Protein AF-0000000068833066 (afdb_homodimer)

Structure (mmCIF, N/CA/C/O backbone):
data_AF-0000000068833066-model_v1
#
loop_
_entity.id
_entity.type
_entity.pdbx_description
1 polymer 'FGENESH: predicted gene_2.357 protein'
#
loop_
_atom_site.group_PDB
_atom_site.id
_atom_site.type_symbol
_atom_site.label_atom_id
_atom_site.label_alt_id
_atom_site.label_comp_id
_atom_site.label_asym_id
_atom_site.label_entity_id
_atom_site.label_seq_id
_atom_site.pdbx_PDB_ins_code
_atom_site.Cartn_x
_atom_site.Cartn_y
_atom_site.Cartn_z
_atom_site.occupancy
_atom_site.B_iso_or_equiv
_atom_site.auth_seq_id
_atom_site.auth_comp_id
_atom_site.auth_asym_id
_atom_site.auth_atom_id
_atom_site.pdbx_PDB_model_num
ATOM 1 N N . MET A 1 1 ? 18.219 -47.156 9.195 1 21.62 1 MET A N 1
ATOM 2 C CA . MET A 1 1 ? 18.859 -47.156 7.883 1 21.62 1 MET A CA 1
ATOM 3 C C . MET A 1 1 ? 17.828 -46.906 6.777 1 21.62 1 MET A C 1
ATOM 5 O O . MET A 1 1 ? 18.141 -47.031 5.594 1 21.62 1 MET A O 1
ATOM 9 N N . GLY A 1 2 ? 16.547 -46.938 7.027 1 30.78 2 GLY A N 1
ATOM 10 C CA . GLY A 1 2 ? 15.438 -46.75 6.113 1 30.78 2 GLY A CA 1
ATOM 11 C C . GLY A 1 2 ? 15.367 -45.375 5.516 1 30.78 2 GLY A C 1
ATOM 12 O O . GLY A 1 2 ? 14.297 -44.938 5.086 1 30.78 2 GLY A O 1
ATOM 13 N N . LEU A 1 3 ? 16.266 -44.625 5.723 1 34.53 3 LEU A N 1
ATOM 14 C CA . LEU A 1 3 ? 16.391 -43.219 5.383 1 34.53 3 LEU A CA 1
ATOM 15 C C . LEU A 1 3 ? 16.375 -43 3.873 1 34.53 3 LEU A C 1
ATOM 17 O O . LEU A 1 3 ? 16.391 -41.875 3.393 1 34.53 3 LEU A O 1
ATOM 21 N N . LEU A 1 4 ? 16.922 -44 3.076 1 38.22 4 LEU A N 1
ATOM 22 C CA . LEU A 1 4 ? 17.078 -43.75 1.65 1 38.22 4 LEU A CA 1
ATOM 23 C C . LEU A 1 4 ? 15.766 -43.938 0.912 1 38.22 4 LEU A C 1
ATOM 25 O O . LEU A 1 4 ? 15.156 -45.031 0.999 1 38.22 4 LEU A O 1
ATOM 29 N N . PRO A 1 5 ? 15.086 -43.094 0.683 1 47.19 5 PRO A N 1
ATOM 30 C CA . PRO A 1 5 ? 13.82 -43.281 -0.032 1 47.19 5 PRO A CA 1
ATOM 31 C C . PRO A 1 5 ? 13.969 -44.156 -1.28 1 47.19 5 PRO A C 1
ATOM 33 O O . PRO A 1 5 ? 15.07 -44.281 -1.827 1 47.19 5 PRO A O 1
ATOM 36 N N . ARG A 1 6 ? 13.195 -45.188 -1.393 1 48.47 6 ARG A N 1
ATOM 37 C CA . ARG A 1 6 ? 13.188 -46.094 -2.531 1 48.47 6 ARG A CA 1
ATOM 38 C C . ARG A 1 6 ? 13.336 -45.344 -3.844 1 48.47 6 ARG A C 1
ATOM 40 O O . ARG A 1 6 ? 12.523 -44.469 -4.152 1 48.47 6 ARG A O 1
ATOM 47 N N . ILE A 1 7 ? 14.664 -45.156 -4.387 1 58.94 7 ILE A N 1
ATOM 48 C CA . ILE A 1 7 ? 15.047 -44.531 -5.637 1 58.94 7 ILE A CA 1
ATOM 49 C C . ILE A 1 7 ? 14.57 -45.344 -6.82 1 58.94 7 ILE A C 1
ATOM 51 O O . ILE A 1 7 ? 14.812 -46.562 -6.875 1 58.94 7 ILE A O 1
ATOM 55 N N . SER A 1 8 ? 13.742 -44.969 -7.555 1 64.31 8 SER A N 1
ATOM 56 C CA . SER A 1 8 ? 13.281 -45.625 -8.773 1 64.31 8 SER A CA 1
ATOM 57 C C . SER A 1 8 ? 14.445 -45.906 -9.727 1 64.31 8 SER A C 1
ATOM 59 O O . SER A 1 8 ? 15.508 -45.281 -9.602 1 64.31 8 SER A O 1
ATOM 61 N N . THR A 1 9 ? 14.359 -46.938 -10.5 1 68.38 9 THR A N 1
ATOM 62 C CA . THR A 1 9 ? 15.398 -47.281 -11.461 1 68.38 9 THR A CA 1
ATOM 63 C C . THR A 1 9 ? 15.758 -46.094 -12.344 1 68.38 9 THR A C 1
ATOM 65 O O . THR A 1 9 ? 16.938 -45.875 -12.656 1 68.38 9 THR A O 1
ATOM 68 N N . ARG A 1 10 ? 14.805 -45.344 -12.57 1 76.81 10 ARG A N 1
ATOM 69 C CA . ARG A 1 10 ? 15.078 -44.219 -13.43 1 76.81 10 ARG A CA 1
ATOM 70 C C . ARG A 1 10 ? 15.898 -43.156 -12.695 1 76.81 10 ARG A C 1
ATOM 72 O O . ARG A 1 10 ? 16.781 -42.531 -13.281 1 76.81 10 ARG A O 1
ATOM 79 N N . GLN A 1 11 ? 15.641 -43.094 -11.516 1 81.88 11 GLN A N 1
ATOM 80 C CA . GLN A 1 11 ? 16.406 -42.125 -10.734 1 81.88 11 GLN A CA 1
ATOM 81 C C . GLN A 1 11 ? 17.828 -42.625 -10.484 1 81.88 11 GLN A C 1
ATOM 83 O O . GLN A 1 11 ? 18.766 -41.812 -10.422 1 81.88 11 GLN A O 1
ATOM 88 N N . GLY A 1 12 ? 17.828 -43.938 -10.391 1 82.12 12 GLY A N 1
ATOM 89 C CA . GLY A 1 12 ? 19.156 -44.5 -10.242 1 82.12 12 GLY A CA 1
ATOM 90 C C . GLY A 1 12 ? 20.031 -44.344 -11.477 1 82.12 12 GLY A C 1
ATOM 91 O O . GLY A 1 12 ? 21.203 -44.031 -11.367 1 82.12 12 GLY A O 1
ATOM 92 N N . ILE A 1 13 ? 19.328 -44.438 -12.609 1 86.88 13 ILE A N 1
ATOM 93 C CA . ILE A 1 13 ? 20.078 -44.25 -13.859 1 86.88 13 ILE A CA 1
ATOM 94 C C . ILE A 1 13 ? 20.469 -42.781 -14.023 1 86.88 13 ILE A C 1
ATOM 96 O O . ILE A 1 13 ? 21.562 -42.5 -14.484 1 86.88 13 ILE A O 1
ATOM 100 N N . ALA A 1 14 ? 19.578 -42.031 -13.656 1 89.12 14 ALA A N 1
ATOM 101 C CA . ALA A 1 14 ? 19.875 -40.594 -13.766 1 89.12 14 ALA A CA 1
ATOM 102 C C . ALA A 1 14 ? 21.031 -40.219 -12.852 1 89.12 14 ALA A C 1
ATOM 104 O O . ALA A 1 14 ? 21.922 -39.438 -13.25 1 89.12 14 ALA A O 1
ATOM 105 N N . ALA A 1 15 ? 21 -40.719 -11.641 1 90.31 15 ALA A N 1
ATOM 106 C CA . ALA A 1 15 ? 22.094 -40.438 -10.711 1 90.31 15 ALA A CA 1
ATOM 107 C C . ALA A 1 15 ? 23.406 -41.031 -11.211 1 90.31 15 ALA A C 1
ATOM 109 O O . ALA A 1 15 ? 24.469 -40.375 -11.07 1 90.31 15 ALA A O 1
ATOM 110 N N . PHE A 1 16 ? 23.297 -42.156 -11.859 1 91.25 16 PHE A N 1
ATOM 111 C CA . PHE A 1 16 ? 24.484 -42.781 -12.398 1 91.25 16 PHE A CA 1
ATOM 112 C C . PHE A 1 16 ? 25.062 -41.969 -13.555 1 91.25 16 PHE A C 1
ATOM 114 O O . PHE A 1 16 ? 26.281 -41.781 -13.641 1 91.25 16 PHE A O 1
ATOM 121 N N . LYS A 1 17 ? 24.266 -41.438 -14.383 1 93.12 17 LYS A N 1
ATOM 122 C CA . LYS A 1 17 ? 24.719 -40.594 -15.484 1 93.12 17 LYS A CA 1
ATOM 123 C C . LYS A 1 17 ? 25.359 -39.312 -14.969 1 93.12 17 LYS A C 1
ATOM 125 O O . LYS A 1 17 ? 26.375 -38.875 -15.516 1 93.12 17 LYS A O 1
ATOM 130 N N . GLY A 1 18 ? 24.719 -38.812 -13.984 1 92.56 18 GLY A N 1
ATOM 131 C CA . GLY A 1 18 ? 25.297 -37.625 -13.391 1 92.56 18 GLY A CA 1
ATOM 132 C C . GLY A 1 18 ? 26.672 -37.844 -12.789 1 92.56 18 GLY A C 1
ATOM 133 O O . GLY A 1 18 ? 27.578 -37.031 -12.969 1 92.56 18 GLY A O 1
ATOM 134 N N . ALA A 1 19 ? 26.812 -38.938 -12.172 1 93.19 19 ALA A N 1
ATOM 135 C CA . ALA A 1 19 ? 28.094 -39.25 -11.555 1 93.19 19 ALA A CA 1
ATOM 136 C C . ALA A 1 19 ? 29.156 -39.562 -12.609 1 93.19 19 ALA A C 1
ATOM 138 O O . ALA A 1 19 ? 30.328 -39.219 -12.453 1 93.19 19 ALA A O 1
ATOM 139 N N . ILE A 1 20 ? 28.766 -40.156 -13.703 1 94.25 20 ILE A N 1
ATOM 140 C CA . ILE A 1 20 ? 29.703 -40.5 -14.773 1 94.25 20 ILE A CA 1
ATOM 141 C C . ILE A 1 20 ? 30.188 -39.219 -15.461 1 94.25 20 ILE A C 1
ATOM 143 O O . ILE A 1 20 ? 31.375 -39.094 -15.766 1 94.25 20 ILE A O 1
ATOM 147 N N . ALA A 1 21 ? 29.25 -38.375 -15.719 1 95.19 21 ALA A N 1
ATOM 148 C CA . ALA A 1 21 ? 29.641 -37.125 -16.344 1 95.19 21 ALA A CA 1
ATOM 149 C C . ALA A 1 21 ? 30.594 -36.344 -15.461 1 95.19 21 ALA A C 1
ATOM 151 O O . ALA A 1 21 ? 31.578 -35.75 -15.945 1 95.19 21 ALA A O 1
ATOM 152 N N . TYR A 1 22 ? 30.328 -36.312 -14.164 1 94.75 22 TYR A N 1
ATOM 153 C CA . TYR A 1 22 ? 31.172 -35.656 -13.195 1 94.75 22 TYR A CA 1
ATOM 154 C C . TYR A 1 22 ? 32.562 -36.25 -13.156 1 94.75 22 TYR A C 1
ATOM 156 O O . TYR A 1 22 ? 33.562 -35.562 -13.148 1 94.75 22 TYR A O 1
ATOM 164 N N . THR A 1 23 ? 32.656 -37.562 -13.242 1 94.44 23 THR A N 1
ATOM 165 C CA . THR A 1 23 ? 33.938 -38.281 -13.156 1 94.44 23 THR A CA 1
ATOM 166 C C . THR A 1 23 ? 34.688 -38.188 -14.484 1 94.44 23 THR A C 1
ATOM 168 O O . THR A 1 23 ? 35.906 -38.094 -14.5 1 94.44 23 THR A O 1
ATOM 171 N N . LEU A 1 24 ? 33.969 -38.219 -15.602 1 94.44 24 LEU A N 1
ATOM 172 C CA . LEU A 1 24 ? 34.594 -38.125 -16.906 1 94.44 24 LEU A CA 1
ATOM 173 C C . LEU A 1 24 ? 35.281 -36.781 -17.078 1 94.44 24 LEU A C 1
ATOM 175 O O . LEU A 1 24 ? 36.312 -36.688 -17.734 1 94.44 24 LEU A O 1
ATOM 179 N N . ALA A 1 25 ? 34.688 -35.781 -16.516 1 94.81 25 ALA A N 1
ATOM 180 C CA . ALA A 1 25 ? 35.344 -34.438 -16.562 1 94.81 25 ALA A CA 1
ATOM 181 C C . ALA A 1 25 ? 36.656 -34.469 -15.844 1 94.81 25 ALA A C 1
ATOM 183 O O . ALA A 1 25 ? 37.656 -33.906 -16.344 1 94.81 25 ALA A O 1
ATOM 184 N N . PHE A 1 26 ? 36.781 -35.156 -14.711 1 94.56 26 PHE A N 1
ATOM 185 C CA . PHE A 1 26 ? 38.031 -35.219 -13.961 1 94.56 26 PHE A CA 1
ATOM 186 C C . PHE A 1 26 ? 39.062 -36.094 -14.703 1 94.56 26 PHE A C 1
ATOM 188 O O . PHE A 1 26 ? 40.219 -35.719 -14.781 1 94.56 26 PHE A O 1
ATOM 195 N N . ILE A 1 27 ? 38.594 -37.156 -15.32 1 93.69 27 ILE A N 1
ATOM 196 C CA . ILE A 1 27 ? 39.5 -38.031 -16.047 1 93.69 27 ILE A CA 1
ATOM 197 C C . ILE A 1 27 ? 40.156 -37.281 -17.203 1 93.69 27 ILE A C 1
ATOM 199 O O . ILE A 1 27 ? 41.375 -37.375 -17.422 1 93.69 27 ILE A O 1
ATOM 203 N N . LEU A 1 28 ? 39.344 -36.531 -17.875 1 93.38 28 LEU A N 1
ATOM 204 C CA . LEU A 1 28 ? 39.875 -35.781 -19.016 1 93.38 28 LEU A CA 1
ATOM 205 C C . LEU A 1 28 ? 40.844 -34.688 -18.547 1 93.38 28 LEU A C 1
ATOM 207 O O . LEU A 1 28 ? 41.875 -34.469 -19.172 1 93.38 28 LEU A O 1
ATOM 211 N N . ILE A 1 29 ? 40.562 -34.062 -17.422 1 92.62 29 ILE A N 1
ATOM 212 C CA . ILE A 1 29 ? 41.406 -32.969 -16.922 1 92.62 29 ILE A CA 1
ATOM 213 C C . ILE A 1 29 ? 42.719 -33.531 -16.391 1 92.62 29 ILE A C 1
ATOM 215 O O . ILE A 1 29 ? 43.75 -32.875 -16.516 1 92.62 29 ILE A O 1
ATOM 219 N N . PHE A 1 30 ? 42.75 -34.812 -15.852 1 91.75 30 PHE A N 1
ATOM 220 C CA . PHE A 1 30 ? 43.938 -35.406 -15.281 1 91.75 30 PHE A CA 1
ATOM 221 C C . PHE A 1 30 ? 44.844 -35.938 -16.375 1 91.75 30 PHE A C 1
ATOM 223 O O . PHE A 1 30 ? 46.031 -36.219 -16.141 1 91.75 30 PHE A O 1
ATOM 230 N N . LEU A 1 31 ? 44.312 -35.938 -17.641 1 90.56 31 LEU A N 1
ATOM 231 C CA . LEU A 1 31 ? 45.156 -36.344 -18.766 1 90.56 31 LEU A CA 1
ATOM 232 C C . LEU A 1 31 ? 46 -35.188 -19.281 1 90.56 31 LEU A C 1
ATOM 234 O O . LEU A 1 31 ? 45.438 -34.156 -19.703 1 90.56 31 LEU A O 1
ATOM 238 N N . HIS A 1 32 ? 47.281 -35.312 -19.375 1 87.5 32 HIS A N 1
ATOM 239 C CA . HIS A 1 32 ? 48.219 -34.219 -19.703 1 87.5 32 HIS A CA 1
ATOM 240 C C . HIS A 1 32 ? 48.031 -33.719 -21.141 1 87.5 32 HIS A C 1
ATOM 242 O O . HIS A 1 32 ? 48 -32.531 -21.375 1 87.5 32 HIS A O 1
ATOM 248 N N . PRO A 1 33 ? 47.688 -34.656 -22.094 1 85.5 33 PRO A N 1
ATOM 249 C CA . PRO A 1 33 ? 47.469 -34.156 -23.438 1 85.5 33 PRO A CA 1
ATOM 250 C C . PRO A 1 33 ? 46.188 -33.312 -23.547 1 85.5 33 PRO A C 1
ATOM 252 O O . PRO A 1 33 ? 46.156 -32.375 -24.344 1 85.5 33 PRO A O 1
ATOM 255 N N . PHE A 1 34 ? 45.25 -33.562 -22.719 1 89.75 34 PHE A N 1
ATOM 256 C CA . PHE A 1 34 ? 44.031 -32.812 -22.734 1 89.75 34 PHE A CA 1
ATOM 257 C C . PHE A 1 34 ? 44.219 -31.438 -22.062 1 89.75 34 PHE A C 1
ATOM 259 O O . PHE A 1 34 ? 43.719 -30.422 -22.562 1 89.75 34 PHE A O 1
ATOM 266 N N . SER A 1 35 ? 44.906 -31.391 -21.016 1 85.25 35 SER A N 1
ATOM 267 C CA . SER A 1 35 ? 45.125 -30.141 -20.312 1 85.25 35 SER A CA 1
ATOM 268 C C . SER A 1 35 ? 46 -29.188 -21.125 1 85.25 35 SER A C 1
ATOM 270 O O . SER A 1 35 ? 45.906 -27.969 -20.984 1 85.25 35 SER A O 1
ATOM 272 N N . ARG A 1 36 ? 46.844 -29.719 -22.094 1 82.94 36 ARG A N 1
ATOM 273 C CA . ARG A 1 36 ? 47.75 -28.906 -22.891 1 82.94 36 ARG A CA 1
ATOM 274 C C . ARG A 1 36 ? 47.031 -28.25 -24.062 1 82.94 36 ARG A C 1
ATOM 276 O O . ARG A 1 36 ? 47.5 -27.281 -24.641 1 82.94 36 ARG A O 1
ATOM 283 N N . LEU A 1 37 ? 45.812 -28.781 -24.219 1 85.25 37 LEU A N 1
ATOM 284 C CA . LEU A 1 37 ? 45.031 -28.188 -25.312 1 85.25 37 LEU A CA 1
ATOM 285 C C . LEU A 1 37 ? 44.531 -26.797 -24.922 1 85.25 37 LEU A C 1
ATOM 287 O O . LEU A 1 37 ? 44.25 -25.969 -25.797 1 85.25 37 LEU A O 1
ATOM 291 N N . ASN A 1 38 ? 44.562 -26.516 -23.625 1 88.56 38 ASN A N 1
ATOM 292 C CA . ASN A 1 38 ? 44.125 -25.219 -23.109 1 88.56 38 ASN A CA 1
ATOM 293 C C . ASN A 1 38 ? 45.312 -24.391 -22.625 1 88.56 38 ASN A C 1
ATOM 295 O O . ASN A 1 38 ? 46.094 -24.859 -21.797 1 88.56 38 ASN A O 1
ATOM 299 N N . PRO A 1 39 ? 45.438 -23.203 -23.219 1 86.81 39 PRO A N 1
ATOM 300 C CA . PRO A 1 39 ? 46.562 -22.375 -22.797 1 86.81 39 PRO A CA 1
ATOM 301 C C . PRO A 1 39 ? 46.562 -22.078 -21.312 1 86.81 39 PRO A C 1
ATOM 303 O O . PRO A 1 39 ? 47.625 -21.953 -20.688 1 86.81 39 PRO A O 1
ATOM 306 N N . TYR A 1 40 ? 45.406 -21.969 -20.719 1 89.69 40 TYR A N 1
ATOM 307 C CA . TYR A 1 40 ? 45.25 -21.75 -19.281 1 89.69 40 TYR A CA 1
ATOM 308 C C . TYR A 1 40 ? 44.406 -22.828 -18.641 1 89.69 40 TYR A C 1
ATOM 310 O O . TYR A 1 40 ? 43.219 -22.672 -18.453 1 89.69 40 TYR A O 1
ATOM 318 N N . PRO A 1 41 ? 45 -23.922 -18.172 1 89.44 41 PRO A N 1
ATOM 319 C CA . PRO A 1 41 ? 44.281 -25.109 -17.719 1 89.44 41 PRO A CA 1
ATOM 320 C C . PRO A 1 41 ? 43.469 -24.859 -16.453 1 89.44 41 PRO A C 1
ATOM 322 O O . PRO A 1 41 ? 42.562 -25.656 -16.125 1 89.44 41 PRO A O 1
ATOM 325 N N . VAL A 1 42 ? 43.656 -23.781 -15.703 1 86.94 42 VAL A N 1
ATOM 326 C CA . VAL A 1 42 ? 42.875 -23.516 -14.5 1 86.94 42 VAL A CA 1
ATOM 327 C C . VAL A 1 42 ? 41.438 -23.188 -14.883 1 86.94 42 VAL A C 1
ATOM 329 O O . VAL A 1 42 ? 40.5 -23.375 -14.086 1 86.94 42 VAL A O 1
ATOM 332 N N . THR A 1 43 ? 41.188 -22.766 -16.094 1 90.06 43 THR A N 1
ATOM 333 C CA . THR A 1 43 ? 39.844 -22.391 -16.562 1 90.06 43 THR A CA 1
ATOM 334 C C . THR A 1 43 ? 38.969 -23.625 -16.781 1 90.06 43 THR A C 1
ATOM 336 O O . THR A 1 43 ? 37.75 -23.531 -16.906 1 90.06 43 THR A O 1
ATOM 339 N N . LEU A 1 44 ? 39.562 -24.844 -16.75 1 92 44 LEU A N 1
ATOM 340 C CA . LEU A 1 44 ? 38.812 -26.078 -16.953 1 92 44 LEU A CA 1
ATOM 341 C C . LEU A 1 44 ? 37.906 -26.375 -15.773 1 92 44 LEU A C 1
ATOM 343 O O . LEU A 1 44 ? 37.062 -27.281 -15.836 1 92 44 LEU A O 1
ATOM 347 N N . SER A 1 45 ? 38.062 -25.594 -14.703 1 89.69 45 SER A N 1
ATOM 348 C CA . SER A 1 45 ? 37.094 -25.688 -13.609 1 89.69 45 SER A CA 1
ATOM 349 C C . SER A 1 45 ? 35.688 -25.312 -14.062 1 89.69 45 SER A C 1
ATOM 351 O O . SER A 1 45 ? 34.688 -25.766 -13.469 1 89.69 45 SER A O 1
ATOM 353 N N . GLY A 1 46 ? 35.562 -24.547 -15.133 1 89.25 46 GLY A N 1
ATOM 354 C CA . GLY A 1 46 ? 34.25 -24.203 -15.695 1 89.25 46 GLY A CA 1
ATOM 355 C C . GLY A 1 46 ? 33.531 -25.391 -16.281 1 89.25 46 GLY A C 1
ATOM 356 O O . GLY A 1 46 ? 32.312 -25.438 -16.297 1 89.25 46 GLY A O 1
ATOM 357 N N . ALA A 1 47 ? 34.281 -26.375 -16.734 1 92.56 47 ALA A N 1
ATOM 358 C CA . ALA A 1 47 ? 33.656 -27.578 -17.281 1 92.56 47 ALA A CA 1
ATOM 359 C C . ALA A 1 47 ? 32.969 -28.391 -16.188 1 92.56 47 ALA A C 1
ATOM 361 O O . ALA A 1 47 ? 31.938 -29.016 -16.438 1 92.56 47 ALA A O 1
ATOM 362 N N . ILE A 1 48 ? 33.5 -28.297 -15.016 1 92.31 48 ILE A N 1
ATOM 363 C CA . ILE A 1 48 ? 32.906 -29.031 -13.898 1 92.31 48 ILE A CA 1
ATOM 364 C C . ILE A 1 48 ? 31.547 -28.422 -13.555 1 92.31 48 ILE A C 1
ATOM 366 O O . ILE A 1 48 ? 30.578 -29.141 -13.297 1 92.31 48 ILE A O 1
ATOM 370 N N . LEU A 1 49 ? 31.438 -27.156 -13.586 1 90.75 49 LEU A N 1
ATOM 371 C CA . LEU A 1 49 ? 30.188 -26.469 -13.289 1 90.75 49 LEU A CA 1
ATOM 372 C C . LEU A 1 49 ? 29.094 -26.859 -14.289 1 90.75 49 LEU A C 1
ATOM 374 O O . LEU A 1 49 ? 27.953 -27.109 -13.906 1 90.75 49 LEU A O 1
ATOM 378 N N . ILE A 1 50 ? 29.438 -27.016 -15.5 1 91.75 50 ILE A N 1
ATOM 379 C CA . ILE A 1 50 ? 28.469 -27.328 -16.547 1 91.75 50 ILE A CA 1
ATOM 380 C C . ILE A 1 50 ? 28.031 -28.781 -16.438 1 91.75 50 ILE A C 1
ATOM 382 O O . ILE A 1 50 ? 26.875 -29.109 -16.688 1 91.75 50 ILE A O 1
ATOM 386 N N . THR A 1 51 ? 28.938 -29.641 -16.047 1 92.19 51 THR A N 1
ATOM 387 C CA . THR A 1 51 ? 28.594 -31.047 -15.945 1 92.19 51 THR A CA 1
ATOM 388 C C . THR A 1 51 ? 27.562 -31.266 -14.852 1 92.19 51 THR A C 1
ATOM 390 O O . THR A 1 51 ? 26.781 -32.219 -14.914 1 92.19 51 THR A O 1
ATOM 393 N N . ILE A 1 52 ? 27.562 -30.406 -13.898 1 90.25 52 ILE A N 1
ATOM 394 C CA . ILE A 1 52 ? 26.594 -30.531 -12.82 1 90.25 52 ILE A CA 1
ATOM 395 C C . ILE A 1 52 ? 25.297 -29.812 -13.195 1 90.25 52 ILE A C 1
ATOM 397 O O . ILE A 1 52 ? 24.219 -30.406 -13.109 1 90.25 52 ILE A O 1
ATOM 401 N N . ALA A 1 53 ? 25.406 -28.578 -13.641 1 85.88 53 ALA A N 1
ATOM 402 C CA . ALA A 1 53 ? 24.25 -27.734 -13.93 1 85.88 53 ALA A CA 1
ATOM 403 C C . ALA A 1 53 ? 23.516 -28.234 -15.164 1 85.88 53 ALA A C 1
ATOM 405 O O . ALA A 1 53 ? 22.312 -27.984 -15.32 1 85.88 53 ALA A O 1
ATOM 406 N N . GLY A 1 54 ? 24.188 -28.938 -16.062 1 85.44 54 GLY A N 1
ATOM 407 C CA . GLY A 1 54 ? 23.547 -29.453 -17.266 1 85.44 54 GLY A CA 1
ATOM 408 C C . GLY A 1 54 ? 22.672 -30.672 -17 1 85.44 54 GLY A C 1
ATOM 409 O O . GLY A 1 54 ? 21.828 -31.031 -17.828 1 85.44 54 GLY A O 1
ATOM 410 N N . GLN A 1 55 ? 22.703 -31.266 -15.906 1 87.44 55 GLN A N 1
ATOM 411 C CA . GLN A 1 55 ? 21.891 -32.406 -15.477 1 87.44 55 GLN A CA 1
ATOM 412 C C . GLN A 1 55 ? 21.797 -33.469 -16.578 1 87.44 55 GLN A C 1
ATOM 414 O O . GLN A 1 55 ? 20.719 -33.656 -17.156 1 87.44 55 GLN A O 1
ATOM 419 N N . PRO A 1 56 ? 22.812 -34.094 -16.719 1 89.88 56 PRO A N 1
ATOM 420 C CA . PRO A 1 56 ? 22.828 -35.125 -17.766 1 89.88 56 PRO A CA 1
ATOM 421 C C . PRO A 1 56 ? 21.828 -36.25 -17.5 1 89.88 56 PRO A C 1
ATOM 423 O O . PRO A 1 56 ? 21.5 -37 -18.406 1 89.88 56 PRO A O 1
ATOM 426 N N . GLY A 1 57 ? 21.344 -36.344 -16.344 1 86.75 57 GLY A N 1
ATOM 427 C CA . GLY A 1 57 ? 20.438 -37.438 -16 1 86.75 57 GLY A CA 1
ATOM 428 C C . GLY A 1 57 ? 19 -37.156 -16.438 1 86.75 57 GLY A C 1
ATOM 429 O O . GLY A 1 57 ? 18.141 -38.031 -16.359 1 86.75 57 GLY A O 1
ATOM 430 N N . LEU A 1 58 ? 18.781 -35.969 -16.984 1 87.75 58 LEU A N 1
ATOM 431 C CA . LEU A 1 58 ? 17.438 -35.656 -17.453 1 87.75 58 LEU A CA 1
ATOM 432 C C . LEU A 1 58 ? 17.172 -36.25 -18.828 1 87.75 58 LEU A C 1
ATOM 434 O O . LEU A 1 58 ? 18.078 -36.875 -19.422 1 87.75 58 LEU A O 1
ATOM 438 N N . SER A 1 59 ? 15.93 -36.219 -19.281 1 87.69 59 SER A N 1
ATOM 439 C CA . SER A 1 59 ? 15.586 -36.75 -20.594 1 87.69 59 SER A CA 1
ATOM 440 C C . SER A 1 59 ? 16.297 -35.969 -21.703 1 87.69 59 SER A C 1
ATOM 442 O O . SER A 1 59 ? 16.812 -34.875 -21.469 1 87.69 59 SER A O 1
ATOM 444 N N . VAL A 1 60 ? 16.406 -36.531 -22.828 1 88 60 VAL A N 1
ATOM 445 C CA . VAL A 1 60 ? 17.172 -35.969 -23.922 1 88 60 VAL A CA 1
ATOM 446 C C . VAL A 1 60 ? 16.594 -34.594 -24.281 1 88 60 VAL A C 1
ATOM 448 O O . VAL A 1 60 ? 17.344 -33.625 -24.422 1 88 60 VAL A O 1
ATOM 451 N N . GLY A 1 61 ? 15.336 -34.469 -24.375 1 84.5 61 GLY A N 1
ATOM 452 C CA . GLY A 1 61 ? 14.742 -33.188 -24.703 1 84.5 61 GLY A CA 1
ATOM 453 C C . GLY A 1 61 ? 14.953 -32.125 -23.641 1 84.5 61 GLY A C 1
ATOM 454 O O . GLY A 1 61 ? 15.219 -30.969 -23.938 1 84.5 61 GLY A O 1
ATOM 455 N N . ALA A 1 62 ? 14.883 -32.562 -22.359 1 86.25 62 ALA A N 1
ATOM 456 C CA . ALA A 1 62 ? 15.062 -31.625 -21.25 1 86.25 62 ALA A CA 1
ATOM 457 C C . ALA A 1 62 ? 16.516 -31.188 -21.141 1 86.25 62 ALA A C 1
ATOM 459 O O . ALA A 1 62 ? 16.797 -30.016 -20.859 1 86.25 62 ALA A O 1
ATOM 460 N N . CYS A 1 63 ? 17.406 -32.062 -21.344 1 88.5 63 CYS A N 1
ATOM 461 C CA . CYS A 1 63 ? 18.828 -31.734 -21.281 1 88.5 63 CYS A CA 1
ATOM 462 C C . CYS A 1 63 ? 19.219 -30.797 -22.422 1 88.5 63 CYS A C 1
ATOM 464 O O . CYS A 1 63 ? 20 -29.859 -22.219 1 88.5 63 CYS A O 1
ATOM 466 N N . TRP A 1 64 ? 18.578 -31 -23.578 1 86.31 64 TRP A N 1
ATOM 467 C CA . TRP A 1 64 ? 18.891 -30.141 -24.719 1 86.31 64 TRP A CA 1
ATOM 468 C C . TRP A 1 64 ? 18.328 -28.734 -24.516 1 86.31 64 TRP A C 1
ATOM 470 O O . TRP A 1 64 ? 18.938 -27.75 -24.922 1 86.31 64 TRP A O 1
ATOM 480 N N . ASP A 1 65 ? 17.25 -28.703 -23.938 1 85.94 65 ASP A N 1
ATOM 481 C CA . ASP A 1 65 ? 16.672 -27.406 -23.641 1 85.94 65 ASP A CA 1
ATOM 482 C C . ASP A 1 65 ? 17.531 -26.625 -22.656 1 85.94 65 ASP A C 1
ATOM 484 O O . ASP A 1 65 ? 17.812 -25.438 -22.859 1 85.94 65 ASP A O 1
ATOM 488 N N . GLN A 1 66 ? 17.969 -27.297 -21.656 1 86.5 66 GLN A N 1
ATOM 489 C CA . GLN A 1 66 ? 18.812 -26.641 -20.641 1 86.5 66 GLN A CA 1
ATOM 490 C C . GLN A 1 66 ? 20.188 -26.297 -21.219 1 86.5 66 GLN A C 1
ATOM 492 O O . GLN A 1 66 ? 20.734 -25.234 -20.922 1 86.5 66 GLN A O 1
ATOM 497 N N . ALA A 1 67 ? 20.672 -27.141 -22.047 1 87.81 67 ALA A N 1
ATOM 498 C CA . ALA A 1 67 ? 21.984 -26.906 -22.656 1 87.81 67 ALA A CA 1
ATOM 499 C C . ALA A 1 67 ? 21.922 -25.75 -23.641 1 87.81 67 ALA A C 1
ATOM 501 O O . ALA A 1 67 ? 22.859 -24.969 -23.75 1 87.81 67 ALA A O 1
ATOM 502 N N . PHE A 1 68 ? 20.828 -25.672 -24.328 1 86.5 68 PHE A N 1
ATOM 503 C CA . PHE A 1 68 ? 20.688 -24.594 -25.297 1 86.5 68 PHE A CA 1
ATOM 504 C C . PHE A 1 68 ? 20.688 -23.234 -24.594 1 86.5 68 PHE A C 1
ATOM 506 O O . PHE A 1 68 ? 21.391 -22.312 -25 1 86.5 68 PHE A O 1
ATOM 513 N N . PHE A 1 69 ? 19.953 -23.125 -23.562 1 88.62 69 PHE A N 1
ATOM 514 C CA . PHE A 1 69 ? 19.891 -21.859 -22.859 1 88.62 69 PHE A CA 1
ATOM 515 C C . PHE A 1 69 ? 21.203 -21.578 -22.125 1 88.62 69 PHE A C 1
ATOM 517 O O . PHE A 1 69 ? 21.656 -20.438 -22.062 1 88.62 69 PHE A O 1
ATOM 524 N N . ALA A 1 70 ? 21.734 -22.594 -21.625 1 90.06 70 ALA A N 1
ATOM 525 C CA . ALA A 1 70 ? 23.031 -22.422 -20.984 1 90.06 70 ALA A CA 1
ATOM 526 C C . ALA A 1 70 ? 24.078 -21.969 -22.016 1 90.06 70 ALA A C 1
ATOM 528 O O . ALA A 1 70 ? 24.906 -21.109 -21.719 1 90.06 70 ALA A O 1
ATOM 529 N N . ALA A 1 71 ? 24.016 -22.547 -23.234 1 90.06 71 ALA A N 1
ATOM 530 C CA . ALA A 1 71 ? 24.953 -22.172 -24.297 1 90.06 71 ALA A CA 1
ATOM 531 C C . ALA A 1 71 ? 24.719 -20.734 -24.75 1 90.06 71 ALA A C 1
ATOM 533 O O . ALA A 1 71 ? 25.672 -20.016 -25.047 1 90.06 71 ALA A O 1
ATOM 534 N N . LEU A 1 72 ? 23.5 -20.406 -24.75 1 90.31 72 LEU A N 1
ATOM 535 C CA . LEU A 1 72 ? 23.188 -19.016 -25.078 1 90.31 72 LEU A CA 1
ATOM 536 C C . LEU A 1 72 ? 23.719 -18.078 -24 1 90.31 72 LEU A C 1
ATOM 538 O O . LEU A 1 72 ? 24.203 -16.984 -24.312 1 90.31 72 LEU A O 1
ATOM 542 N N . GLY A 1 73 ? 23.625 -18.5 -22.828 1 92.38 73 GLY A N 1
ATOM 543 C CA . GLY A 1 73 ? 24.203 -17.703 -21.75 1 92.38 73 GLY A CA 1
ATOM 544 C C . GLY A 1 73 ? 25.703 -17.562 -21.844 1 92.38 73 GLY A C 1
ATOM 545 O O . GLY A 1 73 ? 26.25 -16.469 -21.641 1 92.38 73 GLY A O 1
ATOM 546 N N . VAL A 1 74 ? 26.391 -18.625 -22.25 1 93.38 74 VAL A N 1
ATOM 547 C CA . VAL A 1 74 ? 27.844 -18.609 -22.406 1 93.38 74 VAL A CA 1
ATOM 548 C C . VAL A 1 74 ? 28.219 -17.75 -23.609 1 93.38 74 VAL A C 1
ATOM 550 O O . VAL A 1 74 ? 29.188 -16.984 -23.562 1 93.38 74 VAL A O 1
ATOM 553 N N . GLY A 1 75 ? 27.422 -17.891 -24.703 1 92.12 75 GLY A N 1
ATOM 554 C CA . GLY A 1 75 ? 27.688 -17.062 -25.875 1 92.12 75 GLY A CA 1
ATOM 555 C C . GLY A 1 75 ? 27.562 -15.578 -25.594 1 92.12 75 GLY A C 1
ATOM 556 O O . GLY A 1 75 ? 28.469 -14.805 -25.891 1 92.12 75 GLY A O 1
ATOM 557 N N . LEU A 1 76 ? 26.516 -15.219 -24.922 1 93.94 76 LEU A N 1
ATOM 558 C CA . LEU A 1 76 ? 26.312 -13.82 -24.562 1 93.94 76 LEU A CA 1
ATOM 559 C C . LEU A 1 76 ? 27.312 -13.383 -23.5 1 93.94 76 LEU A C 1
ATOM 561 O O . LEU A 1 76 ? 27.734 -12.227 -23.469 1 93.94 76 LEU A O 1
ATOM 565 N N . GLY A 1 77 ? 27.594 -14.32 -22.672 1 94.62 77 GLY A N 1
ATOM 566 C CA . GLY A 1 77 ? 28.609 -14.031 -21.656 1 94.62 77 GLY A CA 1
ATOM 567 C C . GLY A 1 77 ? 29.984 -13.797 -22.25 1 94.62 77 GLY A C 1
ATOM 568 O O . GLY A 1 77 ? 30.734 -12.945 -21.766 1 94.62 77 GLY A O 1
ATOM 569 N N . GLY A 1 78 ? 30.266 -14.562 -23.312 1 93.56 78 GLY A N 1
ATOM 570 C CA . GLY A 1 78 ? 31.516 -14.336 -24.016 1 93.56 78 GLY A CA 1
ATOM 571 C C . GLY A 1 78 ? 31.609 -12.953 -24.625 1 93.56 78 GLY A C 1
ATOM 572 O O . GLY A 1 78 ? 32.656 -12.32 -24.578 1 93.56 78 GLY A O 1
ATOM 573 N N . ALA A 1 79 ? 30.531 -12.492 -25.141 1 93.75 79 ALA A N 1
ATOM 574 C CA . ALA A 1 79 ? 30.5 -11.125 -25.672 1 93.75 79 ALA A CA 1
ATOM 575 C C . ALA A 1 79 ? 30.688 -10.102 -24.547 1 93.75 79 ALA A C 1
ATOM 577 O O . ALA A 1 79 ? 31.391 -9.109 -24.734 1 93.75 79 ALA A O 1
ATOM 578 N N . ALA A 1 80 ? 30.094 -10.352 -23.438 1 95.75 80 ALA A N 1
ATOM 579 C CA . ALA A 1 80 ? 30.234 -9.453 -22.297 1 95.75 80 ALA A CA 1
ATOM 580 C C . ALA A 1 80 ? 31.656 -9.469 -21.75 1 95.75 80 ALA A C 1
ATOM 582 O O . ALA A 1 80 ? 32.188 -8.438 -21.328 1 95.75 80 ALA A O 1
ATOM 583 N N . PHE A 1 81 ? 32.219 -10.688 -21.766 1 95.06 81 PHE A N 1
ATOM 584 C CA . PHE A 1 81 ? 33.625 -10.828 -21.391 1 95.06 81 PHE A CA 1
ATOM 585 C C . PHE A 1 81 ? 34.5 -9.93 -22.25 1 95.06 81 PHE A C 1
ATOM 587 O O . PHE A 1 81 ? 35.344 -9.195 -21.719 1 95.06 81 PHE A O 1
ATOM 594 N N . ALA A 1 82 ? 34.281 -9.875 -23.547 1 94 82 ALA A N 1
ATOM 595 C CA . ALA A 1 82 ? 35.094 -9.094 -24.469 1 94 82 ALA A CA 1
ATOM 596 C C . ALA A 1 82 ? 34.906 -7.598 -24.234 1 94 82 ALA A C 1
ATOM 598 O O . ALA A 1 82 ? 35.844 -6.824 -24.219 1 94 82 ALA A O 1
ATOM 599 N N . ILE A 1 83 ? 33.688 -7.223 -24 1 93.31 83 ILE A N 1
ATOM 600 C CA . ILE A 1 83 ? 33.406 -5.812 -23.797 1 93.31 83 ILE A CA 1
ATOM 601 C C . ILE A 1 83 ? 34.031 -5.328 -22.5 1 93.31 83 ILE A C 1
ATOM 603 O O . ILE A 1 83 ? 34.688 -4.273 -22.469 1 93.31 83 ILE A O 1
ATOM 607 N N . LEU A 1 84 ? 33.938 -6.078 -21.422 1 94.62 84 LEU A N 1
ATOM 608 C CA . LEU A 1 84 ? 34.469 -5.668 -20.125 1 94.62 84 LEU A CA 1
ATOM 609 C C . LEU A 1 84 ? 36 -5.723 -20.094 1 94.62 84 LEU A C 1
ATOM 611 O O . LEU A 1 84 ? 36.625 -4.898 -19.438 1 94.62 84 LEU A O 1
ATOM 615 N N . ALA A 1 85 ? 36.531 -6.711 -20.812 1 93.06 85 ALA A N 1
ATOM 616 C CA . ALA A 1 85 ? 38 -6.805 -20.859 1 93.06 85 ALA A CA 1
ATOM 617 C C . ALA A 1 85 ? 38.594 -5.652 -21.672 1 93.06 85 ALA A C 1
ATOM 619 O O . ALA A 1 85 ? 39.656 -5.156 -21.344 1 93.06 85 ALA A O 1
ATOM 620 N N . LYS A 1 86 ? 37.938 -5.207 -22.672 1 91.62 86 LYS A N 1
ATOM 621 C CA . LYS A 1 86 ? 38.406 -4.09 -23.469 1 91.62 86 LYS A CA 1
ATOM 622 C C . LYS A 1 86 ? 38.312 -2.773 -22.719 1 91.62 86 LYS A C 1
ATOM 624 O O . LYS A 1 86 ? 39.062 -1.838 -22.969 1 91.62 86 LYS A O 1
ATOM 629 N N . LEU A 1 87 ? 37.406 -2.727 -21.75 1 90.44 87 LEU A N 1
ATOM 630 C CA . LEU A 1 87 ? 37.281 -1.54 -20.906 1 90.44 87 LEU A CA 1
ATOM 631 C C . LEU A 1 87 ? 38.25 -1.581 -19.734 1 90.44 87 LEU A C 1
ATOM 633 O O . LEU A 1 87 ? 38.125 -0.808 -18.797 1 90.44 87 LEU A O 1
ATOM 637 N N . GLY A 1 88 ? 39.188 -2.363 -19.75 1 86.31 88 GLY A N 1
ATOM 638 C CA . GLY A 1 88 ? 40.125 -2.574 -18.656 1 86.31 88 GLY A CA 1
ATOM 639 C C . GLY A 1 88 ? 40.969 -1.343 -18.328 1 86.31 88 GLY A C 1
ATOM 640 O O . GLY A 1 88 ? 41.5 -1.229 -17.234 1 86.31 88 GLY A O 1
ATOM 641 N N . HIS A 1 89 ? 40.938 -0.326 -19.25 1 82.19 89 HIS A N 1
ATOM 642 C CA . HIS A 1 89 ? 41.719 0.882 -19 1 82.19 89 HIS A CA 1
ATOM 643 C C . HIS A 1 89 ? 41.031 1.768 -17.969 1 82.19 89 HIS A C 1
ATOM 645 O O . HIS A 1 89 ? 41.688 2.547 -17.281 1 82.19 89 HIS A O 1
ATOM 651 N N . SER A 1 90 ? 39.719 1.69 -17.938 1 84.62 90 SER A N 1
ATOM 652 C CA . SER A 1 90 ? 38.969 2.434 -16.922 1 84.62 90 SER A CA 1
ATOM 653 C C . SER A 1 90 ? 38.219 1.493 -15.984 1 84.62 90 SER A C 1
ATOM 655 O O . SER A 1 90 ? 37.156 0.962 -16.344 1 84.62 90 SER A O 1
ATOM 657 N N . GLN A 1 91 ? 38.688 1.312 -14.781 1 84.38 91 GLN A N 1
ATOM 658 C CA . GLN A 1 91 ? 38.125 0.37 -13.828 1 84.38 91 GLN A CA 1
ATOM 659 C C . GLN A 1 91 ? 36.719 0.829 -13.375 1 84.38 91 GLN A C 1
ATOM 661 O O . GLN A 1 91 ? 35.875 0.004 -13.062 1 84.38 91 GLN A O 1
ATOM 666 N N . VAL A 1 92 ? 36.469 2.09 -13.375 1 77.44 92 VAL A N 1
ATOM 667 C CA . VAL A 1 92 ? 35.156 2.582 -12.961 1 77.44 92 VAL A CA 1
ATOM 668 C C . VAL A 1 92 ? 34.125 2.266 -14.039 1 77.44 92 VAL A C 1
ATOM 670 O O . VAL A 1 92 ? 33 1.852 -13.734 1 77.44 92 VAL A O 1
ATOM 673 N N . ALA A 1 93 ? 34.469 2.426 -15.25 1 82.25 93 ALA A N 1
ATOM 674 C CA . ALA A 1 93 ? 33.562 2.086 -16.344 1 82.25 93 ALA A CA 1
ATOM 675 C C . ALA A 1 93 ? 33.312 0.585 -16.375 1 82.25 93 ALA A C 1
ATOM 677 O O . ALA A 1 93 ? 32.188 0.163 -16.672 1 82.25 93 ALA A O 1
ATOM 678 N N . GLN A 1 94 ? 34.312 -0.208 -15.992 1 89.44 94 GLN A N 1
ATOM 679 C CA . GLN A 1 94 ? 34.125 -1.655 -15.945 1 89.44 94 GLN A CA 1
ATOM 680 C C . GLN A 1 94 ? 33.094 -2.049 -14.891 1 89.44 94 GLN A C 1
ATOM 682 O O . GLN A 1 94 ? 32.25 -2.887 -15.141 1 89.44 94 GLN A O 1
ATOM 687 N N . GLY A 1 95 ? 33.25 -1.413 -13.82 1 86.44 95 GLY A N 1
ATOM 688 C CA . GLY A 1 95 ? 32.312 -1.716 -12.758 1 86.44 95 GLY A CA 1
ATOM 689 C C . GLY A 1 95 ? 30.891 -1.29 -13.078 1 86.44 95 GLY A C 1
ATOM 690 O O . GLY A 1 95 ? 29.938 -2.018 -12.789 1 86.44 95 GLY A O 1
ATOM 691 N N . PHE A 1 96 ? 30.734 -0.231 -13.742 1 82.5 96 PHE A N 1
ATOM 692 C CA . PHE A 1 96 ? 29.406 0.278 -14.078 1 82.5 96 PHE A CA 1
ATOM 693 C C . PHE A 1 96 ? 28.75 -0.592 -15.141 1 82.5 96 PHE A C 1
ATOM 695 O O . PHE A 1 96 ? 27.578 -0.967 -15.008 1 82.5 96 PHE A O 1
ATOM 702 N N . VAL A 1 97 ? 29.406 -0.931 -16.156 1 88.69 97 VAL A N 1
ATOM 703 C CA . VAL A 1 97 ? 28.844 -1.748 -17.234 1 88.69 97 VAL A CA 1
ATOM 704 C C . VAL A 1 97 ? 28.547 -3.152 -16.703 1 88.69 97 VAL A C 1
ATOM 706 O O . VAL A 1 97 ? 27.547 -3.762 -17.078 1 88.69 97 VAL A O 1
ATOM 709 N N . PHE A 1 98 ? 29.422 -3.652 -15.844 1 92.75 98 PHE A N 1
ATOM 710 C CA . PHE A 1 98 ? 29.172 -4.961 -15.242 1 92.75 98 PHE A CA 1
ATOM 711 C C . PHE A 1 98 ? 27.891 -4.953 -14.43 1 92.75 98 PHE A C 1
ATOM 713 O O . PHE A 1 98 ? 27.094 -5.902 -14.5 1 92.75 98 PHE A O 1
ATOM 720 N N . ALA A 1 99 ? 27.656 -3.871 -13.727 1 88.56 99 ALA A N 1
ATOM 721 C CA . ALA A 1 99 ? 26.438 -3.773 -12.922 1 88.56 99 ALA A CA 1
ATOM 722 C C . ALA A 1 99 ? 25.203 -3.752 -13.812 1 88.56 99 ALA A C 1
ATOM 724 O O . ALA A 1 99 ? 24.172 -4.352 -13.469 1 88.56 99 ALA A O 1
ATOM 725 N N . VAL A 1 100 ? 25.25 -3.164 -14.961 1 87.06 100 VAL A N 1
ATOM 726 C CA . VAL A 1 100 ? 24.125 -3.109 -15.883 1 87.06 100 VAL A CA 1
ATOM 727 C C . VAL A 1 100 ? 23.875 -4.492 -16.484 1 87.06 100 VAL A C 1
ATOM 729 O O . VAL A 1 100 ? 22.734 -4.918 -16.609 1 87.06 100 VAL A O 1
ATOM 732 N N . PHE A 1 101 ? 24.953 -5.195 -16.703 1 92.38 101 PHE A N 1
ATOM 733 C CA . PHE A 1 101 ? 24.812 -6.539 -17.266 1 92.38 101 PHE A CA 1
ATOM 734 C C . PHE A 1 101 ? 24.188 -7.484 -16.234 1 92.38 101 PHE A C 1
ATOM 736 O O . PHE A 1 101 ? 23.312 -8.281 -16.578 1 92.38 101 PHE A O 1
ATOM 743 N N . VAL A 1 102 ? 24.641 -7.336 -15.008 1 92.19 102 VAL A N 1
ATOM 744 C CA . VAL A 1 102 ? 24.109 -8.211 -13.969 1 92.19 102 VAL A CA 1
ATOM 745 C C . VAL A 1 102 ? 22.641 -7.875 -13.719 1 92.19 102 VAL A C 1
ATOM 747 O O . VAL A 1 102 ? 21.828 -8.773 -13.492 1 92.19 102 VAL A O 1
ATOM 750 N N . TYR A 1 103 ? 22.219 -6.621 -13.82 1 89.75 103 TYR A N 1
ATOM 751 C CA . TYR A 1 103 ? 20.828 -6.219 -13.648 1 89.75 103 TYR A CA 1
ATOM 752 C C . TYR A 1 103 ? 19.938 -6.855 -14.711 1 89.75 103 TYR A C 1
ATOM 754 O O . TYR A 1 103 ? 18.891 -7.414 -14.391 1 89.75 103 TYR A O 1
ATOM 762 N N . LEU A 1 104 ? 20.406 -6.848 -15.914 1 89.19 104 LEU A N 1
ATOM 763 C CA . LEU A 1 104 ? 19.625 -7.418 -17 1 89.19 104 LEU A CA 1
ATOM 764 C C . LEU A 1 104 ? 19.547 -8.938 -16.891 1 89.19 104 LEU A C 1
ATOM 766 O O . LEU A 1 104 ? 18.484 -9.523 -17.141 1 89.19 104 LEU A O 1
ATOM 770 N N . ALA A 1 105 ? 20.594 -9.492 -16.453 1 92.06 105 ALA A N 1
ATOM 771 C CA . ALA A 1 105 ? 20.609 -10.945 -16.297 1 92.06 105 ALA A CA 1
ATOM 772 C C . ALA A 1 105 ? 19.703 -11.375 -15.133 1 92.06 105 ALA A C 1
ATOM 774 O O . ALA A 1 105 ? 19.016 -12.391 -15.219 1 92.06 105 ALA A O 1
ATOM 775 N N . ALA A 1 106 ? 19.75 -10.578 -14.086 1 88.81 106 ALA A N 1
ATOM 776 C CA . ALA A 1 106 ? 18.906 -10.906 -12.938 1 88.81 106 ALA A CA 1
ATOM 777 C C . ALA A 1 106 ? 17.422 -10.711 -13.273 1 88.81 106 ALA A C 1
ATOM 779 O O . ALA A 1 106 ? 16.562 -11.414 -12.742 1 88.81 106 ALA A O 1
ATOM 780 N N . LEU A 1 107 ? 17.141 -9.766 -14.133 1 87.25 107 LEU A N 1
ATOM 781 C CA . LEU A 1 107 ? 15.773 -9.57 -14.578 1 87.25 107 LEU A CA 1
ATOM 782 C C . LEU A 1 107 ? 15.273 -10.781 -15.359 1 87.25 107 LEU A C 1
ATOM 784 O O . LEU A 1 107 ? 14.109 -11.172 -15.234 1 87.25 107 LEU A O 1
ATOM 788 N N . VAL A 1 108 ? 16.156 -11.359 -16.094 1 86.56 108 VAL A N 1
ATOM 789 C CA . VAL A 1 108 ? 15.789 -12.547 -16.875 1 86.56 108 VAL A CA 1
ATOM 790 C C . VAL A 1 108 ? 15.602 -13.734 -15.938 1 86.56 108 VAL A C 1
ATOM 792 O O . VAL A 1 108 ? 14.695 -14.547 -16.141 1 86.56 108 VAL A O 1
ATOM 795 N N . LYS A 1 109 ? 16.375 -13.797 -14.945 1 86.81 109 LYS A N 1
ATOM 796 C CA . LYS A 1 109 ? 16.25 -14.875 -13.969 1 86.81 109 LYS A CA 1
ATOM 797 C C . LYS A 1 109 ? 14.93 -14.773 -13.203 1 86.81 109 LYS A C 1
ATOM 799 O O . LYS A 1 109 ? 14.336 -15.789 -12.836 1 86.81 109 LYS A O 1
ATOM 804 N N . ALA A 1 110 ? 14.555 -13.547 -12.945 1 81.06 110 ALA A N 1
ATOM 805 C CA . ALA A 1 110 ? 13.344 -13.328 -12.148 1 81.06 110 ALA A CA 1
ATOM 806 C C . ALA A 1 110 ? 12.102 -13.766 -12.914 1 81.06 110 ALA A C 1
ATOM 808 O O . ALA A 1 110 ? 11.062 -14.055 -12.312 1 81.06 110 ALA A O 1
ATOM 809 N N . GLN A 1 111 ? 12.141 -13.859 -14.203 1 77.19 111 GLN A N 1
ATOM 810 C CA . GLN A 1 111 ? 10.969 -14.203 -15 1 77.19 111 GLN A CA 1
ATOM 811 C C . GLN A 1 111 ? 10.648 -15.695 -14.891 1 77.19 111 GLN A C 1
ATOM 813 O O . GLN A 1 111 ? 9.484 -16.078 -14.781 1 77.19 111 GLN A O 1
ATOM 818 N N . SER A 1 112 ? 11.68 -16.484 -15.047 1 75.62 112 SER A N 1
ATOM 819 C CA . SER A 1 112 ? 11.438 -17.922 -14.953 1 75.62 112 SER A CA 1
ATOM 820 C C . SER A 1 112 ? 12.68 -18.672 -14.453 1 75.62 112 SER A C 1
ATOM 822 O O . SER A 1 112 ? 13.805 -18.203 -14.641 1 75.62 112 SER A O 1
ATOM 824 N N . ILE A 1 113 ? 12.445 -19.766 -13.758 1 70.12 113 ILE A N 1
ATOM 825 C CA . ILE A 1 113 ? 13.539 -20.594 -13.242 1 70.12 113 ILE A CA 1
ATOM 826 C C . ILE A 1 113 ? 14.266 -21.281 -14.398 1 70.12 113 ILE A C 1
ATOM 828 O O . ILE A 1 113 ? 15.406 -21.703 -14.25 1 70.12 113 ILE A O 1
ATOM 832 N N . ARG A 1 114 ? 13.602 -21.234 -15.586 1 74.12 114 ARG A N 1
ATOM 833 C CA . ARG A 1 114 ? 14.203 -21.844 -16.766 1 74.12 114 ARG A CA 1
ATOM 834 C C . ARG A 1 114 ? 15.445 -21.078 -17.203 1 74.12 114 ARG A C 1
ATOM 836 O O . ARG A 1 114 ? 16.359 -21.656 -17.797 1 74.12 114 ARG A O 1
ATOM 843 N N . TYR A 1 115 ? 15.523 -19.859 -16.781 1 82.25 115 TYR A N 1
ATOM 844 C CA . TYR A 1 115 ? 16.609 -19.016 -17.234 1 82.25 115 TYR A CA 1
ATOM 845 C C . TYR A 1 115 ? 17.688 -18.875 -16.172 1 82.25 115 TYR A C 1
ATOM 847 O O . TYR A 1 115 ? 18.594 -18.031 -16.297 1 82.25 115 TYR A O 1
ATOM 855 N N . PHE A 1 116 ? 17.609 -19.703 -15.172 1 81.5 116 PHE A N 1
ATOM 856 C CA . PHE A 1 116 ? 18.578 -19.609 -14.094 1 81.5 116 PHE A CA 1
ATOM 857 C C . PHE A 1 116 ? 19.969 -19.953 -14.602 1 81.5 116 PHE A C 1
ATOM 859 O O . PHE A 1 116 ? 20.938 -19.234 -14.344 1 81.5 116 PHE A O 1
ATOM 866 N N . GLY A 1 117 ? 20.109 -21.062 -15.367 1 82.94 117 GLY A N 1
ATOM 867 C CA . GLY A 1 117 ? 21.406 -21.469 -15.875 1 82.94 117 GLY A CA 1
ATOM 868 C C . GLY A 1 117 ? 22.016 -20.469 -16.828 1 82.94 117 GLY A C 1
ATOM 869 O O . GLY A 1 117 ? 23.203 -20.188 -16.766 1 82.94 117 GLY A O 1
ATOM 870 N N . ALA A 1 118 ? 21.141 -19.891 -17.641 1 89.06 118 ALA A N 1
ATOM 871 C CA . ALA A 1 118 ? 21.641 -18.922 -18.594 1 89.06 118 ALA A CA 1
ATOM 872 C C . ALA A 1 118 ? 22.125 -17.656 -17.906 1 89.06 118 ALA A C 1
ATOM 874 O O . ALA A 1 118 ? 23.188 -17.125 -18.234 1 89.06 118 ALA A O 1
ATOM 875 N N . SER A 1 119 ? 21.422 -17.25 -16.922 1 91.06 119 SER A N 1
ATOM 876 C CA . SER A 1 119 ? 21.781 -16.016 -16.219 1 91.06 119 SER A CA 1
ATOM 877 C C . SER A 1 119 ? 23.031 -16.203 -15.375 1 91.06 119 SER A C 1
ATOM 879 O O . SER A 1 119 ? 23.891 -15.328 -15.32 1 91.06 119 SER A O 1
ATOM 881 N N . LEU A 1 120 ? 23.141 -17.312 -14.75 1 89 120 LEU A N 1
ATOM 882 C CA . LEU A 1 120 ? 24.297 -17.578 -13.898 1 89 120 LEU A CA 1
ATOM 883 C C . LEU A 1 120 ? 25.578 -17.641 -14.727 1 89 120 LEU A C 1
ATOM 885 O O . LEU A 1 120 ? 26.578 -17 -14.383 1 89 120 LEU A O 1
ATOM 889 N N . LEU A 1 121 ? 25.609 -18.344 -15.828 1 92.44 121 LEU A N 1
ATOM 890 C CA . LEU A 1 121 ? 26.797 -18.5 -16.656 1 92.44 121 LEU A CA 1
ATOM 891 C C . LEU A 1 121 ? 27.172 -17.172 -17.328 1 92.44 121 LEU A C 1
ATOM 893 O O . LEU A 1 121 ? 28.344 -16.875 -17.516 1 92.44 121 LEU A O 1
ATOM 897 N N . PHE A 1 122 ? 26.188 -16.422 -17.688 1 93.81 122 PHE A N 1
ATOM 898 C CA . PHE A 1 122 ? 26.438 -15.094 -18.234 1 93.81 122 PHE A CA 1
ATOM 899 C C . PHE A 1 122 ? 27.188 -14.227 -17.234 1 93.81 122 PHE A C 1
ATOM 901 O O . PHE A 1 122 ? 28.172 -13.57 -17.578 1 93.81 122 PHE A O 1
ATOM 908 N N . ILE A 1 123 ? 26.75 -14.266 -15.984 1 93.31 123 ILE A N 1
ATOM 909 C CA . ILE A 1 123 ? 27.344 -13.414 -14.953 1 93.31 123 ILE A CA 1
ATOM 910 C C . ILE A 1 123 ? 28.75 -13.883 -14.633 1 93.31 123 ILE A C 1
ATOM 912 O O . ILE A 1 123 ? 29.672 -13.078 -14.492 1 93.31 123 ILE A O 1
ATOM 916 N N . ILE A 1 124 ? 28.938 -15.164 -14.617 1 91.81 124 ILE A N 1
ATOM 917 C CA . ILE A 1 124 ? 30.25 -15.719 -14.281 1 91.81 124 ILE A CA 1
ATOM 918 C C . ILE A 1 124 ? 31.25 -15.367 -15.375 1 91.81 124 ILE A C 1
ATOM 920 O O . ILE A 1 124 ? 32.375 -14.945 -15.086 1 91.81 124 ILE A O 1
ATOM 924 N N . LEU A 1 125 ? 30.844 -15.516 -16.594 1 93.94 125 LEU A N 1
ATOM 925 C CA . LEU A 1 125 ? 31.75 -15.234 -17.703 1 93.94 125 LEU A CA 1
ATOM 926 C C . LEU A 1 125 ? 32.031 -13.734 -17.812 1 93.94 125 LEU A C 1
ATOM 928 O O . LEU A 1 125 ? 33.156 -13.328 -18.109 1 93.94 125 LEU A O 1
ATOM 932 N N . ALA A 1 126 ? 31.047 -12.969 -17.547 1 94 126 ALA A N 1
ATOM 933 C CA . ALA A 1 126 ? 31.234 -11.523 -17.547 1 94 126 ALA A CA 1
ATOM 934 C C . ALA A 1 126 ? 32.219 -11.109 -16.469 1 94 126 ALA A C 1
ATOM 936 O O . ALA A 1 126 ? 33.125 -10.273 -16.719 1 94 126 ALA A O 1
ATOM 937 N N . PHE A 1 127 ? 32.094 -11.719 -15.297 1 93.31 127 PHE A N 1
ATOM 938 C CA . PHE A 1 127 ? 33 -11.414 -14.188 1 93.31 127 PHE A CA 1
ATOM 939 C C . PHE A 1 127 ? 34.406 -11.898 -14.492 1 93.31 127 PHE A C 1
ATOM 941 O O . PHE A 1 127 ? 35.406 -11.25 -14.109 1 93.31 127 PHE A O 1
ATOM 948 N N . SER A 1 128 ? 34.531 -13.016 -15.203 1 92.69 128 SER A N 1
ATOM 949 C CA . SER A 1 128 ? 35.844 -13.539 -15.578 1 92.69 128 SER A CA 1
ATOM 950 C C . SER A 1 128 ? 36.562 -12.617 -16.562 1 92.69 128 SER A C 1
ATOM 952 O O . SER A 1 128 ? 37.781 -12.609 -16.641 1 92.69 128 SER A O 1
ATOM 954 N N . GLY A 1 129 ? 35.75 -11.875 -17.297 1 91.38 129 GLY A N 1
ATOM 955 C CA . GLY A 1 129 ? 36.344 -10.875 -18.156 1 91.38 129 GLY A CA 1
ATOM 956 C C . GLY A 1 129 ? 37.062 -9.773 -17.391 1 91.38 129 GLY A C 1
ATOM 957 O O . GLY A 1 129 ? 38.156 -9.336 -17.781 1 91.38 129 GLY A O 1
ATOM 958 N N . ILE A 1 130 ? 36.469 -9.344 -16.281 1 91.94 130 ILE A N 1
ATOM 959 C CA . ILE A 1 130 ? 37.094 -8.328 -15.438 1 91.94 130 ILE A CA 1
ATOM 960 C C . ILE A 1 130 ? 38.344 -8.906 -14.75 1 91.94 130 ILE A C 1
ATOM 962 O O . ILE A 1 130 ? 39.375 -8.25 -14.703 1 91.94 130 ILE A O 1
ATOM 966 N N . TYR A 1 131 ? 38.188 -10.141 -14.32 1 90.88 131 TYR A N 1
ATOM 967 C CA . TYR A 1 131 ? 39.312 -10.805 -13.625 1 90.88 131 TYR A CA 1
ATOM 968 C C . TYR A 1 131 ? 40.5 -10.977 -14.547 1 90.88 131 TYR A C 1
ATOM 970 O O . TYR A 1 131 ? 41.625 -10.688 -14.156 1 90.88 131 TYR A O 1
ATOM 978 N N . ALA A 1 132 ? 40.312 -11.359 -15.758 1 90.69 132 ALA A N 1
ATOM 979 C CA . ALA A 1 132 ? 41.375 -11.578 -16.734 1 90.69 132 ALA A CA 1
ATOM 980 C C . ALA A 1 132 ? 42.031 -10.266 -17.125 1 90.69 132 ALA A C 1
ATOM 982 O O . ALA A 1 132 ? 43.25 -10.211 -17.344 1 90.69 132 ALA A O 1
ATOM 983 N N . SER A 1 133 ? 41.281 -9.203 -17.188 1 91.38 133 SER A N 1
ATOM 984 C CA . SER A 1 133 ? 41.844 -7.902 -17.547 1 91.38 133 SER A CA 1
ATOM 985 C C . SER A 1 133 ? 42.75 -7.363 -16.453 1 91.38 133 SER A C 1
ATOM 987 O O . SER A 1 133 ? 43.75 -6.711 -16.734 1 91.38 133 SER A O 1
ATOM 989 N N . ILE A 1 134 ? 42.406 -7.664 -15.234 1 89.12 134 ILE A N 1
ATOM 990 C CA . ILE A 1 134 ? 43.219 -7.188 -14.117 1 89.12 134 ILE A CA 1
ATOM 991 C C . ILE A 1 134 ? 44.531 -8 -14.039 1 89.12 134 ILE A C 1
ATOM 993 O O . ILE A 1 134 ? 45.594 -7.461 -13.758 1 89.12 134 ILE A O 1
ATOM 997 N N . LEU A 1 135 ? 44.438 -9.367 -14.328 1 86.25 135 LEU A N 1
ATOM 998 C CA . LEU A 1 135 ? 45.625 -10.219 -14.328 1 86.25 135 LEU A CA 1
ATOM 999 C C . LEU A 1 135 ? 46.594 -9.812 -15.43 1 86.25 135 LEU A C 1
ATOM 1001 O O . LEU A 1 135 ? 47.812 -9.93 -15.266 1 86.25 135 LEU A O 1
ATOM 1005 N N . SER A 1 136 ? 46.031 -9.258 -16.547 1 88.06 136 SER A N 1
ATOM 1006 C CA . SER A 1 136 ? 46.844 -8.852 -17.688 1 88.06 136 SER A CA 1
ATOM 1007 C C . SER A 1 136 ? 47.188 -7.359 -17.625 1 88.06 136 SER A C 1
ATOM 1009 O O . SER A 1 136 ? 47.469 -6.738 -18.641 1 88.06 136 SER A O 1
ATOM 1011 N N . ARG A 1 137 ? 47.094 -6.719 -16.547 1 84.31 137 ARG A N 1
ATOM 1012 C CA . ARG A 1 137 ? 47.438 -5.332 -16.281 1 84.31 137 ARG A CA 1
ATOM 1013 C C . ARG A 1 137 ? 46.625 -4.379 -17.156 1 84.31 137 ARG A C 1
ATOM 1015 O O . ARG A 1 137 ? 47.188 -3.445 -17.75 1 84.31 137 ARG A O 1
ATOM 1022 N N . GLY A 1 138 ? 45.281 -4.789 -17.375 1 82.19 138 GLY A N 1
ATOM 1023 C CA . GLY A 1 138 ? 44.375 -3.865 -18.016 1 82.19 138 GLY A CA 1
ATOM 1024 C C . GLY A 1 138 ? 44.219 -4.109 -19.516 1 82.19 138 GLY A C 1
ATOM 1025 O O . GLY A 1 138 ? 43.469 -3.41 -20.188 1 82.19 138 GLY A O 1
ATOM 1026 N N . ASN A 1 139 ? 44.969 -5.191 -20.094 1 85.88 139 ASN A N 1
ATOM 1027 C CA . ASN A 1 139 ? 44.875 -5.441 -21.531 1 85.88 139 ASN A CA 1
ATOM 1028 C C . ASN A 1 139 ? 44 -6.637 -21.844 1 85.88 139 ASN A C 1
ATOM 1030 O O . ASN A 1 139 ? 43.812 -7.52 -21 1 85.88 139 ASN A O 1
ATOM 1034 N N . PHE A 1 140 ? 43.344 -6.523 -23.016 1 90.56 140 PHE A N 1
ATOM 1035 C CA . PHE A 1 140 ? 42.531 -7.629 -23.5 1 90.56 140 PHE A CA 1
ATOM 1036 C C . PHE A 1 140 ? 43.406 -8.703 -24.141 1 90.56 140 PHE A C 1
ATOM 1038 O O . PHE A 1 140 ? 44.094 -8.438 -25.125 1 90.56 140 PHE A O 1
ATOM 1045 N N . VAL A 1 141 ? 43.469 -9.852 -23.562 1 90.56 141 VAL A N 1
ATOM 1046 C CA . VAL A 1 141 ? 44.188 -11.008 -24.094 1 90.56 141 VAL A CA 1
ATOM 1047 C C . VAL A 1 141 ? 43.188 -12.031 -24.609 1 90.56 141 VAL A C 1
ATOM 1049 O O . VAL A 1 141 ? 42.5 -12.703 -23.828 1 90.56 141 VAL A O 1
ATOM 1052 N N . PRO A 1 142 ? 43 -12.203 -25.859 1 91.81 142 PRO A N 1
ATOM 1053 C CA . PRO A 1 142 ? 42 -13.117 -26.438 1 91.81 142 PRO A CA 1
ATOM 1054 C C . PRO A 1 142 ? 42.219 -14.57 -26.016 1 91.81 142 PRO A C 1
ATOM 1056 O O . PRO A 1 142 ? 41.281 -15.359 -25.984 1 91.81 142 PRO A O 1
ATOM 1059 N N . ALA A 1 143 ? 43.438 -14.953 -25.656 1 91.38 143 ALA A N 1
ATOM 1060 C CA . ALA A 1 143 ? 43.719 -16.328 -25.266 1 91.38 143 ALA A CA 1
ATOM 1061 C C . ALA A 1 143 ? 42.938 -16.734 -24.016 1 91.38 143 ALA A C 1
ATOM 1063 O O . ALA A 1 143 ? 42.562 -17.891 -23.859 1 91.38 143 ALA A O 1
ATOM 1064 N N . TYR A 1 144 ? 42.688 -15.75 -23.188 1 92.44 144 TYR A N 1
ATOM 1065 C CA . TYR A 1 144 ? 41.906 -16.047 -22 1 92.44 144 TYR A CA 1
ATOM 1066 C C . TYR A 1 144 ? 40.438 -16.312 -22.375 1 92.44 144 TYR A C 1
ATOM 1068 O O . TYR A 1 144 ? 39.812 -17.219 -21.828 1 92.44 144 TYR A O 1
ATOM 1076 N N . LEU A 1 145 ? 39.875 -15.555 -23.281 1 93.69 145 LEU A N 1
ATOM 1077 C CA . LEU A 1 145 ? 38.5 -15.766 -23.719 1 93.69 145 LEU A CA 1
ATOM 1078 C C . LEU A 1 145 ? 38.344 -17.125 -24.406 1 93.69 145 LEU A C 1
ATOM 1080 O O . LEU A 1 145 ? 37.375 -17.844 -24.156 1 93.69 145 LEU A O 1
ATOM 1084 N N . GLU A 1 146 ? 39.281 -17.469 -25.25 1 93.5 146 GLU A N 1
ATOM 1085 C CA . GLU A 1 146 ? 39.25 -18.75 -25.922 1 93.5 146 GLU A CA 1
ATOM 1086 C C . GLU A 1 146 ? 39.344 -19.906 -24.938 1 93.5 146 GLU A C 1
ATOM 1088 O O . GLU A 1 146 ? 38.688 -20.938 -25.078 1 93.5 146 GLU A O 1
ATOM 1093 N N . ALA A 1 147 ? 40.156 -19.734 -23.938 1 93.25 147 ALA A N 1
ATOM 1094 C CA . ALA A 1 147 ? 40.344 -20.781 -22.922 1 93.25 147 ALA A CA 1
ATOM 1095 C C . ALA A 1 147 ? 39.031 -21 -22.156 1 93.25 147 ALA A C 1
ATOM 1097 O O . ALA A 1 147 ? 38.656 -22.156 -21.906 1 93.25 147 ALA A O 1
ATOM 1098 N N . TYR A 1 148 ? 38.406 -19.906 -21.781 1 93.75 148 TYR A N 1
ATOM 1099 C CA . TYR A 1 148 ? 37.156 -20.031 -21.047 1 93.75 148 TYR A CA 1
ATOM 1100 C C . TYR A 1 148 ? 36.062 -20.656 -21.922 1 93.75 148 TYR A C 1
ATOM 1102 O O . TYR A 1 148 ? 35.344 -21.547 -21.484 1 93.75 148 TYR A O 1
ATOM 1110 N N . LEU A 1 149 ? 35.938 -20.25 -23.125 1 94.25 149 LEU A N 1
ATOM 1111 C CA . LEU A 1 149 ? 34.906 -20.781 -24.031 1 94.25 149 LEU A CA 1
ATOM 1112 C C . LEU A 1 149 ? 35.156 -22.25 -24.328 1 94.25 149 LEU A C 1
ATOM 1114 O O . LEU A 1 149 ? 34.219 -23.047 -24.406 1 94.25 149 LEU A O 1
ATOM 1118 N N . GLU A 1 150 ? 36.344 -22.609 -24.5 1 93.44 150 GLU A N 1
ATOM 1119 C CA . GLU A 1 150 ? 36.688 -24.016 -24.75 1 93.44 150 GLU A CA 1
ATOM 1120 C C . GLU A 1 150 ? 36.344 -24.891 -23.547 1 93.44 150 GLU A C 1
ATOM 1122 O O . GLU A 1 150 ? 35.844 -26.016 -23.703 1 93.44 150 GLU A O 1
ATOM 1127 N N . SER A 1 151 ? 36.625 -24.359 -22.391 1 93.56 151 SER A N 1
ATOM 1128 C CA . SER A 1 151 ? 36.281 -25.125 -21.188 1 93.56 151 SER A CA 1
ATOM 1129 C C . SER A 1 151 ? 34.812 -25.391 -21.078 1 93.56 151 SER A C 1
ATOM 1131 O O . SER A 1 151 ? 34.375 -26.5 -20.781 1 93.56 151 SER A O 1
ATOM 1133 N N . TYR A 1 152 ? 33.969 -24.422 -21.344 1 94.56 152 TYR A N 1
ATOM 1134 C CA . TYR A 1 152 ? 32.531 -24.594 -21.266 1 94.56 152 TYR A CA 1
ATOM 1135 C C . TYR A 1 152 ? 32 -25.484 -22.375 1 94.56 152 TYR A C 1
ATOM 1137 O O . TYR A 1 152 ? 31.094 -26.281 -22.172 1 94.56 152 TYR A O 1
ATOM 1145 N N . CYS A 1 153 ? 32.625 -25.422 -23.562 1 93.19 153 CYS A N 1
ATOM 1146 C CA . CYS A 1 153 ? 32.219 -26.281 -24.672 1 93.19 153 CYS A CA 1
ATOM 1147 C C . CYS A 1 153 ? 32.531 -27.734 -24.359 1 93.19 153 CYS A C 1
ATOM 1149 O O . CYS A 1 153 ? 31.734 -28.625 -24.703 1 93.19 153 CYS A O 1
ATOM 1151 N N . TRP A 1 154 ? 33.656 -27.969 -23.703 1 93.69 154 TRP A N 1
ATOM 1152 C CA . TRP A 1 154 ? 33.938 -29.344 -23.297 1 93.69 154 TRP A CA 1
ATOM 1153 C C . TRP A 1 154 ? 32.969 -29.828 -22.266 1 93.69 154 TRP A C 1
ATOM 1155 O O . TRP A 1 154 ? 32.562 -31 -22.281 1 93.69 154 TRP A O 1
ATOM 1165 N N . GLY A 1 155 ? 32.656 -28.969 -21.375 1 93.75 155 GLY A N 1
ATOM 1166 C CA . GLY A 1 155 ? 31.625 -29.344 -20.422 1 93.75 155 GLY A CA 1
ATOM 1167 C C . GLY A 1 155 ? 30.297 -29.719 -21.062 1 93.75 155 GLY A C 1
ATOM 1168 O O . GLY A 1 155 ? 29.703 -30.734 -20.703 1 93.75 155 GLY A O 1
ATOM 1169 N N . PHE A 1 156 ? 29.875 -28.969 -22.078 1 94.38 156 PHE A N 1
ATOM 1170 C CA . PHE A 1 156 ? 28.641 -29.25 -22.781 1 94.38 156 PHE A CA 1
ATOM 1171 C C . PHE A 1 156 ? 28.766 -30.547 -23.578 1 94.38 156 PHE A C 1
ATOM 1173 O O . PHE A 1 156 ? 27.828 -31.344 -23.641 1 94.38 156 PHE A O 1
ATOM 1180 N N . ALA A 1 157 ? 29.875 -30.75 -24.141 1 93.62 157 ALA A N 1
ATOM 1181 C CA . ALA A 1 157 ? 30.078 -31.969 -24.922 1 93.62 157 ALA A CA 1
ATOM 1182 C C . ALA A 1 157 ? 30 -33.219 -24.031 1 93.62 157 ALA A C 1
ATOM 1184 O O . ALA A 1 157 ? 29.391 -34.219 -24.422 1 93.62 157 ALA A O 1
ATOM 1185 N N . ILE A 1 158 ? 30.531 -33.094 -22.859 1 94.44 158 ILE A N 1
ATOM 1186 C CA . ILE A 1 158 ? 30.484 -34.25 -21.953 1 94.44 158 ILE A CA 1
ATOM 1187 C C . ILE A 1 158 ? 29.047 -34.531 -21.547 1 94.44 158 ILE A C 1
ATOM 1189 O O . ILE A 1 158 ? 28.609 -35.656 -21.547 1 94.44 158 ILE A O 1
ATOM 1193 N N . VAL A 1 159 ? 28.359 -33.469 -21.234 1 94.69 159 VAL A N 1
ATOM 1194 C CA . VAL A 1 159 ? 26.984 -33.625 -20.781 1 94.69 159 VAL A CA 1
ATOM 1195 C C . VAL A 1 159 ? 26.125 -34.219 -21.906 1 94.69 159 VAL A C 1
ATOM 1197 O O . VAL A 1 159 ? 25.359 -35.156 -21.688 1 94.69 159 VAL A O 1
ATOM 1200 N N . LEU A 1 160 ? 26.266 -33.75 -23.156 1 93.31 160 LEU A N 1
ATOM 1201 C CA . LEU A 1 160 ? 25.453 -34.188 -24.281 1 93.31 160 LEU A CA 1
ATOM 1202 C C . LEU A 1 160 ? 25.844 -35.625 -24.703 1 93.31 160 LEU A C 1
ATOM 1204 O O . LEU A 1 160 ? 24.969 -36.438 -25.031 1 93.31 160 LEU A O 1
ATOM 1208 N N . VAL A 1 161 ? 27.109 -35.969 -24.594 1 92.56 161 VAL A N 1
ATOM 1209 C CA . VAL A 1 161 ? 27.562 -37.312 -24.984 1 92.56 161 VAL A CA 1
ATOM 1210 C C . VAL A 1 161 ? 27.109 -38.344 -23.953 1 92.56 161 VAL A C 1
ATOM 1212 O O . VAL A 1 161 ? 26.625 -39.406 -24.312 1 92.56 161 VAL A O 1
ATOM 1215 N N . VAL A 1 162 ? 27.203 -37.938 -22.703 1 93.62 162 VAL A N 1
ATOM 1216 C CA . VAL A 1 162 ? 26.766 -38.875 -21.672 1 93.62 162 VAL A CA 1
ATOM 1217 C C . VAL A 1 162 ? 25.266 -39.062 -21.734 1 93.62 162 VAL A C 1
ATOM 1219 O O . VAL A 1 162 ? 24.766 -40.188 -21.562 1 93.62 162 VAL A O 1
ATOM 1222 N N . ASN A 1 163 ? 24.531 -38.031 -22 1 93.06 163 ASN A N 1
ATOM 1223 C CA . ASN A 1 163 ? 23.078 -38.125 -22.078 1 93.06 163 ASN A CA 1
ATOM 1224 C C . ASN A 1 163 ? 22.641 -38.969 -23.281 1 93.06 163 ASN A C 1
ATOM 1226 O O . ASN A 1 163 ? 21.688 -39.75 -23.188 1 93.06 163 ASN A O 1
ATOM 1230 N N . LEU A 1 164 ? 23.375 -38.906 -24.422 1 88.56 164 LEU A N 1
ATOM 1231 C CA . LEU A 1 164 ? 22.953 -39.562 -25.656 1 88.56 164 LEU A CA 1
ATOM 1232 C C . LEU A 1 164 ? 23.453 -41 -25.688 1 88.56 164 LEU A C 1
ATOM 1234 O O . LEU A 1 164 ? 22.812 -41.875 -26.266 1 88.56 164 LEU A O 1
ATOM 1238 N N . VAL A 1 165 ? 24.578 -41.25 -24.984 1 89 165 VAL A N 1
ATOM 1239 C CA . VAL A 1 165 ? 25.219 -42.531 -25.203 1 89 165 VAL A CA 1
ATOM 1240 C C . VAL A 1 165 ? 24.906 -43.469 -24.031 1 89 165 VAL A C 1
ATOM 1242 O O . VAL A 1 165 ? 24.703 -44.656 -24.219 1 89 165 VAL A O 1
ATOM 1245 N N . VAL A 1 166 ? 24.859 -42.844 -22.828 1 90.25 166 VAL A N 1
ATOM 1246 C CA . VAL A 1 166 ? 24.656 -43.688 -21.656 1 90.25 166 VAL A CA 1
ATOM 1247 C C . VAL A 1 166 ? 23.156 -43.875 -21.422 1 90.25 166 VAL A C 1
ATOM 1249 O O . VAL A 1 166 ? 22.5 -43.031 -20.828 1 90.25 166 VAL A O 1
ATOM 1252 N N . LEU A 1 167 ? 22.625 -44.906 -21.703 1 85.75 167 LEU A N 1
ATOM 1253 C CA . LEU A 1 167 ? 21.25 -45.344 -21.5 1 85.75 167 LEU A CA 1
ATOM 1254 C C . LEU A 1 167 ? 20.297 -44.156 -21.75 1 85.75 167 LEU A C 1
ATOM 1256 O O . LEU A 1 167 ? 19.688 -43.625 -20.812 1 85.75 167 LEU A O 1
ATOM 1260 N N . PRO A 1 168 ? 20.203 -43.719 -23.016 1 84.75 168 PRO A N 1
ATOM 1261 C CA . PRO A 1 168 ? 19.375 -42.562 -23.328 1 84.75 168 PRO A CA 1
ATOM 1262 C C . PRO A 1 168 ? 17.891 -42.781 -23.047 1 84.75 168 PRO A C 1
ATOM 1264 O O . PRO A 1 168 ? 17.406 -43.906 -23.219 1 84.75 168 PRO A O 1
ATOM 1267 N N . HIS A 1 169 ? 17.375 -41.812 -22.312 1 83.75 169 HIS A N 1
ATOM 1268 C CA . HIS A 1 169 ? 15.938 -41.781 -22.047 1 83.75 169 HIS A CA 1
ATOM 1269 C C . HIS A 1 169 ? 15.25 -40.656 -22.797 1 83.75 169 HIS A C 1
ATOM 1271 O O . HIS A 1 169 ? 15.672 -39.5 -22.688 1 83.75 169 HIS A O 1
ATOM 1277 N N . SER A 1 170 ? 14.203 -41.031 -23.594 1 84.31 170 SER A N 1
ATOM 1278 C CA . SER A 1 170 ? 13.5 -40.031 -24.375 1 84.31 170 SER A CA 1
ATOM 1279 C C . SER A 1 170 ? 12.453 -39.312 -23.531 1 84.31 170 SER A C 1
ATOM 1281 O O . SER A 1 170 ? 11.883 -39.875 -22.609 1 84.31 170 SER A O 1
ATOM 1283 N N . SER A 1 171 ? 12.383 -38.094 -23.781 1 87.56 171 SER A N 1
ATOM 1284 C CA . SER A 1 171 ? 11.352 -37.281 -23.125 1 87.56 171 SER A CA 1
ATOM 1285 C C . SER A 1 171 ? 9.961 -37.719 -23.578 1 87.56 171 SER A C 1
ATOM 1287 O O . SER A 1 171 ? 8.977 -37.469 -22.859 1 87.56 171 SER A O 1
ATOM 1289 N N . GLU A 1 172 ? 9.852 -38.219 -24.672 1 87.75 172 GLU A N 1
ATOM 1290 C CA . GLU A 1 172 ? 8.555 -38.688 -25.141 1 87.75 172 GLU A CA 1
ATOM 1291 C C . GLU A 1 172 ? 8.039 -39.844 -24.297 1 87.75 172 GLU A C 1
ATOM 1293 O O . GLU A 1 172 ? 6.852 -39.906 -23.969 1 87.75 172 GLU A O 1
ATOM 1298 N N . LYS A 1 173 ? 8.984 -40.719 -23.984 1 83.75 173 LYS A N 1
ATOM 1299 C CA . LYS A 1 173 ? 8.586 -41.812 -23.125 1 83.75 173 LYS A CA 1
ATOM 1300 C C . LYS A 1 173 ? 8.133 -41.312 -21.75 1 83.75 173 LYS A C 1
ATOM 1302 O O . LYS A 1 173 ? 7.184 -41.844 -21.172 1 83.75 173 LYS A O 1
ATOM 1307 N N . GLU A 1 174 ? 8.859 -40.312 -21.312 1 83.88 174 GLU A N 1
ATOM 1308 C CA . GLU A 1 174 ? 8.445 -39.719 -20.031 1 83.88 174 GLU A CA 1
ATOM 1309 C C . GLU A 1 174 ? 7.09 -39.031 -20.156 1 83.88 174 GLU A C 1
ATOM 1311 O O . GLU A 1 174 ? 6.281 -39.094 -19.219 1 83.88 174 GLU A O 1
ATOM 1316 N N . LEU A 1 175 ? 6.91 -38.344 -21.234 1 88.25 175 LEU A N 1
ATOM 1317 C CA . LEU A 1 175 ? 5.617 -37.719 -21.453 1 88.25 175 LEU A CA 1
ATOM 1318 C C . LEU A 1 175 ? 4.496 -38.75 -21.469 1 88.25 175 LEU A C 1
ATOM 1320 O O . LEU A 1 175 ? 3.436 -38.531 -20.875 1 88.25 175 LEU A O 1
ATOM 1324 N N . ARG A 1 176 ? 4.75 -39.844 -22.094 1 87.19 176 ARG A N 1
ATOM 1325 C CA . ARG A 1 176 ? 3.736 -40.906 -22.156 1 87.19 176 ARG A CA 1
ATOM 1326 C C . ARG A 1 176 ? 3.506 -41.531 -20.797 1 87.19 176 ARG A C 1
ATOM 1328 O O . ARG A 1 176 ? 2.375 -41.875 -20.438 1 87.19 176 ARG A O 1
ATOM 1335 N N . GLU A 1 177 ? 4.547 -41.594 -20.031 1 83.06 177 GLU A N 1
ATOM 1336 C CA . GLU A 1 177 ? 4.398 -42.125 -18.672 1 83.06 177 GLU A CA 1
ATOM 1337 C C . GLU A 1 177 ? 3.586 -41.188 -17.812 1 83.06 177 GLU A C 1
ATOM 1339 O O . GLU A 1 177 ? 2.742 -41.625 -17.016 1 83.06 177 GLU A O 1
ATOM 1344 N N . ILE A 1 178 ? 3.914 -39.969 -17.984 1 85.75 178 ILE A N 1
ATOM 1345 C CA . ILE A 1 178 ? 3.182 -38.969 -17.188 1 85.75 178 ILE A CA 1
ATOM 1346 C C . ILE A 1 178 ? 1.734 -38.906 -17.672 1 85.75 178 ILE A C 1
ATOM 1348 O O . ILE A 1 178 ? 0.817 -38.719 -16.859 1 85.75 178 ILE A O 1
ATOM 1352 N N . LEU A 1 179 ? 1.556 -39.031 -18.906 1 89.12 179 LEU A N 1
ATOM 1353 C CA . LEU A 1 179 ? 0.194 -39.062 -19.422 1 89.12 179 LEU A CA 1
ATOM 1354 C C . LEU A 1 179 ? -0.582 -40.219 -18.828 1 89.12 179 LEU A C 1
ATOM 1356 O O . LEU A 1 179 ? -1.741 -40.062 -18.438 1 89.12 179 LEU A O 1
ATOM 1360 N N . VAL A 1 180 ? 0.075 -41.344 -18.719 1 87 180 VAL A N 1
ATOM 1361 C CA . VAL A 1 180 ? -0.566 -42.531 -18.172 1 87 180 VAL A CA 1
ATOM 1362 C C . VAL A 1 180 ? -0.834 -42.312 -16.688 1 87 180 VAL A C 1
ATOM 1364 O O . VAL A 1 180 ? -1.904 -42.688 -16.188 1 87 180 VAL A O 1
ATOM 1367 N N . ILE A 1 181 ? 0.095 -41.75 -15.969 1 82.12 181 ILE A N 1
ATOM 1368 C CA . ILE A 1 181 ? -0.098 -41.469 -14.547 1 82.12 181 ILE A CA 1
ATOM 1369 C C . ILE A 1 181 ? -1.246 -40.469 -14.367 1 82.12 181 ILE A C 1
ATOM 1371 O O . ILE A 1 181 ? -2.072 -40.656 -13.461 1 82.12 181 ILE A O 1
ATOM 1375 N N . SER A 1 182 ? -1.245 -39.469 -15.203 1 88.12 182 SER A N 1
ATOM 1376 C CA . SER A 1 182 ? -2.326 -38.5 -15.117 1 88.12 182 SER A CA 1
ATOM 1377 C C . SER A 1 182 ? -3.676 -39.125 -15.422 1 88.12 182 SER A C 1
ATOM 1379 O O . SER A 1 182 ? -4.684 -38.812 -14.789 1 88.12 182 SER A O 1
ATOM 1381 N N . LEU A 1 183 ? -3.648 -40.031 -16.328 1 89.25 183 LEU A N 1
ATOM 1382 C CA . LEU A 1 183 ? -4.883 -40.75 -16.656 1 89.25 183 LEU A CA 1
ATOM 1383 C C . LEU A 1 183 ? -5.305 -41.656 -15.5 1 89.25 183 LEU A C 1
ATOM 1385 O O . LEU A 1 183 ? -6.5 -41.812 -15.227 1 89.25 183 LEU A O 1
ATOM 1389 N N . GLU A 1 184 ? -4.355 -42.188 -14.875 1 85.06 184 GLU A N 1
ATOM 1390 C CA . GLU A 1 184 ? -4.672 -43 -13.703 1 85.06 184 GLU A CA 1
ATOM 1391 C C . GLU A 1 184 ? -5.227 -42.156 -12.57 1 85.06 184 GLU A C 1
ATOM 1393 O O . GLU A 1 184 ? -6.156 -42.562 -11.867 1 85.06 184 GLU A O 1
ATOM 1398 N N . HIS A 1 185 ? -4.617 -41.094 -12.398 1 86.38 185 HIS A N 1
ATOM 1399 C CA . HIS A 1 185 ? -5.152 -40.188 -11.398 1 86.38 185 HIS A CA 1
ATOM 1400 C C . HIS A 1 185 ? -6.574 -39.75 -11.742 1 86.38 185 HIS A C 1
ATOM 1402 O O . HIS A 1 185 ? -7.441 -39.688 -10.859 1 86.38 185 HIS A O 1
ATOM 1408 N N . ILE A 1 186 ? -6.77 -39.438 -13.047 1 89.56 186 ILE A N 1
ATOM 1409 C CA . ILE A 1 186 ? -8.094 -39 -13.492 1 89.56 186 ILE A CA 1
ATOM 1410 C C . ILE A 1 186 ? -9.094 -40.156 -13.305 1 89.56 186 ILE A C 1
ATOM 1412 O O . ILE A 1 186 ? -10.211 -39.906 -12.836 1 89.56 186 ILE A O 1
ATOM 1416 N N . SER A 1 187 ? -8.648 -41.344 -13.609 1 88.81 187 SER A N 1
ATOM 1417 C CA . SER A 1 187 ? -9.539 -42.5 -13.484 1 88.81 187 SER A CA 1
ATOM 1418 C C . SER A 1 187 ? -9.883 -42.781 -12.031 1 88.81 187 SER A C 1
ATOM 1420 O O . SER A 1 187 ? -11.055 -43 -11.695 1 88.81 187 SER A O 1
ATOM 1422 N N . THR A 1 188 ? -8.898 -42.719 -11.18 1 86.19 188 THR A N 1
ATOM 1423 C CA . THR A 1 188 ? -9.148 -42.969 -9.766 1 86.19 188 THR A CA 1
ATOM 1424 C C . THR A 1 188 ? -9.992 -41.844 -9.172 1 86.19 188 THR A C 1
ATOM 1426 O O . THR A 1 188 ? -10.875 -42.094 -8.352 1 86.19 188 THR A O 1
ATOM 1429 N N . PHE A 1 189 ? -9.703 -40.656 -9.602 1 88.94 189 PHE A N 1
ATOM 1430 C CA . PHE A 1 189 ? -10.453 -39.5 -9.109 1 88.94 189 PHE A CA 1
ATOM 1431 C C . PHE A 1 189 ? -11.898 -39.562 -9.578 1 88.94 189 PHE A C 1
ATOM 1433 O O . PHE A 1 189 ? -12.82 -39.281 -8.812 1 88.94 189 PHE A O 1
ATOM 1440 N N . SER A 1 190 ? -12.055 -39.906 -10.867 1 88.5 190 SER A N 1
ATOM 1441 C CA . SER A 1 190 ? -13.406 -40.062 -11.398 1 88.5 190 SER A CA 1
ATOM 1442 C C . SER A 1 190 ? -14.18 -41.156 -10.672 1 88.5 190 SER A C 1
ATOM 1444 O O . SER A 1 190 ? -15.375 -41 -10.398 1 88.5 190 SER A O 1
ATOM 1446 N N . HIS A 1 191 ? -13.484 -42.156 -10.305 1 84.5 191 HIS A N 1
ATOM 1447 C CA . HIS A 1 191 ? -14.102 -43.25 -9.57 1 84.5 191 HIS A CA 1
ATOM 1448 C C . HIS A 1 191 ? -14.5 -42.812 -8.164 1 84.5 191 HIS A C 1
ATOM 1450 O O . HIS A 1 191 ? -15.602 -43.125 -7.707 1 84.5 191 HIS A O 1
ATOM 1456 N N . LEU A 1 192 ? -13.633 -42.156 -7.559 1 86.12 192 LEU A N 1
ATOM 1457 C CA . LEU A 1 192 ? -13.914 -41.719 -6.195 1 86.12 192 LEU A CA 1
ATOM 1458 C C . LEU A 1 192 ? -15.008 -40.656 -6.184 1 86.12 192 LEU A C 1
ATOM 1460 O O . LEU A 1 192 ? -15.805 -40.594 -5.246 1 86.12 192 LEU A O 1
ATOM 1464 N N . LEU A 1 193 ? -15.047 -39.844 -7.207 1 88.38 193 LEU A N 1
ATOM 1465 C CA . LEU A 1 193 ? -16.109 -38.844 -7.301 1 88.38 193 LEU A CA 1
ATOM 1466 C C . LEU A 1 193 ? -17.453 -39.5 -7.562 1 88.38 193 LEU A C 1
ATOM 1468 O O . LEU A 1 193 ? -18.484 -39.062 -7.059 1 88.38 193 LEU A O 1
ATOM 1472 N N . ALA A 1 194 ? -17.406 -40.531 -8.367 1 84.5 194 ALA A N 1
ATOM 1473 C CA . ALA A 1 194 ? -18.625 -41.281 -8.609 1 84.5 194 ALA A CA 1
ATOM 1474 C C . ALA A 1 194 ? -19.125 -41.969 -7.328 1 84.5 194 ALA A C 1
ATOM 1476 O O . ALA A 1 194 ? -20.328 -41.969 -7.059 1 84.5 194 ALA A O 1
ATOM 1477 N N . LYS A 1 195 ? -18.219 -42.406 -6.523 1 80.31 195 LYS A N 1
ATOM 1478 C CA . LYS A 1 195 ? -18.594 -43 -5.238 1 80.31 195 LYS A CA 1
ATOM 1479 C C . LYS A 1 195 ? -19.109 -41.906 -4.281 1 80.31 195 LYS A C 1
ATOM 1481 O O . LYS A 1 195 ? -19.984 -42.188 -3.457 1 80.31 195 LYS A O 1
ATOM 1486 N N . THR A 1 196 ? -18.531 -40.781 -4.391 1 82.31 196 THR A N 1
ATOM 1487 C CA . THR A 1 196 ? -19.016 -39.688 -3.561 1 82.31 196 THR A CA 1
ATOM 1488 C C . THR A 1 196 ? -20.422 -39.281 -3.969 1 82.31 196 THR A C 1
ATOM 1490 O O . THR A 1 196 ? -21.266 -38.969 -3.113 1 82.31 196 THR A O 1
ATOM 1493 N N . TYR A 1 197 ? -20.609 -39.25 -5.281 1 81.44 197 TYR A N 1
ATOM 1494 C CA . TYR A 1 197 ? -21.938 -38.906 -5.781 1 81.44 197 TYR A CA 1
ATOM 1495 C C . TYR A 1 197 ? -22.969 -39.938 -5.309 1 81.44 197 TYR A C 1
ATOM 1497 O O . TYR A 1 197 ? -24.094 -39.562 -4.941 1 81.44 197 TYR A O 1
ATOM 1505 N N . SER A 1 198 ? -22.562 -41.312 -5.199 1 77.38 198 SER A N 1
ATOM 1506 C CA . SER A 1 198 ? -23.469 -42.344 -4.762 1 77.38 198 SER A CA 1
ATOM 1507 C C . SER A 1 198 ? -23.453 -42.5 -3.244 1 77.38 198 SER A C 1
ATOM 1509 O O . SER A 1 198 ? -24.219 -43.312 -2.688 1 77.38 198 SER A O 1
ATOM 1511 N N . LEU A 1 199 ? -22.641 -41.688 -2.365 1 74.38 199 LEU A N 1
ATOM 1512 C CA . LEU A 1 199 ? -22.531 -41.625 -0.912 1 74.38 199 LEU A CA 1
ATOM 1513 C C . LEU A 1 199 ? -22.016 -42.969 -0.366 1 74.38 199 LEU A C 1
ATOM 1515 O O . LEU A 1 199 ? -22.438 -43.406 0.709 1 74.38 199 LEU A O 1
ATOM 1519 N N . ASP A 1 200 ? -21.234 -43.656 -1.186 1 74.25 200 ASP A N 1
ATOM 1520 C CA . ASP A 1 200 ? -20.609 -44.906 -0.744 1 74.25 200 ASP A CA 1
ATOM 1521 C C . ASP A 1 200 ? -19.141 -44.719 -0.385 1 74.25 200 ASP A C 1
ATOM 1523 O O . ASP A 1 200 ? -18.391 -45.688 -0.269 1 74.25 200 ASP A O 1
ATOM 1527 N N . ILE A 1 201 ? -18.75 -43.406 -0.205 1 78.75 201 ILE A N 1
ATOM 1528 C CA . ILE A 1 201 ? -17.328 -43.125 -0.02 1 78.75 201 ILE A CA 1
ATOM 1529 C C . ILE A 1 201 ? -16.953 -43.281 1.451 1 78.75 201 ILE A C 1
ATOM 1531 O O . ILE A 1 201 ? -17.734 -42.938 2.34 1 78.75 201 ILE A O 1
ATOM 1535 N N . THR A 1 202 ? -15.922 -44.031 1.765 1 75.81 202 THR A N 1
ATOM 1536 C CA . THR A 1 202 ? -15.406 -44.219 3.113 1 75.81 202 THR A CA 1
ATOM 1537 C C . THR A 1 202 ? -14.484 -43.062 3.516 1 75.81 202 THR A C 1
ATOM 1539 O O . THR A 1 202 ? -14.117 -42.25 2.68 1 75.81 202 THR A O 1
ATOM 1542 N N . ASP A 1 203 ? -14.18 -42.938 4.746 1 74.62 203 ASP A N 1
ATOM 1543 C CA . ASP A 1 203 ? -13.352 -41.844 5.27 1 74.62 203 ASP A CA 1
ATOM 1544 C C . ASP A 1 203 ? -11.938 -41.906 4.699 1 74.62 203 ASP A C 1
ATOM 1546 O O . ASP A 1 203 ? -11.328 -40.875 4.406 1 74.62 203 ASP A O 1
ATOM 1550 N N . ASP A 1 204 ? -11.43 -43.094 4.5 1 73 204 ASP A N 1
ATOM 1551 C CA . ASP A 1 204 ? -10.102 -43.25 3.916 1 73 204 ASP A CA 1
ATOM 1552 C C . ASP A 1 204 ? -10.102 -42.812 2.451 1 73 204 ASP A C 1
ATOM 1554 O O . ASP A 1 204 ? -9.148 -42.188 1.986 1 73 204 ASP A O 1
ATOM 1558 N N . GLU A 1 205 ? -11.195 -43.094 1.832 1 79.44 205 GLU A N 1
ATOM 1559 C CA . GLU A 1 205 ? -11.312 -42.719 0.43 1 79.44 205 GLU A CA 1
ATOM 1560 C C . GLU A 1 205 ? -11.484 -41.188 0.292 1 79.44 205 GLU A C 1
ATOM 1562 O O . GLU A 1 205 ? -11.055 -40.594 -0.7 1 79.44 205 GLU A O 1
ATOM 1567 N N . ARG A 1 206 ? -12.047 -40.688 1.325 1 81.75 206 ARG A N 1
ATOM 1568 C CA . ARG A 1 206 ? -12.211 -39.219 1.323 1 81.75 206 ARG A CA 1
ATOM 1569 C C . ARG A 1 206 ? -10.859 -38.531 1.397 1 81.75 206 ARG A C 1
ATOM 1571 O O . ARG A 1 206 ? -10.641 -37.531 0.72 1 81.75 206 ARG A O 1
ATOM 1578 N N . ALA A 1 207 ? -10.078 -39.062 2.154 1 77.19 207 ALA A N 1
ATOM 1579 C CA . ALA A 1 207 ? -8.75 -38.5 2.291 1 77.19 207 ALA A CA 1
ATOM 1580 C C . ALA A 1 207 ? -7.957 -38.625 0.992 1 77.19 207 ALA A C 1
ATOM 1582 O O . ALA A 1 207 ? -7.258 -37.688 0.592 1 77.19 207 ALA A O 1
ATOM 1583 N N . VAL A 1 208 ? -8.078 -39.719 0.275 1 79.25 208 VAL A N 1
ATOM 1584 C CA . VAL A 1 208 ? -7.395 -39.938 -0.998 1 79.25 208 VAL A CA 1
ATOM 1585 C C . VAL A 1 208 ? -7.961 -38.969 -2.051 1 79.25 208 VAL A C 1
ATOM 1587 O O . VAL A 1 208 ? -7.219 -38.438 -2.869 1 79.25 208 VAL A O 1
ATOM 1590 N N . ARG A 1 209 ? -9.18 -38.812 -1.994 1 82.88 209 ARG A N 1
ATOM 1591 C CA . ARG A 1 209 ? -9.836 -37.938 -2.938 1 82.88 209 ARG A CA 1
ATOM 1592 C C . ARG A 1 209 ? -9.305 -36.5 -2.799 1 82.88 209 ARG A C 1
ATOM 1594 O O . ARG A 1 209 ? -9.016 -35.844 -3.799 1 82.88 209 ARG A O 1
ATOM 1601 N N . ASP A 1 210 ? -9.172 -36.125 -1.56 1 75.88 210 ASP A N 1
ATOM 1602 C CA . ASP A 1 210 ? -8.711 -34.75 -1.318 1 75.88 210 ASP A CA 1
ATOM 1603 C C . ASP A 1 210 ? -7.242 -34.594 -1.716 1 75.88 210 ASP A C 1
ATOM 1605 O O . ASP A 1 210 ? -6.852 -33.562 -2.252 1 75.88 210 ASP A O 1
ATOM 1609 N N . ASP A 1 211 ? -6.52 -35.625 -1.544 1 75.38 211 ASP A N 1
ATOM 1610 C CA . ASP A 1 211 ? -5.121 -35.594 -1.961 1 75.38 211 ASP A CA 1
ATOM 1611 C C . ASP A 1 211 ? -5 -35.625 -3.482 1 75.38 211 ASP A C 1
ATOM 1613 O O . ASP A 1 211 ? -4.105 -35 -4.059 1 75.38 211 ASP A O 1
ATOM 1617 N N . LEU A 1 212 ? -5.895 -36.281 -4.102 1 81.94 212 LEU A N 1
ATOM 1618 C CA . LEU A 1 212 ? -5.871 -36.375 -5.555 1 81.94 212 LEU A CA 1
ATOM 1619 C C . LEU A 1 212 ? -6.234 -35.062 -6.211 1 81.94 212 LEU A C 1
ATOM 1621 O O . LEU A 1 212 ? -5.766 -34.75 -7.312 1 81.94 212 LEU A O 1
ATOM 1625 N N . SER A 1 213 ? -7.078 -34.406 -5.52 1 79.25 213 SER A N 1
ATOM 1626 C CA . SER A 1 213 ? -7.434 -33.094 -6.07 1 79.25 213 SER A CA 1
ATOM 1627 C C . SER A 1 213 ? -6.207 -32.188 -6.188 1 79.25 213 SER A C 1
ATOM 1629 O O . SER A 1 213 ? -6.062 -31.453 -7.16 1 79.25 213 SER A O 1
ATOM 1631 N N . GLN A 1 214 ? -5.359 -32.312 -5.285 1 70.5 214 GLN A N 1
ATOM 1632 C CA . GLN A 1 214 ? -4.133 -31.516 -5.316 1 70.5 214 GLN A CA 1
ATOM 1633 C C . GLN A 1 214 ? -3.152 -32.062 -6.348 1 70.5 214 GLN A C 1
ATOM 1635 O O . GLN A 1 214 ? -2.498 -31.312 -7.059 1 70.5 214 GLN A O 1
ATOM 1640 N N . SER A 1 215 ? -3.152 -33.344 -6.465 1 76.25 215 SER A N 1
ATOM 1641 C CA . SER A 1 215 ? -2.227 -33.969 -7.41 1 76.25 215 SER A CA 1
ATOM 1642 C C . SER A 1 215 ? -2.635 -33.656 -8.852 1 76.25 215 SER A C 1
ATOM 1644 O O . SER A 1 215 ? -1.78 -33.469 -9.719 1 76.25 215 SER A O 1
ATOM 1646 N N . ILE A 1 216 ? -3.865 -33.656 -9.102 1 82.75 216 ILE A N 1
ATOM 1647 C CA . ILE A 1 216 ? -4.363 -33.438 -10.453 1 82.75 216 ILE A CA 1
ATOM 1648 C C . ILE A 1 216 ? -4.035 -32 -10.883 1 82.75 216 ILE A C 1
ATOM 1650 O O . ILE A 1 216 ? -3.688 -31.766 -12.039 1 82.75 216 ILE A O 1
ATOM 1654 N N . ARG A 1 217 ? -4.031 -31.156 -9.953 1 71.38 217 ARG A N 1
ATOM 1655 C CA . ARG A 1 217 ? -3.674 -29.781 -10.258 1 71.38 217 ARG A CA 1
ATOM 1656 C C . ARG A 1 217 ? -2.184 -29.656 -10.555 1 71.38 217 ARG A C 1
ATOM 1658 O O . ARG A 1 217 ? -1.785 -28.891 -11.445 1 71.38 217 ARG A O 1
ATOM 1665 N N . ALA A 1 218 ? -1.451 -30.391 -9.852 1 70.56 218 ALA A N 1
ATOM 1666 C CA . ALA A 1 218 ? -0.008 -30.375 -10.07 1 70.56 218 ALA A CA 1
ATOM 1667 C C . ALA A 1 218 ? 0.345 -31.016 -11.414 1 70.56 218 ALA A C 1
ATOM 1669 O O . ALA A 1 218 ? 1.296 -30.594 -12.078 1 70.56 218 ALA A O 1
ATOM 1670 N N . ASP A 1 219 ? -0.475 -31.953 -11.812 1 78.56 219 ASP A N 1
ATOM 1671 C CA . ASP A 1 219 ? -0.223 -32.656 -13.078 1 78.56 219 ASP A CA 1
ATOM 1672 C C . ASP A 1 219 ? -0.365 -31.688 -14.266 1 78.56 219 ASP A C 1
ATOM 1674 O O . ASP A 1 219 ? 0.358 -31.812 -15.258 1 78.56 219 ASP A O 1
ATOM 1678 N N . MET A 1 220 ? -1.175 -30.75 -14.141 1 75.75 220 MET A N 1
ATOM 1679 C CA . MET A 1 220 ? -1.367 -29.812 -15.25 1 75.75 220 MET A CA 1
ATOM 1680 C C . MET A 1 220 ? -0.085 -29.031 -15.539 1 75.75 220 MET A C 1
ATOM 1682 O O . MET A 1 220 ? 0.284 -28.844 -16.703 1 75.75 220 MET A O 1
ATOM 1686 N N . GLY A 1 221 ? 0.533 -28.688 -14.547 1 72.75 221 GLY A N 1
ATOM 1687 C CA . GLY A 1 221 ? 1.774 -27.938 -14.711 1 72.75 221 GLY A CA 1
ATOM 1688 C C . GLY A 1 221 ? 2.912 -28.797 -15.234 1 72.75 221 GLY A C 1
ATOM 1689 O O . GLY A 1 221 ? 3.656 -28.375 -16.125 1 72.75 221 GLY A O 1
ATOM 1690 N N . VAL A 1 222 ? 2.977 -30.047 -14.836 1 76 222 VAL A N 1
ATOM 1691 C CA . VAL A 1 222 ? 4.062 -30.938 -15.227 1 76 222 VAL A CA 1
ATOM 1692 C C . VAL A 1 222 ? 3.885 -31.359 -16.688 1 76 222 VAL A C 1
ATOM 1694 O O . VAL A 1 222 ? 4.863 -31.469 -17.438 1 76 222 VAL A O 1
ATOM 1697 N N . LEU A 1 223 ? 2.652 -31.516 -17.078 1 85.38 223 LEU A N 1
ATOM 1698 C CA . LEU A 1 223 ? 2.383 -31.938 -18.453 1 85.38 223 LEU A CA 1
ATOM 1699 C C . LEU A 1 223 ? 2.785 -30.844 -19.438 1 85.38 223 LEU A C 1
ATOM 1701 O O . LEU A 1 223 ? 3.371 -31.141 -20.484 1 85.38 223 LEU A O 1
ATOM 1705 N N . ASN A 1 224 ? 2.627 -29.672 -19.094 1 78.31 224 ASN A N 1
ATOM 1706 C CA . ASN A 1 224 ? 3.016 -28.578 -19.984 1 78.31 224 ASN A CA 1
ATOM 1707 C C . ASN A 1 224 ? 4.531 -28.453 -20.078 1 78.31 224 ASN A C 1
ATOM 1709 O O . ASN A 1 224 ? 5.062 -28.156 -21.156 1 78.31 224 ASN A O 1
ATOM 1713 N N . GLN A 1 225 ? 5.145 -28.688 -19 1 77.25 225 GLN A N 1
ATOM 1714 C CA . GLN A 1 225 ? 6.602 -28.609 -19 1 77.25 225 GLN A CA 1
ATOM 1715 C C . GLN A 1 225 ? 7.215 -29.734 -19.828 1 77.25 225 GLN A C 1
ATOM 1717 O O . GLN A 1 225 ? 8.156 -29.516 -20.594 1 77.25 225 GLN A O 1
ATOM 1722 N N . LYS A 1 226 ? 6.637 -30.906 -19.734 1 84.31 226 LYS A N 1
ATOM 1723 C CA . LYS A 1 226 ? 7.168 -32.031 -20.469 1 84.31 226 LYS A CA 1
ATOM 1724 C C . LYS A 1 226 ? 6.844 -31.953 -21.953 1 84.31 226 LYS A C 1
ATOM 1726 O O . LYS A 1 226 ? 7.609 -32.406 -22.797 1 84.31 226 LYS A O 1
ATOM 1731 N N . LEU A 1 227 ? 5.785 -31.312 -22.234 1 85.94 227 LEU A N 1
ATOM 1732 C CA . LEU A 1 227 ? 5.449 -31.078 -23.625 1 85.94 227 LEU A CA 1
ATOM 1733 C C . LEU A 1 227 ? 6.469 -30.156 -24.297 1 85.94 227 LEU A C 1
ATOM 1735 O O . LEU A 1 227 ? 6.867 -30.391 -25.438 1 85.94 227 LEU A O 1
ATOM 1739 N N . ALA A 1 228 ? 6.906 -29.234 -23.578 1 79.19 228 ALA A N 1
ATOM 1740 C CA . ALA A 1 228 ? 7.902 -28.312 -24.125 1 79.19 228 ALA A CA 1
ATOM 1741 C C . ALA A 1 228 ? 9.242 -29 -24.328 1 79.19 228 ALA A C 1
ATOM 1743 O O . ALA A 1 228 ? 9.953 -28.734 -25.297 1 79.19 228 ALA A O 1
ATOM 1744 N N . HIS A 1 229 ? 9.539 -30.016 -23.484 1 82.56 229 HIS A N 1
ATOM 1745 C CA . HIS A 1 229 ? 10.789 -30.766 -23.609 1 82.56 229 HIS A CA 1
ATOM 1746 C C . HIS A 1 229 ? 10.727 -31.734 -24.766 1 82.56 229 HIS A C 1
ATOM 1748 O O . HIS A 1 229 ? 11.727 -31.938 -25.469 1 82.56 229 HIS A O 1
ATOM 1754 N N . THR A 1 230 ? 9.555 -32.281 -24.953 1 86.81 230 THR A N 1
ATOM 1755 C CA . THR A 1 230 ? 9.414 -33.25 -26.016 1 86.81 230 THR A CA 1
ATOM 1756 C C . THR A 1 230 ? 9.453 -32.594 -27.391 1 86.81 230 THR A C 1
ATOM 1758 O O . THR A 1 230 ? 9.867 -33.219 -28.375 1 86.81 230 THR A O 1
ATOM 1761 N N . SER A 1 231 ? 9.172 -31.359 -27.438 1 84.31 231 SER A N 1
ATOM 1762 C CA . SER A 1 231 ? 9.164 -30.656 -28.719 1 84.31 231 SER A CA 1
ATOM 1763 C C . SER A 1 231 ? 10.578 -30.469 -29.266 1 84.31 231 SER A C 1
ATOM 1765 O O . SER A 1 231 ? 10.766 -30.203 -30.453 1 84.31 231 SER A O 1
ATOM 1767 N N . LEU A 1 232 ? 11.547 -30.781 -28.438 1 80.75 232 LEU A N 1
ATOM 1768 C CA . LEU A 1 232 ? 12.922 -30.531 -28.859 1 80.75 232 LEU A CA 1
ATOM 1769 C C . LEU A 1 232 ? 13.617 -31.844 -29.234 1 80.75 232 LEU A C 1
ATOM 1771 O O . LEU A 1 232 ? 14.789 -31.844 -29.625 1 80.75 232 LEU A O 1
ATOM 1775 N N . GLU A 1 233 ? 12.812 -32.938 -29.266 1 85.31 233 GLU A N 1
ATOM 1776 C CA . GLU A 1 233 ? 13.438 -34.219 -29.516 1 85.31 233 GLU A CA 1
ATOM 1777 C C . GLU A 1 233 ? 13.047 -34.781 -30.891 1 85.31 233 GLU A C 1
ATOM 1779 O O 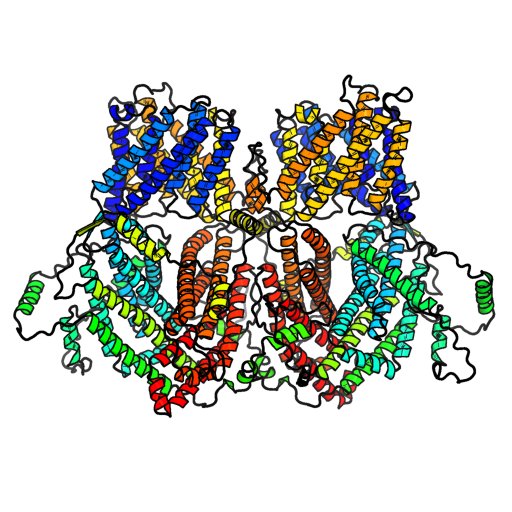. GLU A 1 233 ? 12.047 -34.375 -31.469 1 85.31 233 GLU A O 1
ATOM 1784 N N . ILE A 1 234 ? 13.961 -35.594 -31.422 1 79 234 ILE A N 1
ATOM 1785 C CA . ILE A 1 234 ? 13.703 -36.406 -32.625 1 79 234 ILE A CA 1
ATOM 1786 C C . ILE A 1 234 ? 13.469 -37.875 -32.219 1 79 234 ILE A C 1
ATOM 1788 O O . ILE A 1 234 ? 14.344 -38.5 -31.625 1 79 234 ILE A O 1
ATOM 1792 N N . ASN A 1 235 ? 12.258 -38.281 -32.344 1 81.94 235 ASN A N 1
ATOM 1793 C CA . ASN A 1 235 ? 11.945 -39.625 -31.859 1 81.94 235 ASN A CA 1
ATOM 1794 C C . ASN A 1 235 ? 11.227 -40.438 -32.938 1 81.94 235 ASN A C 1
ATOM 1796 O O . ASN A 1 235 ? 10.656 -39.875 -33.875 1 81.94 235 ASN A O 1
ATOM 1800 N N . TYR A 1 236 ? 11.43 -41.656 -32.75 1 80.19 236 TYR A N 1
ATOM 1801 C CA . TYR A 1 236 ? 10.672 -42.656 -33.531 1 80.19 236 TYR A CA 1
ATOM 1802 C C . TYR A 1 236 ? 9.367 -43 -32.812 1 80.19 236 TYR A C 1
ATOM 1804 O O . TYR A 1 236 ? 9.352 -43.812 -31.906 1 80.19 236 TYR A O 1
ATOM 1812 N N . SER A 1 237 ? 8.383 -42.25 -33.156 1 82.81 237 SER A N 1
ATOM 1813 C CA . SER A 1 237 ? 7.145 -42.406 -32.406 1 82.81 237 SER A CA 1
ATOM 1814 C C . SER A 1 237 ? 5.941 -42.531 -33.312 1 82.81 237 SER A C 1
ATOM 1816 O O . SER A 1 237 ? 6.023 -42.156 -34.5 1 82.81 237 SER A O 1
ATOM 1818 N N . LYS A 1 238 ? 4.875 -43.094 -32.719 1 83.44 238 LYS A N 1
ATOM 1819 C CA . LYS A 1 238 ? 3.596 -43.219 -33.406 1 83.44 238 LYS A CA 1
ATOM 1820 C C . LYS A 1 238 ? 2.848 -41.906 -33.438 1 83.44 238 LYS A C 1
ATOM 1822 O O . LYS A 1 238 ? 2.02 -41.688 -34.344 1 83.44 238 LYS A O 1
ATOM 1827 N N . TRP A 1 239 ? 3.215 -41.031 -32.562 1 87.56 239 TRP A N 1
ATOM 1828 C CA . TRP A 1 239 ? 2.402 -39.844 -32.375 1 87.56 239 TRP A CA 1
ATOM 1829 C C . TRP A 1 239 ? 3.211 -38.594 -32.719 1 87.56 239 TRP A C 1
ATOM 1831 O O . TRP A 1 239 ? 4.422 -38.562 -32.5 1 87.56 239 TRP A O 1
ATOM 1841 N N . SER A 1 240 ? 2.51 -37.594 -33.375 1 84.56 240 SER A N 1
ATOM 1842 C CA . SER A 1 240 ? 3.096 -36.312 -33.688 1 84.56 240 SER A CA 1
ATOM 1843 C C . SER A 1 240 ? 2.908 -35.312 -32.531 1 84.56 240 SER A C 1
ATOM 1845 O O . SER A 1 240 ? 2.211 -35.625 -31.547 1 84.56 240 SER A O 1
ATOM 1847 N N . MET A 1 241 ? 3.57 -34.156 -32.625 1 86 241 MET A N 1
ATOM 1848 C CA . MET A 1 241 ? 3.443 -33.156 -31.594 1 86 241 MET A CA 1
ATOM 1849 C C . MET A 1 241 ? 2.027 -32.594 -31.562 1 86 241 MET A C 1
ATOM 1851 O O . MET A 1 241 ? 1.538 -32.188 -30.5 1 86 241 MET A O 1
ATOM 1855 N N . THR A 1 242 ? 1.354 -32.5 -32.656 1 82.44 242 THR A N 1
ATOM 1856 C CA . THR A 1 242 ? -0.031 -32.031 -32.656 1 82.44 242 THR A CA 1
ATOM 1857 C C . THR A 1 242 ? -0.938 -33 -31.938 1 82.44 242 THR A C 1
ATOM 1859 O O . THR A 1 242 ? -1.882 -32.594 -31.25 1 82.44 242 THR A O 1
ATOM 1862 N N . ASP A 1 243 ? -0.543 -34.281 -32.031 1 86.81 243 ASP A N 1
ATOM 1863 C CA . ASP A 1 243 ? -1.312 -35.281 -31.297 1 86.81 243 ASP A CA 1
ATOM 1864 C C . ASP A 1 243 ? -1.118 -35.156 -29.781 1 86.81 243 ASP A C 1
ATOM 1866 O O . ASP A 1 243 ? -2.082 -35.219 -29.016 1 86.81 243 ASP A O 1
ATOM 1870 N N . TYR A 1 244 ? 0.087 -34.938 -29.438 1 89.12 244 TYR A N 1
ATOM 1871 C CA . TYR A 1 244 ? 0.349 -34.781 -28.016 1 89.12 244 TYR A CA 1
ATOM 1872 C C . TYR A 1 244 ? -0.314 -33.531 -27.453 1 89.12 244 TYR A C 1
ATOM 1874 O O . TYR A 1 244 ? -0.804 -33.531 -26.328 1 89.12 244 TYR A O 1
ATOM 1882 N N . HIS A 1 245 ? -0.329 -32.469 -28.281 1 86.19 245 HIS A N 1
ATOM 1883 C CA . HIS A 1 245 ? -1.027 -31.266 -27.844 1 86.19 245 HIS A CA 1
ATOM 1884 C C . HIS A 1 245 ? -2.521 -31.531 -27.672 1 86.19 245 HIS A C 1
ATOM 1886 O O . HIS A 1 245 ? -3.15 -31.016 -26.75 1 86.19 245 HIS A O 1
ATOM 1892 N N . LEU A 1 246 ? -3.014 -32.281 -28.516 1 87.19 246 LEU A N 1
ATOM 1893 C CA . LEU A 1 246 ? -4.426 -32.625 -28.422 1 87.19 246 LEU A CA 1
ATOM 1894 C C . LEU A 1 246 ? -4.688 -33.5 -27.203 1 87.19 246 LEU A C 1
ATOM 1896 O O . LEU A 1 246 ? -5.676 -33.312 -26.484 1 87.19 246 LEU A O 1
ATOM 1900 N N . MET A 1 247 ? -3.801 -34.469 -26.938 1 90.81 247 MET A N 1
ATOM 1901 C CA . MET A 1 247 ? -3.967 -35.344 -25.781 1 90.81 247 MET A CA 1
ATOM 1902 C C . MET A 1 247 ? -3.895 -34.562 -24.469 1 90.81 247 MET A C 1
ATOM 1904 O O . MET A 1 247 ? -4.742 -34.719 -23.594 1 90.81 247 MET A O 1
ATOM 1908 N N . VAL A 1 248 ? -2.92 -33.688 -24.406 1 89.25 248 VAL A N 1
ATOM 1909 C CA . VAL A 1 248 ? -2.75 -32.906 -23.203 1 89.25 248 VAL A CA 1
ATOM 1910 C C . VAL A 1 248 ? -3.92 -31.938 -23.062 1 89.25 248 VAL A C 1
ATOM 1912 O O . VAL A 1 248 ? -4.402 -31.688 -21.953 1 89.25 248 VAL A O 1
ATOM 1915 N N . GLY A 1 249 ? -4.336 -31.344 -24.172 1 84.12 249 GLY A N 1
ATOM 1916 C CA . GLY A 1 249 ? -5.496 -30.469 -24.141 1 84.12 249 GLY A CA 1
ATOM 1917 C C . GLY A 1 249 ? -6.75 -31.172 -23.641 1 84.12 249 GLY A C 1
ATOM 1918 O O . GLY A 1 249 ? -7.484 -30.609 -22.812 1 84.12 249 GLY A O 1
ATOM 1919 N N . LYS A 1 250 ? -6.984 -32.375 -24.016 1 88.75 250 LYS A N 1
ATOM 1920 C CA . LYS A 1 250 ? -8.156 -33.125 -23.594 1 88.75 250 LYS A CA 1
ATOM 1921 C C . LYS A 1 250 ? -8.023 -33.562 -22.125 1 88.75 250 LYS A C 1
ATOM 1923 O O . LYS A 1 250 ? -9.016 -33.594 -21.391 1 88.75 250 LYS A O 1
ATOM 1928 N N . LEU A 1 251 ? -6.863 -33.906 -21.703 1 90.81 251 LEU A N 1
ATOM 1929 C CA . LEU A 1 251 ? -6.641 -34.281 -20.312 1 90.81 251 LEU A CA 1
ATOM 1930 C C . LEU A 1 251 ? -6.895 -33.062 -19.406 1 90.81 251 LEU A C 1
ATOM 1932 O O . LEU A 1 251 ? -7.488 -33.219 -18.328 1 90.81 251 LEU A O 1
ATOM 1936 N N . ARG A 1 252 ? -6.426 -31.984 -19.875 1 84.88 252 ARG A N 1
ATOM 1937 C CA . ARG A 1 252 ? -6.637 -30.766 -19.094 1 84.88 252 ARG A CA 1
ATOM 1938 C C . ARG A 1 252 ? -8.125 -30.469 -18.938 1 84.88 252 ARG A C 1
ATOM 1940 O O . ARG A 1 252 ? -8.57 -30.094 -17.844 1 84.88 252 ARG A O 1
ATOM 1947 N N . GLN A 1 253 ? -8.852 -30.656 -19.953 1 81.69 253 GLN A N 1
ATOM 1948 C CA . GLN A 1 253 ? -10.289 -30.422 -19.891 1 81.69 253 GLN A CA 1
ATOM 1949 C C . GLN A 1 253 ? -10.977 -31.406 -18.969 1 81.69 253 GLN A C 1
ATOM 1951 O O . GLN A 1 253 ? -11.898 -31.062 -18.234 1 81.69 253 GLN A O 1
ATOM 1956 N N . MET A 1 254 ? -10.477 -32.656 -19.031 1 88.81 254 MET A N 1
ATOM 1957 C CA . MET A 1 254 ? -11.023 -33.656 -18.109 1 88.81 254 MET A CA 1
ATOM 1958 C C . MET A 1 254 ? -10.688 -33.312 -16.672 1 88.81 254 MET A C 1
ATOM 1960 O O . MET A 1 254 ? -11.531 -33.469 -15.781 1 88.81 254 MET A O 1
ATOM 1964 N N . GLN A 1 255 ? -9.516 -32.906 -16.422 1 87.19 255 GLN A N 1
ATOM 1965 C CA . GLN A 1 255 ? -9.102 -32.531 -15.078 1 87.19 255 GLN A CA 1
ATOM 1966 C C . GLN A 1 255 ? -9.914 -31.359 -14.562 1 87.19 255 GLN A C 1
ATOM 1968 O O . GLN A 1 255 ? -10.359 -31.359 -13.406 1 87.19 255 GLN A O 1
ATOM 1973 N N . LEU A 1 256 ? -10.117 -30.375 -15.414 1 77.25 256 LEU A N 1
ATOM 1974 C CA . LEU A 1 256 ? -10.898 -29.219 -15.016 1 77.25 256 LEU A CA 1
ATOM 1975 C C . LEU A 1 256 ? -12.336 -29.609 -14.711 1 77.25 256 LEU A C 1
ATOM 1977 O O . LEU A 1 256 ? -12.938 -29.094 -13.758 1 77.25 256 LEU A O 1
ATOM 1981 N N . GLY A 1 257 ? -12.898 -30.516 -15.516 1 78.69 257 GLY A N 1
ATOM 1982 C CA . GLY A 1 257 ? -14.242 -31 -15.25 1 78.69 257 GLY A CA 1
ATOM 1983 C C . GLY A 1 257 ? -14.359 -31.734 -13.914 1 78.69 257 GLY A C 1
ATOM 1984 O O . GLY A 1 257 ? -15.32 -31.516 -13.172 1 78.69 257 GLY A O 1
ATOM 1985 N N . LEU A 1 258 ? -13.352 -32.469 -13.586 1 87.44 258 LEU A N 1
ATOM 1986 C CA . LEU A 1 258 ? -13.367 -33.25 -12.344 1 87.44 258 LEU A CA 1
ATOM 1987 C C . LEU A 1 258 ? -13.141 -32.344 -11.141 1 87.44 258 LEU A C 1
ATOM 1989 O O . LEU A 1 258 ? -13.75 -32.531 -10.086 1 87.44 258 LEU A O 1
ATOM 1993 N N . ILE A 1 259 ? -12.289 -31.422 -11.289 1 78.44 259 ILE A N 1
ATOM 1994 C CA . ILE A 1 259 ? -12.031 -30.484 -10.195 1 78.44 259 ILE A CA 1
ATOM 1995 C C . ILE A 1 259 ? -13.289 -29.672 -9.898 1 78.44 259 ILE A C 1
ATOM 1997 O O . ILE A 1 259 ? -13.609 -29.422 -8.734 1 78.44 259 ILE A O 1
ATOM 2001 N N . ALA A 1 260 ? -13.938 -29.297 -10.93 1 72.69 260 ALA A N 1
ATOM 2002 C CA . ALA A 1 260 ? -15.18 -28.547 -10.75 1 72.69 260 ALA A CA 1
ATOM 2003 C C . ALA A 1 260 ? -16.219 -29.406 -10.023 1 72.69 260 ALA A C 1
ATOM 2005 O O . ALA A 1 260 ? -16.906 -28.922 -9.117 1 72.69 260 ALA A O 1
ATOM 2006 N N . ALA A 1 261 ? -16.344 -30.641 -10.414 1 80.44 261 ALA A N 1
ATOM 2007 C CA . ALA A 1 261 ? -17.281 -31.547 -9.75 1 80.44 261 ALA A CA 1
ATOM 2008 C C . ALA A 1 261 ? -16.891 -31.781 -8.297 1 80.44 261 ALA A C 1
ATOM 2010 O O . ALA A 1 261 ? -17.75 -31.812 -7.414 1 80.44 261 ALA A O 1
ATOM 2011 N N . TYR A 1 262 ? -15.641 -31.922 -8.07 1 83.38 262 TYR A N 1
ATOM 2012 C CA . TYR A 1 262 ? -15.133 -32.156 -6.723 1 83.38 262 TYR A CA 1
ATOM 2013 C C . TYR A 1 262 ? -15.492 -30.969 -5.809 1 83.38 262 TYR A C 1
ATOM 2015 O O . TYR A 1 262 ? -16 -31.172 -4.707 1 83.38 262 TYR A O 1
ATOM 2023 N N . SER A 1 263 ? -15.164 -29.875 -6.246 1 73.38 263 SER A N 1
ATOM 2024 C CA . SER A 1 263 ? -15.391 -28.703 -5.41 1 73.38 263 SER A CA 1
ATOM 2025 C C . SER A 1 263 ? -16.859 -28.562 -5.059 1 73.38 263 SER A C 1
ATOM 2027 O O . SER A 1 263 ? -17.203 -28.188 -3.928 1 73.38 263 SER A O 1
ATOM 2029 N N . SER A 1 264 ? -17.719 -28.922 -5.934 1 72.31 264 SER A N 1
ATOM 2030 C CA . SER A 1 264 ? -19.156 -28.797 -5.688 1 72.31 264 SER A CA 1
ATOM 2031 C C . SER A 1 264 ? -19.656 -29.906 -4.766 1 72.31 264 SER A C 1
ATOM 2033 O O . SER A 1 264 ? -20.453 -29.656 -3.855 1 72.31 264 SER A O 1
ATOM 2035 N N . LEU A 1 265 ? -19.109 -31.047 -4.98 1 77.56 265 LEU A N 1
ATOM 2036 C CA . LEU A 1 265 ? -19.562 -32.188 -4.184 1 77.56 265 LEU A CA 1
ATOM 2037 C C . LEU A 1 265 ? -19.078 -32.062 -2.744 1 77.56 265 LEU A C 1
ATOM 2039 O O . LEU A 1 265 ? -19.812 -32.375 -1.808 1 77.56 265 LEU A O 1
ATOM 2043 N N . VAL A 1 266 ? -17.875 -31.656 -2.592 1 75 266 VAL A N 1
ATOM 2044 C CA . VAL A 1 266 ? -17.312 -31.547 -1.249 1 75 266 VAL A CA 1
ATOM 2045 C C . VAL A 1 266 ? -18.016 -30.422 -0.489 1 75 266 VAL A C 1
ATOM 2047 O O . VAL A 1 266 ? -18.297 -30.547 0.706 1 75 266 VAL A O 1
ATOM 2050 N N . SER A 1 267 ? -18.312 -29.359 -1.189 1 67.81 267 SER A N 1
ATOM 2051 C CA . SER A 1 267 ? -19.016 -28.266 -0.534 1 67.81 267 SER A CA 1
ATOM 2052 C C . SER A 1 267 ? -20.422 -28.703 -0.1 1 67.81 267 SER A C 1
ATOM 2054 O O . SER A 1 267 ? -20.891 -28.312 0.975 1 67.81 267 SER A O 1
ATOM 2056 N N . MET A 1 268 ? -21 -29.516 -0.85 1 69.69 268 MET A N 1
ATOM 2057 C CA . MET A 1 268 ? -22.359 -29.953 -0.534 1 69.69 268 MET A CA 1
ATOM 2058 C C . MET A 1 268 ? -22.344 -31 0.568 1 69.69 268 MET A C 1
ATOM 2060 O O . MET A 1 268 ? -23.281 -31.078 1.37 1 69.69 268 MET A O 1
ATOM 2064 N N . GLU A 1 269 ? -21.297 -31.844 0.522 1 68.38 269 GLU A N 1
ATOM 2065 C CA . GLU A 1 269 ? -21.156 -32.844 1.572 1 68.38 269 GLU A CA 1
ATOM 2066 C C . GLU A 1 269 ? -21.031 -32.188 2.947 1 68.38 269 GLU A C 1
ATOM 2068 O O . GLU A 1 269 ? -21.562 -32.719 3.934 1 68.38 269 GLU A O 1
ATOM 2073 N N . ARG A 1 270 ? -20.5 -31.078 2.824 1 60.38 270 ARG A N 1
ATOM 2074 C CA . ARG A 1 270 ? -20.234 -30.406 4.094 1 60.38 270 ARG A CA 1
ATOM 2075 C C . ARG A 1 270 ? -21.438 -29.594 4.562 1 60.38 270 ARG A C 1
ATOM 2077 O O . ARG A 1 270 ? -21.734 -29.547 5.758 1 60.38 270 ARG A O 1
ATOM 2084 N N . PHE A 1 271 ? -22.219 -29.078 3.602 1 55.84 271 PHE A N 1
ATOM 2085 C CA . PHE A 1 271 ? -23.203 -28.078 4.031 1 55.84 271 PHE A CA 1
ATOM 2086 C C . PHE A 1 271 ? -24.609 -28.641 3.953 1 55.84 271 PHE A C 1
ATOM 2088 O O . PHE A 1 271 ? -25.516 -28.188 4.668 1 55.84 271 PHE A O 1
ATOM 2095 N N . HIS A 1 272 ? -24.797 -29.672 3.094 1 61.59 272 HIS A N 1
ATOM 2096 C CA . HIS A 1 272 ? -26.188 -30.094 2.904 1 61.59 272 HIS A CA 1
ATOM 2097 C C . HIS A 1 272 ? -26.297 -31.609 2.885 1 61.59 272 HIS A C 1
ATOM 2099 O O . HIS A 1 272 ? -26.625 -32.188 1.852 1 61.59 272 HIS A O 1
ATOM 2105 N N . PRO A 1 273 ? -26.156 -32.281 4.082 1 62.62 273 PRO A N 1
ATOM 2106 C CA . PRO A 1 273 ? -26.188 -33.719 4.074 1 62.62 273 PRO A CA 1
ATOM 2107 C C . PRO A 1 273 ? -27.547 -34.281 3.676 1 62.62 273 PRO A C 1
ATOM 2109 O O . PRO A 1 273 ? -27.641 -35.406 3.123 1 62.62 273 PRO A O 1
ATOM 2112 N N . ARG A 1 274 ? -28.672 -33.625 3.865 1 63.28 274 ARG A N 1
ATOM 2113 C CA . ARG A 1 274 ? -29.984 -34.125 3.512 1 63.28 274 ARG A CA 1
ATOM 2114 C C . ARG A 1 274 ? -30.172 -34.188 1.997 1 63.28 274 ARG A C 1
ATOM 2116 O O . ARG A 1 274 ? -30.859 -35.062 1.481 1 63.28 274 ARG A O 1
ATOM 2123 N N . ALA A 1 275 ? -29.562 -33.219 1.362 1 68.5 275 ALA A N 1
ATOM 2124 C CA . ALA A 1 275 ? -29.609 -33.219 -0.097 1 68.5 275 ALA A CA 1
ATOM 2125 C C . ALA A 1 275 ? -28.906 -34.469 -0.662 1 68.5 275 ALA A C 1
ATOM 2127 O O . ALA A 1 275 ? -29.344 -35.031 -1.673 1 68.5 275 ALA A O 1
ATOM 2128 N N . LEU A 1 276 ? -28.016 -34.969 0.143 1 71.62 276 LEU A N 1
ATOM 2129 C CA . LEU A 1 276 ? -27.266 -36.156 -0.271 1 71.62 276 LEU A CA 1
ATOM 2130 C C . LEU A 1 276 ? -28.125 -37.406 -0.203 1 71.62 276 LEU A C 1
ATOM 2132 O O . LEU A 1 276 ? -28.062 -38.25 -1.087 1 71.62 276 LEU A O 1
ATOM 2136 N N . GLU A 1 277 ? -28.922 -37.406 0.769 1 70 277 GLU A N 1
ATOM 2137 C CA . GLU A 1 277 ? -29.766 -38.562 0.948 1 70 277 GLU A CA 1
ATOM 2138 C C . GLU A 1 277 ? -30.859 -38.625 -0.114 1 70 277 GLU A C 1
ATOM 2140 O O . GLU A 1 277 ? -31.219 -39.688 -0.594 1 70 277 GLU A O 1
ATOM 2145 N N . LEU A 1 278 ? -31.25 -37.438 -0.545 1 71.94 278 LEU A N 1
ATOM 2146 C CA . LEU A 1 278 ? -32.281 -37.406 -1.582 1 71.94 278 LEU A CA 1
ATOM 2147 C C . LEU A 1 278 ? -31.719 -37.906 -2.914 1 71.94 278 LEU A C 1
ATOM 2149 O O . LEU A 1 278 ? -32.406 -38.625 -3.637 1 71.94 278 LEU A O 1
ATOM 2153 N N . VAL A 1 279 ? -30.547 -37.562 -3.172 1 71.62 279 VAL A N 1
ATOM 2154 C CA . VAL A 1 279 ? -29.938 -37.969 -4.434 1 71.62 279 VAL A CA 1
ATOM 2155 C C . VAL A 1 279 ? -29.672 -39.469 -4.418 1 71.62 279 VAL A C 1
ATOM 2157 O O . VAL A 1 279 ? -29.844 -40.156 -5.434 1 71.62 279 VAL A O 1
ATOM 2160 N N . LYS A 1 280 ? -29.266 -39.938 -3.277 1 72.56 280 LYS A N 1
ATOM 2161 C CA . LYS A 1 280 ? -29.031 -41.375 -3.16 1 72.56 280 LYS A CA 1
ATOM 2162 C C . LYS A 1 280 ? -30.312 -42.156 -3.395 1 72.56 280 LYS A C 1
ATOM 2164 O O . LYS A 1 280 ? -30.297 -43.188 -4.094 1 72.56 280 LYS A O 1
ATOM 2169 N N . GLU A 1 281 ? -31.391 -41.719 -2.799 1 70.75 281 GLU A N 1
ATOM 2170 C CA . GLU A 1 281 ? -32.688 -42.406 -2.932 1 70.75 281 GLU A CA 1
ATOM 2171 C C . GLU A 1 281 ? -33.156 -42.375 -4.375 1 70.75 281 GLU A C 1
ATOM 2173 O O . GLU A 1 281 ? -33.656 -43.406 -4.883 1 70.75 281 GLU A O 1
ATOM 2178 N N . GLU A 1 282 ? -32.906 -41.312 -4.965 1 66.56 282 GLU A N 1
ATOM 2179 C CA . GLU A 1 282 ? -33.344 -41.188 -6.344 1 66.56 282 GLU A CA 1
ATOM 2180 C C . GLU A 1 282 ? -32.469 -42 -7.293 1 66.56 282 GLU A C 1
ATOM 2182 O O . GLU A 1 282 ? -32.938 -42.531 -8.289 1 66.56 282 GLU A O 1
ATOM 2187 N N . LEU A 1 283 ? -31.234 -42.031 -6.965 1 66.12 283 LEU A N 1
ATOM 2188 C CA . LEU A 1 283 ? -30.312 -42.844 -7.773 1 66.12 283 LEU A CA 1
ATOM 2189 C C . LEU A 1 283 ? -30.703 -44.312 -7.719 1 66.12 283 LEU A C 1
ATOM 2191 O O . LEU A 1 283 ? -30.625 -45.031 -8.727 1 66.12 283 LEU A O 1
ATOM 2195 N N . THR A 1 284 ? -31.141 -44.688 -6.602 1 63.62 284 THR A N 1
ATOM 2196 C CA . THR A 1 284 ? -31.484 -46.094 -6.41 1 63.62 284 THR A CA 1
ATOM 2197 C C . THR A 1 284 ? -32.875 -46.406 -6.977 1 63.62 284 THR A C 1
ATOM 2199 O O . THR A 1 284 ? -33.094 -47.5 -7.48 1 63.62 284 THR A O 1
ATOM 2202 N N . SER A 1 285 ? -33.719 -45.438 -6.926 1 61.62 285 SER A N 1
ATOM 2203 C CA . SER A 1 285 ? -35.094 -45.719 -7.324 1 61.62 285 SER A CA 1
ATOM 2204 C C . SER A 1 285 ? -35.25 -45.656 -8.836 1 61.62 285 SER A C 1
ATOM 2206 O O . SER A 1 285 ? -36.062 -46.406 -9.414 1 61.62 285 SER A O 1
ATOM 2208 N N . SER A 1 286 ? -34.562 -44.719 -9.594 1 60.69 286 SER A N 1
ATOM 2209 C CA . SER A 1 286 ? -34.812 -44.469 -11 1 60.69 286 SER A CA 1
ATOM 2210 C C . SER A 1 286 ? -34.031 -45.406 -11.898 1 60.69 286 SER A C 1
ATOM 2212 O O . SER A 1 28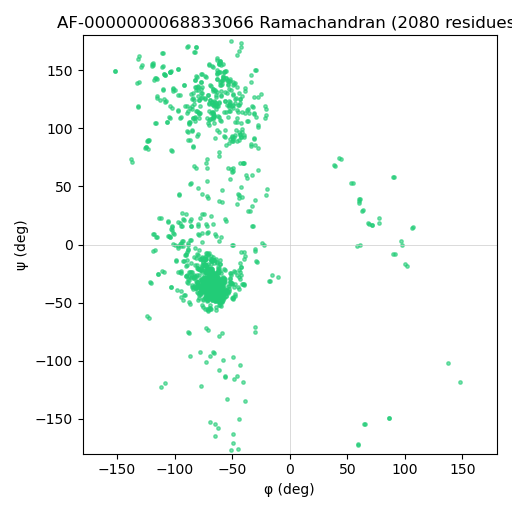6 ? -34 -45.219 -13.117 1 60.69 286 SER A O 1
ATOM 2214 N N . GLY A 1 287 ? -33.562 -46.594 -11.477 1 60.94 287 GLY A N 1
ATOM 2215 C CA . GLY A 1 287 ? -32.781 -47.469 -12.336 1 60.94 287 GLY A CA 1
ATOM 2216 C C . GLY A 1 287 ? -31.5 -46.844 -12.812 1 60.94 287 GLY A C 1
ATOM 2217 O O . GLY A 1 287 ? -30.797 -47.375 -13.664 1 60.94 287 GLY A O 1
ATOM 2218 N N . ALA A 1 288 ? -31.281 -45.625 -12.398 1 75.69 288 ALA A N 1
ATOM 2219 C CA . ALA A 1 288 ? -30.078 -44.875 -12.773 1 75.69 288 ALA A CA 1
ATOM 2220 C C . ALA A 1 288 ? -28.812 -45.594 -12.281 1 75.69 288 ALA A C 1
ATOM 2222 O O . ALA A 1 288 ? -27.734 -45.438 -12.852 1 75.69 288 ALA A O 1
ATOM 2223 N N . ASP A 1 289 ? -29 -46.469 -11.398 1 75.19 289 ASP A N 1
ATOM 2224 C CA . ASP A 1 289 ? -27.875 -47.188 -10.82 1 75.19 289 ASP A CA 1
ATOM 2225 C C . ASP A 1 289 ? -27.25 -48.156 -11.836 1 75.19 289 ASP A C 1
ATOM 2227 O O . ASP A 1 289 ? -26.031 -48.281 -11.906 1 75.19 289 ASP A O 1
ATOM 2231 N N . LYS A 1 290 ? -28.141 -48.688 -12.656 1 73.19 290 LYS A N 1
ATOM 2232 C CA . LYS A 1 290 ? -27.641 -49.625 -13.664 1 73.19 290 LYS A CA 1
ATOM 2233 C C . LYS A 1 290 ? -26.797 -48.906 -14.711 1 73.19 290 LYS A C 1
ATOM 2235 O O . LYS A 1 290 ? -25.688 -49.344 -15.031 1 73.19 290 LYS A O 1
ATOM 2240 N N . TRP A 1 291 ? -27.359 -47.812 -15.117 1 79.5 291 TRP A N 1
ATOM 2241 C CA . TRP A 1 291 ? -26.625 -47.062 -16.125 1 79.5 291 TRP A CA 1
ATOM 2242 C C . TRP A 1 291 ? -25.375 -46.438 -15.547 1 79.5 291 TRP A C 1
ATOM 2244 O O . TRP A 1 291 ? -24.359 -46.312 -16.234 1 79.5 291 TRP A O 1
ATOM 2254 N N . PHE A 1 292 ? -25.5 -46.156 -14.328 1 84.81 292 PHE A N 1
ATOM 2255 C CA . PHE A 1 292 ? -24.344 -45.562 -13.656 1 84.81 292 PHE A CA 1
ATOM 2256 C C . PHE A 1 292 ? -23.234 -46.594 -13.492 1 84.81 292 PHE A C 1
ATOM 2258 O O . PHE A 1 292 ? -22.047 -46.281 -13.695 1 84.81 292 PHE A O 1
ATOM 2265 N N . SER A 1 293 ? -23.594 -47.75 -13.156 1 77.94 293 SER A N 1
ATOM 2266 C CA . SER A 1 293 ? -22.609 -48.812 -13.023 1 77.94 293 SER A CA 1
ATOM 2267 C C . SER A 1 293 ? -22 -49.156 -14.375 1 77.94 293 SER A C 1
ATOM 2269 O O . SER A 1 293 ? -20.797 -49.406 -14.469 1 77.94 293 SER A O 1
ATOM 2271 N N . LYS A 1 294 ? -22.781 -49.094 -15.43 1 79.62 294 LYS A N 1
ATOM 2272 C CA . LYS A 1 294 ? -22.281 -49.375 -16.781 1 79.62 294 LYS A CA 1
ATOM 2273 C C . LYS A 1 294 ? -21.344 -48.25 -17.219 1 79.62 294 LYS A C 1
ATOM 2275 O O . LYS A 1 294 ? -20.328 -48.5 -17.875 1 79.62 294 LYS A O 1
ATOM 2280 N N . LEU A 1 295 ? -21.766 -47.125 -16.859 1 86.12 295 LEU A N 1
ATOM 2281 C CA . LEU A 1 295 ? -20.922 -45.969 -17.219 1 86.12 295 LEU A CA 1
ATOM 2282 C C . LEU A 1 295 ? -19.578 -46.062 -16.516 1 86.12 295 LEU A C 1
ATOM 2284 O O . LEU A 1 295 ? -18.531 -45.812 -17.125 1 86.12 295 LEU A O 1
ATOM 2288 N N . ARG A 1 296 ? -19.594 -46.375 -15.281 1 84.25 296 ARG A N 1
ATOM 2289 C CA . ARG A 1 296 ? -18.344 -46.469 -14.516 1 84.25 296 ARG A CA 1
ATOM 2290 C C . ARG A 1 296 ? -17.453 -47.562 -15.07 1 84.25 296 ARG A C 1
ATOM 2292 O O . ARG A 1 296 ? -16.234 -47.375 -15.219 1 84.25 296 ARG A O 1
ATOM 2299 N N . ARG A 1 297 ? -18.062 -48.594 -15.414 1 81.25 297 ARG A N 1
ATOM 2300 C CA . ARG A 1 297 ? -17.312 -49.719 -15.984 1 81.25 297 ARG A CA 1
ATOM 2301 C C . ARG A 1 297 ? -16.812 -49.375 -17.375 1 81.25 297 ARG A C 1
ATOM 2303 O O . ARG A 1 297 ? -15.664 -49.688 -17.734 1 81.25 297 ARG A O 1
ATOM 2310 N N . GLY A 1 298 ? -17.719 -48.781 -18.125 1 82.75 298 GLY A N 1
ATOM 2311 C CA . GLY A 1 298 ? -17.297 -48.375 -19.453 1 82.75 298 GLY A CA 1
ATOM 2312 C C . GLY A 1 298 ? -16.156 -47.375 -19.438 1 82.75 298 GLY A C 1
ATOM 2313 O O . GLY A 1 298 ? -15.258 -47.438 -20.281 1 82.75 298 GLY A O 1
ATOM 2314 N N . ALA A 1 299 ? -16.219 -46.469 -18.516 1 88.5 299 ALA A N 1
ATOM 2315 C CA . ALA A 1 299 ? -15.148 -45.469 -18.391 1 88.5 299 ALA A CA 1
ATOM 2316 C C . ALA A 1 299 ? -13.836 -46.125 -17.969 1 88.5 299 ALA A C 1
ATOM 2318 O O . ALA A 1 299 ? -12.773 -45.781 -18.5 1 88.5 299 ALA A O 1
ATOM 2319 N N . ASP A 1 300 ? -13.898 -47.062 -17.047 1 84.69 300 ASP A N 1
ATOM 2320 C CA . ASP A 1 300 ? -12.695 -47.719 -16.578 1 84.69 300 ASP A CA 1
ATOM 2321 C C . ASP A 1 300 ? -12.062 -48.562 -17.688 1 84.69 300 ASP A C 1
ATOM 2323 O O . ASP A 1 300 ? -10.836 -48.562 -17.844 1 84.69 300 ASP A O 1
ATOM 2327 N N . LEU A 1 301 ? -12.922 -49.156 -18.453 1 84.5 301 LEU A N 1
ATOM 2328 C CA . LEU A 1 301 ? -12.414 -49.969 -19.562 1 84.5 301 LEU A CA 1
ATOM 2329 C C . LEU A 1 301 ? -11.805 -49.062 -20.641 1 84.5 301 LEU A C 1
ATOM 2331 O O . LEU A 1 301 ? -10.797 -49.438 -21.25 1 84.5 301 LEU A O 1
ATOM 2335 N N . SER A 1 302 ? -12.484 -47.969 -20.828 1 88.5 302 SER A N 1
ATOM 2336 C CA . SER A 1 302 ? -11.93 -47.031 -21.797 1 88.5 302 SER A CA 1
ATOM 2337 C C . SER A 1 302 ? -10.57 -46.5 -21.344 1 88.5 302 SER A C 1
ATOM 2339 O O . SER A 1 302 ? -9.648 -46.375 -22.141 1 88.5 302 SER A O 1
ATOM 2341 N N . PHE A 1 303 ? -10.398 -46.25 -20.031 1 89.69 303 PHE A N 1
ATOM 2342 C CA . PHE A 1 303 ? -9.109 -45.812 -19.516 1 89.69 303 PHE A CA 1
ATOM 2343 C C . PHE A 1 303 ? -8.062 -46.906 -19.672 1 89.69 303 PHE A C 1
ATOM 2345 O O . PHE A 1 303 ? -6.918 -46.625 -20.031 1 89.69 303 PHE A O 1
ATOM 2352 N N . SER A 1 304 ? -8.492 -48.094 -19.438 1 84.94 304 SER A N 1
ATOM 2353 C CA . SER A 1 304 ? -7.559 -49.219 -19.531 1 84.94 304 SER A CA 1
ATOM 2354 C C . SER A 1 304 ? -7.062 -49.406 -20.969 1 84.94 304 SER A C 1
ATOM 2356 O O . SER A 1 304 ? -5.875 -49.656 -21.188 1 84.94 304 SER A O 1
ATOM 2358 N N . ASP A 1 305 ? -7.945 -49.188 -21.938 1 85.38 305 ASP A N 1
ATOM 2359 C CA . ASP A 1 305 ? -7.551 -49.312 -23.328 1 85.38 305 ASP A CA 1
ATOM 2360 C C . ASP A 1 305 ? -6.598 -48.188 -23.734 1 85.38 305 ASP A C 1
ATOM 2362 O O . ASP A 1 305 ? -5.637 -48.438 -24.484 1 85.38 305 ASP A O 1
ATOM 2366 N N . ILE A 1 306 ? -6.918 -47.062 -23.297 1 90.06 306 ILE A N 1
ATOM 2367 C CA . ILE A 1 306 ? -6.074 -45.906 -23.625 1 90.06 306 ILE A CA 1
ATOM 2368 C C . ILE A 1 306 ? -4.695 -46.094 -23 1 90.06 306 ILE A C 1
ATOM 2370 O O . ILE A 1 306 ? -3.676 -45.844 -23.641 1 90.06 306 ILE A O 1
ATOM 2374 N N . VAL A 1 307 ? -4.668 -46.562 -21.719 1 87.69 307 VAL A N 1
ATOM 2375 C CA . VAL A 1 307 ? -3.404 -46.75 -21.016 1 87.69 307 VAL A CA 1
ATOM 2376 C C . VAL A 1 307 ? -2.604 -47.875 -21.672 1 87.69 307 VAL A C 1
ATOM 2378 O O . VAL A 1 307 ? -1.379 -47.781 -21.781 1 87.69 307 VAL A O 1
ATOM 2381 N N . ALA A 1 308 ? -3.287 -48.844 -22.172 1 82.06 308 ALA A N 1
ATOM 2382 C CA . ALA A 1 308 ? -2.598 -49.938 -22.812 1 82.06 308 ALA A CA 1
ATOM 2383 C C . ALA A 1 308 ? -1.924 -49.5 -24.109 1 82.06 308 ALA A C 1
ATOM 2385 O O . ALA A 1 308 ? -0.834 -49.969 -24.438 1 82.06 308 ALA A O 1
ATOM 2386 N N . GLU A 1 309 ? -2.582 -48.562 -24.734 1 85.06 309 GLU A N 1
ATOM 2387 C CA . GLU A 1 309 ? -2.01 -48.094 -25.984 1 85.06 309 GLU A CA 1
ATOM 2388 C C . GLU A 1 309 ? -0.886 -47.094 -25.75 1 85.06 309 GLU A C 1
ATOM 2390 O O . GLU A 1 309 ? 0.055 -47 -26.531 1 85.06 309 GLU A O 1
ATOM 2395 N N . LEU A 1 310 ? -1.027 -46.375 -24.719 1 87.62 310 LEU A N 1
ATOM 2396 C CA . LEU A 1 310 ? -0.052 -45.312 -24.453 1 87.62 310 LEU A CA 1
ATOM 2397 C C . LEU A 1 310 ? 1.103 -45.844 -23.609 1 87.62 310 LEU A C 1
ATOM 2399 O O . LEU A 1 310 ? 2.182 -45.25 -23.578 1 87.62 310 LEU A O 1
ATOM 2403 N N . ALA A 1 311 ? 0.902 -46.844 -22.828 1 79.94 311 ALA A N 1
ATOM 2404 C CA . ALA A 1 311 ? 1.877 -47.344 -21.875 1 79.94 311 ALA A CA 1
ATOM 2405 C C . ALA A 1 311 ? 3.166 -47.781 -22.562 1 79.94 311 ALA A C 1
ATOM 2407 O O . ALA A 1 311 ? 3.133 -48.281 -23.688 1 79.94 311 ALA A O 1
ATOM 2408 N N . VAL A 1 312 ? 4.164 -47.125 -21.875 1 74 312 VAL A N 1
ATOM 2409 C CA . VAL A 1 312 ? 5.492 -47.531 -22.312 1 74 312 VAL A CA 1
ATOM 2410 C C . VAL A 1 312 ? 5.969 -48.719 -21.516 1 74 312 VAL A C 1
ATOM 2412 O O . VAL A 1 312 ? 6.012 -48.688 -20.281 1 74 312 VAL A O 1
ATOM 2415 N N . GLY A 1 313 ? 6.113 -49.75 -22.062 1 62.16 313 GLY A N 1
ATOM 2416 C CA . GLY A 1 313 ? 6.566 -50.938 -21.375 1 62.16 313 GLY A CA 1
ATOM 2417 C C . GLY A 1 313 ? 5.441 -51.719 -20.719 1 62.16 313 GLY A C 1
ATOM 2418 O O . GLY A 1 313 ? 4.312 -51.719 -21.219 1 62.16 313 GLY A O 1
ATOM 2419 N N . LYS A 1 314 ? 5.641 -52.406 -19.625 1 56 314 LYS A N 1
ATOM 2420 C CA . LYS A 1 314 ? 4.684 -53.344 -19 1 56 314 LYS A CA 1
ATOM 2421 C C . LYS A 1 314 ? 3.898 -52.625 -17.891 1 56 314 LYS A C 1
ATOM 2423 O O . LYS A 1 314 ? 3.996 -53.031 -16.734 1 56 314 LYS A O 1
ATOM 2428 N N . VAL A 1 315 ? 3.426 -51.312 -18.141 1 60.19 315 VAL A N 1
ATOM 2429 C CA . VAL A 1 315 ? 2.645 -50.656 -17.094 1 60.19 315 VAL A CA 1
ATOM 2430 C C . VAL A 1 315 ? 1.203 -51.156 -17.141 1 60.19 315 VAL A C 1
ATOM 2432 O O . VAL A 1 315 ? 0.585 -51.188 -18.219 1 60.19 315 VAL A O 1
ATOM 2435 N N . THR A 1 316 ? 0.829 -51.875 -16.016 1 56.88 316 THR A N 1
ATOM 2436 C CA . THR A 1 316 ? -0.533 -52.406 -15.945 1 56.88 316 THR A CA 1
ATOM 2437 C C . THR A 1 316 ? -1.462 -51.406 -15.281 1 56.88 316 THR A C 1
ATOM 2439 O O . THR A 1 316 ? -1.075 -50.719 -14.328 1 56.88 316 THR A O 1
ATOM 2442 N N . TYR A 1 317 ? -2.475 -50.969 -15.992 1 64.19 317 TYR A N 1
ATOM 2443 C CA . TYR A 1 317 ? -3.531 -50.094 -15.461 1 64.19 317 TYR A CA 1
ATOM 2444 C C . TYR A 1 317 ? -4.172 -50.719 -14.227 1 64.19 317 TYR A C 1
ATOM 2446 O O . TYR A 1 317 ? -4.594 -51.875 -14.258 1 64.19 317 TYR A O 1
ATOM 2454 N N . HIS A 1 318 ? -3.969 -50.062 -13.07 1 57.66 318 HIS A N 1
ATOM 2455 C CA . HIS A 1 318 ? -4.664 -50.531 -11.875 1 57.66 318 HIS A CA 1
ATOM 2456 C C . HIS A 1 318 ? -6.074 -49.938 -11.797 1 57.66 318 HIS A C 1
ATOM 2458 O O . HIS A 1 318 ? -6.246 -48.75 -11.562 1 57.66 318 HIS A O 1
ATOM 2464 N N . SER A 1 319 ? -7.086 -50.719 -12.227 1 59.31 319 SER A N 1
ATOM 2465 C CA . SER A 1 319 ? -8.477 -50.281 -12.203 1 59.31 319 SER A CA 1
ATOM 2466 C C . SER A 1 319 ? -8.961 -50.031 -10.781 1 59.31 319 SER A C 1
ATOM 2468 O O . SER A 1 319 ? -8.734 -50.875 -9.898 1 59.31 319 SER A O 1
ATOM 2470 N N . PR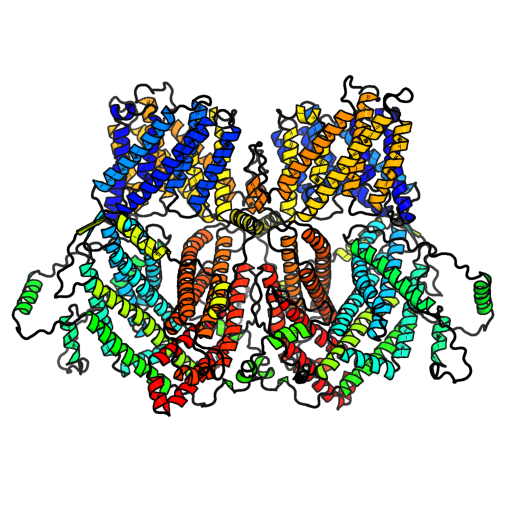O A 1 320 ? -9.383 -48.812 -10.422 1 60.62 320 PRO A N 1
ATOM 2471 C CA . PRO A 1 320 ? -9.906 -48.594 -9.07 1 60.62 320 PRO A CA 1
ATOM 2472 C C . PRO A 1 320 ? -11.148 -49.438 -8.773 1 60.62 320 PRO A C 1
ATOM 2474 O O . PRO A 1 320 ? -11.508 -49.625 -7.609 1 60.62 320 PRO A O 1
ATOM 2477 N N . ALA A 1 321 ? -12.203 -49.875 -9.641 1 53.16 321 ALA A N 1
ATOM 2478 C CA . ALA A 1 321 ? -13.422 -50.656 -9.391 1 53.16 321 ALA A CA 1
ATOM 2479 C C . ALA A 1 321 ? -13.148 -52.156 -9.391 1 53.16 321 ALA A C 1
ATOM 2481 O O . ALA A 1 321 ? -12.484 -52.656 -10.297 1 53.16 321 ALA A O 1
ATOM 2482 N N . PRO A 1 322 ? -13.461 -52.844 -8.211 1 43.72 322 PRO A N 1
ATOM 2483 C CA . PRO A 1 322 ? -13.234 -54.281 -8.078 1 43.72 322 PRO A CA 1
ATOM 2484 C C . PRO A 1 322 ? -14.086 -55.094 -9.039 1 43.72 322 PRO A C 1
ATOM 2486 O O . PRO A 1 322 ? -15.25 -54.781 -9.266 1 43.72 322 PRO A O 1
ATOM 2489 N N . GLY A 1 323 ? -13.719 -56 -10.031 1 45.56 323 GLY A N 1
ATOM 2490 C CA . GLY A 1 323 ? -14.375 -57.125 -10.695 1 45.56 323 GLY A CA 1
ATOM 2491 C C . GLY A 1 323 ? -13.93 -57.281 -12.141 1 45.56 323 GLY A C 1
ATOM 2492 O O . GLY A 1 323 ? -12.766 -57.062 -12.469 1 45.56 323 GLY A O 1
ATOM 2493 N N . GLU A 1 324 ? -15.188 -57.094 -13.211 1 48.59 324 GLU A N 1
ATOM 2494 C CA . GLU A 1 324 ? -15.273 -57.688 -14.555 1 48.59 324 GLU A CA 1
ATOM 2495 C C . GLU A 1 324 ? -14.422 -56.875 -15.547 1 48.59 324 GLU A C 1
ATOM 2497 O O . GLU A 1 324 ? -14.617 -55.688 -15.719 1 48.59 324 GLU A O 1
ATOM 2502 N N . ARG A 1 325 ? -13.32 -57.312 -16.047 1 59.22 325 ARG A N 1
ATOM 2503 C CA . ARG A 1 325 ? -12.133 -56.781 -16.703 1 59.22 325 ARG A CA 1
ATOM 2504 C C . ARG A 1 325 ? -12.328 -56.719 -18.219 1 59.22 325 ARG A C 1
ATOM 2506 O O . ARG A 1 325 ? -11.391 -56.438 -18.953 1 59.22 325 ARG A O 1
ATOM 2513 N N . SER A 1 326 ? -13.414 -57.219 -18.969 1 59.34 326 SER A N 1
ATOM 2514 C CA . SER A 1 326 ? -13.359 -57.219 -20.422 1 59.34 326 SER A CA 1
ATOM 2515 C C . SER A 1 326 ? -14.641 -56.656 -21.016 1 59.34 326 SER A C 1
ATOM 2517 O O . SER A 1 326 ? -15.695 -56.656 -20.375 1 59.34 326 SER A O 1
ATOM 2519 N N . TRP A 1 327 ? -14.617 -55.812 -22.109 1 69.69 327 TRP A N 1
ATOM 2520 C CA . TRP A 1 327 ? -15.734 -55.219 -22.844 1 69.69 327 TRP A CA 1
ATOM 2521 C C . TRP A 1 327 ? -16.781 -56.281 -23.188 1 69.69 327 TRP A C 1
ATOM 2523 O O . TRP A 1 327 ? -17.969 -55.969 -23.328 1 69.69 327 TRP A O 1
ATOM 2533 N N . ASP A 1 328 ? -16.438 -57.625 -23.25 1 57.28 328 ASP A N 1
ATOM 2534 C CA . ASP A 1 328 ? -17.359 -58.719 -23.562 1 57.28 328 ASP A CA 1
ATOM 2535 C C . ASP A 1 328 ? -18.328 -58.969 -22.406 1 57.28 328 ASP A C 1
ATOM 2537 O O . ASP A 1 328 ? -19.516 -59.219 -22.625 1 57.28 328 ASP A O 1
ATOM 2541 N N . GLU A 1 329 ? -17.828 -58.781 -21.203 1 55.34 329 GLU A N 1
ATOM 2542 C CA . GLU A 1 329 ? -18.688 -58.938 -20.031 1 55.34 329 GLU A CA 1
ATOM 2543 C C . GLU A 1 329 ? -19.594 -57.719 -19.875 1 55.34 329 GLU A C 1
ATOM 2545 O O . GLU A 1 329 ? -20.672 -57.812 -19.281 1 55.34 329 GLU A O 1
ATOM 2550 N N . PHE A 1 330 ? -19.141 -56.562 -20.453 1 61.88 330 PHE A N 1
ATOM 2551 C CA . PHE A 1 330 ? -19.906 -55.344 -20.391 1 61.88 330 PHE A CA 1
ATOM 2552 C C . PHE A 1 330 ? -21.234 -55.469 -21.125 1 61.88 330 PHE A C 1
ATOM 2554 O O . PHE A 1 330 ? -22.25 -54.938 -20.672 1 61.88 330 PHE A O 1
ATOM 2561 N N . ARG A 1 331 ? -21.297 -56.281 -22.25 1 57.06 331 ARG A N 1
ATOM 2562 C CA . ARG A 1 331 ? -22.5 -56.5 -23.062 1 57.06 331 ARG A CA 1
ATOM 2563 C C . ARG A 1 331 ? -23.516 -57.375 -22.328 1 57.06 331 ARG A C 1
ATOM 2565 O O . ARG A 1 331 ? -24.734 -57.188 -22.484 1 57.06 331 ARG A O 1
ATOM 2572 N N . ASP A 1 332 ? -23.141 -58.406 -21.562 1 47.44 332 ASP A N 1
ATOM 2573 C CA . ASP A 1 332 ? -24.031 -59.406 -20.953 1 47.44 332 ASP A CA 1
ATOM 2574 C C . ASP A 1 332 ? -24.812 -58.812 -19.781 1 47.44 332 ASP A C 1
ATOM 2576 O O . ASP A 1 332 ? -25.766 -59.406 -19.297 1 47.44 332 ASP A O 1
ATOM 2580 N N . ILE A 1 333 ? -24.438 -57.719 -19.219 1 48.66 333 ILE A N 1
ATOM 2581 C CA . ILE A 1 333 ? -25.188 -57.125 -18.109 1 48.66 333 ILE A CA 1
ATOM 2582 C C . ILE A 1 333 ? -26.547 -56.656 -18.609 1 48.66 333 ILE A C 1
ATOM 2584 O O . ILE A 1 333 ? -27.438 -56.375 -17.797 1 48.66 333 ILE A O 1
ATOM 2588 N N . ASP A 1 334 ? -26.953 -56.562 -19.797 1 42.81 334 ASP A N 1
ATOM 2589 C CA . ASP A 1 334 ? -28.281 -56.125 -20.172 1 42.81 334 ASP A CA 1
ATOM 2590 C C . ASP A 1 334 ? -29.344 -57.094 -19.672 1 42.81 334 ASP A C 1
ATOM 2592 O O . ASP A 1 334 ? -30.453 -56.688 -19.312 1 42.81 334 ASP A O 1
ATOM 2596 N N . HIS A 1 335 ? -29.391 -58.5 -19.969 1 36.84 335 HIS A N 1
ATOM 2597 C CA . HIS A 1 335 ? -30.578 -59.344 -19.766 1 36.84 335 HIS A CA 1
ATOM 2598 C C . HIS A 1 335 ? -30.844 -59.562 -18.281 1 36.84 335 HIS A C 1
ATOM 2600 O O . HIS A 1 335 ? -31.984 -59.594 -17.844 1 36.84 335 HIS A O 1
ATOM 2606 N N . ASP A 1 336 ? -30.078 -60.406 -17.469 1 33.22 336 ASP A N 1
ATOM 2607 C CA . ASP A 1 336 ? -30.438 -61.062 -16.203 1 33.22 336 ASP A CA 1
ATOM 2608 C C . ASP A 1 336 ? -30.406 -60.031 -15.055 1 33.22 336 ASP A C 1
ATOM 2610 O O . ASP A 1 336 ? -30.391 -60.438 -13.883 1 33.22 336 ASP A O 1
ATOM 2614 N N . ALA A 1 337 ? -30.172 -58.906 -15.227 1 35.12 337 ALA A N 1
ATOM 2615 C CA . ALA A 1 337 ? -30 -58.125 -13.992 1 35.12 337 ALA A CA 1
ATOM 2616 C C . ALA A 1 337 ? -31.312 -58 -13.242 1 35.12 337 ALA A C 1
ATOM 2618 O O . ALA A 1 337 ? -31.891 -56.906 -13.18 1 35.12 337 ALA A O 1
ATOM 2619 N N . GLY A 1 338 ? -32.344 -58.969 -13.422 1 30.5 338 GLY A N 1
ATOM 2620 C CA . GLY A 1 338 ? -33.25 -58.938 -12.273 1 30.5 338 GLY A CA 1
ATOM 2621 C C . GLY A 1 338 ? -32.531 -58.906 -10.945 1 30.5 338 GLY A C 1
ATOM 2622 O O . GLY A 1 338 ? -32.344 -57.812 -10.367 1 30.5 338 GLY A O 1
ATOM 2623 N N . ASP A 1 339 ? -32.75 -60.219 -10.125 1 27.58 339 ASP A N 1
ATOM 2624 C CA . ASP A 1 339 ? -32.594 -60.531 -8.711 1 27.58 339 ASP A CA 1
ATOM 2625 C C . ASP A 1 339 ? -31.109 -60.562 -8.32 1 27.58 339 ASP A C 1
ATOM 2627 O O . ASP A 1 339 ? -30.562 -61.625 -8.023 1 27.58 339 ASP A O 1
ATOM 2631 N N . VAL A 1 340 ? -30.266 -60.219 -8.953 1 28.44 340 VAL A N 1
ATOM 2632 C CA . VAL A 1 340 ? -28.953 -60.531 -8.414 1 28.44 340 VAL A CA 1
ATOM 2633 C C . VAL A 1 340 ? -28.906 -60.219 -6.926 1 28.44 340 VAL A C 1
ATOM 2635 O O . VAL A 1 340 ? -28.125 -60.781 -6.176 1 28.44 340 VAL A O 1
ATOM 2638 N N . GLU A 1 341 ? -29.688 -59.281 -6.449 1 27.88 341 GLU A N 1
ATOM 2639 C CA . GLU A 1 341 ? -29.672 -59.312 -4.988 1 27.88 341 GLU A CA 1
ATOM 2640 C C . GLU A 1 341 ? -30.641 -60.344 -4.438 1 27.88 341 GLU A C 1
ATOM 2642 O O . GLU A 1 341 ? -30.703 -60.562 -3.225 1 27.88 341 GLU A O 1
ATOM 2647 N N . ALA A 1 342 ? -31.781 -60.812 -5.047 1 29.45 342 ALA A N 1
ATOM 2648 C CA . ALA A 1 342 ? -32.531 -61.812 -4.258 1 29.45 342 ALA A CA 1
ATOM 2649 C C . ALA A 1 342 ? -31.859 -63.156 -4.293 1 29.45 342 ALA A C 1
ATOM 2651 O O . ALA A 1 342 ? -32.062 -63.938 -5.23 1 29.45 342 ALA A O 1
ATOM 2652 N N . GLY A 1 343 ? -30.641 -63.5 -4.18 1 25.17 343 GLY A N 1
ATOM 2653 C CA . GLY A 1 343 ? -30.141 -64.812 -3.816 1 25.17 343 GLY A CA 1
ATOM 2654 C C . GLY A 1 343 ? -31.062 -65.562 -2.885 1 25.17 343 GLY A C 1
ATOM 2655 O O . GLY A 1 343 ? -31.703 -65 -2.021 1 25.17 343 GLY A O 1
ATOM 2656 N N . ARG A 1 344 ? -31.719 -66.688 -3.279 1 28.09 344 ARG A N 1
ATOM 2657 C CA . ARG A 1 344 ? -32.156 -67.875 -2.549 1 28.09 344 ARG A CA 1
ATOM 2658 C C . ARG A 1 344 ? -31.281 -68.062 -1.309 1 28.09 344 ARG A C 1
ATOM 2660 O O . ARG A 1 344 ? -30.062 -67.875 -1.341 1 28.09 344 ARG A O 1
ATOM 2667 N N . SER A 1 345 ? -31.844 -68.25 -0.029 1 25.39 345 SER A N 1
ATOM 2668 C CA . SER A 1 345 ? -31.406 -68.75 1.279 1 25.39 345 SER A CA 1
ATOM 2669 C C . SER A 1 345 ? -30.594 -70 1.153 1 25.39 345 SER A C 1
ATOM 2671 O O . SER A 1 345 ? -30.406 -70.75 2.139 1 25.39 345 SER A O 1
ATOM 2673 N N . GLU A 1 346 ? -30.609 -70.812 0.145 1 24.91 346 GLU A N 1
ATOM 2674 C CA . GLU A 1 346 ? -29.953 -72.125 0.47 1 24.91 346 GLU A CA 1
ATOM 2675 C C . GLU A 1 346 ? -28.641 -71.875 1.214 1 24.91 346 GLU A C 1
ATOM 2677 O O . GLU A 1 346 ? -28.078 -70.75 1.169 1 24.91 346 GLU A O 1
ATOM 2682 N N . SER A 1 347 ? -27.828 -73.062 1.517 1 24.69 347 SER A N 1
ATOM 2683 C CA . SER A 1 347 ? -26.781 -73.25 2.518 1 24.69 347 SER A CA 1
ATOM 2684 C C . SER A 1 347 ? -25.859 -72.062 2.59 1 24.69 347 SER A C 1
ATOM 2686 O O . SER A 1 347 ? -25.844 -71.188 1.687 1 24.69 347 SER A O 1
ATOM 2688 N N . GLY A 1 348 ? -24.859 -72 3.729 1 24.91 348 GLY A N 1
ATOM 2689 C CA . GLY A 1 348 ? -23.859 -71.312 4.531 1 24.91 348 GLY A CA 1
ATOM 2690 C C . GLY A 1 348 ? -22.781 -70.688 3.697 1 24.91 348 GLY A C 1
ATOM 2691 O O . GLY A 1 348 ? -21.812 -70.125 4.238 1 24.91 348 GLY A O 1
ATOM 2692 N N . ARG A 1 349 ? -22.5 -71.125 2.529 1 25.59 349 ARG A N 1
ATOM 2693 C CA . ARG A 1 349 ? -21.156 -70.688 2.154 1 25.59 349 ARG A CA 1
ATOM 2694 C C . ARG A 1 349 ? -21.109 -69.188 1.859 1 25.59 349 ARG A C 1
ATOM 2696 O O . ARG A 1 349 ? -21.578 -68.75 0.806 1 25.59 349 ARG A O 1
ATOM 2703 N N . GLN A 1 350 ? -21.547 -68.25 2.779 1 26.91 350 GLN A N 1
ATOM 2704 C CA . GLN A 1 350 ? -21.062 -66.875 3.039 1 26.91 350 GLN A CA 1
ATOM 2705 C C . GLN A 1 350 ? -19.641 -66.688 2.514 1 26.91 350 GLN A C 1
ATOM 2707 O O . GLN A 1 350 ? -18.672 -67 3.209 1 26.91 350 GLN A O 1
ATOM 2712 N N . ARG A 1 351 ? -19.422 -67.188 1.395 1 28.73 351 ARG A N 1
ATOM 2713 C CA . ARG A 1 351 ? -18.031 -67.125 0.955 1 28.73 351 ARG A CA 1
ATOM 2714 C C . ARG A 1 351 ? -17.438 -65.75 1.304 1 28.73 351 ARG A C 1
ATOM 2716 O O . ARG A 1 351 ? -18.125 -64.75 1.268 1 28.73 351 ARG A O 1
ATOM 2723 N N . ALA A 1 352 ? -16.234 -65.75 2.01 1 25.23 352 ALA A N 1
ATOM 2724 C CA . ALA A 1 352 ? -15.148 -64.875 2.498 1 25.23 352 ALA A CA 1
ATOM 2725 C C . ALA A 1 352 ? -14.852 -63.781 1.517 1 25.23 352 ALA A C 1
ATOM 2727 O O . ALA A 1 352 ? -14.117 -63.969 0.543 1 25.23 352 ALA A O 1
ATOM 2728 N N . PHE A 1 353 ? -15.742 -63.406 0.815 1 26.89 353 PHE A N 1
ATOM 2729 C CA . PHE A 1 353 ? -15.375 -62.125 0.218 1 26.89 353 PHE A CA 1
ATOM 2730 C C . PHE A 1 353 ? -14.5 -61.312 1.169 1 26.89 353 PHE A C 1
ATOM 2732 O O . PHE A 1 353 ? -14.984 -60.781 2.182 1 26.89 353 PHE A O 1
ATOM 2739 N N . SER A 1 354 ? -13.352 -61.812 1.557 1 27.69 354 SER A N 1
ATOM 2740 C CA . SER A 1 354 ? -12.32 -61.812 2.586 1 27.69 354 SER A CA 1
ATOM 2741 C C . SER A 1 354 ? -11.977 -60.406 3.016 1 27.69 354 SER A C 1
ATOM 2743 O O . SER A 1 354 ? -12.125 -59.438 2.234 1 27.69 354 SER A O 1
ATOM 2745 N N . VAL A 1 355 ? -11.891 -59.875 4.309 1 32.97 355 VAL A N 1
ATOM 2746 C CA . VAL A 1 355 ? -11.18 -58.906 5.148 1 32.97 355 VAL A CA 1
ATOM 2747 C C . VAL A 1 355 ? -9.891 -58.469 4.453 1 32.97 355 VAL A C 1
ATOM 2749 O O . VAL A 1 355 ? -9.367 -57.375 4.727 1 32.97 355 VAL A O 1
ATOM 2752 N N . ALA A 1 356 ? -9.336 -59.281 3.596 1 32.28 356 ALA A N 1
ATOM 2753 C CA . ALA A 1 356 ? -8.062 -59.094 2.914 1 32.28 356 ALA A CA 1
ATOM 2754 C C . ALA A 1 356 ? -8.18 -58.031 1.813 1 32.28 356 ALA A C 1
ATOM 2756 O O . ALA A 1 356 ? -7.266 -57.25 1.605 1 32.28 356 ALA A O 1
ATOM 2757 N N . ARG A 1 357 ? -9.305 -57.969 1.062 1 42.12 357 ARG A N 1
ATOM 2758 C CA . ARG A 1 357 ? -9.438 -57.031 -0.06 1 42.12 357 ARG A CA 1
ATOM 2759 C C . ARG A 1 357 ? -9.758 -55.625 0.428 1 42.12 357 ARG A C 1
ATOM 2761 O O . ARG A 1 357 ? -9.305 -54.625 -0.166 1 42.12 357 ARG A O 1
ATOM 2768 N N . ARG A 1 358 ? -10.641 -55.5 1.291 1 43.81 358 ARG A N 1
ATOM 2769 C CA . ARG A 1 358 ? -10.789 -54.219 1.969 1 43.81 358 ARG A CA 1
ATOM 2770 C C . ARG A 1 358 ? -9.453 -53.719 2.488 1 43.81 358 ARG A C 1
ATOM 2772 O O . ARG A 1 358 ? -9.156 -52.531 2.412 1 43.81 358 ARG A O 1
ATOM 2779 N N . ASP A 1 359 ? -8.781 -54.625 3.102 1 42.31 359 ASP A N 1
ATOM 2780 C CA . ASP A 1 359 ? -7.449 -54.281 3.572 1 42.31 359 ASP A CA 1
ATOM 2781 C C . ASP A 1 359 ? -6.535 -53.906 2.404 1 42.31 359 ASP A C 1
ATOM 2783 O O . ASP A 1 359 ? -5.723 -53 2.508 1 42.31 359 ASP A O 1
ATOM 2787 N N . GLU A 1 360 ? -6.793 -54.594 1.312 1 44.69 360 GLU A N 1
ATOM 2788 C CA . GLU A 1 360 ? -5.965 -54.25 0.156 1 44.69 360 GLU A CA 1
ATOM 2789 C C . GLU A 1 360 ? -6.344 -52.906 -0.427 1 44.69 360 GLU A C 1
ATOM 2791 O O . GLU A 1 360 ? -5.473 -52.125 -0.827 1 44.69 360 GLU A O 1
ATOM 2796 N N . MET A 1 361 ? -7.637 -52.75 -0.549 1 50.44 361 MET A N 1
ATOM 2797 C CA . MET A 1 361 ? -8.047 -51.438 -1.026 1 50.44 361 MET A CA 1
ATOM 2798 C C . MET A 1 361 ? -7.605 -50.344 -0.058 1 50.44 361 MET A C 1
ATOM 2800 O O . MET A 1 361 ? -7.18 -49.25 -0.482 1 50.44 361 MET A O 1
ATOM 2804 N N . GLN A 1 362 ? -7.918 -50.719 1.165 1 53.09 362 GLN A N 1
ATOM 2805 C CA . GLN A 1 362 ? -7.414 -49.75 2.15 1 53.09 362 GLN A CA 1
ATOM 2806 C C . GLN A 1 362 ? -5.902 -49.594 2.041 1 53.09 362 GLN A C 1
ATOM 2808 O O . GLN A 1 362 ? -5.379 -48.469 2.168 1 53.09 362 GLN A O 1
ATOM 2813 N N . GLU A 1 363 ? -5.309 -50.75 1.762 1 52.84 363 GLU A N 1
ATOM 2814 C CA . GLU A 1 363 ? -3.863 -50.656 1.587 1 52.84 363 GLU A CA 1
ATOM 2815 C C . GLU A 1 363 ? -3.502 -49.906 0.309 1 52.84 363 GLU A C 1
ATOM 2817 O O . GLU A 1 363 ? -2.551 -49.125 0.292 1 52.84 363 GLU A O 1
ATOM 2822 N N . ARG A 1 364 ? -4.285 -50.125 -0.675 1 54.72 364 ARG A N 1
ATOM 2823 C CA . ARG A 1 364 ? -4.039 -49.438 -1.923 1 54.72 364 ARG A CA 1
ATOM 2824 C C . ARG A 1 364 ? -4.309 -47.938 -1.763 1 54.72 364 ARG A C 1
ATOM 2826 O O . ARG A 1 364 ? -3.553 -47.094 -2.266 1 54.72 364 ARG A O 1
ATOM 2833 N N . MET A 1 365 ? -5.402 -47.844 -1.11 1 56.78 365 MET A N 1
ATOM 2834 C CA . MET A 1 365 ? -5.707 -46.406 -0.875 1 56.78 365 MET A CA 1
ATOM 2835 C C . MET A 1 365 ? -4.668 -45.781 0.041 1 56.78 365 MET A C 1
ATOM 2837 O O . MET A 1 365 ? -4.293 -44.625 -0.148 1 56.78 365 MET A O 1
ATOM 2841 N N . ALA A 1 366 ? -4.332 -46.594 0.997 1 58.03 366 ALA A N 1
ATOM 2842 C CA . ALA A 1 366 ? -3.271 -46.094 1.872 1 58.03 366 ALA A CA 1
ATOM 2843 C C . ALA A 1 366 ? -1.975 -45.906 1.098 1 58.03 366 ALA A C 1
ATOM 2845 O O . ALA A 1 366 ? -1.278 -44.906 1.302 1 58.03 366 ALA A O 1
ATOM 2846 N N . ALA A 1 367 ? -1.731 -46.812 0.24 1 57.34 367 ALA A N 1
ATOM 2847 C CA . ALA A 1 367 ? -0.542 -46.688 -0.598 1 57.34 367 ALA A CA 1
ATOM 2848 C C . ALA A 1 367 ? -0.67 -45.5 -1.545 1 57.34 367 ALA A C 1
ATOM 2850 O O . ALA A 1 367 ? 0.3 -44.781 -1.771 1 57.34 367 ALA A O 1
ATOM 2851 N N . MET A 1 368 ? -1.843 -45.438 -2.02 1 59.53 368 MET A N 1
ATOM 2852 C CA . MET A 1 368 ? -2.08 -44.281 -2.896 1 59.53 368 MET A CA 1
ATOM 2853 C C . MET A 1 368 ? -1.953 -42.969 -2.127 1 59.53 368 MET A C 1
ATOM 2855 O O . MET A 1 368 ? -1.383 -42 -2.631 1 59.53 368 MET A O 1
ATOM 2859 N N . ARG A 1 369 ? -2.518 -43.062 -0.943 1 60.94 369 ARG A N 1
ATOM 2860 C CA . ARG A 1 369 ? -2.408 -41.875 -0.097 1 60.94 369 ARG A CA 1
ATOM 2861 C C . ARG A 1 369 ? -0.947 -41.531 0.177 1 60.94 369 ARG A C 1
ATOM 2863 O O . ARG A 1 369 ? -0.562 -40.344 0.146 1 60.94 369 ARG A O 1
ATOM 2870 N N . GLU A 1 370 ? -0.267 -42.469 0.461 1 56.5 370 GLU A N 1
ATOM 2871 C CA . GLU A 1 370 ? 1.148 -42.219 0.731 1 56.5 370 GLU A CA 1
ATOM 2872 C C . GLU A 1 370 ? 1.876 -41.75 -0.516 1 56.5 370 GLU A C 1
ATOM 2874 O O . GLU A 1 370 ? 2.73 -40.844 -0.434 1 56.5 370 GLU A O 1
ATOM 2879 N N . ARG A 1 371 ? 1.426 -42.281 -1.6 1 56 371 ARG A N 1
ATOM 2880 C CA . ARG A 1 371 ? 2.012 -41.844 -2.863 1 56 371 ARG A CA 1
ATOM 2881 C C . ARG A 1 371 ? 1.638 -40.375 -3.17 1 56 371 ARG A C 1
ATOM 2883 O O . ARG A 1 371 ? 2.488 -39.594 -3.58 1 56 371 ARG A O 1
ATOM 2890 N N . LEU A 1 372 ? 0.476 -40.219 -2.898 1 57.81 372 LEU A N 1
ATOM 2891 C CA . LEU A 1 372 ? -0.012 -38.875 -3.195 1 57.81 372 LEU A CA 1
ATOM 2892 C C . LEU A 1 372 ? 0.581 -37.875 -2.227 1 57.81 372 LEU A C 1
ATOM 2894 O O . LEU A 1 372 ? 0.928 -36.75 -2.627 1 57.81 372 LEU A O 1
ATOM 2898 N N . ARG A 1 373 ? 0.543 -38.188 -0.983 1 53.78 373 ARG A N 1
ATOM 2899 C CA . ARG A 1 373 ? 1.158 -37.281 -0.003 1 53.78 373 ARG A CA 1
ATOM 2900 C C . ARG A 1 373 ? 2.602 -36.969 -0.381 1 53.78 373 ARG A C 1
ATOM 2902 O O . ARG A 1 373 ? 3.059 -35.844 -0.211 1 53.78 373 ARG A O 1
ATOM 2909 N N . SER A 1 374 ? 3.213 -37.875 -0.833 1 50.91 374 SER A N 1
ATOM 2910 C CA . SER A 1 374 ? 4.59 -37.656 -1.267 1 50.91 374 SER A CA 1
ATOM 2911 C C . SER A 1 374 ? 4.645 -36.781 -2.506 1 50.91 374 SER A C 1
ATOM 2913 O O . SER A 1 374 ? 5.59 -36 -2.682 1 50.91 374 SER A O 1
ATOM 2915 N N . GLU A 1 375 ? 3.639 -36.969 -3.201 1 49.03 375 GLU A N 1
ATOM 2916 C CA . GLU A 1 375 ? 3.564 -36.156 -4.41 1 49.03 375 GLU A CA 1
ATOM 2917 C C . GLU A 1 375 ? 3.244 -34.719 -4.07 1 49.03 375 GLU A C 1
ATOM 2919 O O . GLU A 1 375 ? 3.791 -33.781 -4.684 1 49.03 375 GLU A O 1
ATOM 2924 N N . VAL A 1 376 ? 2.242 -34.594 -3.188 1 47.16 376 VAL A N 1
ATOM 2925 C CA . VAL A 1 376 ? 1.779 -33.25 -2.834 1 47.16 376 VAL A CA 1
ATOM 2926 C C . VAL A 1 376 ? 2.832 -32.562 -1.98 1 47.16 376 VAL A C 1
ATOM 2928 O O . VAL A 1 376 ? 3.049 -31.344 -2.117 1 47.16 376 VAL A O 1
ATOM 2931 N N . ALA A 1 377 ? 3.264 -33.031 -0.897 1 42.53 377 ALA A N 1
ATOM 2932 C CA . ALA A 1 377 ? 4.289 -32.375 -0.076 1 42.53 377 ALA A CA 1
ATOM 2933 C C . ALA A 1 377 ? 5.43 -31.859 -0.939 1 42.53 377 ALA A C 1
ATOM 2935 O O . ALA A 1 377 ? 6.07 -30.859 -0.588 1 42.53 377 ALA A O 1
ATOM 2936 N N . GLY A 1 378 ? 5.875 -32.5 -1.938 1 36.66 378 GLY A N 1
ATOM 2937 C CA . GLY A 1 378 ? 6.973 -32.062 -2.783 1 36.66 378 GLY A CA 1
ATOM 2938 C C . GLY A 1 378 ? 6.598 -30.938 -3.709 1 36.66 378 GLY A C 1
ATOM 2939 O O . GLY A 1 378 ? 7.262 -30.703 -4.727 1 36.66 378 GLY A O 1
ATOM 2940 N N . SER A 1 379 ? 5.625 -30.203 -3.293 1 33.59 379 SER A N 1
ATOM 2941 C CA . SER A 1 379 ? 4.941 -29.391 -4.301 1 33.59 379 SER A CA 1
ATOM 2942 C C . SER A 1 379 ? 5.855 -28.297 -4.84 1 33.59 379 SER A C 1
ATOM 2944 O O . SER A 1 379 ? 5.383 -27.328 -5.449 1 33.59 379 SER A O 1
ATOM 2946 N N . THR A 1 380 ? 6.934 -27.953 -4.363 1 29.67 380 THR A N 1
ATOM 2947 C CA . THR A 1 380 ? 7.473 -26.922 -5.234 1 29.67 380 THR A CA 1
ATOM 2948 C C . THR A 1 380 ? 7.422 -27.359 -6.695 1 29.67 380 THR A C 1
ATOM 2950 O O . THR A 1 380 ? 7.645 -28.531 -7.008 1 29.67 380 THR A O 1
ATOM 2953 N N . PRO A 1 381 ? 6.695 -26.688 -7.594 1 30.12 381 PRO A N 1
ATOM 2954 C CA . PRO A 1 381 ? 6.551 -27.109 -8.984 1 30.12 381 PRO A CA 1
ATOM 2955 C C . PRO A 1 381 ? 7.844 -27.672 -9.57 1 30.12 381 PRO A C 1
ATOM 2957 O O . PRO A 1 381 ? 7.965 -27.828 -10.789 1 30.12 381 PRO A O 1
ATOM 2960 N N . ALA A 1 382 ? 8.977 -27.609 -9.008 1 27.53 382 ALA A N 1
ATOM 2961 C CA . ALA A 1 382 ? 10.016 -28.281 -9.781 1 27.53 382 ALA A CA 1
ATOM 2962 C C . ALA A 1 382 ? 9.602 -29.688 -10.164 1 27.53 382 ALA A C 1
ATOM 2964 O O . ALA A 1 382 ? 8.672 -30.25 -9.578 1 27.53 382 ALA A O 1
ATOM 2965 N N . MET A 1 383 ? 10.469 -30.438 -11.023 1 28.89 383 MET A N 1
ATOM 2966 C CA . MET A 1 383 ? 10.375 -31.688 -11.789 1 28.89 383 MET A CA 1
ATOM 2967 C C . MET A 1 383 ? 10.055 -32.875 -10.875 1 28.89 383 MET A C 1
ATOM 2969 O O . MET A 1 383 ? 10.961 -33.438 -10.273 1 28.89 383 MET A O 1
ATOM 2973 N N . SER A 1 384 ? 9.344 -32.812 -9.961 1 28.61 384 SER A N 1
ATOM 2974 C CA . SER A 1 384 ? 9.203 -34.031 -9.164 1 28.61 384 SER A CA 1
ATOM 2975 C C . SER A 1 384 ? 8.898 -35.25 -10.047 1 28.61 384 SER A C 1
ATOM 2977 O O . SER A 1 384 ? 7.926 -35.219 -10.805 1 28.61 384 SER A O 1
ATOM 2979 N N . ARG A 1 385 ? 10.016 -35.938 -10.445 1 30.94 385 ARG A N 1
ATOM 2980 C CA . ARG A 1 385 ? 9.93 -37.25 -11.117 1 30.94 385 ARG A CA 1
ATOM 2981 C C . ARG A 1 385 ? 9.086 -38.219 -10.297 1 30.94 385 ARG A C 1
ATOM 2983 O O . ARG A 1 385 ? 9.391 -38.469 -9.133 1 30.94 385 ARG A O 1
ATOM 2990 N N . ARG A 1 386 ? 7.816 -38.25 -10.461 1 32.47 386 ARG A N 1
ATOM 2991 C CA . ARG A 1 386 ? 6.84 -39.219 -9.969 1 32.47 386 ARG A CA 1
ATOM 2992 C C . ARG A 1 386 ? 7.402 -40.625 -10 1 32.47 386 ARG A C 1
ATOM 2994 O O . ARG A 1 386 ? 8.125 -41 -10.93 1 32.47 386 ARG A O 1
ATOM 3001 N N . PRO A 1 387 ? 7.598 -41.344 -8.805 1 27.88 387 PRO A N 1
ATOM 3002 C CA . PRO A 1 387 ? 8.086 -42.719 -8.734 1 27.88 387 PRO A CA 1
ATOM 3003 C C . PRO A 1 387 ? 7.434 -43.625 -9.773 1 27.88 387 PRO A C 1
ATOM 3005 O O . PRO A 1 387 ? 6.301 -43.375 -10.195 1 27.88 387 PRO A O 1
ATOM 3008 N N . SER A 1 388 ? 8.273 -44.219 -10.508 1 25.08 388 SER A N 1
ATOM 3009 C CA . SER A 1 388 ? 7.805 -45.281 -11.398 1 25.08 388 SER A CA 1
ATOM 3010 C C . SER A 1 388 ? 6.984 -46.312 -10.641 1 25.08 388 SER A C 1
ATOM 3012 O O . SER A 1 388 ? 7.223 -46.562 -9.453 1 25.08 388 SER A O 1
ATOM 3014 N N . MET A 1 389 ? 5.773 -46.594 -10.922 1 27.89 389 MET A N 1
ATOM 3015 C CA . MET A 1 389 ? 4.879 -47.656 -10.523 1 27.89 389 MET A CA 1
ATOM 3016 C C . MET A 1 389 ? 5.586 -49 -10.609 1 27.89 389 MET A C 1
ATOM 3018 O O . MET A 1 389 ? 5.363 -49.781 -11.547 1 27.89 389 MET A O 1
ATOM 3022 N N . SER A 1 390 ? 6.93 -49.188 -10.32 1 24.38 390 SER A N 1
ATOM 3023 C CA . SER A 1 390 ? 7.477 -50.5 -10.625 1 24.38 390 SER A CA 1
ATOM 3024 C C . SER A 1 390 ? 6.691 -51.625 -9.922 1 24.38 390 SER A C 1
ATOM 3026 O O . SER A 1 390 ? 6.184 -52.531 -10.57 1 24.38 390 SER A O 1
ATOM 3028 N N . GLY A 1 391 ? 7.461 -52.375 -8.875 1 23.88 391 GLY A N 1
ATOM 3029 C CA . GLY A 1 391 ? 7.594 -53.812 -8.609 1 23.88 391 GLY A CA 1
ATOM 3030 C C . GLY A 1 391 ? 6.496 -54.375 -7.719 1 23.88 391 GLY A C 1
ATOM 3031 O O . GLY A 1 391 ? 6.734 -54.656 -6.547 1 23.88 391 GLY A O 1
ATOM 3032 N N . LEU A 1 392 ? 5.355 -53.906 -7.473 1 23.42 392 LEU A N 1
ATOM 3033 C CA . LEU A 1 392 ? 4.594 -54.938 -6.777 1 23.42 392 LEU A CA 1
ATOM 3034 C C . LEU A 1 392 ? 4.754 -56.281 -7.469 1 23.42 392 LEU A C 1
ATOM 3036 O O . LEU A 1 392 ? 4.727 -56.375 -8.703 1 23.42 392 LEU A O 1
ATOM 3040 N N . ALA A 1 393 ? 5.41 -57.375 -6.777 1 24.02 393 ALA A N 1
ATOM 3041 C CA . ALA A 1 393 ? 5.734 -58.781 -7.004 1 24.02 393 ALA A CA 1
ATOM 3042 C C . ALA A 1 393 ? 4.688 -59.438 -7.898 1 24.02 393 ALA A C 1
ATOM 3044 O O . ALA A 1 393 ? 3.543 -59 -7.965 1 24.02 393 ALA A O 1
ATOM 3045 N N . ASP A 1 394 ? 5.199 -60.5 -8.688 1 24.19 394 ASP A N 1
ATOM 3046 C CA . ASP A 1 394 ? 4.797 -61.531 -9.625 1 24.19 394 ASP A CA 1
ATOM 3047 C C . ASP A 1 394 ? 3.721 -62.438 -9.023 1 24.19 394 ASP A C 1
ATOM 3049 O O . ASP A 1 394 ? 4.031 -63.438 -8.406 1 24.19 394 ASP A O 1
ATOM 3053 N N . SER A 1 395 ? 2.943 -62.219 -8.109 1 24.42 395 SER A N 1
ATOM 3054 C CA . SER A 1 395 ? 2.084 -63.406 -8.023 1 24.42 395 SER A CA 1
ATOM 3055 C C . SER A 1 395 ? 1.642 -63.875 -9.406 1 24.42 395 SER A C 1
ATOM 3057 O O . SER A 1 395 ? 1.098 -63.094 -10.188 1 24.42 395 SER A O 1
ATOM 3059 N N . VAL A 1 396 ? 2.443 -64.875 -9.969 1 25 396 VAL A N 1
ATOM 3060 C CA . VAL A 1 396 ? 2.365 -65.75 -11.148 1 25 396 VAL A CA 1
ATOM 3061 C C . VAL A 1 396 ? 0.916 -66.188 -11.391 1 25 396 VAL A C 1
ATOM 3063 O O . VAL A 1 396 ? 0.332 -66.875 -10.594 1 25 396 VAL A O 1
ATOM 3066 N N . VAL A 1 397 ? 0.057 -65.375 -11.555 1 25.12 397 VAL A N 1
ATOM 3067 C CA . VAL A 1 397 ? -1.092 -66.062 -12.141 1 25.12 397 VAL A CA 1
ATOM 3068 C C . VAL A 1 397 ? -0.632 -67 -13.289 1 25.12 397 VAL A C 1
ATOM 3070 O O . VAL A 1 397 ? 0.191 -66.562 -14.109 1 25.12 397 VAL A O 1
ATOM 3073 N N . ASP A 1 398 ? -0.607 -68.375 -13.094 1 26.02 398 ASP A N 1
ATOM 3074 C CA . ASP A 1 398 ? -0.271 -69.438 -13.984 1 26.02 398 ASP A CA 1
ATOM 3075 C C . ASP A 1 398 ? -0.601 -69.125 -15.438 1 26.02 398 ASP A C 1
ATOM 3077 O O . ASP A 1 398 ? -1.663 -68.562 -15.719 1 26.02 398 ASP A O 1
ATOM 3081 N N . PRO A 1 399 ? 0.402 -69 -16.234 1 29.11 399 PRO A N 1
ATOM 3082 C CA . PRO A 1 399 ? 0.243 -68.75 -17.672 1 29.11 399 PRO A CA 1
ATOM 3083 C C . PRO A 1 399 ? -0.887 -69.562 -18.297 1 29.11 399 PRO A C 1
ATOM 3085 O O . PRO A 1 399 ? -1.316 -69.25 -19.422 1 29.11 399 PRO A O 1
ATOM 3088 N N . GLY A 1 400 ? -1.081 -70.812 -17.75 1 27.22 400 GLY A N 1
ATOM 3089 C CA . GLY A 1 400 ? -2.018 -71.75 -18.328 1 27.22 400 GLY A CA 1
ATOM 3090 C C . GLY A 1 400 ? -3.439 -71.25 -18.391 1 27.22 400 GLY A C 1
ATOM 3091 O O . GLY A 1 400 ? -4.191 -71.562 -19.312 1 27.22 400 GLY A O 1
ATOM 3092 N N . PHE A 1 401 ? -3.785 -70.625 -17.266 1 26.41 401 PHE A N 1
ATOM 3093 C CA . PHE A 1 401 ? -5.199 -70.25 -17.281 1 26.41 401 PHE A CA 1
ATOM 3094 C C . PHE A 1 401 ? -5.449 -69.062 -18.203 1 26.41 401 PHE A C 1
ATOM 3096 O O . PHE A 1 401 ? -6.512 -68.938 -18.828 1 26.41 401 PHE A O 1
ATOM 3103 N N . ALA A 1 402 ? -4.508 -68.188 -18.391 1 30.08 402 ALA A N 1
ATOM 3104 C CA . ALA A 1 402 ? -4.742 -67.062 -19.297 1 30.08 402 ALA A CA 1
ATOM 3105 C C . ALA A 1 402 ? -4.695 -67.5 -20.75 1 30.08 402 ALA A C 1
ATOM 3107 O O . ALA A 1 402 ? -5.469 -67 -21.578 1 30.08 402 ALA A O 1
ATOM 3108 N N . ALA A 1 403 ? -3.826 -68.312 -21.125 1 31.53 403 ALA A N 1
ATOM 3109 C CA . ALA A 1 403 ? -3.775 -68.938 -22.453 1 31.53 403 ALA A CA 1
ATOM 3110 C C . ALA A 1 403 ? -5.023 -69.812 -22.719 1 31.53 403 ALA A C 1
ATOM 3112 O O . ALA A 1 403 ? -5.547 -69.812 -23.828 1 31.53 403 ALA A O 1
ATOM 3113 N N . GLN A 1 404 ? -5.473 -70.562 -21.688 1 29.5 404 GLN A N 1
ATOM 3114 C CA . GLN A 1 404 ? -6.676 -71.375 -21.859 1 29.5 404 GLN A CA 1
ATOM 3115 C C . GLN A 1 404 ? -7.918 -70.5 -21.953 1 29.5 404 GLN A C 1
ATOM 3117 O O . GLN A 1 404 ? -8.844 -70.812 -22.703 1 29.5 404 GLN A O 1
ATOM 3122 N N . ALA A 1 405 ? -7.992 -69.438 -21.172 1 29.78 405 ALA A N 1
ATOM 3123 C CA . ALA A 1 405 ? -9.164 -68.562 -21.344 1 29.78 405 ALA A CA 1
ATOM 3124 C C . ALA A 1 405 ? -9.109 -67.812 -22.672 1 29.78 405 ALA A C 1
ATOM 3126 O O . ALA A 1 405 ? -10.141 -67.625 -23.328 1 29.78 405 ALA A O 1
ATOM 3127 N N . ALA A 1 406 ? -7.957 -67.375 -23.266 1 31.89 406 ALA A N 1
ATOM 3128 C CA . ALA A 1 406 ? -7.824 -66.938 -24.641 1 31.89 406 ALA A CA 1
ATOM 3129 C C . ALA A 1 406 ? -8.211 -68 -25.625 1 31.89 406 ALA A C 1
ATOM 3131 O O . ALA A 1 406 ? -8.875 -67.75 -26.641 1 31.89 406 ALA A O 1
ATOM 3132 N N . ALA A 1 407 ? -7.672 -69.188 -25.438 1 32.72 407 ALA A N 1
ATOM 3133 C CA . ALA A 1 407 ? -8 -70.312 -26.312 1 32.72 407 ALA A CA 1
ATOM 3134 C C . ALA A 1 407 ? -9.484 -70.688 -26.234 1 32.72 407 ALA A C 1
ATOM 3136 O O . ALA A 1 407 ? -10.086 -71.062 -27.234 1 32.72 407 ALA A O 1
ATOM 3137 N N . ALA A 1 408 ? -10.039 -70.688 -25 1 30.03 408 ALA A N 1
ATOM 3138 C CA . ALA A 1 408 ? -11.469 -71 -24.938 1 30.03 408 ALA A CA 1
ATOM 3139 C C . ALA A 1 408 ? -12.289 -69.875 -25.625 1 30.03 408 ALA A C 1
ATOM 3141 O O . ALA A 1 408 ? -13.359 -70.188 -26.172 1 30.03 408 ALA A O 1
ATOM 3142 N N . LEU A 1 409 ? -11.82 -68.625 -25.531 1 29.7 409 LEU A N 1
ATOM 3143 C CA . LEU A 1 409 ? -12.57 -67.625 -26.219 1 29.7 409 LEU A CA 1
ATOM 3144 C C . LEU A 1 409 ? -12.406 -67.75 -27.734 1 29.7 409 LEU A C 1
ATOM 3146 O O . LEU A 1 409 ? -13.266 -67.312 -28.5 1 29.7 409 LEU A O 1
ATOM 3150 N N . THR A 1 410 ? -11.312 -68.188 -28.297 1 31.7 410 THR A N 1
ATOM 3151 C CA . THR A 1 410 ? -11.227 -68.375 -29.734 1 31.7 410 THR A CA 1
ATOM 3152 C C . THR A 1 410 ? -12.289 -69.375 -30.203 1 31.7 410 THR A C 1
ATOM 3154 O O . THR A 1 410 ? -12.703 -69.375 -31.359 1 31.7 410 THR A O 1
ATOM 3157 N N . ALA A 1 411 ? -12.484 -70.5 -29.562 1 31.11 411 ALA A N 1
ATOM 3158 C CA . ALA A 1 411 ? -13.32 -71.5 -30.172 1 31.11 411 ALA A CA 1
ATOM 3159 C C . ALA A 1 411 ? -14.781 -71.062 -30.234 1 31.11 411 ALA A C 1
ATOM 3161 O O . ALA A 1 411 ? -15.617 -71.75 -30.828 1 31.11 411 ALA A O 1
ATOM 3162 N N . ALA A 1 412 ? -15.352 -70.375 -29.203 1 30.33 412 ALA A N 1
ATOM 3163 C CA . ALA A 1 412 ? -16.797 -70.438 -29.391 1 30.33 412 ALA A CA 1
ATOM 3164 C C . ALA A 1 412 ? -17.203 -69.75 -30.688 1 30.33 412 ALA A C 1
ATOM 3166 O O . ALA A 1 412 ? -16.406 -69.062 -31.297 1 30.33 412 ALA A O 1
ATOM 3167 N N . GLY A 1 413 ? -18.578 -69.25 -30.891 1 29.55 413 GLY A N 1
ATOM 3168 C CA . GLY A 1 413 ? -19.484 -69.125 -32.031 1 29.55 413 GLY A CA 1
ATOM 3169 C C . GLY A 1 413 ? -19.047 -68.125 -33.062 1 29.55 413 GLY A C 1
ATOM 3170 O O . GLY A 1 413 ? -18.453 -67.062 -32.688 1 29.55 413 GLY A O 1
ATOM 3171 N N . GLU A 1 414 ? -18.609 -68.312 -34.219 1 33.22 414 GLU A N 1
ATOM 3172 C CA . GLU A 1 414 ? -18.453 -67.688 -35.531 1 33.22 414 GLU A CA 1
ATOM 3173 C C . GLU A 1 414 ? -19.547 -66.688 -35.812 1 33.22 414 GLU A C 1
ATOM 3175 O O . GLU A 1 414 ? -19.703 -66.188 -36.938 1 33.22 414 GLU A O 1
ATOM 3180 N N . GLY A 1 415 ? -20.719 -66.625 -35.031 1 33.28 415 GLY A N 1
ATOM 3181 C CA . GLY A 1 415 ? -21.766 -65.75 -35.562 1 33.28 415 GLY A CA 1
ATOM 3182 C C . GLY A 1 415 ? -21.328 -64.312 -35.688 1 33.28 415 GLY A C 1
ATOM 3183 O O . GLY A 1 415 ? -20.328 -63.938 -35.094 1 33.28 415 GLY A O 1
ATOM 3184 N N . GLN A 1 416 ? -22.016 -63.438 -36.594 1 35.94 416 GLN A N 1
ATOM 3185 C CA . GLN A 1 416 ? -21.734 -62.062 -37.031 1 35.94 416 GLN A CA 1
ATOM 3186 C C . GLN A 1 416 ? -21.5 -61.156 -35.844 1 35.94 416 GLN A C 1
ATOM 3188 O O . GLN A 1 416 ? -22.438 -60.75 -35.156 1 35.94 416 GLN A O 1
ATOM 3193 N N . LYS A 1 417 ? -20.656 -61.25 -35.062 1 42.38 417 LYS A N 1
ATOM 3194 C CA . LYS A 1 417 ? -20.156 -60.438 -33.938 1 42.38 417 LYS A CA 1
ATOM 3195 C C . LYS A 1 417 ? -20.156 -58.969 -34.281 1 42.38 417 LYS A C 1
ATOM 3197 O O . LYS A 1 417 ? -19.312 -58.5 -35.031 1 42.38 417 LYS A O 1
ATOM 3202 N N . ARG A 1 418 ? -21.219 -58.344 -34.406 1 45.28 418 ARG A N 1
ATOM 3203 C CA . ARG A 1 418 ? -21.375 -56.938 -34.656 1 45.28 418 ARG A CA 1
ATOM 3204 C C . ARG A 1 418 ? -20.391 -56.094 -33.812 1 45.28 418 ARG A C 1
ATOM 3206 O O . ARG A 1 418 ? -20.359 -56.25 -32.594 1 45.28 418 ARG A O 1
ATOM 3213 N N . LYS A 1 419 ? -19.281 -55.531 -34.375 1 54.91 419 LYS A N 1
ATOM 3214 C CA . LYS A 1 419 ? -18.172 -54.688 -33.938 1 54.91 419 LYS A CA 1
ATOM 3215 C C . LYS A 1 419 ? -18.672 -53.5 -33.125 1 54.91 419 LYS A C 1
ATOM 3217 O O . LYS A 1 419 ? -19.469 -52.688 -33.625 1 54.91 419 LYS A O 1
ATOM 3222 N N . MET A 1 420 ? -18.75 -53.5 -31.797 1 62.94 420 MET A N 1
ATOM 3223 C CA . MET A 1 420 ? -19.25 -52.438 -30.906 1 62.94 420 MET A CA 1
ATOM 3224 C C . MET A 1 420 ? -18.344 -51.219 -30.953 1 62.94 420 MET A C 1
ATOM 3226 O O . MET A 1 420 ? -17.125 -51.344 -30.828 1 62.94 420 MET A O 1
ATOM 3230 N N . ASP A 1 421 ? -18.75 -50.125 -31.562 1 75.94 421 ASP A N 1
ATOM 3231 C CA . ASP A 1 421 ? -18.094 -48.844 -31.406 1 75.94 421 ASP A CA 1
ATOM 3232 C C . ASP A 1 421 ? -18.062 -48.438 -29.938 1 75.94 421 ASP A C 1
ATOM 3234 O O . ASP A 1 421 ? -19.047 -47.906 -29.406 1 75.94 421 ASP A O 1
ATOM 3238 N N . LYS A 1 422 ? -16.891 -48.812 -29.297 1 81.94 422 LYS A N 1
ATOM 3239 C CA . LYS A 1 422 ? -16.719 -48.656 -27.844 1 81.94 422 LYS A CA 1
ATOM 3240 C C . LYS A 1 422 ? -16.938 -47.188 -27.438 1 81.94 422 LYS A C 1
ATOM 3242 O O . LYS A 1 422 ? -17.547 -46.938 -26.406 1 81.94 422 LYS A O 1
ATOM 3247 N N . ALA A 1 423 ? -16.453 -46.281 -28.203 1 86.88 423 ALA A N 1
ATOM 3248 C CA . ALA A 1 423 ? -16.656 -44.875 -27.891 1 86.88 423 ALA A CA 1
ATOM 3249 C C . ALA A 1 423 ? -18.125 -44.5 -27.984 1 86.88 423 ALA A C 1
ATOM 3251 O O . ALA A 1 423 ? -18.641 -43.75 -27.141 1 86.88 423 ALA A O 1
ATOM 3252 N N . ALA A 1 424 ? -18.797 -45.062 -28.984 1 83.81 424 ALA A N 1
ATOM 3253 C CA . ALA A 1 424 ? -20.219 -44.781 -29.141 1 83.81 424 ALA A CA 1
ATOM 3254 C C . ALA A 1 424 ? -21.031 -45.406 -28.016 1 83.81 424 ALA A C 1
ATOM 3256 O O . ALA A 1 424 ? -22.016 -44.812 -27.562 1 83.81 424 ALA A O 1
ATOM 3257 N N . THR A 1 425 ? -20.547 -46.531 -27.547 1 83.12 425 THR A N 1
ATOM 3258 C CA . THR A 1 425 ? -21.219 -47.188 -26.422 1 83.12 425 THR A CA 1
ATOM 3259 C C . THR A 1 425 ? -21.062 -46.344 -25.141 1 83.12 425 THR A C 1
ATOM 3261 O O . THR A 1 425 ? -22 -46.25 -24.359 1 83.12 425 THR A O 1
ATOM 3264 N N . LEU A 1 426 ? -19.922 -45.875 -24.984 1 88.5 426 LEU A N 1
ATOM 3265 C CA . LEU A 1 426 ? -19.688 -45 -23.828 1 88.5 426 LEU A CA 1
ATOM 3266 C C . LEU A 1 426 ? -20.578 -43.781 -23.891 1 88.5 426 LEU A C 1
ATOM 3268 O O . LEU A 1 426 ? -21.156 -43.375 -22.875 1 88.5 426 LEU A O 1
ATOM 3272 N N . ARG A 1 427 ? -20.672 -43.188 -25.047 1 89.12 427 ARG A N 1
ATOM 3273 C CA . ARG A 1 427 ? -21.516 -42.031 -25.219 1 89.12 427 ARG A CA 1
ATOM 3274 C C . ARG A 1 427 ? -22.984 -42.375 -25 1 89.12 427 ARG A C 1
ATOM 3276 O O . ARG A 1 427 ? -23.75 -41.594 -24.438 1 89.12 427 ARG A O 1
ATOM 3283 N N . LYS A 1 428 ? -23.359 -43.562 -25.375 1 83.19 428 LYS A N 1
ATOM 3284 C CA . LYS A 1 428 ? -24.734 -44 -25.188 1 83.19 428 LYS A CA 1
ATOM 3285 C C . LYS A 1 428 ? -25.031 -44.25 -23.703 1 83.19 428 LYS A C 1
ATOM 3287 O O . LYS A 1 428 ? -26.109 -43.875 -23.219 1 83.19 428 LYS A O 1
ATOM 3292 N N . CYS A 1 429 ? -24.047 -44.844 -23.016 1 85.12 429 CYS A N 1
ATOM 3293 C CA . CYS A 1 429 ? -24.219 -45.031 -21.578 1 85.12 429 CYS A CA 1
ATOM 3294 C C . CYS A 1 429 ? -24.359 -43.688 -20.875 1 85.12 429 CYS A C 1
ATOM 3296 O O . CYS A 1 429 ? -25.188 -43.562 -19.969 1 85.12 429 CYS A O 1
ATOM 3298 N N . TRP A 1 430 ? -23.578 -42.812 -21.359 1 89.25 430 TRP A N 1
ATOM 3299 C CA . TRP A 1 430 ? -23.641 -41.5 -20.75 1 89.25 430 TRP A CA 1
ATOM 3300 C C . TRP A 1 430 ? -24.969 -40.812 -21.047 1 89.25 430 TRP A C 1
ATOM 3302 O O . TRP A 1 430 ? -25.609 -40.25 -20.156 1 89.25 430 TRP A O 1
ATOM 3312 N N . ALA A 1 431 ? -25.359 -40.875 -22.266 1 85.19 431 ALA A N 1
ATOM 3313 C CA . ALA A 1 431 ? -26.625 -40.281 -22.656 1 85.19 431 ALA A CA 1
ATOM 3314 C C . ALA A 1 431 ? -27.797 -40.875 -21.891 1 85.19 431 ALA A C 1
ATOM 3316 O O . ALA A 1 431 ? -28.719 -40.188 -21.469 1 85.19 431 ALA A O 1
ATOM 3317 N N . SER A 1 432 ? -27.703 -42.188 -21.656 1 82.56 432 SER A N 1
ATOM 3318 C CA . SER A 1 432 ? -28.781 -42.844 -20.938 1 82.56 432 SER A CA 1
ATOM 3319 C C . SER A 1 432 ? -28.766 -42.5 -19.453 1 82.56 432 SER A C 1
ATOM 3321 O O . SER A 1 432 ? -29.812 -42.312 -18.828 1 82.56 432 SER A O 1
ATOM 3323 N N . PHE A 1 433 ? -27.625 -42.438 -18.891 1 85.5 433 PHE A N 1
ATOM 3324 C CA . PHE A 1 433 ? -27.5 -42.031 -17.5 1 85.5 433 PHE A CA 1
ATOM 3325 C C . PHE A 1 433 ? -27.969 -40.594 -17.312 1 85.5 433 PHE A C 1
ATOM 3327 O O . PHE A 1 433 ? -28.703 -40.281 -16.375 1 85.5 433 PHE A O 1
ATOM 3334 N N . LYS A 1 434 ? -27.438 -39.75 -18.219 1 81.75 434 LYS A N 1
ATOM 3335 C CA . LYS A 1 434 ? -27.844 -38.344 -18.156 1 81.75 434 LYS A CA 1
ATOM 3336 C C . LYS A 1 434 ? -29.359 -38.219 -18.266 1 81.75 434 LYS A C 1
ATOM 3338 O O . LYS A 1 434 ? -29.969 -37.469 -17.5 1 81.75 434 LYS A O 1
ATOM 3343 N N . ALA A 1 435 ? -29.953 -38.969 -19.125 1 77.62 435 ALA A N 1
ATOM 3344 C CA . ALA A 1 435 ? -31.391 -38.938 -19.312 1 77.62 435 ALA A CA 1
ATOM 3345 C C . ALA A 1 435 ? -32.125 -39.406 -18.062 1 77.62 435 ALA A C 1
ATOM 3347 O O . ALA A 1 435 ? -33.156 -38.844 -17.672 1 77.62 435 ALA A O 1
ATOM 3348 N N . SER A 1 436 ? -31.547 -40.438 -17.516 1 79.31 436 SER A N 1
ATOM 3349 C CA . SER A 1 436 ? -32.156 -40.969 -16.297 1 79.31 436 SER A CA 1
ATOM 3350 C C . SER A 1 436 ? -32.062 -39.969 -15.148 1 79.31 436 SER A C 1
ATOM 3352 O O . SER A 1 436 ? -33.031 -39.812 -14.367 1 79.31 436 SER A O 1
ATOM 3354 N N . GLN A 1 437 ? -30.922 -39.375 -15.055 1 79.69 437 GLN A N 1
ATOM 3355 C CA . GLN A 1 437 ? -30.734 -38.406 -13.977 1 79.69 437 GLN A CA 1
ATOM 3356 C C . GLN A 1 437 ? -31.578 -37.188 -14.195 1 79.69 437 GLN A C 1
ATOM 3358 O O . GLN A 1 437 ? -32.125 -36.594 -13.25 1 79.69 437 GLN A O 1
ATOM 3363 N N . LEU A 1 438 ? -31.625 -36.781 -15.43 1 75.19 438 LEU A N 1
ATOM 3364 C CA . LEU A 1 438 ? -32.469 -35.625 -15.727 1 75.19 438 LEU A CA 1
ATOM 3365 C C . LEU A 1 438 ? -33.938 -35.906 -15.43 1 75.19 438 LEU A C 1
ATOM 3367 O O . LEU A 1 438 ? -34.656 -35.031 -14.93 1 75.19 438 LEU A O 1
ATOM 3371 N N . SER A 1 439 ? -34.312 -37.094 -15.68 1 73.62 439 SER A N 1
ATOM 3372 C CA . SER A 1 439 ? -35.688 -37.5 -15.359 1 73.62 439 SER A CA 1
ATOM 3373 C C . SER A 1 439 ? -35.906 -37.531 -13.852 1 73.62 439 SER A C 1
ATOM 3375 O O . SER A 1 439 ? -37 -37.188 -13.375 1 73.62 439 SER A O 1
ATOM 3377 N N . SER A 1 440 ? -34.875 -37.938 -13.164 1 74.88 440 SER A N 1
ATOM 3378 C CA . SER A 1 440 ? -34.969 -37.938 -11.711 1 74.88 440 SER A CA 1
ATOM 3379 C C . SER A 1 440 ? -35.062 -36.531 -11.141 1 74.88 440 SER A C 1
ATOM 3381 O O . SER A 1 440 ? -35.812 -36.281 -10.18 1 74.88 440 SER A O 1
ATOM 3383 N N . ILE A 1 441 ? -34.281 -35.688 -11.695 1 75.94 441 ILE A N 1
ATOM 3384 C CA . ILE A 1 441 ? -34.312 -34.312 -11.234 1 75.94 441 ILE A CA 1
ATOM 3385 C C . ILE A 1 441 ? -35.688 -33.688 -11.539 1 75.94 441 ILE A C 1
ATOM 3387 O O . ILE A 1 441 ? -36.188 -32.906 -10.742 1 75.94 441 ILE A O 1
ATOM 3391 N N . GLN A 1 442 ? -36.156 -34.031 -12.648 1 71.44 442 GLN A N 1
ATOM 3392 C CA . GLN A 1 442 ? -37.5 -33.562 -12.992 1 71.44 442 GLN A CA 1
ATOM 3393 C C . GLN A 1 442 ? -38.531 -34.031 -11.961 1 71.44 442 GLN A C 1
ATOM 3395 O O . GLN A 1 442 ? -39.406 -33.25 -11.562 1 71.44 442 GLN A O 1
ATOM 3400 N N . LYS A 1 443 ? -38.344 -35.156 -11.602 1 70.94 443 LYS A N 1
ATOM 3401 C CA . LYS A 1 443 ? -39.25 -35.719 -10.609 1 70.94 443 LYS A CA 1
ATOM 3402 C C . LYS A 1 443 ? -39.094 -35 -9.266 1 70.94 443 LYS A C 1
ATOM 3404 O O . LYS A 1 443 ? -40.094 -34.719 -8.578 1 70.94 443 LYS A O 1
ATOM 3409 N N . ILE A 1 444 ? -37.844 -34.75 -8.953 1 72.06 444 ILE A N 1
ATOM 3410 C CA . ILE A 1 444 ? -37.594 -34.062 -7.688 1 72.06 444 ILE A CA 1
ATOM 3411 C C . ILE A 1 444 ? -38.188 -32.656 -7.727 1 72.06 444 ILE A C 1
ATOM 3413 O O . ILE A 1 444 ? -38.75 -32.188 -6.734 1 72.06 444 ILE A O 1
ATOM 3417 N N . LEU A 1 445 ? -38 -32.062 -8.844 1 69.62 445 LEU A N 1
ATOM 3418 C CA . LEU A 1 445 ? -38.531 -30.719 -8.969 1 69.62 445 LEU A CA 1
ATOM 3419 C C . LEU A 1 445 ? -40.062 -30.719 -8.961 1 69.62 445 LEU A C 1
ATOM 3421 O O . LEU A 1 445 ? -40.688 -29.766 -8.477 1 69.62 445 LEU A O 1
ATOM 3425 N N . GLU A 1 446 ? -40.594 -31.719 -9.477 1 65.38 446 GLU A N 1
ATOM 3426 C CA . GLU A 1 446 ? -42.062 -31.844 -9.484 1 65.38 446 GLU A CA 1
ATOM 3427 C C . GLU A 1 446 ? -42.594 -32.125 -8.086 1 65.38 446 GLU A C 1
ATOM 3429 O O . GLU A 1 446 ? -43.625 -31.578 -7.691 1 65.38 446 GLU A O 1
ATOM 3434 N N . ASP A 1 447 ? -41.781 -32.906 -7.41 1 62.44 447 ASP A N 1
ATOM 3435 C CA . ASP A 1 447 ? -42.219 -33.312 -6.078 1 62.44 447 ASP A CA 1
ATOM 3436 C C . ASP A 1 447 ? -41.938 -32.219 -5.055 1 62.44 447 ASP A C 1
ATOM 3438 O O . ASP A 1 447 ? -42.625 -32.125 -4.023 1 62.44 447 ASP A O 1
ATOM 3442 N N . GLY A 1 448 ? -40.781 -31.531 -5.234 1 61.12 448 GLY A N 1
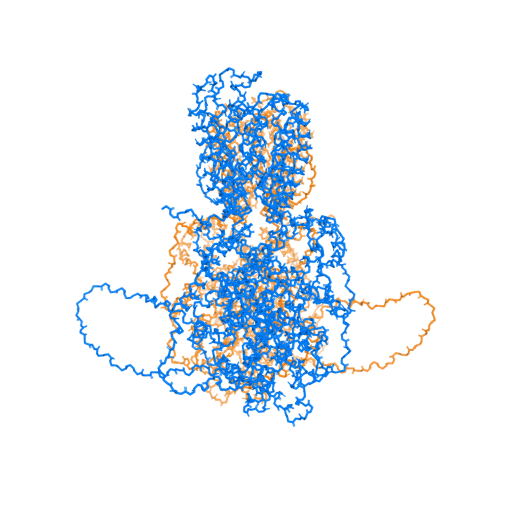ATOM 3443 C CA . GLY A 1 448 ? -40.344 -30.547 -4.266 1 61.12 448 GLY A CA 1
ATOM 3444 C C . GLY A 1 448 ? -41.188 -29.281 -4.285 1 61.12 448 GLY A C 1
ATOM 3445 O O . GLY A 1 448 ? -40.719 -28.219 -3.844 1 61.12 448 GLY A O 1
ATOM 3446 N N . ALA A 1 449 ? -42.344 -29.266 -4.863 1 56.91 449 ALA A N 1
ATOM 3447 C CA . ALA A 1 449 ? -43.188 -28.078 -5.051 1 56.91 449 ALA A CA 1
ATOM 3448 C C . ALA A 1 449 ? -43.594 -27.484 -3.709 1 56.91 449 ALA A C 1
ATOM 3450 O O . ALA A 1 449 ? -44.062 -28.203 -2.82 1 56.91 449 ALA A O 1
ATOM 3451 N N . PRO A 1 450 ? -42.969 -26.203 -3.447 1 61.84 450 PRO A N 1
ATOM 3452 C CA . PRO A 1 450 ? -43.375 -25.531 -2.215 1 61.84 450 PRO A CA 1
ATOM 3453 C C . PRO A 1 450 ? -44.906 -25.469 -2.062 1 61.84 450 PRO A C 1
ATOM 3455 O O . PRO A 1 450 ? -45.625 -25.562 -3.055 1 61.84 450 PRO A O 1
ATOM 3458 N N . GLU A 1 451 ? -45.406 -25.734 -0.874 1 57.16 451 GLU A N 1
ATOM 3459 C CA . GLU A 1 451 ? -46.844 -25.688 -0.564 1 57.16 451 GLU A CA 1
ATOM 3460 C C . GLU A 1 451 ? -47.469 -24.359 -1.003 1 57.16 451 GLU A C 1
ATOM 3462 O O . GLU A 1 451 ? -48.625 -24.328 -1.41 1 57.16 451 GLU A O 1
ATOM 3467 N N . ASP A 1 452 ? -46.594 -23.266 -1.102 1 63.12 452 ASP A N 1
ATOM 3468 C CA . ASP A 1 452 ? -47.188 -21.953 -1.366 1 63.12 452 ASP A CA 1
ATOM 3469 C C . ASP A 1 452 ? -46.969 -21.547 -2.828 1 63.12 452 ASP A C 1
ATOM 3471 O O . ASP A 1 452 ? -45.875 -21.625 -3.354 1 63.12 452 ASP A O 1
ATOM 3475 N N . ASP A 1 453 ? -48 -21.328 -3.625 1 69.56 453 ASP A N 1
ATOM 3476 C CA . ASP A 1 453 ? -47.969 -20.953 -5.035 1 69.56 453 ASP A CA 1
ATOM 3477 C C . ASP A 1 453 ? -47.688 -19.453 -5.203 1 69.56 453 ASP A C 1
ATOM 3479 O O . ASP A 1 453 ? -47.594 -18.953 -6.324 1 69.56 453 ASP A O 1
ATOM 3483 N N . GLU A 1 454 ? -47.344 -18.75 -4.141 1 79.94 454 GLU A N 1
ATOM 3484 C CA . GLU A 1 454 ? -47.094 -17.312 -4.293 1 79.94 454 GLU A CA 1
ATOM 3485 C C . GLU A 1 454 ? -45.625 -17.031 -4.48 1 79.94 454 GLU A C 1
ATOM 3487 O O . GLU A 1 454 ? -44.781 -17.641 -3.807 1 79.94 454 GLU A O 1
ATOM 3492 N N . LEU A 1 455 ? -45.375 -16.266 -5.547 1 85.69 455 LEU A N 1
ATOM 3493 C CA . LEU A 1 455 ? -44 -15.836 -5.781 1 85.69 455 LEU A CA 1
ATOM 3494 C C . LEU A 1 455 ? -43.5 -14.906 -4.672 1 85.69 455 LEU A C 1
ATOM 3496 O O . LEU A 1 455 ? -44.219 -13.945 -4.32 1 85.69 455 LEU A O 1
ATOM 3500 N N . HIS A 1 456 ? -42.5 -15.258 -4.082 1 84.75 456 HIS A N 1
ATOM 3501 C CA . HIS A 1 456 ? -41.906 -14.43 -3.031 1 84.75 456 HIS A CA 1
ATOM 3502 C C . HIS A 1 456 ? -41.469 -13.078 -3.58 1 84.75 456 HIS A C 1
ATOM 3504 O O . HIS A 1 456 ? -41.25 -12.133 -2.814 1 84.75 456 HIS A O 1
ATOM 3510 N N . LEU A 1 457 ? -41.281 -12.969 -4.852 1 86 457 LEU A N 1
ATOM 3511 C CA . LEU A 1 457 ? -40.906 -11.727 -5.508 1 86 457 LEU A CA 1
ATOM 3512 C C . LEU A 1 457 ? -41.906 -10.617 -5.199 1 86 457 LEU A C 1
ATOM 3514 O O . LEU A 1 457 ? -41.531 -9.445 -5.113 1 86 457 LEU A O 1
ATOM 3518 N N . HIS A 1 458 ? -43.125 -11.039 -5.031 1 82.06 458 HIS A N 1
ATOM 3519 C CA . HIS A 1 458 ? -44.156 -10.039 -4.844 1 82.06 458 HIS A CA 1
ATOM 3520 C C . HIS A 1 458 ? -44.531 -9.898 -3.373 1 82.06 458 HIS A C 1
ATOM 3522 O O . HIS A 1 458 ? -45.344 -9.039 -3.012 1 82.06 458 HIS A O 1
ATOM 3528 N N . ARG A 1 459 ? -43.844 -10.703 -2.619 1 80.94 459 ARG A N 1
ATOM 3529 C CA . ARG A 1 459 ? -44.094 -10.57 -1.187 1 80.94 459 ARG A CA 1
ATOM 3530 C C . ARG A 1 459 ? -43.406 -9.32 -0.625 1 80.94 459 ARG A C 1
ATOM 3532 O O . ARG A 1 459 ? -42.281 -9.008 -0.994 1 80.94 459 ARG A O 1
ATOM 3539 N N . PRO A 1 460 ? -44.188 -8.602 0.078 1 78.06 460 PRO A N 1
ATOM 3540 C CA . PRO A 1 460 ? -43.562 -7.41 0.667 1 78.06 460 PRO A CA 1
ATOM 3541 C C . PRO A 1 460 ? -42.375 -7.754 1.595 1 78.06 460 PRO A C 1
ATOM 3543 O O . PRO A 1 460 ? -42.375 -8.836 2.195 1 78.06 460 PRO A O 1
ATOM 3546 N N . GLY A 1 461 ? -41.406 -7.059 1.495 1 71.69 461 GLY A N 1
ATOM 3547 C CA . GLY A 1 461 ? -40.25 -7.246 2.361 1 71.69 461 GLY A CA 1
ATOM 3548 C C . GLY A 1 461 ? -40.562 -7.047 3.832 1 71.69 461 GLY A C 1
ATOM 3549 O O . GLY A 1 461 ? -41.656 -6.539 4.176 1 71.69 461 GLY A O 1
ATOM 3550 N N . PRO A 1 462 ? -39.719 -7.672 4.609 1 72.12 462 PRO A N 1
ATOM 3551 C CA . PRO A 1 462 ? -39.938 -7.457 6.043 1 72.12 462 PRO A CA 1
ATOM 3552 C C . PRO A 1 462 ? -39.844 -5.984 6.438 1 72.12 462 PRO A C 1
ATOM 3554 O O . PRO A 1 462 ? -39.188 -5.195 5.758 1 72.12 462 PRO A O 1
ATOM 3557 N N . SER A 1 463 ? -40.75 -5.73 7.312 1 76.12 463 SER A N 1
ATOM 3558 C CA . SER A 1 463 ? -40.719 -4.375 7.848 1 76.12 463 SER A CA 1
ATOM 3559 C C . SER A 1 463 ? -39.375 -4.121 8.57 1 76.12 463 SER A C 1
ATOM 3561 O O . SER A 1 463 ? -38.656 -5.059 8.914 1 76.12 463 SER A O 1
ATOM 3563 N N . VAL A 1 464 ? -39 -2.961 8.656 1 77.19 464 VAL A N 1
ATOM 3564 C CA . VAL A 1 464 ? -37.781 -2.588 9.359 1 77.19 464 VAL A CA 1
ATOM 3565 C C . VAL A 1 464 ? -37.844 -3.068 10.805 1 77.19 464 VAL A C 1
ATOM 3567 O O . VAL A 1 464 ? -36.844 -3.463 11.375 1 77.19 464 VAL A O 1
ATOM 3570 N N . PHE A 1 465 ? -39.062 -3.137 11.312 1 79.44 465 PHE A N 1
ATOM 3571 C CA . PHE A 1 465 ? -39.25 -3.582 12.688 1 79.44 465 PHE A CA 1
ATOM 3572 C C . PHE A 1 465 ? -38.906 -5.059 12.828 1 79.44 465 PHE A C 1
ATOM 3574 O O . PHE A 1 465 ? -38.188 -5.445 13.758 1 79.44 465 PHE A O 1
ATOM 3581 N N . ASP A 1 466 ? -39.25 -5.82 11.906 1 73.81 466 ASP A N 1
ATOM 3582 C CA . ASP A 1 466 ? -39.031 -7.258 11.984 1 73.81 466 ASP A CA 1
ATOM 3583 C C . ASP A 1 466 ? -37.562 -7.609 11.719 1 73.81 466 ASP A C 1
ATOM 3585 O O . ASP A 1 466 ? -37.031 -8.57 12.281 1 73.81 466 ASP A O 1
ATOM 3589 N N . GLN A 1 467 ? -37.031 -6.738 10.883 1 71.75 467 GLN A N 1
ATOM 3590 C CA . GLN A 1 467 ? -35.656 -7.035 10.469 1 71.75 467 GLN A CA 1
ATOM 3591 C C . GLN A 1 467 ? -34.688 -6.695 11.586 1 71.75 467 GLN A C 1
ATOM 3593 O O . GLN A 1 467 ? -33.688 -7.391 11.758 1 71.75 467 GLN A O 1
ATOM 3598 N N . TYR A 1 468 ? -34.969 -5.688 12.258 1 70.62 468 TYR A N 1
ATOM 3599 C CA . TYR A 1 468 ? -33.938 -5.199 13.156 1 70.62 468 TYR A CA 1
ATOM 3600 C C . TYR A 1 468 ? -34.375 -5.281 14.609 1 70.62 468 TYR A C 1
ATOM 3602 O O . TYR A 1 468 ? -33.656 -4.816 15.508 1 70.62 468 TYR A O 1
ATOM 3610 N N . THR A 1 469 ? -35.594 -5.668 14.914 1 62.16 469 THR A N 1
ATOM 3611 C CA . THR A 1 469 ? -35.969 -5.867 16.312 1 62.16 469 THR A CA 1
ATOM 3612 C C . THR A 1 469 ? -35.312 -7.125 16.875 1 62.16 469 THR A C 1
ATOM 3614 O O . THR A 1 469 ? -35 -7.176 18.062 1 62.16 469 THR A O 1
ATOM 3617 N N . ASP A 1 470 ? -35.406 -8.289 16.125 1 51.59 470 ASP A N 1
ATOM 3618 C CA . ASP A 1 470 ? -34.844 -9.523 16.688 1 51.59 470 ASP A CA 1
ATOM 3619 C C . ASP A 1 470 ? -33.344 -9.508 16.672 1 51.59 470 ASP A C 1
ATOM 3621 O O . ASP A 1 470 ? -32.719 -9.469 15.594 1 51.59 470 ASP A O 1
ATOM 3625 N N . THR A 1 471 ? -32.812 -8.703 17.484 1 46.19 471 THR A N 1
ATOM 3626 C CA . THR A 1 471 ? -31.359 -8.781 17.656 1 46.19 471 THR A CA 1
ATOM 3627 C C . THR A 1 471 ? -30.875 -10.211 17.438 1 46.19 471 THR A C 1
ATOM 3629 O O . THR A 1 471 ? -31.25 -11.125 18.172 1 46.19 471 THR A O 1
ATOM 3632 N N . PRO A 1 472 ? -30.609 -10.672 16.406 1 37.88 472 PRO A N 1
ATOM 3633 C CA . PRO A 1 472 ? -30.047 -12.023 16.531 1 37.88 472 PRO A CA 1
ATOM 3634 C C . PRO A 1 472 ? -29.062 -12.141 17.688 1 37.88 472 PRO A C 1
ATOM 3636 O O . PRO A 1 472 ? -28.25 -11.242 17.906 1 37.88 472 PRO A O 1
ATOM 3639 N N . SER A 1 473 ? -29.297 -12.617 18.859 1 33.59 473 SER A N 1
ATOM 3640 C CA . SER A 1 473 ? -28.297 -12.953 19.859 1 33.59 473 SER A CA 1
ATOM 3641 C C . SER A 1 473 ? -26.938 -13.188 19.219 1 33.59 473 SER A C 1
ATOM 3643 O O . SER A 1 473 ? -26.844 -13.742 18.125 1 33.59 473 SER A O 1
ATOM 3645 N N . ARG A 1 474 ? -25.875 -12.445 19.531 1 37.03 474 ARG A N 1
ATOM 3646 C CA . ARG A 1 474 ? -24.5 -12.867 19.25 1 37.03 474 ARG A CA 1
ATOM 3647 C C . ARG A 1 474 ? -24.438 -14.367 19 1 37.03 474 ARG A C 1
ATOM 3649 O O . ARG A 1 474 ? -23.422 -14.875 18.531 1 37.03 474 ARG A O 1
ATOM 3656 N N . HIS A 1 475 ? -25.266 -15.109 19.594 1 31.88 475 HIS A N 1
ATOM 3657 C CA . HIS A 1 475 ? -25.312 -16.562 19.594 1 31.88 475 HIS A CA 1
ATOM 3658 C C . HIS A 1 475 ? -25.672 -17.109 18.219 1 31.88 475 HIS A C 1
ATOM 3660 O O . HIS A 1 475 ? -25.266 -18.219 17.844 1 31.88 475 HIS A O 1
ATOM 3666 N N . ARG A 1 476 ? -26.547 -16.469 17.469 1 36.47 476 ARG A N 1
ATOM 3667 C CA . ARG A 1 476 ? -26.953 -17.016 16.172 1 36.47 476 ARG A CA 1
ATOM 3668 C C . ARG A 1 476 ? -25.922 -16.688 15.094 1 36.47 476 ARG A C 1
ATOM 3670 O O . ARG A 1 476 ? -25.719 -17.484 14.164 1 36.47 476 ARG A O 1
ATOM 3677 N N . ALA A 1 477 ? -25.359 -15.586 15.133 1 37 477 ALA A N 1
ATOM 3678 C CA . ALA A 1 477 ? -24.25 -15.312 14.219 1 37 477 ALA A CA 1
ATOM 3679 C C . ALA A 1 477 ? -23.062 -16.25 14.484 1 37 477 ALA A C 1
ATOM 3681 O O . ALA A 1 477 ? -22.406 -16.688 13.555 1 37 477 ALA A O 1
ATOM 3682 N N . ARG A 1 478 ? -22.625 -16.422 15.773 1 37.12 478 ARG A N 1
ATOM 3683 C CA . ARG A 1 478 ? -21.688 -17.484 16.125 1 37.12 478 ARG A CA 1
ATOM 3684 C C . ARG A 1 478 ? -22.234 -18.844 15.719 1 37.12 478 ARG A C 1
ATOM 3686 O O . ARG A 1 478 ? -21.484 -19.75 15.359 1 37.12 478 ARG A O 1
ATOM 3693 N N . GLN A 1 479 ? -23.516 -19.078 15.922 1 32.38 479 GLN A N 1
ATOM 3694 C CA . GLN A 1 479 ? -24.109 -20.359 15.578 1 32.38 479 GLN A CA 1
ATOM 3695 C C . GLN A 1 479 ? -24.188 -20.547 14.07 1 32.38 479 GLN A C 1
ATOM 3697 O O . GLN A 1 479 ? -24 -21.656 13.562 1 32.38 479 GLN A O 1
ATOM 3702 N N . ALA A 1 480 ? -24.578 -19.5 13.375 1 35.06 480 ALA A N 1
ATOM 3703 C CA . ALA A 1 480 ? -24.5 -19.641 11.922 1 35.06 480 ALA A CA 1
ATOM 3704 C C . ALA A 1 480 ? -23.062 -19.812 11.453 1 35.06 480 ALA A C 1
ATOM 3706 O O . ALA A 1 480 ? -22.781 -20.562 10.508 1 35.06 480 ALA A O 1
ATOM 3707 N N . ALA A 1 481 ? -22.094 -19.062 12.031 1 33.94 481 ALA A N 1
ATOM 3708 C CA . ALA A 1 481 ? -20.688 -19.391 11.805 1 33.94 481 ALA A CA 1
ATOM 3709 C C . ALA A 1 481 ? -20.375 -20.797 12.32 1 33.94 481 ALA A C 1
ATOM 3711 O O . ALA A 1 481 ? -19.562 -21.516 11.727 1 33.94 481 ALA A O 1
ATOM 3712 N N . SER A 1 482 ? -20.797 -21.125 13.594 1 31.45 482 SER A N 1
ATOM 3713 C CA . SER A 1 482 ? -20.547 -22.469 14.102 1 31.45 482 SER A CA 1
ATOM 3714 C C . SER A 1 482 ? -21.312 -23.5 13.297 1 31.45 482 SER A C 1
ATOM 3716 O O . SER A 1 482 ? -20.891 -24.656 13.203 1 31.45 482 SER A O 1
ATOM 3718 N N . SER A 1 483 ? -22.531 -23.156 12.969 1 29.31 483 SER A N 1
ATOM 3719 C CA . SER A 1 483 ? -23.203 -24.234 12.242 1 29.31 483 SER A CA 1
ATOM 3720 C C . SER A 1 483 ? -22.484 -24.547 10.938 1 29.31 483 SER A C 1
ATOM 3722 O O . SER A 1 483 ? -22.75 -25.578 10.312 1 29.31 483 SER A O 1
ATOM 3724 N N . THR A 1 484 ? -21.875 -23.484 10.406 1 30.06 484 THR A N 1
ATOM 3725 C CA . THR A 1 484 ? -21.062 -23.922 9.281 1 30.06 484 THR A CA 1
ATOM 3726 C C . THR A 1 484 ? -19.812 -24.672 9.773 1 30.06 484 THR A C 1
ATOM 3728 O O . THR A 1 484 ? -18.984 -25.094 8.969 1 30.06 484 THR A O 1
ATOM 3731 N N . ALA A 1 485 ? -19.328 -24.422 11.109 1 29.16 485 ALA A N 1
ATOM 3732 C CA . ALA A 1 485 ? -18.281 -25.328 11.586 1 29.16 485 ALA A CA 1
ATOM 3733 C C . ALA A 1 485 ? -18.797 -26.766 11.633 1 29.16 485 ALA A C 1
ATOM 3735 O O . ALA A 1 485 ? -19.688 -27.094 12.414 1 29.16 485 ALA A O 1
ATOM 3736 N N . VAL A 1 486 ? -18.922 -27.391 10.68 1 26.52 486 VAL A N 1
ATOM 3737 C CA . VAL A 1 486 ? -18.922 -28.844 10.766 1 26.52 486 VAL A CA 1
ATOM 3738 C C . VAL A 1 486 ? -17.969 -29.297 11.883 1 26.52 486 VAL A C 1
ATOM 3740 O O . VAL A 1 486 ? -16.984 -28.625 12.18 1 26.52 486 VAL A O 1
ATOM 3743 N N . GLY A 1 487 ? -18.219 -30.312 12.75 1 24.75 487 GLY A N 1
ATOM 3744 C CA . GLY A 1 487 ? -17.656 -31.172 13.781 1 24.75 487 GLY A CA 1
ATOM 3745 C C . GLY A 1 487 ? -16.188 -31.484 13.555 1 24.75 487 GLY A C 1
ATOM 3746 O O . GLY A 1 487 ? -15.836 -32.594 13.156 1 24.75 487 GLY A O 1
ATOM 3747 N N . SER A 1 488 ? -15.227 -30.812 13.047 1 22.45 488 SER A N 1
ATOM 3748 C CA . SER A 1 488 ? -14.062 -31.547 13.547 1 22.45 488 SER A CA 1
ATOM 3749 C C . SER A 1 488 ? -13.969 -31.469 15.07 1 22.45 488 SER A C 1
ATOM 3751 O O . SER A 1 488 ? -14.273 -30.422 15.656 1 22.45 488 SER A O 1
ATOM 3753 N N . ASP A 1 489 ? -14.055 -32.469 16 1 23.52 489 ASP A N 1
ATOM 3754 C CA . ASP A 1 489 ? -13.742 -32.812 17.375 1 23.52 489 ASP A CA 1
ATOM 3755 C C . ASP A 1 489 ? -12.469 -32.094 17.844 1 23.52 489 ASP A C 1
ATOM 3757 O O . ASP A 1 489 ? -11.797 -32.562 18.766 1 23.52 489 ASP A O 1
ATOM 3761 N N . THR A 1 490 ? -11.75 -31.125 17.469 1 23.7 490 THR A N 1
ATOM 3762 C CA . THR A 1 490 ? -10.875 -30.844 18.594 1 23.7 490 THR A CA 1
ATOM 3763 C C . THR A 1 490 ? -11.672 -30.25 19.766 1 23.7 490 THR A C 1
ATOM 3765 O O . THR A 1 490 ? -12.555 -29.422 19.547 1 23.7 490 THR A O 1
ATOM 3768 N N . PRO A 1 491 ? -11.633 -30.875 21.109 1 22.16 491 PRO A N 1
ATOM 3769 C CA . PRO A 1 491 ? -12.32 -30.422 22.328 1 22.16 491 PRO A CA 1
ATOM 3770 C C . PRO A 1 491 ? -12.25 -28.906 22.516 1 22.16 491 PRO A C 1
ATOM 3772 O O . PRO A 1 491 ? -11.438 -28.234 21.875 1 22.16 491 PRO A O 1
ATOM 3775 N N . ALA A 1 492 ? -13 -28.438 23.578 1 24.59 492 ALA A N 1
ATOM 3776 C CA . ALA A 1 492 ? -13.25 -27.234 24.375 1 24.59 492 ALA A CA 1
ATOM 3777 C C . ALA A 1 492 ? -11.945 -26.594 24.844 1 24.59 492 ALA A C 1
ATOM 3779 O O . ALA A 1 492 ? -11.211 -27.188 25.641 1 24.59 492 ALA A O 1
ATOM 3780 N N . LEU A 1 493 ? -11.031 -26.109 24.25 1 20.81 493 LEU A N 1
ATOM 3781 C CA . LEU A 1 493 ? -10.109 -25.422 25.141 1 20.81 493 LEU A CA 1
ATOM 3782 C C . LEU A 1 493 ? -10.859 -24.469 26.062 1 20.81 493 LEU A C 1
ATOM 3784 O O . LEU A 1 493 ? -11.5 -23.516 25.609 1 20.81 493 LEU A O 1
ATOM 3788 N N . SER A 1 494 ? -11.328 -25.109 27.359 1 20.8 494 SER A N 1
ATOM 3789 C CA . SER A 1 494 ? -11.68 -24.516 28.656 1 20.8 494 SER A CA 1
ATOM 3790 C C . SER A 1 494 ? -10.703 -23.422 29.047 1 20.8 494 SER A C 1
ATOM 3792 O O . SER A 1 494 ? -9.492 -23.656 29.109 1 20.8 494 SER A O 1
ATOM 3794 N N . LYS A 1 495 ? -10.898 -22.25 28.781 1 23.72 495 LYS A N 1
ATOM 3795 C CA . LYS A 1 495 ? -10.094 -21.328 29.578 1 23.72 495 LYS A CA 1
ATOM 3796 C C . LYS A 1 495 ? -9.984 -21.812 31.016 1 23.72 495 LYS A C 1
ATOM 3798 O O . LYS A 1 495 ? -10.688 -22.734 31.422 1 23.72 495 LYS A O 1
ATOM 3803 N N . ARG A 1 496 ? -10.172 -20.906 32.031 1 21.52 496 ARG A N 1
ATOM 3804 C CA . ARG A 1 496 ? -9.523 -20.391 33.219 1 21.52 496 ARG A CA 1
ATOM 3805 C C . ARG A 1 496 ? -9.977 -21.141 34.469 1 21.52 496 ARG A C 1
ATOM 3807 O O . ARG A 1 496 ? -10.312 -20.531 35.469 1 21.52 496 ARG A O 1
ATOM 3814 N N . THR A 1 497 ? -10.469 -22.359 34.969 1 21.33 497 THR A N 1
ATOM 3815 C CA . THR A 1 497 ? -10.453 -22.328 36.438 1 21.33 497 THR A CA 1
ATOM 3816 C C . THR A 1 497 ? -9.016 -22.234 36.969 1 21.33 497 THR A C 1
ATOM 3818 O O . THR A 1 497 ? -8.188 -23.094 36.656 1 21.33 497 THR A O 1
ATOM 3821 N N . THR A 1 498 ? -8.469 -20.969 37.219 1 20.77 498 THR A N 1
ATOM 3822 C CA . THR A 1 498 ? -7.441 -20.844 38.25 1 20.77 498 THR A CA 1
ATOM 3823 C C . THR A 1 498 ? -7.934 -21.422 39.562 1 20.77 498 THR A C 1
ATOM 3825 O O . THR A 1 498 ? -8.812 -20.844 40.219 1 20.77 498 THR A O 1
ATOM 3828 N N . THR A 1 499 ? -8.203 -22.734 39.75 1 20.7 499 THR A N 1
ATOM 3829 C CA . THR A 1 499 ? -8.164 -23.422 41.031 1 20.7 499 THR A CA 1
ATOM 3830 C C . THR A 1 499 ? -6.832 -23.188 41.75 1 20.7 499 THR A C 1
ATOM 3832 O O . THR A 1 499 ? -5.832 -23.828 41.406 1 20.7 499 THR A O 1
ATOM 3835 N N . LYS A 1 500 ? -6.359 -21.969 42.031 1 21.5 500 LYS A N 1
ATOM 3836 C CA . LYS A 1 500 ? -5.512 -22.094 43.188 1 21.5 500 LYS A CA 1
ATOM 3837 C C . LYS A 1 500 ? -6.254 -22.766 44.344 1 21.5 500 LYS A C 1
ATOM 3839 O O . LYS A 1 500 ? -7.465 -22.984 44.281 1 21.5 500 LYS A O 1
ATOM 3844 N N . GLY A 1 501 ? -6.234 -22.219 45.812 1 19.77 501 GLY A N 1
ATOM 3845 C CA . GLY A 1 501 ? -6.066 -22.75 47.156 1 19.77 501 GLY A CA 1
ATOM 3846 C C . GLY A 1 501 ? -7.309 -23.453 47.688 1 19.77 501 GLY A C 1
ATOM 3847 O O . GLY A 1 501 ? -7.453 -24.672 47.531 1 19.77 501 GLY A O 1
ATOM 3848 N N . THR A 1 502 ? -7.895 -22.969 48.906 1 19.72 502 THR A N 1
ATOM 3849 C CA . THR A 1 502 ? -8.211 -23.719 50.125 1 19.72 502 THR A CA 1
ATOM 3850 C C . THR A 1 502 ? -9.367 -24.672 49.875 1 19.72 502 THR A C 1
ATOM 3852 O O . THR A 1 502 ? -10.078 -24.562 48.875 1 19.72 502 THR A O 1
ATOM 3855 N N . ASP A 1 503 ? -10.195 -25.016 51.062 1 18.02 503 ASP A N 1
ATOM 3856 C CA . ASP A 1 503 ? -10.844 -26 51.938 1 18.02 503 ASP A CA 1
ATOM 3857 C C . ASP A 1 503 ? -12.234 -26.359 51.406 1 18.02 503 ASP A C 1
ATOM 3859 O O . ASP A 1 503 ? -12.57 -27.531 51.281 1 18.02 503 ASP A O 1
ATOM 3863 N N . ALA A 1 504 ? -13.312 -25.609 52 1 18.27 504 ALA A N 1
ATOM 3864 C CA . ALA A 1 504 ? -14.531 -26.188 52.562 1 18.27 504 ALA A CA 1
ATOM 3865 C C . ALA A 1 504 ? -15.445 -26.703 51.438 1 18.27 504 ALA A C 1
ATOM 3867 O O . ALA A 1 504 ? -15.883 -27.859 51.469 1 18.27 504 ALA A O 1
ATOM 3868 N N . ALA A 1 505 ? -16.531 -25.812 51.125 1 18.34 505 ALA A N 1
ATOM 3869 C CA . ALA A 1 505 ? -17.922 -26.203 51.281 1 18.34 505 ALA A CA 1
ATOM 3870 C C . ALA A 1 505 ? -18.375 -27.062 50.094 1 18.34 505 ALA A C 1
ATOM 3872 O O . ALA A 1 505 ? -17.953 -26.859 48.969 1 18.34 505 ALA A O 1
ATOM 3873 N N . SER A 1 506 ? -19 -28.344 50.438 1 17.69 506 SER A N 1
ATOM 3874 C CA . SER A 1 506 ? -19.5 -29.625 49.969 1 17.69 506 SER A CA 1
ATOM 3875 C C . SER A 1 506 ? -20.312 -29.484 48.688 1 17.69 506 SER A C 1
ATOM 3877 O O . SER A 1 506 ? -20.016 -30.125 47.688 1 17.69 506 SER A O 1
ATOM 3879 N N . GLY A 1 507 ? -21.703 -29.562 48.781 1 17.33 507 GLY A N 1
ATOM 3880 C CA . GLY A 1 507 ? -22.75 -30.484 48.344 1 17.33 507 GLY A CA 1
ATOM 3881 C C . GLY A 1 507 ? -23.422 -30.047 47.062 1 17.33 507 GLY A C 1
ATOM 3882 O O . GLY A 1 507 ? -24.266 -30.766 46.5 1 17.33 507 GLY A O 1
ATOM 3883 N N . ALA A 1 508 ? -23.688 -28.641 46.875 1 19.52 508 ALA A N 1
ATOM 3884 C CA . ALA A 1 508 ? -25.062 -28.547 46.375 1 19.52 508 ALA A CA 1
ATOM 3885 C C . ALA A 1 508 ? -25.156 -29.172 44.969 1 19.52 508 ALA A C 1
ATOM 3887 O O . ALA A 1 508 ? -24.219 -29.094 44.188 1 19.52 508 ALA A O 1
ATOM 3888 N N . SER A 1 509 ? -26.203 -30.031 44.812 1 18.5 509 SER A N 1
ATOM 3889 C CA . SER A 1 509 ? -26.828 -31 43.906 1 18.5 509 SER A CA 1
ATOM 3890 C C . SER A 1 509 ? -26.891 -30.469 42.469 1 18.5 509 SER A C 1
ATOM 3892 O O . SER A 1 509 ? -26.906 -29.25 42.25 1 18.5 509 SER A O 1
ATOM 3894 N N . SER A 1 510 ? -26.547 -31.344 41.531 1 21.02 510 SER A N 1
ATOM 3895 C CA . SER A 1 510 ? -26.406 -31.656 40.094 1 21.02 510 SER A CA 1
ATOM 3896 C C . SER A 1 510 ? -27.672 -31.328 39.344 1 21.02 510 SER A C 1
ATOM 3898 O O . SER A 1 510 ? -27.812 -31.703 38.188 1 21.02 510 SER A O 1
ATOM 3900 N N . ASP A 1 511 ? -28.688 -30.828 40.156 1 20.11 511 ASP A N 1
ATOM 3901 C CA . ASP A 1 511 ? -29.969 -31.281 39.625 1 20.11 511 ASP A CA 1
ATOM 3902 C C . ASP A 1 511 ? -30.141 -30.812 38.188 1 20.11 511 ASP A C 1
ATOM 3904 O O . ASP A 1 511 ? -30.438 -31.609 37.281 1 20.11 511 ASP A O 1
ATOM 3908 N N . ASP A 1 512 ? -30.922 -29.688 38.062 1 20.44 512 ASP A N 1
ATOM 3909 C CA . ASP A 1 512 ? -32 -29.625 37.094 1 20.44 512 ASP A CA 1
ATOM 3910 C C . ASP A 1 512 ? -31.469 -29.281 35.688 1 20.44 512 ASP A C 1
ATOM 3912 O O . ASP A 1 512 ? -31 -28.156 35.469 1 20.44 512 ASP A O 1
ATOM 3916 N N . GLU A 1 513 ? -30.672 -30.203 35.094 1 21.66 513 GLU A N 1
ATOM 3917 C CA . GLU A 1 513 ? -30.297 -30.25 33.688 1 21.66 513 GLU A CA 1
ATOM 3918 C C . GLU A 1 513 ? -31.484 -29.984 32.781 1 21.66 513 GLU A C 1
ATOM 3920 O O . GLU A 1 513 ? -32.188 -30.922 32.344 1 21.66 513 GLU A O 1
ATOM 3925 N N . LYS A 1 514 ? -32.344 -29.047 33.125 1 22.14 514 LYS A N 1
ATOM 3926 C CA . LYS A 1 514 ? -33.531 -28.891 32.281 1 22.14 514 LYS A CA 1
ATOM 3927 C C . LYS A 1 514 ? -33.125 -28.812 30.812 1 22.14 514 LYS A C 1
ATOM 3929 O O . LYS A 1 514 ? -32.156 -28.172 30.453 1 22.14 514 LYS A O 1
ATOM 3934 N N . ASP A 1 515 ? -33.688 -29.812 30.078 1 20.47 515 ASP A N 1
ATOM 3935 C CA . ASP A 1 515 ? -33.719 -30.312 28.703 1 20.47 515 ASP A CA 1
ATOM 3936 C C . ASP A 1 515 ? -33.875 -29.156 27.703 1 20.47 515 ASP A C 1
ATOM 3938 O O . ASP A 1 515 ? -35 -28.688 27.484 1 20.47 515 ASP A O 1
ATOM 3942 N N . ALA A 1 516 ? -33.219 -28.141 27.891 1 25.67 516 ALA A N 1
ATOM 3943 C CA . ALA A 1 516 ? -33.438 -27.078 26.922 1 25.67 516 ALA A CA 1
ATOM 3944 C C . ALA A 1 516 ? -33.5 -27.641 25.5 1 25.67 516 ALA A C 1
ATOM 3946 O O . ALA A 1 516 ? -32.594 -28.359 25.078 1 25.67 516 ALA A O 1
ATOM 3947 N N . SER A 1 517 ? -34.719 -27.875 25.109 1 22.73 517 SER A N 1
ATOM 3948 C CA . SER A 1 517 ? -35.094 -28.375 23.797 1 22.73 517 SER A CA 1
ATOM 3949 C C . SER A 1 517 ? -34.219 -27.812 22.703 1 22.73 517 SER A C 1
ATOM 3951 O O . SER A 1 517 ? -33.844 -26.641 22.719 1 22.73 517 SER A O 1
ATOM 3953 N N . PRO A 1 518 ? -33.312 -28.625 22.156 1 27.38 518 PRO A N 1
ATOM 3954 C CA . PRO A 1 518 ? -32.406 -28.297 21.078 1 27.38 518 PRO A CA 1
ATOM 3955 C C . PRO A 1 518 ? -33 -27.328 20.062 1 27.38 518 PRO A C 1
ATOM 3957 O O . PRO A 1 518 ? -34.125 -27.547 19.594 1 27.38 518 PRO A O 1
ATOM 3960 N N . ALA A 1 519 ? -32.906 -26.141 20.328 1 30.09 519 ALA A N 1
ATOM 3961 C CA . ALA A 1 519 ? -33.5 -25.172 19.422 1 30.09 519 ALA A CA 1
ATOM 3962 C C . ALA A 1 519 ? -33.469 -25.656 17.984 1 30.09 519 ALA A C 1
ATOM 3964 O O . ALA A 1 519 ? -32.5 -26.328 17.578 1 30.09 519 ALA A O 1
ATOM 3965 N N . THR A 1 520 ? -34.5 -25.828 17.359 1 27.47 520 THR A N 1
ATOM 3966 C CA . THR A 1 520 ? -34.875 -26.344 16.031 1 27.47 520 THR A CA 1
ATOM 3967 C C . THR A 1 520 ? -33.938 -25.781 14.969 1 27.47 520 THR A C 1
ATOM 3969 O O . THR A 1 520 ? -33.75 -24.562 14.859 1 27.47 520 THR A O 1
ATOM 3972 N N . PRO A 1 521 ? -32.719 -26.453 14.602 1 32.38 521 PRO A N 1
ATOM 3973 C CA . PRO A 1 521 ? -31.891 -26.062 13.469 1 32.38 521 PRO A CA 1
ATOM 3974 C C . PRO A 1 521 ? -32.625 -25.266 12.414 1 32.38 521 PRO A C 1
ATOM 3976 O O . PRO A 1 521 ? -33.844 -25.484 12.203 1 32.38 521 PRO A O 1
ATOM 3979 N N . ALA A 1 522 ? -32.406 -24.125 12.273 1 36.66 522 ALA A N 1
ATOM 3980 C CA . ALA A 1 522 ? -33.125 -23.359 11.258 1 36.66 522 ALA A CA 1
ATOM 3981 C C . ALA A 1 522 ? -33.562 -24.266 10.094 1 36.66 522 ALA A C 1
ATOM 3983 O O . ALA A 1 522 ? -32.781 -25.078 9.625 1 36.66 522 ALA A O 1
ATOM 3984 N N . ALA A 1 523 ? -34.656 -24.688 9.898 1 39.97 523 ALA A N 1
ATOM 3985 C CA . ALA A 1 523 ? -35.375 -25.594 9 1 39.97 523 ALA A CA 1
ATOM 3986 C C . ALA A 1 523 ? -34.906 -25.438 7.559 1 39.97 523 ALA A C 1
ATOM 3988 O O . ALA A 1 523 ? -35.062 -24.375 6.957 1 39.97 523 ALA A O 1
ATOM 3989 N N . VAL A 1 524 ? -33.594 -25.906 7.246 1 48.97 524 VAL A N 1
ATOM 3990 C CA . VAL A 1 524 ? -33.25 -26.031 5.832 1 48.97 524 VAL A CA 1
ATOM 3991 C C . VAL A 1 524 ? -34.5 -26.375 5.031 1 48.97 524 VAL A C 1
ATOM 3993 O O . VAL A 1 524 ? -35.156 -27.391 5.273 1 48.97 524 VAL A O 1
ATOM 3996 N N . THR A 1 525 ? -35.156 -25.359 4.559 1 54.56 525 THR A N 1
ATOM 3997 C CA . THR A 1 525 ? -36.438 -25.469 3.844 1 54.56 525 THR A CA 1
ATOM 3998 C C . THR A 1 525 ? -36.312 -26.484 2.705 1 54.56 525 THR A C 1
ATOM 4000 O O . THR A 1 525 ? -35.219 -26.797 2.254 1 54.56 525 THR A O 1
ATOM 4003 N N . SER A 1 526 ? -37.312 -27.281 2.43 1 59.06 526 SER A N 1
ATOM 4004 C CA . SER A 1 526 ? -37.438 -28.25 1.345 1 59.06 526 SER A CA 1
ATOM 4005 C C . SER A 1 526 ? -36.906 -27.672 0.032 1 59.06 526 SER A C 1
ATOM 4007 O O . SER A 1 526 ? -36.344 -28.391 -0.79 1 59.06 526 SER A O 1
ATOM 4009 N N . ASP A 1 527 ? -36.844 -26.359 0.04 1 61.84 527 ASP A N 1
ATOM 4010 C CA . ASP A 1 527 ? -36.406 -25.688 -1.185 1 61.84 527 ASP A CA 1
ATOM 4011 C C . ASP A 1 527 ? -34.906 -25.688 -1.304 1 61.84 527 ASP A C 1
ATOM 4013 O O . ASP A 1 527 ? -34.344 -25.922 -2.387 1 61.84 527 ASP A O 1
ATOM 4017 N N . GLN A 1 528 ? -34.281 -25.531 -0.156 1 63.47 528 GLN A N 1
ATOM 4018 C CA . GLN A 1 528 ? -32.844 -25.5 -0.183 1 63.47 528 GLN A CA 1
ATOM 4019 C C . GLN A 1 528 ? -32.25 -26.891 -0.445 1 63.47 528 GLN A C 1
ATOM 4021 O O . GLN A 1 528 ? -31.219 -27.016 -1.102 1 63.47 528 GLN A O 1
ATOM 4026 N N . ILE A 1 529 ? -33 -27.812 -0 1 65.81 529 ILE A N 1
ATOM 4027 C CA . ILE A 1 529 ? -32.562 -29.188 -0.204 1 65.81 529 ILE A CA 1
ATOM 4028 C C . ILE A 1 529 ? -32.719 -29.562 -1.678 1 65.81 529 ILE A C 1
ATOM 4030 O O . ILE A 1 529 ? -31.812 -30.188 -2.254 1 65.81 529 ILE A O 1
ATOM 4034 N N . CYS A 1 530 ? -33.812 -29.078 -2.266 1 65.75 530 CYS A N 1
ATOM 4035 C CA . CYS A 1 530 ? -34 -29.359 -3.682 1 65.75 530 CYS A CA 1
ATOM 4036 C C . CYS A 1 530 ? -33 -28.625 -4.535 1 65.75 530 CYS A C 1
ATOM 4038 O O . CYS A 1 530 ? -32.438 -29.188 -5.484 1 65.75 530 CYS A O 1
ATOM 4040 N N . GLY A 1 531 ? -32.75 -27.406 -4.109 1 66.62 531 GLY A N 1
ATOM 4041 C CA . GLY A 1 531 ? -31.766 -26.641 -4.852 1 66.62 531 GLY A CA 1
ATOM 4042 C C . GLY A 1 531 ? -30.375 -27.234 -4.77 1 66.62 531 GLY A C 1
ATOM 4043 O O . GLY A 1 531 ? -29.656 -27.297 -5.773 1 66.62 531 GLY A O 1
ATOM 4044 N N . SER A 1 532 ? -30.078 -27.703 -3.637 1 71.94 532 SER A N 1
ATOM 4045 C CA . SER A 1 532 ? -28.75 -28.297 -3.459 1 71.94 532 SER A CA 1
ATOM 4046 C C . SER A 1 532 ? -28.641 -29.641 -4.164 1 71.94 532 SER A C 1
ATOM 4048 O O . SER A 1 532 ? -27.578 -30.016 -4.664 1 71.94 532 SER A O 1
ATOM 4050 N N . ALA A 1 533 ? -29.766 -30.359 -4.199 1 71.88 533 ALA A N 1
ATOM 4051 C CA . ALA A 1 533 ? -29.75 -31.641 -4.891 1 71.88 533 ALA A CA 1
ATOM 4052 C C . ALA A 1 533 ? -29.609 -31.453 -6.398 1 71.88 533 ALA A C 1
ATOM 4054 O O . ALA A 1 533 ? -28.875 -32.188 -7.051 1 71.88 533 ALA A O 1
ATOM 4055 N N . VAL A 1 534 ? -30.281 -30.531 -6.832 1 71.19 534 VAL A N 1
ATOM 4056 C CA . VAL A 1 534 ? -30.172 -30.234 -8.258 1 71.19 534 VAL A CA 1
ATOM 4057 C C . VAL A 1 534 ? -28.766 -29.781 -8.594 1 71.19 534 VAL A C 1
ATOM 4059 O O . VAL A 1 534 ? -28.188 -30.203 -9.602 1 71.19 534 VAL A O 1
ATOM 4062 N N . MET A 1 535 ? -28.281 -28.969 -7.766 1 72.75 535 MET A N 1
ATOM 4063 C CA . MET A 1 535 ? -26.938 -28.469 -8.008 1 72.75 535 MET A CA 1
ATOM 4064 C C . MET A 1 535 ? -25.922 -29.609 -7.969 1 72.75 535 MET A C 1
ATOM 4066 O O . MET A 1 535 ? -25 -29.641 -8.781 1 72.75 535 MET A O 1
ATOM 4070 N N . ARG A 1 536 ? -26.062 -30.422 -7.086 1 77.56 536 ARG A N 1
ATOM 4071 C CA . ARG A 1 536 ? -25.172 -31.578 -6.977 1 77.56 536 ARG A CA 1
ATOM 4072 C C . ARG A 1 536 ? -25.219 -32.438 -8.234 1 77.56 536 ARG A C 1
ATOM 4074 O O . ARG A 1 536 ? -24.188 -32.812 -8.766 1 77.56 536 ARG A O 1
ATOM 4081 N N . THR A 1 537 ? -26.422 -32.719 -8.617 1 77.31 537 THR A N 1
ATOM 4082 C CA . THR A 1 537 ? -26.594 -33.594 -9.773 1 77.31 537 THR A CA 1
ATOM 4083 C C . THR A 1 537 ? -26.078 -32.906 -11.039 1 77.31 537 THR A C 1
ATOM 4085 O O . THR A 1 537 ? -25.359 -33.5 -11.836 1 77.31 537 THR A O 1
ATOM 4088 N N . PHE A 1 538 ? -26.312 -31.688 -11.086 1 74.06 538 PHE A N 1
ATOM 4089 C CA . PHE A 1 538 ? -25.891 -31.016 -12.305 1 74.06 538 PHE A CA 1
ATOM 4090 C C . PHE A 1 538 ? -24.391 -30.781 -12.297 1 74.06 538 PHE A C 1
ATOM 4092 O O . PHE A 1 538 ? -23.734 -30.828 -13.344 1 74.06 538 PHE A O 1
ATOM 4099 N N . ALA A 1 539 ? -23.984 -30.422 -11.156 1 76.06 539 ALA A N 1
ATOM 4100 C CA . ALA A 1 539 ? -22.531 -30.266 -11.094 1 76.06 539 ALA A CA 1
ATOM 4101 C C . ALA A 1 539 ? -21.812 -31.562 -11.469 1 76.06 539 ALA A C 1
ATOM 4103 O O . ALA A 1 539 ? -20.812 -31.531 -12.18 1 76.06 539 ALA A O 1
ATOM 4104 N N . PHE A 1 540 ? -22.375 -32.656 -11.023 1 81.69 540 PHE A N 1
ATOM 4105 C CA . PHE A 1 540 ? -21.781 -33.938 -11.359 1 81.69 540 PHE A CA 1
ATOM 4106 C C . PHE A 1 540 ? -21.969 -34.25 -12.844 1 81.69 540 PHE A C 1
ATOM 4108 O O . PHE A 1 540 ? -21.047 -34.75 -13.5 1 81.69 540 PHE A O 1
ATOM 4115 N N . LEU A 1 541 ? -23.156 -33.938 -13.328 1 79.5 541 LEU A N 1
ATOM 4116 C CA . LEU A 1 541 ? -23.406 -34.219 -14.734 1 79.5 541 LEU A CA 1
ATOM 4117 C C . LEU A 1 541 ? -22.531 -33.344 -15.641 1 79.5 541 LEU A C 1
ATOM 4119 O O . LEU A 1 541 ? -22.031 -33.844 -16.656 1 79.5 541 LEU A O 1
ATOM 4123 N N . ALA A 1 542 ? -22.406 -32.188 -15.25 1 73.31 542 ALA A N 1
ATOM 4124 C CA . ALA A 1 542 ? -21.562 -31.297 -16.062 1 73.31 542 ALA A CA 1
ATOM 4125 C C . ALA A 1 542 ? -20.109 -31.734 -16 1 73.31 542 ALA A C 1
ATOM 4127 O O . ALA A 1 542 ? -19.422 -31.781 -17.031 1 73.31 542 ALA A O 1
ATOM 4128 N N . GLY A 1 543 ? -19.641 -31.984 -14.781 1 78.12 543 GLY A N 1
ATOM 4129 C CA . GLY A 1 543 ? -18.266 -32.438 -14.625 1 78.12 543 GLY A CA 1
ATOM 4130 C C . GLY A 1 543 ? -17.984 -33.75 -15.297 1 78.12 543 GLY A C 1
ATOM 4131 O O . GLY A 1 543 ? -17.062 -33.875 -16.094 1 78.12 543 GLY A O 1
ATOM 4132 N N . MET A 1 544 ? -18.844 -34.688 -15.031 1 84.31 544 MET A N 1
ATOM 4133 C CA . MET A 1 544 ? -18.656 -36.031 -15.602 1 84.31 544 MET A CA 1
ATOM 4134 C C . MET A 1 544 ? -18.938 -36.031 -17.094 1 84.31 544 MET A C 1
ATOM 4136 O O . MET A 1 544 ? -18.344 -36.781 -17.859 1 84.31 544 MET A O 1
ATOM 4140 N N . GLY A 1 545 ? -19.891 -35.125 -17.453 1 81 545 GLY A N 1
ATOM 4141 C CA . GLY A 1 545 ? -20.156 -35 -18.891 1 81 545 GLY A CA 1
ATOM 4142 C C . GLY A 1 545 ? -18.953 -34.531 -19.672 1 81 545 GLY A C 1
ATOM 4143 O O . GLY A 1 545 ? -18.641 -35.094 -20.734 1 81 545 GLY A O 1
ATOM 4144 N N . SER A 1 546 ? -18.328 -33.594 -19.141 1 81.19 546 SER A N 1
ATOM 4145 C CA . SER A 1 546 ? -17.125 -33.125 -19.812 1 81.19 546 SER A CA 1
ATOM 4146 C C . SER A 1 546 ? -16.031 -34.188 -19.844 1 81.19 546 SER A C 1
ATOM 4148 O O . SER A 1 546 ? -15.328 -34.312 -20.844 1 81.19 546 SER A O 1
ATOM 4150 N N . VAL A 1 547 ? -15.922 -34.969 -18.781 1 89.38 547 VAL A N 1
ATOM 4151 C CA . VAL A 1 547 ? -14.906 -36.031 -18.703 1 89.38 547 VAL A CA 1
ATOM 4152 C C . VAL A 1 547 ? -15.219 -37.125 -19.719 1 89.38 547 VAL A C 1
ATOM 4154 O O . VAL A 1 547 ? -14.328 -37.562 -20.453 1 89.38 547 VAL A O 1
ATOM 4157 N N . ILE A 1 548 ? -16.5 -37.469 -19.844 1 89.56 548 ILE A N 1
ATOM 4158 C CA . ILE A 1 548 ? -16.875 -38.562 -20.719 1 89.56 548 ILE A CA 1
ATOM 4159 C C . ILE A 1 548 ? -16.75 -38.125 -22.172 1 89.56 548 ILE A C 1
ATOM 4161 O O . ILE A 1 548 ? -16.297 -38.906 -23.016 1 89.56 548 ILE A O 1
ATOM 4165 N N . ASP A 1 549 ? -17.109 -36.906 -22.453 1 85.75 549 ASP A N 1
ATOM 4166 C CA . ASP A 1 549 ? -16.984 -36.438 -23.828 1 85.75 549 ASP A CA 1
ATOM 4167 C C . ASP A 1 549 ? -15.516 -36.375 -24.234 1 85.75 549 ASP A C 1
ATOM 4169 O O . ASP A 1 549 ? -15.164 -36.812 -25.344 1 85.75 549 ASP A O 1
ATOM 4173 N N . GLU A 1 550 ? -14.789 -35.875 -23.375 1 91.31 550 GLU A N 1
ATOM 4174 C CA . GLU A 1 550 ? -13.367 -35.781 -23.688 1 91.31 550 GLU A CA 1
ATOM 4175 C C . GLU A 1 550 ? -12.711 -37.156 -23.703 1 91.31 550 GLU A C 1
ATOM 4177 O O . GLU A 1 550 ? -11.789 -37.406 -24.484 1 91.31 550 GLU A O 1
ATOM 4182 N N . LEU A 1 551 ? -13.094 -38.031 -22.797 1 93.19 551 LEU A N 1
ATOM 4183 C CA . LEU A 1 551 ? -12.57 -39.406 -22.766 1 93.19 551 LEU A CA 1
ATOM 4184 C C . LEU A 1 551 ? -12.922 -40.125 -24.047 1 93.19 551 LEU A C 1
ATOM 4186 O O . LEU A 1 551 ? -12.07 -40.844 -24.609 1 93.19 551 LEU A O 1
ATOM 4190 N N . ALA A 1 552 ? -14.156 -39.938 -24.531 1 90.62 552 ALA A N 1
ATOM 4191 C CA . ALA A 1 552 ? -14.562 -40.562 -25.766 1 90.62 552 ALA A CA 1
ATOM 4192 C C . ALA A 1 552 ? -13.773 -40.031 -26.953 1 90.62 552 ALA A C 1
ATOM 4194 O O . ALA A 1 552 ? -13.359 -40.781 -27.828 1 90.62 552 ALA A O 1
ATOM 4195 N N . SER A 1 553 ? -13.586 -38.781 -26.938 1 90 553 SER A N 1
ATOM 4196 C CA . SER A 1 553 ? -12.812 -38.156 -28.016 1 90 553 SER A CA 1
ATOM 4197 C C . SER A 1 553 ? -11.352 -38.625 -27.969 1 90 553 SER A C 1
ATOM 4199 O O . SER A 1 553 ? -10.734 -38.844 -29.016 1 90 553 SER A O 1
ATOM 4201 N N . LEU A 1 554 ? -10.836 -38.719 -26.781 1 93 554 LEU A N 1
ATOM 4202 C CA . LEU A 1 554 ? -9.469 -39.188 -26.625 1 93 554 LEU A CA 1
ATOM 4203 C C . LEU A 1 554 ? -9.344 -40.656 -27.062 1 93 554 LEU A C 1
ATOM 4205 O O . LEU A 1 554 ? -8.352 -41.062 -27.672 1 93 554 LEU A O 1
ATOM 4209 N N . TYR A 1 555 ? -10.359 -41.438 -26.734 1 91.31 555 TYR A N 1
ATOM 4210 C CA . TYR A 1 555 ? -10.391 -42.844 -27.125 1 91.31 555 TYR A CA 1
ATOM 4211 C C . TYR A 1 555 ? -10.383 -43 -28.641 1 91.31 555 TYR A C 1
ATOM 4213 O O . TYR A 1 555 ? -9.625 -43.781 -29.188 1 91.31 555 TYR A O 1
ATOM 4221 N N . ASP A 1 556 ? -11.125 -42.125 -29.328 1 87.69 556 ASP A N 1
ATOM 4222 C CA . ASP A 1 556 ? -11.203 -42.188 -30.781 1 87.69 556 ASP A CA 1
ATOM 4223 C C . ASP A 1 556 ? -9.875 -41.781 -31.422 1 87.69 556 ASP A C 1
ATOM 4225 O O . ASP A 1 556 ? -9.531 -42.281 -32.5 1 87.69 556 ASP A O 1
ATOM 4229 N N . HIS A 1 557 ? -9.227 -41 -30.703 1 88.94 557 HIS A N 1
ATOM 4230 C CA . HIS A 1 557 ? -7.977 -40.5 -31.281 1 88.94 557 HIS A CA 1
ATOM 4231 C C . HIS A 1 557 ? -6.836 -41.5 -31.031 1 88.94 557 HIS A C 1
ATOM 4233 O O . HIS A 1 557 ? -5.93 -41.594 -31.859 1 88.94 557 HIS A O 1
ATOM 4239 N N . ILE A 1 558 ? -6.77 -42.156 -29.938 1 90 558 ILE A N 1
ATOM 4240 C CA . ILE A 1 558 ? -5.617 -42.969 -29.531 1 90 558 ILE A CA 1
ATOM 4241 C C . ILE A 1 558 ? -5.816 -44.406 -29.984 1 90 558 ILE A C 1
ATOM 4243 O O . ILE A 1 558 ? -4.898 -45.031 -30.516 1 90 558 ILE A O 1
ATOM 4247 N N . VAL A 1 559 ? -7.023 -44.969 -29.719 1 85.44 559 VAL A N 1
ATOM 4248 C CA . VAL A 1 559 ? -7.266 -46.375 -30.016 1 85.44 559 VAL A CA 1
ATOM 4249 C C . VAL A 1 559 ? -7.688 -46.531 -31.469 1 85.44 559 VAL A C 1
ATOM 4251 O O . VAL A 1 559 ? -8.633 -45.906 -31.922 1 85.44 559 VAL A O 1
ATOM 4254 N N . PRO A 1 560 ? -6.879 -47.219 -32.188 1 79.19 560 PRO A N 1
ATOM 4255 C CA . PRO A 1 560 ? -7.207 -47.438 -33.594 1 79.19 560 PRO A CA 1
ATOM 4256 C C . PRO A 1 560 ? -8.539 -48.156 -33.781 1 79.19 560 PRO A C 1
ATOM 4258 O O . PRO A 1 560 ? -8.875 -49.062 -32.969 1 79.19 560 PRO A O 1
ATOM 4261 N N . LYS A 1 561 ? -9.258 -47.688 -34.719 1 74.19 561 LYS A N 1
ATOM 4262 C CA . LYS A 1 561 ? -10.5 -48.375 -35.062 1 74.19 561 LYS A CA 1
ATOM 4263 C C . LYS A 1 561 ? -10.203 -49.75 -35.656 1 74.19 561 LYS A C 1
ATOM 4265 O O . LYS A 1 561 ? -9.141 -49.969 -36.25 1 74.19 561 LYS A O 1
ATOM 4270 N N . PRO A 1 562 ? -10.891 -50.812 -35.219 1 62.84 562 PRO A N 1
ATOM 4271 C CA . PRO A 1 562 ? -10.602 -52.188 -35.656 1 62.84 562 PRO A CA 1
ATOM 4272 C C . PRO A 1 562 ? -10.273 -52.281 -37.125 1 62.84 562 PRO A C 1
ATOM 4274 O O . PRO A 1 562 ? -9.414 -53.062 -37.531 1 62.84 562 PRO A O 1
ATOM 4277 N N . ASP A 1 563 ? -10.898 -51.438 -38.094 1 62.41 563 ASP A N 1
ATOM 4278 C CA . ASP A 1 563 ? -10.664 -51.594 -39.531 1 62.41 563 ASP A CA 1
ATOM 4279 C C . ASP A 1 563 ? -9.539 -50.656 -40 1 62.41 563 ASP A C 1
ATOM 4281 O O . ASP A 1 563 ? -9.156 -50.688 -41.188 1 62.41 563 ASP A O 1
ATOM 4285 N N . SER A 1 564 ? -8.953 -49.906 -39.062 1 67.31 564 SER A N 1
ATOM 4286 C CA . SER A 1 564 ? -7.945 -48.938 -39.5 1 67.31 564 SER A CA 1
ATOM 4287 C C . SER A 1 564 ? -6.535 -49.469 -39.25 1 67.31 564 SER A C 1
ATOM 4289 O O . SER A 1 564 ? -6.309 -50.156 -38.25 1 67.31 564 SER A O 1
ATOM 4291 N N . PRO A 1 565 ? -5.723 -49.375 -40.188 1 68.62 565 PRO A N 1
ATOM 4292 C CA . PRO A 1 565 ? -4.336 -49.812 -39.938 1 68.62 565 PRO A CA 1
ATOM 4293 C C . PRO A 1 565 ? -3.705 -49.094 -38.75 1 68.62 565 PRO A C 1
ATOM 4295 O O . PRO A 1 565 ? -4.02 -47.938 -38.469 1 68.62 565 PRO A O 1
ATOM 4298 N N . PRO A 1 566 ? -3.07 -50 -37.844 1 72.25 566 PRO A N 1
ATOM 4299 C CA . PRO A 1 566 ? -2.418 -49.375 -36.688 1 72.25 566 PRO A CA 1
ATOM 4300 C C . PRO A 1 566 ? -1.434 -48.281 -37.094 1 72.25 566 PRO A C 1
ATOM 4302 O O . PRO A 1 566 ? -0.835 -48.344 -38.156 1 72.25 566 PRO A O 1
ATOM 4305 N N . ARG A 1 567 ? -1.432 -47.188 -36.406 1 79.38 567 ARG A N 1
ATOM 4306 C CA . ARG A 1 567 ? -0.538 -46.062 -36.656 1 79.38 567 ARG A CA 1
ATOM 4307 C C . ARG A 1 567 ? 0.917 -46.531 -36.688 1 79.38 567 ARG A C 1
ATOM 4309 O O . ARG A 1 567 ? 1.361 -47.281 -35.812 1 79.38 567 ARG A O 1
ATOM 4316 N N . ARG A 1 568 ? 1.573 -46.375 -37.781 1 78 568 ARG A N 1
ATOM 4317 C CA . ARG A 1 568 ? 2.967 -46.781 -37.969 1 78 568 ARG A CA 1
ATOM 4318 C C . ARG A 1 568 ? 3.91 -45.781 -37.312 1 78 568 ARG A C 1
ATOM 4320 O O . ARG A 1 568 ? 3.615 -44.594 -37.25 1 78 568 ARG A O 1
ATOM 4327 N N . LYS A 1 569 ? 4.891 -46.312 -36.562 1 82.56 569 LYS A N 1
ATOM 4328 C CA . LYS A 1 569 ? 5.934 -45.5 -36 1 82.56 569 LYS A CA 1
ATOM 4329 C C . LYS A 1 569 ? 6.781 -44.812 -37.062 1 82.56 569 LYS A C 1
ATOM 4331 O O . LYS A 1 569 ? 7.109 -45.438 -38.094 1 82.56 569 LYS A O 1
ATOM 4336 N N . LYS A 1 570 ? 6.832 -43.531 -37.094 1 78.44 570 LYS A N 1
ATOM 4337 C CA . LYS A 1 570 ? 7.688 -42.781 -38 1 78.44 570 LYS A CA 1
ATOM 4338 C C . LYS A 1 570 ? 8.688 -41.906 -37.25 1 78.44 570 LYS A C 1
ATOM 4340 O O . LYS A 1 570 ? 8.508 -41.656 -36.062 1 78.44 570 LYS A O 1
ATOM 4345 N N . LEU A 1 571 ? 9.789 -41.656 -37.938 1 80.12 571 LEU A N 1
ATOM 4346 C CA . LEU A 1 571 ? 10.758 -40.719 -37.406 1 80.12 571 LEU A CA 1
ATOM 4347 C C . LEU A 1 571 ? 10.219 -39.281 -37.438 1 80.12 571 LEU A C 1
ATOM 4349 O O . LEU A 1 571 ? 9.906 -38.781 -38.531 1 80.12 571 LEU A O 1
ATOM 4353 N N . ARG A 1 572 ? 9.906 -38.812 -36.312 1 80.94 572 ARG A N 1
ATOM 4354 C CA . ARG A 1 572 ? 9.305 -37.5 -36.25 1 80.94 572 ARG A CA 1
ATOM 4355 C C . ARG A 1 572 ? 10.227 -36.531 -35.5 1 80.94 572 ARG A C 1
ATOM 4357 O O . ARG A 1 572 ? 10.75 -36.844 -34.438 1 80.94 572 ARG A O 1
ATOM 4364 N N . ALA A 1 573 ? 10.539 -35.344 -36.219 1 78 573 ALA A N 1
ATOM 4365 C CA . ALA A 1 573 ? 11.25 -34.25 -35.594 1 78 573 ALA A CA 1
ATOM 4366 C C . ALA A 1 573 ? 10.273 -33.281 -34.906 1 78 573 ALA A C 1
ATOM 4368 O O . ALA A 1 573 ? 9.719 -32.406 -35.562 1 78 573 ALA A O 1
ATOM 4369 N N . HIS A 1 574 ? 10.117 -33.469 -33.688 1 77.56 574 HIS A N 1
ATOM 4370 C CA . HIS A 1 574 ? 9.117 -32.719 -32.938 1 77.56 574 HIS A CA 1
ATOM 4371 C C . HIS A 1 574 ? 9.461 -31.219 -32.906 1 77.56 574 HIS A C 1
ATOM 4373 O O . HIS A 1 574 ? 8.57 -30.375 -32.75 1 77.56 574 HIS A O 1
ATOM 4379 N N . ILE A 1 575 ? 10.711 -30.781 -33.031 1 67.62 575 ILE A N 1
ATOM 4380 C CA . ILE A 1 575 ? 11.164 -29.391 -32.969 1 67.62 575 ILE A CA 1
ATOM 4381 C C . ILE A 1 575 ? 10.508 -28.594 -34.125 1 67.62 575 ILE A C 1
ATOM 4383 O O . ILE A 1 575 ? 10.117 -27.453 -33.938 1 67.62 575 ILE A O 1
ATOM 4387 N N . PHE A 1 576 ? 10.367 -29.219 -35.188 1 57.03 576 PHE A N 1
ATOM 4388 C CA . PHE A 1 576 ? 9.906 -28.516 -36.375 1 57.03 576 PHE A CA 1
ATOM 4389 C C . PHE A 1 576 ? 8.383 -28.547 -36.469 1 57.03 576 PHE A C 1
ATOM 4391 O O . PHE A 1 576 ? 7.785 -27.781 -37.219 1 57.03 576 PHE A O 1
ATOM 4398 N N . GLU A 1 577 ? 7.801 -29.297 -35.625 1 60.56 577 GLU A N 1
ATOM 4399 C CA . GLU A 1 577 ? 6.344 -29.375 -35.656 1 60.56 577 GLU A CA 1
ATOM 4400 C C . GLU A 1 577 ? 5.707 -28.266 -34.844 1 60.56 577 GLU A C 1
ATOM 4402 O O . GLU A 1 577 ? 4.586 -27.844 -35.094 1 60.56 577 GLU A O 1
ATOM 4407 N N . ARG A 1 578 ? 6.438 -27.766 -33.781 1 56.72 578 ARG A N 1
ATOM 4408 C CA . ARG A 1 578 ? 5.98 -26.75 -32.844 1 56.72 578 ARG A CA 1
ATOM 4409 C C . ARG A 1 578 ? 5.793 -25.406 -33.531 1 56.72 578 ARG A C 1
ATOM 4411 O O . ARG A 1 578 ? 4.867 -24.672 -33.219 1 56.72 578 ARG A O 1
ATOM 4418 N N . ARG A 1 579 ? 6.676 -24.938 -34.406 1 52.25 579 ARG A N 1
ATOM 4419 C CA . ARG A 1 579 ? 6.633 -23.656 -35.094 1 52.25 579 ARG A CA 1
ATOM 4420 C C . ARG A 1 579 ? 5.355 -23.531 -35.906 1 52.25 579 ARG A C 1
ATOM 4422 O O . ARG A 1 579 ? 4.789 -22.438 -36.031 1 52.25 579 ARG A O 1
ATOM 4429 N N . ARG A 1 580 ? 4.902 -24.484 -36.438 1 47.88 580 ARG A N 1
ATOM 4430 C CA . ARG A 1 580 ? 3.689 -24.422 -37.25 1 47.88 580 ARG A CA 1
ATOM 4431 C C . ARG A 1 580 ? 2.455 -24.25 -36.375 1 47.88 580 ARG A C 1
ATOM 4433 O O . ARG A 1 580 ? 1.507 -23.562 -36.75 1 47.88 580 ARG A O 1
ATOM 4440 N N . SER A 1 581 ? 2.52 -24.828 -35.188 1 49.25 581 SER A N 1
ATOM 4441 C CA . SER A 1 581 ? 1.366 -24.766 -34.281 1 49.25 581 SER A CA 1
ATOM 4442 C C . SER A 1 581 ? 1.305 -23.438 -33.562 1 49.25 581 SER A C 1
ATOM 4444 O O . SER A 1 581 ? 0.219 -22.922 -33.281 1 49.25 581 SER A O 1
ATOM 4446 N N . LYS A 1 582 ? 2.471 -22.906 -33.094 1 51.09 582 LYS A N 1
ATOM 4447 C CA . LYS A 1 582 ? 2.502 -21.594 -32.469 1 51.09 582 LYS A CA 1
ATOM 4448 C C . LYS A 1 582 ? 1.99 -20.516 -33.406 1 51.09 582 LYS A C 1
ATOM 4450 O O . LYS A 1 582 ? 1.347 -19.547 -32.969 1 51.09 582 LYS A O 1
ATOM 4455 N N . ALA A 1 583 ? 2.336 -20.609 -34.688 1 45.25 583 ALA A N 1
ATOM 4456 C CA . ALA A 1 583 ? 1.775 -19.719 -35.719 1 45.25 583 ALA A CA 1
ATOM 4457 C C . ALA A 1 583 ? 0.25 -19.766 -35.719 1 45.25 583 ALA A C 1
ATOM 4459 O O . ALA A 1 583 ? -0.414 -18.766 -35.969 1 45.25 583 ALA A O 1
ATOM 4460 N N . ALA A 1 584 ? -0.257 -20.859 -35.531 1 42.94 584 ALA A N 1
ATOM 4461 C CA . ALA A 1 584 ? -1.706 -21.016 -35.438 1 42.94 584 ALA A CA 1
ATOM 4462 C C . ALA A 1 584 ? -2.24 -20.453 -34.125 1 42.94 584 ALA A C 1
ATOM 4464 O O . ALA A 1 584 ? -3.357 -19.922 -34.094 1 42.94 584 ALA A O 1
ATOM 4465 N N . GLN A 1 585 ? -1.508 -20.656 -33.094 1 45.47 585 GLN A N 1
ATOM 4466 C CA . GLN A 1 585 ? -1.942 -20.125 -31.797 1 45.47 585 GLN A CA 1
ATOM 4467 C C . GLN A 1 585 ? -1.642 -18.625 -31.688 1 45.47 585 GLN A C 1
ATOM 4469 O O . GLN A 1 585 ? -2.016 -17.984 -30.703 1 45.47 585 GLN A O 1
ATOM 4474 N N . ALA A 1 586 ? -0.668 -18.172 -32.406 1 42.12 586 ALA A N 1
ATOM 4475 C CA . ALA A 1 586 ? -0.344 -16.75 -32.438 1 42.12 586 ALA A CA 1
ATOM 4476 C C . ALA A 1 586 ? -1.611 -15.898 -32.531 1 42.12 586 ALA A C 1
ATOM 4478 O O . ALA A 1 586 ? -1.546 -14.672 -32.5 1 42.12 586 ALA A O 1
ATOM 4479 N N . GLY A 1 587 ? -2.559 -16.453 -33 1 39.91 587 GLY A N 1
ATOM 4480 C CA . GLY A 1 587 ? -3.775 -15.664 -33 1 39.91 587 GLY A CA 1
ATOM 4481 C C . GLY A 1 587 ? -4.223 -15.297 -31.578 1 39.91 587 GLY A C 1
ATOM 4482 O O . GLY A 1 587 ? -5.418 -15.164 -31.328 1 39.91 587 GLY A O 1
ATOM 4483 N N . LYS A 1 588 ? -3.438 -15.695 -30.688 1 45.09 588 LYS A N 1
ATOM 4484 C CA . LYS A 1 588 ? -3.832 -15.305 -29.344 1 45.09 588 LYS A CA 1
ATOM 4485 C C . LYS A 1 588 ? -4.168 -13.812 -29.266 1 45.09 588 LYS A C 1
ATOM 4487 O O . LYS A 1 588 ? -3.336 -12.969 -29.609 1 45.09 588 LYS A O 1
ATOM 4492 N N . THR A 1 589 ? -5.266 -13.477 -29.484 1 48.84 589 THR A N 1
ATOM 4493 C CA . THR A 1 589 ? -5.891 -12.172 -29.344 1 48.84 589 THR A CA 1
ATOM 4494 C C . THR A 1 589 ? -5.395 -11.461 -28.094 1 48.84 589 THR A C 1
ATOM 4496 O O . THR A 1 589 ? -5.34 -12.055 -27.016 1 48.84 589 THR A O 1
ATOM 4499 N N . PRO A 1 590 ? -4.707 -10.43 -28.281 1 54.47 590 PRO A N 1
ATOM 4500 C CA . PRO A 1 590 ? -4.25 -9.617 -27.156 1 54.47 590 PRO A CA 1
ATOM 4501 C C . PRO A 1 590 ? -5.301 -9.5 -26.047 1 54.47 590 PRO A C 1
ATOM 4503 O O . PRO A 1 590 ? -6.5 -9.57 -26.328 1 54.47 590 PRO A O 1
ATOM 4506 N N . ARG A 1 591 ? -4.93 -9.695 -24.875 1 69.69 591 ARG A N 1
ATOM 4507 C CA . ARG A 1 591 ? -5.812 -9.531 -23.719 1 69.69 591 ARG A CA 1
ATOM 4508 C C . ARG A 1 591 ? -6.641 -8.258 -23.844 1 69.69 591 ARG A C 1
ATOM 4510 O O . ARG A 1 591 ? -6.133 -7.219 -24.281 1 69.69 591 ARG A O 1
ATOM 4517 N N . MET A 1 592 ? -7.871 -8.531 -23.844 1 76.81 592 MET A N 1
ATOM 4518 C CA . MET A 1 592 ? -8.781 -7.391 -23.906 1 76.81 592 MET A CA 1
ATOM 4519 C C . MET A 1 592 ? -8.984 -6.777 -22.531 1 76.81 592 MET A C 1
ATOM 4521 O O . MET A 1 592 ? -9.008 -7.492 -21.516 1 76.81 592 MET A O 1
ATOM 4525 N N . SER A 1 593 ? -8.938 -5.477 -22.531 1 76.38 593 SER A N 1
ATOM 4526 C CA . SER A 1 593 ? -9.273 -4.781 -21.297 1 76.38 593 SER A CA 1
ATOM 4527 C C . SER A 1 593 ? -10.766 -4.898 -20.984 1 76.38 593 SER A C 1
ATOM 4529 O O . SER A 1 593 ? -11.562 -5.207 -21.875 1 76.38 593 SER A O 1
ATOM 4531 N N . LEU A 1 594 ? -11.164 -4.793 -19.75 1 76.44 594 LEU A N 1
ATOM 4532 C CA . LEU A 1 594 ? -12.555 -4.848 -19.328 1 76.44 594 LEU A CA 1
ATOM 4533 C C . LEU A 1 594 ? -13.398 -3.84 -20.109 1 76.44 594 LEU A C 1
ATOM 4535 O O . LEU A 1 594 ? -14.516 -4.156 -20.531 1 76.44 594 LEU A O 1
ATOM 4539 N N . ARG A 1 595 ? -12.859 -2.703 -20.422 1 77.19 595 ARG A N 1
ATOM 4540 C CA . ARG A 1 595 ? -13.602 -1.671 -21.125 1 77.19 595 ARG A CA 1
ATOM 4541 C C . ARG A 1 595 ? -13.797 -2.051 -22.594 1 77.19 595 ARG A C 1
ATOM 4543 O O . ARG A 1 595 ? -14.852 -1.784 -23.172 1 77.19 595 ARG A O 1
ATOM 4550 N N . GLU A 1 596 ? -12.844 -2.609 -23.125 1 80.5 596 GLU A N 1
ATOM 4551 C CA . GLU A 1 596 ? -12.945 -3.064 -24.5 1 80.5 596 GLU A CA 1
ATOM 4552 C C . GLU A 1 596 ? -13.961 -4.199 -24.641 1 80.5 596 GLU A C 1
ATOM 4554 O O . GLU A 1 596 ? -14.758 -4.215 -25.578 1 80.5 596 GLU A O 1
ATOM 4559 N N . ALA A 1 597 ? -13.891 -5.07 -23.672 1 80.38 597 ALA A N 1
ATOM 4560 C CA . ALA A 1 597 ? -14.844 -6.18 -23.703 1 80.38 597 ALA A CA 1
ATOM 4561 C C . ALA A 1 597 ? -16.281 -5.684 -23.547 1 80.38 597 ALA A C 1
ATOM 4563 O O . ALA A 1 597 ? -17.188 -6.172 -24.219 1 80.38 597 ALA A O 1
ATOM 4564 N N . LEU A 1 598 ? -16.438 -4.691 -22.703 1 78.81 598 LEU A N 1
ATOM 4565 C CA . LEU A 1 598 ? -17.766 -4.137 -22.484 1 78.81 598 LEU A CA 1
ATOM 4566 C C . LEU A 1 598 ? -18.25 -3.379 -23.719 1 78.81 598 LEU A C 1
ATOM 4568 O O . LEU A 1 598 ? -19.438 -3.443 -24.078 1 78.81 598 LEU A O 1
ATOM 4572 N N . ALA A 1 599 ? -17.344 -2.73 -24.406 1 80.62 599 ALA A N 1
ATOM 4573 C CA . ALA A 1 599 ? -17.719 -2.002 -25.609 1 80.62 599 ALA A CA 1
ATOM 4574 C C . ALA A 1 599 ? -18.094 -2.961 -26.734 1 80.62 599 ALA A C 1
ATOM 4576 O O . ALA A 1 599 ? -19.047 -2.707 -27.484 1 80.62 599 ALA A O 1
ATOM 4577 N N . ARG A 1 600 ? -17.484 -4.016 -26.781 1 80.62 600 ARG A N 1
ATOM 4578 C CA . ARG A 1 600 ? -17.781 -5 -27.812 1 80.62 600 ARG A CA 1
ATOM 4579 C C . ARG A 1 600 ? -19.141 -5.645 -27.578 1 80.62 600 ARG A C 1
ATOM 4581 O O . ARG A 1 600 ? -19.891 -5.906 -28.531 1 80.62 600 ARG A O 1
ATOM 4588 N N . LEU A 1 601 ? -19.422 -5.883 -26.344 1 81.56 601 LEU A N 1
ATOM 4589 C CA . LEU A 1 601 ? -20.688 -6.5 -26 1 81.56 601 LEU A CA 1
ATOM 4590 C C . LEU A 1 601 ? -21.844 -5.535 -26.25 1 81.56 601 LEU A C 1
ATOM 4592 O O . LEU A 1 601 ? -22.938 -5.953 -26.625 1 81.56 601 LEU A O 1
ATOM 4596 N N . SER A 1 602 ? -21.5 -4.203 -25.938 1 74.62 602 SER A N 1
ATOM 4597 C CA . SER A 1 602 ? -22.562 -3.207 -26.125 1 74.62 602 SER A CA 1
ATOM 4598 C C . SER A 1 602 ? -22.609 -2.703 -27.562 1 74.62 602 SER A C 1
ATOM 4600 O O . SER A 1 602 ? -23.469 -1.896 -27.906 1 74.62 602 SER A O 1
ATOM 4602 N N . GLY A 1 603 ? -21.781 -3.26 -28.438 1 70.94 603 GLY A N 1
ATOM 4603 C CA . GLY A 1 603 ? -21.734 -2.859 -29.844 1 70.94 603 GLY A CA 1
ATOM 4604 C C . GLY A 1 603 ? -21.109 -1.493 -30.047 1 70.94 603 GLY A C 1
ATOM 4605 O O . GLY A 1 603 ? -21.375 -0.831 -31.062 1 70.94 603 GLY A O 1
ATOM 4606 N N . ARG A 1 604 ? -20.359 -0.991 -28.984 1 68.06 604 ARG A N 1
ATOM 4607 C CA . ARG A 1 604 ? -19.75 0.332 -29.109 1 68.06 604 ARG A CA 1
ATOM 4608 C C . ARG A 1 604 ? -18.297 0.229 -29.547 1 68.06 604 ARG A C 1
ATOM 4610 O O . ARG A 1 604 ? -17.656 -0.794 -29.328 1 68.06 604 ARG A O 1
ATOM 4617 N N . ASP A 1 605 ? -17.844 1.232 -30.234 1 70.06 605 ASP A N 1
ATOM 4618 C CA . ASP A 1 605 ? -16.453 1.251 -30.688 1 70.06 605 ASP A CA 1
ATOM 4619 C C . ASP A 1 605 ? -15.508 1.656 -29.547 1 70.06 605 ASP A C 1
ATOM 4621 O O . ASP A 1 605 ? -15.805 2.586 -28.797 1 70.06 605 ASP A O 1
ATOM 4625 N N . PHE A 1 606 ? -14.68 0.729 -29.125 1 71.56 606 PHE A N 1
ATOM 4626 C CA . PHE A 1 606 ? -13.688 1.04 -28.109 1 71.56 606 PHE A CA 1
ATOM 4627 C C . PHE A 1 606 ? -12.461 1.698 -28.734 1 71.56 606 PHE A C 1
ATOM 4629 O O . PHE A 1 606 ? -11.852 1.145 -29.641 1 71.56 606 PHE A O 1
ATOM 4636 N N . VAL A 1 607 ? -12.273 3.092 -28.438 1 67.38 607 VAL A N 1
ATOM 4637 C CA . VAL A 1 607 ? -11.055 3.764 -28.859 1 67.38 607 VAL A CA 1
ATOM 4638 C C . VAL A 1 607 ? -9.969 3.596 -27.797 1 67.38 607 VAL A C 1
ATOM 4640 O O . VAL A 1 607 ? -10.141 4.027 -26.656 1 67.38 607 VAL A O 1
ATOM 4643 N N . PRO A 1 608 ? -9.062 2.736 -28.172 1 67.69 608 PRO A N 1
ATOM 4644 C CA . PRO A 1 608 ? -7.992 2.602 -27.172 1 67.69 608 PRO A CA 1
ATOM 4645 C C . PRO A 1 608 ? -7.32 3.932 -26.844 1 67.69 608 PRO A C 1
ATOM 4647 O O . PRO A 1 608 ? -7.176 4.789 -27.719 1 67.69 608 PRO A O 1
ATOM 4650 N N . VAL A 1 609 ? -7.301 4.309 -25.688 1 61.81 609 VAL A N 1
ATOM 4651 C CA . VAL A 1 609 ? -6.637 5.547 -25.297 1 61.81 609 VAL A CA 1
ATOM 4652 C C . VAL A 1 609 ? -5.152 5.469 -25.656 1 61.81 609 VAL A C 1
ATOM 4654 O O . VAL A 1 609 ? -4.469 4.512 -25.281 1 61.81 609 VAL A O 1
ATOM 4657 N N . LYS A 1 610 ? -4.727 6.203 -26.719 1 62.31 610 LYS A N 1
ATOM 4658 C CA . LYS A 1 610 ? -3.326 6.242 -27.125 1 62.31 610 LYS A CA 1
ATOM 4659 C C . LYS A 1 610 ? -2.418 6.602 -25.953 1 62.31 610 LYS A C 1
ATOM 4661 O O . LYS A 1 610 ? -2.711 7.531 -25.203 1 62.31 610 LYS A O 1
ATOM 4666 N N . LYS A 1 611 ? -1.518 5.715 -25.641 1 68.12 611 LYS A N 1
ATOM 4667 C CA . LYS A 1 611 ? -0.588 5.922 -24.531 1 68.12 611 LYS A CA 1
ATOM 4668 C C . LYS A 1 611 ? 0.432 7.008 -24.875 1 68.12 611 LYS A C 1
ATOM 4670 O O . LYS A 1 611 ? 1.078 6.957 -25.922 1 68.12 611 LYS A O 1
ATOM 4675 N N . ASN A 1 612 ? 0.323 8.188 -24.344 1 66.38 612 ASN A N 1
ATOM 4676 C CA . ASN A 1 612 ? 1.309 9.258 -24.484 1 66.38 612 ASN A CA 1
ATOM 4677 C C . ASN A 1 612 ? 2.668 8.836 -23.938 1 66.38 612 ASN A C 1
ATOM 4679 O O . ASN A 1 612 ? 2.775 7.82 -23.25 1 66.38 612 ASN A O 1
ATOM 4683 N N . ILE A 1 613 ? 3.766 9.414 -24.406 1 65 613 ILE A N 1
ATOM 4684 C CA . ILE A 1 613 ? 5.133 9.125 -23.984 1 65 613 ILE A CA 1
ATOM 4685 C C . ILE A 1 613 ? 5.223 9.18 -22.453 1 65 613 ILE A C 1
ATOM 4687 O O . ILE A 1 613 ? 5.934 8.375 -21.844 1 65 613 ILE A O 1
ATOM 4691 N N . TRP A 1 614 ? 4.438 10.031 -22 1 63.91 614 TRP A N 1
ATOM 4692 C CA . TRP A 1 614 ? 4.504 10.172 -20.562 1 63.91 614 TRP A CA 1
ATOM 4693 C C . TRP A 1 614 ? 3.865 8.977 -19.859 1 63.91 614 TRP A C 1
ATOM 4695 O O . TRP A 1 614 ? 4.285 8.586 -18.766 1 63.91 614 TRP A O 1
ATOM 4705 N N . THR A 1 615 ? 2.951 8.516 -20.578 1 70.62 615 THR A N 1
ATOM 4706 C CA . THR A 1 615 ? 2.33 7.312 -20.031 1 70.62 615 THR A CA 1
ATOM 4707 C C . THR A 1 615 ? 3.283 6.125 -20.109 1 70.62 615 THR A C 1
ATOM 4709 O O . THR A 1 615 ? 3.297 5.27 -19.219 1 70.62 615 THR A O 1
ATOM 4712 N N . ARG A 1 616 ? 4.09 6.188 -21.047 1 72.19 616 ARG A N 1
ATOM 4713 C CA . ARG A 1 616 ? 5.055 5.105 -21.203 1 72.19 616 ARG A CA 1
ATOM 4714 C C . ARG A 1 616 ? 6.164 5.211 -20.156 1 72.19 616 ARG A C 1
ATOM 4716 O O . ARG A 1 616 ? 6.637 4.191 -19.641 1 72.19 616 ARG A O 1
ATOM 4723 N N . VAL A 1 617 ? 6.484 6.383 -19.891 1 68 617 VAL A N 1
ATOM 4724 C CA . VAL A 1 617 ? 7.504 6.586 -18.875 1 68 617 VAL A CA 1
ATOM 4725 C C . VAL A 1 617 ? 6.953 6.184 -17.516 1 68 617 VAL A C 1
ATOM 4727 O O . VAL A 1 617 ? 7.668 5.602 -16.688 1 68 617 VAL A O 1
ATOM 4730 N N . ALA A 1 618 ? 5.742 6.508 -17.422 1 68.38 618 ALA A N 1
ATOM 4731 C CA . ALA A 1 618 ? 5.105 6.121 -16.172 1 68.38 618 ALA A CA 1
ATOM 4732 C C . ALA A 1 618 ? 5.031 4.602 -16.031 1 68.38 618 ALA A C 1
ATOM 4734 O O . ALA A 1 618 ? 5.207 4.055 -14.945 1 68.38 618 ALA A O 1
ATOM 4735 N N . GLU A 1 619 ? 4.887 4.008 -17.156 1 72.31 619 GLU A N 1
ATOM 4736 C CA . GLU A 1 619 ? 4.848 2.547 -17.141 1 72.31 619 GLU A CA 1
ATOM 4737 C C . GLU A 1 619 ? 6.23 1.962 -16.859 1 72.31 619 GLU A C 1
ATOM 4739 O O . GLU A 1 619 ? 6.355 0.959 -16.156 1 72.31 619 GLU A O 1
ATOM 4744 N N . LEU A 1 620 ? 7.156 2.578 -17.359 1 70 620 LEU A N 1
ATOM 4745 C CA . LEU A 1 620 ? 8.523 2.139 -17.109 1 70 620 LEU A CA 1
ATOM 4746 C C . LEU A 1 620 ? 8.898 2.322 -15.641 1 70 620 LEU A C 1
ATOM 4748 O O . LEU A 1 620 ? 9.562 1.47 -15.055 1 70 620 LEU A O 1
ATOM 4752 N N . GLU A 1 621 ? 8.375 3.402 -15.156 1 65.75 621 GLU A N 1
ATOM 4753 C CA . GLU A 1 621 ? 8.625 3.645 -13.734 1 65.75 621 GLU A CA 1
ATOM 4754 C C . GLU A 1 621 ? 7.941 2.59 -12.867 1 65.75 621 GLU A C 1
ATOM 4756 O O . GLU A 1 621 ? 8.516 2.125 -11.883 1 65.75 621 GLU A O 1
ATOM 4761 N N . ARG A 1 622 ? 6.82 2.23 -13.32 1 69.25 622 ARG A N 1
ATOM 4762 C CA . ARG A 1 622 ? 6.098 1.204 -12.578 1 69.25 622 ARG A CA 1
ATOM 4763 C C . ARG A 1 622 ? 6.801 -0.146 -12.68 1 69.25 622 ARG A C 1
ATOM 4765 O O . ARG A 1 622 ? 6.82 -0.919 -11.727 1 69.25 622 ARG A O 1
ATOM 4772 N N . LEU A 1 623 ? 7.398 -0.333 -13.781 1 71.62 623 LEU A N 1
ATOM 4773 C CA . LEU A 1 623 ? 8.125 -1.578 -13.992 1 71.62 623 LEU A CA 1
ATOM 4774 C C . LEU A 1 623 ? 9.398 -1.611 -13.141 1 71.62 623 LEU A C 1
ATOM 4776 O O . LEU A 1 623 ? 9.766 -2.66 -12.602 1 71.62 623 LEU A O 1
ATOM 4780 N N . LEU A 1 624 ? 9.945 -0.511 -12.977 1 66.75 624 LEU A N 1
ATOM 4781 C CA . LEU A 1 624 ? 11.172 -0.424 -12.188 1 66.75 624 LEU A CA 1
ATOM 4782 C C . LEU A 1 624 ? 10.875 -0.586 -10.703 1 66.75 624 LEU A C 1
ATOM 4784 O O . LEU A 1 624 ? 11.734 -1.026 -9.938 1 66.75 624 LEU A O 1
ATOM 4788 N N . ARG A 1 625 ? 9.586 -0.394 -10.438 1 66.5 625 ARG A N 1
ATOM 4789 C CA . ARG A 1 625 ? 9.195 -0.516 -9.031 1 66.5 625 ARG A CA 1
ATOM 4790 C C . ARG A 1 625 ? 8.547 -1.87 -8.758 1 66.5 625 ARG A C 1
ATOM 4792 O O . ARG A 1 625 ? 8.156 -2.158 -7.625 1 66.5 625 ARG A O 1
ATOM 4799 N N . SER A 1 626 ? 8.664 -2.598 -9.688 1 71.19 626 SER A N 1
ATOM 4800 C CA . SER A 1 626 ? 8.086 -3.93 -9.516 1 71.19 626 SER A CA 1
ATOM 4801 C C . SER A 1 626 ? 8.984 -4.805 -8.648 1 71.19 626 SER A C 1
ATOM 4803 O O . SER A 1 626 ? 10.195 -4.562 -8.547 1 71.19 626 SER A O 1
ATOM 4805 N N . PRO A 1 627 ? 8.414 -5.676 -7.875 1 70.62 627 PRO A N 1
ATOM 4806 C CA . PRO A 1 627 ? 9.211 -6.559 -7.027 1 70.62 627 PRO A CA 1
ATOM 4807 C C . PRO A 1 627 ? 10.305 -7.293 -7.801 1 70.62 627 PRO A C 1
ATOM 4809 O O . PRO A 1 627 ? 11.383 -7.543 -7.266 1 70.62 627 PRO A O 1
ATOM 4812 N N . ASP A 1 628 ? 10.109 -7.57 -9.07 1 76.75 628 ASP A N 1
ATOM 4813 C CA . ASP A 1 628 ? 11.125 -8.25 -9.867 1 76.75 628 ASP A CA 1
ATOM 4814 C C . ASP A 1 628 ? 12.305 -7.328 -10.164 1 76.75 628 ASP A C 1
ATOM 4816 O O . ASP A 1 628 ? 13.461 -7.762 -10.148 1 76.75 628 ASP A O 1
ATOM 4820 N N . SER A 1 629 ? 11.969 -6.133 -10.391 1 78 629 SER A N 1
ATOM 4821 C CA . SER A 1 629 ? 13.039 -5.184 -10.672 1 78 629 SER A CA 1
ATOM 4822 C C . SER A 1 629 ? 13.828 -4.848 -9.406 1 78 629 SER A C 1
ATOM 4824 O O . SER A 1 629 ? 15.039 -4.648 -9.461 1 78 629 SER A O 1
ATOM 4826 N N . ILE A 1 630 ? 13.148 -4.863 -8.258 1 73.25 630 ILE A N 1
ATOM 4827 C CA . ILE A 1 630 ? 13.844 -4.613 -6.996 1 73.25 630 ILE A CA 1
ATOM 4828 C C . ILE A 1 630 ? 14.766 -5.785 -6.676 1 73.25 630 ILE A C 1
ATOM 4830 O O . ILE A 1 630 ? 15.891 -5.59 -6.195 1 73.25 630 ILE A O 1
ATOM 4834 N N . TYR A 1 631 ? 14.367 -6.957 -7.016 1 82.81 631 TYR A N 1
ATOM 4835 C CA . TYR A 1 631 ? 15.211 -8.133 -6.875 1 82.81 631 TYR A CA 1
ATOM 4836 C C . TYR A 1 631 ? 16.438 -8.039 -7.777 1 82.81 631 TYR A C 1
ATOM 4838 O O . TYR A 1 631 ? 17.562 -8.32 -7.344 1 82.81 631 TYR A O 1
ATOM 4846 N N . ALA A 1 632 ? 16.156 -7.703 -8.969 1 83.5 632 ALA A N 1
ATOM 4847 C CA . ALA A 1 632 ? 17.266 -7.609 -9.914 1 83.5 632 ALA A CA 1
ATOM 4848 C C . ALA A 1 632 ? 18.266 -6.543 -9.477 1 83.5 632 ALA A C 1
ATOM 4850 O O . ALA A 1 632 ? 19.469 -6.727 -9.617 1 83.5 632 ALA A O 1
ATOM 4851 N N . PHE A 1 633 ? 17.812 -5.547 -8.844 1 78.88 633 PHE A N 1
ATOM 4852 C CA . PHE A 1 633 ? 18.688 -4.473 -8.391 1 78.88 633 PHE A CA 1
ATOM 4853 C C . PHE A 1 633 ? 19.5 -4.914 -7.184 1 78.88 633 PHE A C 1
ATOM 4855 O O . PHE A 1 633 ? 20.688 -4.586 -7.07 1 78.88 633 PHE A O 1
ATOM 4862 N N . LYS A 1 634 ? 18.859 -5.609 -6.359 1 79.56 634 LYS A N 1
ATOM 4863 C CA . LYS A 1 634 ? 19.578 -6.102 -5.188 1 79.56 634 LYS A CA 1
ATOM 4864 C C . LYS A 1 634 ? 20.703 -7.062 -5.59 1 79.56 634 LYS A C 1
ATOM 4866 O O . LYS A 1 634 ? 21.781 -7.039 -5.012 1 79.56 634 LYS A O 1
ATOM 4871 N N . THR A 1 635 ? 20.391 -7.848 -6.527 1 85.81 635 THR A N 1
ATOM 4872 C CA . THR A 1 635 ? 21.391 -8.789 -7.004 1 85.81 635 THR A CA 1
ATOM 4873 C C . THR A 1 635 ? 22.562 -8.047 -7.668 1 85.81 635 THR A C 1
ATOM 4875 O O . THR A 1 635 ? 23.719 -8.359 -7.422 1 85.81 635 THR A O 1
ATOM 4878 N N . ALA A 1 636 ? 22.203 -7.078 -8.461 1 85.75 636 ALA A N 1
ATOM 4879 C CA . ALA A 1 636 ? 23.234 -6.305 -9.148 1 85.75 636 ALA A CA 1
ATOM 4880 C C . ALA A 1 636 ? 24.078 -5.512 -8.156 1 85.75 636 ALA A C 1
ATOM 4882 O O . ALA A 1 636 ? 25.297 -5.406 -8.312 1 85.75 636 ALA A O 1
ATOM 4883 N N . ALA A 1 637 ? 23.453 -5.016 -7.129 1 77.69 637 ALA A N 1
ATOM 4884 C CA . ALA A 1 637 ? 24.172 -4.262 -6.109 1 77.69 637 ALA A CA 1
ATOM 4885 C C . ALA A 1 637 ? 25.094 -5.176 -5.301 1 77.69 637 ALA A C 1
ATOM 4887 O O . ALA A 1 637 ? 26.219 -4.812 -4.992 1 77.69 637 ALA A O 1
ATOM 4888 N N . ALA A 1 638 ? 24.562 -6.328 -4.973 1 84.5 638 ALA A N 1
ATOM 4889 C CA . ALA A 1 638 ? 25.375 -7.281 -4.215 1 84.5 638 ALA A CA 1
ATOM 4890 C C . ALA A 1 638 ? 26.578 -7.738 -5.023 1 84.5 638 ALA A C 1
ATOM 4892 O O . ALA A 1 638 ? 27.703 -7.77 -4.508 1 84.5 638 ALA A O 1
ATOM 4893 N N . VAL A 1 639 ? 26.391 -8.031 -6.262 1 88.5 639 VAL A N 1
ATOM 4894 C CA . VAL A 1 639 ? 27.469 -8.508 -7.117 1 88.5 639 VAL A CA 1
ATOM 4895 C C . VAL A 1 639 ? 28.453 -7.367 -7.395 1 88.5 639 VAL A C 1
ATOM 4897 O O . VAL A 1 639 ? 29.656 -7.582 -7.477 1 88.5 639 VAL A O 1
ATOM 4900 N N . ALA A 1 640 ? 27.922 -6.156 -7.461 1 82.5 640 ALA A N 1
ATOM 4901 C CA . ALA A 1 640 ? 28.781 -5 -7.703 1 82.5 640 ALA A CA 1
ATOM 4902 C C . ALA A 1 640 ? 29.688 -4.727 -6.504 1 82.5 640 ALA A C 1
ATOM 4904 O O . ALA A 1 640 ? 30.859 -4.402 -6.672 1 82.5 640 ALA A O 1
ATOM 4905 N N . VAL A 1 641 ? 29.141 -4.852 -5.297 1 79.69 641 VAL A N 1
ATOM 4906 C CA . VAL A 1 641 ? 29.953 -4.672 -4.094 1 79.69 641 VAL A CA 1
ATOM 4907 C C . VAL A 1 641 ? 31.047 -5.738 -4.047 1 79.69 641 VAL A C 1
ATOM 4909 O O . VAL A 1 641 ? 32.188 -5.457 -3.652 1 79.69 641 VAL A O 1
ATOM 4912 N N . PHE A 1 642 ? 30.656 -6.914 -4.465 1 87.38 642 PHE A N 1
ATOM 4913 C CA . PHE A 1 642 ? 31.641 -7.984 -4.52 1 87.38 642 PHE A CA 1
ATOM 4914 C C . PHE A 1 642 ? 32.719 -7.684 -5.562 1 87.38 642 PHE A C 1
ATOM 4916 O O . PHE A 1 642 ? 33.906 -7.941 -5.336 1 87.38 642 PHE A O 1
ATOM 4923 N N . ALA A 1 643 ? 32.344 -7.07 -6.641 1 86.94 643 ALA A N 1
ATOM 4924 C CA . ALA A 1 643 ? 33.281 -6.754 -7.723 1 86.94 643 ALA A CA 1
ATOM 4925 C C . ALA A 1 643 ? 34.219 -5.609 -7.328 1 86.94 643 ALA A C 1
ATOM 4927 O O . ALA A 1 643 ? 35.312 -5.492 -7.859 1 86.94 643 ALA A O 1
ATOM 4928 N N . VAL A 1 644 ? 33.781 -4.805 -6.395 1 81.12 644 VAL A N 1
ATOM 4929 C CA . VAL A 1 644 ? 34.625 -3.689 -5.945 1 81.12 644 VAL A CA 1
ATOM 4930 C C . VAL A 1 644 ? 35.844 -4.219 -5.23 1 81.12 644 VAL A C 1
ATOM 4932 O O . VAL A 1 644 ? 36.906 -3.604 -5.285 1 81.12 644 VAL A O 1
ATOM 4935 N N . PHE A 1 645 ? 35.688 -5.398 -4.629 1 82.56 645 PHE A N 1
ATOM 4936 C CA . PHE A 1 645 ? 36.844 -6.012 -3.986 1 82.56 645 PHE A CA 1
ATOM 4937 C C . PHE A 1 645 ? 37.938 -6.332 -5.008 1 82.56 645 PHE A C 1
ATOM 4939 O O . PHE A 1 645 ? 39.125 -6.336 -4.684 1 82.56 645 PHE A O 1
ATOM 4946 N N . LEU A 1 646 ? 37.531 -6.57 -6.227 1 86.44 646 LEU A N 1
ATOM 4947 C CA . LEU A 1 646 ? 38.469 -6.867 -7.305 1 86.44 646 LEU A CA 1
ATOM 4948 C C . LEU A 1 646 ? 38.938 -5.586 -7.992 1 86.44 646 LEU A C 1
ATOM 4950 O O . LEU A 1 646 ? 40.094 -5.484 -8.414 1 86.44 646 LEU A O 1
ATOM 4954 N N . LEU A 1 647 ? 38.062 -4.574 -8.07 1 84 647 LEU A N 1
ATOM 4955 C CA . LEU A 1 647 ? 38.344 -3.383 -8.867 1 84 647 LEU A CA 1
ATOM 4956 C C . LEU A 1 647 ? 39.125 -2.355 -8.062 1 84 647 LEU A C 1
ATOM 4958 O O . LEU A 1 647 ? 39.875 -1.558 -8.625 1 84 647 LEU A O 1
ATOM 4962 N N . ALA A 1 648 ? 39 -2.428 -6.75 1 77.88 648 ALA A N 1
ATOM 4963 C CA . ALA A 1 648 ? 39.75 -1.491 -5.918 1 77.88 648 ALA A CA 1
ATOM 4964 C C . ALA A 1 648 ? 41.219 -1.892 -5.828 1 77.88 648 ALA A C 1
ATOM 4966 O O . ALA A 1 648 ? 41.562 -3.041 -5.516 1 77.88 648 ALA A O 1
ATOM 4967 N N . PRO A 1 649 ? 42.156 -1.049 -6.109 1 76.31 649 PRO A N 1
ATOM 4968 C CA . PRO A 1 649 ? 43.594 -1.364 -6.141 1 76.31 649 PRO A CA 1
ATOM 4969 C C . PRO A 1 649 ? 44.125 -1.812 -4.781 1 76.31 649 PRO A C 1
ATOM 4971 O O . PRO A 1 649 ? 45 -2.678 -4.711 1 76.31 649 PRO A O 1
ATOM 4974 N N . SER A 1 650 ? 43.5 -1.322 -3.709 1 75.12 650 SER A N 1
ATOM 4975 C CA . SER A 1 650 ? 44 -1.694 -2.385 1 75.12 650 SER A CA 1
ATOM 4976 C C . SER A 1 650 ? 43.594 -3.123 -2.031 1 75.12 650 SER A C 1
ATOM 4978 O O . SER A 1 650 ? 44.219 -3.764 -1.194 1 75.12 650 SER A O 1
ATOM 4980 N N . LEU A 1 651 ? 42.594 -3.719 -2.711 1 80.62 651 LEU A N 1
ATOM 4981 C CA . LEU A 1 651 ? 42.062 -5.016 -2.32 1 80.62 651 LEU A CA 1
ATOM 4982 C C . LEU A 1 651 ? 42.312 -6.062 -3.396 1 80.62 651 LEU A C 1
ATOM 4984 O O . LEU A 1 651 ? 42 -7.242 -3.215 1 80.62 651 LEU A O 1
ATOM 4988 N N . HIS A 1 652 ? 43.094 -5.633 -4.434 1 82.25 652 HIS A N 1
ATOM 4989 C CA . HIS A 1 652 ? 43.344 -6.523 -5.559 1 82.25 652 HIS A CA 1
ATOM 4990 C C . HIS A 1 652 ? 44.188 -7.723 -5.117 1 82.25 652 HIS A C 1
ATOM 4992 O O . HIS A 1 652 ? 43.906 -8.852 -5.52 1 82.25 652 HIS A O 1
ATOM 4998 N N . THR A 1 653 ? 45.156 -7.414 -4.316 1 81.38 653 THR A N 1
ATOM 4999 C CA . THR A 1 653 ? 46.062 -8.477 -3.916 1 81.38 653 THR A CA 1
ATOM 5000 C C . THR A 1 653 ? 45.375 -9.461 -2.975 1 81.38 653 THR A C 1
ATOM 5002 O O . THR A 1 653 ? 45.625 -10.672 -3.045 1 81.38 653 THR A O 1
ATOM 5005 N N . PHE A 1 654 ? 44.5 -9.031 -2.205 1 83.44 654 PHE A N 1
ATOM 5006 C CA . PHE A 1 654 ? 43.719 -9.891 -1.311 1 83.44 654 PHE A CA 1
ATOM 5007 C C . PHE A 1 654 ? 42.781 -10.789 -2.1 1 83.44 654 PHE A C 1
ATOM 5009 O O . PHE A 1 654 ? 42.688 -11.984 -1.826 1 83.44 654 PHE A O 1
ATOM 5016 N N . PHE A 1 655 ? 42.188 -10.25 -3.158 1 87.88 655 PHE A N 1
ATOM 5017 C CA . PHE A 1 655 ? 41.219 -10.969 -3.965 1 87.88 655 PHE A CA 1
ATOM 5018 C C . PHE A 1 655 ? 41.875 -12.086 -4.754 1 87.88 655 PHE A C 1
ATOM 5020 O O . PHE A 1 655 ? 41.375 -13.211 -4.801 1 87.88 655 PHE A O 1
ATOM 5027 N N . ILE A 1 656 ? 43.062 -11.82 -5.285 1 82.75 656 ILE A N 1
ATOM 5028 C CA . ILE A 1 656 ? 43.75 -12.781 -6.137 1 82.75 656 ILE A CA 1
ATOM 5029 C C . ILE A 1 656 ? 44.438 -13.844 -5.273 1 82.75 656 ILE A C 1
ATOM 5031 O O . ILE A 1 656 ? 44.375 -15.031 -5.602 1 82.75 656 ILE A O 1
ATOM 5035 N N . ASN A 1 657 ? 44.906 -13.352 -4.074 1 79.81 657 ASN A N 1
ATOM 5036 C CA . ASN A 1 657 ? 45.625 -14.297 -3.217 1 79.81 657 ASN A CA 1
ATOM 5037 C C . ASN A 1 657 ? 44.656 -15.281 -2.562 1 79.81 657 ASN A C 1
ATOM 5039 O O . ASN A 1 657 ? 44.969 -16.453 -2.369 1 79.81 657 ASN A O 1
ATOM 5043 N N . TYR A 1 658 ? 43.438 -14.859 -2.322 1 80.12 658 TYR A N 1
ATOM 5044 C CA . TYR A 1 658 ? 42.438 -15.719 -1.662 1 80.12 658 TYR A CA 1
ATOM 5045 C C . TYR A 1 658 ? 41.531 -16.406 -2.684 1 80.12 658 TYR A C 1
ATOM 5047 O O . TYR A 1 658 ? 40.781 -17.312 -2.34 1 80.12 658 TYR A O 1
ATOM 5055 N N . GLY A 1 659 ? 41.719 -16.141 -3.986 1 78.38 659 GLY A N 1
ATOM 5056 C CA . GLY A 1 659 ? 40.906 -16.781 -5.008 1 78.38 659 GLY A CA 1
ATOM 5057 C C . GLY A 1 659 ? 39.406 -16.625 -4.773 1 78.38 659 GLY A C 1
ATOM 5058 O O . GLY A 1 659 ? 38.656 -17.609 -4.75 1 78.38 659 GLY A O 1
ATOM 5059 N N . LEU A 1 660 ? 38.938 -15.445 -4.602 1 82.38 660 LEU A N 1
ATOM 5060 C CA . LEU A 1 660 ? 37.531 -15.172 -4.23 1 82.38 660 LEU A CA 1
ATOM 5061 C C . LEU A 1 660 ? 36.625 -15.266 -5.445 1 82.38 660 LEU A C 1
ATOM 5063 O O . LEU A 1 660 ? 35.438 -14.922 -5.367 1 82.38 660 LEU A O 1
ATOM 5067 N N . THR A 1 661 ? 37.031 -15.852 -6.559 1 80.81 661 THR A N 1
ATOM 5068 C CA . THR A 1 661 ? 36.219 -15.883 -7.777 1 80.81 661 THR A CA 1
ATOM 5069 C C . THR A 1 661 ? 35 -16.766 -7.586 1 80.81 661 THR A C 1
ATOM 5071 O O . THR A 1 661 ? 33.938 -16.516 -8.195 1 80.81 661 THR A O 1
ATOM 5074 N N . GLY A 1 662 ? 35.031 -17.703 -6.73 1 80.88 662 GLY A N 1
ATOM 5075 C CA . GLY A 1 662 ? 33.906 -18.594 -6.484 1 80.88 662 GLY A CA 1
ATOM 5076 C C . GLY A 1 662 ? 32.781 -17.938 -5.715 1 80.88 662 GLY A C 1
ATOM 5077 O O . GLY A 1 662 ? 31.672 -18.438 -5.703 1 80.88 662 GLY A O 1
ATOM 5078 N N . GLY A 1 663 ? 33.031 -16.766 -5.137 1 84.81 663 GLY A N 1
ATOM 5079 C CA . GLY A 1 663 ? 32.031 -16.078 -4.352 1 84.81 663 GLY A CA 1
ATOM 5080 C C . GLY A 1 663 ? 30.906 -15.492 -5.195 1 84.81 663 GLY A C 1
ATOM 5081 O O . GLY A 1 663 ? 29.797 -15.305 -4.707 1 84.81 663 GLY A O 1
ATOM 5082 N N . ILE A 1 664 ? 31.156 -15.312 -6.473 1 87.94 664 ILE A N 1
ATOM 5083 C CA . ILE A 1 664 ? 30.141 -14.711 -7.336 1 87.94 664 ILE A CA 1
ATOM 5084 C C . ILE A 1 664 ? 28.969 -15.672 -7.5 1 87.94 664 ILE A C 1
ATOM 5086 O O . ILE A 1 664 ? 27.812 -15.25 -7.504 1 87.94 664 ILE A O 1
ATOM 5090 N N . ILE A 1 665 ? 29.219 -17 -7.652 1 86.44 665 ILE A N 1
ATOM 5091 C CA . ILE A 1 665 ? 28.172 -18 -7.781 1 86.44 665 ILE A CA 1
ATOM 5092 C C . ILE A 1 665 ? 27.328 -18.047 -6.504 1 86.44 665 ILE A C 1
ATOM 5094 O O . ILE A 1 665 ? 26.109 -18.141 -6.559 1 86.44 665 ILE A O 1
ATOM 5098 N N . THR A 1 666 ? 28 -17.844 -5.422 1 86.69 666 THR A N 1
ATOM 5099 C CA . THR A 1 666 ? 27.328 -17.891 -4.129 1 86.69 666 THR A CA 1
ATOM 5100 C C . THR A 1 666 ? 26.359 -16.734 -3.98 1 86.69 666 THR A C 1
ATOM 5102 O O . THR A 1 666 ? 25.234 -16.906 -3.492 1 86.69 666 THR A O 1
ATOM 5105 N N . ILE A 1 667 ? 26.719 -15.602 -4.438 1 88.19 667 ILE A N 1
ATOM 5106 C CA . ILE A 1 667 ? 25.859 -14.422 -4.281 1 88.19 667 ILE A CA 1
ATOM 5107 C C . ILE A 1 667 ? 24.641 -14.547 -5.188 1 88.19 667 ILE A C 1
ATOM 5109 O O . ILE A 1 667 ? 23.516 -14.273 -4.762 1 88.19 667 ILE A O 1
ATOM 5113 N N . VAL A 1 668 ? 24.891 -14.984 -6.418 1 87.12 668 VAL A N 1
ATOM 5114 C CA . VAL A 1 668 ? 23.797 -15.031 -7.391 1 87.12 668 VAL A CA 1
ATOM 5115 C C . VAL A 1 668 ? 22.781 -16.078 -6.973 1 87.12 668 VAL A C 1
ATOM 5117 O O . VAL A 1 668 ? 21.578 -15.891 -7.164 1 87.12 668 VAL A O 1
ATOM 5120 N N . VAL A 1 669 ? 23.203 -17.109 -6.34 1 84 669 VAL A N 1
ATOM 5121 C CA . VAL A 1 669 ? 22.297 -18.172 -5.906 1 84 669 VAL A CA 1
ATOM 5122 C C . VAL A 1 669 ? 21.641 -17.781 -4.586 1 84 669 VAL A C 1
ATOM 5124 O O . VAL A 1 669 ? 20.5 -18.125 -4.328 1 84 669 VAL A O 1
ATOM 5127 N N . ALA A 1 670 ? 22.266 -17 -3.818 1 84.44 670 ALA A N 1
ATOM 5128 C CA . ALA A 1 670 ? 21.797 -16.672 -2.479 1 84.44 670 ALA A CA 1
ATOM 5129 C C . ALA A 1 670 ? 20.688 -15.617 -2.533 1 84.44 670 ALA A C 1
ATOM 5131 O O . ALA A 1 670 ? 19.75 -15.648 -1.736 1 84.44 670 ALA A O 1
ATOM 5132 N N . VAL A 1 671 ? 20.797 -14.742 -3.408 1 82.25 671 VAL A N 1
ATOM 5133 C CA . VAL A 1 671 ? 19.812 -13.656 -3.447 1 82.25 671 VAL A CA 1
ATOM 5134 C C . VAL A 1 671 ? 18.578 -14.109 -4.211 1 82.25 671 VAL A C 1
ATOM 5136 O O . VAL A 1 671 ? 18.656 -14.445 -5.398 1 82.25 671 VAL A O 1
ATOM 5139 N N . SER A 1 672 ? 17.453 -14.32 -3.484 1 78.94 672 SER A N 1
ATOM 5140 C CA . SER A 1 672 ? 16.156 -14.703 -4.062 1 78.94 672 SER A CA 1
ATOM 5141 C C . SER A 1 672 ? 15.148 -13.562 -3.955 1 78.94 672 SER A C 1
ATOM 5143 O O . SER A 1 672 ? 15.391 -12.578 -3.258 1 78.94 672 SER A O 1
ATOM 5145 N N . PRO A 1 673 ? 14.094 -13.648 -4.68 1 74.31 673 PRO A N 1
ATOM 5146 C CA . PRO A 1 673 ? 13.125 -12.555 -4.711 1 74.31 673 PRO A CA 1
ATOM 5147 C C . PRO A 1 673 ? 12.461 -12.312 -3.354 1 74.31 673 PRO A C 1
ATOM 5149 O O . PRO A 1 673 ? 12.086 -11.188 -3.039 1 74.31 673 PRO A O 1
ATOM 5152 N N . THR A 1 674 ? 12.336 -13.328 -2.545 1 75.69 674 THR A N 1
ATOM 5153 C CA . THR A 1 674 ? 11.711 -13.133 -1.241 1 75.69 674 THR A CA 1
ATOM 5154 C C . THR A 1 674 ? 12.688 -13.469 -0.118 1 75.69 674 THR A C 1
ATOM 5156 O O . THR A 1 674 ? 13.648 -14.219 -0.323 1 75.69 674 THR A O 1
ATOM 5159 N N . LEU A 1 675 ? 12.469 -12.906 1.033 1 74.81 675 LEU A N 1
ATOM 5160 C CA . LEU A 1 675 ? 13.359 -13.117 2.172 1 74.81 675 LEU A CA 1
ATOM 5161 C C . LEU A 1 675 ? 13.289 -14.562 2.662 1 74.81 675 LEU A C 1
ATOM 5163 O O . LEU A 1 675 ? 14.312 -15.148 3.012 1 74.81 675 LEU A O 1
ATOM 5167 N N . GLY A 1 676 ? 12.148 -15.125 2.734 1 73.94 676 GLY A N 1
ATOM 5168 C CA . GLY A 1 676 ? 12.023 -16.5 3.166 1 73.94 676 GLY A CA 1
ATOM 5169 C C . GLY A 1 676 ? 12.75 -17.484 2.258 1 73.94 676 GLY A C 1
ATOM 5170 O O . GLY A 1 676 ? 13.406 -18.422 2.734 1 73.94 676 GLY A O 1
ATOM 5171 N N . GLN A 1 677 ? 12.734 -17.25 1.019 1 76.81 677 GLN A N 1
ATOM 5172 C CA . GLN A 1 677 ? 13.43 -18.078 0.053 1 76.81 677 GLN A CA 1
ATOM 5173 C C . GLN A 1 677 ? 14.945 -17.922 0.176 1 76.81 677 GLN A C 1
ATOM 5175 O O . GLN A 1 677 ? 15.695 -18.891 0.042 1 76.81 677 GLN A O 1
ATOM 5180 N N . SER A 1 678 ? 15.328 -16.719 0.456 1 78.88 678 SER A N 1
ATOM 5181 C CA . SER A 1 678 ? 16.766 -16.453 0.603 1 78.88 678 SER A CA 1
ATOM 5182 C C . SER A 1 678 ? 17.312 -17.125 1.854 1 78.88 678 SER A C 1
ATOM 5184 O O . SER A 1 678 ? 18.438 -17.625 1.849 1 78.88 678 SER A O 1
ATOM 5186 N N . LEU A 1 679 ? 16.562 -17.219 2.842 1 79.56 679 LEU A N 1
ATOM 5187 C CA . LEU A 1 679 ? 17.031 -17.844 4.07 1 79.56 679 LEU A CA 1
ATOM 5188 C C . LEU A 1 679 ? 17.203 -19.344 3.877 1 79.56 679 LEU A C 1
ATOM 5190 O O . LEU A 1 679 ? 18.172 -19.938 4.367 1 79.56 679 LEU A O 1
ATOM 5194 N N . VAL A 1 680 ? 16.375 -19.922 3.205 1 79.44 680 VAL A N 1
ATOM 5195 C CA . VAL A 1 680 ? 16.484 -21.359 2.928 1 79.44 680 VAL A CA 1
ATOM 5196 C C . VAL A 1 680 ? 17.703 -21.609 2.031 1 79.44 680 VAL A C 1
ATOM 5198 O O . VAL A 1 680 ? 18.469 -22.547 2.264 1 79.44 680 VAL A O 1
ATOM 5201 N N . THR A 1 681 ? 17.875 -20.734 1.12 1 82.12 681 THR A N 1
ATOM 5202 C CA . THR A 1 681 ? 18.984 -20.922 0.207 1 82.12 681 THR A CA 1
ATOM 5203 C C . THR A 1 681 ? 20.312 -20.672 0.927 1 82.12 681 THR A C 1
ATOM 5205 O O . THR A 1 681 ? 21.328 -21.312 0.622 1 82.12 681 THR A O 1
ATOM 5208 N N . PHE A 1 682 ? 20.297 -19.781 1.958 1 83.38 682 PHE A N 1
ATOM 5209 C CA . PHE A 1 682 ? 21.484 -19.516 2.75 1 83.38 682 PHE A CA 1
ATOM 5210 C C . PHE A 1 682 ? 21.906 -20.766 3.52 1 83.38 682 PHE A C 1
ATOM 5212 O O . PHE A 1 682 ? 23.094 -21.125 3.525 1 83.38 682 PHE A O 1
ATOM 5219 N N . PHE A 1 683 ? 21.016 -21.391 3.986 1 83.19 683 PHE A N 1
ATOM 5220 C CA . PHE A 1 683 ? 21.312 -22.578 4.77 1 83.19 683 PHE A CA 1
ATOM 5221 C C . PHE A 1 683 ? 21.797 -23.703 3.873 1 83.19 683 PHE A C 1
ATOM 5223 O O . PHE A 1 683 ? 22.734 -24.422 4.223 1 83.19 683 PHE A O 1
ATOM 5230 N N . LEU A 1 684 ? 21.219 -23.781 2.752 1 84.56 684 LEU A N 1
ATOM 5231 C CA . LEU A 1 684 ? 21.609 -24.828 1.814 1 84.56 684 LEU A CA 1
ATOM 5232 C C . LEU A 1 684 ? 23 -24.562 1.24 1 84.56 684 LEU A C 1
ATOM 5234 O O . LEU A 1 684 ? 23.766 -25.484 0.987 1 84.56 684 LEU A O 1
ATOM 5238 N N . GLN A 1 685 ? 23.281 -23.328 1.145 1 87.44 685 GLN A N 1
ATOM 5239 C CA . GLN A 1 685 ? 24.578 -22.969 0.589 1 87.44 685 GLN A CA 1
ATOM 5240 C C . GLN A 1 685 ? 25.688 -23.203 1.603 1 87.44 685 GLN A C 1
ATOM 5242 O O . GLN A 1 685 ? 26.781 -23.672 1.242 1 87.44 685 GLN A O 1
ATOM 5247 N N . ILE A 1 686 ? 25.438 -22.891 2.848 1 85.62 686 ILE A N 1
ATOM 5248 C CA . ILE A 1 686 ? 26.438 -23.109 3.889 1 85.62 686 ILE A CA 1
ATOM 5249 C C . ILE A 1 686 ? 26.719 -24.609 4.016 1 85.62 686 ILE A C 1
ATOM 5251 O O . ILE A 1 686 ? 27.875 -25.031 4.066 1 85.62 686 ILE A O 1
ATOM 5255 N N . LEU A 1 687 ? 25.734 -25.344 3.84 1 86.44 687 LEU A N 1
ATOM 5256 C CA . LEU A 1 687 ? 25.875 -26.797 3.943 1 86.44 687 LEU A CA 1
ATOM 5257 C C . LEU A 1 687 ? 26.531 -27.359 2.686 1 86.44 687 LEU A C 1
ATOM 5259 O O . LEU A 1 687 ? 27.391 -28.25 2.77 1 86.44 687 LEU A O 1
ATOM 5263 N N . GLY A 1 688 ? 26.109 -26.875 1.572 1 88.5 688 GLY A N 1
ATOM 5264 C CA . GLY A 1 688 ? 26.625 -27.391 0.312 1 88.5 688 GLY A CA 1
ATOM 5265 C C . GLY A 1 688 ? 28.078 -27.031 0.07 1 88.5 688 GLY A C 1
ATOM 5266 O O . GLY A 1 688 ? 28.922 -27.922 -0.054 1 88.5 688 GLY A O 1
ATOM 5267 N N . THR A 1 689 ? 28.406 -25.75 0.119 1 88.88 689 THR A N 1
ATOM 5268 C CA . THR A 1 689 ? 29.766 -25.312 -0.127 1 88.88 689 THR A CA 1
ATOM 5269 C C . THR A 1 689 ? 30.703 -25.781 0.993 1 88.88 689 THR A C 1
ATOM 5271 O O . THR A 1 689 ? 31.844 -26.156 0.742 1 88.88 689 THR A O 1
ATOM 5274 N N . GLY A 1 690 ? 30.188 -25.734 2.244 1 87.12 690 GLY A N 1
ATOM 5275 C CA . GLY A 1 690 ? 30.984 -26.203 3.363 1 87.12 690 GLY A CA 1
ATOM 5276 C C . GLY A 1 690 ? 31.312 -27.688 3.273 1 87.12 690 GLY A C 1
ATOM 5277 O O . GLY A 1 690 ? 32.469 -28.078 3.422 1 87.12 690 GLY A O 1
ATOM 5278 N N . MET A 1 691 ? 30.375 -28.453 2.893 1 90.44 691 MET A N 1
ATOM 5279 C CA . MET A 1 691 ? 30.578 -29.891 2.746 1 90.44 691 MET A CA 1
ATOM 5280 C C . MET A 1 691 ? 31.469 -30.188 1.542 1 90.44 691 MET A C 1
ATOM 5282 O O . MET A 1 691 ? 32.344 -31.062 1.608 1 90.44 691 MET A O 1
ATOM 5286 N N . GLY A 1 692 ? 31.281 -29.469 0.457 1 91.69 692 GLY A N 1
ATOM 5287 C CA . GLY A 1 692 ? 32.094 -29.672 -0.735 1 91.69 692 GLY A CA 1
ATOM 5288 C C . GLY A 1 692 ? 33.562 -29.375 -0.516 1 91.69 692 GLY A C 1
ATOM 5289 O O . GLY A 1 692 ? 34.406 -30.141 -0.949 1 91.69 692 GLY A O 1
ATOM 5290 N N . SER A 1 693 ? 33.844 -28.328 0.216 1 91.06 693 SER A N 1
ATOM 5291 C CA . SER A 1 693 ? 35.219 -27.969 0.493 1 91.06 693 SER A CA 1
ATOM 5292 C C . SER A 1 693 ? 35.906 -28.969 1.432 1 91.06 693 SER A C 1
ATOM 5294 O O . SER A 1 693 ? 37.062 -29.297 1.261 1 91.06 693 SER A O 1
ATOM 5296 N N . LEU A 1 694 ? 35.125 -29.453 2.375 1 91.5 694 LEU A N 1
ATOM 5297 C CA . LEU A 1 694 ? 35.688 -30.422 3.316 1 91.5 694 LEU A CA 1
ATOM 5298 C C . LEU A 1 694 ? 35.938 -31.75 2.625 1 91.5 694 LEU A C 1
ATOM 5300 O O . LEU A 1 694 ? 36.969 -32.406 2.875 1 91.5 694 LEU A O 1
ATOM 5304 N N . ILE A 1 695 ? 35.094 -32.125 1.716 1 92.38 695 ILE A N 1
ATOM 5305 C CA . ILE A 1 695 ? 35.25 -33.375 0.996 1 92.38 695 ILE A CA 1
ATOM 5306 C C . ILE A 1 695 ? 36.406 -33.25 0.009 1 92.38 695 ILE A C 1
ATOM 5308 O O . ILE A 1 695 ? 37.188 -34.188 -0.167 1 92.38 695 ILE A O 1
ATOM 5312 N N . GLY A 1 696 ? 36.469 -32.125 -0.696 1 92.06 696 GLY A N 1
ATOM 5313 C CA . GLY A 1 696 ? 37.594 -31.891 -1.57 1 92.06 696 GLY A CA 1
ATOM 5314 C C . GLY A 1 696 ? 38.938 -31.953 -0.845 1 92.06 696 GLY A C 1
ATOM 5315 O O . GLY A 1 696 ? 39.875 -32.562 -1.336 1 92.06 696 GLY A O 1
ATOM 5316 N N . LEU A 1 697 ? 39 -31.375 0.406 1 92.75 697 LEU A N 1
ATOM 5317 C CA . LEU A 1 697 ? 40.219 -31.422 1.225 1 92.75 697 LEU A CA 1
ATOM 5318 C C . LEU A 1 697 ? 40.531 -32.844 1.64 1 92.75 697 LEU A C 1
ATOM 5320 O O . LEU A 1 697 ? 41.688 -33.25 1.584 1 92.75 697 LEU A O 1
ATOM 5324 N N . LEU A 1 698 ? 39.5 -33.562 2.016 1 92.44 698 LEU A N 1
ATOM 5325 C CA . LEU A 1 698 ? 39.688 -34.938 2.438 1 92.44 698 LEU A CA 1
ATOM 5326 C C . LEU A 1 698 ? 40.219 -35.812 1.289 1 92.44 698 LEU A C 1
ATOM 5328 O O . LEU A 1 698 ? 41.125 -36.625 1.485 1 92.44 698 LEU A O 1
ATOM 5332 N N . MET A 1 699 ? 39.812 -35.594 0.07 1 93.25 699 MET A N 1
ATOM 5333 C CA . MET A 1 699 ? 40.25 -36.344 -1.093 1 93.25 699 MET A CA 1
ATOM 5334 C C . MET A 1 699 ? 41.719 -36.031 -1.432 1 93.25 699 MET A C 1
ATOM 5336 O O . MET A 1 699 ? 42.5 -36.938 -1.746 1 93.25 699 MET A O 1
ATOM 5340 N N . LEU A 1 700 ? 42.031 -34.812 -1.347 1 92.88 700 LEU A N 1
ATOM 5341 C CA . LEU A 1 700 ? 43.406 -34.406 -1.665 1 92.88 700 LEU A CA 1
ATOM 5342 C C . LEU A 1 700 ? 44.375 -34.875 -0.591 1 92.88 700 LEU A C 1
ATOM 5344 O O . LEU A 1 700 ? 45.5 -35.25 -0.899 1 92.88 700 LEU A O 1
ATOM 5348 N N . ARG A 1 701 ? 43.938 -34.906 0.688 1 91.62 701 ARG A N 1
ATOM 5349 C CA . ARG A 1 701 ? 44.812 -35.344 1.778 1 91.62 701 ARG A CA 1
ATOM 5350 C C . ARG A 1 701 ? 45.031 -36.844 1.734 1 91.62 701 ARG A C 1
ATOM 5352 O O . ARG A 1 701 ? 46.125 -37.312 2.062 1 91.62 701 ARG A O 1
ATOM 5359 N N . ILE A 1 702 ? 44.031 -37.562 1.327 1 90.69 702 ILE A N 1
ATOM 5360 C CA . ILE A 1 702 ? 44.125 -39.031 1.255 1 90.69 702 ILE A CA 1
ATOM 5361 C C . ILE A 1 702 ? 45.156 -39.438 0.185 1 90.69 702 ILE A C 1
ATOM 5363 O O . ILE A 1 702 ? 45.938 -40.375 0.376 1 90.69 702 ILE A O 1
ATOM 5367 N N . PHE A 1 703 ? 45.281 -38.688 -0.928 1 91 703 PHE A N 1
ATOM 5368 C CA . PHE A 1 703 ? 46.125 -39.125 -2.049 1 91 703 PHE A CA 1
ATOM 5369 C C . PHE A 1 703 ? 47.312 -38.188 -2.193 1 91 703 PHE A C 1
ATOM 5371 O O . PHE A 1 703 ? 47.906 -38.062 -3.281 1 91 703 PHE A O 1
ATOM 5378 N N . LEU A 1 704 ? 47.625 -37.531 -1.097 1 88.88 704 LEU A N 1
ATOM 5379 C CA . LEU A 1 704 ? 48.812 -36.688 -1.09 1 88.88 704 LEU A CA 1
ATOM 5380 C C . LEU A 1 704 ? 50.062 -37.562 -1.137 1 88.88 704 LEU A C 1
ATOM 5382 O O . LEU A 1 704 ? 50.25 -38.469 -0.313 1 88.88 704 LEU A O 1
ATOM 5386 N N . ASP A 1 705 ? 50.938 -37.438 -2.133 1 86.5 705 ASP A N 1
ATOM 5387 C CA . ASP A 1 705 ? 52.219 -38.062 -2.295 1 86.5 705 ASP A CA 1
ATOM 5388 C C . ASP A 1 705 ? 52.094 -39.594 -2.352 1 86.5 705 ASP A C 1
ATOM 5390 O O . ASP A 1 705 ? 52.844 -40.312 -1.688 1 86.5 705 ASP A O 1
ATOM 5394 N N . VAL A 1 706 ? 51.031 -39.969 -3.039 1 85.56 706 VAL A N 1
ATOM 5395 C CA . VAL A 1 706 ? 50.781 -41.406 -3.184 1 85.56 706 VAL A CA 1
ATOM 5396 C C . VAL A 1 706 ? 51.031 -41.844 -4.633 1 85.56 706 VAL A C 1
ATOM 5398 O O . VAL A 1 706 ? 50.594 -41.125 -5.562 1 85.56 706 VAL A O 1
ATOM 5401 N N . GLY A 1 707 ? 51.75 -42.969 -4.941 1 79.5 707 GLY A N 1
ATOM 5402 C CA . GLY A 1 707 ? 51.875 -43.594 -6.238 1 79.5 707 GLY A CA 1
ATOM 5403 C C . GLY A 1 707 ? 52.844 -42.875 -7.156 1 79.5 707 GLY A C 1
ATOM 5404 O O . GLY A 1 707 ? 52.719 -42.969 -8.383 1 79.5 707 GLY A O 1
ATOM 5405 N N . GLY A 1 708 ? 53.75 -42.031 -6.691 1 76 708 GLY A N 1
ATOM 5406 C CA . GLY A 1 708 ? 54.75 -41.344 -7.496 1 76 708 GLY A CA 1
ATOM 5407 C C . GLY A 1 708 ? 54.281 -40 -7.996 1 76 708 GLY A C 1
ATOM 5408 O O . GLY A 1 708 ? 55.031 -39.312 -8.68 1 76 708 GLY A O 1
ATOM 5409 N N . TYR A 1 709 ? 53 -39.625 -7.832 1 81.75 709 TYR A N 1
ATOM 5410 C CA . TYR A 1 709 ? 52.469 -38.312 -8.172 1 81.75 709 TYR A CA 1
ATOM 5411 C C . TYR A 1 709 ? 52.25 -37.469 -6.922 1 81.75 709 TYR A C 1
ATOM 5413 O O . TYR A 1 709 ? 52.281 -38 -5.805 1 81.75 709 TYR A O 1
ATOM 5421 N N . LYS A 1 710 ? 52.375 -36.25 -6.973 1 85.81 710 LYS A N 1
ATOM 5422 C CA . LYS A 1 710 ? 52 -35.438 -5.824 1 85.81 710 LYS A CA 1
ATOM 5423 C C . LYS A 1 710 ? 50.594 -35.719 -5.383 1 85.81 710 LYS A C 1
ATOM 5425 O O . LYS A 1 710 ? 50.312 -35.844 -4.188 1 85.81 710 LYS A O 1
ATOM 5430 N N . PHE A 1 711 ? 49.656 -35.875 -6.473 1 90.06 711 PHE A N 1
ATOM 5431 C CA . PHE A 1 711 ? 48.312 -36.312 -6.258 1 90.06 711 PHE A CA 1
ATOM 5432 C C . PHE A 1 711 ? 47.938 -37.438 -7.227 1 90.06 711 PHE A C 1
ATOM 5434 O O . PHE A 1 711 ? 47.969 -37.25 -8.445 1 90.06 711 PHE A O 1
ATOM 5441 N N . ASN A 1 712 ? 47.594 -38.656 -6.73 1 90.81 712 ASN A N 1
ATOM 5442 C CA . ASN A 1 712 ? 47.281 -39.781 -7.57 1 90.81 712 ASN A CA 1
ATOM 5443 C C . ASN A 1 712 ? 46 -39.562 -8.367 1 90.81 712 ASN A C 1
ATOM 5445 O O . ASN A 1 712 ? 44.906 -39.406 -7.797 1 90.81 712 ASN A O 1
ATOM 5449 N N . PRO A 1 713 ? 46.125 -39.375 -9.734 1 90.69 713 PRO A N 1
ATOM 5450 C CA . PRO A 1 713 ? 44.938 -39.094 -10.539 1 90.69 713 PRO A CA 1
ATOM 5451 C C . PRO A 1 713 ? 43.938 -40.25 -10.562 1 90.69 713 PRO A C 1
ATOM 5453 O O . PRO A 1 713 ? 42.719 -40 -10.68 1 90.69 713 PRO A O 1
ATOM 5456 N N . TYR A 1 714 ? 44.312 -41.5 -10.438 1 90.81 714 TYR A N 1
ATOM 5457 C CA . TYR A 1 714 ? 43.438 -42.656 -10.477 1 90.81 714 TYR A CA 1
ATOM 5458 C C . TYR A 1 714 ? 42.594 -42.719 -9.211 1 90.81 714 TYR A C 1
ATOM 5460 O O . TYR A 1 714 ? 41.375 -42.969 -9.281 1 90.81 714 TYR A O 1
ATOM 5468 N N . GLY A 1 715 ? 43.25 -42.5 -8.078 1 90.19 715 GLY A N 1
ATOM 5469 C CA . GLY A 1 715 ? 42.5 -42.5 -6.836 1 90.19 715 GLY A CA 1
ATOM 5470 C C . GLY A 1 715 ? 41.531 -41.344 -6.75 1 90.19 715 GLY A C 1
ATOM 5471 O O . GLY A 1 715 ? 40.406 -41.5 -6.262 1 90.19 715 GLY A O 1
ATOM 5472 N N . LEU A 1 716 ? 41.906 -40.219 -7.234 1 92.75 716 LEU A N 1
ATOM 5473 C CA . LEU A 1 716 ? 41.031 -39.031 -7.203 1 92.75 716 LEU A CA 1
ATOM 5474 C C . LEU A 1 716 ? 39.812 -39.219 -8.086 1 92.75 716 LEU A C 1
ATOM 5476 O O . LEU A 1 716 ? 38.719 -38.844 -7.711 1 92.75 716 LEU A O 1
ATOM 5480 N N . ALA A 1 717 ? 39.969 -39.781 -9.281 1 92.38 717 ALA A N 1
ATOM 5481 C CA . ALA A 1 717 ? 38.844 -40.031 -10.188 1 92.38 717 ALA A CA 1
ATOM 5482 C C . ALA A 1 717 ? 37.875 -41.062 -9.594 1 92.38 717 ALA A C 1
ATOM 5484 O O . ALA A 1 717 ? 36.656 -40.906 -9.695 1 92.38 717 ALA A O 1
ATOM 5485 N N . ALA A 1 718 ? 38.406 -42.062 -8.914 1 91.69 718 ALA A N 1
ATOM 5486 C CA . ALA A 1 718 ? 37.594 -43.094 -8.305 1 91.69 718 ALA A CA 1
ATOM 5487 C C . ALA A 1 718 ? 36.781 -42.531 -7.137 1 91.69 718 ALA A C 1
ATOM 5489 O O . ALA A 1 718 ? 35.594 -42.812 -7.004 1 91.69 718 ALA A O 1
ATOM 5490 N N . LEU A 1 719 ? 37.406 -41.781 -6.355 1 91.81 719 LEU A N 1
ATOM 5491 C CA . LEU A 1 719 ? 36.719 -41.219 -5.211 1 91.81 719 LEU A CA 1
ATOM 5492 C C . LEU A 1 719 ? 35.719 -40.156 -5.656 1 91.81 719 LEU A C 1
ATOM 5494 O O . LEU A 1 719 ? 34.719 -39.906 -4.98 1 91.81 719 LEU A O 1
ATOM 5498 N N . SER A 1 720 ? 36.062 -39.406 -6.754 1 92.31 720 SER A N 1
ATOM 5499 C CA . SER A 1 720 ? 35.094 -38.438 -7.281 1 92.31 720 SER A CA 1
ATOM 5500 C C . SER A 1 720 ? 33.812 -39.125 -7.719 1 92.31 720 SER A C 1
ATOM 5502 O O . SER A 1 720 ? 32.719 -38.562 -7.582 1 92.31 720 SER A O 1
ATOM 5504 N N . PHE A 1 721 ? 33.906 -40.312 -8.203 1 93.31 721 PHE A N 1
ATOM 5505 C CA . PHE A 1 721 ? 32.719 -41.062 -8.586 1 93.31 721 PHE A CA 1
ATOM 5506 C C . PHE A 1 721 ? 31.906 -41.469 -7.352 1 93.31 721 PHE A C 1
ATOM 5508 O O . PHE A 1 721 ? 30.672 -41.375 -7.344 1 93.31 721 PHE A O 1
ATOM 5515 N N . VAL A 1 722 ? 32.531 -41.844 -6.297 1 90.31 722 VAL A N 1
ATOM 5516 C CA . VAL A 1 722 ? 31.875 -42.281 -5.074 1 90.31 722 VAL A CA 1
ATOM 5517 C C . VAL A 1 722 ? 31.188 -41.094 -4.406 1 90.31 722 VAL A C 1
ATOM 5519 O O . VAL A 1 722 ? 30.078 -41.25 -3.889 1 90.31 722 VAL A O 1
ATOM 5522 N N . PHE A 1 723 ? 31.828 -40 -4.473 1 90.81 723 PHE A N 1
ATOM 5523 C CA . PHE A 1 723 ? 31.266 -38.781 -3.902 1 90.81 723 PHE A CA 1
ATOM 5524 C C . PHE A 1 723 ? 30.188 -38.219 -4.812 1 90.81 723 PHE A C 1
ATOM 5526 O O . PHE A 1 723 ? 29.188 -37.656 -4.336 1 90.81 723 PHE A O 1
ATOM 5533 N N . GLY A 1 724 ? 30.312 -38.281 -6.062 1 90.94 724 GLY A N 1
ATOM 5534 C CA . GLY A 1 724 ? 29.375 -37.719 -7.023 1 90.94 724 GLY A CA 1
ATOM 5535 C C . GLY A 1 724 ? 28.078 -38.5 -7.102 1 90.94 724 GLY A C 1
ATOM 5536 O O . GLY A 1 724 ? 27.031 -37.906 -7.414 1 90.94 724 GLY A O 1
ATOM 5537 N N . LEU A 1 725 ? 28.062 -39.656 -6.66 1 91.38 725 LEU A N 1
ATOM 5538 C CA . LEU A 1 725 ? 26.891 -40.531 -6.816 1 91.38 725 LEU A CA 1
ATOM 5539 C C . LEU A 1 725 ? 25.781 -40.125 -5.84 1 91.38 725 LEU A C 1
ATOM 5541 O O . LEU A 1 725 ? 24.641 -39.875 -6.246 1 91.38 725 LEU A O 1
ATOM 5545 N N . PRO A 1 726 ? 26.062 -40.031 -4.535 1 87.81 726 PRO A N 1
ATOM 5546 C CA . PRO A 1 726 ? 24.984 -39.625 -3.633 1 87.81 726 PRO A CA 1
ATOM 5547 C C . PRO A 1 726 ? 24.5 -38.188 -3.898 1 87.81 726 PRO A C 1
ATOM 5549 O O . PRO A 1 726 ? 23.312 -37.906 -3.771 1 87.81 726 PRO A O 1
ATOM 5552 N N . LEU A 1 727 ? 25.344 -37.312 -4.262 1 90.25 727 LEU A N 1
ATOM 5553 C CA . LEU A 1 727 ? 24.938 -35.938 -4.496 1 90.25 727 LEU A CA 1
ATOM 5554 C C . LEU A 1 727 ? 24.156 -35.812 -5.801 1 90.25 727 LEU A C 1
ATOM 5556 O O . LEU A 1 727 ? 23.234 -35 -5.895 1 90.25 727 LEU A O 1
ATOM 5560 N N . SER A 1 728 ? 24.562 -36.562 -6.742 1 90.38 728 SER A N 1
ATOM 5561 C CA . SER A 1 728 ? 23.766 -36.594 -7.965 1 90.38 728 SER A CA 1
ATOM 5562 C C . SER A 1 728 ? 22.375 -37.219 -7.711 1 90.38 728 SER A C 1
ATOM 5564 O O . SER A 1 728 ? 21.391 -36.781 -8.312 1 90.38 728 SER A O 1
ATOM 5566 N N . ALA A 1 729 ? 22.359 -38.156 -6.824 1 87.12 729 ALA A N 1
ATOM 5567 C CA . ALA A 1 729 ? 21.062 -38.75 -6.469 1 87.12 729 ALA A CA 1
ATOM 5568 C C . ALA A 1 729 ? 20.156 -37.719 -5.809 1 87.12 729 ALA A C 1
ATOM 5570 O O . ALA A 1 729 ? 18.953 -37.688 -6.07 1 87.12 729 ALA A O 1
ATOM 5571 N N . ILE A 1 730 ? 20.75 -36.812 -5.062 1 85.25 730 ILE A N 1
ATOM 5572 C CA . ILE A 1 730 ? 19.969 -35.781 -4.395 1 85.25 730 ILE A CA 1
ATOM 5573 C C . ILE A 1 730 ? 19.438 -34.781 -5.426 1 85.25 730 ILE A C 1
ATOM 5575 O O . ILE A 1 730 ? 18.312 -34.312 -5.32 1 85.25 730 ILE A O 1
ATOM 5579 N N . ILE A 1 731 ? 20.141 -34.438 -6.395 1 85.69 731 ILE A N 1
ATOM 5580 C CA . ILE A 1 731 ? 19.75 -33.5 -7.418 1 85.69 731 ILE A CA 1
ATOM 5581 C C . ILE A 1 731 ? 18.547 -34 -8.18 1 85.69 731 ILE A C 1
ATOM 5583 O O . ILE A 1 731 ? 17.609 -33.25 -8.477 1 85.69 731 ILE A O 1
ATOM 5587 N N . TYR A 1 732 ? 18.516 -35.344 -8.453 1 84.38 732 TYR A N 1
ATOM 5588 C CA . TYR A 1 732 ? 17.469 -35.875 -9.328 1 84.38 732 TYR A CA 1
ATOM 5589 C C . TYR A 1 732 ? 16.281 -36.375 -8.516 1 84.38 732 TYR A C 1
ATOM 5591 O O . TYR A 1 732 ? 15.156 -36.438 -9.008 1 84.38 732 TYR A O 1
ATOM 5599 N N . VAL A 1 733 ? 16.562 -36.75 -7.172 1 76.12 733 VAL A N 1
ATOM 5600 C CA . VAL A 1 733 ? 15.477 -37.281 -6.344 1 76.12 733 VAL A CA 1
ATOM 5601 C C . VAL A 1 733 ? 14.797 -36.125 -5.59 1 76.12 733 VAL A C 1
ATOM 5603 O O . VAL A 1 733 ? 13.57 -36.094 -5.48 1 76.12 733 VAL A O 1
ATOM 5606 N N . LYS A 1 734 ? 15.617 -35.219 -5.059 1 76.62 734 LYS A N 1
ATOM 5607 C CA . LYS A 1 734 ? 15.102 -34.094 -4.289 1 76.62 734 LYS A CA 1
ATOM 5608 C C . LYS A 1 734 ? 15.555 -32.75 -4.883 1 76.62 734 LYS A C 1
ATOM 5610 O O . LYS A 1 734 ? 16.5 -32.156 -4.391 1 76.62 734 LYS A O 1
ATOM 5615 N N . PRO A 1 735 ? 14.727 -32.25 -5.828 1 70.56 735 PRO A N 1
ATOM 5616 C CA . PRO A 1 735 ? 15.156 -31.031 -6.527 1 70.56 735 PRO A CA 1
ATOM 5617 C C . PRO A 1 735 ? 15.18 -29.797 -5.625 1 70.56 735 PRO A C 1
ATOM 5619 O O . PRO A 1 735 ? 15.812 -28.797 -5.957 1 70.56 735 PRO A O 1
ATOM 5622 N N . MET A 1 736 ? 14.633 -29.875 -4.363 1 71.94 736 MET A N 1
ATOM 5623 C CA . MET A 1 736 ? 14.648 -28.734 -3.449 1 71.94 736 MET A CA 1
ATOM 5624 C C . MET A 1 736 ? 16.062 -28.453 -2.959 1 71.94 736 MET A C 1
ATOM 5626 O O . MET A 1 736 ? 16.375 -27.312 -2.607 1 71.94 736 MET A O 1
ATOM 5630 N N . PHE A 1 737 ? 16.844 -29.5 -3.08 1 77.25 737 PHE A N 1
ATOM 5631 C CA . PHE A 1 737 ? 18.203 -29.344 -2.578 1 77.25 737 PHE A CA 1
ATOM 5632 C C . PHE A 1 737 ? 19.203 -29.203 -3.73 1 77.25 737 PHE A C 1
ATOM 5634 O O . PHE A 1 737 ? 20.391 -29.484 -3.568 1 77.25 737 PHE A O 1
ATOM 5641 N N . PHE A 1 738 ? 18.75 -28.844 -4.891 1 82 738 PHE A N 1
ATOM 5642 C CA . PHE A 1 738 ? 19.594 -28.719 -6.07 1 82 738 PHE A CA 1
ATOM 5643 C C . PHE A 1 738 ? 20.719 -27.719 -5.824 1 82 738 PHE A C 1
ATOM 5645 O O . PHE A 1 738 ? 21.875 -28 -6.125 1 82 738 PHE A O 1
ATOM 5652 N N . ALA A 1 739 ? 20.359 -26.578 -5.234 1 80.19 739 ALA A N 1
ATOM 5653 C CA . ALA A 1 739 ? 21.359 -25.531 -5.051 1 80.19 739 ALA A CA 1
ATOM 5654 C C . ALA A 1 739 ? 22.453 -25.969 -4.094 1 80.19 739 ALA A C 1
ATOM 5656 O O . ALA A 1 739 ? 23.641 -25.703 -4.324 1 80.19 739 ALA A O 1
ATOM 5657 N N . GLY A 1 740 ? 22.062 -26.734 -3.078 1 84.69 740 GLY A N 1
ATOM 5658 C CA . GLY A 1 740 ? 23.047 -27.234 -2.139 1 84.69 740 GLY A CA 1
ATOM 5659 C C . GLY A 1 740 ? 23.969 -28.281 -2.736 1 84.69 740 GLY A C 1
ATOM 5660 O O . GLY A 1 740 ? 25.188 -28.234 -2.539 1 84.69 740 GLY A O 1
ATOM 5661 N N . ALA A 1 741 ? 23.438 -29.141 -3.518 1 88.19 741 ALA A N 1
ATOM 5662 C CA . ALA A 1 741 ? 24.234 -30.203 -4.133 1 88.19 741 ALA A CA 1
ATOM 5663 C C . ALA A 1 741 ? 25.125 -29.656 -5.234 1 88.19 741 ALA A C 1
ATOM 5665 O O . ALA A 1 741 ? 26.266 -30.109 -5.398 1 88.19 741 ALA A O 1
ATOM 5666 N N . LEU A 1 742 ? 24.609 -28.719 -5.973 1 88.25 742 LEU A N 1
ATOM 5667 C CA . LEU A 1 742 ? 25.391 -28.094 -7.027 1 88.25 742 LEU A CA 1
ATOM 5668 C C . LEU A 1 742 ? 26.625 -27.406 -6.445 1 88.25 742 LEU A C 1
ATOM 5670 O O . LEU A 1 742 ? 27.734 -27.547 -6.969 1 88.25 742 LEU A O 1
ATOM 5674 N N . LEU A 1 743 ? 26.406 -26.766 -5.34 1 89.06 743 LEU A N 1
ATOM 5675 C CA . LEU A 1 743 ? 27.516 -26.016 -4.75 1 89.06 743 LEU A CA 1
ATOM 5676 C C . LEU A 1 743 ? 28.5 -26.953 -4.062 1 89.06 743 LEU A C 1
ATOM 5678 O O . LEU A 1 743 ? 29.703 -26.703 -4.047 1 89.06 743 LEU A O 1
ATOM 5682 N N . ALA A 1 744 ? 27.969 -28.031 -3.564 1 91.38 744 ALA A N 1
ATOM 5683 C CA . ALA A 1 744 ? 28.859 -29 -2.939 1 91.38 744 ALA A CA 1
ATOM 5684 C C . ALA A 1 744 ? 29.781 -29.641 -3.973 1 91.38 744 ALA A C 1
ATOM 5686 O O . ALA A 1 744 ? 31 -29.688 -3.777 1 91.38 744 ALA A O 1
ATOM 5687 N N . MET A 1 745 ? 29.281 -30.047 -5.07 1 92.62 745 MET A N 1
ATOM 5688 C CA . MET A 1 745 ? 30.078 -30.703 -6.113 1 92.62 745 MET A CA 1
ATOM 5689 C C . MET A 1 745 ? 31 -29.703 -6.801 1 92.62 745 MET A C 1
ATOM 5691 O O . MET A 1 745 ? 32.156 -30.047 -7.133 1 92.62 745 MET A O 1
ATOM 5695 N N . ASN A 1 746 ? 30.547 -28.547 -6.957 1 91.44 746 ASN A N 1
ATOM 5696 C CA . ASN A 1 746 ? 31.359 -27.531 -7.609 1 91.44 746 ASN A CA 1
ATOM 5697 C C . ASN A 1 746 ? 32.531 -27.109 -6.727 1 91.44 746 ASN A C 1
ATOM 5699 O O . ASN A 1 746 ? 33.625 -26.875 -7.219 1 91.44 746 ASN A O 1
ATOM 5703 N N . SER A 1 747 ? 32.25 -26.938 -5.449 1 91.25 747 SER A N 1
ATOM 5704 C CA . SER A 1 747 ? 33.312 -26.516 -4.547 1 91.25 747 SER A CA 1
ATOM 5705 C C . SER A 1 747 ? 34.406 -27.578 -4.434 1 91.25 747 SER A C 1
ATOM 5707 O O . SER A 1 747 ? 35.594 -27.266 -4.434 1 91.25 747 SER A O 1
ATOM 5709 N N . ALA A 1 748 ? 34 -28.797 -4.395 1 92.56 748 ALA A N 1
ATOM 5710 C CA . ALA A 1 748 ? 34.969 -29.875 -4.371 1 92.56 748 ALA A CA 1
ATOM 5711 C C . ALA A 1 748 ? 35.75 -29.953 -5.684 1 92.56 748 ALA A C 1
ATOM 5713 O O . ALA A 1 748 ? 36.969 -30.109 -5.684 1 92.56 748 ALA A O 1
ATOM 5714 N N . GLY A 1 749 ? 35.062 -29.781 -6.801 1 91.69 749 GLY A N 1
ATOM 5715 C CA . GLY A 1 749 ? 35.688 -29.859 -8.109 1 91.69 749 GLY A CA 1
ATOM 5716 C C . GLY A 1 749 ? 36.656 -28.734 -8.367 1 91.69 749 GLY A C 1
ATOM 5717 O O . GLY A 1 749 ? 37.75 -28.953 -8.883 1 91.69 749 GLY A O 1
ATOM 5718 N N . THR A 1 750 ? 36.281 -27.547 -8.016 1 90.19 750 THR A N 1
ATOM 5719 C CA . THR A 1 750 ? 37.156 -26.406 -8.242 1 90.19 750 THR A CA 1
ATOM 5720 C C . THR A 1 750 ? 38.406 -26.5 -7.395 1 90.19 750 THR A C 1
ATOM 5722 O O . THR A 1 750 ? 39.5 -26.141 -7.848 1 90.19 750 THR A O 1
ATOM 5725 N N . LEU A 1 751 ? 38.312 -26.984 -6.168 1 91 751 LEU A N 1
ATOM 5726 C CA . LEU A 1 751 ? 39.469 -27.172 -5.293 1 91 751 LEU A CA 1
ATOM 5727 C C . LEU A 1 751 ? 40.438 -28.219 -5.859 1 91 751 LEU A C 1
ATOM 5729 O O . LEU A 1 751 ? 41.656 -28 -5.902 1 91 751 LEU A O 1
ATOM 5733 N N . ILE A 1 752 ? 39.938 -29.297 -6.359 1 91.94 752 ILE A N 1
ATOM 5734 C CA . ILE A 1 752 ? 40.75 -30.406 -6.871 1 91.94 752 ILE A CA 1
ATOM 5735 C C . ILE A 1 752 ? 41.438 -29.969 -8.164 1 91.94 752 ILE A C 1
ATOM 5737 O O . ILE A 1 752 ? 42.625 -30.219 -8.336 1 91.94 752 ILE A O 1
ATOM 5741 N N . VAL A 1 753 ? 40.688 -29.297 -9.039 1 90.56 753 VAL A N 1
ATOM 5742 C CA . VAL A 1 753 ? 41.25 -28.891 -10.32 1 90.56 753 VAL A CA 1
ATOM 5743 C C . VAL A 1 753 ? 42.344 -27.828 -10.109 1 90.56 753 VAL A C 1
ATOM 5745 O O . VAL A 1 753 ? 43.375 -27.859 -10.766 1 90.56 753 VAL A O 1
ATOM 5748 N N . THR A 1 754 ? 42.125 -26.922 -9.219 1 88.31 754 THR A N 1
ATOM 5749 C CA . THR A 1 754 ? 43.125 -25.875 -8.961 1 88.31 754 THR A CA 1
ATOM 5750 C C . THR A 1 754 ? 44.406 -26.469 -8.383 1 88.31 754 THR A C 1
ATOM 5752 O O . THR A 1 754 ? 45.5 -26.109 -8.797 1 88.31 754 THR A O 1
ATOM 5755 N N . GLU A 1 755 ? 44.281 -27.391 -7.457 1 89.44 755 GLU A N 1
ATOM 5756 C CA . GLU A 1 755 ? 45.469 -28.016 -6.859 1 89.44 755 GLU A CA 1
ATOM 5757 C C . GLU A 1 755 ? 46.188 -28.906 -7.871 1 89.44 755 GLU A C 1
ATOM 5759 O O . GLU A 1 755 ? 47.406 -28.953 -7.895 1 89.44 755 GLU A O 1
ATOM 5764 N N . TRP A 1 756 ? 45.438 -29.562 -8.688 1 89.06 756 TRP A N 1
ATOM 5765 C CA . TRP A 1 756 ? 46.062 -30.406 -9.719 1 89.06 756 TRP A CA 1
ATOM 5766 C C . TRP A 1 756 ? 46.812 -29.562 -10.742 1 89.06 756 TRP A C 1
ATOM 5768 O O . TRP A 1 756 ? 47.938 -29.906 -11.133 1 89.06 756 TRP A O 1
ATOM 5778 N N . THR A 1 757 ? 46.312 -28.453 -11.188 1 88.06 757 THR A N 1
ATOM 5779 C CA . THR A 1 757 ? 46.875 -27.609 -12.234 1 88.06 757 THR A CA 1
ATOM 5780 C C . THR A 1 757 ? 48.188 -26.984 -11.766 1 88.06 757 THR A C 1
ATOM 5782 O O . THR A 1 757 ? 49.188 -26.969 -12.492 1 88.06 757 THR A O 1
ATOM 5785 N N . TYR A 1 758 ? 48.281 -26.531 -10.523 1 87.69 758 TYR A N 1
ATOM 5786 C CA . TYR A 1 758 ? 49.438 -25.766 -10.078 1 87.69 758 TYR A CA 1
ATOM 5787 C C . TYR A 1 758 ? 50.531 -26.672 -9.492 1 87.69 758 TYR A C 1
ATOM 5789 O O . TYR A 1 758 ? 51.688 -26.266 -9.344 1 87.69 758 TYR A O 1
ATOM 5797 N N . ASN A 1 759 ? 50.188 -28 -9.297 1 86.75 759 ASN A N 1
ATOM 5798 C CA . ASN A 1 759 ? 51.188 -28.891 -8.727 1 86.75 759 ASN A CA 1
ATOM 5799 C C . ASN A 1 759 ? 51.625 -29.969 -9.711 1 86.75 759 ASN A C 1
ATOM 5801 O O . ASN A 1 759 ? 52.719 -30.516 -9.602 1 86.75 759 ASN A O 1
ATOM 5805 N N . GLU A 1 760 ? 50.812 -30.344 -10.695 1 86 760 GLU A N 1
ATOM 5806 C CA . GLU A 1 760 ? 51.125 -31.531 -11.492 1 86 760 GLU A CA 1
ATOM 5807 C C . GLU A 1 760 ? 51.25 -31.172 -12.977 1 86 760 GLU A C 1
ATOM 5809 O O . GLU A 1 760 ? 51.938 -31.875 -13.727 1 86 760 GLU A O 1
ATOM 5814 N N . VAL A 1 761 ? 50.531 -30.203 -13.492 1 84.81 761 VAL A N 1
ATOM 5815 C CA . VAL A 1 761 ? 50.562 -29.891 -14.914 1 84.81 761 VAL A CA 1
ATOM 5816 C C . VAL A 1 761 ? 51.875 -29.188 -15.258 1 84.81 761 VAL A C 1
ATOM 5818 O O . VAL A 1 761 ? 52.188 -28.156 -14.672 1 84.81 761 VAL A O 1
ATOM 5821 N N . PRO A 1 762 ? 52.562 -29.766 -16.234 1 78.62 762 PRO A N 1
ATOM 5822 C CA . PRO A 1 762 ? 53.875 -29.203 -16.594 1 78.62 762 PRO A CA 1
ATOM 5823 C C . PRO A 1 762 ? 53.75 -27.781 -17.172 1 78.62 762 PRO A C 1
ATOM 5825 O O . PRO A 1 762 ? 52.906 -27.531 -18.016 1 78.62 762 PRO A O 1
ATOM 5828 N N . GLY A 1 763 ? 54.469 -26.828 -16.812 1 74 763 GLY A N 1
ATOM 5829 C CA . GLY A 1 763 ? 54.5 -25.469 -17.312 1 74 763 GLY A CA 1
ATOM 5830 C C . GLY A 1 763 ? 53.75 -24.484 -16.438 1 74 763 GLY A C 1
ATOM 5831 O O . GLY A 1 763 ? 53.938 -23.266 -16.547 1 74 763 GLY A O 1
ATOM 5832 N N . GLN A 1 764 ? 52.906 -25.062 -15.586 1 78.19 764 GLN A N 1
ATOM 5833 C CA . GLN A 1 764 ? 52.156 -24.156 -14.727 1 78.19 764 GLN A CA 1
ATOM 5834 C C . GLN A 1 764 ? 52.469 -24.406 -13.258 1 78.19 764 GLN A C 1
ATOM 5836 O O . GLN A 1 764 ? 51.75 -23.938 -12.367 1 78.19 764 GLN A O 1
ATOM 5841 N N . ILE A 1 765 ? 53.438 -25.219 -13.023 1 75.44 765 ILE A N 1
ATOM 5842 C CA . ILE A 1 765 ? 53.812 -25.594 -11.664 1 75.44 765 ILE A CA 1
ATOM 5843 C C . ILE A 1 765 ? 54.344 -24.359 -10.922 1 75.44 765 ILE A C 1
ATOM 5845 O O . ILE A 1 765 ? 55.219 -23.656 -11.406 1 75.44 765 ILE A O 1
ATOM 5849 N N . ARG A 1 766 ? 53.625 -23.922 -10 1 79.5 766 ARG A N 1
ATOM 5850 C CA . ARG A 1 766 ? 54.031 -22.812 -9.133 1 79.5 766 ARG A CA 1
ATOM 5851 C C . ARG A 1 766 ? 54.656 -23.344 -7.844 1 79.5 766 ARG A C 1
ATOM 5853 O O . ARG A 1 766 ? 53.969 -23.875 -6.98 1 79.5 766 ARG A O 1
ATOM 5860 N N . PRO A 1 767 ? 56.031 -23.094 -7.867 1 74.31 767 PRO A N 1
ATOM 5861 C CA . PRO A 1 767 ? 56.719 -23.562 -6.652 1 74.31 767 PRO A CA 1
ATOM 5862 C C . PRO A 1 767 ? 56.312 -22.781 -5.406 1 74.31 767 PRO A C 1
ATOM 5864 O O . PRO A 1 767 ? 56.125 -21.562 -5.473 1 74.31 767 PRO A O 1
ATOM 5867 N N . GLY A 1 768 ? 55.625 -23.281 -4.32 1 66.69 768 GLY A N 1
ATOM 5868 C CA . GLY A 1 768 ? 55.188 -22.641 -3.094 1 66.69 768 GLY A CA 1
ATOM 5869 C C . GLY A 1 768 ? 53.688 -22.391 -3.043 1 66.69 768 GLY A C 1
ATOM 5870 O O . GLY A 1 768 ? 53.219 -21.484 -2.35 1 66.69 768 GLY A O 1
ATOM 5871 N N . PHE A 1 769 ? 53 -23.047 -3.953 1 78.06 769 PHE A N 1
ATOM 5872 C CA . PHE A 1 769 ? 51.531 -22.922 -3.924 1 78.06 769 PHE A CA 1
ATOM 5873 C C . PHE A 1 769 ? 50.969 -23.375 -2.582 1 78.06 769 PHE A C 1
ATOM 5875 O O . PHE A 1 769 ? 51.594 -24.219 -1.906 1 78.06 769 PHE A O 1
ATOM 5882 N N . ASP A 1 770 ? 49.906 -22.75 -2.092 1 80.94 770 ASP A N 1
ATOM 5883 C CA . ASP A 1 770 ? 49.312 -22.984 -0.793 1 80.94 770 ASP A CA 1
ATOM 5884 C C . ASP A 1 770 ? 48.969 -24.469 -0.616 1 80.94 770 ASP A C 1
ATOM 5886 O O . ASP A 1 770 ? 48.688 -25.156 -1.591 1 80.94 770 ASP A O 1
ATOM 5890 N N . SER A 1 771 ? 49.188 -24.969 0.586 1 85.19 771 SER A N 1
ATOM 5891 C CA . SER A 1 771 ? 48.75 -26.312 0.93 1 85.19 771 SER A CA 1
ATOM 5892 C C . SER A 1 771 ? 47.25 -26.484 0.738 1 85.19 771 SER A C 1
ATOM 5894 O O . SER A 1 771 ? 46.5 -25.516 0.713 1 85.19 771 SER A O 1
ATOM 5896 N N . PRO A 1 772 ? 46.812 -27.75 0.369 1 87.88 772 PRO A N 1
ATOM 5897 C CA . PRO A 1 772 ? 45.375 -27.984 0.187 1 87.88 772 PRO A CA 1
ATOM 5898 C C . PRO A 1 772 ? 44.531 -27.5 1.367 1 87.88 772 PRO A C 1
ATOM 5900 O O . PRO A 1 772 ? 43.438 -26.984 1.176 1 87.88 772 PRO A O 1
ATOM 5903 N N . ALA A 1 773 ? 44.969 -27.547 2.629 1 89.56 773 ALA A N 1
ATOM 5904 C CA . ALA A 1 773 ? 44.219 -27.094 3.793 1 89.56 773 ALA A CA 1
ATOM 5905 C C . ALA A 1 773 ? 44.062 -25.562 3.773 1 89.56 773 ALA A C 1
ATOM 5907 O O . ALA A 1 773 ? 43 -25.047 4.102 1 89.56 773 ALA A O 1
ATOM 5908 N N . TYR A 1 774 ? 45.062 -24.922 3.363 1 89.12 774 TYR A N 1
ATOM 5909 C CA . TYR A 1 774 ? 45 -23.469 3.303 1 89.12 774 TYR A CA 1
ATOM 5910 C C . TYR A 1 774 ? 44.094 -23 2.172 1 89.12 774 TYR A C 1
ATOM 5912 O O . TYR A 1 774 ? 43.375 -22 2.314 1 89.12 774 TYR A O 1
ATOM 5920 N N . ARG A 1 775 ? 44.094 -23.75 1.105 1 88.38 775 ARG A N 1
ATOM 5921 C CA . ARG A 1 775 ? 43.219 -23.375 -0.018 1 88.38 775 ARG A CA 1
ATOM 5922 C C . ARG A 1 775 ? 41.75 -23.609 0.313 1 88.38 775 ARG A C 1
ATOM 5924 O O . ARG A 1 775 ? 40.906 -22.828 -0.091 1 88.38 775 ARG A O 1
ATOM 5931 N N . ALA A 1 776 ? 41.562 -24.672 1.005 1 90.19 776 ALA A N 1
ATOM 5932 C CA . ALA A 1 776 ? 40.188 -24.938 1.429 1 90.19 776 ALA A CA 1
ATOM 5933 C C . ALA A 1 776 ? 39.688 -23.875 2.389 1 90.19 776 ALA A C 1
ATOM 5935 O O . ALA A 1 776 ? 38.5 -23.469 2.338 1 90.19 776 ALA A O 1
ATOM 5936 N N . SER A 1 777 ? 40.469 -23.406 3.312 1 89.06 777 SER A N 1
ATOM 5937 C CA . SER A 1 777 ? 40.094 -22.344 4.234 1 89.06 777 SER A CA 1
ATOM 5938 C C . SER A 1 777 ? 39.844 -21.047 3.498 1 89.06 777 SER A C 1
ATOM 5940 O O . SER A 1 777 ? 38.938 -20.281 3.859 1 89.06 777 SER A O 1
ATOM 5942 N N . LYS A 1 778 ? 40.594 -20.828 2.441 1 88.19 778 LYS A N 1
ATOM 5943 C CA . LYS A 1 778 ? 40.406 -19.609 1.653 1 88.19 778 LYS A CA 1
ATOM 5944 C C . LYS A 1 778 ? 39.062 -19.672 0.9 1 88.19 778 LYS A C 1
ATOM 5946 O O . LYS A 1 778 ? 38.375 -18.656 0.754 1 88.19 778 LYS A O 1
ATOM 5951 N N . GLN A 1 779 ? 38.75 -20.828 0.492 1 88.69 779 GLN A N 1
ATOM 5952 C CA . GLN A 1 779 ? 37.469 -21 -0.178 1 88.69 779 GLN A CA 1
ATOM 5953 C C . GLN A 1 779 ? 36.312 -20.781 0.792 1 88.69 779 GLN A C 1
ATOM 5955 O O . GLN A 1 779 ? 35.281 -20.203 0.421 1 88.69 779 GLN A O 1
ATOM 5960 N N . LEU A 1 780 ? 36.5 -21.203 2.01 1 89.25 780 LEU A N 1
ATOM 5961 C CA . LEU A 1 780 ? 35.469 -21 3.025 1 89.25 780 LEU A CA 1
ATOM 5962 C C . LEU A 1 780 ? 35.344 -19.531 3.398 1 89.25 780 LEU A C 1
ATOM 5964 O O . LEU A 1 780 ? 34.25 -19.031 3.66 1 89.25 780 LEU A O 1
ATOM 5968 N N . VAL A 1 781 ? 36.375 -18.859 3.391 1 86.19 781 VAL A N 1
ATOM 5969 C CA . VAL A 1 781 ? 36.375 -17.438 3.676 1 86.19 781 VAL A CA 1
ATOM 5970 C C . VAL A 1 781 ? 35.688 -16.688 2.533 1 86.19 781 VAL A C 1
ATOM 5972 O O . VAL A 1 781 ? 34.906 -15.742 2.768 1 86.19 781 VAL A O 1
ATOM 5975 N N . ALA A 1 782 ? 35.938 -17.172 1.332 1 87.19 782 ALA A N 1
ATOM 5976 C CA . ALA A 1 782 ? 35.25 -16.562 0.183 1 87.19 782 ALA A CA 1
ATOM 5977 C C . ALA A 1 782 ? 33.75 -16.75 0.267 1 87.19 782 ALA A C 1
ATOM 5979 O O . ALA A 1 782 ? 33 -15.828 -0.063 1 87.19 782 ALA A O 1
ATOM 5980 N N . MET A 1 783 ? 33.406 -17.875 0.727 1 89.19 783 MET A N 1
ATOM 5981 C CA . MET A 1 783 ? 31.984 -18.141 0.896 1 89.19 783 MET A CA 1
ATOM 5982 C C . MET A 1 783 ? 31.391 -17.25 1.979 1 89.19 783 MET A C 1
ATOM 5984 O O . MET A 1 783 ? 30.297 -16.703 1.808 1 89.19 783 MET A O 1
ATOM 5988 N N . CYS A 1 784 ? 32.062 -17.047 3.041 1 87.44 784 CYS A N 1
ATOM 5989 C CA . CYS A 1 784 ? 31.578 -16.234 4.148 1 87.44 784 CYS A CA 1
ATOM 5990 C C . CYS A 1 784 ? 31.453 -14.773 3.748 1 87.44 784 CYS A C 1
ATOM 5992 O O . CYS A 1 784 ? 30.469 -14.109 4.109 1 87.44 784 CYS A O 1
ATOM 5994 N N . ILE A 1 785 ? 32.344 -14.305 2.965 1 86.19 785 ILE A N 1
ATOM 5995 C CA . ILE A 1 785 ? 32.281 -12.914 2.518 1 86.19 785 ILE A CA 1
ATOM 5996 C C . ILE A 1 785 ? 31.109 -12.734 1.55 1 86.19 785 ILE A C 1
ATOM 5998 O O . ILE A 1 785 ? 30.344 -11.766 1.655 1 86.19 785 ILE A O 1
ATOM 6002 N N . ALA A 1 786 ? 31 -13.695 0.675 1 88.75 786 ALA A N 1
ATOM 6003 C CA . ALA A 1 786 ? 29.922 -13.625 -0.313 1 88.75 786 ALA A CA 1
ATOM 6004 C C . ALA A 1 786 ? 28.562 -13.695 0.357 1 88.75 786 ALA A C 1
ATOM 6006 O O . ALA A 1 786 ? 27.656 -12.938 0.021 1 88.75 786 ALA A O 1
ATOM 6007 N N . LEU A 1 787 ? 28.469 -14.578 1.318 1 87.69 787 LEU A N 1
ATOM 6008 C CA . LEU A 1 787 ? 27.188 -14.727 2.021 1 87.69 787 LEU A CA 1
ATOM 6009 C C . LEU A 1 787 ? 26.906 -13.516 2.896 1 87.69 787 LEU A C 1
ATOM 6011 O O . LEU A 1 787 ? 25.75 -13.125 3.064 1 87.69 787 LEU A O 1
ATOM 6015 N N . ALA A 1 788 ? 27.891 -12.961 3.404 1 82.88 788 ALA A N 1
ATOM 6016 C CA . ALA A 1 788 ? 27.719 -11.758 4.219 1 82.88 788 ALA A CA 1
ATOM 6017 C C . ALA A 1 788 ? 27.219 -10.586 3.377 1 82.88 788 ALA A C 1
ATOM 6019 O O . ALA A 1 788 ? 26.328 -9.844 3.799 1 82.88 788 ALA A O 1
ATOM 6020 N N . ILE A 1 789 ? 27.75 -10.5 2.172 1 81.88 789 ILE A N 1
ATOM 6021 C CA . ILE A 1 789 ? 27.297 -9.438 1.273 1 81.88 789 ILE A CA 1
ATOM 6022 C C . ILE A 1 789 ? 25.859 -9.688 0.851 1 81.88 789 ILE A C 1
ATOM 6024 O O . ILE A 1 789 ? 25.047 -8.758 0.839 1 81.88 789 ILE A O 1
ATOM 6028 N N . ALA A 1 790 ? 25.594 -10.945 0.493 1 85.62 790 ALA A N 1
ATOM 6029 C CA . ALA A 1 790 ? 24.234 -11.281 0.09 1 85.62 790 ALA A CA 1
ATOM 6030 C C . ALA A 1 790 ? 23.25 -11.055 1.234 1 85.62 790 ALA A C 1
ATOM 6032 O O . ALA A 1 790 ? 22.125 -10.586 1.017 1 85.62 790 ALA A O 1
ATOM 6033 N N . ALA A 1 791 ? 23.672 -11.391 2.436 1 78.25 791 ALA A N 1
ATOM 6034 C CA . ALA A 1 791 ? 22.812 -11.242 3.607 1 78.25 791 ALA A CA 1
ATOM 6035 C C . ALA A 1 791 ? 22.547 -9.766 3.908 1 78.25 791 ALA A C 1
ATOM 6037 O O . ALA A 1 791 ? 21.453 -9.398 4.312 1 78.25 791 ALA A O 1
ATOM 6038 N N . ILE A 1 792 ? 23.5 -8.938 3.623 1 70.38 792 ILE A N 1
ATOM 6039 C CA . ILE A 1 792 ? 23.344 -7.512 3.875 1 70.38 792 ILE A CA 1
ATOM 6040 C C . ILE A 1 792 ? 22.297 -6.93 2.936 1 70.38 792 ILE A C 1
ATOM 6042 O O . ILE A 1 792 ? 21.453 -6.121 3.352 1 70.38 792 ILE A O 1
ATOM 6046 N N . PHE A 1 793 ? 22.312 -7.48 1.763 1 72.5 793 PHE A N 1
ATOM 6047 C CA . PHE A 1 793 ? 21.375 -6.918 0.795 1 72.5 793 PHE A CA 1
ATOM 6048 C C . PHE A 1 793 ? 20 -7.57 0.926 1 72.5 793 PHE A C 1
ATOM 6050 O O . PHE A 1 793 ? 19 -6.996 0.511 1 72.5 793 PHE A O 1
ATOM 6057 N N . GLN A 1 794 ? 19.922 -8.922 1.528 1 70.94 794 GLN A N 1
ATOM 6058 C CA . GLN A 1 794 ? 18.641 -9.594 1.702 1 70.94 794 GLN A CA 1
ATOM 6059 C C . GLN A 1 794 ? 18 -9.219 3.033 1 70.94 794 GLN A C 1
ATOM 6061 O O . GLN A 1 794 ? 16.781 -9.031 3.111 1 70.94 794 GLN A O 1
ATOM 6066 N N . VAL A 1 795 ? 18.688 -9.992 4.402 1 50.69 795 VAL A N 1
ATOM 6067 C CA . VAL A 1 795 ? 18.188 -9.82 5.762 1 50.69 795 VAL A CA 1
ATOM 6068 C C . VAL A 1 795 ? 18.234 -8.344 6.145 1 50.69 795 VAL A C 1
ATOM 6070 O O . VAL A 1 795 ? 17.312 -7.82 6.777 1 50.69 795 VAL A O 1
ATOM 6073 N N . ARG A 1 796 ? 19.766 -8.211 6.414 1 40.91 796 ARG A N 1
ATOM 6074 C CA . ARG A 1 796 ? 20.094 -7.02 7.184 1 40.91 796 ARG A CA 1
ATOM 6075 C C . ARG A 1 796 ? 19.109 -5.895 6.906 1 40.91 796 ARG A C 1
ATOM 6077 O O . ARG A 1 796 ? 19.234 -4.793 7.438 1 40.91 796 ARG A O 1
ATOM 6084 N N . LEU A 1 797 ? 18.281 -5.922 6.18 1 33.84 797 LEU A N 1
ATOM 6085 C CA . LEU A 1 797 ? 17.469 -4.754 6.52 1 33.84 797 LEU A CA 1
ATOM 6086 C C . LEU A 1 797 ? 16.609 -5.027 7.746 1 33.84 797 LEU A C 1
ATOM 6088 O O . LEU A 1 797 ? 15.781 -4.191 8.133 1 33.84 797 LEU A O 1
ATOM 6092 N N . TYR A 1 798 ? 16.406 -6.191 8.273 1 29.75 798 TYR A N 1
ATOM 6093 C CA . TYR A 1 798 ? 15.82 -6.422 9.586 1 29.75 798 TYR A CA 1
ATOM 6094 C C . TYR A 1 798 ? 16.734 -5.906 10.695 1 29.75 798 TYR A C 1
ATOM 6096 O O . TYR A 1 798 ? 16.297 -5.176 11.586 1 29.75 798 TYR A O 1
ATOM 6104 N N . GLY A 1 799 ? 17.641 -6.961 11.211 1 26.41 799 GLY A N 1
ATOM 6105 C CA . GLY A 1 799 ? 18.391 -6.969 12.461 1 26.41 799 GLY A CA 1
ATOM 6106 C C . GLY A 1 799 ? 19.391 -5.832 12.57 1 26.41 799 GLY A C 1
ATOM 6107 O O . GLY A 1 799 ? 19.906 -5.355 11.562 1 26.41 799 GLY A O 1
ATOM 6108 N N . GLY A 1 800 ? 19.281 -5.035 13.578 1 27.41 800 GLY A N 1
ATOM 6109 C CA . GLY A 1 800 ? 20.297 -4.383 14.383 1 27.41 800 GLY A CA 1
ATOM 6110 C C . GLY A 1 800 ? 21.641 -5.109 14.367 1 27.41 800 GLY A C 1
ATOM 6111 O O . GLY A 1 800 ? 22.172 -5.465 15.422 1 27.41 800 GLY A O 1
ATOM 6112 N N . LEU A 1 801 ? 21.938 -6.129 13.75 1 24.41 801 LEU A N 1
ATOM 6113 C CA . LEU A 1 801 ? 23.297 -6.527 14.117 1 24.41 801 LEU A CA 1
ATOM 6114 C C . LEU A 1 801 ? 24.266 -5.355 14 1 24.41 801 LEU A C 1
ATOM 6116 O O . LEU A 1 801 ? 24.234 -4.621 13.008 1 24.41 801 LEU A O 1
ATOM 6120 N N . GLN A 1 802 ? 24.859 -5.008 15.07 1 24.38 802 GLN A N 1
ATOM 6121 C CA . GLN A 1 802 ? 26 -4.32 15.656 1 24.38 802 GLN A CA 1
ATOM 6122 C C . GLN A 1 802 ? 27.281 -4.59 14.859 1 24.38 802 GLN A C 1
ATOM 6124 O O . GLN A 1 802 ? 28.391 -4.48 15.383 1 24.38 802 GLN A O 1
ATOM 6129 N N . PHE A 1 803 ? 27.406 -5.383 13.906 1 25.42 803 PHE A N 1
ATOM 6130 C CA . PHE A 1 803 ? 28.844 -5.383 13.664 1 25.42 803 PHE A CA 1
ATOM 6131 C C . PHE A 1 803 ? 29.375 -3.963 13.492 1 25.42 803 PHE A C 1
ATOM 6133 O O . PHE A 1 803 ? 28.75 -3.148 12.797 1 25.42 803 PHE A O 1
ATOM 6140 N N . ALA A 1 804 ? 30.25 -3.4 14.359 1 25 804 ALA A N 1
ATOM 6141 C CA . ALA A 1 804 ? 31.141 -2.273 14.656 1 25 804 ALA A CA 1
ATOM 6142 C C . ALA A 1 804 ? 31.703 -1.672 13.375 1 25 804 ALA A C 1
ATOM 6144 O O . ALA A 1 804 ? 31.844 -0.452 13.258 1 25 804 ALA A O 1
ATOM 6145 N N . ALA A 1 805 ? 32.75 -2.441 12.719 1 24.23 805 ALA A N 1
ATOM 6146 C CA . ALA A 1 805 ? 33.875 -1.841 12 1 24.23 805 ALA A CA 1
ATOM 6147 C C . ALA A 1 805 ? 33.406 -1.174 10.711 1 24.23 805 ALA A C 1
ATOM 6149 O O . ALA A 1 805 ? 34.156 -0.385 10.109 1 24.23 805 ALA A O 1
ATOM 6150 N N . CYS A 1 806 ? 32.719 -1.926 9.82 1 25.36 806 CYS A N 1
ATOM 6151 C CA . CYS A 1 806 ? 32.938 -1.323 8.508 1 25.36 806 CYS A CA 1
ATOM 6152 C C . CYS A 1 806 ? 32.062 -0.1 8.32 1 25.36 806 CYS A C 1
ATOM 6154 O O . CYS A 1 806 ? 30.875 -0.124 8.68 1 25.36 806 CYS A O 1
ATOM 6156 N N . PRO A 1 807 ? 32.531 1.204 7.988 1 26.33 807 PRO A N 1
ATOM 6157 C CA . PRO A 1 807 ? 32.156 2.607 7.809 1 26.33 807 PRO A CA 1
ATOM 6158 C C . PRO A 1 807 ? 30.906 2.779 6.945 1 26.33 807 PRO A C 1
ATOM 6160 O O . PRO A 1 807 ? 30.469 3.906 6.691 1 26.33 807 PRO A O 1
ATOM 6163 N N . LEU A 1 808 ? 30.641 1.958 5.949 1 27.34 808 LEU A N 1
ATOM 6164 C CA . LEU A 1 808 ? 29.703 2.117 4.855 1 27.34 808 LEU A CA 1
ATOM 6165 C C . LEU A 1 808 ? 28.266 1.98 5.352 1 27.34 808 LEU A C 1
ATOM 6167 O O . LEU A 1 808 ? 27.672 0.908 5.242 1 27.34 808 LEU A O 1
ATOM 6171 N N . THR A 1 809 ? 27.688 2.412 6.379 1 29.33 809 THR A N 1
ATOM 6172 C CA . THR A 1 809 ? 26.422 2.385 7.102 1 29.33 809 THR A CA 1
ATOM 6173 C C . THR A 1 809 ? 25.297 2.924 6.23 1 29.33 809 THR A C 1
ATOM 6175 O O . THR A 1 809 ? 24.141 2.941 6.648 1 29.33 809 THR A O 1
ATOM 6178 N N . LEU A 1 810 ? 25.547 3.854 5.363 1 31.14 810 LEU A N 1
ATOM 6179 C CA . LEU A 1 810 ? 24.578 4.555 4.535 1 31.14 810 LEU A CA 1
ATOM 6180 C C . LEU A 1 810 ? 23.656 3.57 3.822 1 31.14 810 LEU A C 1
ATOM 6182 O O . LEU A 1 810 ? 22.594 3.951 3.338 1 31.14 810 LEU A O 1
ATOM 6186 N N . PRO A 1 811 ? 24.203 2.508 3.223 1 32.03 811 PRO A N 1
ATOM 6187 C CA . PRO A 1 811 ? 23.453 1.504 2.461 1 32.03 811 PRO A CA 1
ATOM 6188 C C . PRO A 1 811 ? 22.328 0.859 3.273 1 32.03 811 PRO A C 1
ATOM 6190 O O . PRO A 1 811 ? 21.562 0.061 2.738 1 32.03 811 PRO A O 1
ATOM 6193 N N . LEU A 1 812 ? 22.344 0.858 4.516 1 31.64 812 LEU A N 1
ATOM 6194 C CA . LEU A 1 812 ? 21.578 0.03 5.438 1 31.64 812 LEU A CA 1
ATOM 6195 C C . LEU A 1 812 ? 20.109 0.45 5.441 1 31.64 812 LEU A C 1
ATOM 6197 O O . LEU A 1 812 ? 19.219 -0.399 5.504 1 31.64 812 LEU A O 1
ATOM 6201 N N . THR A 1 813 ? 19.844 1.704 5.707 1 32.75 813 THR A N 1
ATOM 6202 C CA . THR A 1 813 ? 18.453 2.121 5.887 1 32.75 813 THR A CA 1
ATOM 6203 C C . THR A 1 813 ? 17.641 1.902 4.609 1 32.75 813 THR A C 1
ATOM 6205 O O . THR A 1 813 ? 16.422 1.773 4.652 1 32.75 813 THR A O 1
ATOM 6208 N N . GLN A 1 814 ? 18.234 2.283 3.512 1 33.72 814 GLN A N 1
ATOM 6209 C CA . GLN A 1 814 ? 17.641 2.094 2.188 1 33.72 814 GLN A CA 1
ATOM 6210 C C . GLN A 1 814 ? 17.125 0.671 2.014 1 33.72 814 GLN A C 1
ATOM 6212 O O . GLN A 1 814 ? 16.109 0.452 1.334 1 33.72 814 GLN A O 1
ATOM 6217 N N . ILE A 1 815 ? 17.969 -0.276 2.467 1 39.38 815 ILE A N 1
ATOM 6218 C CA . ILE A 1 815 ? 17.906 -1.732 2.408 1 39.38 815 ILE A CA 1
ATOM 6219 C C . ILE A 1 815 ? 16.688 -2.219 3.189 1 39.38 815 ILE A C 1
ATOM 6221 O O . ILE A 1 815 ? 16.062 -3.227 2.828 1 39.38 815 ILE A O 1
ATOM 6225 N N . PHE A 1 816 ? 16.453 -1.625 4.305 1 40.84 816 PHE A N 1
ATOM 6226 C CA . PHE A 1 816 ? 15.312 -1.991 5.129 1 40.84 816 PHE A CA 1
ATOM 6227 C C . PHE A 1 816 ? 14.008 -1.747 4.383 1 40.84 816 PHE A C 1
ATOM 6229 O O . PHE A 1 816 ? 13.039 -2.488 4.555 1 40.84 816 PHE A O 1
ATOM 6236 N N . ILE A 1 817 ? 14.031 -0.745 3.691 1 42.59 817 ILE A N 1
ATOM 6237 C CA . ILE A 1 817 ? 12.781 -0.275 3.102 1 42.59 817 ILE A CA 1
ATOM 6238 C C . ILE A 1 817 ? 12.375 -1.188 1.945 1 42.59 817 ILE A C 1
ATOM 6240 O O . ILE A 1 817 ? 11.188 -1.413 1.706 1 42.59 817 ILE A O 1
ATOM 6244 N N . LEU A 1 818 ? 13.547 -1.862 1.234 1 51.25 818 LEU A N 1
ATOM 6245 C CA . LEU A 1 818 ? 13.133 -2.611 0.051 1 51.25 818 LEU A CA 1
ATOM 6246 C C . LEU A 1 818 ? 12.859 -4.07 0.401 1 51.25 818 LEU A C 1
ATOM 6248 O O . LEU A 1 818 ? 12.938 -4.945 -0.464 1 51.25 818 LEU A O 1
ATOM 6252 N N . ARG A 1 819 ? 12.602 -4.219 1.673 1 59.38 819 ARG A N 1
ATOM 6253 C CA . ARG A 1 819 ? 12.328 -5.598 2.076 1 59.38 819 ARG A CA 1
ATOM 6254 C C . ARG A 1 819 ? 11.031 -6.102 1.457 1 59.38 819 ARG A C 1
ATOM 6256 O O . ARG A 1 819 ? 10.055 -5.359 1.353 1 59.38 819 ARG A O 1
ATOM 6263 N N . GLN A 1 820 ? 11.297 -7.172 0.696 1 64.81 820 GLN A N 1
ATOM 6264 C CA . GLN A 1 820 ? 10.102 -7.844 0.201 1 64.81 820 GLN A CA 1
ATOM 6265 C C . GLN A 1 820 ? 9.828 -9.125 0.984 1 64.81 820 GLN A C 1
ATOM 6267 O O . GLN A 1 820 ? 10.195 -10.219 0.547 1 64.81 820 GLN A O 1
ATOM 6272 N N . PRO A 1 821 ? 9.156 -8.922 2.252 1 73.31 821 PRO A N 1
ATOM 6273 C CA . PRO A 1 821 ? 8.812 -10.141 2.975 1 73.31 821 PRO A CA 1
ATOM 6274 C C . PRO A 1 821 ? 7.82 -11.023 2.211 1 73.31 821 PRO A C 1
ATOM 6276 O O . PRO A 1 821 ? 6.973 -10.508 1.477 1 73.31 821 PRO A O 1
ATOM 6279 N N . ALA A 1 822 ? 8.039 -12.297 2.322 1 77.88 822 ALA A N 1
ATOM 6280 C CA . ALA A 1 822 ? 7.168 -13.258 1.642 1 77.88 822 ALA A CA 1
ATOM 6281 C C . ALA A 1 822 ? 5.727 -13.133 2.135 1 77.88 822 ALA A C 1
ATOM 6283 O O . ALA A 1 822 ? 4.785 -13.352 1.37 1 77.88 822 ALA A O 1
ATOM 6284 N N . ARG A 1 823 ? 5.543 -12.758 3.367 1 81.62 823 ARG A N 1
ATOM 6285 C CA . ARG A 1 823 ? 4.203 -12.641 3.932 1 81.62 823 ARG A CA 1
ATOM 6286 C C . ARG A 1 823 ? 3.443 -11.477 3.301 1 81.62 823 ARG A C 1
ATOM 6288 O O . ARG A 1 823 ? 2.252 -11.602 3.004 1 81.62 823 ARG A O 1
ATOM 6295 N N . GLN A 1 824 ? 4.145 -10.422 3.117 1 78.81 824 GLN A N 1
ATOM 6296 C CA . GLN A 1 824 ? 3.5 -9.273 2.484 1 78.81 824 GLN A CA 1
ATOM 6297 C C . GLN A 1 824 ? 3.215 -9.547 1.011 1 78.81 824 GLN A C 1
ATOM 6299 O O . GLN A 1 824 ? 2.164 -9.164 0.494 1 78.81 824 GLN A O 1
ATOM 6304 N N . ASN A 1 825 ? 4.141 -10.25 0.405 1 82.25 825 ASN A N 1
ATOM 6305 C CA . ASN A 1 825 ? 3.92 -10.609 -0.993 1 82.25 825 ASN A CA 1
ATOM 6306 C C . ASN A 1 825 ? 2.754 -11.578 -1.147 1 82.25 825 ASN A C 1
ATOM 6308 O O . ASN A 1 825 ? 1.996 -11.492 -2.115 1 82.25 825 ASN A O 1
ATOM 6312 N N . LEU A 1 826 ? 2.648 -12.461 -0.19 1 87.88 826 LEU A N 1
ATOM 6313 C CA . LEU A 1 826 ? 1.533 -13.406 -0.214 1 87.88 826 LEU A CA 1
ATOM 6314 C C . LEU A 1 826 ? 0.202 -12.672 -0.083 1 87.88 826 LEU A C 1
ATOM 6316 O O . LEU A 1 826 ? -0.74 -12.953 -0.829 1 87.88 826 LEU A O 1
ATOM 6320 N N . ARG A 1 827 ? 0.117 -11.734 0.757 1 87.12 827 ARG A N 1
ATOM 6321 C CA . ARG A 1 827 ? -1.115 -10.977 0.949 1 87.12 827 ARG A CA 1
ATOM 6322 C C . ARG A 1 827 ? -1.448 -10.148 -0.288 1 87.12 827 ARG A C 1
ATOM 6324 O O . ARG A 1 827 ? -2.6 -10.109 -0.725 1 87.12 827 ARG A O 1
ATOM 6331 N N . GLN A 1 828 ? -0.471 -9.555 -0.817 1 85.88 828 GLN A N 1
ATOM 6332 C CA . GLN A 1 828 ? -0.7 -8.711 -1.986 1 85.88 828 GLN A CA 1
ATOM 6333 C C . GLN A 1 828 ? -1.106 -9.547 -3.195 1 85.88 828 GLN A C 1
ATOM 6335 O O . GLN A 1 828 ? -1.955 -9.133 -3.988 1 85.88 828 GLN A O 1
ATOM 6340 N N . LYS A 1 829 ? -0.495 -10.688 -3.371 1 88.19 829 LYS A N 1
ATOM 6341 C CA . LYS A 1 829 ? -0.879 -11.555 -4.48 1 88.19 829 LYS A CA 1
ATOM 6342 C C . LYS A 1 829 ? -2.279 -12.125 -4.277 1 88.19 829 LYS A C 1
ATOM 6344 O O . LYS A 1 829 ? -3.027 -12.312 -5.238 1 88.19 829 LYS A O 1
ATOM 6349 N N . LEU A 1 830 ? -2.605 -12.398 -3.035 1 91.56 830 LEU A N 1
ATOM 6350 C CA . LEU A 1 830 ? -3.963 -12.844 -2.732 1 91.56 830 LEU A CA 1
ATOM 6351 C C . LEU A 1 830 ? -4.973 -11.734 -3.029 1 91.56 830 LEU A C 1
ATOM 6353 O O . LEU A 1 830 ? -6.051 -12 -3.561 1 91.56 830 LEU A O 1
ATOM 6357 N N . ALA A 1 831 ? -4.605 -10.547 -2.68 1 90.38 831 ALA A N 1
ATOM 6358 C CA . ALA A 1 831 ? -5.469 -9.406 -3 1 90.38 831 ALA A CA 1
ATOM 6359 C C . ALA A 1 831 ? -5.621 -9.242 -4.508 1 90.38 831 ALA A C 1
ATOM 6361 O O . ALA A 1 831 ? -6.715 -8.953 -5 1 90.38 831 ALA A O 1
ATOM 6362 N N . HIS A 1 832 ? -4.582 -9.516 -5.211 1 89.44 832 HIS A N 1
ATOM 6363 C CA . HIS A 1 832 ? -4.645 -9.398 -6.664 1 89.44 832 HIS A CA 1
ATOM 6364 C C . HIS A 1 832 ? -5.562 -10.461 -7.258 1 89.44 832 HIS A C 1
ATOM 6366 O O . HIS A 1 832 ? -6.27 -10.203 -8.234 1 89.44 832 HIS A O 1
ATOM 6372 N N . VAL A 1 833 ? -5.559 -11.602 -6.66 1 92.81 833 VAL A N 1
ATOM 6373 C CA . VAL A 1 833 ? -6.457 -12.656 -7.109 1 92.81 833 VAL A CA 1
ATOM 6374 C C . VAL A 1 833 ? -7.906 -12.25 -6.852 1 92.81 833 VAL A C 1
ATOM 6376 O O . VAL A 1 833 ? -8.781 -12.469 -7.695 1 92.81 833 VAL A O 1
ATOM 6379 N N . SER A 1 834 ? -8.117 -11.648 -5.73 1 92.62 834 SER A N 1
ATOM 6380 C CA . SER A 1 834 ? -9.477 -11.203 -5.41 1 92.62 834 SER A CA 1
ATOM 6381 C C . SER A 1 834 ? -9.938 -10.109 -6.367 1 92.62 834 SER A C 1
ATOM 6383 O O . SER A 1 834 ? -11.094 -10.086 -6.785 1 92.62 834 SER A O 1
ATOM 6385 N N . TRP A 1 835 ? -9.039 -9.297 -6.746 1 90.81 835 TRP A N 1
ATOM 6386 C CA . TRP A 1 835 ? -9.383 -8.266 -7.723 1 90.81 835 TRP A CA 1
ATOM 6387 C C . TRP A 1 835 ? -9.625 -8.883 -9.094 1 90.81 835 TRP A C 1
ATOM 6389 O O . TRP A 1 835 ? -10.5 -8.43 -9.844 1 90.81 835 TRP A O 1
ATOM 6399 N N . SER A 1 836 ? -8.852 -9.867 -9.43 1 90.69 836 SER A N 1
ATOM 6400 C CA . SER A 1 836 ? -9.07 -10.57 -10.695 1 90.69 836 SER A CA 1
ATOM 6401 C C . SER A 1 836 ? -10.43 -11.266 -10.711 1 90.69 836 SER A C 1
ATOM 6403 O O . SER A 1 836 ? -11.109 -11.281 -11.734 1 90.69 836 SER A O 1
ATOM 6405 N N . HIS A 1 837 ? -10.828 -11.781 -9.555 1 93.06 837 HIS A N 1
ATOM 6406 C CA . HIS A 1 837 ? -12.164 -12.359 -9.445 1 93.06 837 HIS A CA 1
ATOM 6407 C C . HIS A 1 837 ? -13.242 -11.305 -9.633 1 93.06 837 HIS A C 1
ATOM 6409 O O . HIS A 1 837 ? -14.266 -11.562 -10.273 1 93.06 837 HIS A O 1
ATOM 6415 N N . ASN A 1 838 ? -12.984 -10.195 -9.062 1 89.38 838 ASN A N 1
ATOM 6416 C CA . ASN A 1 838 ? -13.945 -9.102 -9.211 1 89.38 838 ASN A CA 1
ATOM 6417 C C . ASN A 1 838 ? -14.086 -8.688 -10.672 1 89.38 838 ASN A C 1
ATOM 6419 O O . ASN A 1 838 ? -15.203 -8.492 -11.164 1 89.38 838 ASN A O 1
ATOM 6423 N N . ALA A 1 839 ? -13.031 -8.602 -11.367 1 87.69 839 ALA A N 1
ATOM 6424 C CA . ALA A 1 839 ? -13.07 -8.242 -12.781 1 87.69 839 ALA A CA 1
ATOM 6425 C C . ALA A 1 839 ? -13.719 -9.344 -13.617 1 87.69 839 ALA A C 1
ATOM 6427 O O . ALA A 1 839 ? -14.484 -9.07 -14.539 1 87.69 839 ALA A O 1
ATOM 6428 N N . HIS A 1 840 ? -13.391 -10.578 -13.273 1 91.12 840 HIS A N 1
ATOM 6429 C CA . HIS A 1 840 ? -13.992 -11.711 -13.961 1 91.12 840 HIS A CA 1
ATOM 6430 C C . HIS A 1 840 ? -15.5 -11.758 -13.734 1 91.12 840 HIS A C 1
ATOM 6432 O O . HIS A 1 840 ? -16.266 -11.953 -14.68 1 91.12 840 HIS A O 1
ATOM 6438 N N . SER A 1 841 ? -15.922 -11.547 -12.523 1 90.5 841 SER A N 1
ATOM 6439 C CA . SER A 1 841 ? -17.344 -11.57 -12.203 1 90.5 841 SER A CA 1
ATOM 6440 C C . SER A 1 841 ? -18.094 -10.422 -12.875 1 90.5 841 SER A C 1
ATOM 6442 O O . SER A 1 841 ? -19.234 -10.586 -13.305 1 90.5 841 SER A O 1
ATOM 6444 N N . ALA A 1 842 ? -17.469 -9.297 -12.984 1 86.75 842 ALA A N 1
ATOM 6445 C CA . ALA A 1 842 ? -18.094 -8.172 -13.672 1 86.75 842 ALA A CA 1
ATOM 6446 C C . ALA A 1 842 ? -18.25 -8.453 -15.164 1 86.75 842 ALA A C 1
ATOM 6448 O O . ALA A 1 842 ? -19.312 -8.234 -15.734 1 86.75 842 ALA A O 1
ATOM 6449 N N . LEU A 1 843 ? -17.266 -8.953 -15.781 1 88.88 843 LEU A N 1
ATOM 6450 C CA . LEU A 1 843 ? -17.328 -9.289 -17.203 1 88.88 843 LEU A CA 1
ATOM 6451 C C . LEU A 1 843 ? -18.344 -10.398 -17.453 1 88.88 843 LEU A C 1
ATOM 6453 O O . LEU A 1 843 ? -19.094 -10.359 -18.438 1 88.88 843 LEU A O 1
ATOM 6457 N N . PHE A 1 844 ? -18.391 -11.359 -16.578 1 90.69 844 PHE A N 1
ATOM 6458 C CA . PHE A 1 844 ? -19.344 -12.453 -16.688 1 90.69 844 PHE A CA 1
ATOM 6459 C C . PHE A 1 844 ? -20.781 -11.953 -16.547 1 90.69 844 PHE A C 1
ATOM 6461 O O . PHE A 1 844 ? -21.688 -12.422 -17.234 1 90.69 844 PHE A O 1
ATOM 6468 N N . SER A 1 845 ? -20.938 -11.023 -15.633 1 87.56 845 SER A N 1
ATOM 6469 C CA . SER A 1 845 ? -22.266 -10.438 -15.453 1 87.56 845 SER A CA 1
ATOM 6470 C C . SER A 1 845 ? -22.719 -9.711 -16.719 1 87.56 845 SER A C 1
ATOM 6472 O O . SER A 1 845 ? -23.891 -9.797 -17.094 1 87.56 845 SER A O 1
ATOM 6474 N N . TYR A 1 846 ? -21.844 -9.086 -17.422 1 86.25 846 TYR A N 1
ATOM 6475 C CA . TYR A 1 846 ? -22.219 -8.383 -18.656 1 86.25 846 TYR A CA 1
ATOM 6476 C C . TYR A 1 846 ? -22.453 -9.375 -19.781 1 86.25 846 TYR A C 1
ATOM 6478 O O . TYR A 1 846 ? -23.312 -9.141 -20.641 1 86.25 846 TYR A O 1
ATOM 6486 N N . LEU A 1 847 ? -21.688 -10.406 -19.828 1 88.88 847 LEU A N 1
ATOM 6487 C CA . LEU A 1 847 ? -21.938 -11.453 -20.812 1 88.88 847 LEU A CA 1
ATOM 6488 C C . LEU A 1 847 ? -23.312 -12.078 -20.609 1 88.88 847 LEU A C 1
ATOM 6490 O O . LEU A 1 847 ? -24.047 -12.32 -21.578 1 88.88 847 LEU A O 1
ATOM 6494 N N . THR A 1 848 ? -23.672 -12.344 -19.344 1 88.62 848 THR A N 1
ATOM 6495 C CA . THR A 1 848 ? -24.984 -12.914 -19.031 1 88.62 848 THR A CA 1
ATOM 6496 C C . THR A 1 848 ? -26.094 -11.953 -19.422 1 88.62 848 THR A C 1
ATOM 6498 O O . THR A 1 848 ? -27.156 -12.383 -19.875 1 88.62 848 THR A O 1
ATOM 6501 N N . GLU A 1 849 ? -25.828 -10.68 -19.281 1 85.12 849 GLU A N 1
ATOM 6502 C CA . GLU A 1 849 ? -26.828 -9.695 -19.672 1 85.12 849 GLU A CA 1
ATOM 6503 C C . GLU A 1 849 ? -26.984 -9.625 -21.188 1 85.12 849 GLU A C 1
ATOM 6505 O O . GLU A 1 849 ? -28.078 -9.344 -21.688 1 85.12 849 GLU A O 1
ATOM 6510 N N . ALA A 1 850 ? -25.984 -9.867 -21.875 1 84.38 850 ALA A N 1
ATOM 6511 C CA . ALA A 1 850 ? -26.062 -9.867 -23.344 1 84.38 850 ALA A CA 1
ATOM 6512 C C . ALA A 1 850 ? -26.844 -11.078 -23.844 1 84.38 850 ALA A C 1
ATOM 6514 O O . ALA A 1 850 ? -27.625 -10.969 -24.797 1 84.38 850 ALA A O 1
ATOM 6515 N N . VAL A 1 851 ? -26.703 -12.219 -23.266 1 85.44 851 VAL A N 1
ATOM 6516 C CA . VAL A 1 851 ? -27.359 -13.453 -23.703 1 85.44 851 VAL A CA 1
ATOM 6517 C C . VAL A 1 851 ? -28.766 -13.516 -23.109 1 85.44 851 VAL A C 1
ATOM 6519 O O . VAL A 1 851 ? -29.688 -14 -23.766 1 85.44 851 VAL A O 1
ATOM 6522 N N . MET A 1 852 ? -28.859 -13.023 -21.859 1 86.88 852 MET A N 1
ATOM 6523 C CA . MET A 1 852 ? -30.141 -12.961 -21.156 1 86.88 852 MET A CA 1
ATOM 6524 C C . MET A 1 852 ? -30.422 -11.547 -20.672 1 86.88 852 MET A C 1
ATOM 6526 O O . MET A 1 852 ? -30.172 -11.227 -19.5 1 86.88 852 MET A O 1
ATOM 6530 N N . PRO A 1 853 ? -30.922 -10.773 -21.516 1 82.75 853 PRO A N 1
ATOM 6531 C CA . PRO A 1 853 ? -31.156 -9.383 -21.125 1 82.75 853 PRO A CA 1
ATOM 6532 C C . PRO A 1 853 ? -32.062 -9.25 -19.906 1 82.75 853 PRO A C 1
ATOM 6534 O O . PRO A 1 853 ? -32.969 -10.07 -19.719 1 82.75 853 PRO A O 1
ATOM 6537 N N . MET A 1 854 ? -31.812 -8.328 -19.078 1 81.44 854 MET A N 1
ATOM 6538 C CA . MET A 1 854 ? -32.594 -8.078 -17.859 1 81.44 854 MET A CA 1
ATOM 6539 C C . MET A 1 854 ? -33.781 -7.164 -18.141 1 81.44 854 MET A C 1
ATOM 6541 O O . MET A 1 854 ? -33.844 -6.059 -17.594 1 81.44 854 MET A O 1
ATOM 6545 N N . GLN A 1 855 ? -34.531 -7.535 -19.125 1 76.69 855 GLN A N 1
ATOM 6546 C CA . GLN A 1 855 ? -35.75 -6.828 -19.453 1 76.69 855 GLN A CA 1
ATOM 6547 C C . GLN A 1 855 ? -37 -7.719 -19.25 1 76.69 855 GLN A C 1
ATOM 6549 O O . GLN A 1 855 ? -36.875 -8.945 -19.203 1 76.69 855 GLN A O 1
ATOM 6554 N N . GLU A 1 856 ? -38.156 -7.188 -18.75 1 67.25 856 GLU A N 1
ATOM 6555 C CA . GLU A 1 856 ? -39.375 -7.938 -18.469 1 67.25 856 GLU A CA 1
ATOM 6556 C C . GLU A 1 856 ? -39.844 -8.734 -19.703 1 67.25 856 GLU A C 1
ATOM 6558 O O . GLU A 1 856 ? -40.281 -9.875 -19.562 1 67.25 856 GLU A O 1
ATOM 6563 N N . ASP A 1 857 ? -39.781 -8.195 -20.875 1 66.75 857 ASP A N 1
ATOM 6564 C CA . ASP A 1 857 ? -40.156 -8.961 -22.062 1 66.75 857 ASP A CA 1
ATOM 6565 C C . ASP A 1 857 ? -39 -9.023 -23.078 1 66.75 857 ASP A C 1
ATOM 6567 O O . ASP A 1 857 ? -38.844 -8.117 -23.891 1 66.75 857 ASP A O 1
ATOM 6571 N N . SER A 1 858 ? -38.062 -10 -22.781 1 67 858 SER A N 1
ATOM 6572 C CA . SER A 1 858 ? -36.844 -10.094 -23.547 1 67 858 SER A CA 1
ATOM 6573 C C . SER A 1 858 ? -37.062 -10.727 -24.922 1 67 858 SER A C 1
ATOM 6575 O O . SER A 1 858 ? -36.188 -10.742 -25.766 1 67 858 SER A O 1
ATOM 6577 N N . THR A 1 859 ? -38.25 -11.336 -25.172 1 65.19 859 THR A N 1
ATOM 6578 C CA . THR A 1 859 ? -38.438 -12.016 -26.438 1 65.19 859 THR A CA 1
ATOM 6579 C C . THR A 1 859 ? -38.344 -11.039 -27.609 1 65.19 859 THR A C 1
ATOM 6581 O O . THR A 1 859 ? -38 -11.422 -28.719 1 65.19 859 THR A O 1
ATOM 6584 N N . ASP A 1 860 ? -38.562 -9.797 -27.219 1 63.91 860 ASP A N 1
ATOM 6585 C CA . ASP A 1 860 ? -38.531 -8.805 -28.281 1 63.91 860 ASP A CA 1
ATOM 6586 C C . ASP A 1 860 ? -37.156 -8.172 -28.406 1 63.91 860 ASP A C 1
ATOM 6588 O O . ASP A 1 860 ? -36.906 -7.336 -29.281 1 63.91 860 ASP A O 1
ATOM 6592 N N . SER A 1 861 ? -36.219 -8.586 -27.547 1 71.06 861 SER A N 1
ATOM 6593 C CA . SER A 1 861 ? -34.906 -7.969 -27.609 1 71.06 861 SER A CA 1
ATOM 6594 C C . SER A 1 861 ? -34.062 -8.586 -28.719 1 71.06 861 SER A C 1
ATOM 6596 O O . SER A 1 861 ? -34.219 -9.766 -29.047 1 71.06 861 SER A O 1
ATOM 6598 N N . PRO A 1 862 ? -33.438 -7.707 -29.516 1 70.81 862 PRO A N 1
ATOM 6599 C CA . PRO A 1 862 ? -32.594 -8.227 -30.594 1 70.81 862 PRO A CA 1
ATOM 6600 C C . PRO A 1 862 ? -31.562 -9.242 -30.078 1 70.81 862 PRO A C 1
ATOM 6602 O O . PRO A 1 862 ? -31.094 -9.141 -28.938 1 70.81 862 PRO A O 1
ATOM 6605 N N . PRO A 1 863 ? -31.516 -10.32 -30.828 1 74.81 863 PRO A N 1
ATOM 6606 C CA . PRO A 1 863 ? -30.5 -11.297 -30.453 1 74.81 863 PRO A CA 1
ATOM 6607 C C . PRO A 1 863 ? -29.109 -10.68 -30.328 1 74.81 863 PRO A C 1
ATOM 6609 O O . PRO A 1 863 ? -28.797 -9.695 -31 1 74.81 863 PRO A O 1
ATOM 6612 N N . PRO A 1 864 ? -28.375 -11.117 -29.344 1 78.88 864 PRO A N 1
ATOM 6613 C CA . PRO A 1 864 ? -27.016 -10.594 -29.172 1 78.88 864 PRO A CA 1
ATOM 6614 C C . PRO A 1 864 ? -26.109 -10.93 -30.344 1 78.88 864 PRO A C 1
ATOM 6616 O O . PRO A 1 864 ? -26.406 -11.828 -31.141 1 78.88 864 PRO A O 1
ATOM 6619 N N . ASP A 1 865 ? -25.109 -10.039 -30.625 1 80.94 865 ASP A N 1
ATOM 6620 C CA . ASP A 1 865 ? -24.078 -10.344 -31.609 1 80.94 865 ASP A CA 1
ATOM 6621 C C . ASP A 1 865 ? -23.25 -11.555 -31.172 1 80.94 865 ASP A C 1
ATOM 6623 O O . ASP A 1 865 ? -22.344 -11.422 -30.344 1 80.94 865 ASP A O 1
ATOM 6627 N N . TRP A 1 866 ? -23.547 -12.734 -31.688 1 83.31 866 TRP A N 1
ATOM 6628 C CA . TRP A 1 866 ? -22.953 -13.992 -31.25 1 83.31 866 TRP A CA 1
ATOM 6629 C C . TRP A 1 866 ? -21.453 -13.992 -31.516 1 83.31 866 TRP A C 1
ATOM 6631 O O . TRP A 1 866 ? -20.703 -14.664 -30.797 1 83.31 866 TRP A O 1
ATOM 6641 N N . ASP A 1 867 ? -20.969 -13.234 -32.438 1 80.62 867 ASP A N 1
ATOM 6642 C CA . ASP A 1 867 ? -19.516 -13.141 -32.656 1 80.62 867 ASP A CA 1
ATOM 6643 C C . ASP A 1 867 ? -18.844 -12.43 -31.484 1 80.62 867 ASP A C 1
ATOM 6645 O O . ASP A 1 867 ? -17.781 -12.852 -31.031 1 80.62 867 ASP A O 1
ATOM 6649 N N . ALA A 1 868 ? -19.531 -11.383 -31.078 1 84.25 868 ALA A N 1
ATOM 6650 C CA . ALA A 1 868 ? -19 -10.656 -29.938 1 84.25 868 ALA A CA 1
ATOM 6651 C C . ALA A 1 868 ? -19.031 -11.516 -28.672 1 84.25 868 ALA A C 1
ATOM 6653 O O . ALA A 1 868 ? -18.094 -11.477 -27.859 1 84.25 868 ALA A O 1
ATOM 6654 N N . VAL A 1 869 ? -20.078 -12.297 -28.578 1 87.44 869 VAL A N 1
ATOM 6655 C CA . VAL A 1 869 ? -20.234 -13.148 -27.391 1 87.44 869 VAL A CA 1
ATOM 6656 C C . VAL A 1 869 ? -19.141 -14.211 -27.391 1 87.44 869 VAL A C 1
ATOM 6658 O O . VAL A 1 869 ? -18.594 -14.531 -26.328 1 87.44 869 VAL A O 1
ATOM 6661 N N . GLU A 1 870 ? -18.812 -14.695 -28.531 1 83.5 870 GLU A N 1
ATOM 6662 C CA . GLU A 1 870 ? -17.781 -15.734 -28.609 1 83.5 870 GLU A CA 1
ATOM 6663 C C . GLU A 1 870 ? -16.406 -15.18 -28.281 1 83.5 870 GLU A C 1
ATOM 6665 O O . GLU A 1 870 ? -15.609 -15.844 -27.625 1 83.5 870 GLU A O 1
ATOM 6670 N N . VAL A 1 871 ? -16.156 -14.008 -28.703 1 83.56 871 VAL A N 1
ATOM 6671 C CA . VAL A 1 871 ? -14.867 -13.391 -28.438 1 83.56 871 VAL A CA 1
ATOM 6672 C C . VAL A 1 871 ? -14.719 -13.133 -26.938 1 83.56 871 VAL A C 1
ATOM 6674 O O . VAL A 1 871 ? -13.664 -13.375 -26.359 1 83.56 871 VAL A O 1
ATOM 6677 N N . VAL A 1 872 ? -15.758 -12.641 -26.328 1 87 872 VAL A N 1
ATOM 6678 C CA . VAL A 1 872 ? -15.711 -12.344 -24.891 1 87 872 VAL A CA 1
ATOM 6679 C C . VAL A 1 872 ? -15.656 -13.641 -24.094 1 87 872 VAL A C 1
ATOM 6681 O O . VAL A 1 872 ? -15.008 -13.711 -23.047 1 87 872 VAL A O 1
ATOM 6684 N N . ARG A 1 873 ? -16.344 -14.641 -24.562 1 86.06 873 ARG A N 1
ATOM 6685 C CA . ARG A 1 873 ? -16.281 -15.945 -23.906 1 86.06 873 ARG A CA 1
ATOM 6686 C C . ARG A 1 873 ? -14.867 -16.5 -23.906 1 86.06 873 ARG A C 1
ATOM 6688 O O . ARG A 1 873 ? -14.398 -17.031 -22.906 1 86.06 873 ARG A O 1
ATOM 6695 N N . ASN A 1 874 ? -14.148 -16.344 -24.938 1 80.94 874 ASN A N 1
ATOM 6696 C CA . ASN A 1 874 ? -12.766 -16.797 -25.016 1 80.94 874 ASN A CA 1
ATOM 6697 C C . ASN A 1 874 ? -11.859 -15.992 -24.094 1 80.94 874 ASN A C 1
ATOM 6699 O O . ASN A 1 874 ? -10.914 -16.531 -23.516 1 80.94 874 ASN A O 1
ATOM 6703 N N . GLU A 1 875 ? -12.18 -14.742 -24.016 1 86.38 875 GLU A N 1
ATOM 6704 C CA . GLU A 1 875 ? -11.43 -13.914 -23.078 1 86.38 875 GLU A CA 1
ATOM 6705 C C . GLU A 1 875 ? -11.648 -14.383 -21.641 1 86.38 875 GLU A C 1
ATOM 6707 O O . GLU A 1 875 ? -10.711 -14.391 -20.828 1 86.38 875 GLU A O 1
ATOM 6712 N N . LEU A 1 876 ? -12.844 -14.773 -21.328 1 88.81 876 LEU A N 1
ATOM 6713 C CA . LEU A 1 876 ? -13.141 -15.266 -19.984 1 88.81 876 LEU A CA 1
ATOM 6714 C C . LEU A 1 876 ? -12.383 -16.562 -19.703 1 88.81 876 LEU A C 1
ATOM 6716 O O . LEU A 1 876 ? -11.883 -16.766 -18.594 1 88.81 876 LEU A O 1
ATOM 6720 N N . VAL A 1 877 ? -12.273 -17.391 -20.719 1 80.56 877 VAL A N 1
ATOM 6721 C CA . VAL A 1 877 ? -11.562 -18.656 -20.547 1 80.56 877 VAL A CA 1
ATOM 6722 C C . VAL A 1 877 ? -10.078 -18.375 -20.281 1 80.56 877 VAL A C 1
ATOM 6724 O O . VAL A 1 877 ? -9.469 -19 -19.422 1 80.56 877 VAL A O 1
ATOM 6727 N N . GLN A 1 878 ? -9.531 -17.438 -20.969 1 80.62 878 GLN A N 1
ATOM 6728 C CA . GLN A 1 878 ? -8.133 -17.094 -20.766 1 80.62 878 GLN A CA 1
ATOM 6729 C C . GLN A 1 878 ? -7.906 -16.5 -19.391 1 80.62 878 GLN A C 1
ATOM 6731 O O . GLN A 1 878 ? -6.895 -16.781 -18.734 1 80.62 878 GLN A O 1
ATOM 6736 N N . ARG A 1 879 ? -8.812 -15.68 -18.922 1 87.5 879 ARG A N 1
ATOM 6737 C CA . ARG A 1 879 ? -8.688 -15.109 -17.578 1 87.5 879 ARG A CA 1
ATOM 6738 C C . ARG A 1 879 ? -8.781 -16.188 -16.516 1 87.5 879 ARG A C 1
ATOM 6740 O O . ARG A 1 879 ? -8.141 -16.094 -15.461 1 87.5 879 ARG A O 1
ATOM 6747 N N . GLU A 1 880 ? -9.602 -17.188 -16.797 1 85.88 880 GLU A N 1
ATOM 6748 C CA . GLU A 1 880 ? -9.719 -18.297 -15.852 1 85.88 880 GLU A CA 1
ATOM 6749 C C . GLU A 1 880 ? -8.406 -19.062 -15.734 1 85.88 880 GLU A C 1
ATOM 6751 O O . GLU A 1 880 ? -7.992 -19.438 -14.641 1 85.88 880 GLU A O 1
ATOM 6756 N N . ILE A 1 881 ? -7.742 -19.188 -16.828 1 74.19 881 ILE A N 1
ATOM 6757 C CA . ILE A 1 881 ? -6.477 -19.922 -16.844 1 74.19 881 ILE A CA 1
ATOM 6758 C C . ILE A 1 881 ? -5.406 -19.109 -16.125 1 74.19 881 ILE A C 1
ATOM 6760 O O . ILE A 1 881 ? -4.617 -19.656 -15.344 1 74.19 881 ILE A O 1
ATOM 6764 N N . ASP A 1 882 ? -5.484 -17.875 -16.344 1 81.25 882 ASP A N 1
ATOM 6765 C CA . ASP A 1 882 ? -4.516 -17 -15.68 1 81.25 882 ASP A CA 1
ATOM 6766 C C . ASP A 1 882 ? -4.734 -16.984 -14.172 1 81.25 882 ASP A C 1
ATOM 6768 O O . ASP A 1 882 ? -3.775 -17.031 -13.398 1 81.25 882 ASP A O 1
ATOM 6772 N N . THR A 1 883 ? -5.98 -16.859 -13.75 1 87.31 883 THR A N 1
ATOM 6773 C CA . THR A 1 883 ? -6.281 -16.844 -12.32 1 87.31 883 THR A CA 1
ATOM 6774 C C . THR A 1 883 ? -5.902 -18.172 -11.664 1 87.31 883 THR A C 1
ATOM 6776 O O . THR A 1 883 ? -5.426 -18.188 -10.531 1 87.31 883 THR A O 1
ATOM 6779 N N . GLN A 1 884 ? -6.047 -19.25 -12.414 1 78.5 884 GLN A N 1
ATOM 6780 C CA . GLN A 1 884 ? -5.648 -20.562 -11.891 1 78.5 884 GLN A CA 1
ATOM 6781 C C . GLN A 1 884 ? -4.133 -20.641 -11.734 1 78.5 884 GLN A C 1
ATOM 6783 O O . GLN A 1 884 ? -3.639 -21.203 -10.75 1 78.5 884 GLN A O 1
ATOM 6788 N N . GLY A 1 885 ? -3.455 -20.062 -12.711 1 75.56 885 GLY A N 1
ATOM 6789 C CA . GLY A 1 885 ? -2.008 -20.016 -12.594 1 75.56 885 GLY A CA 1
ATOM 6790 C C . GLY A 1 885 ? -1.53 -19.219 -11.398 1 75.56 885 GLY A C 1
ATOM 6791 O O . GLY A 1 885 ? -0.576 -19.609 -10.727 1 75.56 885 GLY A O 1
ATOM 6792 N N . GLN A 1 886 ? -2.223 -18.156 -11.078 1 85.56 886 GLN A N 1
ATOM 6793 C CA . GLN A 1 886 ? -1.866 -17.328 -9.93 1 85.56 886 GLN A CA 1
ATOM 6794 C C . GLN A 1 886 ? -2.156 -18.062 -8.617 1 85.56 886 GLN A C 1
ATOM 6796 O O . GLN A 1 886 ? -1.405 -17.922 -7.652 1 85.56 886 GLN A O 1
ATOM 6801 N N . LEU A 1 887 ? -3.244 -18.797 -8.602 1 84.88 887 LEU A N 1
ATOM 6802 C CA . LEU A 1 887 ? -3.605 -19.531 -7.391 1 84.88 887 LEU A CA 1
ATOM 6803 C C . LEU A 1 887 ? -2.598 -20.625 -7.105 1 84.88 887 LEU A C 1
ATOM 6805 O O . LEU A 1 887 ? -2.234 -20.859 -5.949 1 84.88 887 LEU A O 1
ATOM 6809 N N . LEU A 1 888 ? -2.088 -21.172 -8.125 1 72.5 888 LEU A N 1
ATOM 6810 C CA . LEU A 1 888 ? -1.106 -22.234 -7.961 1 72.5 888 LEU A CA 1
ATOM 6811 C C . LEU A 1 888 ? 0.231 -21.672 -7.484 1 72.5 888 LEU A C 1
ATOM 6813 O O . LEU A 1 888 ? 0.952 -22.328 -6.734 1 72.5 888 LEU A O 1
ATOM 6817 N N . ALA A 1 889 ? 0.489 -20.5 -7.895 1 76.94 889 ALA A N 1
ATOM 6818 C CA . ALA A 1 889 ? 1.754 -19.859 -7.535 1 76.94 889 ALA A CA 1
ATOM 6819 C C . ALA A 1 889 ? 1.749 -19.422 -6.078 1 76.94 889 ALA A C 1
ATOM 6821 O O . ALA A 1 889 ? 2.801 -19.109 -5.516 1 76.94 889 ALA A O 1
ATOM 6822 N N . LEU A 1 890 ? 0.589 -19.422 -5.402 1 84.94 890 LEU A N 1
ATOM 6823 C CA . LEU A 1 890 ? 0.49 -18.969 -4.02 1 84.94 890 LEU A CA 1
ATOM 6824 C C . LEU A 1 890 ? 0.954 -20.062 -3.057 1 84.94 890 LEU A C 1
ATOM 6826 O O . LEU A 1 890 ? 1.376 -19.766 -1.936 1 84.94 890 LEU A O 1
ATOM 6830 N N . MET A 1 891 ? 0.983 -21.297 -3.445 1 77.12 891 MET A N 1
ATOM 6831 C CA . MET A 1 891 ? 1.288 -22.391 -2.529 1 77.12 891 MET A CA 1
ATOM 6832 C C . MET A 1 891 ? 2.766 -22.391 -2.15 1 77.12 891 MET A C 1
ATOM 6834 O O . MET A 1 891 ? 3.107 -22.453 -0.967 1 77.12 891 MET A O 1
ATOM 6838 N N . PRO A 1 892 ? 3.639 -22.234 -3.154 1 74.62 892 PRO A N 1
ATOM 6839 C CA . PRO A 1 892 ? 5.043 -22.156 -2.746 1 74.62 892 PRO A CA 1
ATOM 6840 C C . PRO A 1 892 ? 5.336 -20.906 -1.914 1 74.62 892 PRO A C 1
ATOM 6842 O O . PRO A 1 892 ? 6.164 -20.953 -1.001 1 74.62 892 PRO A O 1
ATOM 6845 N N . LEU A 1 893 ? 4.637 -19.859 -2.18 1 80.56 893 LEU A N 1
ATOM 6846 C CA . LEU A 1 893 ? 4.836 -18.641 -1.416 1 80.56 893 LEU A CA 1
ATOM 6847 C C . LEU A 1 893 ? 4.379 -18.812 0.028 1 80.56 893 LEU A C 1
ATOM 6849 O O . LEU A 1 893 ? 4.949 -18.203 0.942 1 80.56 893 LEU A O 1
ATOM 6853 N N . MET A 1 894 ? 3.381 -19.609 0.21 1 84.62 894 MET A N 1
ATOM 6854 C CA . MET A 1 894 ? 2.895 -19.891 1.559 1 84.62 894 MET A CA 1
ATOM 6855 C C . MET A 1 894 ? 3.928 -20.672 2.361 1 84.62 894 MET A C 1
ATOM 6857 O O . MET A 1 894 ? 4.117 -20.422 3.553 1 84.62 894 MET A O 1
ATOM 6861 N N . LYS A 1 895 ? 4.648 -21.5 1.734 1 77 895 LYS A N 1
ATOM 6862 C CA . LYS A 1 895 ? 5.684 -22.266 2.414 1 77 895 LYS A CA 1
ATOM 6863 C C . LYS A 1 895 ? 6.863 -21.391 2.807 1 77 895 LYS A C 1
ATOM 6865 O O . LYS A 1 895 ? 7.422 -21.531 3.896 1 77 895 LYS A O 1
ATOM 6870 N N . PHE A 1 896 ? 7.18 -20.453 1.905 1 78.69 896 PHE A N 1
ATOM 6871 C CA . PHE A 1 896 ? 8.266 -19.531 2.217 1 78.69 896 PHE A CA 1
ATOM 6872 C C . PHE A 1 896 ? 7.863 -18.578 3.334 1 78.69 896 PHE A C 1
ATOM 6874 O O . PHE A 1 896 ? 8.695 -18.188 4.156 1 78.69 896 PHE A O 1
ATOM 6881 N N . ALA A 1 897 ? 6.582 -18.203 3.34 1 82.12 897 ALA A N 1
ATOM 6882 C CA . ALA A 1 897 ? 6.086 -17.297 4.371 1 82.12 897 ALA A CA 1
ATOM 6883 C C . ALA A 1 897 ? 6.113 -17.969 5.746 1 82.12 897 ALA A C 1
ATOM 6885 O O . ALA A 1 897 ? 6.305 -17.297 6.762 1 82.12 897 ALA A O 1
ATOM 6886 N N . SER A 1 898 ? 6.008 -19.281 5.797 1 80.38 898 SER A N 1
ATOM 6887 C CA . SER A 1 898 ? 5.973 -19.984 7.07 1 80.38 898 SER A CA 1
ATOM 6888 C C . SER A 1 898 ? 7.363 -20.078 7.688 1 80.38 898 SER A C 1
ATOM 6890 O O . SER A 1 898 ? 7.5 -20.172 8.906 1 80.38 898 SER A O 1
ATOM 6892 N N . VAL A 1 899 ? 8.352 -19.953 6.871 1 76 899 VAL A N 1
ATOM 6893 C CA . VAL A 1 899 ? 9.719 -20.094 7.359 1 76 899 VAL A CA 1
ATOM 6894 C C . VAL A 1 899 ? 10.281 -18.734 7.754 1 76 899 VAL A C 1
ATOM 6896 O O . VAL A 1 899 ? 11.242 -18.656 8.523 1 76 899 VAL A O 1
ATOM 6899 N N . GLU A 1 900 ? 9.633 -17.641 7.363 1 75.06 900 GLU A N 1
ATOM 6900 C CA . GLU A 1 900 ? 10.117 -16.297 7.66 1 75.06 900 GLU A CA 1
ATOM 6901 C C . GLU A 1 900 ? 9.969 -15.977 9.148 1 75.06 900 GLU A C 1
ATOM 6903 O O . GLU A 1 900 ? 8.938 -16.266 9.75 1 75.06 900 GLU A O 1
ATOM 6908 N N . PRO A 1 901 ? 11.039 -15.531 9.75 1 64.44 901 PRO A N 1
ATOM 6909 C CA . PRO A 1 901 ? 10.953 -15.203 11.172 1 64.44 901 PRO A CA 1
ATOM 6910 C C . PRO A 1 901 ? 10.055 -14 11.453 1 64.44 901 PRO A C 1
ATOM 6912 O O . PRO A 1 901 ? 10.008 -13.062 10.656 1 64.44 901 PRO A O 1
ATOM 6915 N N . THR A 1 902 ? 8.977 -14.148 12.32 1 60.81 902 THR A N 1
ATOM 6916 C CA . THR A 1 902 ? 8.016 -13.07 12.562 1 60.81 902 THR A CA 1
ATOM 6917 C C . THR A 1 902 ? 8.375 -12.305 13.836 1 60.81 902 THR A C 1
ATOM 6919 O O . THR A 1 902 ? 8.688 -12.906 14.867 1 60.81 902 THR A O 1
ATOM 6922 N N . PHE A 1 903 ? 8.719 -11.055 13.656 1 58.06 903 PHE A N 1
ATOM 6923 C CA . PHE A 1 903 ? 8.906 -10.25 14.859 1 58.06 903 PHE A CA 1
ATOM 6924 C C . PHE A 1 903 ? 7.562 -9.898 15.492 1 58.06 903 PHE A C 1
ATOM 6926 O O . PHE A 1 903 ? 7.48 -9.672 16.703 1 58.06 903 PHE A O 1
ATOM 6933 N N . GLY A 1 904 ? 6.477 -10.016 14.805 1 58.59 904 GLY A N 1
ATOM 6934 C CA . GLY A 1 904 ? 5.191 -9.617 15.359 1 58.59 904 GLY A CA 1
ATOM 6935 C C . GLY A 1 904 ? 4.27 -10.797 15.617 1 58.59 904 GLY A C 1
ATOM 6936 O O . GLY A 1 904 ? 4.637 -11.742 16.312 1 58.59 904 GLY A O 1
ATOM 6937 N N . ALA A 1 905 ? 3.092 -10.914 15.102 1 64.06 905 ALA A N 1
ATOM 6938 C CA . ALA A 1 905 ? 2.076 -11.953 15.258 1 64.06 905 ALA A CA 1
ATOM 6939 C C . ALA A 1 905 ? 2.434 -13.195 14.445 1 64.06 905 ALA A C 1
ATOM 6941 O O . ALA A 1 905 ? 3.01 -13.086 13.359 1 64.06 905 ALA A O 1
ATOM 6942 N N . PRO A 1 906 ? 2.254 -14.32 15.141 1 72.75 906 PRO A N 1
ATOM 6943 C CA . PRO A 1 906 ? 2.559 -15.555 14.422 1 72.75 906 PRO A CA 1
ATOM 6944 C C . PRO A 1 906 ? 1.785 -15.688 13.109 1 72.75 906 PRO A C 1
ATOM 6946 O O . PRO A 1 906 ? 0.662 -15.188 13.008 1 72.75 906 PRO A O 1
ATOM 6949 N N . PHE A 1 907 ? 2.445 -16.25 12.094 1 79.44 907 PHE A N 1
ATOM 6950 C CA . PHE A 1 907 ? 1.844 -16.5 10.789 1 79.44 907 PHE A CA 1
ATOM 6951 C C . PHE A 1 907 ? 0.748 -17.547 10.883 1 79.44 907 PHE A C 1
ATOM 6953 O O . PHE A 1 907 ? 0.991 -18.672 11.336 1 79.44 907 PHE A O 1
ATOM 6960 N N . ARG A 1 908 ? -0.553 -17.203 10.664 1 79.31 908 ARG A N 1
ATOM 6961 C CA . ARG A 1 908 ? -1.687 -18.109 10.695 1 79.31 908 ARG A CA 1
ATOM 6962 C C . ARG A 1 908 ? -1.855 -18.828 9.352 1 79.31 908 ARG A C 1
ATOM 6964 O O . ARG A 1 908 ? -2.672 -18.406 8.523 1 79.31 908 ARG A O 1
ATOM 6971 N N . ALA A 1 909 ? -1.189 -19.859 9.117 1 81.5 909 ALA A N 1
ATOM 6972 C CA . ALA A 1 909 ? -1.159 -20.594 7.848 1 81.5 909 ALA A CA 1
ATOM 6973 C C . ALA A 1 909 ? -2.516 -21.219 7.543 1 81.5 909 ALA A C 1
ATOM 6975 O O . ALA A 1 909 ? -2.988 -21.172 6.406 1 81.5 909 ALA A O 1
ATOM 6976 N N . PRO A 1 910 ? -3.309 -21.672 8.57 1 80 910 PRO A N 1
ATOM 6977 C CA . PRO A 1 910 ? -4.578 -22.312 8.234 1 80 910 PRO A CA 1
ATOM 6978 C C . PRO A 1 910 ? -5.637 -21.328 7.75 1 80 910 PRO A C 1
ATOM 6980 O O . PRO A 1 910 ? -6.434 -21.656 6.863 1 80 910 PRO A O 1
ATOM 6983 N N . GLU A 1 911 ? -5.645 -20.172 8.305 1 85.19 911 GLU A N 1
ATOM 6984 C CA . GLU A 1 911 ? -6.617 -19.188 7.855 1 85.19 911 GLU A CA 1
ATOM 6985 C C . GLU A 1 911 ? -6.34 -18.75 6.418 1 85.19 911 GLU A C 1
ATOM 6987 O O . GLU A 1 911 ? -7.266 -18.594 5.621 1 85.19 911 GLU A O 1
ATOM 6992 N N . ILE A 1 912 ? -5.07 -18.672 6.125 1 87.5 912 ILE A N 1
ATOM 6993 C CA . ILE A 1 912 ? -4.715 -18.234 4.773 1 87.5 912 ILE A CA 1
ATOM 6994 C C . ILE A 1 912 ? -4.977 -19.375 3.789 1 87.5 912 ILE A C 1
ATOM 6996 O O . ILE A 1 912 ? -5.387 -19.141 2.65 1 87.5 912 ILE A O 1
ATOM 7000 N N . SER A 1 913 ? -4.77 -20.609 4.258 1 83.5 913 SER A N 1
ATOM 7001 C CA . SER A 1 913 ? -5.066 -21.75 3.395 1 83.5 913 SER A CA 1
ATOM 7002 C C . SER A 1 913 ? -6.562 -21.875 3.125 1 83.5 913 SER A C 1
ATOM 7004 O O . SER A 1 913 ? -6.973 -22.234 2.021 1 83.5 913 SER A O 1
ATOM 7006 N N . ARG A 1 914 ? -7.355 -21.469 4.098 1 83.75 914 ARG A N 1
ATOM 7007 C CA . ARG A 1 914 ? -8.797 -21.469 3.898 1 83.75 914 ARG A CA 1
ATOM 7008 C C . ARG A 1 914 ? -9.211 -20.391 2.91 1 83.75 914 ARG A C 1
ATOM 7010 O O . ARG A 1 914 ? -10.109 -20.594 2.088 1 83.75 914 ARG A O 1
ATOM 7017 N N . LEU A 1 915 ? -8.57 -19.328 2.971 1 90 915 LEU A N 1
ATOM 7018 C CA . LEU A 1 915 ? -8.875 -18.234 2.045 1 90 915 LEU A CA 1
ATOM 7019 C C . LEU A 1 915 ? -8.492 -18.625 0.619 1 90 915 LEU A C 1
ATOM 7021 O O . LEU A 1 915 ? -9.219 -18.312 -0.328 1 90 915 LEU A O 1
ATOM 7025 N N . ILE A 1 916 ? -7.387 -19.312 0.451 1 87.94 916 ILE A N 1
ATOM 7026 C CA . ILE A 1 916 ? -6.953 -19.75 -0.873 1 87.94 916 ILE A CA 1
ATOM 7027 C C . ILE A 1 916 ? -7.934 -20.781 -1.424 1 87.94 916 ILE A C 1
ATOM 7029 O O . ILE A 1 916 ? -8.297 -20.734 -2.604 1 87.94 916 ILE A O 1
ATOM 7033 N N . ARG A 1 917 ? -8.43 -21.562 -0.521 1 80.38 917 ARG A N 1
ATOM 7034 C CA . ARG A 1 917 ? -9.414 -22.562 -0.93 1 80.38 917 ARG A CA 1
ATOM 7035 C C . ARG A 1 917 ? -10.734 -21.922 -1.327 1 80.38 917 ARG A C 1
ATOM 7037 O O . ARG A 1 917 ? -11.375 -22.344 -2.287 1 80.38 917 ARG A O 1
ATOM 7044 N N . SER A 1 918 ? -11.086 -20.922 -0.629 1 88 918 SER A N 1
ATOM 7045 C CA . SER A 1 918 ? -12.312 -20.219 -0.967 1 88 918 SER A CA 1
ATOM 7046 C C . SER A 1 918 ? -12.195 -19.516 -2.314 1 88 918 SER A C 1
ATOM 7048 O O . SER A 1 918 ? -13.148 -19.484 -3.094 1 88 918 SER A O 1
ATOM 7050 N N . HIS A 1 919 ? -11.07 -19.016 -2.607 1 91.38 919 HIS A N 1
ATOM 7051 C CA . HIS A 1 919 ? -10.883 -18.375 -3.904 1 91.38 919 HIS A CA 1
ATOM 7052 C C . HIS A 1 919 ? -10.883 -19.406 -5.031 1 91.38 919 HIS A C 1
ATOM 7054 O O . HIS A 1 919 ? -11.328 -19.109 -6.141 1 91.38 919 HIS A O 1
ATOM 7060 N N . GLN A 1 920 ? -10.391 -20.594 -4.719 1 83.75 920 GLN A N 1
ATOM 7061 C CA . GLN A 1 920 ? -10.461 -21.656 -5.703 1 83.75 920 GLN A CA 1
ATOM 7062 C C . GLN A 1 920 ? -11.906 -22.078 -5.949 1 83.75 920 GLN A C 1
ATOM 7064 O O . GLN A 1 920 ? -12.305 -22.344 -7.09 1 83.75 920 GLN A O 1
ATOM 7069 N N . LEU A 1 921 ? -12.695 -22.078 -4.902 1 83.44 921 LEU A N 1
ATOM 7070 C CA . LEU A 1 921 ? -14.102 -22.438 -5.031 1 83.44 921 LEU A CA 1
ATOM 7071 C C . LEU A 1 921 ? -14.859 -21.391 -5.844 1 83.44 921 LEU A C 1
ATOM 7073 O O . LEU A 1 921 ? -15.734 -21.719 -6.645 1 83.44 921 LEU A O 1
ATOM 7077 N N . VAL A 1 922 ? -14.523 -20.156 -5.676 1 89.25 922 VAL A N 1
ATOM 7078 C CA . VAL A 1 922 ? -15.172 -19.094 -6.438 1 89.25 922 VAL A CA 1
ATOM 7079 C C . VAL A 1 922 ? -14.828 -19.234 -7.922 1 89.25 922 VAL A C 1
ATOM 7081 O O . VAL A 1 922 ? -15.703 -19.094 -8.781 1 89.25 922 VAL A O 1
ATOM 7084 N N . LEU A 1 923 ? -13.57 -19.562 -8.203 1 88.44 923 LEU A N 1
ATOM 7085 C CA . LEU A 1 923 ? -13.164 -19.734 -9.594 1 88.44 923 LEU A CA 1
ATOM 7086 C C . LEU A 1 923 ? -13.883 -20.922 -10.227 1 88.44 923 LEU A C 1
ATOM 7088 O O . LEU A 1 923 ? -14.336 -20.828 -11.375 1 88.44 923 LEU A O 1
ATOM 7092 N N . ASP A 1 924 ? -14.062 -21.953 -9.492 1 79.19 924 ASP A N 1
ATOM 7093 C CA . ASP A 1 924 ? -14.734 -23.141 -10.008 1 79.19 924 ASP A CA 1
ATOM 7094 C C . ASP A 1 924 ? -16.219 -22.859 -10.273 1 79.19 924 ASP A C 1
ATOM 7096 O O . ASP A 1 924 ? -16.766 -23.297 -11.281 1 79.19 924 ASP A O 1
ATOM 7100 N N . ARG A 1 925 ? -16.828 -22.141 -9.383 1 84.06 925 ARG A N 1
ATOM 7101 C CA . ARG A 1 925 ? -18.234 -21.797 -9.57 1 84.06 925 ARG A CA 1
ATOM 7102 C C . ARG A 1 925 ? -18.422 -20.875 -10.766 1 84.06 925 ARG A C 1
ATOM 7104 O O . ARG A 1 925 ? -19.422 -20.984 -11.492 1 84.06 925 ARG A O 1
ATOM 7111 N N . LEU A 1 926 ? -17.531 -20 -10.953 1 88.5 926 LEU A N 1
ATOM 7112 C CA . LEU A 1 926 ? -17.625 -19.109 -12.117 1 88.5 926 LEU A CA 1
ATOM 7113 C C . LEU A 1 926 ? -17.422 -19.891 -13.406 1 88.5 926 LEU A C 1
ATOM 7115 O O . LEU A 1 926 ? -18.078 -19.625 -14.406 1 88.5 926 LEU A O 1
ATOM 7119 N N . ARG A 1 927 ? -16.562 -20.891 -13.406 1 81.88 927 ARG A N 1
ATOM 7120 C CA . ARG A 1 927 ? -16.359 -21.75 -14.57 1 81.88 927 ARG A CA 1
ATOM 7121 C C . ARG A 1 927 ? -17.609 -22.578 -14.875 1 81.88 927 ARG A C 1
ATOM 7123 O O . ARG A 1 927 ? -17.984 -22.719 -16.047 1 81.88 927 ARG A O 1
ATOM 7130 N N . GLU A 1 928 ? -18.25 -23.031 -13.805 1 78.5 928 GLU A N 1
ATOM 7131 C CA . GLU A 1 928 ? -19.484 -23.797 -13.969 1 78.5 928 GLU A CA 1
ATOM 7132 C C . GLU A 1 928 ? -20.609 -22.938 -14.523 1 78.5 928 GLU A C 1
ATOM 7134 O O . GLU A 1 928 ? -21.359 -23.375 -15.398 1 78.5 928 GLU A O 1
ATOM 7139 N N . ALA A 1 929 ? -20.625 -21.719 -14.016 1 85.31 929 ALA A N 1
ATOM 7140 C CA . ALA A 1 929 ? -21.672 -20.812 -14.5 1 85.31 929 ALA A CA 1
ATOM 7141 C C . ALA A 1 929 ? -21.453 -20.469 -15.969 1 85.31 929 ALA A C 1
ATOM 7143 O O . ALA A 1 929 ? -22.406 -20.391 -16.75 1 85.31 929 ALA A O 1
ATOM 7144 N N . ARG A 1 930 ? -20.266 -20.328 -16.375 1 85.38 930 ARG A N 1
ATOM 7145 C CA . ARG A 1 930 ? -19.969 -20.016 -17.781 1 85.38 930 ARG A CA 1
ATOM 7146 C C . ARG A 1 930 ? -20.266 -21.203 -18.688 1 85.38 930 ARG A C 1
ATOM 7148 O O . ARG A 1 930 ? -20.844 -21.047 -19.766 1 85.38 930 ARG A O 1
ATOM 7155 N N . SER A 1 931 ? -19.906 -22.359 -18.25 1 75.75 931 SER A N 1
ATOM 7156 C CA . SER A 1 931 ? -20.109 -23.562 -19.062 1 75.75 931 SER A CA 1
ATOM 7157 C C . SER A 1 931 ? -21.594 -23.875 -19.203 1 75.75 931 SER A C 1
ATOM 7159 O O . SER A 1 931 ? -22.031 -24.453 -20.203 1 75.75 931 SER A O 1
ATOM 7161 N N . ALA A 1 932 ? -22.406 -23.438 -18.219 1 79.44 932 ALA A N 1
ATOM 7162 C CA . ALA A 1 932 ? -23.844 -23.672 -18.25 1 79.44 932 ALA A CA 1
ATOM 7163 C C . ALA A 1 932 ? -24.516 -22.812 -19.312 1 79.44 932 ALA A C 1
ATOM 7165 O O . ALA A 1 932 ? -25.531 -23.219 -19.891 1 79.44 932 ALA A O 1
ATOM 7166 N N . ILE A 1 933 ? -24.062 -21.609 -19.609 1 83.31 933 ILE A N 1
ATOM 7167 C CA . ILE A 1 933 ? -24.641 -20.734 -20.625 1 83.31 933 ILE A CA 1
ATOM 7168 C C . ILE A 1 933 ? -24.422 -21.359 -22.016 1 83.31 933 ILE A C 1
ATOM 7170 O O . ILE A 1 933 ? -25.297 -21.281 -22.875 1 83.31 933 ILE A O 1
ATOM 7174 N N . GLY A 1 934 ? -23.469 -22.156 -22.188 1 71.88 934 GLY A N 1
ATOM 7175 C CA . GLY A 1 934 ? -23.203 -22.844 -23.453 1 71.88 934 GLY A CA 1
ATOM 7176 C C . GLY A 1 934 ? -22.969 -21.875 -24.609 1 71.88 934 GLY A C 1
ATOM 7177 O O . GLY A 1 934 ? -22.969 -20.656 -24.422 1 71.88 934 GLY A O 1
ATOM 7178 N N . ALA A 1 935 ? -22.875 -22.328 -25.875 1 71.19 935 ALA A N 1
ATOM 7179 C CA . ALA A 1 935 ? -22.609 -21.547 -27.078 1 71.19 935 ALA A CA 1
ATOM 7180 C C . ALA A 1 935 ? -23.891 -20.922 -27.641 1 71.19 935 ALA A C 1
ATOM 7182 O O . ALA A 1 935 ? -23.859 -19.828 -28.203 1 71.19 935 ALA A O 1
ATOM 7183 N N . ASP A 1 936 ? -25.062 -21.609 -27.391 1 74.56 936 ASP A N 1
ATOM 7184 C CA . ASP A 1 936 ? -26.297 -21.156 -28.016 1 74.56 936 ASP A CA 1
ATOM 7185 C C . ASP A 1 936 ? -27.188 -20.422 -27 1 74.56 936 ASP A C 1
ATOM 7187 O O . ASP A 1 936 ? -28.25 -19.922 -27.359 1 74.56 936 ASP A O 1
ATOM 7191 N N . GLY A 1 937 ? -26.719 -20.188 -25.844 1 78 937 GLY A N 1
ATOM 7192 C CA . GLY A 1 937 ? -27.531 -19.516 -24.844 1 78 937 GLY A CA 1
ATOM 7193 C C . GLY A 1 937 ? -28.75 -20.312 -24.422 1 78 937 GLY A C 1
ATOM 7194 O O . GLY A 1 937 ? -28.703 -21.547 -24.422 1 78 937 GLY A O 1
ATOM 7195 N N . PHE A 1 938 ? -29.844 -19.609 -23.922 1 84.25 938 PHE A N 1
ATOM 7196 C CA . PHE A 1 938 ? -31.062 -20.266 -23.438 1 84.25 938 PHE A CA 1
ATOM 7197 C C . PHE A 1 938 ? -32.219 -20.047 -24.406 1 84.25 938 PHE A C 1
ATOM 7199 O O . PHE A 1 938 ? -32.25 -19.031 -25.094 1 84.25 938 PHE A O 1
ATOM 7206 N N . SER A 1 939 ? -33.125 -20.969 -24.594 1 80.81 939 SER A N 1
ATOM 7207 C CA . SER A 1 939 ? -34.281 -20.922 -25.5 1 80.81 939 SER A CA 1
ATOM 7208 C C . SER A 1 939 ? -35.25 -19.812 -25.109 1 80.81 939 SER A C 1
ATOM 7210 O O . SER A 1 939 ? -35.281 -19.391 -23.938 1 80.81 939 SER A O 1
ATOM 7212 N N . PRO A 1 940 ? -35.906 -19.188 -25.984 1 82.69 940 PRO A N 1
ATOM 7213 C CA . PRO A 1 940 ? -36.844 -18.109 -25.703 1 82.69 940 PRO A CA 1
ATOM 7214 C C . PRO A 1 940 ? -37.938 -18.531 -24.719 1 82.69 940 PRO A C 1
ATOM 7216 O O . PRO A 1 940 ? -38.438 -17.703 -23.953 1 82.69 940 PRO A O 1
ATOM 7219 N N . GLU A 1 941 ? -38.312 -19.797 -24.703 1 81.69 941 GLU A N 1
ATOM 7220 C CA . GLU A 1 941 ? -39.344 -20.266 -23.781 1 81.69 941 GLU A CA 1
ATOM 7221 C C . GLU A 1 941 ? -38.844 -20.188 -22.328 1 81.69 941 GLU A C 1
ATOM 7223 O O . GLU A 1 941 ? -39.625 -19.812 -21.438 1 81.69 941 GLU A O 1
ATOM 7228 N N . ILE A 1 942 ? -37.625 -20.5 -22.156 1 85.62 942 ILE A N 1
ATOM 7229 C CA . ILE A 1 942 ? -37.031 -20.438 -20.812 1 85.62 942 ILE A CA 1
ATOM 7230 C C . ILE A 1 942 ? -36.875 -18.984 -20.391 1 85.62 942 ILE A C 1
ATOM 7232 O O . ILE A 1 942 ? -37.094 -18.625 -19.234 1 85.62 942 ILE A O 1
ATOM 7236 N N . ARG A 1 943 ? -36.562 -18.188 -21.344 1 86.94 943 ARG A N 1
ATOM 7237 C CA . ARG A 1 943 ? -36.375 -16.766 -21.031 1 86.94 943 ARG A CA 1
ATOM 7238 C C . ARG A 1 943 ? -37.719 -16.141 -20.625 1 86.94 943 ARG A C 1
ATOM 7240 O O . ARG A 1 943 ? -37.781 -15.438 -19.609 1 86.94 943 ARG A O 1
ATOM 7247 N N . ARG A 1 944 ? -38.75 -16.453 -21.328 1 84.62 944 ARG A N 1
ATOM 7248 C CA . ARG A 1 944 ? -40.062 -15.844 -21.078 1 84.62 944 ARG A CA 1
ATOM 7249 C C . ARG A 1 944 ? -40.656 -16.328 -19.766 1 84.62 944 ARG A C 1
ATOM 7251 O O . ARG A 1 944 ? -41.219 -15.547 -19.016 1 84.62 944 ARG A O 1
ATOM 7258 N N . ASN A 1 945 ? -40.375 -17.562 -19.422 1 84.25 945 ASN A N 1
ATOM 7259 C CA . ASN A 1 945 ? -41.062 -18.156 -18.281 1 84.25 945 ASN A CA 1
ATOM 7260 C C . ASN A 1 945 ? -40.219 -18.062 -17 1 84.25 945 ASN A C 1
ATOM 7262 O O . ASN A 1 945 ? -40.75 -18.156 -15.898 1 84.25 945 ASN A O 1
ATOM 7266 N N . PHE A 1 946 ? -39 -17.953 -17.156 1 86.5 946 PHE A N 1
ATOM 7267 C CA . PHE A 1 946 ? -38.156 -18 -15.969 1 86.5 946 PHE A CA 1
ATOM 7268 C C . PHE A 1 946 ? -37.281 -16.75 -15.867 1 86.5 946 PHE A C 1
ATOM 7270 O O . PHE A 1 946 ? -37.5 -15.922 -14.969 1 86.5 946 PHE A O 1
ATOM 7277 N N . SER A 1 947 ? -36.406 -16.516 -16.844 1 87 947 SER A N 1
ATOM 7278 C CA . SER A 1 947 ? -35.406 -15.461 -16.75 1 87 947 SER A CA 1
ATOM 7279 C C . SER A 1 947 ? -36.031 -14.086 -16.656 1 87 947 SER A C 1
ATOM 7281 O O . SER A 1 947 ? -35.594 -13.227 -15.906 1 87 947 SER A O 1
ATOM 7283 N N . ASP A 1 948 ? -37.094 -13.883 -17.406 1 86.31 948 ASP A N 1
ATOM 7284 C CA . ASP A 1 948 ? -37.719 -12.57 -17.422 1 86.31 948 ASP A CA 1
ATOM 7285 C C . ASP A 1 948 ? -38.5 -12.312 -16.141 1 86.31 948 ASP A C 1
ATOM 7287 O O . ASP A 1 948 ? -38.562 -11.18 -15.648 1 86.31 948 ASP A O 1
ATOM 7291 N N . VAL A 1 949 ? -39 -13.359 -15.594 1 86.69 949 VAL A N 1
ATOM 7292 C CA . VAL A 1 949 ? -39.75 -13.203 -14.359 1 86.69 949 VAL A CA 1
ATOM 7293 C C . VAL A 1 949 ? -38.781 -12.984 -13.188 1 86.69 949 VAL A C 1
ATOM 7295 O O . VAL A 1 949 ? -39.094 -12.25 -12.25 1 86.69 949 VAL A O 1
ATOM 7298 N N . LEU A 1 950 ? -37.625 -13.547 -13.273 1 89 950 LEU A N 1
ATOM 7299 C CA . LEU A 1 950 ? -36.688 -13.516 -12.156 1 89 950 LEU A CA 1
ATOM 7300 C C . LEU A 1 950 ? -35.719 -12.359 -12.312 1 89 950 LEU A C 1
ATOM 7302 O O . LEU A 1 950 ? -34.688 -12.305 -11.617 1 89 950 LEU A O 1
ATOM 7306 N N . VAL A 1 951 ? -35.969 -11.398 -13.133 1 86.88 951 VAL A N 1
ATOM 7307 C CA . VAL A 1 951 ? -35.062 -10.281 -13.43 1 86.88 951 VAL A CA 1
ATOM 7308 C C . VAL A 1 951 ? -34.812 -9.469 -12.164 1 86.88 951 VAL A C 1
ATOM 7310 O O . VAL A 1 951 ? -33.688 -9.078 -11.891 1 86.88 951 VAL A O 1
ATOM 7313 N N . PRO A 1 952 ? -35.781 -9.211 -11.289 1 85.88 952 PRO A N 1
ATOM 7314 C CA . PRO A 1 952 ? -35.469 -8.422 -10.094 1 85.88 952 PRO A CA 1
ATOM 7315 C C . PRO A 1 952 ? -34.469 -9.094 -9.172 1 85.88 952 PRO A C 1
ATOM 7317 O O . PRO A 1 952 ? -33.625 -8.414 -8.562 1 85.88 952 PRO A O 1
ATOM 7320 N N . TYR A 1 953 ? -34.531 -10.406 -9.125 1 84.44 953 TYR A N 1
ATOM 7321 C CA . TYR A 1 953 ? -33.562 -11.117 -8.305 1 84.44 953 TYR A CA 1
ATOM 7322 C C . TYR A 1 953 ? -32.156 -11.023 -8.914 1 84.44 953 TYR A C 1
ATOM 7324 O O . TYR A 1 953 ? -31.172 -10.938 -8.195 1 84.44 953 TYR A O 1
ATOM 7332 N N . ARG A 1 954 ? -32.125 -11.039 -10.203 1 84.19 954 ARG A N 1
ATOM 7333 C CA . ARG A 1 954 ? -30.828 -10.961 -10.883 1 84.19 954 ARG A CA 1
ATOM 7334 C C . ARG A 1 954 ? -30.188 -9.594 -10.688 1 84.19 954 ARG A C 1
ATOM 7336 O O . ARG A 1 954 ? -28.969 -9.492 -10.516 1 84.19 954 ARG A O 1
ATOM 7343 N N . ARG A 1 955 ? -30.969 -8.594 -10.703 1 84.06 955 ARG A N 1
ATOM 7344 C CA . ARG A 1 955 ? -30.453 -7.25 -10.477 1 84.06 955 ARG A CA 1
ATOM 7345 C C . ARG A 1 955 ? -29.953 -7.09 -9.047 1 84.06 955 ARG A C 1
ATOM 7347 O O . ARG A 1 955 ? -28.891 -6.508 -8.812 1 84.06 955 ARG A O 1
ATOM 7354 N N . GLN A 1 956 ? -30.703 -7.566 -8.141 1 82.31 956 GLN A N 1
ATOM 7355 C CA . GLN A 1 956 ? -30.281 -7.52 -6.742 1 82.31 956 GLN A CA 1
ATOM 7356 C C . GLN A 1 956 ? -29 -8.328 -6.527 1 82.31 956 GLN A C 1
ATOM 7358 O O . GLN A 1 956 ? -28.078 -7.871 -5.852 1 82.31 956 GLN A O 1
ATOM 7363 N N . GLY A 1 957 ? -29.047 -9.508 -7.129 1 79.88 957 GLY A N 1
ATOM 7364 C CA . GLY A 1 957 ? -27.891 -10.375 -6.984 1 79.88 957 GLY A CA 1
ATOM 7365 C C . GLY A 1 957 ? -26.625 -9.781 -7.578 1 79.88 957 GLY A C 1
ATOM 7366 O O . GLY A 1 957 ? -25.547 -9.93 -7.02 1 79.88 957 GLY A O 1
ATOM 7367 N N . LYS A 1 958 ? -26.75 -9.148 -8.688 1 82.56 958 LYS A N 1
ATOM 7368 C CA . LYS A 1 958 ? -25.625 -8.492 -9.328 1 82.56 958 LYS A CA 1
ATOM 7369 C C . LYS A 1 958 ? -25.047 -7.398 -8.438 1 82.56 958 LYS A C 1
ATOM 7371 O O . LYS A 1 958 ? -23.828 -7.293 -8.289 1 82.56 958 LYS A O 1
ATOM 7376 N N . ARG A 1 959 ? -25.812 -6.656 -7.797 1 81.06 959 ARG A N 1
ATOM 7377 C CA . ARG A 1 959 ? -25.375 -5.559 -6.938 1 81.06 959 ARG A CA 1
ATOM 7378 C C . ARG A 1 959 ? -24.688 -6.082 -5.684 1 81.06 959 ARG A C 1
ATOM 7380 O O . ARG A 1 959 ? -23.625 -5.586 -5.301 1 81.06 959 ARG A O 1
ATOM 7387 N N . ILE A 1 960 ? -25.266 -7.043 -5.098 1 81 960 ILE A N 1
ATOM 7388 C CA . ILE A 1 960 ? -24.719 -7.578 -3.855 1 81 960 ILE A CA 1
ATOM 7389 C C . ILE A 1 960 ? -23.406 -8.312 -4.137 1 81 960 ILE A C 1
ATOM 7391 O O . ILE A 1 960 ? -22.453 -8.203 -3.363 1 81 960 ILE A O 1
ATOM 7395 N N . SER A 1 961 ? -23.406 -9.062 -5.207 1 83.56 961 SER A N 1
ATOM 7396 C CA . SER A 1 961 ? -22.188 -9.797 -5.539 1 83.56 961 SER A CA 1
ATOM 7397 C C . SER A 1 961 ? -21.031 -8.844 -5.82 1 83.56 961 SER A C 1
ATOM 7399 O O . SER A 1 961 ? -19.906 -9.086 -5.387 1 83.56 961 SER A O 1
ATOM 7401 N N . ARG A 1 962 ? -21.281 -7.832 -6.5 1 83.94 962 ARG A N 1
ATOM 7402 C CA . ARG A 1 962 ? -20.25 -6.84 -6.781 1 83.94 962 ARG A CA 1
ATOM 7403 C C . ARG A 1 962 ? -19.734 -6.207 -5.492 1 83.94 962 ARG A C 1
ATOM 7405 O O . ARG A 1 962 ? -18.531 -5.98 -5.344 1 83.94 962 ARG A O 1
ATOM 7412 N N . ALA A 1 963 ? -20.609 -5.926 -4.605 1 83.5 963 ALA A N 1
ATOM 7413 C CA . ALA A 1 963 ? -20.219 -5.336 -3.326 1 83.5 963 ALA A CA 1
ATOM 7414 C C . ALA A 1 963 ? -19.391 -6.316 -2.498 1 83.5 963 ALA A C 1
ATOM 7416 O O . ALA A 1 963 ? -18.391 -5.934 -1.886 1 83.5 963 ALA A O 1
ATOM 7417 N N . LEU A 1 964 ? -19.812 -7.512 -2.494 1 86.44 964 LEU A N 1
ATOM 7418 C CA . LEU A 1 964 ? -19.109 -8.508 -1.699 1 86.44 964 LEU A CA 1
ATOM 7419 C C . LEU A 1 964 ? -17.703 -8.734 -2.238 1 86.44 964 LEU A C 1
ATOM 7421 O O . LEU A 1 964 ? -16.75 -8.852 -1.465 1 86.44 964 LEU A O 1
ATOM 7425 N N . PHE A 1 965 ? -17.547 -8.797 -3.576 1 89.44 965 PHE A N 1
ATOM 7426 C CA . PHE A 1 965 ? -16.219 -8.938 -4.164 1 89.44 965 PHE A CA 1
ATOM 7427 C C . PHE A 1 965 ? -15.344 -7.75 -3.803 1 89.44 965 PHE A C 1
ATOM 7429 O O . PHE A 1 965 ? -14.156 -7.914 -3.52 1 89.44 965 PHE A O 1
ATOM 7436 N N . TYR A 1 966 ? -15.945 -6.629 -3.781 1 88.25 966 TYR A N 1
ATOM 7437 C CA . TYR A 1 966 ? -15.211 -5.414 -3.453 1 88.25 966 TYR A CA 1
ATOM 7438 C C . TYR A 1 966 ? -14.773 -5.422 -1.994 1 88.25 966 TYR A C 1
ATOM 7440 O O . TYR A 1 966 ? -13.648 -5.027 -1.676 1 88.25 966 TYR A O 1
ATOM 7448 N N . PHE A 1 967 ? -15.617 -5.914 -1.104 1 88.44 967 PHE A N 1
ATOM 7449 C CA . PHE A 1 967 ? -15.273 -5.977 0.313 1 88.44 967 PHE A CA 1
ATOM 7450 C C . PHE A 1 967 ? -14.109 -6.93 0.547 1 88.44 967 PHE A C 1
ATOM 7452 O O . PHE A 1 967 ? -13.164 -6.598 1.271 1 88.44 967 PHE A O 1
ATOM 7459 N N . VAL A 1 968 ? -14.148 -8.016 -0.111 1 89.75 968 VAL A N 1
ATOM 7460 C CA . VAL A 1 968 ? -13.109 -9.016 0.1 1 89.75 968 VAL A CA 1
ATOM 7461 C C . VAL A 1 968 ? -11.781 -8.508 -0.463 1 89.75 968 VAL A C 1
ATOM 7463 O O . VAL A 1 968 ? -10.742 -8.609 0.192 1 89.75 968 VAL A O 1
ATOM 7466 N N . ALA A 1 969 ? -11.852 -7.93 -1.624 1 91.31 969 ALA A N 1
ATOM 7467 C CA . ALA A 1 969 ? -10.633 -7.445 -2.266 1 91.31 969 ALA A CA 1
ATOM 7468 C C . ALA A 1 969 ? -10.016 -6.293 -1.478 1 91.31 969 ALA A C 1
ATOM 7470 O O . ALA A 1 969 ? -8.797 -6.227 -1.31 1 91.31 969 ALA A O 1
ATOM 7471 N N . THR A 1 970 ? -10.781 -5.434 -0.933 1 88.94 970 THR A N 1
ATOM 7472 C CA . THR A 1 970 ? -10.273 -4.266 -0.221 1 88.94 970 THR A CA 1
ATOM 7473 C C . THR A 1 970 ? -9.773 -4.656 1.168 1 88.94 970 THR A C 1
ATOM 7475 O O . THR A 1 970 ? -8.797 -4.09 1.664 1 88.94 970 THR A O 1
ATOM 7478 N N . SER A 1 971 ? -10.445 -5.59 1.779 1 90.06 971 SER A N 1
ATOM 7479 C CA . SER A 1 971 ? -9.969 -6.039 3.086 1 90.06 971 SER A CA 1
ATOM 7480 C C . SER A 1 971 ? -8.586 -6.672 2.986 1 90.06 971 SER A C 1
ATOM 7482 O O . SER A 1 971 ? -7.727 -6.434 3.836 1 90.06 971 SER A O 1
ATOM 7484 N N . LEU A 1 972 ? -8.383 -7.391 1.912 1 89.38 972 LEU A N 1
ATOM 7485 C CA . LEU A 1 972 ? -7.094 -8.047 1.72 1 89.38 972 LEU A CA 1
ATOM 7486 C C . LEU A 1 972 ? -6.023 -7.035 1.323 1 89.38 972 LEU A C 1
ATOM 7488 O O . LEU A 1 972 ? -4.855 -7.18 1.701 1 89.38 972 LEU A O 1
ATOM 7492 N N . SER A 1 973 ? -6.434 -6.012 0.621 1 87.56 973 SER A N 1
ATOM 7493 C CA . SER A 1 973 ? -5.473 -5.008 0.177 1 87.56 973 SER A CA 1
ATOM 7494 C C . SER A 1 973 ? -5.074 -4.082 1.32 1 87.56 973 SER A C 1
ATOM 7496 O O . SER A 1 973 ? -3.908 -3.695 1.434 1 87.56 973 SER A O 1
ATOM 7498 N N . THR A 1 974 ? -5.984 -3.672 2.209 1 84.62 974 THR A N 1
ATOM 7499 C CA . THR A 1 974 ? -5.715 -2.686 3.25 1 84.62 974 THR A CA 1
ATOM 7500 C C . THR A 1 974 ? -5.434 -3.371 4.586 1 84.62 974 THR A C 1
ATOM 7502 O O . THR A 1 974 ? -4.941 -2.74 5.52 1 84.62 974 THR A O 1
ATOM 7505 N N . LYS A 1 975 ? -5.656 -4.535 4.832 1 78.69 975 LYS A N 1
ATOM 7506 C CA . LYS A 1 975 ? -5.508 -5.297 6.066 1 78.69 975 LYS A CA 1
ATOM 7507 C C . LYS A 1 975 ? -6.508 -4.832 7.121 1 78.69 975 LYS A C 1
ATOM 7509 O O . LYS A 1 975 ? -6.332 -5.102 8.312 1 78.69 975 LYS A O 1
ATOM 7514 N N . ALA A 1 976 ? -7.527 -4.148 6.668 1 82.19 976 ALA A N 1
ATOM 7515 C CA . ALA A 1 976 ? -8.555 -3.701 7.605 1 82.19 976 ALA A CA 1
ATOM 7516 C C . ALA A 1 976 ? -9.688 -4.719 7.707 1 82.19 976 ALA A C 1
ATOM 7518 O O . ALA A 1 976 ? -10.078 -5.32 6.703 1 82.19 976 ALA A O 1
ATOM 7519 N N . PRO A 1 977 ? -10.055 -4.879 8.961 1 81.06 977 PRO A N 1
ATOM 7520 C CA . PRO A 1 977 ? -11.156 -5.836 9.125 1 81.06 977 PRO A CA 1
ATOM 7521 C C . PRO A 1 977 ? -12.461 -5.336 8.516 1 81.06 977 PRO A C 1
ATOM 7523 O O . PRO A 1 977 ? -12.688 -4.125 8.438 1 81.06 977 PRO A O 1
ATOM 7526 N N . LEU A 1 978 ? -13.281 -6.266 8.133 1 85.19 978 LEU A N 1
ATOM 7527 C CA . LEU A 1 978 ? -14.578 -5.957 7.539 1 85.19 978 LEU A CA 1
ATOM 7528 C C . LEU A 1 978 ? -15.578 -5.531 8.602 1 85.19 978 LEU A C 1
ATOM 7530 O O . LEU A 1 978 ? -15.5 -5.977 9.75 1 85.19 978 LEU A O 1
ATOM 7534 N N . PRO A 1 979 ? -16.344 -4.535 8.219 1 74.69 979 PRO A N 1
ATOM 7535 C CA . PRO A 1 979 ? -17.406 -4.16 9.164 1 74.69 979 PRO A CA 1
ATOM 7536 C C . PRO A 1 979 ? -18.391 -5.297 9.43 1 74.69 979 PRO A C 1
ATOM 7538 O O . PRO A 1 979 ? -18.594 -6.16 8.57 1 74.69 979 PRO A O 1
ATOM 7541 N N . PRO A 1 980 ? -18.812 -5.156 10.664 1 69 980 PRO A N 1
ATOM 7542 C CA . PRO A 1 980 ? -19.828 -6.184 10.961 1 69 980 PRO A CA 1
ATOM 7543 C C . PRO A 1 980 ? -21.125 -5.973 10.195 1 69 980 PRO A C 1
ATOM 7545 O O . PRO A 1 980 ? -21.453 -4.844 9.82 1 69 980 PRO A O 1
ATOM 7548 N N . ASP A 1 981 ? -21.734 -6.945 9.633 1 62.47 981 ASP A N 1
ATOM 7549 C CA . ASP A 1 981 ? -23.078 -6.961 9.039 1 62.47 981 ASP A CA 1
ATOM 7550 C C . ASP A 1 981 ? -23.016 -6.59 7.555 1 62.47 981 ASP A C 1
ATOM 7552 O O . ASP A 1 981 ? -23.578 -5.57 7.145 1 62.47 981 ASP A O 1
ATOM 7556 N N . LEU A 1 982 ? -22.391 -7.215 6.895 1 69.5 982 LEU A N 1
ATOM 7557 C CA . LEU A 1 982 ? -22.359 -7.043 5.445 1 69.5 982 LEU A CA 1
ATOM 7558 C C . LEU A 1 982 ? -23.641 -7.566 4.809 1 69.5 982 LEU A C 1
ATOM 7560 O O . LEU A 1 982 ? -24.344 -8.383 5.402 1 69.5 982 LEU A O 1
ATOM 7564 N N . PRO A 1 983 ? -24.016 -6.82 3.73 1 65.62 983 PRO A N 1
ATOM 7565 C CA . PRO A 1 983 ? -25.188 -7.367 3.039 1 65.62 983 PRO A CA 1
ATOM 7566 C C . PRO A 1 983 ? -25.062 -8.859 2.73 1 65.62 983 PRO A C 1
ATOM 7568 O O . PRO A 1 983 ? -23.953 -9.328 2.408 1 65.62 983 PRO A O 1
ATOM 7571 N N . ARG A 1 984 ? -26.094 -9.531 3.115 1 69.62 984 ARG A N 1
ATOM 7572 C CA . ARG A 1 984 ? -26.078 -10.977 2.934 1 69.62 984 ARG A CA 1
ATOM 7573 C C . ARG A 1 984 ? -26.891 -11.391 1.712 1 69.62 984 ARG A C 1
ATOM 7575 O O . ARG A 1 984 ? -27.891 -10.758 1.391 1 69.62 984 ARG A O 1
ATOM 7582 N N . MET A 1 985 ? -26.391 -12.234 0.898 1 69.19 985 MET A N 1
ATOM 7583 C CA . MET A 1 985 ? -27.047 -12.781 -0.284 1 69.19 985 MET A CA 1
ATOM 7584 C C . MET A 1 985 ? -27.75 -14.094 0.043 1 69.19 985 MET A C 1
ATOM 7586 O O . MET A 1 985 ? -28.484 -14.641 -0.79 1 69.19 985 MET A O 1
ATOM 7590 N N . THR A 1 986 ? -27.734 -14.523 1.285 1 67.69 986 THR A N 1
ATOM 7591 C CA . THR A 1 986 ? -28.266 -15.844 1.607 1 67.69 986 THR A CA 1
ATOM 7592 C C . THR A 1 986 ? -29.781 -15.867 1.464 1 67.69 986 THR A C 1
ATOM 7594 O O . THR A 1 986 ? -30.344 -16.797 0.896 1 67.69 986 THR A O 1
ATOM 7597 N N . LEU A 1 987 ? -30.375 -14.75 1.869 1 67.19 987 LEU A N 1
ATOM 7598 C CA . LEU A 1 987 ? -31.828 -14.703 1.767 1 67.19 987 LEU A CA 1
ATOM 7599 C C . LEU A 1 987 ? -32.281 -14.555 0.312 1 67.19 987 LEU A C 1
ATOM 7601 O O . LEU A 1 987 ? -33.25 -15.188 -0.116 1 67.19 987 LEU A O 1
ATOM 7605 N N . THR A 1 988 ? -31.516 -13.883 -0.48 1 74.25 988 THR A N 1
ATOM 7606 C CA . THR A 1 988 ? -31.859 -13.695 -1.885 1 74.25 988 THR A CA 1
ATOM 7607 C C . THR A 1 988 ? -31.672 -14.984 -2.67 1 74.25 988 THR A C 1
ATOM 7609 O O . THR A 1 988 ? -32.469 -15.312 -3.541 1 74.25 988 THR A O 1
ATOM 7612 N N . SER A 1 989 ? -30.703 -15.711 -2.336 1 74.56 989 SER A N 1
ATOM 7613 C CA . SER A 1 989 ? -30.453 -16.969 -3.037 1 74.56 989 SER A CA 1
ATOM 7614 C C . SER A 1 989 ? -31.531 -18 -2.732 1 74.56 989 SER A C 1
ATOM 7616 O O . SER A 1 989 ? -31.969 -18.719 -3.625 1 74.56 989 SER A O 1
ATOM 7618 N N . SER A 1 990 ? -31.984 -17.969 -1.466 1 72.31 990 SER A N 1
ATOM 7619 C CA . SER A 1 990 ? -33.062 -18.891 -1.102 1 72.31 990 SER A CA 1
ATOM 7620 C C . SER A 1 990 ? -34.375 -18.5 -1.754 1 72.31 990 SER A C 1
ATOM 7622 O O . SER A 1 990 ? -35.156 -19.359 -2.162 1 72.31 990 SER A O 1
ATOM 7624 N N . ASN A 1 991 ? -34.562 -17.219 -1.943 1 79.25 991 ASN A N 1
ATOM 7625 C CA . ASN A 1 991 ? -35.781 -16.734 -2.574 1 79.25 991 ASN A CA 1
ATOM 7626 C C . ASN A 1 991 ? -35.781 -17.016 -4.074 1 79.25 991 ASN A C 1
ATOM 7628 O O . ASN A 1 991 ? -36.844 -17.328 -4.648 1 79.25 991 ASN A O 1
ATOM 7632 N N . ILE A 1 992 ? -34.656 -16.953 -4.703 1 82.06 992 ILE A N 1
ATOM 7633 C CA . ILE A 1 992 ? -34.594 -17.234 -6.133 1 82.06 992 ILE A CA 1
ATOM 7634 C C . ILE A 1 992 ? -34.875 -18.703 -6.387 1 82.06 992 ILE A C 1
ATOM 7636 O O . ILE A 1 992 ? -35.625 -19.047 -7.324 1 82.06 992 ILE A O 1
ATOM 7640 N N . GLN A 1 993 ? -34.406 -19.516 -5.547 1 76.44 993 GLN A N 1
ATOM 7641 C CA . GLN A 1 993 ? -34.625 -20.953 -5.727 1 76.44 993 GLN A CA 1
ATOM 7642 C C . GLN A 1 993 ? -36.094 -21.312 -5.449 1 76.44 993 GLN A C 1
ATOM 7644 O O . GLN A 1 993 ? -36.688 -22.141 -6.156 1 76.44 993 GLN A O 1
ATOM 7649 N N . HIS A 1 994 ? -36.625 -20.656 -4.422 1 78.19 994 HIS A N 1
ATOM 7650 C CA . HIS A 1 994 ? -38.062 -20.891 -4.141 1 78.19 994 HIS A CA 1
ATOM 7651 C C . HIS A 1 994 ? -38.938 -20.484 -5.32 1 78.19 994 HIS A C 1
ATOM 7653 O O . HIS A 1 994 ? -39.781 -21.234 -5.75 1 78.19 994 HIS A O 1
ATOM 7659 N N . ASP A 1 995 ? -38.656 -19.297 -5.816 1 85 995 ASP A N 1
ATOM 7660 C CA . ASP A 1 995 ? -39.5 -18.797 -6.906 1 85 995 ASP A CA 1
ATOM 7661 C C . ASP A 1 995 ? -39.25 -19.594 -8.188 1 85 995 ASP A C 1
ATOM 7663 O O . ASP A 1 995 ? -40.188 -19.781 -8.984 1 85 995 ASP A O 1
ATOM 7667 N N . ALA A 1 996 ? -38.062 -20.031 -8.422 1 81.81 996 ALA A N 1
ATOM 7668 C CA . ALA A 1 996 ? -37.781 -20.875 -9.586 1 81.81 996 ALA A CA 1
ATOM 7669 C C . ALA A 1 996 ? -38.531 -22.203 -9.5 1 81.81 996 ALA A C 1
ATOM 7671 O O . ALA A 1 996 ? -39 -22.719 -10.508 1 81.81 996 ALA A O 1
ATOM 7672 N N . LEU A 1 997 ? -38.719 -22.688 -8.289 1 78.31 997 LEU A N 1
ATOM 7673 C CA . LEU A 1 997 ? -39.438 -23.938 -8.094 1 78.31 997 LEU A CA 1
ATOM 7674 C C . LEU A 1 997 ? -40.938 -23.734 -8.289 1 78.31 997 LEU A C 1
ATOM 7676 O O . LEU A 1 997 ? -41.625 -24.609 -8.828 1 78.31 997 LEU A O 1
ATOM 7680 N N . VAL A 1 998 ? -41.406 -22.594 -7.824 1 81.19 998 VAL A N 1
ATOM 7681 C CA . VAL A 1 998 ? -42.812 -22.281 -8 1 81.19 998 VAL A CA 1
ATOM 7682 C C . VAL A 1 998 ? -43.125 -22.141 -9.492 1 81.19 998 VAL A C 1
ATOM 7684 O O . VAL A 1 998 ? -44.156 -22.625 -9.961 1 81.19 998 VAL A O 1
ATOM 7687 N N . LEU A 1 999 ? -42.219 -21.5 -10.211 1 83.38 999 LEU A N 1
ATOM 7688 C CA . LEU A 1 999 ? -42.438 -21.328 -11.648 1 83.38 999 LEU A CA 1
ATOM 7689 C C . LEU A 1 999 ? -42.375 -22.672 -12.367 1 83.38 999 LEU A C 1
ATOM 7691 O O . LEU A 1 999 ? -43.125 -22.906 -13.32 1 83.38 999 LEU A O 1
ATOM 7695 N N . SER A 1 1000 ? -41.562 -23.531 -11.93 1 78.94 1000 SER A N 1
ATOM 7696 C CA . SER A 1 1000 ? -41.5 -24.875 -12.516 1 78.94 1000 SER A CA 1
ATOM 7697 C C . SER A 1 1000 ? -42.75 -25.672 -12.258 1 78.94 1000 SER A C 1
ATOM 7699 O O . SER A 1 1000 ? -43.219 -26.422 -13.125 1 78.94 1000 SER A O 1
ATOM 7701 N N . ARG A 1 1001 ? -43.344 -25.438 -11.156 1 76.44 1001 ARG A N 1
ATOM 7702 C CA . ARG A 1 1001 ? -44.562 -26.125 -10.828 1 76.44 1001 ARG A CA 1
ATOM 7703 C C . ARG A 1 1001 ? -45.719 -25.625 -11.688 1 76.44 1001 ARG A C 1
ATOM 7705 O O . ARG A 1 1001 ? -46.562 -26.422 -12.125 1 76.44 1001 ARG A O 1
ATOM 7712 N N . ARG A 1 1002 ? -45.625 -24.391 -11.891 1 78.88 1002 ARG A N 1
ATOM 7713 C CA . ARG A 1 1002 ? -46.688 -23.828 -12.727 1 78.88 1002 ARG A CA 1
ATOM 7714 C C . ARG A 1 1002 ? -46.594 -24.344 -14.156 1 78.88 1002 ARG A C 1
ATOM 7716 O O . ARG A 1 1002 ? -47.594 -24.5 -14.828 1 78.88 1002 ARG A O 1
ATOM 7723 N N . LEU A 1 1003 ? -45.5 -24.609 -14.602 1 81 1003 LEU A N 1
ATOM 7724 C CA . LEU A 1 1003 ? -45.312 -25.078 -15.969 1 81 1003 LEU A CA 1
ATOM 7725 C C . LEU A 1 1003 ? -45.656 -26.562 -16.094 1 81 1003 LEU A C 1
ATOM 7727 O O . LEU A 1 1003 ? -45.938 -27.047 -17.188 1 81 1003 LEU A O 1
ATOM 7731 N N . THR A 1 1004 ? -45.656 -27.344 -14.953 1 75.12 1004 THR A N 1
ATOM 7732 C CA . THR A 1 1004 ? -45.969 -28.766 -14.992 1 75.12 1004 THR A CA 1
ATOM 7733 C C . THR A 1 1004 ? -47.469 -28.953 -15.344 1 75.12 1004 THR A C 1
ATOM 7735 O O . THR A 1 1004 ? -47.844 -30.016 -15.82 1 75.12 1004 THR A O 1
ATOM 7738 N N . LYS A 1 1005 ? -48.188 -27.891 -15.188 1 73.5 1005 LYS A N 1
ATOM 7739 C CA . LYS A 1 1005 ? -49.625 -28.016 -15.406 1 73.5 1005 LYS A CA 1
ATOM 7740 C C . LYS A 1 1005 ? -49.938 -27.969 -16.891 1 73.5 1005 LYS A C 1
ATOM 7742 O O . LYS A 1 1005 ? -51.031 -28.406 -17.312 1 73.5 1005 LYS A O 1
ATOM 7747 N N . THR A 1 1006 ? -48.969 -27.469 -17.672 1 77.38 1006 THR A N 1
ATOM 7748 C CA . THR A 1 1006 ? -49.188 -27.375 -19.109 1 77.38 1006 THR A CA 1
ATOM 7749 C C . THR A 1 1006 ? -48.344 -28.391 -19.875 1 77.38 1006 THR A C 1
ATOM 7751 O O . THR A 1 1006 ? -47.281 -28.781 -19.391 1 77.38 1006 THR A O 1
ATOM 7754 N N . GLU A 1 1007 ? -48.844 -28.906 -20.969 1 75.88 1007 GLU A N 1
ATOM 7755 C CA . GLU A 1 1007 ? -48.094 -29.875 -21.781 1 75.88 1007 GLU A CA 1
ATOM 7756 C C . GLU A 1 1007 ? -46.812 -29.266 -22.312 1 75.88 1007 GLU A C 1
ATOM 7758 O O . GLU A 1 1007 ? -45.75 -29.906 -22.297 1 75.88 1007 GLU A O 1
ATOM 7763 N N . VAL A 1 1008 ? -46.906 -28.047 -22.766 1 77 1008 VAL A N 1
ATOM 7764 C CA . VAL A 1 1008 ? -45.719 -27.344 -23.266 1 77 1008 VAL A CA 1
ATOM 7765 C C . VAL A 1 1008 ? -44.719 -27.141 -22.125 1 77 1008 VAL A C 1
ATOM 7767 O O . VAL A 1 1008 ? -43.5 -27.281 -22.328 1 77 1008 VAL A O 1
ATOM 7770 N N . GLY A 1 1009 ? -45.281 -26.938 -21.047 1 77.62 1009 GLY A N 1
ATOM 7771 C CA . GLY A 1 1009 ? -44.438 -26.734 -19.891 1 77.62 1009 GLY A CA 1
ATOM 7772 C C . GLY A 1 1009 ? -43.688 -27.984 -19.469 1 77.62 1009 GLY A C 1
ATOM 7773 O O . GLY A 1 1009 ? -42.5 -27.922 -19.078 1 77.62 1009 GLY A O 1
ATOM 7774 N N . GLN A 1 1010 ? -44.375 -29.047 -19.641 1 75.12 1010 GLN A N 1
ATOM 7775 C CA . GLN A 1 1010 ? -43.75 -30.312 -19.281 1 75.12 1010 GLN A CA 1
ATOM 7776 C C . GLN A 1 1010 ? -42.594 -30.641 -20.25 1 75.12 1010 GLN A C 1
ATOM 7778 O O . GLN A 1 1010 ? -41.562 -31.188 -19.828 1 75.12 1010 GLN A O 1
ATOM 7783 N N . GLN A 1 1011 ? -42.688 -30.281 -21.453 1 76.62 1011 GLN A N 1
ATOM 7784 C CA . GLN A 1 1011 ? -41.625 -30.484 -22.422 1 76.62 1011 GLN A CA 1
ATOM 7785 C C . GLN A 1 1011 ? -40.438 -29.594 -22.125 1 76.62 1011 GLN A C 1
ATOM 7787 O O . GLN A 1 1011 ? -39.281 -30.016 -22.281 1 76.62 1011 GLN A O 1
ATOM 7792 N N . ILE A 1 1012 ? -40.719 -28.438 -21.656 1 78.69 1012 ILE A N 1
ATOM 7793 C CA . ILE A 1 1012 ? -39.656 -27.5 -21.312 1 78.69 1012 ILE A CA 1
ATOM 7794 C C . ILE A 1 1012 ? -38.875 -28.031 -20.125 1 78.69 1012 ILE A C 1
ATOM 7796 O O . ILE A 1 1012 ? -37.656 -27.969 -20.094 1 78.69 1012 ILE A O 1
ATOM 7800 N N . LEU A 1 1013 ? -39.656 -28.562 -19.203 1 73.62 1013 LEU A N 1
ATOM 7801 C CA . LEU A 1 1013 ? -39.031 -29.047 -17.984 1 73.62 1013 LEU A CA 1
ATOM 7802 C C . LEU A 1 1013 ? -38.156 -30.266 -18.266 1 73.62 1013 LEU A C 1
ATOM 7804 O O . LEU A 1 1013 ? -37.156 -30.516 -17.562 1 73.62 1013 LEU A O 1
ATOM 7808 N N . ARG A 1 1014 ? -38.531 -30.953 -19.344 1 69.81 1014 ARG A N 1
ATOM 7809 C CA . ARG A 1 1014 ? -37.781 -32.156 -19.703 1 69.81 1014 ARG A CA 1
ATOM 7810 C C . ARG A 1 1014 ? -36.594 -31.812 -20.609 1 69.81 1014 ARG A C 1
ATOM 7812 O O . ARG A 1 1014 ? -35.719 -32.625 -20.812 1 69.81 1014 ARG A O 1
ATOM 7819 N N . SER A 1 1015 ? -36.531 -30.562 -20.953 1 74.69 1015 SER A N 1
ATOM 7820 C CA . SER A 1 1015 ? -35.5 -30.141 -21.891 1 74.69 1015 SER A CA 1
ATOM 7821 C C . SER A 1 1015 ? -34.156 -29.953 -21.188 1 74.69 1015 SER A C 1
ATOM 7823 O O . SER A 1 1015 ? -34.125 -29.609 -20.016 1 74.69 1015 SER A O 1
ATOM 7825 N N . GLU A 1 1016 ? -33.062 -30.281 -21.859 1 71.25 1016 GLU A N 1
ATOM 7826 C CA . GLU A 1 1016 ? -31.688 -30.094 -21.375 1 71.25 1016 GLU A CA 1
ATOM 7827 C C . GLU A 1 1016 ? -31.391 -28.625 -21.125 1 71.25 1016 GLU A C 1
ATOM 7829 O O . GLU A 1 1016 ? -30.625 -28.281 -20.219 1 71.25 1016 GLU A O 1
ATOM 7834 N N . VAL A 1 1017 ? -31.969 -27.812 -21.828 1 77.25 1017 VAL A N 1
ATOM 7835 C CA . VAL A 1 1017 ? -31.719 -26.391 -21.719 1 77.25 1017 VAL A CA 1
ATOM 7836 C C . VAL A 1 1017 ? -32.25 -25.859 -20.391 1 77.25 1017 VAL A C 1
ATOM 7838 O O . VAL A 1 1017 ? -31.625 -24.984 -19.781 1 77.25 1017 VAL A O 1
ATOM 7841 N N . PHE A 1 1018 ? -33.344 -26.422 -19.906 1 79.94 1018 PHE A N 1
ATOM 7842 C CA . PHE A 1 1018 ? -33.875 -26.016 -18.625 1 79.94 1018 PHE A CA 1
ATOM 7843 C C . PHE A 1 1018 ? -32.938 -26.438 -17.484 1 79.94 1018 PHE A C 1
ATOM 7845 O O . PHE A 1 1018 ? -32.75 -25.672 -16.531 1 79.94 1018 PHE A O 1
ATOM 7852 N N . LEU A 1 1019 ? -32.438 -27.531 -17.609 1 72.25 1019 LEU A N 1
ATOM 7853 C CA . LEU A 1 1019 ? -31.516 -28 -16.578 1 72.25 1019 LEU A CA 1
ATOM 7854 C C . LEU A 1 1019 ? -30.25 -27.156 -16.547 1 72.25 1019 LEU A C 1
ATOM 7856 O O . LEU A 1 1019 ? -29.703 -26.891 -15.469 1 72.25 1019 LEU A O 1
ATOM 7860 N N . ARG A 1 1020 ? -29.766 -26.812 -17.672 1 78.12 1020 ARG A N 1
ATOM 7861 C CA . ARG A 1 1020 ? -28.625 -25.922 -17.734 1 78.12 1020 ARG A CA 1
ATOM 7862 C C . ARG A 1 1020 ? -28.938 -24.578 -17.062 1 78.12 1020 ARG A C 1
ATOM 7864 O O . ARG A 1 1020 ? -28.062 -23.984 -16.422 1 78.12 1020 ARG A O 1
ATOM 7871 N N . TYR A 1 1021 ? -30.094 -24.156 -17.266 1 83.25 1021 TYR A N 1
ATOM 7872 C CA . TYR A 1 1021 ? -30.5 -22.891 -16.656 1 83.25 1021 TYR A CA 1
ATOM 7873 C C . TYR A 1 1021 ? -30.516 -23.016 -15.133 1 83.25 1021 TYR A C 1
ATOM 7875 O O . TYR A 1 1021 ? -30.078 -22.094 -14.43 1 83.25 1021 TYR A O 1
ATOM 7883 N N . TRP A 1 1022 ? -31.109 -24.062 -14.695 1 77.81 1022 TRP A N 1
ATOM 7884 C CA . TRP A 1 1022 ? -31.141 -24.266 -13.258 1 77.81 1022 TRP A CA 1
ATOM 7885 C C . TRP A 1 1022 ? -29.719 -24.359 -12.688 1 77.81 1022 TRP A C 1
ATOM 7887 O O . TRP A 1 1022 ? -29.453 -23.859 -11.602 1 77.81 1022 TRP A O 1
ATOM 7897 N N . HIS A 1 1023 ? -28.859 -25.031 -13.391 1 77.62 1023 HIS A N 1
ATOM 7898 C CA . HIS A 1 1023 ? -27.469 -25.141 -12.961 1 77.62 1023 HIS A CA 1
ATOM 7899 C C . HIS A 1 1023 ? -26.797 -23.766 -12.922 1 77.62 1023 HIS A C 1
ATOM 7901 O O . HIS A 1 1023 ? -26 -23.484 -12.023 1 77.62 1023 HIS A O 1
ATOM 7907 N N . PHE A 1 1024 ? -27.047 -22.984 -13.836 1 83.19 1024 PHE A N 1
ATOM 7908 C CA . PHE A 1 1024 ? -26.516 -21.625 -13.867 1 83.19 1024 PHE A CA 1
ATOM 7909 C C . PHE A 1 1024 ? -26.969 -20.844 -12.641 1 83.19 1024 PHE A C 1
ATOM 7911 O O . PHE A 1 1024 ? -26.141 -20.203 -11.969 1 83.19 1024 PHE A O 1
ATOM 7918 N N . MET A 1 1025 ? -28.172 -20.906 -12.422 1 81.44 1025 MET A N 1
ATOM 7919 C CA . MET A 1 1025 ? -28.734 -20.156 -11.305 1 81.44 1025 MET A CA 1
ATOM 7920 C C . MET A 1 1025 ? -28.156 -20.641 -9.977 1 81.44 1025 MET A C 1
ATOM 7922 O O . MET A 1 1025 ? -27.828 -19.828 -9.109 1 81.44 1025 MET A O 1
ATOM 7926 N N . ALA A 1 1026 ? -28.016 -21.875 -9.859 1 76.44 1026 ALA A N 1
ATOM 7927 C CA . ALA A 1 1026 ? -27.484 -22.438 -8.609 1 76.44 1026 ALA A CA 1
ATOM 7928 C C . ALA A 1 1026 ? -26.016 -22.078 -8.422 1 76.44 1026 ALA A C 1
ATOM 7930 O O . ALA A 1 1026 ? -25.594 -21.734 -7.312 1 76.44 1026 ALA A O 1
ATOM 7931 N N . SER A 1 1027 ? -25.219 -22.203 -9.484 1 80.25 1027 SER A N 1
ATOM 7932 C CA . SER A 1 1027 ? -23.797 -21.891 -9.398 1 80.25 1027 SER A CA 1
ATOM 7933 C C . SER A 1 1027 ? -23.578 -20.406 -9.109 1 80.25 1027 SER A C 1
ATOM 7935 O O . SER A 1 1027 ? -22.75 -20.047 -8.266 1 80.25 1027 SER A O 1
ATOM 7937 N N . TYR A 1 1028 ? -24.281 -19.625 -9.742 1 80.81 1028 TYR A N 1
ATOM 7938 C CA . TYR A 1 1028 ? -24.094 -18.188 -9.586 1 80.81 1028 TYR A CA 1
ATOM 7939 C C . TYR A 1 1028 ? -24.531 -17.719 -8.195 1 80.81 1028 TYR A C 1
ATOM 7941 O O . TYR A 1 1028 ? -23.906 -16.844 -7.605 1 80.81 1028 TYR A O 1
ATOM 7949 N N . SER A 1 1029 ? -25.531 -18.328 -7.621 1 77.75 1029 SER A N 1
ATOM 7950 C CA . SER A 1 1029 ? -26 -17.984 -6.285 1 77.75 1029 SER A CA 1
ATOM 7951 C C . SER A 1 1029 ? -25.047 -18.5 -5.211 1 77.75 1029 SER A C 1
ATOM 7953 O O . SER A 1 1029 ? -24.938 -17.922 -4.137 1 77.75 1029 SER A O 1
ATOM 7955 N N . SER A 1 1030 ? -24.375 -19.578 -5.449 1 77.81 1030 SER A N 1
ATOM 7956 C CA . SER A 1 1030 ? -23.469 -20.172 -4.465 1 77.81 1030 SER A CA 1
ATOM 7957 C C . SER A 1 1030 ? -22.234 -19.312 -4.277 1 77.81 1030 SER A C 1
ATOM 7959 O O . SER A 1 1030 ? -21.547 -19.422 -3.258 1 77.81 1030 SER A O 1
ATOM 7961 N N . ILE A 1 1031 ? -21.922 -18.516 -5.262 1 83.94 1031 ILE A N 1
ATOM 7962 C CA . ILE A 1 1031 ? -20.766 -17.625 -5.152 1 83.94 1031 ILE A CA 1
ATOM 7963 C C . ILE A 1 1031 ? -20.938 -16.688 -3.969 1 83.94 1031 ILE A C 1
ATOM 7965 O O . ILE A 1 1031 ? -20 -16.422 -3.221 1 83.94 1031 ILE A O 1
ATOM 7969 N N . ALA A 1 1032 ? -22.047 -16.203 -3.797 1 79.25 1032 ALA A N 1
ATOM 7970 C CA . ALA A 1 1032 ? -22.312 -15.281 -2.703 1 79.25 1032 ALA A CA 1
ATOM 7971 C C . ALA A 1 1032 ? -22.141 -15.961 -1.35 1 79.25 1032 ALA A C 1
ATOM 7973 O O . ALA A 1 1032 ? -21.656 -15.344 -0.397 1 79.25 1032 ALA A O 1
ATOM 7974 N N . TYR A 1 1033 ? -22.422 -17.266 -1.278 1 74.44 1033 TYR A N 1
ATOM 7975 C CA . TYR A 1 1033 ? -22.25 -18 -0.033 1 74.44 1033 TYR A CA 1
ATOM 7976 C C . TYR A 1 1033 ? -20.781 -18.141 0.33 1 74.44 1033 TYR A C 1
ATOM 7978 O O . TYR A 1 1033 ? -20.406 -18.031 1.501 1 74.44 1033 TYR A O 1
ATOM 7986 N N . ILE A 1 1034 ? -20.125 -18.375 -0.653 1 81 1034 ILE A N 1
ATOM 7987 C CA . ILE A 1 1034 ? -18.703 -18.562 -0.419 1 81 1034 ILE A CA 1
ATOM 7988 C C . ILE A 1 1034 ? -18.078 -17.25 0.016 1 81 1034 ILE A C 1
ATOM 7990 O O . ILE A 1 1034 ? -17.25 -17.219 0.933 1 81 1034 ILE A O 1
ATOM 7994 N N . LEU A 1 1035 ? -18.469 -16.172 -0.61 1 85.31 1035 LEU A N 1
ATOM 7995 C CA . LEU A 1 1035 ? -17.922 -14.859 -0.278 1 85.31 1035 LEU A CA 1
ATOM 7996 C C . LEU A 1 1035 ? -18.328 -14.445 1.132 1 85.31 1035 LEU A C 1
ATOM 7998 O O . LEU A 1 1035 ? -17.531 -13.852 1.861 1 85.31 1035 LEU A O 1
ATOM 8002 N N . GLU A 1 1036 ? -19.516 -14.766 1.562 1 81.75 1036 GLU A N 1
ATOM 8003 C CA . GLU A 1 1036 ? -19.969 -14.461 2.916 1 81.75 1036 GLU A CA 1
ATOM 8004 C C . GLU A 1 1036 ? -19.234 -15.328 3.945 1 81.75 1036 GLU A C 1
ATOM 8006 O O . GLU A 1 1036 ? -18.984 -14.883 5.07 1 81.75 1036 GLU A O 1
ATOM 8011 N N . GLY A 1 1037 ? -18.906 -16.516 3.562 1 76 1037 GLY A N 1
ATOM 8012 C CA . GLY A 1 1037 ? -18.156 -17.375 4.453 1 76 1037 GLY A CA 1
ATOM 8013 C C . GLY A 1 1037 ? -16.734 -16.875 4.699 1 76 1037 GLY A C 1
ATOM 8014 O O . GLY A 1 1037 ? -16.156 -17.156 5.75 1 76 1037 GLY A O 1
ATOM 8015 N N . MET A 1 1038 ? -16.219 -16.078 3.736 1 84.69 1038 MET A N 1
ATOM 8016 C CA . MET A 1 1038 ? -14.875 -15.539 3.873 1 84.69 1038 MET A CA 1
ATOM 8017 C C . MET A 1 1038 ? -14.852 -14.398 4.891 1 84.69 1038 MET A C 1
ATOM 8019 O O . MET A 1 1038 ? -13.781 -14.016 5.367 1 84.69 1038 MET A O 1
ATOM 8023 N N . GLU A 1 1039 ? -15.969 -13.828 5.285 1 79.75 1039 GLU A N 1
ATOM 8024 C CA . GLU A 1 1039 ? -16.047 -12.711 6.215 1 79.75 1039 GLU A CA 1
ATOM 8025 C C . GLU A 1 1039 ? -15.484 -13.078 7.582 1 79.75 1039 GLU A C 1
ATOM 8027 O O . GLU A 1 1039 ? -14.844 -12.258 8.242 1 79.75 1039 GLU A O 1
ATOM 8032 N N . ALA A 1 1040 ? -15.664 -14.32 7.926 1 75.31 1040 ALA A N 1
ATOM 8033 C CA . ALA A 1 1040 ? -15.211 -14.758 9.242 1 75.31 1040 ALA A CA 1
ATOM 8034 C C . ALA A 1 1040 ? -13.688 -14.789 9.32 1 75.31 1040 ALA A C 1
ATOM 8036 O O . ALA A 1 1040 ? -13.102 -14.562 10.383 1 75.31 1040 ALA A O 1
ATOM 8037 N N . ASP A 1 1041 ? -13.094 -15.047 8.211 1 79.31 1041 ASP A N 1
ATOM 8038 C CA . ASP A 1 1041 ? -11.641 -15.156 8.195 1 79.31 1041 ASP A CA 1
ATOM 8039 C C . ASP A 1 1041 ? -10.984 -13.797 7.938 1 79.31 1041 ASP A C 1
ATOM 8041 O O . ASP A 1 1041 ? -9.797 -13.617 8.211 1 79.31 1041 ASP A O 1
ATOM 8045 N N . LEU A 1 1042 ? -11.727 -12.836 7.426 1 85.25 1042 LEU A N 1
ATOM 8046 C CA . LEU A 1 1042 ? -11.172 -11.531 7.09 1 85.25 1042 LEU A CA 1
ATOM 8047 C C . LEU A 1 1042 ? -11.359 -10.547 8.242 1 85.25 1042 LEU A C 1
ATOM 8049 O O . LEU A 1 1042 ? -10.695 -9.516 8.297 1 85.25 1042 LEU A O 1
ATOM 8053 N N . MET B 1 1 ? 4.047 49.969 -10.797 1 21.92 1 MET B N 1
ATOM 8054 C CA . MET B 1 1 ? 4.852 50.188 -9.602 1 21.92 1 MET B CA 1
ATOM 8055 C C . MET B 1 1 ? 4.129 49.656 -8.359 1 21.92 1 MET B C 1
ATOM 8057 O O . MET B 1 1 ? 4.566 49.906 -7.234 1 21.92 1 MET B O 1
ATOM 8061 N N . GLY B 1 2 ? 2.867 49.344 -8.414 1 30.98 2 GLY B N 1
ATOM 8062 C CA . GLY B 1 2 ? 2.008 48.906 -7.316 1 30.98 2 GLY B CA 1
ATOM 8063 C C . GLY B 1 2 ? 2.42 47.562 -6.719 1 30.98 2 GLY B C 1
ATOM 8064 O O . GLY B 1 2 ? 1.597 46.875 -6.125 1 30.98 2 GLY B O 1
ATOM 8065 N N . LEU B 1 3 ? 3.455 47.094 -7.074 1 34.66 3 LEU B N 1
ATOM 8066 C CA . LEU B 1 3 ? 4.027 45.812 -6.754 1 34.66 3 LEU B CA 1
ATOM 8067 C C . LEU B 1 3 ? 4.281 45.656 -5.258 1 34.66 3 LEU B C 1
ATOM 8069 O O . LEU B 1 3 ? 4.688 44.594 -4.781 1 34.66 3 LEU B O 1
ATOM 8073 N N . LEU B 1 4 ? 4.641 46.812 -4.543 1 38.31 4 LEU B N 1
ATOM 8074 C CA . LEU B 1 4 ? 5.059 46.688 -3.152 1 38.31 4 LEU B CA 1
ATOM 8075 C C . LEU B 1 4 ? 3.854 46.562 -2.229 1 38.31 4 LEU B C 1
ATOM 8077 O O . LEU B 1 4 ? 2.982 47.438 -2.219 1 38.31 4 LEU B O 1
ATOM 8081 N N . PRO B 1 5 ? 3.455 45.562 -1.917 1 47.28 5 PRO B N 1
ATOM 8082 C CA . PRO B 1 5 ? 2.299 45.438 -1.029 1 47.28 5 PRO B CA 1
ATOM 8083 C C . PRO B 1 5 ? 2.395 46.344 0.203 1 47.28 5 PRO B C 1
ATOM 8085 O O . PRO B 1 5 ? 3.494 46.719 0.598 1 47.28 5 PRO B O 1
ATOM 8088 N N . ARG B 1 6 ? 1.398 47.156 0.405 1 48.72 6 ARG B N 1
ATOM 8089 C CA . ARG B 1 6 ? 1.311 48.062 1.547 1 48.72 6 ARG B CA 1
ATOM 8090 C C . ARG B 1 6 ? 1.814 47.375 2.818 1 48.72 6 ARG B C 1
ATOM 8092 O O . ARG B 1 6 ? 1.303 46.344 3.217 1 48.72 6 ARG B O 1
ATOM 8099 N N . ILE B 1 7 ? 3.191 47.562 3.199 1 59.28 7 ILE B N 1
ATOM 8100 C CA . ILE B 1 7 ? 3.877 47.031 4.379 1 59.28 7 ILE B CA 1
ATOM 8101 C C . ILE B 1 7 ? 3.354 47.75 5.629 1 59.28 7 ILE B C 1
ATOM 8103 O O . ILE B 1 7 ? 3.287 48.969 5.676 1 59.28 7 ILE B O 1
ATOM 8107 N N . SER B 1 8 ? 2.746 47.156 6.457 1 64.5 8 SER B N 1
ATOM 8108 C CA . SER B 1 8 ? 2.285 47.688 7.734 1 64.5 8 SER B CA 1
ATOM 8109 C C . SER B 1 8 ? 3.445 48.25 8.547 1 64.5 8 SER B C 1
ATOM 8111 O O . SER B 1 8 ? 4.605 47.906 8.289 1 64.5 8 SER B O 1
ATOM 8113 N N . THR B 1 9 ? 3.205 49.25 9.359 1 68.56 9 THR B N 1
ATOM 8114 C CA . THR B 1 9 ? 4.227 49.875 10.195 1 68.56 9 THR B CA 1
ATOM 8115 C C . THR B 1 9 ? 4.977 48.812 11.008 1 68.56 9 THR B C 1
ATOM 8117 O O . THR B 1 9 ? 6.195 48.906 11.164 1 68.56 9 THR B O 1
ATOM 8120 N N . ARG B 1 10 ? 4.277 47.844 11.312 1 76.81 10 ARG B N 1
ATOM 8121 C CA . ARG B 1 10 ? 4.934 46.812 12.117 1 76.81 10 ARG B CA 1
ATOM 8122 C C . ARG B 1 10 ? 5.891 46 11.266 1 76.81 10 ARG B C 1
ATOM 8124 O O . ARG B 1 10 ? 6.977 45.625 11.727 1 76.81 10 ARG B O 1
ATOM 8131 N N . GLN B 1 11 ? 5.52 45.844 10.133 1 82 11 GLN B N 1
ATOM 8132 C CA . GLN B 1 11 ? 6.395 45.094 9.242 1 82 11 GLN B CA 1
ATOM 8133 C C . GLN B 1 11 ? 7.609 45.938 8.828 1 82 11 GLN B C 1
ATOM 8135 O O . GLN B 1 11 ? 8.703 45.406 8.641 1 82 11 GLN B O 1
ATOM 8140 N N . GLY B 1 12 ? 7.258 47.188 8.773 1 81.94 12 GLY B N 1
ATOM 8141 C CA . GLY B 1 12 ? 8.375 48.094 8.469 1 81.94 12 GLY B CA 1
ATOM 8142 C C . GLY B 1 12 ? 9.398 48.156 9.586 1 81.94 12 GLY B C 1
ATOM 8143 O O . GLY B 1 12 ? 10.609 48.125 9.336 1 81.94 12 GLY B O 1
ATOM 8144 N N . ILE B 1 13 ? 8.859 48.094 10.812 1 87.06 13 ILE B N 1
ATOM 8145 C CA . ILE B 1 13 ? 9.773 48.125 11.953 1 87.06 13 ILE B CA 1
ATOM 8146 C C . ILE B 1 13 ? 10.539 46.812 12.039 1 87.06 13 ILE B C 1
ATOM 8148 O O . ILE B 1 13 ? 11.727 46.781 12.359 1 87.06 13 ILE B O 1
ATOM 8152 N N . ALA B 1 14 ? 9.836 45.812 11.758 1 89.25 14 ALA B N 1
ATOM 8153 C CA . ALA B 1 14 ? 10.5 44.531 11.805 1 89.25 14 ALA B CA 1
ATOM 8154 C C . ALA B 1 14 ? 11.594 44.438 10.742 1 89.25 14 ALA B C 1
ATOM 8156 O O . ALA B 1 14 ? 12.68 43.906 11.016 1 89.25 14 ALA B O 1
ATOM 8157 N N . ALA B 1 15 ? 11.281 44.906 9.562 1 90.44 15 ALA B N 1
ATOM 8158 C CA . ALA B 1 15 ? 12.281 44.906 8.492 1 90.44 15 ALA B CA 1
ATOM 8159 C C . ALA B 1 15 ? 13.461 45.781 8.836 1 90.44 15 ALA B C 1
ATOM 8161 O O . ALA B 1 15 ? 14.609 45.469 8.547 1 90.44 15 ALA B O 1
ATOM 8162 N N . PHE B 1 16 ? 13.156 46.875 9.531 1 91.56 16 PHE B N 1
ATOM 8163 C CA . PHE B 1 16 ? 14.203 47.812 9.93 1 91.56 16 PHE B CA 1
ATOM 8164 C C . PHE B 1 16 ? 15.109 47.188 10.992 1 91.56 16 PHE B C 1
ATOM 8166 O O . PHE B 1 16 ? 16.328 47.312 10.914 1 91.56 16 PHE B O 1
ATOM 8173 N N . LYS B 1 17 ? 14.578 46.5 11.898 1 93.25 17 LYS B N 1
ATOM 8174 C CA . LYS B 1 17 ? 15.367 45.812 12.922 1 93.25 17 LYS B CA 1
ATOM 8175 C C . LYS B 1 17 ? 16.25 44.719 12.305 1 93.25 17 LYS B C 1
ATOM 8177 O O . LYS B 1 17 ? 17.391 44.531 12.719 1 93.25 17 LYS B O 1
ATOM 8182 N N . GLY B 1 18 ? 15.633 44.031 11.391 1 92.62 18 GLY B N 1
ATOM 8183 C CA . GLY B 1 18 ? 16.422 43.031 10.719 1 92.62 18 GLY B CA 1
ATOM 8184 C C . GLY B 1 18 ? 17.594 43.594 9.953 1 92.62 18 GLY B C 1
ATOM 8185 O O . GLY B 1 18 ? 18.703 43.031 10 1 92.62 18 GLY B O 1
ATOM 8186 N N . ALA B 1 19 ? 17.375 44.656 9.352 1 93.38 19 ALA B N 1
ATOM 8187 C CA . ALA B 1 19 ? 18.453 45.312 8.578 1 93.38 19 ALA B CA 1
ATOM 8188 C C . ALA B 1 19 ? 19.516 45.875 9.5 1 93.38 19 ALA B C 1
ATOM 8190 O O . ALA B 1 19 ? 20.719 45.812 9.195 1 93.38 19 ALA B O 1
ATOM 8191 N N . ILE B 1 20 ? 19.125 46.375 10.641 1 94.31 20 ILE B N 1
ATOM 8192 C CA . ILE B 1 20 ? 20.078 46.938 11.594 1 94.31 20 ILE B CA 1
ATOM 8193 C C . ILE B 1 20 ? 20.938 45.844 12.195 1 94.31 20 ILE B C 1
ATOM 8195 O O . ILE B 1 20 ? 22.156 46 12.352 1 94.31 20 ILE B O 1
ATOM 8199 N N . ALA B 1 21 ? 20.297 44.781 12.547 1 95.31 21 ALA B N 1
ATOM 8200 C CA . ALA B 1 21 ? 21.078 43.688 13.102 1 95.31 21 ALA B CA 1
ATOM 8201 C C . ALA B 1 21 ? 22.078 43.156 12.094 1 95.31 21 ALA B C 1
ATOM 8203 O O . ALA B 1 21 ? 23.219 42.844 12.445 1 95.31 21 ALA B O 1
ATOM 8204 N N . TYR B 1 22 ? 21.656 43.062 10.844 1 94.75 22 TYR B N 1
ATOM 8205 C CA . TYR B 1 22 ? 22.531 42.594 9.766 1 94.75 22 TYR B CA 1
ATOM 8206 C C . TYR B 1 22 ? 23.703 43.562 9.562 1 94.75 22 TYR B C 1
ATOM 8208 O O . TYR B 1 22 ? 24.844 43.125 9.414 1 94.75 22 TYR B O 1
ATOM 8216 N N . THR B 1 23 ? 23.469 44.844 9.664 1 94.56 23 THR B N 1
ATOM 8217 C CA . THR B 1 23 ? 24.484 45.844 9.438 1 94.56 23 THR B CA 1
ATOM 8218 C C . THR B 1 23 ? 25.406 45.969 10.656 1 94.56 23 THR B C 1
ATOM 8220 O O . THR B 1 23 ? 26.609 46.188 10.516 1 94.56 23 THR B O 1
ATOM 8223 N N . LEU B 1 24 ? 24.844 45.844 11.844 1 94.5 24 LEU B N 1
ATOM 8224 C CA . LEU B 1 24 ? 25.641 45.906 13.062 1 94.5 24 LEU B CA 1
ATOM 8225 C C . LEU B 1 24 ? 26.672 44.812 13.109 1 94.5 24 LEU B C 1
ATOM 8227 O O . LEU B 1 24 ? 27.781 45 13.633 1 94.5 24 LEU B O 1
ATOM 8231 N N . ALA B 1 25 ? 26.297 43.688 12.609 1 94.81 25 ALA B N 1
ATOM 8232 C CA . ALA B 1 25 ? 27.25 42.562 12.562 1 94.81 25 ALA B CA 1
ATOM 8233 C C . ALA B 1 25 ? 28.438 42.906 11.672 1 94.81 25 ALA B C 1
ATOM 8235 O O . ALA B 1 25 ? 29.594 42.625 12.023 1 94.81 25 ALA B O 1
ATOM 8236 N N . PHE B 1 26 ? 28.219 43.594 10.555 1 94.5 26 PHE B N 1
ATOM 8237 C CA . PHE B 1 26 ? 29.312 43.969 9.656 1 94.5 26 PHE B CA 1
ATOM 8238 C C . PHE B 1 26 ? 30.156 45.094 10.281 1 94.5 26 PHE B C 1
ATOM 8240 O O . PHE B 1 26 ? 31.391 45.062 10.195 1 94.5 26 PHE B O 1
ATOM 8247 N N . ILE B 1 27 ? 29.531 46 10.977 1 93.69 27 ILE B N 1
ATOM 8248 C CA . ILE B 1 27 ? 30.266 47.094 11.594 1 93.69 27 ILE B CA 1
ATOM 8249 C C . ILE B 1 27 ? 31.219 46.562 12.656 1 93.69 27 ILE B C 1
ATOM 8251 O O . ILE B 1 27 ? 32.375 46.969 12.719 1 93.69 27 ILE B O 1
ATOM 8255 N N . LEU B 1 28 ? 30.734 45.656 13.406 1 93.25 28 LEU B N 1
ATOM 8256 C CA . LEU B 1 28 ? 31.578 45.062 14.453 1 93.25 28 LEU B CA 1
ATOM 8257 C C . LEU B 1 28 ? 32.719 44.25 13.844 1 93.25 28 LEU B C 1
ATOM 8259 O O . LEU B 1 28 ? 33.844 44.281 14.336 1 93.25 28 LEU B O 1
ATOM 8263 N N . ILE B 1 29 ? 32.469 43.531 12.742 1 92.69 29 ILE B N 1
ATOM 8264 C CA . ILE B 1 29 ? 33.469 42.688 12.117 1 92.69 29 ILE B CA 1
ATOM 8265 C C . ILE B 1 29 ? 34.531 43.562 11.438 1 92.69 29 ILE B C 1
ATOM 8267 O O . ILE B 1 29 ? 35.719 43.219 11.422 1 92.69 29 ILE B O 1
ATOM 8271 N N . PHE B 1 30 ? 34.156 44.812 10.938 1 91.81 30 PHE B N 1
ATOM 8272 C CA . PHE B 1 30 ? 35.094 45.688 10.234 1 91.81 30 PHE B CA 1
ATOM 8273 C C . PHE B 1 30 ? 35.969 46.438 11.219 1 91.81 30 PHE B C 1
ATOM 8275 O O . PHE B 1 30 ? 37 47 10.836 1 91.81 30 PHE B O 1
ATOM 8282 N N . LEU B 1 31 ? 35.625 46.312 12.539 1 90.69 31 LEU B N 1
ATOM 8283 C CA . LEU B 1 31 ? 36.469 46.938 13.555 1 90.69 31 LEU B CA 1
ATOM 8284 C C . LEU B 1 31 ? 37.625 46.031 13.93 1 90.69 31 LEU B C 1
ATOM 8286 O O . LEU B 1 31 ? 37.438 44.906 14.391 1 90.69 31 LEU B O 1
ATOM 8290 N N . HIS B 1 32 ? 38.875 46.469 13.859 1 87.62 32 HIS B N 1
ATOM 8291 C CA . HIS B 1 32 ? 40.094 45.688 14.039 1 87.62 32 HIS B CA 1
ATOM 8292 C C . HIS B 1 32 ? 40.188 45.156 15.477 1 87.62 32 HIS B C 1
ATOM 8294 O O . HIS B 1 32 ? 40.531 44 15.695 1 87.62 32 HIS B O 1
ATOM 8300 N N . PRO B 1 33 ? 39.781 46 16.469 1 85.44 33 PRO B N 1
ATOM 8301 C CA . PRO B 1 33 ? 39.844 45.469 17.844 1 85.44 33 PRO B CA 1
ATOM 8302 C C . PRO B 1 33 ? 38.875 44.312 18.078 1 85.44 33 PRO B C 1
ATOM 8304 O O . PRO B 1 33 ? 39.156 43.406 18.859 1 85.44 33 PRO B O 1
ATOM 8307 N N . PHE B 1 34 ? 37.812 44.312 17.391 1 89.75 34 PHE B N 1
ATOM 8308 C CA . PHE B 1 34 ? 36.812 43.281 17.547 1 89.75 34 PHE B CA 1
ATOM 8309 C C . PHE B 1 34 ? 37.219 42 16.844 1 89.75 34 PHE B C 1
ATOM 8311 O O . PHE B 1 34 ? 37.062 40.906 17.375 1 89.75 34 PHE B O 1
ATOM 8318 N N . SER B 1 35 ? 37.781 42.125 15.719 1 85.31 35 SER B N 1
ATOM 8319 C CA . SER B 1 35 ? 38.219 40.938 14.961 1 85.31 35 SER B CA 1
ATOM 8320 C C . SER B 1 35 ? 39.406 40.25 15.625 1 85.31 35 SER B C 1
ATOM 8322 O O . SER B 1 35 ? 39.594 39.062 15.477 1 85.31 35 SER B O 1
ATOM 8324 N N . ARG B 1 36 ? 40.188 41 16.484 1 82.75 36 ARG B N 1
ATOM 8325 C CA . ARG B 1 36 ? 41.375 40.438 17.125 1 82.75 36 ARG B CA 1
ATOM 8326 C C . ARG B 1 36 ? 41 39.656 18.375 1 82.75 36 ARG B C 1
ATOM 8328 O O . ARG B 1 36 ? 41.812 38.844 18.875 1 82.75 36 ARG B O 1
ATOM 8335 N N . LEU B 1 37 ? 39.719 39.875 18.703 1 84.94 37 LEU B N 1
ATOM 8336 C CA . LEU B 1 37 ? 39.281 39.094 19.875 1 84.94 37 LEU B CA 1
ATOM 8337 C C . LEU B 1 37 ? 39.125 37.625 19.531 1 84.94 37 LEU B C 1
ATOM 8339 O O . LEU B 1 37 ? 39.156 36.781 20.422 1 84.94 37 LEU B O 1
ATOM 8343 N N . ASN B 1 38 ? 39.031 37.344 18.234 1 88.56 38 ASN B N 1
ATOM 8344 C CA . ASN B 1 38 ? 38.906 35.969 17.766 1 88.56 38 ASN B CA 1
ATOM 8345 C C . ASN B 1 38 ? 40.188 35.469 17.109 1 88.56 38 ASN B C 1
ATOM 8347 O O . ASN B 1 38 ? 40.719 36.094 16.188 1 88.56 38 ASN B O 1
ATOM 8351 N N . PRO B 1 39 ? 40.688 34.375 17.656 1 86.75 39 PRO B N 1
ATOM 8352 C CA . PRO B 1 39 ? 41.938 33.844 17.078 1 86.75 39 PRO B CA 1
ATOM 8353 C C . PRO B 1 39 ? 41.812 33.531 15.586 1 86.75 39 PRO B C 1
ATOM 8355 O O . PRO B 1 39 ? 42.781 33.688 14.836 1 86.75 39 PRO B O 1
ATOM 8358 N N . TYR B 1 40 ? 40.625 33.125 15.172 1 89.62 40 TYR B N 1
ATOM 8359 C CA . TYR B 1 40 ? 40.375 32.844 13.766 1 89.62 40 TYR B CA 1
ATOM 8360 C C . TYR B 1 40 ? 39.188 33.688 13.242 1 89.62 40 TYR B C 1
ATOM 8362 O O . TYR B 1 40 ? 38.062 33.188 13.203 1 89.62 40 TYR B O 1
ATOM 8370 N N . PRO B 1 41 ? 39.406 34.875 12.742 1 89.44 41 PRO B N 1
ATOM 8371 C CA . PRO B 1 41 ? 38.344 35.812 12.406 1 89.44 41 PRO B CA 1
ATOM 8372 C C . PRO B 1 41 ? 37.469 35.375 11.25 1 89.44 41 PRO B C 1
ATOM 8374 O O . PRO B 1 41 ? 36.375 35.906 11.055 1 89.44 41 PRO B O 1
ATOM 8377 N N . VAL B 1 42 ? 37.844 34.375 10.469 1 86.81 42 VAL B N 1
ATOM 8378 C CA . VAL B 1 42 ? 37 33.875 9.367 1 86.81 42 VAL B CA 1
ATOM 8379 C C . VAL B 1 42 ? 35.75 33.219 9.93 1 86.81 42 VAL B C 1
ATOM 8381 O O . VAL B 1 42 ? 34.719 33.156 9.25 1 86.81 42 VAL B O 1
ATOM 8384 N N . THR B 1 43 ? 35.781 32.75 11.156 1 90.31 43 THR B N 1
ATOM 8385 C CA . THR B 1 43 ? 34.656 32.062 11.773 1 90.31 43 THR B CA 1
ATOM 8386 C C . THR B 1 43 ? 33.531 33.031 12.125 1 90.31 43 THR B C 1
ATOM 8388 O O . THR B 1 43 ? 32.406 32.625 12.398 1 90.31 43 THR B O 1
ATOM 8391 N N . LEU B 1 44 ? 33.75 34.375 12.031 1 92.06 44 LEU B N 1
ATOM 8392 C CA . LEU B 1 44 ? 32.75 35.375 12.352 1 92.06 44 LEU B CA 1
ATOM 8393 C C . LEU B 1 44 ? 31.656 35.406 11.297 1 92.06 44 LEU B C 1
ATOM 8395 O O . LEU B 1 44 ? 30.641 36.094 11.477 1 92.06 44 LEU B O 1
ATOM 8399 N N . SER B 1 45 ? 31.875 34.656 10.211 1 89.81 45 SER B N 1
ATOM 8400 C CA . SER B 1 45 ? 30.812 34.5 9.234 1 89.81 45 SER B CA 1
ATOM 8401 C C . SER B 1 45 ? 29.609 33.812 9.852 1 89.81 45 SER B C 1
ATOM 8403 O O . SER B 1 45 ? 28.469 33.969 9.391 1 89.81 45 SER B O 1
ATOM 8405 N N . GLY B 1 46 ? 29.797 33.031 10.922 1 89.31 46 GLY B N 1
ATOM 8406 C CA . GLY B 1 46 ? 28.719 32.406 11.633 1 89.31 46 GLY B CA 1
ATOM 8407 C C . GLY B 1 46 ? 27.781 33.375 12.336 1 89.31 46 GLY B C 1
ATOM 8408 O O . GLY B 1 46 ? 26.594 33.094 12.492 1 89.31 46 GLY B O 1
ATOM 8409 N N . ALA B 1 47 ? 28.297 34.5 12.703 1 92.75 47 ALA B N 1
ATOM 8410 C CA . ALA B 1 47 ? 27.469 35.531 13.344 1 92.75 47 ALA B CA 1
ATOM 8411 C C . ALA B 1 47 ? 26.453 36.125 12.352 1 92.75 47 ALA B C 1
ATOM 8413 O O . ALA B 1 47 ? 25.344 36.469 12.734 1 92.75 47 ALA B O 1
ATOM 8414 N N . ILE B 1 48 ? 26.844 36.156 11.125 1 92.56 48 ILE B N 1
ATOM 8415 C CA . ILE B 1 48 ? 25.953 36.688 10.109 1 92.56 48 ILE B CA 1
ATOM 8416 C C . ILE B 1 48 ? 24.766 35.75 9.922 1 92.56 48 ILE B C 1
ATOM 8418 O O . ILE B 1 48 ? 23.625 36.188 9.781 1 92.56 48 ILE B O 1
ATOM 8422 N N . LEU B 1 49 ? 24.984 34.469 9.953 1 90.81 49 LEU B N 1
ATOM 8423 C CA . LEU B 1 49 ? 23.906 33.5 9.797 1 90.81 49 LEU B CA 1
ATOM 8424 C C . LEU B 1 49 ? 22.906 33.594 10.938 1 90.81 49 LEU B C 1
ATOM 8426 O O . LEU B 1 49 ? 21.688 33.531 10.703 1 90.81 49 LEU B O 1
ATOM 8430 N N . ILE B 1 50 ? 23.328 33.875 12.094 1 91.94 50 ILE B N 1
ATOM 8431 C CA . ILE B 1 50 ? 22.453 33.938 13.258 1 91.94 50 ILE B CA 1
ATOM 8432 C C . ILE B 1 50 ? 21.656 35.25 13.219 1 91.94 50 ILE B C 1
ATOM 8434 O O . ILE B 1 50 ? 20.484 35.25 13.625 1 91.94 50 ILE B O 1
ATOM 8438 N N . THR B 1 51 ? 22.25 36.281 12.734 1 92.25 51 THR B N 1
ATOM 8439 C CA . THR B 1 51 ? 21.547 37.562 12.703 1 92.25 51 THR B CA 1
ATOM 8440 C C . THR B 1 51 ? 20.359 37.5 11.742 1 92.25 51 THR B C 1
ATOM 8442 O O . THR B 1 51 ? 19.375 38.219 11.906 1 92.25 51 THR B O 1
ATOM 8445 N N . ILE B 1 52 ? 20.484 36.656 10.797 1 90.12 52 ILE B N 1
ATOM 8446 C CA . ILE B 1 52 ? 19.391 36.5 9.844 1 90.12 52 ILE B CA 1
ATOM 8447 C C . ILE B 1 52 ? 18.375 35.5 10.367 1 90.12 52 ILE B C 1
ATOM 8449 O O . ILE B 1 52 ? 17.172 35.781 10.43 1 90.12 52 ILE B O 1
ATOM 8453 N N . ALA B 1 53 ? 18.844 34.312 10.773 1 85.69 53 ALA B N 1
ATOM 8454 C CA . ALA B 1 53 ? 17.984 33.219 11.195 1 85.69 53 ALA B CA 1
ATOM 8455 C C . ALA B 1 53 ? 17.297 33.531 12.523 1 85.69 53 ALA B C 1
ATOM 8457 O O . ALA B 1 53 ? 16.234 33 12.82 1 85.69 53 ALA B O 1
ATOM 8458 N N . GLY B 1 54 ? 17.891 34.375 13.352 1 85.12 54 GLY B N 1
ATOM 8459 C CA . GLY B 1 54 ? 17.297 34.75 14.625 1 85.12 54 GLY B CA 1
ATOM 8460 C C . GLY B 1 54 ? 16.109 35.688 14.492 1 85.12 54 GLY B C 1
ATOM 8461 O O . GLY B 1 54 ? 15.32 35.844 15.43 1 85.12 54 GLY B O 1
ATOM 8462 N N . GLN B 1 55 ? 15.844 36.25 13.422 1 87.31 55 GLN B N 1
ATOM 8463 C CA . GLN B 1 55 ? 14.727 37.156 13.117 1 87.31 55 GLN B CA 1
ATOM 8464 C C . GLN B 1 55 ? 14.5 38.156 14.242 1 87.31 55 GLN B C 1
ATOM 8466 O O . GLN B 1 55 ? 13.484 38.094 14.938 1 87.31 55 GLN B O 1
ATOM 8471 N N . PRO B 1 56 ? 15.336 39 14.258 1 89.88 56 PRO B N 1
ATOM 8472 C CA . PRO B 1 56 ? 15.219 40.031 15.305 1 89.88 56 PRO B CA 1
ATOM 8473 C C . PRO B 1 56 ? 13.945 40.875 15.18 1 89.88 56 PRO B C 1
ATOM 8475 O O . PRO B 1 56 ? 13.547 41.531 16.141 1 89.88 56 PRO B O 1
ATOM 8478 N N . GLY B 1 57 ? 13.328 40.844 14.109 1 87.06 57 GLY B N 1
ATOM 8479 C CA . GLY B 1 57 ? 12.133 41.625 13.891 1 87.06 57 GLY B CA 1
ATOM 8480 C C . GLY B 1 57 ? 10.883 41.031 14.5 1 87.06 57 GLY B C 1
ATOM 8481 O O . GLY B 1 57 ? 9.828 41.656 14.539 1 87.06 57 GLY B O 1
ATOM 8482 N N . LEU B 1 58 ? 11.023 39.844 15.055 1 88 58 LEU B N 1
ATOM 8483 C CA . LEU B 1 58 ? 9.867 39.188 15.68 1 88 58 LEU B CA 1
ATOM 8484 C C . LEU B 1 58 ? 9.641 39.719 17.094 1 88 58 LEU B C 1
ATOM 8486 O O . LEU B 1 58 ? 10.43 40.531 17.578 1 88 58 LEU B O 1
ATOM 8490 N N . SER B 1 59 ? 8.523 39.375 17.688 1 87.81 59 SER B N 1
ATOM 8491 C CA . SER B 1 59 ? 8.227 39.812 19.047 1 87.81 59 SER B CA 1
ATOM 8492 C C . SER B 1 59 ? 9.234 39.25 20.047 1 87.81 59 SER B C 1
ATOM 8494 O O . SER B 1 59 ? 9.969 38.312 19.734 1 87.81 59 SER B O 1
ATOM 8496 N N . VAL B 1 60 ? 9.359 39.844 21.141 1 88.19 60 VAL B N 1
ATOM 8497 C CA . VAL B 1 60 ? 10.375 39.5 22.141 1 88.19 60 VAL B CA 1
ATOM 8498 C C . VAL B 1 60 ? 10.211 38.031 22.531 1 88.19 60 VAL B C 1
ATOM 8500 O O . VAL B 1 60 ? 11.188 37.281 22.562 1 88.19 60 VAL B O 1
ATOM 8503 N N . GLY B 1 61 ? 9.039 37.594 22.781 1 85 61 GLY B N 1
ATOM 8504 C CA . GLY B 1 61 ? 8.828 36.219 23.156 1 85 61 GLY B CA 1
ATOM 8505 C C . GLY B 1 61 ? 9.164 35.25 22.031 1 85 61 GLY B C 1
ATOM 8506 O O . GLY B 1 61 ? 9.75 34.188 22.281 1 85 61 GLY B O 1
ATOM 8507 N N . ALA B 1 62 ? 8.828 35.594 20.797 1 86.62 62 ALA B N 1
ATOM 8508 C CA . ALA B 1 62 ? 9.102 34.75 19.656 1 86.62 62 ALA B CA 1
ATOM 8509 C C . ALA B 1 62 ? 10.594 34.688 19.359 1 86.62 62 ALA B C 1
ATOM 8511 O O . ALA B 1 62 ? 11.117 33.625 19.016 1 86.62 62 ALA B O 1
ATOM 8512 N N . CYS B 1 63 ? 11.258 35.781 19.469 1 88.75 63 CYS B N 1
ATOM 8513 C CA . CYS B 1 63 ? 12.695 35.812 19.219 1 88.75 63 CYS B CA 1
ATOM 8514 C C . CYS B 1 63 ? 13.453 35.031 20.281 1 88.75 63 CYS B C 1
ATOM 8516 O O . CYS B 1 63 ? 14.414 34.312 19.969 1 88.75 63 CYS B O 1
ATOM 8518 N N . TRP B 1 64 ? 12.938 35.062 21.516 1 86.56 64 TRP B N 1
ATOM 8519 C CA . TRP B 1 64 ? 13.594 34.344 22.594 1 86.56 64 TRP B CA 1
ATOM 8520 C C . TRP B 1 64 ? 13.383 32.844 22.422 1 86.56 64 TRP B C 1
ATOM 8522 O O . TRP B 1 64 ? 14.273 32.031 22.734 1 86.56 64 TRP B O 1
ATOM 8532 N N . ASP B 1 65 ? 12.281 32.531 21.969 1 86.12 65 ASP B N 1
ATOM 8533 C CA . ASP B 1 65 ? 12.023 31.109 21.719 1 86.12 65 ASP B CA 1
ATOM 8534 C C . ASP B 1 65 ? 12.93 30.562 20.609 1 86.12 65 ASP B C 1
ATOM 8536 O O . ASP B 1 65 ? 13.531 29.5 20.766 1 86.12 65 ASP B O 1
ATOM 8540 N N . GLN B 1 66 ? 13.055 31.312 19.562 1 86.88 66 GLN B N 1
ATOM 8541 C CA . GLN B 1 66 ? 13.906 30.891 18.453 1 86.88 66 GLN B CA 1
ATOM 8542 C C . GLN B 1 66 ? 15.375 30.891 18.859 1 86.88 66 GLN B C 1
ATOM 8544 O O . GLN B 1 66 ? 16.141 30 18.469 1 86.88 66 GLN B O 1
ATOM 8549 N N . ALA B 1 67 ? 15.734 31.859 19.625 1 88.19 67 ALA B N 1
ATOM 8550 C CA . ALA B 1 67 ? 17.125 31.969 20.062 1 88.19 67 ALA B CA 1
ATOM 8551 C C . ALA B 1 67 ? 17.484 30.859 21.031 1 88.19 67 ALA B C 1
ATOM 8553 O O . ALA B 1 67 ? 18.609 30.344 21.016 1 88.19 67 ALA B O 1
ATOM 8554 N N . PHE B 1 68 ? 16.547 30.516 21.844 1 86.81 68 PHE B N 1
ATOM 8555 C CA . PHE B 1 68 ? 16.812 29.453 22.797 1 86.81 68 PHE B CA 1
ATOM 8556 C C . PHE B 1 68 ? 17.062 28.125 22.062 1 86.81 68 PHE B C 1
ATOM 8558 O O . PHE B 1 68 ? 18.031 27.422 22.359 1 86.81 68 PHE B O 1
ATOM 8565 N N . PHE B 1 69 ? 16.234 27.812 21.141 1 88.88 69 PHE B N 1
ATOM 8566 C CA . PHE B 1 69 ? 16.422 26.562 20.422 1 88.88 69 PHE B CA 1
ATOM 8567 C C . PHE B 1 69 ? 17.656 26.625 19.531 1 88.88 69 PHE B C 1
ATOM 8569 O O . PHE B 1 69 ? 18.359 25.625 19.391 1 88.88 69 PHE B O 1
ATOM 8576 N N . ALA B 1 70 ? 17.844 27.734 18.984 1 90.25 70 ALA B N 1
ATOM 8577 C CA . ALA B 1 70 ? 19.062 27.875 18.203 1 90.25 70 ALA B CA 1
ATOM 8578 C C . ALA B 1 70 ? 20.312 27.734 19.078 1 90.25 70 ALA B C 1
ATOM 8580 O O . ALA B 1 70 ? 21.281 27.094 18.672 1 90.25 70 ALA B O 1
ATOM 8581 N N . ALA B 1 71 ? 20.25 28.281 20.328 1 90.38 71 ALA B N 1
ATOM 8582 C CA . ALA B 1 71 ? 21.391 28.172 21.25 1 90.38 71 ALA B CA 1
ATOM 8583 C C . ALA B 1 71 ? 21.578 26.719 21.703 1 90.38 71 ALA B C 1
ATOM 8585 O O . ALA B 1 71 ? 22.703 26.266 21.875 1 90.38 71 ALA B O 1
ATOM 8586 N N . LEU B 1 72 ? 20.469 26.109 21.859 1 90.75 72 LEU B N 1
ATOM 8587 C CA . LEU B 1 72 ? 20.562 24.688 22.188 1 90.75 72 LEU B CA 1
ATOM 8588 C C . LEU B 1 72 ? 21.188 23.891 21.047 1 90.75 72 LEU B C 1
ATOM 8590 O O . LEU B 1 72 ? 21.969 22.969 21.266 1 90.75 72 LEU B O 1
ATOM 8594 N N . GLY B 1 73 ? 20.859 24.25 19.891 1 92.62 73 GLY B N 1
ATOM 8595 C CA . GLY B 1 73 ? 21.469 23.609 18.734 1 92.62 73 GLY B CA 1
ATOM 8596 C C . GLY B 1 73 ? 22.969 23.859 18.656 1 92.62 73 GLY B C 1
ATOM 8597 O O . GLY B 1 73 ? 23.734 22.938 18.375 1 92.62 73 GLY B O 1
ATOM 8598 N N . VAL B 1 74 ? 23.406 25.078 18.984 1 93.69 74 VAL B N 1
ATOM 8599 C CA . VAL B 1 74 ? 24.812 25.438 18.953 1 93.69 74 VAL B CA 1
ATOM 8600 C C . VAL B 1 74 ? 25.547 24.719 20.094 1 93.69 74 VAL B C 1
ATOM 8602 O O . VAL B 1 74 ? 26.656 24.219 19.922 1 93.69 74 VAL B O 1
ATOM 8605 N N . GLY B 1 75 ? 24.875 24.656 21.281 1 92.31 75 GLY B N 1
ATOM 8606 C CA . GLY B 1 75 ? 25.484 23.953 22.391 1 92.31 75 GLY B CA 1
ATOM 8607 C C . GLY B 1 75 ? 25.688 22.469 22.109 1 92.31 75 GLY B C 1
ATOM 8608 O O . GLY B 1 75 ? 26.797 21.953 22.281 1 92.31 75 GLY B O 1
ATOM 8609 N N . LEU B 1 76 ? 24.703 21.859 21.547 1 94.19 76 LEU B N 1
ATOM 8610 C CA . LEU B 1 76 ? 24.828 20.438 21.203 1 94.19 76 LEU B CA 1
ATOM 8611 C C . LEU B 1 76 ? 25.75 20.25 20 1 94.19 76 LEU B C 1
ATOM 8613 O O . LEU B 1 76 ? 26.438 19.234 19.906 1 94.19 76 LEU B O 1
ATOM 8617 N N . GLY B 1 77 ? 25.703 21.219 19.172 1 94.69 77 GLY B N 1
ATOM 8618 C CA . GLY B 1 77 ? 26.625 21.172 18.047 1 94.69 77 GLY B CA 1
ATOM 8619 C C . GLY B 1 77 ? 28.078 21.297 18.453 1 94.69 77 GLY B C 1
ATOM 8620 O O . GLY B 1 77 ? 28.953 20.672 17.875 1 94.69 77 GLY B O 1
ATOM 8621 N N . GLY B 1 78 ? 28.281 22.156 19.5 1 93.81 78 GLY B N 1
ATOM 8622 C CA . GLY B 1 78 ? 29.625 22.25 20.047 1 93.81 78 GLY B CA 1
ATOM 8623 C C . GLY B 1 78 ? 30.141 20.953 20.609 1 93.81 78 GLY B C 1
ATOM 8624 O O . GLY B 1 78 ? 31.312 20.594 20.406 1 93.81 78 GLY B O 1
ATOM 8625 N N . ALA B 1 79 ? 29.297 20.234 21.234 1 93.88 79 ALA B N 1
ATOM 8626 C CA . ALA B 1 79 ? 29.672 18.922 21.734 1 93.88 79 ALA B CA 1
ATOM 8627 C C . ALA B 1 79 ? 29.969 17.953 20.578 1 93.88 79 ALA B C 1
ATOM 8629 O O . ALA B 1 79 ? 30.922 17.172 20.641 1 93.88 79 ALA B O 1
ATOM 8630 N N . ALA B 1 80 ? 29.172 18.031 19.547 1 96 80 ALA B N 1
ATOM 8631 C CA . ALA B 1 80 ? 29.391 17.172 18.375 1 96 80 ALA B CA 1
ATOM 8632 C C . ALA B 1 80 ? 30.703 17.547 17.672 1 96 80 ALA B C 1
ATOM 8634 O O . ALA B 1 80 ? 31.406 16.672 17.156 1 96 80 ALA B O 1
ATOM 8635 N N . PHE B 1 81 ? 30.938 18.875 17.641 1 95.25 81 PHE B N 1
ATOM 8636 C CA . PHE B 1 81 ? 32.188 19.359 17.094 1 95.25 81 PHE B CA 1
ATOM 8637 C C . PHE B 1 81 ? 33.375 18.719 17.812 1 95.25 81 PHE B C 1
ATOM 8639 O O . PHE B 1 81 ? 34.312 18.219 17.172 1 95.25 81 PHE B O 1
ATOM 8646 N N . ALA B 1 82 ? 33.344 18.641 19.125 1 94.06 82 ALA B N 1
ATOM 8647 C CA . ALA B 1 82 ? 34.438 18.094 19.922 1 94.06 82 ALA B CA 1
ATOM 8648 C C . ALA B 1 82 ? 34.594 16.594 19.703 1 94.06 82 ALA B C 1
ATOM 8650 O O . ALA B 1 82 ? 35.719 16.094 19.547 1 94.06 82 ALA B O 1
ATOM 8651 N N . ILE B 1 83 ? 33.5 15.93 19.594 1 93.5 83 ILE B N 1
ATOM 8652 C CA . ILE B 1 83 ? 33.531 14.484 19.406 1 93.5 83 ILE B CA 1
ATOM 8653 C C . ILE B 1 83 ? 34.125 14.164 18.031 1 93.5 83 ILE B C 1
ATOM 8655 O O . ILE B 1 83 ? 35 13.312 17.906 1 93.5 83 ILE B O 1
ATOM 8659 N N . LEU B 1 84 ? 33.688 14.852 16.984 1 94.81 84 LEU B N 1
ATOM 8660 C CA . LEU B 1 84 ? 34.125 14.562 15.625 1 94.81 84 LEU B CA 1
ATOM 8661 C C . LEU B 1 84 ? 35.594 15.008 15.406 1 94.81 84 LEU B C 1
ATOM 8663 O O . LEU B 1 84 ? 36.312 14.359 14.672 1 94.81 84 LEU B O 1
ATOM 8667 N N . ALA B 1 85 ? 35.938 16.125 16.062 1 93.25 85 ALA B N 1
ATOM 8668 C CA . ALA B 1 85 ? 37.344 16.578 15.945 1 93.25 85 ALA B CA 1
ATOM 8669 C C . ALA B 1 85 ? 38.281 15.617 16.641 1 93.25 85 ALA B C 1
ATOM 8671 O O . ALA B 1 85 ? 39.406 15.406 16.172 1 93.25 85 ALA B O 1
ATOM 8672 N N . LYS B 1 86 ? 37.906 15.031 17.703 1 91.81 86 LYS B N 1
ATOM 8673 C CA . LYS B 1 86 ? 38.75 14.086 18.438 1 91.81 86 LYS B CA 1
ATOM 8674 C C . LYS B 1 86 ? 38.906 12.773 17.672 1 91.81 86 LYS B C 1
ATOM 8676 O O . LYS B 1 86 ? 39.875 12.062 17.812 1 91.81 86 LYS B O 1
ATOM 8681 N N . LEU B 1 87 ? 37.938 12.492 16.828 1 90.69 87 LEU B N 1
ATOM 8682 C CA . LEU B 1 87 ? 37.969 11.289 15.992 1 90.69 87 LEU B CA 1
ATOM 8683 C C . LEU B 1 87 ? 38.75 11.562 14.711 1 90.69 87 LEU B C 1
ATOM 8685 O O . LEU B 1 87 ? 38.688 10.766 13.766 1 90.69 87 LEU B O 1
ATOM 8689 N N . GLY B 1 88 ? 39.5 12.555 14.617 1 86.5 88 GLY B N 1
ATOM 8690 C CA . GLY B 1 88 ? 40.188 12.977 13.422 1 86.5 88 GLY B CA 1
ATOM 8691 C C . GLY B 1 88 ? 41.25 11.984 12.969 1 86.5 88 GLY B C 1
ATOM 8692 O O . GLY B 1 88 ? 41.656 12 11.805 1 86.5 88 GLY B O 1
ATOM 8693 N N . HIS B 1 89 ? 41.594 11.008 13.867 1 82.81 89 HIS B N 1
ATOM 8694 C CA . HIS B 1 89 ? 42.625 10.023 13.5 1 82.81 89 HIS B CA 1
ATOM 8695 C C . HIS B 1 89 ? 42.062 8.984 12.539 1 82.81 89 HIS B C 1
ATOM 8697 O O . HIS B 1 89 ? 42.812 8.375 11.766 1 82.81 89 HIS B O 1
ATOM 8703 N N . SER B 1 90 ? 40.781 8.742 12.68 1 84.81 90 SER B N 1
ATOM 8704 C CA . SER B 1 90 ? 40.125 7.816 11.766 1 84.81 90 SER B CA 1
ATOM 8705 C C . SER B 1 90 ? 39.031 8.523 10.938 1 84.81 90 SER B C 1
ATOM 8707 O O . SER B 1 90 ? 37.938 8.773 11.438 1 84.81 90 SER B O 1
ATOM 8709 N N . GLN B 1 91 ? 39.281 8.789 9.695 1 84.62 91 GLN B N 1
ATOM 8710 C CA . GLN B 1 91 ? 38.375 9.539 8.844 1 84.62 91 GLN B CA 1
ATOM 8711 C C . GLN B 1 91 ? 37.094 8.734 8.562 1 84.62 91 GLN B C 1
ATOM 8713 O O . GLN B 1 91 ? 36.031 9.312 8.367 1 84.62 91 GLN B O 1
ATOM 8718 N N . VAL B 1 92 ? 37.188 7.445 8.562 1 77.31 92 VAL B N 1
ATOM 8719 C CA . VAL B 1 92 ? 36 6.633 8.312 1 77.31 92 VAL B CA 1
ATOM 8720 C C . VAL B 1 92 ? 35.062 6.695 9.516 1 77.31 92 VAL B C 1
ATOM 8722 O O . VAL B 1 92 ? 33.844 6.805 9.359 1 77.31 92 VAL B O 1
ATOM 8725 N N . ALA B 1 93 ? 35.594 6.648 10.664 1 82.56 93 ALA B N 1
ATOM 8726 C CA . ALA B 1 93 ? 34.781 6.766 11.867 1 82.56 93 ALA B CA 1
ATOM 8727 C C . ALA B 1 93 ? 34.125 8.148 11.969 1 82.56 93 ALA B C 1
ATOM 8729 O O . ALA B 1 93 ? 33 8.281 12.398 1 82.56 93 ALA B O 1
ATOM 8730 N N . GLN B 1 94 ? 34.875 9.18 11.477 1 89.56 94 GLN B N 1
ATOM 8731 C CA . GLN B 1 94 ? 34.312 10.539 11.469 1 89.56 94 GLN B CA 1
ATOM 8732 C C . GLN B 1 94 ? 33.094 10.641 10.555 1 89.56 94 GLN B C 1
ATOM 8734 O O . GLN B 1 94 ? 32.094 11.242 10.93 1 89.56 94 GLN B O 1
ATOM 8739 N N . GLY B 1 95 ? 33.281 10.047 9.469 1 86.5 95 GLY B N 1
ATOM 8740 C CA . GLY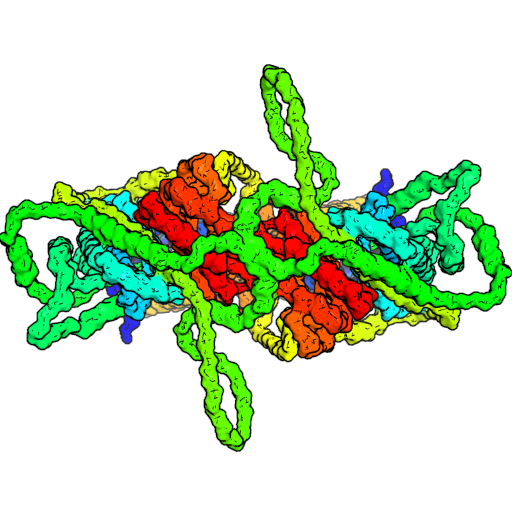 B 1 95 ? 32.156 10.086 8.539 1 86.5 95 GLY B CA 1
ATOM 8741 C C . GLY B 1 95 ? 30.938 9.32 9.023 1 86.5 95 GLY B C 1
ATOM 8742 O O . GLY B 1 95 ? 29.812 9.781 8.867 1 86.5 95 GLY B O 1
ATOM 8743 N N . PHE B 1 96 ? 31.141 8.273 9.68 1 82.56 96 PHE B N 1
ATOM 8744 C CA . PHE B 1 96 ? 30.047 7.457 10.172 1 82.56 96 PHE B CA 1
ATOM 8745 C C . PHE B 1 96 ? 29.328 8.148 11.32 1 82.56 96 PHE B C 1
ATOM 8747 O O . PHE B 1 96 ? 28.094 8.211 11.344 1 82.56 96 PHE B O 1
ATOM 8754 N N . VAL B 1 97 ? 29.984 8.641 12.258 1 89 97 VAL B N 1
ATOM 8755 C CA . VAL B 1 97 ? 29.375 9.312 13.398 1 89 97 VAL B CA 1
ATOM 8756 C C . VAL B 1 97 ? 28.672 10.586 12.945 1 89 97 VAL B C 1
ATOM 8758 O O . VAL B 1 97 ? 27.594 10.93 13.445 1 89 97 VAL B O 1
ATOM 8761 N N . PHE B 1 98 ? 29.281 11.281 11.977 1 92.94 98 PHE B N 1
ATOM 8762 C CA . PHE B 1 98 ? 28.641 12.477 11.43 1 92.94 98 PHE B CA 1
ATOM 8763 C C . PHE B 1 98 ? 27.312 12.133 10.789 1 92.94 98 PHE B C 1
ATOM 8765 O O . PHE B 1 98 ? 26.328 12.852 10.969 1 92.94 98 PHE B O 1
ATOM 8772 N N . ALA B 1 99 ? 27.266 11.016 10.094 1 88.75 99 ALA B N 1
ATOM 8773 C CA . ALA B 1 99 ? 26.031 10.602 9.445 1 88.75 99 ALA B CA 1
ATOM 8774 C C . ALA B 1 99 ? 24.953 10.281 10.477 1 88.75 99 ALA B C 1
ATOM 8776 O O . ALA B 1 99 ? 23.781 10.594 10.273 1 88.75 99 ALA B O 1
ATOM 8777 N N . VAL B 1 100 ? 25.297 9.734 11.602 1 87.25 100 VAL B N 1
ATOM 8778 C CA . VAL B 1 100 ? 24.344 9.414 12.656 1 87.25 100 VAL B CA 1
ATOM 8779 C C . VAL B 1 100 ? 23.828 10.695 13.305 1 87.25 100 VAL B C 1
ATOM 8781 O O . VAL B 1 100 ? 22.641 10.82 13.594 1 87.25 100 VAL B O 1
ATOM 8784 N N . PHE B 1 101 ? 24.719 11.656 13.406 1 92.62 101 PHE B N 1
ATOM 8785 C CA . PHE B 1 101 ? 24.312 12.922 14 1 92.62 101 PHE B CA 1
ATOM 8786 C C . PHE B 1 101 ? 23.359 13.664 13.078 1 92.62 101 PHE B C 1
ATOM 8788 O O . PHE B 1 101 ? 22.359 14.227 13.539 1 92.62 101 PHE B O 1
ATOM 8795 N N . VAL B 1 102 ? 23.672 13.625 11.812 1 92.44 102 VAL B N 1
ATOM 8796 C CA . VAL B 1 102 ? 22.812 14.32 10.859 1 92.44 102 VAL B CA 1
ATOM 8797 C C . VAL B 1 102 ? 21.453 13.625 10.797 1 92.44 102 VAL B C 1
ATOM 8799 O O . VAL B 1 102 ? 20.406 14.281 10.688 1 92.44 102 VAL B O 1
ATOM 8802 N N . TYR B 1 103 ? 21.375 12.305 10.914 1 89.88 103 TYR B N 1
ATOM 8803 C CA . TYR B 1 103 ? 20.125 11.562 10.906 1 89.88 103 TYR B CA 1
ATOM 8804 C C . TYR B 1 103 ? 19.25 11.969 12.086 1 89.88 103 TYR B C 1
ATOM 8806 O O . TYR B 1 103 ? 18.047 12.242 11.914 1 89.88 103 TYR B O 1
ATOM 8814 N N . LEU B 1 104 ? 19.844 12.102 13.227 1 89.56 104 LEU B N 1
ATOM 8815 C CA . LEU B 1 104 ? 19.094 12.461 14.422 1 89.56 104 LEU B CA 1
ATOM 8816 C C . LEU B 1 104 ? 18.609 13.906 14.336 1 89.56 104 LEU B C 1
ATOM 8818 O O . LEU B 1 104 ? 17.484 14.219 14.734 1 89.56 104 LEU B O 1
ATOM 8822 N N . ALA B 1 105 ? 19.438 14.711 13.797 1 92.38 105 ALA B N 1
ATOM 8823 C CA . ALA B 1 105 ? 19.062 16.109 13.656 1 92.38 105 ALA B CA 1
ATOM 8824 C C . ALA B 1 105 ? 17.938 16.281 12.633 1 92.38 105 ALA B C 1
ATOM 8826 O O . ALA B 1 105 ? 17.031 17.094 12.82 1 92.38 105 ALA B O 1
ATOM 8827 N N . ALA B 1 106 ? 18.062 15.508 11.578 1 89.25 106 ALA B N 1
ATOM 8828 C CA . ALA B 1 106 ? 17.016 15.594 10.547 1 89.25 106 ALA B CA 1
ATOM 8829 C C . ALA B 1 106 ? 15.695 15.039 11.055 1 89.25 106 ALA B C 1
ATOM 8831 O O . ALA B 1 106 ? 14.625 15.492 10.648 1 89.25 106 ALA B O 1
ATOM 8832 N N . LEU B 1 107 ? 15.766 14.062 11.93 1 87.69 107 LEU B N 1
ATOM 8833 C CA . LEU B 1 107 ? 14.555 13.531 12.539 1 87.69 107 LEU B CA 1
ATOM 8834 C C . LEU B 1 107 ? 13.867 14.586 13.398 1 87.69 107 LEU B C 1
ATOM 8836 O O . LEU B 1 107 ? 12.641 14.664 13.438 1 87.69 107 LEU B O 1
ATOM 8840 N N . VAL B 1 108 ? 14.672 15.375 14.031 1 87.06 108 VAL B N 1
ATOM 8841 C CA . VAL B 1 108 ? 14.125 16.438 14.867 1 87.06 108 VAL B CA 1
ATOM 8842 C C . VAL B 1 108 ? 13.523 17.531 13.984 1 87.06 108 VAL B C 1
ATOM 8844 O O . VAL B 1 108 ? 12.469 18.094 14.312 1 87.06 108 VAL B O 1
ATOM 8847 N N . LYS B 1 109 ? 14.117 17.781 12.906 1 87.12 109 LYS B N 1
ATOM 8848 C CA . LYS B 1 109 ? 13.594 18.781 11.977 1 87.12 109 LYS B CA 1
ATOM 8849 C C . LYS B 1 109 ? 12.258 18.328 11.383 1 87.12 109 LYS B C 1
ATOM 8851 O O . LYS B 1 109 ? 11.391 19.156 11.117 1 87.12 109 LYS B O 1
ATOM 8856 N N . ALA B 1 110 ? 12.18 17.047 11.156 1 81.75 110 ALA B N 1
ATOM 8857 C CA . ALA B 1 110 ? 10.977 16.516 10.516 1 81.75 110 ALA B CA 1
ATOM 8858 C C . ALA B 1 110 ? 9.773 16.625 11.445 1 81.75 110 ALA B C 1
ATOM 8860 O O . ALA B 1 110 ? 8.625 16.625 10.992 1 81.75 110 ALA B O 1
ATOM 8861 N N . GLN B 1 111 ? 9.953 16.75 12.719 1 77.62 111 GLN B N 1
ATOM 8862 C CA . GLN B 1 111 ? 8.852 16.797 13.672 1 77.62 111 GLN B CA 1
ATOM 8863 C C . GLN B 1 111 ? 8.141 18.156 13.633 1 77.62 111 GLN B C 1
ATOM 8865 O O . GLN B 1 111 ? 6.914 18.219 13.688 1 77.62 111 GLN B O 1
ATOM 8870 N N . SER B 1 112 ? 8.93 19.172 13.656 1 75.94 112 SER B N 1
ATOM 8871 C CA . SER B 1 112 ? 8.32 20.5 13.625 1 75.94 112 SER B CA 1
ATOM 8872 C C . SER B 1 112 ? 9.25 21.531 12.984 1 75.94 112 SER B C 1
ATOM 8874 O O . SER B 1 112 ? 10.477 21.359 13.008 1 75.94 112 SER B O 1
ATOM 8876 N N . ILE B 1 113 ? 8.672 22.531 12.344 1 70.31 113 ILE B N 1
ATOM 8877 C CA . ILE B 1 113 ? 9.438 23.594 11.703 1 70.31 113 ILE B CA 1
ATOM 8878 C C . ILE B 1 113 ? 10.109 24.453 12.773 1 70.31 113 ILE B C 1
ATOM 8880 O O . ILE B 1 113 ? 11.086 25.156 12.492 1 70.31 113 ILE B O 1
ATOM 8884 N N . ARG B 1 114 ? 9.664 24.25 14.039 1 74.5 114 ARG B N 1
ATOM 8885 C CA . ARG B 1 114 ? 10.234 25 15.148 1 74.5 114 ARG B CA 1
ATOM 8886 C C . ARG B 1 114 ? 11.68 24.594 15.406 1 74.5 114 ARG B C 1
ATOM 8888 O O . ARG B 1 114 ? 12.492 25.391 15.883 1 74.5 114 ARG B O 1
ATOM 8895 N N . TYR B 1 115 ? 11.992 23.422 14.93 1 83.06 115 TYR B N 1
ATOM 8896 C CA . TYR B 1 115 ? 13.312 22.891 15.234 1 83.06 115 TYR B CA 1
ATOM 8897 C C . TYR B 1 115 ? 14.242 23.016 14.031 1 83.06 115 TYR B C 1
ATOM 8899 O O . TYR B 1 115 ? 15.328 22.438 14.016 1 83.06 115 TYR B O 1
ATOM 8907 N N . PHE B 1 116 ? 13.82 23.797 13.078 1 82.44 116 PHE B N 1
ATOM 8908 C CA . PHE B 1 116 ? 14.641 23.953 11.883 1 82.44 116 PHE B CA 1
ATOM 8909 C C . PHE B 1 116 ? 15.961 24.641 12.219 1 82.44 116 PHE B C 1
ATOM 8911 O O . PHE B 1 116 ? 17.031 24.172 11.828 1 82.44 116 PHE B O 1
ATOM 8918 N N . GLY B 1 117 ? 15.898 25.766 12.984 1 83.56 117 GLY B N 1
ATOM 8919 C CA . GLY B 1 117 ? 17.109 26.484 13.336 1 83.56 117 GLY B CA 1
ATOM 8920 C C . GLY B 1 117 ? 18.062 25.688 14.188 1 83.56 117 GLY B C 1
ATOM 8921 O O . GLY B 1 117 ? 19.281 25.703 13.953 1 83.56 117 GLY B O 1
ATOM 8922 N N . ALA B 1 118 ? 17.484 24.922 15.07 1 89.25 118 ALA B N 1
ATOM 8923 C CA . ALA B 1 118 ? 18.328 24.094 15.945 1 89.25 118 ALA B CA 1
ATOM 8924 C C . ALA B 1 118 ? 19.016 23 15.164 1 89.25 118 ALA B C 1
ATOM 8926 O O . ALA B 1 118 ? 20.219 22.75 15.352 1 89.25 118 ALA B O 1
ATOM 8927 N N . SER B 1 119 ? 18.312 22.406 14.281 1 91.25 119 SER B N 1
ATOM 8928 C CA . SER B 1 119 ? 18.891 21.297 13.523 1 91.25 119 SER B CA 1
ATOM 8929 C C . SER B 1 119 ? 19.938 21.797 12.523 1 91.25 119 SER B C 1
ATOM 8931 O O . SER B 1 119 ? 20.969 21.156 12.344 1 91.25 119 SER B O 1
ATOM 8933 N N . LEU B 1 120 ? 19.672 22.891 11.906 1 89.38 120 LEU B N 1
ATOM 8934 C CA . LEU B 1 120 ? 20.609 23.422 10.93 1 89.38 120 LEU B CA 1
ATOM 8935 C C . LEU B 1 120 ? 21.938 23.812 11.594 1 89.38 120 LEU B C 1
ATOM 8937 O O . LEU B 1 120 ? 23 23.453 11.109 1 89.38 120 LEU B O 1
ATOM 8941 N N . LEU B 1 121 ? 21.906 24.531 12.688 1 92.62 121 LEU B N 1
ATOM 8942 C CA . LEU B 1 121 ? 23.125 24.984 13.367 1 92.62 121 LEU B CA 1
ATOM 8943 C C . LEU B 1 121 ? 23.891 23.812 13.961 1 92.62 121 LEU B C 1
ATOM 8945 O O . LEU B 1 121 ? 25.125 23.828 13.992 1 92.62 121 LEU B O 1
ATOM 8949 N N . PHE B 1 122 ? 23.188 22.844 14.422 1 93.94 122 PHE B N 1
ATOM 8950 C CA . PHE B 1 122 ? 23.828 21.625 14.914 1 93.94 122 PHE B CA 1
ATOM 8951 C C . PHE B 1 122 ? 24.641 20.969 13.805 1 93.94 122 PHE B C 1
ATOM 8953 O O . PHE B 1 122 ? 25.797 20.578 14.023 1 93.94 122 PHE B O 1
ATOM 8960 N N . ILE B 1 123 ? 24.062 20.859 12.625 1 93.38 123 ILE B N 1
ATOM 8961 C CA . ILE B 1 123 ? 24.719 20.172 11.523 1 93.38 123 ILE B CA 1
ATOM 8962 C C . ILE B 1 123 ? 25.922 20.984 11.031 1 93.38 123 ILE B C 1
ATOM 8964 O O . ILE B 1 123 ? 26.984 20.422 10.758 1 93.38 123 ILE B O 1
ATOM 8968 N N . ILE B 1 124 ? 25.766 22.281 11.016 1 92.06 124 ILE B N 1
ATOM 8969 C CA . ILE B 1 124 ? 26.844 23.141 10.531 1 92.06 124 ILE B CA 1
ATOM 8970 C C . ILE B 1 124 ? 28.031 23.078 11.484 1 92.06 124 ILE B C 1
ATOM 8972 O O . ILE B 1 124 ? 29.172 22.938 11.047 1 92.06 124 ILE B O 1
ATOM 8976 N N . LEU B 1 125 ? 27.75 23.125 12.75 1 94.12 125 LEU B N 1
ATOM 8977 C CA . LEU B 1 125 ? 28.828 23.094 13.727 1 94.12 125 LEU B CA 1
ATOM 8978 C C . LEU B 1 125 ? 29.484 21.719 13.773 1 94.12 125 LEU B C 1
ATOM 8980 O O . LEU B 1 125 ? 30.703 21.625 13.938 1 94.12 125 LEU B O 1
ATOM 8984 N N . ALA B 1 126 ? 28.703 20.734 13.625 1 94.12 126 ALA B N 1
ATOM 8985 C CA . ALA B 1 126 ? 29.266 19.375 13.578 1 94.12 126 ALA B CA 1
ATOM 8986 C C . ALA B 1 126 ? 30.172 19.203 12.375 1 94.12 126 ALA B C 1
ATOM 8988 O O . ALA B 1 126 ? 31.266 18.625 12.484 1 94.12 126 ALA B O 1
ATOM 8989 N N . PHE B 1 127 ? 29.766 19.75 11.242 1 93.44 127 PHE B N 1
ATOM 8990 C CA . PHE B 1 127 ? 30.562 19.672 10.023 1 93.44 127 PHE B CA 1
ATOM 8991 C C . PHE B 1 127 ? 31.828 20.5 10.156 1 93.44 127 PHE B C 1
ATOM 8993 O O . PHE B 1 127 ? 32.875 20.109 9.641 1 93.44 127 PHE B O 1
ATOM 9000 N N . SER B 1 128 ? 31.75 21.625 10.852 1 93 128 SER B N 1
ATOM 9001 C CA . SER B 1 128 ? 32.938 22.469 11.07 1 93 128 SER B CA 1
ATOM 9002 C C . SER B 1 128 ? 33.969 21.766 11.945 1 93 128 SER B C 1
ATOM 9004 O O . SER B 1 128 ? 35.156 22.062 11.867 1 93 128 SER B O 1
ATOM 9006 N N . GLY B 1 129 ? 33.469 20.859 12.766 1 91.5 129 GLY B N 1
ATOM 9007 C CA . GLY B 1 129 ? 34.406 20.062 13.531 1 91.5 129 GLY B CA 1
ATOM 9008 C C . GLY B 1 129 ? 35.25 19.156 12.672 1 91.5 129 GLY B C 1
ATOM 9009 O O . GLY B 1 129 ? 36.469 19.016 12.914 1 91.5 129 GLY B O 1
ATOM 9010 N N . ILE B 1 130 ? 34.656 18.578 11.633 1 92.12 130 ILE B N 1
ATOM 9011 C CA . ILE B 1 130 ? 35.406 17.734 10.703 1 92.12 130 ILE B CA 1
ATOM 9012 C C . ILE B 1 130 ? 36.375 18.594 9.883 1 92.12 130 ILE B C 1
ATOM 9014 O O . ILE B 1 130 ? 37.531 18.234 9.68 1 92.12 130 ILE B O 1
ATOM 9018 N N . TYR B 1 131 ? 35.875 19.75 9.5 1 91.12 131 TYR B N 1
ATOM 9019 C CA . TYR B 1 131 ? 36.688 20.656 8.688 1 91.12 131 TYR B CA 1
ATOM 9020 C C . TYR B 1 131 ? 37.906 21.141 9.453 1 91.12 131 TYR B C 1
ATOM 9022 O O . TYR B 1 131 ? 39.031 21.156 8.922 1 91.12 131 TYR B O 1
ATOM 9030 N N . ALA B 1 132 ? 37.781 21.484 10.68 1 91.12 132 ALA B N 1
ATOM 9031 C CA . ALA B 1 132 ? 38.875 21.984 11.508 1 91.12 132 ALA B CA 1
ATOM 9032 C C . ALA B 1 132 ? 39.875 20.891 11.797 1 91.12 132 ALA B C 1
ATOM 9034 O O . ALA B 1 132 ? 41.094 21.141 11.859 1 91.12 132 ALA B O 1
ATOM 9035 N N . SER B 1 133 ? 39.438 19.656 11.922 1 91.38 133 SER B N 1
ATOM 9036 C CA . SER B 1 133 ? 40.375 18.547 12.188 1 91.38 133 SER B CA 1
ATOM 9037 C C . SER B 1 133 ? 41.219 18.25 10.977 1 91.38 133 SER B C 1
ATOM 9039 O O . SER B 1 133 ? 42.406 17.875 11.125 1 91.38 133 SER B O 1
ATOM 9041 N N . ILE B 1 134 ? 40.656 18.422 9.82 1 89.25 134 ILE B N 1
ATOM 9042 C CA . ILE B 1 134 ? 41.438 18.156 8.609 1 89.25 134 ILE B CA 1
ATOM 9043 C C . ILE B 1 134 ? 42.469 19.281 8.391 1 89.25 134 ILE B C 1
ATOM 9045 O O . ILE B 1 134 ? 43.594 19.016 7.957 1 89.25 134 ILE B O 1
ATOM 9049 N N . LEU B 1 135 ? 42.062 20.594 8.711 1 86.62 135 LEU B N 1
ATOM 9050 C CA . LEU B 1 135 ? 43 21.719 8.578 1 86.62 135 LEU B CA 1
ATOM 9051 C C . LEU B 1 135 ? 44.156 21.594 9.555 1 86.62 135 LEU B C 1
ATOM 9053 O O . LEU B 1 135 ? 45.281 22 9.242 1 86.62 135 LEU B O 1
ATOM 9057 N N . SER B 1 136 ? 43.906 20.906 10.719 1 88.19 136 SER B N 1
ATOM 9058 C CA . SER B 1 136 ? 44.938 20.734 11.734 1 88.19 136 SER B CA 1
ATOM 9059 C C . SER B 1 136 ? 45.625 19.375 11.602 1 88.19 136 SER B C 1
ATOM 9061 O O . SER B 1 136 ? 46.156 18.859 12.57 1 88.19 136 SER B O 1
ATOM 9063 N N . ARG B 1 137 ? 45.562 18.719 10.508 1 84.94 137 ARG B N 1
ATOM 9064 C CA . ARG B 1 137 ? 46.219 17.469 10.188 1 84.94 137 ARG B CA 1
ATOM 9065 C C . ARG B 1 137 ? 45.812 16.359 11.125 1 84.94 137 ARG B C 1
ATOM 9067 O O . ARG B 1 137 ? 46.656 15.594 11.625 1 84.94 137 ARG B O 1
ATOM 9074 N N . GLY B 1 138 ? 44.438 16.422 11.531 1 82.44 138 GLY B N 1
ATOM 9075 C CA . GLY B 1 138 ? 43.844 15.297 12.266 1 82.44 138 GLY B CA 1
ATOM 9076 C C . GLY B 1 138 ? 43.844 15.516 13.766 1 82.44 138 GLY B C 1
ATOM 9077 O O . GLY B 1 138 ? 43.375 14.664 14.523 1 82.44 138 GLY B O 1
ATOM 9078 N N . ASN B 1 139 ? 44.344 16.766 14.289 1 86.25 139 ASN B N 1
ATOM 9079 C CA . ASN B 1 139 ? 44.406 17 15.727 1 86.25 139 ASN B CA 1
ATOM 9080 C C . ASN B 1 139 ? 43.281 17.938 16.172 1 86.25 139 ASN B C 1
ATOM 9082 O O . ASN B 1 139 ? 42.781 18.734 15.367 1 86.25 139 ASN B O 1
ATOM 9086 N N . PHE B 1 140 ? 42.875 17.672 17.406 1 90.75 140 PHE B N 1
ATOM 9087 C CA . PHE B 1 140 ? 41.844 18.547 18 1 90.75 140 PHE B CA 1
ATOM 9088 C C . PHE B 1 140 ? 42.5 19.812 18.547 1 90.75 140 PHE B C 1
ATOM 9090 O O . PHE B 1 140 ? 43.375 19.75 19.438 1 90.75 140 PHE B O 1
ATOM 9097 N N . VAL B 1 141 ? 42.188 20.938 17.984 1 90.81 141 VAL B N 1
ATOM 9098 C CA . VAL B 1 141 ? 42.656 22.25 18.453 1 90.81 141 VAL B CA 1
ATOM 9099 C C . VAL B 1 141 ? 41.5 22.984 19.125 1 90.81 141 VAL B C 1
ATOM 9101 O O . VAL B 1 141 ? 40.562 23.438 18.438 1 90.81 141 VAL B O 1
ATOM 9104 N N . PRO B 1 142 ? 41.406 23.125 20.406 1 92.06 142 PRO B N 1
ATOM 9105 C CA . PRO B 1 142 ? 40.281 23.766 21.109 1 92.06 142 PRO B CA 1
ATOM 9106 C C . PRO B 1 142 ? 40.094 25.234 20.688 1 92.06 142 PRO B C 1
ATOM 9108 O O . PRO B 1 142 ? 38.969 25.75 20.797 1 92.06 142 PRO B O 1
ATOM 9111 N N . ALA B 1 143 ? 41.125 25.906 20.172 1 91.5 143 ALA B N 1
ATOM 9112 C CA . ALA B 1 143 ? 41 27.312 19.781 1 91.5 143 ALA B CA 1
ATOM 9113 C C . ALA B 1 143 ? 39.969 27.469 18.656 1 91.5 143 ALA B C 1
ATOM 9115 O O . ALA B 1 143 ? 39.312 28.5 18.562 1 91.5 143 ALA B O 1
ATOM 9116 N N . TYR B 1 144 ? 39.875 26.438 17.828 1 92.62 144 TYR B N 1
ATOM 9117 C CA . TYR B 1 144 ? 38.906 26.5 16.766 1 92.62 144 TYR B CA 1
ATOM 9118 C C . TYR B 1 144 ? 37.469 26.406 17.312 1 92.62 144 TYR B C 1
ATOM 9120 O O . TYR B 1 144 ? 36.594 27.109 16.859 1 92.62 144 TYR B O 1
ATOM 9128 N N . LEU B 1 145 ? 37.25 25.547 18.281 1 93.88 145 LEU B N 1
ATOM 9129 C CA . LEU B 1 145 ? 35.906 25.406 18.891 1 93.88 145 LEU B CA 1
ATOM 9130 C C . LEU B 1 145 ? 35.531 26.688 19.625 1 93.88 145 LEU B C 1
ATOM 9132 O O . LEU B 1 145 ? 34.375 27.125 19.516 1 93.88 145 LEU B O 1
ATOM 9136 N N . GLU B 1 146 ? 36.438 27.266 20.344 1 93.62 146 GLU B N 1
ATOM 9137 C CA . GLU B 1 146 ? 36.188 28.516 21.047 1 93.62 146 GLU B CA 1
ATOM 9138 C C . GLU B 1 146 ? 35.844 29.641 20.062 1 93.62 146 GLU B C 1
ATOM 9140 O O . GLU B 1 146 ? 34.969 30.469 20.328 1 93.62 146 GLU B O 1
ATOM 9145 N N . ALA B 1 147 ? 36.531 29.672 18.969 1 93.5 147 ALA B N 1
ATOM 9146 C CA . ALA B 1 147 ? 36.312 30.719 17.969 1 93.5 147 ALA B CA 1
ATOM 9147 C C . ALA B 1 147 ? 34.906 30.594 17.359 1 93.5 147 ALA B C 1
ATOM 9149 O O . ALA B 1 147 ? 34.219 31.594 17.188 1 93.5 147 ALA B O 1
ATOM 9150 N N . TYR B 1 148 ? 34.531 29.359 17.062 1 93.75 148 TYR B N 1
ATOM 9151 C CA . TYR B 1 148 ? 33.219 29.156 16.484 1 93.75 148 TYR B CA 1
ATOM 9152 C C . TYR B 1 148 ? 32.125 29.484 17.5 1 93.75 148 TYR B C 1
ATOM 9154 O O . TYR B 1 148 ? 31.156 30.172 17.172 1 93.75 148 TYR B O 1
ATOM 9162 N N . LEU B 1 149 ? 32.25 29.078 18.719 1 94.31 149 LEU B N 1
ATOM 9163 C CA . LEU B 1 149 ? 31.25 29.344 19.75 1 94.31 149 LEU B CA 1
ATOM 9164 C C . LEU B 1 149 ? 31.141 30.828 20.047 1 94.31 149 LEU B C 1
ATOM 9166 O O . LEU B 1 149 ? 30.047 31.359 20.25 1 94.31 149 LEU B O 1
ATOM 9170 N N . GLU B 1 150 ? 32.25 31.5 20.062 1 93.5 150 GLU B N 1
ATOM 9171 C CA . GLU B 1 150 ? 32.25 32.938 20.297 1 93.5 150 GLU B CA 1
ATOM 9172 C C . GLU B 1 150 ? 31.531 33.688 19.172 1 93.5 150 GLU B C 1
ATOM 9174 O O . GLU B 1 150 ? 30.797 34.656 19.422 1 93.5 150 GLU B O 1
ATOM 9179 N N . SER B 1 151 ? 31.781 33.219 17.984 1 93.69 151 SER B N 1
ATOM 9180 C CA . SER B 1 151 ? 31.125 33.875 16.859 1 93.69 151 SER B CA 1
ATOM 9181 C C . SER B 1 151 ? 29.609 33.75 16.938 1 93.69 151 SER B C 1
ATOM 9183 O O . SER B 1 151 ? 28.875 34.719 16.719 1 93.69 151 SER B O 1
ATOM 9185 N N . TYR B 1 152 ? 29.094 32.594 17.281 1 94.62 152 TYR B N 1
ATOM 9186 C CA . TYR B 1 152 ? 27.656 32.406 17.375 1 94.62 152 TYR B CA 1
ATOM 9187 C C . TYR B 1 152 ? 27.078 33.125 18.578 1 94.62 152 TYR B C 1
ATOM 9189 O O . TYR B 1 152 ? 25.969 33.656 18.5 1 94.62 152 TYR B O 1
ATOM 9197 N N . CYS B 1 153 ? 27.828 33.25 19.656 1 93.44 153 CYS B N 1
ATOM 9198 C CA . CYS B 1 153 ? 27.359 33.969 20.828 1 93.44 153 CYS B CA 1
ATOM 9199 C C . CYS B 1 153 ? 27.25 35.469 20.516 1 93.44 153 CYS B C 1
ATOM 9201 O O . CYS B 1 153 ? 26.312 36.125 20.969 1 93.44 153 CYS B O 1
ATOM 9203 N N . TRP B 1 154 ? 28.172 35.969 19.734 1 93.69 154 TRP B N 1
ATOM 9204 C CA . TRP B 1 154 ? 28.062 37.344 19.328 1 93.69 154 TRP B CA 1
ATOM 9205 C C . TRP B 1 154 ? 26.859 37.562 18.422 1 93.69 154 TRP B C 1
ATOM 9207 O O . TRP B 1 154 ? 26.188 38.625 18.516 1 93.69 154 TRP B O 1
ATOM 9217 N N . GLY B 1 155 ? 26.656 36.625 17.562 1 94 155 GLY B N 1
ATOM 9218 C CA . GLY B 1 155 ? 25.469 36.719 16.734 1 94 155 GLY B CA 1
ATOM 9219 C C . GLY B 1 155 ? 24.188 36.75 17.547 1 94 155 GLY B C 1
ATOM 9220 O O . GLY B 1 155 ? 23.297 37.594 17.297 1 94 155 GLY B O 1
ATOM 9221 N N . PHE B 1 156 ? 24.094 35.938 18.594 1 94.44 156 PHE B N 1
ATOM 9222 C CA . PHE B 1 156 ? 22.922 35.906 19.469 1 94.44 156 PHE B CA 1
ATOM 9223 C C . PHE B 1 156 ? 22.812 37.219 20.266 1 94.44 156 PHE B C 1
ATOM 9225 O O . PHE B 1 156 ? 21.719 37.75 20.453 1 94.44 156 PHE B O 1
ATOM 9232 N N . ALA B 1 157 ? 23.891 37.719 20.688 1 93.75 157 ALA B N 1
ATOM 9233 C CA . ALA B 1 157 ? 23.891 38.938 21.453 1 93.75 157 ALA B CA 1
ATOM 9234 C C . ALA B 1 157 ? 23.375 40.125 20.609 1 93.75 157 ALA B C 1
ATOM 9236 O O . ALA B 1 157 ? 22.594 40.938 21.094 1 93.75 157 ALA B O 1
ATOM 9237 N N . ILE B 1 158 ? 23.781 40.125 19.375 1 94.62 158 ILE B N 1
ATOM 9238 C CA . ILE B 1 158 ? 23.328 41.188 18.5 1 94.62 158 ILE B CA 1
ATOM 9239 C C . ILE B 1 158 ? 21.812 41.094 18.281 1 94.62 158 ILE B C 1
ATOM 9241 O O . ILE B 1 158 ? 21.109 42.094 18.359 1 94.62 158 ILE B O 1
ATOM 9245 N N . VAL B 1 159 ? 21.391 39.906 18.047 1 94.88 159 VAL B N 1
ATOM 9246 C CA . VAL B 1 159 ? 19.969 39.688 17.781 1 94.88 159 VAL B CA 1
ATOM 9247 C C . VAL B 1 159 ? 19.141 40.062 19.016 1 94.88 159 VAL B C 1
ATOM 9249 O O . VAL B 1 159 ? 18.141 40.75 18.906 1 94.88 159 VAL B O 1
ATOM 9252 N N . LEU B 1 160 ? 19.562 39.656 20.219 1 93.44 160 LEU B N 1
ATOM 9253 C CA . LEU B 1 160 ? 18.812 39.906 21.438 1 93.44 160 LEU B CA 1
ATOM 9254 C C . LEU B 1 160 ? 18.859 41.375 21.828 1 93.44 160 LEU B C 1
ATOM 9256 O O . LEU B 1 160 ? 17.859 41.938 22.281 1 93.44 160 LEU B O 1
ATOM 9260 N N . VAL B 1 161 ? 19.969 42.031 21.562 1 92.75 161 VAL B N 1
ATOM 9261 C CA . VAL B 1 161 ? 20.125 43.438 21.922 1 92.75 161 VAL B CA 1
ATOM 9262 C C . VAL B 1 161 ? 19.281 44.312 20.984 1 92.75 161 VAL B C 1
ATOM 9264 O O . VAL B 1 161 ? 18.594 45.25 21.422 1 92.75 161 VAL B O 1
ATOM 9267 N N . VAL B 1 162 ? 19.328 43.938 19.734 1 93.75 162 VAL B N 1
ATOM 9268 C CA . VAL B 1 162 ? 18.547 44.719 18.766 1 93.75 162 VAL B CA 1
ATOM 9269 C C . VAL B 1 162 ? 17.062 44.531 19.031 1 93.75 162 VAL B C 1
ATOM 9271 O O . VAL B 1 162 ? 16.266 45.469 18.938 1 93.75 162 VAL B O 1
ATOM 9274 N N . ASN B 1 163 ? 16.641 43.344 19.359 1 93.12 163 ASN B N 1
ATOM 9275 C CA . ASN B 1 163 ? 15.234 43.062 19.625 1 93.12 163 ASN B CA 1
ATOM 9276 C C . ASN B 1 163 ? 14.75 43.781 20.875 1 93.12 163 ASN B C 1
ATOM 9278 O O . ASN B 1 163 ? 13.625 44.281 20.922 1 93.12 163 ASN B O 1
ATOM 9282 N N . LEU B 1 164 ? 15.609 43.938 21.922 1 88.62 164 LEU B N 1
ATOM 9283 C CA . LEU B 1 164 ? 15.195 44.469 23.203 1 88.62 164 LEU B CA 1
ATOM 9284 C C . LEU B 1 164 ? 15.328 46 23.219 1 88.62 164 LEU B C 1
ATOM 9286 O O . LEU B 1 164 ? 14.547 46.688 23.891 1 88.62 164 LEU B O 1
ATOM 9290 N N . VAL B 1 165 ? 16.25 46.5 22.391 1 89.19 165 VAL B N 1
ATOM 9291 C CA . VAL B 1 165 ? 16.562 47.906 22.547 1 89.19 165 VAL B CA 1
ATOM 9292 C C . VAL B 1 165 ? 15.891 48.719 21.438 1 89.19 165 VAL B C 1
ATOM 9294 O O . VAL B 1 165 ? 15.414 49.844 21.672 1 89.19 165 VAL B O 1
ATOM 9297 N N . VAL B 1 166 ? 15.859 48.094 20.25 1 90.38 166 VAL B N 1
ATOM 9298 C CA . VAL B 1 166 ? 15.305 48.844 19.125 1 90.38 166 VAL B CA 1
ATOM 9299 C C . VAL B 1 166 ? 13.789 48.656 19.062 1 90.38 166 VAL B C 1
ATOM 9301 O O . VAL B 1 166 ? 13.305 47.656 18.531 1 90.38 166 VAL B O 1
ATOM 9304 N N . LEU B 1 167 ? 13.055 49.531 19.438 1 86 167 LEU B N 1
ATOM 9305 C CA . LEU B 1 167 ? 11.594 49.562 19.406 1 86 167 LEU B CA 1
ATOM 9306 C C . LEU B 1 167 ? 11.008 48.188 19.75 1 86 167 LEU B C 1
ATOM 9308 O O . LEU B 1 167 ? 10.438 47.531 18.891 1 86 167 LEU B O 1
ATOM 9312 N N . PRO B 1 168 ? 11.195 47.781 21.016 1 85.06 168 PRO B N 1
ATOM 9313 C CA . PRO B 1 168 ? 10.734 46.438 21.406 1 85.06 168 PRO B CA 1
ATOM 9314 C C . PRO B 1 168 ? 9.219 46.281 21.297 1 85.06 168 PRO B C 1
ATOM 9316 O O . PRO B 1 168 ? 8.484 47.25 21.562 1 85.06 168 PRO B O 1
ATOM 9319 N N . HIS B 1 169 ? 8.852 45.188 20.641 1 84.12 169 HIS B N 1
ATOM 9320 C CA . HIS B 1 169 ? 7.449 44.812 20.547 1 84.12 169 HIS B CA 1
ATOM 9321 C C . HIS B 1 169 ? 7.168 43.531 21.328 1 84.12 169 HIS B C 1
ATOM 9323 O O . HIS B 1 169 ? 7.852 42.531 21.141 1 84.12 169 HIS B O 1
ATOM 9329 N N . SER B 1 170 ? 6.176 43.656 22.266 1 84.62 170 SER B N 1
ATOM 9330 C CA . SER B 1 170 ? 5.863 42.5 23.109 1 84.62 170 SER B CA 1
ATOM 9331 C C . SER B 1 170 ? 4.934 41.531 22.391 1 84.62 170 SER B C 1
ATOM 9333 O O . SER B 1 170 ? 4.121 41.938 21.562 1 84.62 170 SER B O 1
ATOM 9335 N N . SER B 1 171 ? 5.195 40.344 22.609 1 87.88 171 SER B N 1
ATOM 9336 C CA . SER B 1 171 ? 4.316 39.281 22.062 1 87.88 171 SER B CA 1
ATOM 9337 C C . SER B 1 171 ? 2.936 39.344 22.703 1 87.88 171 SER B C 1
ATOM 9339 O O . SER B 1 171 ? 1.956 38.875 22.125 1 87.88 171 SER B O 1
ATOM 9341 N N . GLU B 1 172 ? 2.84 39.812 23.828 1 87.88 172 GLU B N 1
ATOM 9342 C CA . GLU B 1 172 ? 1.536 39.969 24.469 1 87.88 172 GLU B CA 1
ATOM 9343 C C . GLU B 1 172 ? 0.649 40.938 23.703 1 87.88 172 GLU B C 1
ATOM 9345 O O . GLU B 1 172 ? -0.551 40.719 23.547 1 87.88 172 GLU B O 1
ATOM 9350 N N . LYS B 1 173 ? 1.298 42.031 23.297 1 84.19 173 LYS B N 1
ATOM 9351 C CA . LYS B 1 173 ? 0.533 43 22.516 1 84.19 173 LYS B CA 1
ATOM 9352 C C . LYS B 1 173 ? 0.052 42.375 21.203 1 84.19 173 LYS B C 1
ATOM 9354 O O . LYS B 1 173 ? -1.064 42.625 20.75 1 84.19 173 LYS B O 1
ATOM 9359 N N . GLU B 1 174 ? 0.942 41.594 20.641 1 84.5 174 GLU B N 1
ATOM 9360 C CA . GLU B 1 174 ? 0.529 40.906 19.422 1 84.5 174 GLU B CA 1
ATOM 9361 C C . GLU B 1 174 ? -0.591 39.906 19.688 1 84.5 174 GLU B C 1
ATOM 9363 O O . GLU B 1 174 ? -1.492 39.719 18.859 1 84.5 174 GLU B O 1
ATOM 9368 N N . LEU B 1 175 ? -0.455 39.188 20.781 1 88.25 175 LEU B N 1
ATOM 9369 C CA . LEU B 1 175 ? -1.505 38.25 21.141 1 88.25 175 LEU B CA 1
ATOM 9370 C C . LEU B 1 175 ? -2.838 38.969 21.328 1 88.25 175 LEU B C 1
ATOM 9372 O O . LEU B 1 175 ? -3.877 38.469 20.875 1 88.25 175 LEU B O 1
ATOM 9376 N N . ARG B 1 176 ? -2.793 40.125 21.953 1 87.38 176 ARG B N 1
ATOM 9377 C CA . ARG B 1 176 ? -4.02 40.875 22.156 1 87.38 176 ARG B CA 1
ATOM 9378 C C . ARG B 1 176 ? -4.57 41.406 20.844 1 87.38 176 ARG B C 1
ATOM 9380 O O . ARG B 1 176 ? -5.789 41.469 20.641 1 87.38 176 ARG B O 1
ATOM 9387 N N . GLU B 1 177 ? -3.688 41.75 19.953 1 83.19 177 GLU B N 1
ATOM 9388 C CA . GLU B 1 177 ? -4.137 42.188 18.641 1 83.19 177 GLU B CA 1
ATOM 9389 C C . GLU B 1 177 ? -4.789 41.062 17.859 1 83.19 177 GLU B C 1
ATOM 9391 O O . GLU B 1 177 ? -5.805 41.25 17.203 1 83.19 177 GLU B O 1
ATOM 9396 N N . ILE B 1 178 ? -4.141 39.969 17.969 1 85.94 178 ILE B N 1
ATOM 9397 C CA . ILE B 1 178 ? -4.699 38.812 17.25 1 85.94 178 ILE B CA 1
ATOM 9398 C C . ILE B 1 178 ? -6.008 38.375 17.906 1 85.94 178 ILE B C 1
ATOM 9400 O O . ILE B 1 178 ? -6.941 37.938 17.234 1 85.94 178 ILE B O 1
ATOM 9404 N N . LEU B 1 179 ? -6.043 38.469 19.188 1 89.25 179 LEU B N 1
ATOM 9405 C CA . LEU B 1 179 ? -7.293 38.156 19.875 1 89.25 179 LEU B CA 1
ATOM 9406 C C . LEU B 1 179 ? -8.406 39.094 19.391 1 89.25 179 LEU B C 1
ATOM 9408 O O . LEU B 1 179 ? -9.531 38.656 19.156 1 89.25 179 LEU B O 1
ATOM 9412 N N . VAL B 1 180 ? -8.078 40.344 19.234 1 87 180 VAL B N 1
ATOM 9413 C CA . VAL B 1 180 ? -9.062 41.312 18.797 1 87 180 VAL B CA 1
ATOM 9414 C C . VAL B 1 180 ? -9.461 41.031 17.344 1 87 180 VAL B C 1
ATOM 9416 O O . VAL B 1 180 ? -10.641 41.094 17 1 87 180 VAL B O 1
ATOM 9419 N N . ILE B 1 181 ? -8.508 40.688 16.5 1 82.12 181 ILE B N 1
ATOM 9420 C CA . ILE B 1 181 ? -8.805 40.375 15.109 1 82.12 181 ILE B CA 1
ATOM 9421 C C . ILE B 1 181 ? -9.68 39.125 15.055 1 82.12 181 ILE B C 1
ATOM 9423 O O . ILE B 1 181 ? -10.625 39.031 14.258 1 82.12 181 ILE B O 1
ATOM 9427 N N . SER B 1 182 ? -9.312 38.156 15.867 1 88.19 182 SER B N 1
ATOM 9428 C CA . SER B 1 182 ? -10.109 36.938 15.906 1 88.19 182 SER B CA 1
ATOM 9429 C C . SER B 1 182 ? -11.531 37.219 16.391 1 88.19 182 SER B C 1
ATOM 9431 O O . SER B 1 182 ? -12.492 36.625 15.891 1 88.19 182 SER B O 1
ATOM 9433 N N . LEU B 1 183 ? -11.617 38.094 17.312 1 89.25 183 LEU B N 1
ATOM 9434 C CA . LEU B 1 183 ? -12.938 38.469 17.797 1 89.25 183 LEU B CA 1
ATOM 9435 C C . LEU B 1 183 ? -13.719 39.219 16.734 1 89.25 183 LEU B C 1
ATOM 9437 O O . LEU B 1 183 ? -14.938 39.062 16.625 1 89.25 183 LEU B O 1
ATOM 9441 N N . GLU B 1 184 ? -13.023 40 15.992 1 85 184 GLU B N 1
ATOM 9442 C CA . GLU B 1 184 ? -13.688 40.688 14.891 1 85 184 GLU B CA 1
ATOM 9443 C C . GLU B 1 184 ? -14.148 39.719 13.82 1 85 184 GLU B C 1
ATOM 9445 O O . GLU B 1 184 ? -15.234 39.875 13.25 1 85 184 GLU B O 1
ATOM 9450 N N . HIS B 1 185 ? -13.32 38.812 13.555 1 86.31 185 HIS B N 1
ATOM 9451 C CA . HIS B 1 185 ? -13.727 37.781 12.609 1 86.31 185 HIS B CA 1
ATOM 9452 C C . HIS B 1 185 ? -14.938 37.031 13.125 1 86.31 185 HIS B C 1
ATOM 9454 O O . HIS B 1 185 ? -15.867 36.75 12.367 1 86.31 185 HIS B O 1
ATOM 9460 N N . ILE B 1 186 ? -14.875 36.688 14.438 1 89.38 186 ILE B N 1
ATOM 9461 C CA . ILE B 1 186 ? -15.977 35.938 15.047 1 89.38 186 ILE B CA 1
ATOM 9462 C C . ILE B 1 186 ? -17.25 36.781 15.008 1 89.38 186 ILE B C 1
ATOM 9464 O O . ILE B 1 186 ? -18.328 36.281 14.68 1 89.38 186 ILE B O 1
ATOM 9468 N N . SER B 1 187 ? -17.094 38.062 15.281 1 88.62 187 SER B N 1
ATOM 9469 C CA . SER B 1 187 ? -18.25 38.938 15.297 1 88.62 187 SER B CA 1
ATOM 9470 C C . SER B 1 187 ? -18.844 39.094 13.906 1 88.62 187 SER B C 1
ATOM 9472 O O . SER B 1 187 ? -20.062 39.031 13.727 1 88.62 187 SER B O 1
ATOM 9474 N N . THR B 1 188 ? -17.984 39.312 12.938 1 86.19 188 THR B N 1
ATOM 9475 C CA . THR B 1 188 ? -18.469 39.438 11.57 1 86.19 188 THR B CA 1
ATOM 9476 C C . THR B 1 188 ? -19.078 38.125 11.07 1 86.19 188 THR B C 1
ATOM 9478 O O . THR B 1 188 ? -20.078 38.156 10.359 1 86.19 188 THR B O 1
ATOM 9481 N N . PHE B 1 189 ? -18.453 37.062 11.438 1 89.12 189 PHE B N 1
ATOM 9482 C CA . PHE B 1 189 ? -18.953 35.781 11.031 1 89.12 189 PHE B CA 1
ATOM 9483 C C . PHE B 1 189 ? -20.297 35.469 11.68 1 89.12 189 PHE B C 1
ATOM 9485 O O . PHE B 1 189 ? -21.203 34.938 11.039 1 89.12 189 PHE B O 1
ATOM 9492 N N . SER B 1 190 ? -20.344 35.781 12.977 1 88.44 190 SER B N 1
ATOM 9493 C CA . SER B 1 190 ? -21.609 35.562 13.68 1 88.44 190 SER B CA 1
ATOM 9494 C C . SER B 1 190 ? -22.719 36.406 13.078 1 88.44 190 SER B C 1
ATOM 9496 O O . SER B 1 190 ? -23.859 35.969 12.961 1 88.44 190 SER B O 1
ATOM 9498 N N . HIS B 1 191 ? -22.359 37.594 12.648 1 84.56 191 HIS B N 1
ATOM 9499 C CA . HIS B 1 191 ? -23.328 38.469 12.023 1 84.56 191 HIS B CA 1
ATOM 9500 C C . HIS B 1 191 ? -23.766 37.938 10.664 1 84.56 191 HIS B C 1
ATOM 9502 O O . HIS B 1 191 ? -24.969 37.938 10.359 1 84.56 191 HIS B O 1
ATOM 9508 N N . LEU B 1 192 ? -22.859 37.5 9.938 1 86.25 192 LEU B N 1
ATOM 9509 C CA . LEU B 1 192 ? -23.188 36.969 8.609 1 86.25 192 LEU B CA 1
ATOM 9510 C C . LEU B 1 192 ? -23.953 35.688 8.719 1 86.25 192 LEU B C 1
ATOM 9512 O O . LEU B 1 192 ? -24.828 35.406 7.883 1 86.25 192 LEU B O 1
ATOM 9516 N N . LEU B 1 193 ? -23.672 34.906 9.719 1 88.38 193 LEU B N 1
ATOM 9517 C CA . LEU B 1 193 ? -24.422 33.656 9.922 1 88.38 193 LEU B CA 1
ATOM 9518 C C . LEU B 1 193 ? -25.844 33.969 10.367 1 88.38 193 LEU B C 1
ATOM 9520 O O . LEU B 1 193 ? -26.781 33.25 9.992 1 88.38 193 LEU B O 1
ATOM 9524 N N . ALA B 1 194 ? -25.953 34.969 11.188 1 84.69 194 ALA B N 1
ATOM 9525 C CA . ALA B 1 194 ? -27.297 35.406 11.602 1 84.69 194 ALA B CA 1
ATOM 9526 C C . ALA B 1 194 ? -28.109 35.906 10.406 1 84.69 194 ALA B C 1
ATOM 9528 O O . ALA B 1 194 ? -29.297 35.625 10.297 1 84.69 194 ALA B O 1
ATOM 9529 N N . LYS B 1 195 ? -27.438 36.562 9.508 1 80.5 195 LYS B N 1
ATOM 9530 C CA . LYS B 1 195 ? -28.125 37 8.297 1 80.5 195 LYS B CA 1
ATOM 9531 C C . LYS B 1 195 ? -28.469 35.844 7.387 1 80.5 195 LYS B C 1
ATOM 9533 O O . LYS B 1 195 ? -29.484 35.875 6.684 1 80.5 195 LYS B O 1
ATOM 9538 N N . THR B 1 196 ? -27.609 34.906 7.391 1 82.5 196 THR B N 1
ATOM 9539 C CA . THR B 1 196 ? -27.906 33.688 6.609 1 82.5 196 THR B CA 1
ATOM 9540 C C . THR B 1 196 ? -29.109 32.969 7.188 1 82.5 196 THR B C 1
ATOM 9542 O O . THR B 1 196 ? -29.938 32.438 6.438 1 82.5 196 THR B O 1
ATOM 9545 N N . TYR B 1 197 ? -29.125 32.906 8.523 1 81.75 197 TYR B N 1
ATOM 9546 C CA . TYR B 1 197 ? -30.25 32.25 9.18 1 81.75 197 TYR B CA 1
ATOM 9547 C C . TYR B 1 197 ? -31.547 32.969 8.859 1 81.75 197 TYR B C 1
ATOM 9549 O O . TYR B 1 197 ? -32.594 32.312 8.633 1 81.75 197 TYR B O 1
ATOM 9557 N N . SER B 1 198 ? -31.531 34.375 8.719 1 77.44 198 SER B N 1
ATOM 9558 C CA . SER B 1 198 ? -32.719 35.156 8.422 1 77.44 198 SER B CA 1
ATOM 9559 C C . SER B 1 198 ? -32.938 35.281 6.918 1 77.44 198 SER B C 1
ATOM 9561 O O . SER B 1 198 ? -33.938 35.844 6.473 1 77.44 198 SER B O 1
ATOM 9563 N N . LEU B 1 199 ? -32.031 34.688 5.934 1 74.5 199 LEU B N 1
ATOM 9564 C CA . LEU B 1 199 ? -32.094 34.625 4.477 1 74.5 199 LEU B CA 1
ATOM 9565 C C . LEU B 1 199 ? -32.031 36.062 3.896 1 74.5 199 LEU B C 1
ATOM 9567 O O . LEU B 1 199 ? -32.656 36.344 2.893 1 74.5 199 LEU B O 1
ATOM 9571 N N . ASP B 1 200 ? -31.344 36.938 4.629 1 74.19 200 ASP B N 1
ATOM 9572 C CA . ASP B 1 200 ? -31.141 38.281 4.141 1 74.19 200 ASP B CA 1
ATOM 9573 C C . ASP B 1 200 ? -29.719 38.469 3.582 1 74.19 200 ASP B C 1
ATOM 9575 O O . ASP B 1 200 ? -29.266 39.594 3.363 1 74.19 200 ASP B O 1
ATOM 9579 N N . ILE B 1 201 ? -29.031 37.281 3.346 1 78.94 201 ILE B N 1
ATOM 9580 C CA . ILE B 1 201 ? -27.625 37.375 2.971 1 78.94 201 ILE B CA 1
ATOM 9581 C C . ILE B 1 201 ? -27.5 37.625 1.467 1 78.94 201 ILE B C 1
ATOM 9583 O O . ILE B 1 201 ? -28.266 37.062 0.681 1 78.94 201 ILE B O 1
ATOM 9587 N N . THR B 1 202 ? -26.734 38.594 1.027 1 75.88 202 THR B N 1
ATOM 9588 C CA . THR B 1 202 ? -26.469 38.906 -0.373 1 75.88 202 THR B CA 1
ATOM 9589 C C . THR B 1 202 ? -25.344 38 -0.911 1 75.88 202 THR B C 1
ATOM 9591 O O . THR B 1 202 ? -24.656 37.344 -0.145 1 75.88 202 THR B O 1
ATOM 9594 N N . ASP B 1 203 ? -25.172 37.938 -2.172 1 74.62 203 ASP B N 1
ATOM 9595 C CA . ASP B 1 203 ? -24.172 37.094 -2.818 1 74.62 203 ASP B CA 1
ATOM 9596 C C . ASP B 1 203 ? -22.75 37.531 -2.439 1 74.62 203 ASP B C 1
ATOM 9598 O O . ASP B 1 203 ? -21.875 36.688 -2.25 1 74.62 203 ASP B O 1
ATOM 9602 N N . ASP B 1 204 ? -22.562 38.812 -2.287 1 73.06 204 ASP B N 1
ATOM 9603 C CA . ASP B 1 204 ? -21.234 39.281 -1.882 1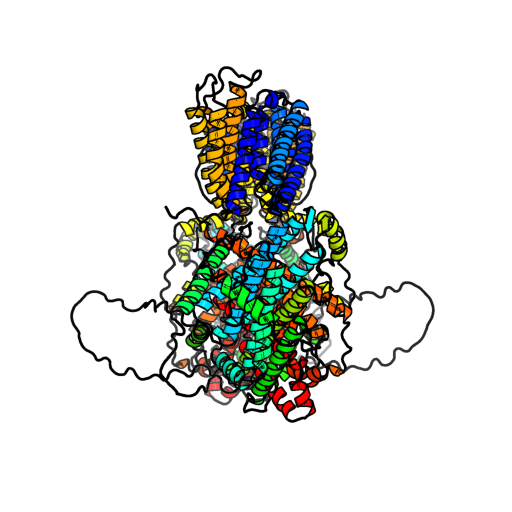 73.06 204 ASP B CA 1
ATOM 9604 C C . ASP B 1 204 ? -20.938 38.906 -0.438 1 73.06 204 ASP B C 1
ATOM 9606 O O . ASP B 1 204 ? -19.797 38.531 -0.112 1 73.06 204 ASP B O 1
ATOM 9610 N N . GLU B 1 205 ? -21.969 38.906 0.331 1 79.69 205 GLU B N 1
ATOM 9611 C CA . GLU B 1 205 ? -21.797 38.531 1.728 1 79.69 205 GLU B CA 1
ATOM 9612 C C . GLU B 1 205 ? -21.547 37.031 1.859 1 79.69 205 GLU B C 1
ATOM 9614 O O . GLU B 1 205 ? -20.859 36.562 2.777 1 79.69 205 GLU B O 1
ATOM 9619 N N . ARG B 1 206 ? -22.094 36.344 0.896 1 81.62 206 ARG B N 1
ATOM 9620 C CA . ARG B 1 206 ? -21.875 34.906 0.893 1 81.62 206 ARG B CA 1
ATOM 9621 C C . ARG B 1 206 ? -20.406 34.562 0.634 1 81.62 206 ARG B C 1
ATOM 9623 O O . ARG B 1 206 ? -19.859 33.656 1.248 1 81.62 206 ARG B O 1
ATOM 9630 N N . ALA B 1 207 ? -19.906 35.281 -0.214 1 77.19 207 ALA B N 1
ATOM 9631 C CA . ALA B 1 207 ? -18.5 35.062 -0.531 1 77.19 207 ALA B CA 1
ATOM 9632 C C . ALA B 1 207 ? -17.609 35.406 0.658 1 77.19 207 ALA B C 1
ATOM 9634 O O . ALA B 1 207 ? -16.641 34.688 0.945 1 77.19 207 ALA B O 1
ATOM 9635 N N . VAL B 1 208 ? -17.906 36.469 1.415 1 79.25 208 VAL B N 1
ATOM 9636 C CA . VAL B 1 208 ? -17.141 36.875 2.594 1 79.25 208 VAL B CA 1
ATOM 9637 C C . VAL B 1 208 ? -17.312 35.812 3.689 1 79.25 208 VAL B C 1
ATOM 9639 O O . VAL B 1 208 ? -16.344 35.5 4.398 1 79.25 208 VAL B O 1
ATOM 9642 N N . ARG B 1 209 ? -18.438 35.344 3.783 1 82.75 209 ARG B N 1
ATOM 9643 C CA . ARG B 1 209 ? -18.719 34.312 4.785 1 82.75 209 ARG B CA 1
ATOM 9644 C C . ARG B 1 209 ? -17.859 33.062 4.547 1 82.75 209 ARG B C 1
ATOM 9646 O O . ARG B 1 209 ? -17.297 32.531 5.484 1 82.75 209 ARG B O 1
ATOM 9653 N N . ASP B 1 210 ? -17.812 32.719 3.295 1 76.12 210 ASP B N 1
ATOM 9654 C CA . ASP B 1 210 ? -17.047 31.531 2.965 1 76.12 210 ASP B CA 1
ATOM 9655 C C . ASP B 1 210 ? -15.547 31.75 3.174 1 76.12 210 ASP B C 1
ATOM 9657 O O . ASP B 1 210 ? -14.836 30.859 3.631 1 76.12 210 ASP B O 1
ATOM 9661 N N . ASP B 1 211 ? -15.125 32.906 2.928 1 75.56 211 ASP B N 1
ATOM 9662 C CA . ASP B 1 211 ? -13.727 33.25 3.168 1 75.56 211 ASP B CA 1
ATOM 9663 C C . ASP B 1 211 ? -13.43 33.344 4.664 1 75.56 211 ASP B C 1
ATOM 9665 O O . ASP B 1 211 ? -12.336 32.969 5.109 1 75.56 211 ASP B O 1
ATOM 9669 N N . LEU B 1 212 ? -14.375 33.75 5.398 1 81.94 212 LEU B N 1
ATOM 9670 C CA . LEU B 1 212 ? -14.203 33.875 6.844 1 81.94 212 LEU B CA 1
ATOM 9671 C C . LEU B 1 212 ? -14.133 32.5 7.508 1 81.94 212 LEU B C 1
ATOM 9673 O O . LEU B 1 212 ? -13.469 32.344 8.531 1 81.94 212 LEU B O 1
ATOM 9677 N N . SER B 1 213 ? -14.852 31.625 6.91 1 79.25 213 SER B N 1
ATOM 9678 C CA . SER B 1 213 ? -14.789 30.281 7.473 1 79.25 213 SER B CA 1
ATOM 9679 C C . SER B 1 213 ? -13.367 29.719 7.41 1 79.25 213 SER B C 1
ATOM 9681 O O . SER B 1 213 ? -12.922 29.047 8.344 1 79.25 213 SER B O 1
ATOM 9683 N N . GLN B 1 214 ? -12.703 30.047 6.418 1 70.88 214 GLN B N 1
ATOM 9684 C CA . GLN B 1 214 ? -11.32 29.594 6.277 1 70.88 214 GLN B CA 1
ATOM 9685 C C . GLN B 1 214 ? -10.391 30.391 7.184 1 70.88 214 GLN B C 1
ATOM 9687 O O . GLN B 1 214 ? -9.477 29.828 7.793 1 70.88 214 GLN B O 1
ATOM 9692 N N . SER B 1 215 ? -10.688 31.609 7.328 1 76.44 215 SER B N 1
ATOM 9693 C CA . SER B 1 215 ? -9.836 32.438 8.156 1 76.44 215 SER B CA 1
ATOM 9694 C C . SER B 1 215 ? -9.969 32.094 9.633 1 76.44 215 SER B C 1
ATOM 9696 O O . SER B 1 215 ? -8.992 32.156 10.383 1 76.44 215 SER B O 1
ATOM 9698 N N . ILE B 1 216 ? -11.109 31.781 10.039 1 82.81 216 ILE B N 1
ATOM 9699 C CA . ILE B 1 216 ? -11.352 31.438 11.438 1 82.81 216 ILE B CA 1
ATOM 9700 C C . ILE B 1 216 ? -10.617 30.141 11.789 1 82.81 216 ILE B C 1
ATOM 9702 O O . ILE B 1 216 ? -10.086 30.016 12.898 1 82.81 216 ILE B O 1
ATOM 9706 N N . ARG B 1 217 ? -10.531 29.312 10.859 1 71.5 217 ARG B N 1
ATOM 9707 C CA . ARG B 1 217 ? -9.797 28.078 11.086 1 71.5 217 ARG B CA 1
ATOM 9708 C C . ARG B 1 217 ? -8.297 28.344 11.188 1 71.5 217 ARG B C 1
ATOM 9710 O O . ARG B 1 217 ? -7.605 27.719 12 1 71.5 217 ARG B O 1
ATOM 9717 N N . ALA B 1 218 ? -7.875 29.219 10.422 1 70.38 218 ALA B N 1
ATOM 9718 C CA . ALA B 1 218 ? -6.461 29.578 10.461 1 70.38 218 ALA B CA 1
ATOM 9719 C C . ALA B 1 218 ? -6.113 30.297 11.766 1 70.38 218 ALA B C 1
ATOM 9721 O O . ALA B 1 218 ? -5.012 30.141 12.297 1 70.38 218 ALA B O 1
ATOM 9722 N N . ASP B 1 219 ? -7.086 31 12.266 1 78.5 219 ASP B N 1
ATOM 9723 C CA . ASP B 1 219 ? -6.859 31.75 13.5 1 78.5 219 ASP B CA 1
ATOM 9724 C C . ASP B 1 219 ? -6.605 30.812 14.68 1 78.5 219 ASP B C 1
ATOM 9726 O O . ASP B 1 219 ? -5.82 31.141 15.57 1 78.5 219 ASP B O 1
ATOM 9730 N N . MET B 1 220 ? -7.168 29.703 14.633 1 75.81 220 MET B N 1
ATOM 9731 C CA . MET B 1 220 ? -6.98 28.766 15.734 1 75.81 220 MET B CA 1
ATOM 9732 C C . MET B 1 220 ? -5.52 28.344 15.844 1 75.81 220 MET B C 1
ATOM 9734 O O . MET B 1 220 ? -4.969 28.266 16.938 1 75.81 220 MET B O 1
ATOM 9738 N N . GLY B 1 221 ? -4.957 28.141 14.773 1 72.62 221 GLY B N 1
ATOM 9739 C CA . GLY B 1 221 ? -3.559 27.734 14.766 1 72.62 221 GLY B CA 1
ATOM 9740 C C . GLY B 1 221 ? -2.611 28.859 15.156 1 72.62 221 GLY B C 1
ATOM 9741 O O . GLY B 1 221 ? -1.682 28.641 15.938 1 72.62 221 GLY B O 1
ATOM 9742 N N . VAL B 1 222 ? -2.906 30.078 14.789 1 75.88 222 VAL B N 1
ATOM 9743 C CA . VAL B 1 222 ? -2.039 31.219 15.055 1 75.88 222 VAL B CA 1
ATOM 9744 C C . VAL B 1 222 ? -2.133 31.594 16.531 1 75.88 222 VAL B C 1
ATOM 9746 O O . VAL B 1 222 ? -1.132 31.984 17.141 1 75.88 222 VAL B O 1
ATOM 9749 N N . LEU B 1 223 ? -3.314 31.453 17.062 1 85.44 223 LEU B N 1
ATOM 9750 C CA . LEU B 1 223 ? -3.508 31.797 18.469 1 85.44 223 LEU B CA 1
ATOM 9751 C C . LEU B 1 223 ? -2.723 30.875 19.375 1 85.44 223 LEU B C 1
ATOM 9753 O O . LEU B 1 223 ? -2.109 31.312 20.359 1 85.44 223 LEU B O 1
ATOM 9757 N N . ASN B 1 224 ? -2.617 29.688 19.031 1 78.62 224 ASN B N 1
ATOM 9758 C CA . ASN B 1 224 ? -1.86 28.734 19.844 1 78.62 224 ASN B CA 1
ATOM 9759 C C . ASN B 1 224 ? -0.359 29 19.766 1 78.62 224 ASN B C 1
ATOM 9761 O O . ASN B 1 224 ? 0.359 28.859 20.75 1 78.62 224 ASN B O 1
ATOM 9765 N N . GLN B 1 225 ? 0.028 29.375 18.625 1 77.69 225 GLN B N 1
ATOM 9766 C CA . GLN B 1 225 ? 1.447 29.656 18.438 1 77.69 225 GLN B CA 1
ATOM 9767 C C . GLN B 1 225 ? 1.851 30.922 19.203 1 77.69 225 GLN B C 1
ATOM 9769 O O . GLN B 1 225 ? 2.902 30.953 19.844 1 77.69 225 GLN B O 1
ATOM 9774 N N . LYS B 1 226 ? 0.989 31.891 19.188 1 84.5 226 LYS B N 1
ATOM 9775 C CA . LYS B 1 226 ? 1.302 33.156 19.875 1 84.5 226 LYS B CA 1
ATOM 9776 C C . LYS B 1 226 ? 1.195 33 21.391 1 84.5 226 LYS B C 1
ATOM 9778 O O . LYS B 1 226 ? 1.915 33.656 22.141 1 84.5 226 LYS B O 1
ATOM 9783 N N . LEU B 1 227 ? 0.379 32.125 21.781 1 86.12 227 LEU B N 1
ATOM 9784 C CA . LEU B 1 227 ? 0.285 31.828 23.203 1 86.12 227 LEU B CA 1
ATOM 9785 C C . LEU B 1 227 ? 1.576 31.203 23.719 1 86.12 227 LEU B C 1
ATOM 9787 O O . LEU B 1 227 ? 2.041 31.531 24.812 1 86.12 227 LEU B O 1
ATOM 9791 N N . ALA B 1 228 ? 2.143 30.406 22.953 1 79.88 228 ALA B N 1
ATOM 9792 C CA . ALA B 1 228 ? 3.396 29.781 23.344 1 79.88 228 ALA B CA 1
ATOM 9793 C C . ALA B 1 228 ? 4.535 30.781 23.391 1 79.88 228 ALA B C 1
ATOM 9795 O O . ALA B 1 228 ? 5.41 30.719 24.25 1 79.88 228 ALA B O 1
ATOM 9796 N N . HIS B 1 229 ? 4.465 31.844 22.531 1 83.31 229 HIS B N 1
ATOM 9797 C CA . HIS B 1 229 ? 5.492 32.875 22.516 1 83.31 229 HIS B CA 1
ATOM 9798 C C . HIS B 1 229 ? 5.336 33.812 23.703 1 83.31 229 HIS B C 1
ATOM 9800 O O . HIS B 1 229 ? 6.332 34.281 24.266 1 83.31 229 HIS B O 1
ATOM 9806 N N . THR B 1 230 ? 4.105 34.031 24.047 1 87.12 230 THR B N 1
ATOM 9807 C CA . THR B 1 230 ? 3.848 34.969 25.125 1 87.12 230 THR B CA 1
ATOM 9808 C C . THR B 1 230 ? 4.223 34.375 26.469 1 87.12 230 THR B C 1
ATOM 9810 O O . THR B 1 230 ? 4.59 35.062 27.406 1 87.12 230 THR B O 1
ATOM 9813 N N . SER B 1 231 ? 4.273 33.094 26.531 1 84.62 231 SER B N 1
ATOM 9814 C CA . SER B 1 231 ? 4.598 32.438 27.797 1 84.62 231 SER B CA 1
ATOM 9815 C C . SER B 1 231 ? 6.074 32.594 28.141 1 84.62 231 SER B C 1
ATOM 9817 O O . SER B 1 231 ? 6.473 32.406 29.297 1 84.62 231 SER B O 1
ATOM 9819 N N . LEU B 1 232 ? 6.812 33.125 27.219 1 81.25 232 LEU B N 1
ATOM 9820 C CA . LEU B 1 232 ? 8.25 33.25 27.453 1 81.25 232 LEU B CA 1
ATOM 9821 C C . LEU B 1 232 ? 8.633 34.688 27.766 1 81.25 232 LEU B C 1
ATOM 9823 O O . LEU B 1 232 ? 9.812 35 27.969 1 81.25 232 LEU B O 1
ATOM 9827 N N . GLU B 1 233 ? 7.602 35.562 27.922 1 85.75 233 GLU B N 1
ATOM 9828 C CA . GLU B 1 233 ? 7.906 36.969 28.109 1 85.75 233 GLU B CA 1
ATOM 9829 C C . GLU B 1 233 ? 7.574 37.406 29.531 1 85.75 233 GLU B C 1
ATOM 9831 O O . GLU B 1 233 ? 6.789 36.781 30.219 1 85.75 233 GLU B O 1
ATOM 9836 N N . ILE B 1 234 ? 8.312 38.469 29.969 1 79.5 234 ILE B N 1
ATOM 9837 C CA . ILE B 1 234 ? 8.016 39.188 31.188 1 79.5 234 ILE B CA 1
ATOM 9838 C C . ILE B 1 234 ? 7.371 40.531 30.844 1 79.5 234 ILE B C 1
ATOM 9840 O O . ILE B 1 234 ? 7.969 41.344 30.156 1 79.5 234 ILE B O 1
ATOM 9844 N N . ASN B 1 235 ? 6.121 40.625 31.141 1 82.44 235 ASN B N 1
ATOM 9845 C CA . ASN B 1 235 ? 5.41 41.844 30.719 1 82.44 235 ASN B CA 1
ATOM 9846 C C . ASN B 1 235 ? 4.648 42.469 31.891 1 82.44 235 ASN B C 1
ATOM 9848 O O . ASN B 1 235 ? 4.359 41.781 32.875 1 82.44 235 ASN B O 1
ATOM 9852 N N . TYR B 1 236 ? 4.523 43.688 31.734 1 80.69 236 TYR B N 1
ATOM 9853 C CA . TYR B 1 236 ? 3.639 44.438 32.594 1 80.69 236 TYR B CA 1
ATOM 9854 C C . TYR B 1 236 ? 2.209 44.438 32.062 1 80.69 236 TYR B C 1
ATOM 9856 O O . TYR B 1 236 ? 1.87 45.219 31.188 1 80.69 236 TYR B O 1
ATOM 9864 N N . SER B 1 237 ? 1.511 43.469 32.5 1 83.06 237 SER B N 1
ATOM 9865 C CA . SER B 1 237 ? 0.187 43.312 31.922 1 83.06 237 SER B CA 1
ATOM 9866 C C . SER B 1 237 ? -0.883 43.156 33 1 83.06 237 SER B C 1
ATOM 9868 O O . SER B 1 237 ? -0.572 42.844 34.156 1 83.06 237 SER B O 1
ATOM 9870 N N . LYS B 1 238 ? -2.121 43.406 32.5 1 83.94 238 LYS B N 1
ATOM 9871 C CA . LYS B 1 238 ? -3.299 43.219 33.344 1 83.94 238 LYS B CA 1
ATOM 9872 C C . LYS B 1 238 ? -3.68 41.75 33.469 1 83.94 238 LYS B C 1
ATOM 9874 O O . LYS B 1 238 ? -4.309 41.344 34.469 1 83.94 238 LYS B O 1
ATOM 9879 N N . TRP B 1 239 ? -3.227 41.031 32.531 1 87.75 239 TRP B N 1
ATOM 9880 C CA . TRP B 1 239 ? -3.725 39.656 32.438 1 87.75 239 TRP B CA 1
ATOM 9881 C C . TRP B 1 239 ? -2.596 38.656 32.656 1 87.75 239 TRP B C 1
ATOM 9883 O O . TRP B 1 239 ? -1.452 38.906 32.25 1 87.75 239 TRP B O 1
ATOM 9893 N N . SER B 1 240 ? -2.93 37.531 33.344 1 84.75 240 SER B N 1
ATOM 9894 C CA . SER B 1 240 ? -2 36.406 33.562 1 84.75 240 SER B CA 1
ATOM 9895 C C . SER B 1 240 ? -2.078 35.406 32.438 1 84.75 240 SER B C 1
ATOM 9897 O O . SER B 1 240 ? -2.943 35.5 31.562 1 84.75 240 SER B O 1
ATOM 9899 N N . MET B 1 241 ? -1.141 34.469 32.438 1 86.25 241 MET B N 1
ATOM 9900 C CA . MET B 1 241 ? -1.137 33.406 31.422 1 86.25 241 MET B CA 1
ATOM 9901 C C . MET B 1 241 ? -2.355 32.5 31.547 1 86.25 241 MET B C 1
ATOM 9903 O O . MET B 1 241 ? -2.855 31.984 30.562 1 86.25 241 MET B O 1
ATOM 9907 N N . THR B 1 242 ? -2.83 32.281 32.719 1 82.5 242 THR B N 1
ATOM 9908 C CA . THR B 1 242 ? -4.039 31.484 32.906 1 82.5 242 THR B CA 1
ATOM 9909 C C . THR B 1 242 ? -5.25 32.188 32.312 1 82.5 242 THR B C 1
ATOM 9911 O O . THR B 1 242 ? -6.141 31.547 31.75 1 82.5 242 THR B O 1
ATOM 9914 N N . ASP B 1 243 ? -5.184 33.531 32.375 1 86.94 243 ASP B N 1
ATOM 9915 C CA . ASP B 1 243 ? -6.266 34.312 31.766 1 86.94 243 ASP B CA 1
ATOM 9916 C C . ASP B 1 243 ? -6.23 34.188 30.25 1 86.94 243 ASP B C 1
ATOM 9918 O O . ASP B 1 243 ? -7.273 34 29.609 1 86.94 243 ASP B O 1
ATOM 9922 N N . TYR B 1 244 ? -5.062 34.281 29.734 1 89.12 244 TYR B N 1
ATOM 9923 C CA . TYR B 1 244 ? -4.957 34.188 28.281 1 89.12 244 TYR B CA 1
ATOM 9924 C C . TYR B 1 244 ? -5.352 32.781 27.797 1 89.12 244 TYR B C 1
ATOM 9926 O O . TYR B 1 244 ? -5.965 32.656 26.734 1 89.12 244 TYR B O 1
ATOM 9934 N N . HIS B 1 245 ? -4.988 31.766 28.578 1 86.5 245 HIS B N 1
ATOM 9935 C CA . HIS B 1 245 ? -5.41 30.422 28.219 1 86.5 245 HIS B CA 1
ATOM 9936 C C . HIS B 1 245 ? -6.93 30.297 28.25 1 86.5 245 HIS B C 1
ATOM 9938 O O . HIS B 1 245 ? -7.516 29.609 27.406 1 86.5 245 HIS B O 1
ATOM 9944 N N . LEU B 1 246 ? -7.492 30.906 29.156 1 87.19 246 LEU B N 1
ATOM 9945 C CA . LEU B 1 246 ? -8.945 30.891 29.25 1 87.19 246 LEU B CA 1
ATOM 9946 C C . LEU B 1 246 ? -9.57 31.656 28.078 1 87.19 246 LEU B C 1
ATOM 9948 O O . LEU B 1 246 ? -10.555 31.203 27.5 1 87.19 246 LEU B O 1
ATOM 9952 N N . MET B 1 247 ? -8.992 32.812 27.734 1 90.75 247 MET B N 1
ATOM 9953 C CA . MET B 1 247 ? -9.516 33.594 26.625 1 90.75 247 MET B CA 1
ATOM 9954 C C . MET B 1 247 ? -9.414 32.844 25.312 1 90.75 247 MET B C 1
ATOM 9956 O O . MET B 1 247 ? -10.383 32.75 24.547 1 90.75 247 MET B O 1
ATOM 9960 N N . VAL B 1 248 ? -8.273 32.25 25.094 1 89.31 248 VAL B N 1
ATOM 9961 C CA . VAL B 1 248 ? -8.062 31.5 23.859 1 89.31 248 VAL B CA 1
ATOM 9962 C C . VAL B 1 248 ? -8.961 30.266 23.859 1 89.31 248 VAL B C 1
ATOM 9964 O O . VAL B 1 248 ? -9.5 29.891 22.812 1 89.31 248 VAL B O 1
ATOM 9967 N N . GLY B 1 249 ? -9.07 29.625 25 1 83.88 249 GLY B N 1
ATOM 9968 C CA . GLY B 1 249 ? -9.961 28.484 25.094 1 83.88 249 GLY B CA 1
ATOM 9969 C C . GLY B 1 249 ? -11.406 28.828 24.766 1 83.88 249 GLY B C 1
ATOM 9970 O O . GLY B 1 249 ? -12.07 28.094 24.031 1 83.88 249 GLY B O 1
ATOM 9971 N N . LYS B 1 250 ? -11.883 29.938 25.203 1 88.69 250 LYS B N 1
ATOM 9972 C CA . LYS B 1 250 ? -13.25 30.359 24.953 1 88.69 250 LYS B CA 1
ATOM 9973 C C . LYS B 1 250 ? -13.422 30.797 23.5 1 88.69 250 LYS B C 1
ATOM 9975 O O . LYS B 1 250 ? -14.469 30.547 22.891 1 88.69 250 LYS B O 1
ATOM 9980 N N . LEU B 1 251 ? -12.461 31.438 22.938 1 90.81 251 LEU B N 1
ATOM 9981 C CA . LEU B 1 251 ? -12.508 31.812 21.531 1 90.81 251 LEU B CA 1
ATOM 9982 C C . LEU B 1 251 ? -12.562 30.578 20.625 1 90.81 251 LEU B C 1
ATOM 9984 O O . LEU B 1 251 ? -13.305 30.562 19.641 1 90.81 251 LEU B O 1
ATOM 9988 N N . ARG B 1 252 ? -11.773 29.656 21.016 1 84.94 252 ARG B N 1
ATOM 9989 C CA . ARG B 1 252 ? -11.758 28.406 20.25 1 84.94 252 ARG B CA 1
ATOM 9990 C C . ARG B 1 252 ? -13.133 27.75 20.266 1 84.94 252 ARG B C 1
ATOM 9992 O O . ARG B 1 252 ? -13.602 27.234 19.25 1 84.94 252 ARG B O 1
ATOM 9999 N N . GLN B 1 253 ? -13.742 27.75 21.375 1 81.56 253 GLN B N 1
ATOM 10000 C CA . GLN B 1 253 ? -15.062 27.156 21.484 1 81.56 253 GLN B CA 1
ATOM 10001 C C . GLN B 1 253 ? -16.094 27.938 20.672 1 81.56 253 GLN B C 1
ATOM 10003 O O . GLN B 1 253 ? -16.984 27.344 20.062 1 81.56 253 GLN B O 1
ATOM 10008 N N . MET B 1 254 ? -15.93 29.266 20.703 1 88.81 254 MET B N 1
ATOM 10009 C CA . MET B 1 254 ? -16.828 30.078 19.891 1 88.81 254 MET B CA 1
ATOM 10010 C C . MET B 1 254 ? -16.609 29.812 18.406 1 88.81 254 MET B C 1
ATOM 10012 O O . MET B 1 254 ? -17.562 29.719 17.625 1 88.81 254 MET B O 1
ATOM 10016 N N . GLN B 1 255 ? -15.398 29.734 18 1 87.19 255 GLN B N 1
ATOM 10017 C CA . GLN B 1 255 ? -15.078 29.453 16.609 1 87.19 255 GLN B CA 1
ATOM 10018 C C . GLN B 1 255 ? -15.625 28.109 16.172 1 87.19 255 GLN B C 1
ATOM 10020 O O . GLN B 1 255 ? -16.203 27.984 15.086 1 87.19 255 GLN B O 1
ATOM 10025 N N . LEU B 1 256 ? -15.461 27.109 17.031 1 76.88 256 LEU B N 1
ATOM 10026 C CA . LEU B 1 256 ? -15.969 25.781 16.703 1 76.88 256 LEU B CA 1
ATOM 10027 C C . LEU B 1 256 ? -17.484 25.797 16.594 1 76.88 256 LEU B C 1
ATOM 10029 O O . LEU B 1 256 ? -18.062 25.141 15.727 1 76.88 256 LEU B O 1
ATOM 10033 N N . GLY B 1 257 ? -18.141 26.531 17.484 1 78.38 257 GLY B N 1
ATOM 10034 C CA . GLY B 1 257 ? -19.594 26.656 17.406 1 78.38 257 GLY B CA 1
ATOM 10035 C C . GLY B 1 257 ? -20.062 27.312 16.125 1 78.38 257 GLY B C 1
ATOM 10036 O O . GLY B 1 257 ? -21.031 26.844 15.508 1 78.38 257 GLY B O 1
ATOM 10037 N N . LEU B 1 258 ? -19.344 28.297 15.68 1 87.44 258 LEU B N 1
ATOM 10038 C CA . LEU B 1 258 ? -19.719 29.016 14.461 1 87.44 258 LEU B CA 1
ATOM 10039 C C . LEU B 1 258 ? -19.422 28.172 13.227 1 87.44 258 LEU B C 1
ATOM 10041 O O . LEU B 1 258 ? -20.188 28.188 12.258 1 87.44 258 LEU B O 1
ATOM 10045 N N . ILE B 1 259 ? -18.344 27.516 13.242 1 78.25 259 ILE B N 1
ATOM 10046 C CA . ILE B 1 259 ? -18 26.672 12.102 1 78.25 259 ILE B CA 1
ATOM 10047 C C . ILE B 1 259 ? -19.031 25.547 11.961 1 78.25 259 ILE B C 1
ATOM 10049 O O . ILE B 1 259 ? -19.422 25.203 10.844 1 78.25 259 ILE B O 1
ATOM 10053 N N . ALA B 1 260 ? -19.422 25.031 13.062 1 72.5 260 ALA B N 1
ATOM 10054 C CA . ALA B 1 260 ? -20.453 24 13.023 1 72.5 260 ALA B CA 1
ATOM 10055 C C . ALA B 1 260 ? -21.75 24.547 12.453 1 72.5 260 ALA B C 1
ATOM 10057 O O . ALA B 1 260 ? -22.406 23.891 11.633 1 72.5 260 ALA B O 1
ATOM 10058 N N . ALA B 1 261 ? -22.141 25.703 12.891 1 80.19 261 ALA B N 1
ATOM 10059 C CA . ALA B 1 261 ? -23.359 26.328 12.375 1 80.19 261 ALA B CA 1
ATOM 10060 C C . ALA B 1 261 ? -23.234 26.641 10.891 1 80.19 261 ALA B C 1
ATOM 10062 O O . ALA B 1 261 ? -24.188 26.453 10.125 1 80.19 261 ALA B O 1
ATOM 10063 N N . TYR B 1 262 ? -22.109 27.109 10.508 1 83.12 262 TYR B N 1
ATOM 10064 C CA . TYR B 1 262 ? -21.859 27.422 9.109 1 83.12 262 TYR B CA 1
ATOM 10065 C C . TYR B 1 262 ? -22.016 26.203 8.227 1 83.12 262 TYR B C 1
ATOM 10067 O O . TYR B 1 262 ? -22.688 26.25 7.199 1 83.12 262 TYR B O 1
ATOM 10075 N N . SER B 1 263 ? -21.344 25.219 8.594 1 73.44 263 SER B N 1
ATOM 10076 C CA . SER B 1 263 ? -21.375 24.016 7.773 1 73.44 263 SER B CA 1
ATOM 10077 C C . SER B 1 263 ? -22.797 23.484 7.613 1 73.44 263 SER B C 1
ATOM 10079 O O . SER B 1 263 ? -23.172 23.031 6.535 1 73.44 263 SER B O 1
ATOM 10081 N N . SER B 1 264 ? -23.609 23.625 8.594 1 72.44 264 SER B N 1
ATOM 10082 C CA . SER B 1 264 ? -24.984 23.141 8.531 1 72.44 264 SER B CA 1
ATOM 10083 C C . SER B 1 264 ? -25.859 24.078 7.703 1 72.44 264 SER B C 1
ATOM 10085 O O . SER B 1 264 ? -26.672 23.609 6.902 1 72.44 264 SER B O 1
ATOM 10087 N N . LEU B 1 265 ? -25.594 25.312 7.867 1 77.5 265 LEU B N 1
ATOM 10088 C CA . LEU B 1 265 ? -26.438 26.281 7.156 1 77.5 265 LEU B CA 1
ATOM 10089 C C . LEU B 1 265 ? -26.125 26.266 5.664 1 77.5 265 LEU B C 1
ATOM 10091 O O . LEU B 1 265 ? -27.031 26.359 4.836 1 77.5 265 LEU B O 1
ATOM 10095 N N . VAL B 1 266 ? -24.891 26.172 5.348 1 74.5 266 VAL B N 1
ATOM 10096 C CA . VAL B 1 266 ? -24.5 26.188 3.941 1 74.5 266 VAL B CA 1
ATOM 10097 C C . VAL B 1 266 ? -24.984 24.922 3.256 1 74.5 266 VAL B C 1
ATOM 10099 O O . VAL B 1 266 ? -25.438 24.953 2.107 1 74.5 266 VAL B O 1
ATOM 10102 N N . SER B 1 267 ? -24.906 23.812 3.961 1 67.62 267 SER B N 1
ATOM 10103 C CA . SER B 1 267 ? -25.391 22.562 3.381 1 67.62 267 SER B CA 1
ATOM 10104 C C . SER B 1 267 ? -26.891 22.609 3.141 1 67.62 267 SER B C 1
ATOM 10106 O O . SER B 1 267 ? -27.375 22.109 2.127 1 67.62 267 SER B O 1
ATOM 10108 N N . MET B 1 268 ? -27.562 23.281 3.984 1 69.31 268 MET B N 1
ATOM 10109 C CA . MET B 1 268 ? -29.016 23.359 3.855 1 69.31 268 MET B CA 1
ATOM 10110 C C . MET B 1 268 ? -29.422 24.359 2.787 1 69.31 268 MET B C 1
ATOM 10112 O O . MET B 1 268 ? -30.438 24.188 2.113 1 69.31 268 MET B O 1
ATOM 10116 N N . GLU B 1 269 ? -28.625 25.438 2.736 1 67.38 269 GLU B N 1
ATOM 10117 C CA . GLU B 1 269 ? -28.875 26.438 1.705 1 67.38 269 GLU B CA 1
ATOM 10118 C C . GLU B 1 269 ? -28.781 25.828 0.309 1 67.38 269 GLU B C 1
ATOM 10120 O O . GLU B 1 269 ? -29.547 26.188 -0.587 1 67.38 269 GLU B O 1
ATOM 10125 N N . ARG B 1 270 ? -27.984 24.859 0.314 1 59.94 270 ARG B N 1
ATOM 10126 C CA . ARG B 1 270 ? -27.734 24.281 -0.999 1 59.94 270 ARG B CA 1
ATOM 10127 C C . ARG B 1 270 ? -28.75 23.203 -1.327 1 59.94 270 ARG B C 1
ATOM 10129 O O . ARG B 1 270 ? -29.188 23.062 -2.477 1 59.94 270 ARG B O 1
ATOM 10136 N N . PHE B 1 271 ? -29.281 22.516 -0.295 1 55.22 271 PHE B N 1
ATOM 10137 C CA . PHE B 1 271 ? -30.031 21.312 -0.622 1 55.22 271 PHE B CA 1
ATOM 10138 C C . PHE B 1 271 ? -31.516 21.5 -0.339 1 55.22 271 PHE B C 1
ATOM 10140 O O . PHE B 1 271 ? -32.344 20.812 -0.927 1 55.22 271 PHE B O 1
ATOM 10147 N N . HIS B 1 272 ? -31.859 22.469 0.565 1 61.78 272 HIS B N 1
ATOM 10148 C CA . HIS B 1 272 ? -33.25 22.516 0.955 1 61.78 272 HIS B CA 1
ATOM 10149 C C . HIS B 1 272 ? -33.781 23.953 1.015 1 61.78 272 HIS B C 1
ATOM 10151 O O . HIS B 1 272 ? -34.062 24.453 2.096 1 61.78 272 HIS B O 1
ATOM 10157 N N . PRO B 1 273 ? -33.938 24.578 -0.194 1 62.62 273 PRO B N 1
ATOM 10158 C CA . PRO B 1 273 ? -34.344 25.984 -0.156 1 62.62 273 PRO B CA 1
ATOM 10159 C C . PRO B 1 273 ? -35.75 26.172 0.441 1 62.62 273 PRO B C 1
ATOM 10161 O O . PRO B 1 273 ? -36.031 27.219 1.029 1 62.62 273 PRO B O 1
ATOM 10164 N N . ARG B 1 274 ? -36.656 25.234 0.341 1 63.62 274 ARG B N 1
ATOM 10165 C CA . ARG B 1 274 ? -38 25.391 0.885 1 63.62 274 ARG B CA 1
ATOM 10166 C C . ARG B 1 274 ? -37.969 25.422 2.41 1 63.62 274 ARG B C 1
ATOM 10168 O O . ARG B 1 274 ? -38.812 26.078 3.035 1 63.62 274 ARG B O 1
ATOM 10175 N N . ALA B 1 275 ? -37.062 24.672 2.947 1 68.56 275 ALA B N 1
ATOM 10176 C CA . ALA B 1 275 ? -36.906 24.688 4.398 1 68.56 275 ALA B CA 1
ATOM 10177 C C . ALA B 1 275 ? -36.469 26.062 4.887 1 68.56 275 ALA B C 1
ATOM 10179 O O . ALA B 1 275 ? -36.906 26.516 5.961 1 68.56 275 ALA B O 1
ATOM 10180 N N . LEU B 1 276 ? -35.844 26.781 3.994 1 72.31 276 LEU B N 1
ATOM 10181 C CA . LEU B 1 276 ? -35.375 28.109 4.332 1 72.31 276 LEU B CA 1
ATOM 10182 C C . LEU B 1 276 ? -36.531 29.109 4.41 1 72.31 276 LEU B C 1
ATOM 10184 O O . LEU B 1 276 ? -36.562 29.953 5.297 1 72.31 276 LEU B O 1
ATOM 10188 N N . GLU B 1 277 ? -37.406 28.906 3.553 1 70.62 277 GLU B N 1
ATOM 10189 C CA . GLU B 1 277 ? -38.562 29.812 3.523 1 70.62 277 GLU B CA 1
ATOM 10190 C C . GLU B 1 277 ? -39.469 29.609 4.727 1 70.62 277 GLU B C 1
ATOM 10192 O O . GLU B 1 277 ? -40.031 30.562 5.277 1 70.62 277 GLU B O 1
ATOM 10197 N N . LEU B 1 278 ? -39.469 28.359 5.18 1 72.31 278 LEU B N 1
ATOM 10198 C CA . LEU B 1 278 ? -40.312 28.078 6.348 1 72.31 278 LEU B CA 1
ATOM 10199 C C . LEU B 1 278 ? -39.719 28.719 7.598 1 72.31 278 LEU B C 1
ATOM 10201 O O . LEU B 1 278 ? -40.438 29.266 8.422 1 72.31 278 LEU B O 1
ATOM 10205 N N . VAL B 1 279 ? -38.469 28.688 7.688 1 71.94 279 VAL B N 1
ATOM 10206 C CA . VAL B 1 279 ? -37.812 29.25 8.859 1 71.94 279 VAL B CA 1
ATOM 10207 C C . VAL B 1 279 ? -37.938 30.781 8.836 1 71.94 279 VAL B C 1
ATOM 10209 O O . VAL B 1 279 ? -38.125 31.406 9.883 1 71.94 279 VAL B O 1
ATOM 10212 N N . LYS B 1 280 ? -37.844 31.312 7.66 1 73.12 280 LYS B N 1
ATOM 10213 C CA . LYS B 1 280 ? -38 32.75 7.539 1 73.12 280 LYS B CA 1
ATOM 10214 C C . LYS B 1 280 ? -39.406 33.188 7.965 1 73.12 280 LYS B C 1
ATOM 10216 O O . LYS B 1 280 ? -39.562 34.188 8.68 1 73.12 280 LYS B O 1
ATOM 10221 N N . GLU B 1 281 ? -40.406 32.469 7.516 1 71.31 281 GLU B N 1
ATOM 10222 C CA . GLU B 1 281 ? -41.781 32.812 7.84 1 71.31 281 GLU B CA 1
ATOM 10223 C C . GLU B 1 281 ? -42.062 32.688 9.336 1 71.31 281 GLU B C 1
ATOM 10225 O O . GLU B 1 281 ? -42.719 33.562 9.93 1 71.31 281 GLU B O 1
ATOM 10230 N N . GLU B 1 282 ? -41.438 31.75 9.875 1 68.5 282 GLU B N 1
ATOM 10231 C CA . GLU B 1 282 ? -41.656 31.531 11.305 1 68.5 282 GLU B CA 1
ATOM 10232 C C . GLU B 1 282 ? -40.906 32.562 12.141 1 68.5 282 GLU B C 1
ATOM 10234 O O . GLU B 1 282 ? -41.344 32.969 13.203 1 68.5 282 GLU B O 1
ATOM 10239 N N . LEU B 1 283 ? -39.781 32.938 11.633 1 67.06 283 LEU B N 1
ATOM 10240 C CA . LEU B 1 283 ? -39 33.938 12.328 1 67.06 283 LEU B CA 1
ATOM 10241 C C . LEU B 1 283 ? -39.781 35.281 12.352 1 67.06 283 LEU B C 1
ATOM 10243 O O . LEU B 1 283 ? -39.75 36 13.352 1 67.06 283 LEU B O 1
ATOM 10247 N N . THR B 1 284 ? -40.438 35.5 11.312 1 64 284 THR B N 1
ATOM 10248 C CA . THR B 1 284 ? -41.156 36.75 11.203 1 64 284 THR B CA 1
ATOM 10249 C C . THR B 1 284 ? -42.469 36.719 11.953 1 64 284 THR B C 1
ATOM 10251 O O . THR B 1 284 ? -42.906 37.719 12.5 1 64 284 THR B O 1
ATOM 10254 N N . SER B 1 285 ? -43.062 35.531 12 1 61.81 285 SER B N 1
ATOM 10255 C CA . SER B 1 285 ? -44.406 35.469 12.578 1 61.81 285 SER B CA 1
ATOM 10256 C C . SER B 1 285 ? -44.344 35.406 14.102 1 61.81 285 SER B C 1
ATOM 10258 O O . SER B 1 285 ? -45.219 35.906 14.789 1 61.81 285 SER B O 1
ATOM 10260 N N . SER B 1 286 ? -43.312 34.719 14.742 1 60.47 286 SER B N 1
ATOM 10261 C CA . SER B 1 286 ? -43.312 34.406 16.172 1 60.47 286 SER B CA 1
ATOM 10262 C C . SER B 1 286 ? -42.656 35.531 16.969 1 60.47 286 SER B C 1
ATOM 10264 O O . SER B 1 286 ? -42.438 35.406 18.172 1 60.47 286 SER B O 1
ATOM 10266 N N . GLY B 1 287 ? -42.625 36.812 16.516 1 60.94 287 GLY B N 1
ATOM 10267 C CA . GLY B 1 287 ? -41.969 37.875 17.297 1 60.94 287 GLY B CA 1
ATOM 10268 C C . GLY B 1 287 ? -40.5 37.594 17.562 1 60.94 287 GLY B C 1
ATOM 10269 O O . GLY B 1 287 ? -39.844 38.312 18.328 1 60.94 287 GLY B O 1
ATOM 10270 N N . ALA B 1 288 ? -40.031 36.469 17.109 1 75.88 288 ALA B N 1
ATOM 10271 C CA . ALA B 1 288 ? -38.656 36.062 17.297 1 75.88 288 ALA B CA 1
ATOM 10272 C C . ALA B 1 288 ? -37.688 37.062 16.641 1 75.88 288 ALA B C 1
ATOM 10274 O O . ALA B 1 288 ? -36.531 37.188 17.062 1 75.88 288 ALA B O 1
ATOM 10275 N N . ASP B 1 289 ? -38.188 37.844 15.812 1 75.25 289 ASP B N 1
ATOM 10276 C CA . ASP B 1 289 ? -37.375 38.812 15.109 1 75.25 289 ASP B CA 1
ATOM 10277 C C . ASP B 1 289 ? -36.875 39.906 16.047 1 75.25 289 ASP B C 1
ATOM 10279 O O . ASP B 1 289 ? -35.75 40.344 15.961 1 75.25 289 ASP B O 1
ATOM 10283 N N . LYS B 1 290 ? -37.781 40.219 17 1 73.56 290 LYS B N 1
ATOM 10284 C CA . LYS B 1 290 ? -37.406 41.281 17.953 1 73.56 290 LYS B CA 1
ATOM 10285 C C . LYS B 1 290 ? -36.25 40.812 18.859 1 73.56 290 LYS B C 1
ATOM 10287 O O . LYS B 1 290 ? -35.281 41.5 19.047 1 73.56 290 LYS B O 1
ATOM 10292 N N . TRP B 1 291 ? -36.469 39.625 19.312 1 79.94 291 TRP B N 1
ATOM 10293 C CA . TRP B 1 291 ? -35.469 39.094 20.203 1 79.94 291 TRP B CA 1
ATOM 10294 C C . TRP B 1 291 ? -34.156 38.781 19.438 1 79.94 291 TRP B C 1
ATOM 10296 O O . TRP B 1 291 ? -33.062 38.906 19.984 1 79.94 291 TRP B O 1
ATOM 10306 N N . PHE B 1 292 ? -34.375 38.469 18.25 1 84.94 292 PHE B N 1
ATOM 10307 C CA . PHE B 1 292 ? -33.219 38.156 17.422 1 84.94 292 PHE B CA 1
ATOM 10308 C C . PHE B 1 292 ? -32.438 39.438 17.125 1 84.94 292 PHE B C 1
ATOM 10310 O O . PHE B 1 292 ? -31.203 39.438 17.156 1 84.94 292 PHE B O 1
ATOM 10317 N N . SER B 1 293 ? -33.094 40.438 16.859 1 78.06 293 SER B N 1
ATOM 10318 C CA . SER B 1 293 ? -32.438 41.719 16.609 1 78.06 293 SER B CA 1
ATOM 10319 C C . SER B 1 293 ? -31.781 42.25 17.875 1 78.06 293 SER B C 1
ATOM 10321 O O . SER B 1 293 ? -30.672 42.781 17.828 1 78.06 293 SER B O 1
ATOM 10323 N N . LYS B 1 294 ? -32.375 42 19.047 1 79.94 294 LYS B N 1
ATOM 10324 C CA . LYS B 1 294 ? -31.781 42.406 20.312 1 79.94 294 LYS B CA 1
ATOM 10325 C C . LYS B 1 294 ? -30.547 41.562 20.625 1 79.94 294 LYS B C 1
ATOM 10327 O O . LYS B 1 294 ? -29.562 42.062 21.156 1 79.94 294 LYS B O 1
ATOM 10332 N N . LEU B 1 295 ? -30.703 40.344 20.281 1 86.12 295 LEU B N 1
ATOM 10333 C CA . LEU B 1 295 ? -29.562 39.469 20.5 1 86.12 295 LEU B CA 1
ATOM 10334 C C . LEU B 1 295 ? -28.375 39.875 19.625 1 86.12 295 LEU B C 1
ATOM 10336 O O . LEU B 1 295 ? -27.25 39.906 20.109 1 86.12 295 LEU B O 1
ATOM 10340 N N . ARG B 1 296 ? -28.625 40.156 18.422 1 83.88 296 ARG B N 1
ATOM 10341 C CA . ARG B 1 296 ? -27.562 40.531 17.5 1 83.88 296 ARG B CA 1
ATOM 10342 C C . ARG B 1 296 ? -26.906 41.844 17.953 1 83.88 296 ARG B C 1
ATOM 10344 O O . ARG B 1 296 ? -25.672 41.969 17.938 1 83.88 296 ARG B O 1
ATOM 10351 N N . ARG B 1 297 ? -27.719 42.688 18.406 1 81.5 297 ARG B N 1
ATOM 10352 C CA . ARG B 1 297 ? -27.188 43.969 18.891 1 81.5 297 ARG B CA 1
ATOM 10353 C C . ARG B 1 297 ? -26.453 43.781 20.203 1 81.5 297 ARG B C 1
ATOM 10355 O O . ARG B 1 297 ? -25.406 44.406 20.422 1 81.5 297 ARG B O 1
ATOM 10362 N N . GLY B 1 298 ? -27.094 43 21.062 1 82.81 298 GLY B N 1
ATOM 10363 C CA . GLY B 1 298 ? -26.422 42.75 22.312 1 82.81 298 GLY B CA 1
ATOM 10364 C C . GLY B 1 298 ? -25.078 42.062 22.141 1 82.81 298 GLY B C 1
ATOM 10365 O O . GLY B 1 298 ? -24.125 42.344 22.859 1 82.81 298 GLY B O 1
ATOM 10366 N N . ALA B 1 299 ? -25.016 41.125 21.219 1 88.44 299 ALA B N 1
ATOM 10367 C CA . ALA B 1 299 ? -23.766 40.438 20.938 1 88.44 299 ALA B CA 1
ATOM 10368 C C . ALA B 1 299 ? -22.719 41.406 20.359 1 88.44 299 ALA B C 1
ATOM 10370 O O . ALA B 1 299 ? -21.547 41.375 20.75 1 88.44 299 ALA B O 1
ATOM 10371 N N . ASP B 1 300 ? -23.125 42.281 19.469 1 84.62 300 ASP B N 1
ATOM 10372 C CA . ASP B 1 300 ? -22.203 43.25 18.859 1 84.62 300 ASP B CA 1
ATOM 10373 C C . ASP B 1 300 ? -21.656 44.219 19.906 1 84.62 300 ASP B C 1
ATOM 10375 O O . ASP B 1 300 ? -20.469 44.531 19.891 1 84.62 300 ASP B O 1
ATOM 10379 N N . LEU B 1 301 ? -22.562 44.594 20.781 1 84.81 301 LEU B N 1
ATOM 10380 C CA . LEU B 1 301 ? -22.125 45.5 21.828 1 84.81 301 LEU B CA 1
ATOM 10381 C C . LEU B 1 301 ? -21.172 44.812 22.797 1 84.81 301 LEU B C 1
ATOM 10383 O O . LEU B 1 301 ? -20.234 45.438 23.297 1 84.81 301 LEU B O 1
ATOM 10387 N N . SER B 1 302 ? -21.516 43.562 23.047 1 88.56 302 SER B N 1
ATOM 10388 C CA . SER B 1 302 ? -20.625 42.812 23.922 1 88.56 302 SER B CA 1
ATOM 10389 C C . SER B 1 302 ? -19.25 42.656 23.281 1 88.56 302 SER B C 1
ATOM 10391 O O . SER B 1 302 ? -18.219 42.75 23.969 1 88.56 302 SER B O 1
ATOM 10393 N N . PHE B 1 303 ? -19.188 42.406 21.969 1 89.81 303 PHE B N 1
ATOM 10394 C CA . PHE B 1 303 ? -17.906 42.312 21.281 1 89.81 303 PHE B CA 1
ATOM 10395 C C . PHE B 1 303 ? -17.156 43.656 21.344 1 89.81 303 PHE B C 1
ATOM 10397 O O . PHE B 1 303 ? -15.938 43.656 21.547 1 89.81 303 PHE B O 1
ATOM 10404 N N . SER B 1 304 ? -17.906 44.719 21.188 1 84.81 304 SER B N 1
ATOM 10405 C CA . SER B 1 304 ? -17.281 46.031 21.188 1 84.81 304 SER B CA 1
ATOM 10406 C C . SER B 1 304 ? -16.672 46.344 22.547 1 84.81 304 SER B C 1
ATOM 10408 O O . SER B 1 304 ? -15.562 46.875 22.625 1 84.81 304 SER B O 1
ATOM 10410 N N . ASP B 1 305 ? -17.344 45.938 23.609 1 85.69 305 ASP B N 1
ATOM 10411 C CA . ASP B 1 305 ? -16.812 46.188 24.953 1 85.69 305 ASP B CA 1
ATOM 10412 C C . ASP B 1 305 ? -15.562 45.344 25.219 1 85.69 305 ASP B C 1
ATOM 10414 O O . ASP B 1 305 ? -14.609 45.812 25.828 1 85.69 305 ASP B O 1
ATOM 10418 N N . ILE B 1 306 ? -15.641 44.125 24.781 1 90.12 306 ILE B N 1
ATOM 10419 C CA . ILE B 1 306 ? -14.492 43.25 24.969 1 90.12 306 ILE B CA 1
ATOM 10420 C C . ILE B 1 306 ? -13.297 43.75 24.188 1 90.12 306 ILE B C 1
ATOM 10422 O O . ILE B 1 306 ? -12.172 43.812 24.688 1 90.12 306 ILE B O 1
ATOM 10426 N N . VAL B 1 307 ? -13.547 44.188 22.922 1 87.62 307 VAL B N 1
ATOM 10427 C CA . VAL B 1 307 ? -12.477 44.688 22.062 1 87.62 307 VAL B CA 1
ATOM 10428 C C . VAL B 1 307 ? -11.906 46 22.641 1 87.62 307 VAL B C 1
ATOM 10430 O O . VAL B 1 307 ? -10.695 46.219 22.594 1 87.62 307 VAL B O 1
ATOM 10433 N N . ALA B 1 308 ? -12.75 46.781 23.234 1 82.19 308 ALA B N 1
ATOM 10434 C CA . ALA B 1 308 ? -12.289 48.031 23.812 1 82.19 308 ALA B CA 1
ATOM 10435 C C . ALA B 1 308 ? -11.359 47.781 25 1 82.19 308 ALA B C 1
ATOM 10437 O O . ALA B 1 308 ? -10.398 48.531 25.219 1 82.19 308 ALA B O 1
ATOM 10438 N N . GLU B 1 309 ? -11.664 46.719 25.703 1 85.25 309 GLU B N 1
ATOM 10439 C CA . GLU B 1 309 ? -10.836 46.406 26.859 1 85.25 309 GLU B CA 1
ATOM 10440 C C . GLU B 1 309 ? -9.539 45.719 26.453 1 85.25 309 GLU B C 1
ATOM 10442 O O . GLU B 1 309 ? -8.508 45.875 27.125 1 85.25 309 GLU B O 1
ATOM 10447 N N . LEU B 1 310 ? -9.617 44.969 25.422 1 87.56 310 LEU B N 1
ATOM 10448 C CA . LEU B 1 310 ? -8.453 44.188 25.016 1 87.56 310 LEU B CA 1
ATOM 10449 C C . LEU B 1 310 ? -7.586 44.969 24.047 1 87.56 310 LEU B C 1
ATOM 10451 O O . LEU B 1 310 ? -6.402 44.688 23.875 1 87.56 310 LEU B O 1
ATOM 10455 N N . ALA B 1 311 ? -8.133 45.875 23.312 1 79.88 311 ALA B N 1
ATOM 10456 C CA . ALA B 1 311 ? -7.445 46.594 22.25 1 79.88 311 ALA B CA 1
ATOM 10457 C C . ALA B 1 311 ? -6.238 47.375 22.781 1 79.88 311 ALA B C 1
ATOM 10459 O O . ALA B 1 311 ? -6.266 47.875 23.906 1 79.88 311 ALA B O 1
ATOM 10460 N N . VAL B 1 312 ? -5.199 46.969 21.953 1 74 312 VAL B N 1
ATOM 10461 C CA . VAL B 1 312 ? -3.977 47.719 22.234 1 74 312 VAL B CA 1
ATOM 10462 C C . VAL B 1 312 ? -3.943 49 21.391 1 74 312 VAL B C 1
ATOM 10464 O O . VAL B 1 312 ? -4.062 48.938 20.172 1 74 312 VAL B O 1
ATOM 10467 N N . GLY B 1 313 ? -3.994 50.031 21.953 1 62.03 313 GLY B N 1
ATOM 10468 C CA . GLY B 1 313 ? -3.969 51.281 21.25 1 62.03 313 GLY B CA 1
ATOM 10469 C C . GLY B 1 313 ? -5.336 51.75 20.781 1 62.03 313 GLY B C 1
ATOM 10470 O O . GLY B 1 313 ? -6.352 51.438 21.406 1 62.03 313 GLY B O 1
ATOM 10471 N N . LYS B 1 314 ? -5.484 52.469 19.703 1 55.59 314 LYS B N 1
ATOM 10472 C CA . LYS B 1 314 ? -6.723 53.094 19.25 1 55.59 314 LYS B CA 1
ATOM 10473 C C . LYS B 1 314 ? -7.441 52.219 18.219 1 55.59 314 LYS B C 1
ATOM 10475 O O . LYS B 1 314 ? -7.508 52.562 17.047 1 55.59 314 LYS B O 1
ATOM 10480 N N . VAL B 1 315 ? -7.512 50.812 18.5 1 59.97 315 VAL B N 1
ATOM 10481 C CA . VAL B 1 315 ? -8.227 49.969 17.547 1 59.97 315 VAL B CA 1
ATOM 10482 C C . VAL B 1 315 ? -9.734 50.094 17.766 1 59.97 315 VAL B C 1
ATOM 10484 O O . VAL B 1 315 ? -10.203 50 18.906 1 59.97 315 VAL B O 1
ATOM 10487 N N . THR B 1 316 ? -10.422 50.719 16.719 1 56.41 316 THR B N 1
ATOM 10488 C CA . THR B 1 316 ? -11.875 50.875 16.828 1 56.41 316 THR B CA 1
ATOM 10489 C C . THR B 1 316 ? -12.586 49.656 16.25 1 56.41 316 THR B C 1
ATOM 10491 O O . THR B 1 316 ? -12.18 49.094 15.234 1 56.41 316 THR B O 1
ATOM 10494 N N . TYR B 1 317 ? -13.344 48.969 17.078 1 63.28 317 TYR B N 1
ATOM 10495 C CA . TYR B 1 317 ? -14.203 47.844 16.656 1 63.28 317 TYR B CA 1
ATOM 10496 C C . TYR B 1 317 ? -15.172 48.312 15.57 1 63.28 317 TYR B C 1
ATOM 10498 O O . TYR B 1 317 ? -15.883 49.312 15.734 1 63.28 317 TYR B O 1
ATOM 10506 N N . HIS B 1 318 ? -14.977 47.75 14.367 1 57.44 318 HIS B N 1
ATOM 10507 C CA . HIS B 1 318 ? -15.945 48.031 13.312 1 57.44 318 HIS B CA 1
ATOM 10508 C C . HIS B 1 318 ? -17.141 47.094 13.398 1 57.44 318 HIS B C 1
ATOM 10510 O O . HIS B 1 318 ? -17.016 45.875 13.125 1 57.44 318 HIS B O 1
ATOM 10516 N N . SER B 1 319 ? -18.25 47.531 14 1 58.78 319 SER B N 1
ATOM 10517 C CA . SER B 1 319 ? -19.453 46.719 14.148 1 58.78 319 SER B CA 1
ATOM 10518 C C . SER B 1 319 ? -20.062 46.375 12.789 1 58.78 319 SER B C 1
ATOM 10520 O O . SER B 1 319 ? -20.203 47.25 11.93 1 58.78 319 SER B O 1
ATOM 10522 N N . PRO B 1 320 ? -20.188 45.094 12.445 1 60.62 320 PRO B N 1
ATOM 10523 C CA . PRO B 1 320 ? -20.812 44.719 11.18 1 60.62 320 PRO B CA 1
ATOM 10524 C C . PRO B 1 320 ? -22.281 45.156 11.109 1 60.62 320 PRO B C 1
ATOM 10526 O O . PRO B 1 320 ? -22.859 45.25 10.023 1 60.62 320 PRO B O 1
ATOM 10529 N N . ALA B 1 321 ? -23.219 45.312 12.18 1 52.97 321 ALA B N 1
ATOM 10530 C CA . ALA B 1 321 ? -24.641 45.688 12.148 1 52.97 321 ALA B CA 1
ATOM 10531 C C . ALA B 1 321 ? -24.797 47.188 12.078 1 52.97 321 ALA B C 1
ATOM 10533 O O . ALA B 1 321 ? -24.125 47.938 12.805 1 52.97 321 ALA B O 1
ATOM 10534 N N . PRO B 1 322 ? -25.547 47.719 11.016 1 45.22 322 PRO B N 1
ATOM 10535 C CA . PRO B 1 322 ? -25.75 49.156 10.828 1 45.22 322 PRO B CA 1
ATOM 10536 C C . PRO B 1 322 ? -26.547 49.781 11.969 1 45.22 322 PRO B C 1
ATOM 10538 O O . PRO B 1 322 ? -27.5 49.188 12.477 1 45.22 322 PRO B O 1
ATOM 10541 N N . GLY B 1 323 ? -26.266 50.812 12.734 1 45.84 323 GLY B N 1
ATOM 10542 C CA . GLY B 1 323 ? -27.047 51.781 13.484 1 45.84 323 GLY B CA 1
ATOM 10543 C C . GLY B 1 323 ? -26.484 52.062 14.859 1 45.84 323 GLY B C 1
ATOM 10544 O O . GLY B 1 323 ? -25.547 52.844 15.008 1 45.84 323 GLY B O 1
ATOM 10545 N N . GLU B 1 324 ? -27.266 51.312 16.078 1 49 324 GLU B N 1
ATOM 10546 C CA . GLU B 1 324 ? -27.359 51.781 17.453 1 49 324 GLU B CA 1
ATOM 10547 C C . GLU B 1 324 ? -26.109 51.406 18.25 1 49 324 GLU B C 1
ATOM 10549 O O . GLU B 1 324 ? -25.75 50.219 18.328 1 49 324 GLU B O 1
ATOM 10554 N N . ARG B 1 325 ? -25.219 52.25 18.578 1 58.94 325 ARG B N 1
ATOM 10555 C CA . ARG B 1 325 ? -23.844 52.188 19.078 1 58.94 325 ARG B CA 1
ATOM 10556 C C . ARG B 1 325 ? -23.828 52.062 20.594 1 58.94 325 ARG B C 1
ATOM 10558 O O . ARG B 1 325 ? -22.766 51.938 21.203 1 58.94 325 ARG B O 1
ATOM 10565 N N . SER B 1 326 ? -24.875 52.312 21.5 1 59.53 326 SER B N 1
ATOM 10566 C CA . SER B 1 326 ? -24.656 52.312 22.938 1 59.53 326 SER B CA 1
ATOM 10567 C C . SER B 1 326 ? -25.672 51.469 23.672 1 59.53 326 SER B C 1
ATOM 10569 O O . SER B 1 326 ? -26.766 51.188 23.156 1 59.53 326 SER B O 1
ATOM 10571 N N . TRP B 1 327 ? -25.328 50.656 24.75 1 69.31 327 TRP B N 1
ATOM 10572 C CA . TRP B 1 327 ? -26.156 49.812 25.609 1 69.31 327 TRP B CA 1
ATOM 10573 C C . TRP B 1 327 ? -27.391 50.594 26.094 1 69.31 327 TRP B C 1
ATOM 10575 O O . TRP B 1 327 ? -28.422 49.969 26.375 1 69.31 327 TRP B O 1
ATOM 10585 N N . ASP B 1 328 ? -27.391 51.969 26.141 1 57.03 328 ASP B N 1
ATOM 10586 C CA . ASP B 1 328 ? -28.516 52.781 26.594 1 57.03 328 ASP B CA 1
ATOM 10587 C C . ASP B 1 328 ? -29.656 52.75 25.578 1 57.03 328 ASP B C 1
ATOM 10589 O O . ASP B 1 328 ? -30.828 52.688 25.953 1 57.03 328 ASP B O 1
ATOM 10593 N N . GLU B 1 329 ? -29.297 52.719 24.312 1 55.22 329 GLU B N 1
ATOM 10594 C CA . GLU B 1 329 ? -30.297 52.594 23.266 1 55.22 329 GLU B CA 1
ATOM 10595 C C . GLU B 1 329 ? -30.891 51.188 23.203 1 55.22 329 GLU B C 1
ATOM 10597 O O . GLU B 1 329 ? -32 51 22.75 1 55.22 329 GLU B O 1
ATOM 10602 N N . PHE B 1 330 ? -30.078 50.219 23.719 1 62.19 330 PHE B N 1
ATOM 10603 C CA . PHE B 1 330 ? -30.484 48.812 23.734 1 62.19 330 PHE B CA 1
ATOM 10604 C C . PHE B 1 330 ? -31.703 48.625 24.641 1 62.19 330 PHE B C 1
ATOM 10606 O O . PHE B 1 330 ? -32.594 47.844 24.328 1 62.19 330 PHE B O 1
ATOM 10613 N N . ARG B 1 331 ? -31.828 49.406 25.766 1 57.41 331 ARG B N 1
ATOM 10614 C CA . ARG B 1 331 ? -32.906 49.281 26.734 1 57.41 331 ARG B CA 1
ATOM 10615 C C . ARG B 1 331 ? -34.219 49.844 26.141 1 57.41 331 ARG B C 1
ATOM 10617 O O . ARG B 1 331 ? -35.312 49.375 26.453 1 57.41 331 ARG B O 1
ATOM 10624 N N . ASP B 1 332 ? -34.219 50.969 25.359 1 47.56 332 ASP B N 1
ATOM 10625 C CA . ASP B 1 332 ? -35.406 51.688 24.875 1 47.56 332 ASP B CA 1
ATOM 10626 C C . ASP B 1 332 ? -36.125 50.875 23.812 1 47.56 332 ASP B C 1
ATOM 10628 O O . ASP B 1 332 ? -37.281 51.188 23.453 1 47.56 332 ASP B O 1
ATOM 10632 N N . ILE B 1 333 ? -35.531 49.906 23.219 1 49.41 333 ILE B N 1
ATOM 10633 C CA . ILE B 1 333 ? -36.25 49.125 22.219 1 49.41 333 ILE B CA 1
ATOM 10634 C C . ILE B 1 333 ? -37.406 48.344 22.875 1 49.41 333 ILE B C 1
ATOM 10636 O O . ILE B 1 333 ? -38.312 47.875 22.188 1 49.41 333 ILE B O 1
ATOM 10640 N N . ASP B 1 334 ? -37.594 48.156 24.094 1 43.5 334 ASP B N 1
ATOM 10641 C CA . ASP B 1 334 ? -38.719 47.406 24.656 1 43.5 334 ASP B CA 1
ATOM 10642 C C . ASP B 1 334 ? -40.062 48.094 24.359 1 43.5 334 ASP B C 1
ATOM 10644 O O . ASP B 1 334 ? -41.062 47.406 24.156 1 43.5 334 ASP B O 1
ATOM 10648 N N . HIS B 1 335 ? -40.375 49.438 24.656 1 37.03 335 HIS B N 1
ATOM 10649 C CA . HIS B 1 335 ? -41.719 50 24.672 1 37.03 335 HIS B CA 1
ATOM 10650 C C . HIS B 1 335 ? -42.281 50.156 23.266 1 37.03 335 HIS B C 1
ATOM 10652 O O . HIS B 1 335 ? -43.469 49.938 23.031 1 37.03 335 HIS B O 1
ATOM 10658 N N . ASP B 1 336 ? -41.844 51.094 22.359 1 33.38 336 ASP B N 1
ATOM 10659 C CA . ASP B 1 336 ? -42.5 51.594 21.172 1 33.38 336 ASP B CA 1
ATOM 10660 C C . ASP B 1 336 ? -42.438 50.594 20.031 1 33.38 336 ASP B C 1
ATOM 10662 O O . ASP B 1 336 ? -42.625 50.938 18.859 1 33.38 336 ASP B O 1
ATOM 10666 N N . ALA B 1 337 ? -42.062 49.5 20.203 1 35.69 337 ALA B N 1
ATOM 10667 C CA . ALA B 1 337 ? -41.938 48.75 18.953 1 35.69 337 ALA B CA 1
ATOM 10668 C C . ALA B 1 337 ? -43.312 48.5 18.312 1 35.69 337 ALA B C 1
ATOM 10670 O O . ALA B 1 337 ? -43.562 47.438 17.734 1 35.69 337 ALA B O 1
ATOM 10671 N N . GLY B 1 338 ? -44.406 49.312 18.75 1 30.62 338 GLY B N 1
ATOM 10672 C CA . GLY B 1 338 ? -45.469 49.125 17.766 1 30.62 338 GLY B CA 1
ATOM 10673 C C . GLY B 1 338 ? -44.969 49.281 16.328 1 30.62 338 GLY B C 1
ATOM 10674 O O . GLY B 1 338 ? -44.688 48.281 15.656 1 30.62 338 GLY B O 1
ATOM 10675 N N . ASP B 1 339 ? -45.625 50.5 15.625 1 27.45 339 ASP B N 1
ATOM 10676 C CA . ASP B 1 339 ? -45.812 50.875 14.227 1 27.45 339 ASP B CA 1
ATOM 10677 C C . ASP B 1 339 ? -44.469 51.281 13.609 1 27.45 339 ASP B C 1
ATOM 10679 O O . ASP B 1 339 ? -44.25 52.469 13.32 1 27.45 339 ASP B O 1
ATOM 10683 N N . VAL B 1 340 ? -43.438 51.156 14.062 1 28.67 340 VAL B N 1
ATOM 10684 C CA . VAL B 1 340 ? -42.375 51.812 13.352 1 28.67 340 VAL B CA 1
ATOM 10685 C C . VAL B 1 340 ? -42.531 51.594 11.844 1 28.67 340 VAL B C 1
ATOM 10687 O O . VAL B 1 340 ? -42.062 52.406 11.039 1 28.67 340 VAL B O 1
ATOM 10690 N N . GLU B 1 341 ? -43.094 50.531 11.414 1 27.98 341 GLU B N 1
ATOM 10691 C CA . GLU B 1 341 ? -43.406 50.656 9.992 1 27.98 341 GLU B CA 1
ATOM 10692 C C . GLU B 1 341 ? -44.688 51.438 9.766 1 27.98 341 GLU B C 1
ATOM 10694 O O . GLU B 1 341 ? -45.062 51.719 8.625 1 27.98 341 GLU B O 1
ATOM 10699 N N . ALA B 1 342 ? -45.75 51.531 10.633 1 29.44 342 ALA B N 1
ATOM 10700 C CA . ALA B 1 342 ? -46.875 52.281 10.125 1 29.44 342 ALA B CA 1
ATOM 10701 C C . ALA B 1 342 ? -46.625 53.781 10.219 1 29.44 342 ALA B C 1
ATOM 10703 O O . ALA B 1 342 ? -47 54.438 11.211 1 29.44 342 ALA B O 1
ATOM 10704 N N . GLY B 1 343 ? -45.531 54.438 10.289 1 25.09 343 GLY B N 1
ATOM 10705 C CA . GLY B 1 343 ? -45.438 55.875 10.133 1 25.09 343 GLY B CA 1
ATOM 10706 C C . GLY B 1 343 ? -46.5 56.438 9.18 1 25.09 343 GLY B C 1
ATOM 10707 O O . GLY B 1 343 ? -47 55.719 8.312 1 25.09 343 GLY B O 1
ATOM 10708 N N . ARG B 1 344 ? -47.281 57.438 9.586 1 27.94 344 ARG B N 1
ATOM 10709 C CA . ARG B 1 344 ? -48.062 58.469 8.906 1 27.94 344 ARG B CA 1
ATOM 10710 C C . ARG B 1 344 ? -47.469 58.812 7.551 1 27.94 344 ARG B C 1
ATOM 10712 O O . ARG B 1 344 ? -46.25 58.875 7.402 1 27.94 344 ARG B O 1
ATOM 10719 N N . SER B 1 345 ? -48.219 58.781 6.41 1 25.16 345 SER B N 1
ATOM 10720 C CA . SER B 1 345 ? -48.219 59.281 5.043 1 25.16 345 SER B CA 1
ATOM 10721 C C . SER B 1 345 ? -47.781 60.75 5.008 1 25.16 345 SER B C 1
ATOM 10723 O O . SER B 1 345 ? -48 61.469 4.02 1 25.16 345 SER B O 1
ATOM 10725 N N . GLU B 1 346 ? -47.75 61.531 6.055 1 24.91 346 GLU B N 1
ATOM 10726 C CA . GLU B 1 346 ? -47.5 62.906 5.645 1 24.91 346 GLU B CA 1
ATOM 10727 C C . GLU B 1 346 ? -46.312 63 4.688 1 24.91 346 GLU B C 1
ATOM 10729 O O . GLU B 1 346 ? -45.5 62.062 4.605 1 24.91 346 GLU B O 1
ATOM 10734 N N . SER B 1 347 ? -45.812 64.312 4.363 1 24.52 347 SER B N 1
ATOM 10735 C CA . SER B 1 347 ? -45.031 64.812 3.223 1 24.52 347 SER B CA 1
ATOM 10736 C C . SER B 1 347 ? -43.875 63.844 2.943 1 24.52 347 SER B C 1
ATOM 10738 O O . SER B 1 347 ? -43.5 63.031 3.805 1 24.52 347 SER B O 1
ATOM 10740 N N . GLY B 1 348 ? -43.156 63.906 1.617 1 25.03 348 GLY B N 1
ATOM 10741 C CA . GLY B 1 348 ? -42.219 63.469 0.608 1 25.03 348 GLY B CA 1
ATOM 10742 C C . GLY B 1 348 ? -40.875 63.125 1.176 1 25.03 348 GLY B C 1
ATOM 10743 O O . GLY B 1 348 ? -39.938 62.812 0.427 1 25.03 348 GLY B O 1
ATOM 10744 N N . ARG B 1 349 ? -40.469 63.656 2.262 1 26.03 349 ARG B N 1
ATOM 10745 C CA . ARG B 1 349 ? -39 63.625 2.312 1 26.03 349 ARG B CA 1
ATOM 10746 C C . ARG B 1 349 ? -38.531 62.188 2.553 1 26.03 349 ARG B C 1
ATOM 10748 O O . ARG B 1 349 ? -38.688 61.656 3.648 1 26.03 349 ARG B O 1
ATOM 10755 N N . GLN B 1 350 ? -38.719 61.156 1.631 1 26.34 350 GLN B N 1
ATOM 10756 C CA . GLN B 1 350 ? -37.969 59.969 1.279 1 26.34 350 GLN B CA 1
ATOM 10757 C C . GLN B 1 350 ? -36.531 60.094 1.725 1 26.34 350 GLN B C 1
ATOM 10759 O O . GLN B 1 350 ? -35.688 60.656 1.007 1 26.34 350 GLN B O 1
ATOM 10764 N N . ARG B 1 351 ? -36.344 60.469 2.869 1 29.17 351 ARG B N 1
ATOM 10765 C CA . ARG B 1 351 ? -34.938 60.625 3.191 1 29.17 351 ARG B CA 1
ATOM 10766 C C . ARG B 1 351 ? -34.125 59.438 2.693 1 29.17 351 ARG B C 1
ATOM 10768 O O . ARG B 1 351 ? -34.531 58.312 2.85 1 29.17 351 ARG B O 1
ATOM 10775 N N . ALA B 1 352 ? -33.219 59.688 1.69 1 25.31 352 ALA B N 1
ATOM 10776 C CA . ALA B 1 352 ? -32.094 59.094 0.962 1 25.31 352 ALA B CA 1
ATOM 10777 C C . ALA B 1 352 ? -31.312 58.125 1.85 1 25.31 352 ALA B C 1
ATOM 10779 O O . ALA B 1 352 ? -30.516 58.562 2.682 1 25.31 352 ALA B O 1
ATOM 10780 N N . PHE B 1 353 ? -31.906 57.438 2.605 1 25.95 353 PHE B N 1
ATOM 10781 C CA . PHE B 1 353 ? -31.156 56.281 3.109 1 25.95 353 PHE B CA 1
ATOM 10782 C C . PHE B 1 353 ? -30.109 55.844 2.098 1 25.95 353 PHE B C 1
ATOM 10784 O O . PHE B 1 353 ? -30.453 55.312 1.037 1 25.95 353 PHE B O 1
ATOM 10791 N N . SER B 1 354 ? -29.109 56.656 1.793 1 27.55 354 SER B N 1
ATOM 10792 C CA . SER B 1 354 ? -28.109 56.969 0.765 1 27.55 354 SER B CA 1
ATOM 10793 C C . SER B 1 354 ? -27.484 55.688 0.239 1 27.55 354 SER B C 1
ATOM 10795 O O . SER B 1 354 ? -27.328 54.688 0.979 1 27.55 354 SER B O 1
ATOM 10797 N N . VAL B 1 355 ? -27.422 55.156 -1.062 1 32.72 355 VAL B N 1
ATOM 10798 C CA . VAL B 1 355 ? -26.594 54.438 -2.025 1 32.72 355 VAL B CA 1
ATOM 10799 C C . VAL B 1 355 ? -25.156 54.344 -1.515 1 32.72 355 VAL B C 1
ATOM 10801 O O . VAL B 1 355 ? -24.422 53.438 -1.887 1 32.72 355 VAL B O 1
ATOM 10804 N N . ALA B 1 356 ? -24.719 55.281 -0.718 1 32.16 356 ALA B N 1
ATOM 10805 C CA . ALA B 1 356 ? -23.344 55.406 -0.22 1 32.16 356 ALA B CA 1
ATOM 10806 C C . ALA B 1 356 ? -23.047 54.344 0.83 1 32.16 356 ALA B C 1
ATOM 10808 O O . ALA B 1 356 ? -21.938 53.812 0.881 1 32.16 356 ALA B O 1
ATOM 10809 N N . ARG B 1 357 ? -24 53.938 1.69 1 41.06 357 ARG B N 1
ATOM 10810 C CA . ARG B 1 357 ? -23.75 53 2.771 1 41.06 357 ARG B CA 1
ATOM 10811 C C . ARG B 1 357 ? -23.734 51.562 2.254 1 41.06 357 ARG B C 1
ATOM 10813 O O . ARG B 1 357 ? -22.969 50.719 2.738 1 41.06 357 ARG B O 1
ATOM 10820 N N . ARG B 1 358 ? -24.688 51.219 1.486 1 43.47 358 ARG B N 1
ATOM 10821 C CA . ARG B 1 358 ? -24.594 49.938 0.776 1 43.47 358 ARG B CA 1
ATOM 10822 C C . ARG B 1 358 ? -23.234 49.812 0.077 1 43.47 358 ARG B C 1
ATOM 10824 O O . ARG B 1 358 ? -22.641 48.75 0.063 1 43.47 358 ARG B O 1
ATOM 10831 N N . ASP B 1 359 ? -22.906 50.875 -0.571 1 42.19 359 ASP B N 1
ATOM 10832 C CA . ASP B 1 359 ? -21.609 50.906 -1.23 1 42.19 359 ASP B CA 1
ATOM 10833 C C . ASP B 1 359 ? -20.484 50.75 -0.214 1 42.19 359 ASP B C 1
ATOM 10835 O O . ASP B 1 359 ? -19.484 50.094 -0.472 1 42.19 359 ASP B O 1
ATOM 10839 N N . GLU B 1 360 ? -20.75 51.312 0.934 1 44.53 360 GLU B N 1
ATOM 10840 C CA . GLU B 1 360 ? -19.703 51.219 1.95 1 44.53 360 GLU B CA 1
ATOM 10841 C C . GLU B 1 360 ? -19.641 49.781 2.51 1 44.53 360 GLU B C 1
ATOM 10843 O O . GLU B 1 360 ? -18.547 49.25 2.752 1 44.53 360 GLU B O 1
ATOM 10848 N N . MET B 1 361 ? -20.812 49.281 2.785 1 50.03 361 MET B N 1
ATOM 10849 C CA . MET B 1 361 ? -20.797 47.906 3.25 1 50.03 361 MET B CA 1
ATOM 10850 C C . MET B 1 361 ? -20.219 46.969 2.188 1 50.03 361 MET B C 1
ATOM 10852 O O . MET B 1 361 ? -19.469 46.031 2.508 1 50.03 361 MET B O 1
ATOM 10856 N N . GLN B 1 362 ? -20.766 47.25 1.018 1 52.97 362 GLN B N 1
ATOM 10857 C CA . GLN B 1 362 ? -20.172 46.469 -0.062 1 52.97 362 GLN B CA 1
ATOM 10858 C C . GLN B 1 362 ? -18.672 46.688 -0.152 1 52.97 362 GLN B C 1
ATOM 10860 O O . GLN B 1 362 ? -17.906 45.781 -0.399 1 52.97 362 GLN B O 1
ATOM 10865 N N . GLU B 1 363 ? -18.359 47.969 0.111 1 52.66 363 GLU B N 1
ATOM 10866 C CA . GLU B 1 363 ? -16.938 48.25 0.092 1 52.66 363 GLU B CA 1
ATOM 10867 C C . GLU B 1 363 ? -16.219 47.625 1.274 1 52.66 363 GLU B C 1
ATOM 10869 O O . GLU B 1 363 ? -15.109 47.094 1.129 1 52.66 363 GLU B O 1
ATOM 10874 N N . ARG B 1 364 ? -16.859 47.625 2.357 1 55.62 364 ARG B N 1
ATOM 10875 C CA . ARG B 1 364 ? -16.266 46.969 3.523 1 55.62 364 ARG B CA 1
ATOM 10876 C C . ARG B 1 364 ? -16.172 45.469 3.328 1 55.62 364 ARG B C 1
ATOM 10878 O O . ARG B 1 364 ? -15.164 44.844 3.684 1 55.62 364 ARG B O 1
ATOM 10885 N N . MET B 1 365 ? -17.281 45.062 2.832 1 56.38 365 MET B N 1
ATOM 10886 C CA . MET B 1 365 ? -17.25 43.625 2.572 1 56.38 365 MET B CA 1
ATOM 10887 C C . MET B 1 365 ? -16.219 43.281 1.504 1 56.38 365 MET B C 1
ATOM 10889 O O . MET B 1 365 ? -15.539 42.281 1.593 1 56.38 365 MET B O 1
ATOM 10893 N N . ALA B 1 366 ? -16.203 44.188 0.547 1 57.69 366 ALA B N 1
ATOM 10894 C CA . ALA B 1 366 ? -15.188 44 -0.478 1 57.69 366 ALA B CA 1
ATOM 10895 C C . ALA B 1 366 ? -13.781 44.125 0.116 1 57.69 366 ALA B C 1
ATOM 10897 O O . ALA B 1 366 ? -12.891 43.344 -0.224 1 57.69 366 ALA B O 1
ATOM 10898 N N . ALA B 1 367 ? -13.68 45.062 0.979 1 57.56 367 ALA B N 1
ATOM 10899 C CA . ALA B 1 367 ? -12.391 45.219 1.648 1 57.56 367 ALA B CA 1
ATOM 10900 C C . ALA B 1 367 ? -12.078 44.031 2.545 1 57.56 367 ALA B C 1
ATOM 10902 O O . ALA B 1 367 ? -10.93 43.562 2.604 1 57.56 367 ALA B O 1
ATOM 10903 N N . MET B 1 368 ? -13.102 43.656 3.172 1 59.5 368 MET B N 1
ATOM 10904 C CA . MET B 1 368 ? -12.914 42.469 4.016 1 59.5 368 MET B CA 1
ATOM 10905 C C . MET B 1 368 ? -12.57 41.25 3.17 1 59.5 368 MET B C 1
ATOM 10907 O O . MET B 1 368 ? -11.703 40.469 3.547 1 59.5 368 MET B O 1
ATOM 10911 N N . ARG B 1 369 ? -13.297 41.219 2.064 1 60.25 369 ARG B N 1
ATOM 10912 C CA . ARG B 1 369 ? -13 40.094 1.155 1 60.25 369 ARG B CA 1
ATOM 10913 C C . ARG B 1 369 ? -11.555 40.156 0.679 1 60.25 369 ARG B C 1
ATOM 10915 O O . ARG B 1 369 ? -10.883 39.125 0.601 1 60.25 369 ARG B O 1
ATOM 10922 N N . GLU B 1 370 ? -11.188 41.25 0.39 1 56.44 370 GLU B N 1
ATOM 10923 C CA . GLU B 1 370 ? -9.812 41.406 -0.071 1 56.44 370 GLU B CA 1
ATOM 10924 C C . GLU B 1 370 ? -8.82 41.094 1.047 1 56.44 370 GLU B C 1
ATOM 10926 O O . GLU B 1 370 ? -7.789 40.469 0.81 1 56.44 370 GLU B O 1
ATOM 10931 N N . ARG B 1 371 ? -9.242 41.469 2.199 1 56.44 371 ARG B N 1
ATOM 10932 C CA . ARG B 1 371 ? -8.391 41.188 3.348 1 56.44 371 ARG B CA 1
ATOM 10933 C C . ARG B 1 371 ? -8.344 39.688 3.631 1 56.44 371 ARG B C 1
ATOM 10935 O O . ARG B 1 371 ? -7.27 39.125 3.885 1 56.44 371 ARG B O 1
ATOM 10942 N N . LEU B 1 372 ? -9.461 39.219 3.521 1 58.06 372 LEU B N 1
ATOM 10943 C CA . LEU B 1 372 ? -9.547 37.781 3.809 1 58.06 372 LEU B CA 1
ATOM 10944 C C . LEU B 1 372 ? -8.859 36.969 2.721 1 58.06 372 LEU B C 1
ATOM 10946 O O . LEU B 1 372 ? -8.188 36 3.016 1 58.06 372 LEU B O 1
ATOM 10950 N N . ARG B 1 373 ? -9.133 37.312 1.518 1 53.34 373 ARG B N 1
ATOM 10951 C CA . ARG B 1 373 ? -8.453 36.625 0.423 1 53.34 373 ARG B CA 1
ATOM 10952 C C . ARG B 1 373 ? -6.938 36.656 0.599 1 53.34 373 ARG B C 1
ATOM 10954 O O . ARG B 1 373 ? -6.242 35.688 0.313 1 53.34 373 ARG B O 1
ATOM 10961 N N . SER B 1 374 ? -6.531 37.688 1.011 1 51.06 374 SER B N 1
ATOM 10962 C CA . SER B 1 374 ? -5.098 37.812 1.252 1 51.06 374 SER B CA 1
ATOM 10963 C C . SER B 1 374 ? -4.656 36.969 2.426 1 51.06 374 SER B C 1
ATOM 10965 O O . SER B 1 374 ? -3.539 36.438 2.436 1 51.06 374 SER B O 1
ATOM 10967 N N . GLU B 1 375 ? -5.574 36.875 3.266 1 49.38 375 GLU B N 1
ATOM 10968 C CA . GLU B 1 375 ? -5.273 36.062 4.426 1 49.38 375 GLU B CA 1
ATOM 10969 C C . GLU B 1 375 ? -5.277 34.562 4.059 1 49.38 375 GLU B C 1
ATOM 10971 O O . GLU B 1 375 ? -4.441 33.812 4.543 1 49.38 375 GLU B O 1
ATOM 10976 N N . VAL B 1 376 ? -6.34 34.219 3.305 1 47.25 376 VAL B N 1
ATOM 10977 C CA . VAL B 1 376 ? -6.5 32.812 2.938 1 47.25 376 VAL B CA 1
ATOM 10978 C C . VAL B 1 376 ? -5.426 32.438 1.929 1 47.25 376 VAL B C 1
ATOM 10980 O O . VAL B 1 376 ? -4.898 31.312 1.979 1 47.25 376 VAL B O 1
ATOM 10983 N N . ALA B 1 377 ? -5.262 33.031 0.869 1 42.88 377 ALA B N 1
ATOM 10984 C CA . ALA B 1 377 ? -4.215 32.688 -0.091 1 42.88 377 ALA B CA 1
ATOM 10985 C C . ALA B 1 377 ? -2.879 32.469 0.611 1 42.88 377 ALA B C 1
ATOM 10987 O O . ALA B 1 377 ? -2.049 31.688 0.142 1 42.88 377 ALA B O 1
ATOM 10988 N N . GLY B 1 378 ? -2.529 33.156 1.597 1 36.97 378 GLY B N 1
ATOM 10989 C CA . GLY B 1 378 ? -1.281 33.031 2.328 1 36.97 378 GLY B CA 1
ATOM 10990 C C . GLY B 1 378 ? -1.271 31.812 3.252 1 36.97 378 GLY B C 1
ATOM 10991 O O . GLY B 1 378 ? -0.511 31.781 4.223 1 36.97 378 GLY B O 1
ATOM 10992 N N . SER B 1 379 ? -2.047 30.844 2.895 1 34.09 379 SER B N 1
ATOM 10993 C CA . SER B 1 379 ? -2.408 29.828 3.879 1 34.09 379 SER B CA 1
ATOM 10994 C C . SER B 1 379 ? -1.189 29.016 4.309 1 34.09 379 SER B C 1
ATOM 10996 O O . SER B 1 379 ? -1.327 27.969 4.945 1 34.09 379 SER B O 1
ATOM 10998 N N . THR B 1 380 ? -0.133 29 3.697 1 29.94 380 THR B N 1
ATOM 10999 C CA . THR B 1 380 ? 0.793 28.125 4.414 1 29.94 380 THR B CA 1
ATOM 11000 C C . THR B 1 380 ? 0.877 28.516 5.883 1 29.94 380 THR B C 1
ATOM 11002 O O . THR B 1 380 ? 0.882 29.703 6.215 1 29.94 380 THR B O 1
ATOM 11005 N N . PRO B 1 381 ? 0.456 27.688 6.801 1 30.14 381 PRO B N 1
ATOM 11006 C CA . PRO B 1 381 ? 0.404 28.031 8.227 1 30.14 381 PRO B CA 1
ATOM 11007 C C . PRO B 1 381 ? 1.616 28.844 8.68 1 30.14 381 PRO B C 1
ATOM 11009 O O . PRO B 1 381 ? 1.844 29 9.883 1 30.14 381 PRO B O 1
ATOM 11012 N N . ALA B 1 382 ? 2.676 29 7.98 1 28.17 382 ALA B N 1
ATOM 11013 C CA . ALA B 1 382 ? 3.633 29.859 8.68 1 28.17 382 ALA B CA 1
ATOM 11014 C C . ALA B 1 382 ? 2.971 31.156 9.141 1 28.17 382 ALA B C 1
ATOM 11016 O O . ALA B 1 382 ? 1.874 31.5 8.695 1 28.17 382 ALA B O 1
ATOM 11017 N N . MET B 1 383 ? 3.803 32.156 9.789 1 28.88 383 MET B N 1
ATOM 11018 C CA . MET B 1 383 ? 3.543 33.375 10.562 1 28.88 383 MET B CA 1
ATOM 11019 C C . MET B 1 383 ? 2.793 34.406 9.719 1 28.88 383 MET B C 1
ATOM 11021 O O . MET B 1 383 ? 3.406 35.188 8.992 1 28.88 383 MET B O 1
ATOM 11025 N N . SER B 1 384 ? 1.96 34.125 8.953 1 28.66 384 SER B N 1
ATOM 11026 C CA . SER B 1 384 ? 1.389 35.25 8.203 1 28.66 384 SER B CA 1
ATOM 11027 C C . SER B 1 384 ? 0.928 36.375 9.133 1 28.66 384 SER B C 1
ATOM 11029 O O . SER B 1 384 ? 0.103 36.125 10.023 1 28.66 384 SER B O 1
ATOM 11031 N N . ARG B 1 385 ? 1.884 37.312 9.391 1 31.38 385 ARG B N 1
ATOM 11032 C CA . ARG B 1 385 ? 1.577 38.531 10.117 1 31.38 385 ARG B CA 1
ATOM 11033 C C . ARG B 1 385 ? 0.434 39.312 9.453 1 31.38 385 ARG B C 1
ATOM 11035 O O . ARG B 1 385 ? 0.52 39.656 8.273 1 31.38 385 ARG B O 1
ATOM 11042 N N . ARG B 1 386 ? -0.774 39 9.758 1 32.75 386 ARG B N 1
ATOM 11043 C CA . ARG B 1 386 ? -2.016 39.688 9.414 1 32.75 386 ARG B CA 1
ATOM 11044 C C . ARG B 1 386 ? -1.823 41.188 9.398 1 32.75 386 ARG B C 1
ATOM 11046 O O . ARG B 1 386 ? -1.121 41.75 10.258 1 32.75 386 ARG B O 1
ATOM 11053 N N . PRO B 1 387 ? -1.922 41.906 8.211 1 27.91 387 PRO B N 1
ATOM 11054 C CA . PRO B 1 387 ? -1.789 43.344 8.117 1 27.91 387 PRO B CA 1
ATOM 11055 C C . PRO B 1 387 ? -2.533 44.094 9.234 1 27.91 387 PRO B C 1
ATOM 11057 O O . PRO B 1 387 ? -3.525 43.562 9.758 1 27.91 387 PRO B O 1
ATOM 11060 N N . SER B 1 388 ? -1.807 44.875 9.875 1 25.03 388 SER B N 1
ATOM 11061 C CA . SER B 1 388 ? -2.416 45.781 10.836 1 25.03 388 SER B CA 1
ATOM 11062 C C . SER B 1 388 ? -3.545 46.594 10.195 1 25.03 388 SER B C 1
ATOM 11064 O O . SER B 1 388 ? -3.527 46.844 8.984 1 25.03 388 SER B O 1
ATOM 11066 N N . MET B 1 389 ? -4.734 46.594 10.641 1 27.69 389 MET B N 1
ATOM 11067 C CA . MET B 1 389 ? -5.891 47.438 10.383 1 27.69 389 MET B CA 1
ATOM 11068 C C . MET B 1 389 ? -5.488 48.906 10.328 1 27.69 389 MET B C 1
ATOM 11070 O O . MET B 1 389 ? -5.402 49.562 11.359 1 27.69 389 MET B O 1
ATOM 11074 N N . SER B 1 390 ? -4.469 49.375 9.602 1 2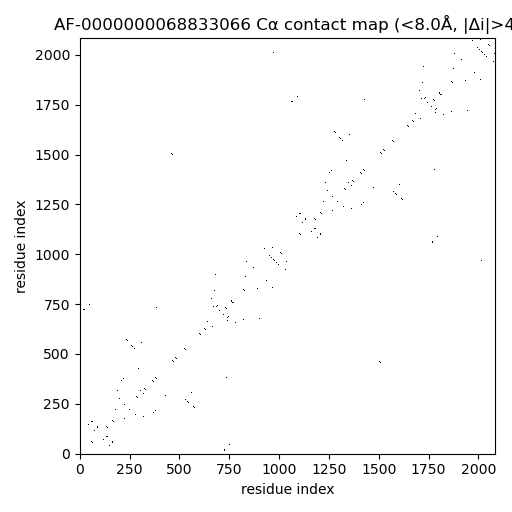3.73 390 SER B N 1
ATOM 11075 C CA . SER B 1 390 ? -4.18 50.812 9.672 1 23.73 390 SER B CA 1
ATOM 11076 C C . SER B 1 390 ? -5.441 51.656 9.469 1 23.73 390 SER B C 1
ATOM 11078 O O . SER B 1 390 ? -6.461 51.125 9.008 1 23.73 390 SER B O 1
ATOM 11080 N N . GLY B 1 391 ? -5.137 53.125 9.125 1 22.91 391 GLY B N 1
ATOM 11081 C CA . GLY B 1 391 ? -5.695 54.469 9.297 1 22.91 391 GLY B CA 1
ATOM 11082 C C . GLY B 1 391 ? -6.805 54.781 8.312 1 22.91 391 GLY B C 1
ATOM 11083 O O . GLY B 1 391 ? -6.539 55 7.125 1 22.91 391 GLY B O 1
ATOM 11084 N N . LEU B 1 392 ? -7.789 54.094 8.031 1 23.05 392 LEU B N 1
ATOM 11085 C CA . LEU B 1 392 ? -8.82 54.906 7.406 1 23.05 392 LEU B CA 1
ATOM 11086 C C . LEU B 1 392 ? -8.859 56.312 8.023 1 23.05 392 LEU B C 1
ATOM 11088 O O . LEU B 1 392 ? -8.719 56.469 9.234 1 23.05 392 LEU B O 1
ATOM 11092 N N . ALA B 1 393 ? -8.562 57.469 7.211 1 23.53 393 ALA B N 1
ATOM 11093 C CA . ALA B 1 393 ? -8.562 58.906 7.379 1 23.53 393 ALA B CA 1
ATOM 11094 C C . ALA B 1 393 ? -9.594 59.344 8.414 1 23.53 393 ALA B C 1
ATOM 11096 O O . ALA B 1 393 ? -10.578 58.656 8.656 1 23.53 393 ALA B O 1
ATOM 11097 N N . ASP B 1 394 ? -9.266 60.531 9.125 1 23.94 394 ASP B N 1
ATOM 11098 C CA . ASP B 1 394 ? -9.781 61.469 10.133 1 23.94 394 ASP B CA 1
ATOM 11099 C C . ASP B 1 394 ? -11.141 62.031 9.711 1 23.94 394 ASP B C 1
ATOM 11101 O O . ASP B 1 394 ? -11.219 63.125 9.141 1 23.94 394 ASP B O 1
ATOM 11105 N N . SER B 1 395 ? -11.945 61.625 8.938 1 24.28 395 SER B N 1
ATOM 11106 C CA . SER B 1 395 ? -13.094 62.5 8.992 1 24.28 395 SER B CA 1
ATOM 11107 C C . SER B 1 395 ? -13.445 62.875 10.438 1 24.28 395 SER B C 1
ATOM 11109 O O . SER B 1 395 ? -13.656 61.969 11.266 1 24.28 395 SER B O 1
ATOM 11111 N N . VAL B 1 396 ? -12.852 64.062 10.906 1 24.94 396 VAL B N 1
ATOM 11112 C CA . VAL B 1 396 ? -12.984 64.875 12.109 1 24.94 396 VAL B CA 1
ATOM 11113 C C . VAL B 1 396 ? -14.438 64.938 12.562 1 24.94 396 VAL B C 1
ATOM 11115 O O . VAL B 1 396 ? -15.297 65.5 11.867 1 24.94 396 VAL B O 1
ATOM 11118 N N . VAL B 1 397 ? -15.008 63.969 12.836 1 24.47 397 VAL B N 1
ATOM 11119 C CA . VAL B 1 397 ? -16.219 64.312 13.562 1 24.47 397 VAL B CA 1
ATOM 11120 C C . VAL B 1 397 ? -15.891 65.312 14.648 1 24.47 397 VAL B C 1
ATOM 11122 O O . VAL B 1 397 ? -14.883 65.188 15.352 1 24.47 397 VAL B O 1
ATOM 11125 N N . ASP B 1 398 ? -16.266 66.625 14.461 1 25.83 398 ASP B N 1
ATOM 11126 C CA . ASP B 1 398 ? -16.156 67.812 15.312 1 25.83 398 ASP B CA 1
ATOM 11127 C C . ASP B 1 398 ? -16.203 67.438 16.781 1 25.83 398 ASP B C 1
ATOM 11129 O O . ASP B 1 398 ? -17.047 66.625 17.203 1 25.83 398 ASP B O 1
ATOM 11133 N N . PRO B 1 399 ? -15.125 67.562 17.469 1 29.08 399 PRO B N 1
ATOM 11134 C CA . PRO B 1 399 ? -15.031 67.312 18.906 1 29.08 399 PRO B CA 1
ATOM 11135 C C . PRO B 1 399 ? -16.25 67.812 19.672 1 29.08 399 PRO B C 1
ATOM 11137 O O . PRO B 1 399 ? -16.438 67.5 20.844 1 29.08 399 PRO B O 1
ATOM 11140 N N . GLY B 1 400 ? -16.828 68.938 19.172 1 26.98 400 GLY B N 1
ATOM 11141 C CA . GLY B 1 400 ? -17.906 69.625 19.875 1 26.98 400 GLY B CA 1
ATOM 11142 C C . GLY B 1 400 ? -19.125 68.75 20.109 1 26.98 400 GLY B C 1
ATOM 11143 O O . GLY B 1 400 ? -19.844 68.938 21.109 1 26.98 400 GLY B O 1
ATOM 11144 N N . PHE B 1 401 ? -19.422 68.062 19.031 1 26.06 401 PHE B N 1
ATOM 11145 C CA . PHE B 1 401 ? -20.688 67.375 19.234 1 26.06 401 PHE B CA 1
ATOM 11146 C C . PHE B 1 401 ? -20.516 66.188 20.172 1 26.06 401 PHE B C 1
ATOM 11148 O O . PHE B 1 401 ? -21.453 65.812 20.891 1 26.06 401 PHE B O 1
ATOM 11155 N N . ALA B 1 402 ? -19.359 65.562 20.234 1 30.06 402 ALA B N 1
ATOM 11156 C CA . ALA B 1 402 ? -19.188 64.438 21.156 1 30.06 402 ALA B CA 1
ATOM 11157 C C . ALA B 1 402 ? -19.125 64.938 22.609 1 30.06 402 ALA B C 1
ATOM 11159 O O . ALA B 1 402 ? -19.641 64.25 23.516 1 30.06 402 ALA B O 1
ATOM 11160 N N . ALA B 1 403 ? -18.5 66 22.859 1 31.2 403 ALA B N 1
ATOM 11161 C CA . ALA B 1 403 ? -18.453 66.625 24.172 1 31.2 403 ALA B CA 1
ATOM 11162 C C . ALA B 1 403 ? -19.828 67.062 24.609 1 31.2 403 ALA B C 1
ATOM 11164 O O . ALA B 1 403 ? -20.188 67 25.781 1 31.2 403 ALA B O 1
ATOM 11165 N N . GLN B 1 404 ? -20.594 67.688 23.672 1 29.23 404 GLN B N 1
ATOM 11166 C CA . GLN B 1 404 ? -21.938 68.188 24 1 29.23 404 GLN B CA 1
ATOM 11167 C C . GLN B 1 404 ? -22.891 67 24.234 1 29.23 404 GLN B C 1
ATOM 11169 O O . GLN B 1 404 ? -23.75 67.062 25.109 1 29.23 404 GLN B O 1
ATOM 11174 N N . ALA B 1 405 ? -22.766 65.938 23.453 1 29.27 405 ALA B N 1
ATOM 11175 C CA . ALA B 1 405 ? -23.656 64.812 23.75 1 29.27 405 ALA B CA 1
ATOM 11176 C C . ALA B 1 405 ? -23.234 64.062 25.047 1 29.27 405 ALA B C 1
ATOM 11178 O O . ALA B 1 405 ? -24.094 63.625 25.812 1 29.27 405 ALA B O 1
ATOM 11179 N N . ALA B 1 406 ? -21.953 64 25.5 1 31.52 406 ALA B N 1
ATOM 11180 C CA . ALA B 1 406 ? -21.531 63.625 26.828 1 31.52 406 ALA B CA 1
ATOM 11181 C C . ALA B 1 406 ? -22.094 64.562 27.891 1 31.52 406 ALA B C 1
ATOM 11183 O O . ALA B 1 406 ? -22.516 64.125 28.969 1 31.52 406 ALA B O 1
ATOM 11184 N N . ALA B 1 407 ? -21.953 65.812 27.656 1 32.25 407 ALA B N 1
ATOM 11185 C CA . ALA B 1 407 ? -22.453 66.812 28.594 1 32.25 407 ALA B CA 1
ATOM 11186 C C . ALA B 1 407 ? -23.969 66.75 28.75 1 32.25 407 ALA B C 1
ATOM 11188 O O . ALA B 1 407 ? -24.5 66.938 29.844 1 32.25 407 ALA B O 1
ATOM 11189 N N . ALA B 1 408 ? -24.656 66.562 27.594 1 29.98 408 ALA B N 1
ATOM 11190 C CA . ALA B 1 408 ? -26.109 66.5 27.75 1 29.98 408 ALA B CA 1
ATOM 11191 C C . ALA B 1 408 ? -26.5 65.25 28.5 1 29.98 408 ALA B C 1
ATOM 11193 O O . ALA B 1 408 ? -27.531 65.25 29.188 1 29.98 408 ALA B O 1
ATOM 11194 N N . LEU B 1 409 ? -25.75 64.125 28.281 1 29.66 409 LEU B N 1
ATOM 11195 C CA . LEU B 1 409 ? -26.094 62.938 29.016 1 29.66 409 LEU B CA 1
ATOM 11196 C C . LEU B 1 409 ? -25.781 63.094 30.5 1 29.66 409 LEU B C 1
ATOM 11198 O O . LEU B 1 409 ? -26.344 62.406 31.344 1 29.66 409 LEU B O 1
ATOM 11202 N N . THR B 1 410 ? -24.797 63.844 30.938 1 31.86 410 THR B N 1
ATOM 11203 C CA . THR B 1 410 ? -24.562 64.062 32.375 1 31.86 410 THR B CA 1
ATOM 11204 C C . THR B 1 410 ? -25.781 64.688 33.031 1 31.86 410 THR B C 1
ATOM 11206 O O . THR B 1 410 ? -25.984 64.5 34.25 1 31.86 410 THR B O 1
ATOM 11209 N N . ALA B 1 411 ? -26.391 65.688 32.5 1 31.38 411 ALA B N 1
ATOM 11210 C CA . ALA B 1 411 ? -27.359 66.438 33.281 1 31.38 411 ALA B CA 1
ATOM 11211 C C . ALA B 1 411 ? -28.625 65.625 33.5 1 31.38 411 ALA B C 1
ATOM 11213 O O . ALA B 1 411 ? -29.531 66 34.25 1 31.38 411 ALA B O 1
ATOM 11214 N N . ALA B 1 412 ? -29.109 64.812 32.531 1 30.5 412 ALA B N 1
ATOM 11215 C CA . ALA B 1 412 ? -30.484 64.5 32.875 1 30.5 412 ALA B CA 1
ATOM 11216 C C . ALA B 1 412 ? -30.547 63.688 34.188 1 30.5 412 ALA B C 1
ATOM 11218 O O . ALA B 1 412 ? -29.531 63.188 34.656 1 30.5 412 ALA B O 1
ATOM 11219 N N . GLY B 1 413 ? -31.703 62.781 34.469 1 29.12 413 GLY B N 1
ATOM 11220 C CA . GLY B 1 413 ? -32.375 62.406 35.688 1 29.12 413 GLY B CA 1
ATOM 11221 C C . GLY B 1 413 ? -31.547 61.531 36.625 1 29.12 413 GLY B C 1
ATOM 11222 O O . GLY B 1 413 ? -30.75 60.719 36.156 1 29.12 413 GLY B O 1
ATOM 11223 N N . GLU B 1 414 ? -31.016 61.844 37.719 1 32.75 414 GLU B N 1
ATOM 11224 C CA . GLU B 1 414 ? -30.516 61.281 38.969 1 32.75 414 GLU B CA 1
ATOM 11225 C C . GLU B 1 414 ? -31.234 60 39.344 1 32.75 414 GLU B C 1
ATOM 11227 O O . GLU B 1 414 ? -31.078 59.5 40.438 1 32.75 414 GLU B O 1
ATOM 11232 N N . GLY B 1 415 ? -32.438 59.656 38.719 1 32.91 415 GLY B N 1
ATOM 11233 C CA . GLY B 1 415 ? -33.094 58.531 39.344 1 32.91 415 GLY B CA 1
ATOM 11234 C C . GLY B 1 415 ? -32.281 57.25 39.344 1 32.91 415 GLY B C 1
ATOM 11235 O O . GLY B 1 415 ? -31.297 57.125 38.594 1 32.91 415 GLY B O 1
ATOM 11236 N N . GLN B 1 416 ? -32.562 56.188 40.312 1 36 416 GLN B N 1
ATOM 11237 C CA . GLN B 1 416 ? -31.859 54.969 40.656 1 36 416 GLN B CA 1
ATOM 11238 C C . GLN B 1 416 ? -31.547 54.156 39.406 1 36 416 GLN B C 1
ATOM 11240 O O . GLN B 1 416 ? -32.438 53.5 38.844 1 36 416 GLN B O 1
ATOM 11245 N N . LYS B 1 417 ? -30.844 54.469 38.531 1 43.47 417 LYS B N 1
ATOM 11246 C CA . LYS B 1 417 ? -30.312 53.844 37.312 1 43.47 417 LYS B CA 1
ATOM 11247 C C . LYS B 1 417 ? -29.859 52.406 37.594 1 43.47 417 LYS B C 1
ATOM 11249 O O . LYS B 1 417 ? -28.812 52.188 38.219 1 43.47 417 LYS B O 1
ATOM 11254 N N . ARG B 1 418 ? -30.703 51.562 37.812 1 45.47 418 ARG B N 1
ATOM 11255 C CA . ARG B 1 418 ? -30.453 50.156 38.094 1 45.47 418 ARG B CA 1
ATOM 11256 C C . ARG B 1 418 ? -29.422 49.594 37.094 1 45.47 418 ARG B C 1
ATOM 11258 O O . ARG B 1 418 ? -29.594 49.719 35.875 1 45.47 418 ARG B O 1
ATOM 11265 N N . LYS B 1 419 ? -28.203 49.312 37.531 1 55.34 419 LYS B N 1
ATOM 11266 C CA . LYS B 1 419 ? -26.969 48.781 36.938 1 55.34 419 LYS B CA 1
ATOM 11267 C C . LYS B 1 419 ? -27.25 47.5 36.156 1 55.34 419 LYS B C 1
ATOM 11269 O O . LYS B 1 419 ? -27.75 46.5 36.719 1 55.34 419 LYS B O 1
ATOM 11274 N N . MET B 1 420 ? -27.5 47.438 34.875 1 63.22 420 MET B N 1
ATOM 11275 C CA . MET B 1 420 ? -27.828 46.312 34.031 1 63.22 420 MET B CA 1
ATOM 11276 C C . MET B 1 420 ? -26.641 45.344 33.938 1 63.22 420 MET B C 1
ATOM 11278 O O . MET B 1 420 ? -25.516 45.781 33.656 1 63.22 420 MET B O 1
ATOM 11282 N N . ASP B 1 421 ? -26.672 44.219 34.594 1 76.12 421 ASP B N 1
ATOM 11283 C CA . ASP B 1 421 ? -25.734 43.125 34.312 1 76.12 421 ASP B CA 1
ATOM 11284 C C . ASP B 1 421 ? -25.797 42.719 32.844 1 76.12 421 ASP B C 1
ATOM 11286 O O . ASP B 1 421 ? -26.688 42 32.406 1 76.12 421 ASP B O 1
ATOM 11290 N N . LYS B 1 422 ? -24.844 43.406 32.031 1 82.19 422 LYS B N 1
ATOM 11291 C CA . LYS B 1 422 ? -24.828 43.25 30.594 1 82.19 422 LYS B CA 1
ATOM 11292 C C . LYS B 1 422 ? -24.719 41.781 30.172 1 82.19 422 LYS B C 1
ATOM 11294 O O . LYS B 1 422 ? -25.359 41.375 29.219 1 82.19 422 LYS B O 1
ATOM 11299 N N . ALA B 1 423 ? -23.938 41.031 30.859 1 87 423 ALA B N 1
ATOM 11300 C CA . ALA B 1 423 ? -23.812 39.625 30.531 1 87 423 ALA B CA 1
ATOM 11301 C C . ALA B 1 423 ? -25.125 38.875 30.812 1 87 423 ALA B C 1
ATOM 11303 O O . ALA B 1 423 ? -25.531 38.031 30.031 1 87 423 ALA B O 1
ATOM 11304 N N . ALA B 1 424 ? -25.75 39.281 31.891 1 84.06 424 ALA B N 1
ATOM 11305 C CA . ALA B 1 424 ? -27.031 38.625 32.219 1 84.06 424 ALA B CA 1
ATOM 11306 C C . ALA B 1 424 ? -28.109 39.031 31.234 1 84.06 424 ALA B C 1
ATOM 11308 O O . ALA B 1 424 ? -28.969 38.188 30.906 1 84.06 424 ALA B O 1
ATOM 11309 N N . THR B 1 425 ? -28 40.219 30.734 1 83.31 425 THR B N 1
ATOM 11310 C CA . THR B 1 425 ? -28.969 40.656 29.734 1 83.31 425 THR B CA 1
ATOM 11311 C C . THR B 1 425 ? -28.766 39.906 28.438 1 83.31 425 THR B C 1
ATOM 11313 O O . THR B 1 425 ? -29.75 39.562 27.75 1 83.31 425 THR B O 1
ATOM 11316 N N . LEU B 1 426 ? -27.562 39.719 28.109 1 88.56 426 LEU B N 1
ATOM 11317 C CA . LEU B 1 426 ? -27.281 38.938 26.906 1 88.56 426 LEU B CA 1
ATOM 11318 C C . LEU B 1 426 ? -27.797 37.5 27.062 1 88.56 426 LEU B C 1
ATOM 11320 O O . LEU B 1 426 ? -28.391 36.938 26.125 1 88.56 426 LEU B O 1
ATOM 11324 N N . ARG B 1 427 ? -27.609 36.938 28.203 1 89.06 427 ARG B N 1
ATOM 11325 C CA . ARG B 1 427 ? -28.109 35.594 28.453 1 89.06 427 ARG B CA 1
ATOM 11326 C C . ARG B 1 427 ? -29.625 35.562 28.438 1 89.06 427 ARG B C 1
ATOM 11328 O O . ARG B 1 427 ? -30.219 34.594 27.969 1 89.06 427 ARG B O 1
ATOM 11335 N N . LYS B 1 428 ? -30.219 36.625 28.891 1 83.44 428 LYS B N 1
ATOM 11336 C CA . LYS B 1 428 ? -31.688 36.688 28.891 1 83.44 428 LYS B CA 1
ATOM 11337 C C . LYS B 1 428 ? -32.219 36.844 27.469 1 83.44 428 LYS B C 1
ATOM 11339 O O . LYS B 1 428 ? -33.219 36.219 27.125 1 83.44 428 LYS B O 1
ATOM 11344 N N . CYS B 1 429 ? -31.516 37.656 26.688 1 85.12 429 CYS B N 1
ATOM 11345 C CA . CYS B 1 429 ? -31.922 37.781 25.297 1 85.12 429 CYS B CA 1
ATOM 11346 C C . CYS B 1 429 ? -31.797 36.438 24.562 1 85.12 429 CYS B C 1
ATOM 11348 O O . CYS B 1 429 ? -32.688 36.094 23.781 1 85.12 429 CYS B O 1
ATOM 11350 N N . TRP B 1 430 ? -30.766 35.812 24.922 1 89.19 430 TRP B N 1
ATOM 11351 C CA . TRP B 1 430 ? -30.578 34.5 24.312 1 89.19 430 TRP B CA 1
ATOM 11352 C C . TRP B 1 430 ? -31.641 33.5 24.766 1 89.19 430 TRP B C 1
ATOM 11354 O O . TRP B 1 430 ? -32.219 32.781 23.953 1 89.19 430 TRP B O 1
ATOM 11364 N N . ALA B 1 431 ? -31.875 33.5 26.016 1 85.38 431 ALA B N 1
ATOM 11365 C CA . ALA B 1 431 ? -32.875 32.594 26.562 1 85.38 431 ALA B CA 1
ATOM 11366 C C . ALA B 1 431 ? -34.25 32.875 25.969 1 85.38 431 ALA B C 1
ATOM 11368 O O . ALA B 1 431 ? -35.031 31.953 25.656 1 85.38 431 ALA B O 1
ATOM 11369 N N . SER B 1 432 ? -34.531 34.156 25.766 1 82.38 432 SER B N 1
ATOM 11370 C CA . SER B 1 432 ? -35.812 34.5 25.203 1 82.38 432 SER B CA 1
ATOM 11371 C C . SER B 1 432 ? -35.906 34.156 23.719 1 82.38 432 SER B C 1
ATOM 11373 O O . SER B 1 432 ? -36.938 33.719 23.234 1 82.38 432 SER B O 1
ATOM 11375 N N . PHE B 1 433 ? -34.875 34.375 23.016 1 85.62 433 PHE B N 1
ATOM 11376 C CA . PHE B 1 433 ? -34.844 34 21.609 1 85.62 433 PHE B CA 1
ATOM 11377 C C . PHE B 1 433 ? -34.938 32.5 21.453 1 85.62 433 PHE B C 1
ATOM 11379 O O . PHE B 1 433 ? -35.719 32 20.609 1 85.62 433 PHE B O 1
ATOM 11386 N N . LYS B 1 434 ? -34.094 31.812 22.25 1 81.69 434 LYS B N 1
ATOM 11387 C CA . LYS B 1 434 ? -34.156 30.359 22.219 1 81.69 434 LYS B CA 1
ATOM 11388 C C . LYS B 1 434 ? -35.562 29.844 22.516 1 81.69 434 LYS B C 1
ATOM 11390 O O . LYS B 1 434 ? -36.062 28.953 21.828 1 81.69 434 LYS B O 1
ATOM 11395 N N . ALA B 1 435 ? -36.188 30.453 23.469 1 77.75 435 ALA B N 1
ATOM 11396 C CA . ALA B 1 435 ? -37.531 30.031 23.844 1 77.75 435 ALA B CA 1
ATOM 11397 C C . ALA B 1 435 ? -38.531 30.312 22.703 1 77.75 435 ALA B C 1
ATOM 11399 O O . ALA B 1 435 ? -39.406 29.5 22.438 1 77.75 435 ALA B O 1
ATOM 11400 N N . SER B 1 436 ? -38.312 31.438 22.109 1 79.81 436 SER B N 1
ATOM 11401 C CA . SER B 1 436 ? -39.188 31.781 21 1 79.81 436 SER B CA 1
ATOM 11402 C C . SER B 1 436 ? -39 30.828 19.828 1 79.81 436 SER B C 1
ATOM 11404 O O . SER B 1 436 ? -39.969 30.438 19.172 1 79.81 436 SER B O 1
ATOM 11406 N N . GLN B 1 437 ? -37.75 30.547 19.562 1 80 437 GLN B N 1
ATOM 11407 C CA . GLN B 1 437 ? -37.469 29.641 18.453 1 80 437 GLN B CA 1
ATOM 11408 C C . GLN B 1 437 ? -37.938 28.234 18.75 1 80 437 GLN B C 1
ATOM 11410 O O . GLN B 1 437 ? -38.438 27.531 17.875 1 80 437 GLN B O 1
ATOM 11415 N N . LEU B 1 438 ? -37.719 27.844 19.984 1 75.5 438 LEU B N 1
ATOM 11416 C CA . LEU B 1 438 ? -38.188 26.516 20.375 1 75.5 438 LEU B CA 1
ATOM 11417 C C . LEU B 1 438 ? -39.719 26.422 20.266 1 75.5 438 LEU B C 1
ATOM 11419 O O . LEU B 1 438 ? -40.25 25.391 19.844 1 75.5 438 LEU B O 1
ATOM 11423 N N . SER B 1 439 ? -40.344 27.469 20.578 1 74.25 439 SER B N 1
ATOM 11424 C CA . SER B 1 439 ? -41.812 27.484 20.453 1 74.25 439 SER B CA 1
ATOM 11425 C C . SER B 1 439 ? -42.219 27.438 18.984 1 74.25 439 SER B C 1
ATOM 11427 O O . SER B 1 439 ? -43.219 26.828 18.641 1 74.25 439 SER B O 1
ATOM 11429 N N . SER B 1 440 ? -41.406 28.109 18.172 1 75.44 440 SER B N 1
ATOM 11430 C CA . SER B 1 440 ? -41.719 28.062 16.75 1 75.44 440 SER B CA 1
ATOM 11431 C C . SER B 1 440 ? -41.5 26.672 16.172 1 75.44 440 SER B C 1
ATOM 11433 O O . SER B 1 440 ? -42.281 26.234 15.305 1 75.44 440 SER B O 1
ATOM 11435 N N . ILE B 1 441 ? -40.469 26.047 16.609 1 76.19 441 ILE B N 1
ATOM 11436 C CA . ILE B 1 441 ? -40.188 24.688 16.141 1 76.19 441 ILE B CA 1
ATOM 11437 C C . ILE B 1 441 ? -41.312 23.766 16.594 1 76.19 441 ILE B C 1
ATOM 11439 O O . ILE B 1 441 ? -41.719 22.859 15.867 1 76.19 441 ILE B O 1
ATOM 11443 N N . GLN B 1 442 ? -41.719 24 17.766 1 71.69 442 GLN B N 1
ATOM 11444 C CA . GLN B 1 442 ? -42.812 23.203 18.281 1 71.69 442 GLN B CA 1
ATOM 11445 C C . GLN B 1 442 ? -44.062 23.375 17.391 1 71.69 442 GLN B C 1
ATOM 11447 O O . GLN B 1 442 ? -44.75 22.391 17.109 1 71.69 442 GLN B O 1
ATOM 11452 N N . LYS B 1 443 ? -44.219 24.516 17.031 1 71 443 LYS B N 1
ATOM 11453 C CA . LYS B 1 443 ? -45.375 24.797 16.172 1 71 443 LYS B CA 1
ATOM 11454 C C . LYS B 1 443 ? -45.219 24.125 14.812 1 71 443 LYS B C 1
ATOM 11456 O O . LYS B 1 443 ? -46.188 23.609 14.25 1 71 443 LYS B O 1
ATOM 11461 N N . ILE B 1 444 ? -44 24.219 14.336 1 71.81 444 ILE B N 1
ATOM 11462 C CA . ILE B 1 444 ? -43.75 23.594 13.047 1 71.81 444 ILE B CA 1
ATOM 11463 C C . ILE B 1 444 ? -43.938 22.094 13.133 1 71.81 444 ILE B C 1
ATOM 11465 O O . ILE B 1 444 ? -44.5 21.484 12.211 1 71.81 444 ILE B O 1
ATOM 11469 N N . LEU B 1 445 ? -43.5 21.578 14.211 1 69.56 445 LEU B N 1
ATOM 11470 C CA . LEU B 1 445 ? -43.625 20.125 14.375 1 69.56 445 LEU B CA 1
ATOM 11471 C C . LEU B 1 445 ? -45.094 19.734 14.562 1 69.56 445 LEU B C 1
ATOM 11473 O O . LEU B 1 445 ? -45.5 18.656 14.148 1 69.56 445 LEU B O 1
ATOM 11477 N N . GLU B 1 446 ? -45.812 20.578 15.164 1 65.5 446 GLU B N 1
ATOM 11478 C CA . GLU B 1 446 ? -47.219 20.328 15.367 1 65.5 446 GLU B CA 1
ATOM 11479 C C . GLU B 1 446 ? -48 20.438 14.055 1 65.5 446 GLU B C 1
ATOM 11481 O O . GLU B 1 446 ? -48.906 19.641 13.789 1 65.5 446 GLU B O 1
ATOM 11486 N N . ASP B 1 447 ? -47.5 21.422 13.305 1 62.28 447 ASP B N 1
ATOM 11487 C CA . ASP B 1 447 ? -48.188 21.672 12.047 1 62.28 447 ASP B CA 1
ATOM 11488 C C . ASP B 1 447 ? -47.75 20.688 10.969 1 62.28 447 ASP B C 1
ATOM 11490 O O . ASP B 1 447 ? -48.5 20.422 10.031 1 62.28 447 ASP B O 1
ATOM 11494 N N . GLY B 1 448 ? -46.469 20.312 10.984 1 60.91 448 GLY B N 1
ATOM 11495 C CA . GLY B 1 448 ? -45.906 19.469 9.938 1 60.91 448 GLY B CA 1
ATOM 11496 C C . GLY B 1 448 ? -46.375 18.031 10.031 1 60.91 448 GLY B C 1
ATOM 11497 O O . GLY B 1 448 ? -45.719 17.125 9.516 1 60.91 448 GLY B O 1
ATOM 11498 N N . ALA B 1 449 ? -47.438 17.734 10.742 1 56.44 449 ALA B N 1
ATOM 11499 C CA . ALA B 1 449 ? -47.938 16.375 11 1 56.44 449 ALA B CA 1
ATOM 11500 C C . ALA B 1 449 ? -48.312 15.68 9.695 1 56.44 449 ALA B C 1
ATOM 11502 O O . ALA B 1 449 ? -49.031 16.25 8.867 1 56.44 449 ALA B O 1
ATOM 11503 N N . PRO B 1 450 ? -47.406 14.617 9.344 1 61.31 450 PRO B N 1
ATOM 11504 C CA . PRO B 1 450 ? -47.781 13.844 8.156 1 61.31 450 PRO B CA 1
ATOM 11505 C C . PRO B 1 450 ? -49.219 13.398 8.188 1 61.31 450 PRO B C 1
ATOM 11507 O O . PRO B 1 450 ? -49.844 13.32 9.258 1 61.31 450 PRO B O 1
ATOM 11510 N N . GLU B 1 451 ? -49.938 13.484 7.07 1 56.97 451 GLU B N 1
ATOM 11511 C CA . GLU B 1 451 ? -51.312 13.07 6.934 1 56.97 451 GLU B CA 1
ATOM 11512 C C . GLU B 1 451 ? -51.531 11.648 7.449 1 56.97 451 GLU B C 1
ATOM 11514 O O . GLU B 1 451 ? -52.594 11.328 7.996 1 56.97 451 GLU B O 1
ATOM 11519 N N . ASP B 1 452 ? -50.438 10.789 7.434 1 62.66 452 ASP B N 1
ATOM 11520 C CA . ASP B 1 452 ? -50.594 9.383 7.762 1 62.66 452 ASP B CA 1
ATOM 11521 C C . ASP B 1 452 ? -50.125 9.078 9.18 1 62.66 452 ASP B C 1
ATOM 11523 O O . ASP B 1 452 ? -49 9.43 9.539 1 62.66 452 ASP B O 1
ATOM 11527 N N . ASP B 1 453 ? -50.938 8.625 10.117 1 69.19 453 ASP B N 1
ATOM 11528 C CA . ASP B 1 453 ? -50.625 8.297 11.508 1 69.19 453 ASP B CA 1
ATOM 11529 C C . ASP B 1 453 ? -49.938 6.934 11.609 1 69.19 453 ASP B C 1
ATOM 11531 O O . ASP B 1 453 ? -49.594 6.492 12.703 1 69.19 453 ASP B O 1
ATOM 11535 N N . GLU B 1 454 ? -49.562 6.324 10.5 1 79.44 454 GLU B N 1
ATOM 11536 C CA . GLU B 1 454 ? -48.969 5 10.594 1 79.44 454 GLU B CA 1
ATOM 11537 C C . GLU B 1 454 ? -47.438 5.102 10.578 1 79.44 454 GLU B C 1
ATOM 11539 O O . GLU B 1 454 ? -46.875 5.891 9.828 1 79.44 454 GLU B O 1
ATOM 11544 N N . LEU B 1 455 ? -46.875 4.422 11.602 1 85.31 455 LEU B N 1
ATOM 11545 C CA . LEU B 1 455 ? -45.406 4.352 11.648 1 85.31 455 LEU B CA 1
ATOM 11546 C C . LEU B 1 455 ? -44.875 3.553 10.469 1 85.31 455 LEU B C 1
ATOM 11548 O O . LEU B 1 455 ? -45.344 2.447 10.195 1 85.31 455 LEU B O 1
ATOM 11552 N N . HIS B 1 456 ? -44.062 4.152 9.75 1 84 456 HIS B N 1
ATOM 11553 C CA . HIS B 1 456 ? -43.438 3.484 8.625 1 84 456 HIS B CA 1
ATOM 11554 C C . HIS B 1 456 ? -42.594 2.297 9.078 1 84 456 HIS B C 1
ATOM 11556 O O . HIS B 1 456 ? -42.25 1.423 8.281 1 84 456 HIS B O 1
ATOM 11562 N N . LEU B 1 457 ? -42.219 2.254 10.328 1 85.75 457 LEU B N 1
ATOM 11563 C CA . LEU B 1 457 ? -41.438 1.161 10.898 1 85.75 457 LEU B CA 1
ATOM 11564 C C . LEU B 1 457 ? -42.156 -0.174 10.703 1 85.75 457 LEU B C 1
ATOM 11566 O O . LEU B 1 457 ? -41.5 -1.21 10.547 1 85.75 457 LEU B O 1
ATOM 11570 N N . HIS B 1 458 ? -43.469 -0.078 10.711 1 81.56 458 HIS B N 1
ATOM 11571 C CA . HIS B 1 458 ? -44.25 -1.317 10.641 1 81.56 458 HIS B CA 1
ATOM 11572 C C . HIS B 1 458 ? -44.75 -1.57 9.227 1 81.56 458 HIS B C 1
ATOM 11574 O O . HIS B 1 458 ? -45.344 -2.613 8.953 1 81.56 458 HIS B O 1
ATOM 11580 N N . ARG B 1 459 ? -44.375 -0.632 8.398 1 80.5 459 ARG B N 1
ATOM 11581 C CA . ARG B 1 459 ? -44.781 -0.839 7.012 1 80.5 459 ARG B CA 1
ATOM 11582 C C . ARG B 1 459 ? -43.875 -1.876 6.336 1 80.5 459 ARG B C 1
ATOM 11584 O O . ARG B 1 459 ? -42.656 -1.883 6.539 1 80.5 459 ARG B O 1
ATOM 11591 N N . PRO B 1 460 ? -44.531 -2.785 5.73 1 77.31 460 PRO B N 1
ATOM 11592 C CA . PRO B 1 460 ? -43.688 -3.779 5.035 1 77.31 460 PRO B CA 1
ATOM 11593 C C . PRO B 1 460 ? -42.812 -3.162 3.963 1 77.31 460 PRO B C 1
ATOM 11595 O O . PRO B 1 460 ? -43.156 -2.129 3.387 1 77.31 460 PRO B O 1
ATOM 11598 N N . GLY B 1 461 ? -41.656 -3.58 3.92 1 71.19 461 GLY B N 1
ATOM 11599 C CA . GLY B 1 461 ? -40.719 -3.113 2.906 1 71.19 461 GLY B CA 1
ATOM 11600 C C . GLY B 1 461 ? -41.188 -3.42 1.492 1 71.19 461 GLY B C 1
ATOM 11601 O O . GLY B 1 461 ? -42.125 -4.191 1.29 1 71.19 461 GLY B O 1
ATOM 11602 N N . PRO B 1 462 ? -40.656 -2.623 0.606 1 71.81 462 PRO B N 1
ATOM 11603 C CA . PRO B 1 462 ? -41 -2.918 -0.788 1 71.81 462 PRO B CA 1
ATOM 11604 C C . PRO B 1 462 ? -40.594 -4.332 -1.207 1 71.81 462 PRO B C 1
ATOM 11606 O O . PRO B 1 462 ? -39.656 -4.91 -0.633 1 71.81 462 PRO B O 1
ATOM 11609 N N . SER B 1 463 ? -41.5 -4.82 -1.959 1 76.19 463 SER B N 1
ATOM 11610 C CA . SER B 1 463 ? -41.188 -6.129 -2.514 1 76.19 463 SER B CA 1
ATOM 11611 C C . SER B 1 463 ? -39.938 -6.062 -3.406 1 76.19 463 SER B C 1
ATOM 11613 O O . SER B 1 463 ? -39.531 -4.977 -3.826 1 76.19 463 SER B O 1
ATOM 11615 N N . VAL B 1 464 ? -39.312 -7.09 -3.541 1 77.38 464 VAL B N 1
ATOM 11616 C CA . VAL B 1 464 ? -38.156 -7.156 -4.398 1 77.38 464 VAL B CA 1
ATOM 11617 C C . VAL B 1 464 ? -38.5 -6.734 -5.82 1 77.38 464 VAL B C 1
ATOM 11619 O O . VAL B 1 464 ? -37.719 -6.117 -6.523 1 77.38 464 VAL B O 1
ATOM 11622 N N . PHE B 1 465 ? -39.75 -6.969 -6.172 1 79.56 465 PHE B N 1
ATOM 11623 C CA . PHE B 1 465 ? -40.25 -6.617 -7.504 1 79.56 465 PHE B CA 1
ATOM 11624 C C . PHE B 1 465 ? -40.281 -5.102 -7.672 1 79.56 465 PHE B C 1
ATOM 11626 O O . PHE B 1 465 ? -39.844 -4.57 -8.688 1 79.56 465 PHE B O 1
ATOM 11633 N N . ASP B 1 466 ? -40.688 -4.441 -6.699 1 73.69 466 ASP B N 1
ATOM 11634 C CA . ASP B 1 466 ? -40.844 -2.994 -6.785 1 73.69 466 ASP B CA 1
ATOM 11635 C C . ASP B 1 466 ? -39.5 -2.283 -6.703 1 73.69 466 ASP B C 1
ATOM 11637 O O . ASP B 1 466 ? -39.312 -1.236 -7.324 1 73.69 466 ASP B O 1
ATOM 11641 N N . GLN B 1 467 ? -38.625 -2.961 -5.949 1 71.88 467 GLN B N 1
ATOM 11642 C CA . GLN B 1 467 ? -37.344 -2.324 -5.719 1 71.88 467 GLN B CA 1
ATOM 11643 C C . GLN B 1 467 ? -36.438 -2.43 -6.957 1 71.88 467 GLN B C 1
ATOM 11645 O O . GLN B 1 467 ? -35.688 -1.515 -7.25 1 71.88 467 GLN B O 1
ATOM 11650 N N . TYR B 1 468 ? -36.594 -3.488 -7.598 1 70.81 468 TYR B N 1
ATOM 11651 C CA . TYR B 1 468 ? -35.594 -3.723 -8.625 1 70.81 468 TYR B CA 1
ATOM 11652 C C . TYR B 1 468 ? -36.219 -3.795 -10.008 1 70.81 468 TYR B C 1
ATOM 11654 O O . TYR B 1 468 ? -35.562 -4.117 -10.992 1 70.81 468 TYR B O 1
ATOM 11662 N N . THR B 1 469 ? -37.531 -3.752 -10.156 1 62.03 469 THR B N 1
ATOM 11663 C CA . THR B 1 469 ? -38.156 -3.703 -11.484 1 62.03 469 THR B CA 1
ATOM 11664 C C . THR B 1 469 ? -37.875 -2.35 -12.141 1 62.03 469 THR B C 1
ATOM 11666 O O . THR B 1 469 ? -37.719 -2.266 -13.359 1 62.03 469 THR B O 1
ATOM 11669 N N . ASP B 1 470 ? -38.188 -1.226 -11.398 1 51.75 470 ASP B N 1
ATOM 11670 C CA . ASP B 1 470 ? -38.031 0.076 -12.039 1 51.75 470 ASP B CA 1
ATOM 11671 C C . ASP B 1 470 ? -36.562 0.438 -12.203 1 51.75 470 ASP B C 1
ATOM 11673 O O . ASP B 1 470 ? -35.844 0.549 -11.211 1 51.75 470 ASP B O 1
ATOM 11677 N N . THR B 1 471 ? -35.969 -0.211 -13.117 1 45.84 471 THR B N 1
ATOM 11678 C CA . THR B 1 471 ? -34.625 0.217 -13.5 1 45.84 471 THR B CA 1
ATOM 11679 C C . THR B 1 471 ? -34.438 1.713 -13.25 1 45.84 471 THR B C 1
ATOM 11681 O O . THR B 1 471 ? -35.125 2.533 -13.867 1 45.84 471 THR B O 1
ATOM 11684 N N . PRO B 1 472 ? -34.156 2.199 -12.25 1 37.25 472 PRO B N 1
ATOM 11685 C CA . PRO B 1 472 ? -33.969 3.645 -12.367 1 37.25 472 PRO B CA 1
ATOM 11686 C C . PRO B 1 472 ? -33.219 4.031 -13.648 1 37.25 472 PRO B C 1
ATOM 11688 O O . PRO B 1 472 ? -32.25 3.369 -14.031 1 37.25 472 PRO B O 1
ATOM 11691 N N . SER B 1 473 ? -33.781 4.422 -14.742 1 33.31 473 SER B N 1
ATOM 11692 C CA . SER B 1 473 ? -33.094 5.02 -15.867 1 33.31 473 SER B CA 1
ATOM 11693 C C . SER B 1 473 ? -31.75 5.602 -15.438 1 33.31 473 SER B C 1
ATOM 11695 O O . SER B 1 473 ? -31.625 6.156 -14.344 1 33.31 473 SER B O 1
ATOM 11697 N N . ARG B 1 474 ? -30.578 5.125 -15.93 1 37.62 474 ARG B N 1
ATOM 11698 C CA . ARG B 1 474 ? -29.344 5.879 -15.828 1 37.62 474 ARG B CA 1
ATOM 11699 C C . ARG B 1 474 ? -29.609 7.348 -15.516 1 37.62 474 ARG B C 1
ATOM 11701 O O . ARG B 1 474 ? -28.688 8.102 -15.203 1 37.62 474 ARG B O 1
ATOM 11708 N N .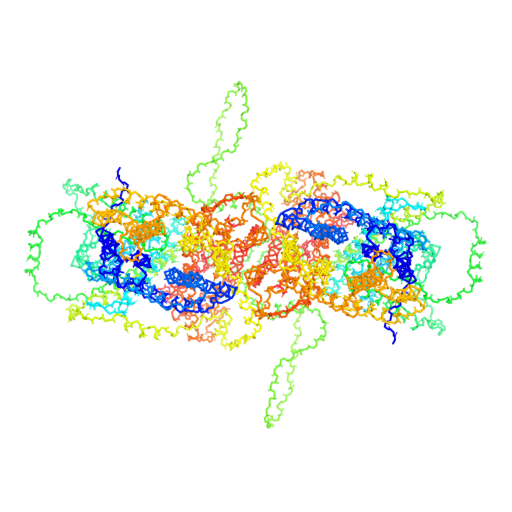 HIS B 1 475 ? -30.672 7.852 -15.961 1 30.8 475 HIS B N 1
ATOM 11709 C CA . HIS B 1 475 ? -31.094 9.242 -15.922 1 30.8 475 HIS B CA 1
ATOM 11710 C C . HIS B 1 475 ? -31.406 9.688 -14.5 1 30.8 475 HIS B C 1
ATOM 11712 O O . HIS B 1 475 ? -31.078 10.812 -14.109 1 30.8 475 HIS B O 1
ATOM 11718 N N . ARG B 1 476 ? -31.984 8.875 -13.664 1 36.75 476 ARG B N 1
ATOM 11719 C CA . ARG B 1 476 ? -32.344 9.336 -12.32 1 36.75 476 ARG B CA 1
ATOM 11720 C C . ARG B 1 476 ? -31.109 9.312 -11.406 1 36.75 476 ARG B C 1
ATOM 11722 O O . ARG B 1 476 ? -30.984 10.148 -10.508 1 36.75 476 ARG B O 1
ATOM 11729 N N . ALA B 1 477 ? -30.297 8.383 -11.453 1 37.09 477 ALA B N 1
ATOM 11730 C CA . ALA B 1 477 ? -29.031 8.43 -10.719 1 37.09 477 ALA B CA 1
ATOM 11731 C C . ALA B 1 477 ? -28.188 9.609 -11.172 1 37.09 477 ALA B C 1
ATOM 11733 O O . ALA B 1 477 ? -27.531 10.266 -10.359 1 37.09 477 ALA B O 1
ATOM 11734 N N . ARG B 1 478 ? -28 9.852 -12.477 1 36.56 478 ARG B N 1
ATOM 11735 C CA . ARG B 1 478 ? -27.438 11.109 -12.953 1 36.56 478 ARG B CA 1
ATOM 11736 C C . ARG B 1 478 ? -28.266 12.289 -12.477 1 36.56 478 ARG B C 1
ATOM 11738 O O . ARG B 1 478 ? -27.734 13.375 -12.219 1 36.56 478 ARG B O 1
ATOM 11745 N N . GLN B 1 479 ? -29.578 12.156 -12.477 1 31.84 479 GLN B N 1
ATOM 11746 C CA . GLN B 1 479 ? -30.438 13.25 -12.023 1 31.84 479 GLN B CA 1
ATOM 11747 C C . GLN B 1 479 ? -30.344 13.438 -10.516 1 31.84 479 GLN B C 1
ATOM 11749 O O . GLN B 1 479 ? -30.375 14.57 -10.023 1 31.84 479 GLN B O 1
ATOM 11754 N N . ALA B 1 480 ? -30.375 12.352 -9.773 1 34.81 480 ALA B N 1
ATOM 11755 C CA . ALA B 1 480 ? -30.125 12.547 -8.352 1 34.81 480 ALA B CA 1
ATOM 11756 C C . ALA B 1 480 ? -28.703 13.062 -8.117 1 34.81 480 ALA B C 1
ATOM 11758 O O . ALA B 1 480 ? -28.469 13.867 -7.207 1 34.81 480 ALA B O 1
ATOM 11759 N N . ALA B 1 481 ? -27.688 12.539 -8.836 1 34 481 ALA B N 1
ATOM 11760 C CA . ALA B 1 481 ? -26.391 13.211 -8.82 1 34 481 ALA B CA 1
ATOM 11761 C C . ALA B 1 481 ? -26.5 14.633 -9.375 1 34 481 ALA B C 1
ATOM 11763 O O . ALA B 1 481 ? -25.828 15.547 -8.891 1 34 481 ALA B O 1
ATOM 11764 N N . SER B 1 482 ? -27.156 14.805 -10.57 1 31.06 482 SER B N 1
ATOM 11765 C CA . SER B 1 482 ? -27.328 16.156 -11.102 1 31.06 482 SER B CA 1
ATOM 11766 C C . SER B 1 482 ? -28.234 16.984 -10.211 1 31.06 482 SER B C 1
ATOM 11768 O O . SER B 1 482 ? -28.141 18.219 -10.188 1 31.06 482 SER B O 1
ATOM 11770 N N . SER B 1 483 ? -29.297 16.344 -9.75 1 29.2 483 SER B N 1
ATOM 11771 C CA . SER B 1 483 ? -30.125 17.234 -8.93 1 29.2 483 SER B CA 1
ATOM 11772 C C . SER B 1 483 ? -29.359 17.781 -7.738 1 29.2 483 SER B C 1
ATOM 11774 O O . SER B 1 483 ? -29.797 18.703 -7.074 1 29.2 483 SER B O 1
ATOM 11776 N N . THR B 1 484 ? -28.406 16.906 -7.301 1 30 484 THR B N 1
ATOM 11777 C CA . THR B 1 484 ? -27.609 17.578 -6.281 1 30 484 THR B CA 1
ATOM 11778 C C . THR B 1 484 ? -26.688 18.625 -6.914 1 30 484 THR B C 1
ATOM 11780 O O . THR B 1 484 ? -25.906 19.266 -6.215 1 30 484 THR B O 1
ATOM 11783 N N . ALA B 1 485 ? -26.312 18.438 -8.305 1 29.05 485 ALA B N 1
ATOM 11784 C CA . ALA B 1 485 ? -25.609 19.578 -8.891 1 29.05 485 ALA B CA 1
ATOM 11785 C C . ALA B 1 485 ? -26.484 20.828 -8.875 1 29.05 485 ALA B C 1
ATOM 11787 O O . ALA B 1 485 ? -27.531 20.859 -9.531 1 29.05 485 ALA B O 1
ATOM 11788 N N . VAL B 1 486 ? -26.625 21.469 -7.945 1 26.61 486 VAL B N 1
ATOM 11789 C CA . VAL B 1 486 ? -27.031 22.859 -8.039 1 26.61 486 VAL B CA 1
ATOM 11790 C C . VAL B 1 486 ? -26.438 23.484 -9.305 1 26.61 486 VAL B C 1
ATOM 11792 O O . VAL B 1 486 ? -25.391 23.047 -9.797 1 26.61 486 VAL B O 1
ATOM 11795 N N . GLY B 1 487 ? -27.031 24.422 -10.062 1 24.88 487 GLY B N 1
ATOM 11796 C CA . GLY B 1 487 ? -26.906 25.375 -11.156 1 24.88 487 GLY B CA 1
ATOM 11797 C C . GLY B 1 487 ? -25.516 26 -11.227 1 24.88 487 GLY B C 1
ATOM 11798 O O . GLY B 1 487 ? -25.375 27.203 -11.039 1 24.88 487 GLY B O 1
ATOM 11799 N N . SER B 1 488 ? -24.359 25.594 -10.898 1 22.86 488 SER B N 1
ATOM 11800 C CA . SER B 1 488 ? -23.484 26.516 -11.602 1 22.86 488 SER B CA 1
ATOM 11801 C C . SER B 1 488 ? -23.609 26.359 -13.117 1 22.86 488 SER B C 1
ATOM 11803 O O . SER B 1 488 ? -23.781 25.234 -13.609 1 22.86 488 SER B O 1
ATOM 11805 N N . ASP B 1 489 ? -23.984 27.281 -14.078 1 23.83 489 ASP B N 1
ATOM 11806 C CA . ASP B 1 489 ? -23.953 27.656 -15.484 1 23.83 489 ASP B CA 1
ATOM 11807 C C . ASP B 1 489 ? -22.641 27.188 -16.141 1 23.83 489 ASP B C 1
ATOM 11809 O O . ASP B 1 489 ? -22.188 27.781 -17.109 1 23.83 489 ASP B O 1
ATOM 11813 N N . THR B 1 490 ? -21.719 26.391 -15.867 1 23.78 490 THR B N 1
ATOM 11814 C CA . THR B 1 490 ? -20.969 26.172 -17.094 1 23.78 490 THR B CA 1
ATOM 11815 C C . THR B 1 490 ? -21.781 25.375 -18.094 1 23.78 490 THR B C 1
ATOM 11817 O O . THR B 1 490 ? -22.453 24.406 -17.734 1 23.78 490 THR B O 1
ATOM 11820 N N . PRO B 1 491 ? -22.047 25.891 -19.516 1 22.28 491 PRO B N 1
ATOM 11821 C CA . PRO B 1 491 ? -22.781 25.297 -20.625 1 22.28 491 PRO B CA 1
ATOM 11822 C C . PRO B 1 491 ? -22.469 23.812 -20.812 1 22.28 491 PRO B C 1
ATOM 11824 O O . PRO B 1 491 ? -21.453 23.312 -20.328 1 22.28 491 PRO B O 1
ATOM 11827 N N . ALA B 1 492 ? -23.375 23.125 -21.672 1 24.98 492 ALA B N 1
ATOM 11828 C CA . ALA B 1 492 ? -23.547 21.859 -22.375 1 24.98 492 ALA B CA 1
ATOM 11829 C C . ALA B 1 492 ? -22.297 21.484 -23.172 1 24.98 492 ALA B C 1
ATOM 11831 O O . ALA B 1 492 ? -21.922 22.203 -24.125 1 24.98 492 ALA B O 1
ATOM 11832 N N . LEU B 1 493 ? -21.172 21.188 -22.906 1 21.94 493 LEU B N 1
ATOM 11833 C CA . LEU B 1 493 ? -20.375 20.672 -24.016 1 21.94 493 LEU B CA 1
ATOM 11834 C C . LEU B 1 493 ? -21.141 19.594 -24.766 1 21.94 493 LEU B C 1
ATOM 11836 O O . LEU B 1 493 ? -21.469 18.547 -24.219 1 21.94 493 LEU B O 1
ATOM 11840 N N . SER B 1 494 ? -21.984 20.062 -25.969 1 21.02 494 SER B N 1
ATOM 11841 C CA . SER B 1 494 ? -22.656 19.406 -27.078 1 21.02 494 SER B CA 1
ATOM 11842 C C . SER B 1 494 ? -21.75 18.375 -27.75 1 21.02 494 SER B C 1
ATOM 11844 O O . SER B 1 494 ? -20.656 18.719 -28.219 1 21.02 494 SER B O 1
ATOM 11846 N N . LYS B 1 495 ? -21.75 17.266 -27.578 1 25.31 495 LYS B N 1
ATOM 11847 C CA . LYS B 1 495 ? -21.141 16.344 -28.531 1 25.31 495 LYS B CA 1
ATOM 11848 C C . LYS B 1 495 ? -21.812 16.453 -29.906 1 25.31 495 LYS B C 1
ATOM 11850 O O . LYS B 1 495 ? -21.422 15.75 -30.844 1 25.31 495 LYS B O 1
ATOM 11855 N N . ARG B 1 496 ? -23.047 17.109 -30.25 1 22.7 496 ARG B N 1
ATOM 11856 C CA . ARG B 1 496 ? -23.641 16.5 -31.422 1 22.7 496 ARG B CA 1
ATOM 11857 C C . ARG B 1 496 ? -22.719 16.625 -32.625 1 22.7 496 ARG B C 1
ATOM 11859 O O . ARG B 1 496 ? -22.469 15.641 -33.312 1 22.7 496 ARG B O 1
ATOM 11866 N N . THR B 1 497 ? -22.969 17.562 -33.812 1 21.36 497 THR B N 1
ATOM 11867 C CA . THR B 1 497 ? -23.156 17.312 -35.25 1 21.36 497 THR B CA 1
ATOM 11868 C C . THR B 1 497 ? -21.797 17.219 -35.938 1 21.36 497 THR B C 1
ATOM 11870 O O . THR B 1 497 ? -20.922 18.078 -35.75 1 21.36 497 THR B O 1
ATOM 11873 N N . THR B 1 498 ? -21.594 16 -36.531 1 22.05 498 THR B N 1
ATOM 11874 C CA . THR B 1 498 ? -20.703 15.742 -37.656 1 22.05 498 THR B CA 1
ATOM 11875 C C . THR B 1 498 ? -21.109 16.594 -38.844 1 22.05 498 THR B C 1
ATOM 11877 O O . THR B 1 498 ? -22.016 16.234 -39.594 1 22.05 498 THR B O 1
ATOM 11880 N N . THR B 1 499 ? -21.422 17.922 -38.938 1 20.75 499 THR B N 1
ATOM 11881 C CA . THR B 1 499 ? -21.547 18.516 -40.281 1 20.75 499 THR B CA 1
ATOM 11882 C C . THR B 1 499 ? -20.266 18.312 -41.094 1 20.75 499 THR B C 1
ATOM 11884 O O . THR B 1 499 ? -19.203 18.766 -40.688 1 20.75 499 THR B O 1
ATOM 11887 N N . LYS B 1 500 ? -20.359 17.234 -41.969 1 21.41 500 LYS B N 1
ATOM 11888 C CA . LYS B 1 500 ? -19.484 17.312 -43.125 1 21.41 500 LYS B CA 1
ATOM 11889 C C . LYS B 1 500 ? -19.5 18.703 -43.75 1 21.41 500 LYS B C 1
ATOM 11891 O O . LYS B 1 500 ? -20.328 19.531 -43.406 1 21.41 500 LYS B O 1
ATOM 11896 N N . GLY B 1 501 ? -19.25 18.906 -45.375 1 19.67 501 GLY B N 1
ATOM 11897 C CA . GLY B 1 501 ? -19.344 19.625 -46.656 1 19.67 501 GLY B CA 1
ATOM 11898 C C . GLY B 1 501 ? -20.688 20.281 -46.844 1 19.67 501 GLY B C 1
ATOM 11899 O O . GLY B 1 501 ? -21.469 20.422 -45.906 1 19.67 501 GLY B O 1
ATOM 11900 N N . THR B 1 502 ? -21.516 19.797 -48.062 1 19.81 502 THR B N 1
ATOM 11901 C CA . THR B 1 502 ? -22.219 20.5 -49.125 1 19.81 502 THR B CA 1
ATOM 11902 C C . THR B 1 502 ? -23.391 21.312 -48.562 1 19.81 502 THR B C 1
ATOM 11904 O O . THR B 1 502 ? -23.828 21.078 -47.438 1 19.81 502 THR B O 1
ATOM 11907 N N . ASP B 1 503 ? -24.5 21.828 -49.688 1 18.38 503 ASP B N 1
ATOM 11908 C CA . ASP B 1 503 ? -25.422 22.828 -50.219 1 18.38 503 ASP B CA 1
ATOM 11909 C C . ASP B 1 503 ? -26.719 22.859 -49.438 1 18.38 503 ASP B C 1
ATOM 11911 O O . ASP B 1 503 ? -27.188 23.922 -49.031 1 18.38 503 ASP B O 1
ATOM 11915 N N . ALA B 1 504 ? -27.812 21.984 -49.969 1 18.61 504 ALA B N 1
ATOM 11916 C CA . ALA B 1 504 ? -29.188 22.391 -50.156 1 18.61 504 ALA B CA 1
ATOM 11917 C C . ALA B 1 504 ? -29.906 22.609 -48.844 1 18.61 504 ALA B C 1
ATOM 11919 O O . ALA B 1 504 ? -30.547 23.641 -48.625 1 18.61 504 ALA B O 1
ATOM 11920 N N . ALA B 1 505 ? -30.672 21.438 -48.406 1 18.38 505 ALA B N 1
ATOM 11921 C CA . ALA B 1 505 ? -32.125 21.391 -48.156 1 18.38 505 ALA B CA 1
ATOM 11922 C C . ALA B 1 505 ? -32.469 22.016 -46.812 1 18.38 505 ALA B C 1
ATOM 11924 O O . ALA B 1 505 ? -31.828 21.766 -45.812 1 18.38 505 ALA B O 1
ATOM 11925 N N . SER B 1 506 ? -33.375 23.188 -46.906 1 17.92 506 SER B N 1
ATOM 11926 C CA . SER B 1 506 ? -33.969 24.312 -46.188 1 17.92 506 SER B CA 1
ATOM 11927 C C . SER B 1 506 ? -34.562 23.859 -44.875 1 17.92 506 SER B C 1
ATOM 11929 O O . SER B 1 506 ? -34.25 24.422 -43.812 1 17.92 506 SER B O 1
ATOM 11931 N N . GLY B 1 507 ? -35.938 23.594 -44.844 1 17.23 507 GLY B N 1
ATOM 11932 C CA . GLY B 1 507 ? -37.094 24.172 -44.188 1 17.23 507 GLY B CA 1
ATOM 11933 C C . GLY B 1 507 ? -37.469 23.484 -42.875 1 17.23 507 GLY B C 1
ATOM 11934 O O . GLY B 1 507 ? -38.438 23.859 -42.219 1 17.23 507 GLY B O 1
ATOM 11935 N N . ALA B 1 508 ? -37.344 22.062 -42.906 1 19.31 508 ALA B N 1
ATOM 11936 C CA . ALA B 1 508 ? -38.5 21.562 -42.188 1 19.31 508 ALA B CA 1
ATOM 11937 C C . ALA B 1 508 ? -38.531 22.078 -40.75 1 19.31 508 ALA B C 1
ATOM 11939 O O . ALA B 1 508 ? -37.469 22.219 -40.125 1 19.31 508 ALA B O 1
ATOM 11940 N N . SER B 1 509 ? -39.719 22.578 -40.375 1 18.38 509 SER B N 1
ATOM 11941 C CA . SER B 1 509 ? -40.438 23.312 -39.344 1 18.38 509 SER B CA 1
ATOM 11942 C C . SER B 1 509 ? -40.125 22.766 -37.938 1 18.38 509 SER B C 1
ATOM 11944 O O . SER B 1 509 ? -39.75 21.609 -37.812 1 18.38 509 SER B O 1
ATOM 11946 N N . SER B 1 510 ? -39.969 23.672 -37 1 21 510 SER B N 1
ATOM 11947 C CA . SER B 1 510 ? -39.75 24.047 -35.594 1 21 510 SER B CA 1
ATOM 11948 C C . SER B 1 510 ? -40.719 23.312 -34.688 1 21 510 SER B C 1
ATOM 11950 O O . SER B 1 510 ? -40.844 23.656 -33.5 1 21 510 SER B O 1
ATOM 11952 N N . ASP B 1 511 ? -41.594 22.453 -35.375 1 20.28 511 ASP B N 1
ATOM 11953 C CA . ASP B 1 511 ? -42.844 22.438 -34.656 1 20.28 511 ASP B CA 1
ATOM 11954 C C . ASP B 1 511 ? -42.656 22.016 -33.188 1 20.28 511 ASP B C 1
ATOM 11956 O O . ASP B 1 511 ? -43 22.75 -32.281 1 20.28 511 ASP B O 1
ATOM 11960 N N . ASP B 1 512 ? -43.25 20.781 -32.906 1 20.28 512 ASP B N 1
ATOM 11961 C CA . ASP B 1 512 ? -44.094 20.547 -31.75 1 20.28 512 ASP B CA 1
ATOM 11962 C C . ASP B 1 512 ? -43.281 20.25 -30.5 1 20.28 512 ASP B C 1
ATOM 11964 O O . ASP B 1 512 ? -42.562 19.234 -30.438 1 20.28 512 ASP B O 1
ATOM 11968 N N . GLU B 1 513 ? -42.562 21.25 -30.016 1 21.75 513 GLU B N 1
ATOM 11969 C CA . GLU B 1 513 ? -41.938 21.344 -28.703 1 21.75 513 GLU B CA 1
ATOM 11970 C C . GLU B 1 513 ? -42.844 20.812 -27.609 1 21.75 513 GLU B C 1
ATOM 11972 O O . GLU B 1 513 ? -43.625 21.578 -27.016 1 21.75 513 GLU B O 1
ATOM 11977 N N . LYS B 1 514 ? -43.531 19.703 -27.859 1 22.28 514 LYS B N 1
ATOM 11978 C CA . LYS B 1 514 ? -44.469 19.266 -26.844 1 22.28 514 LYS B CA 1
ATOM 11979 C C . LYS B 1 514 ? -43.844 19.266 -25.453 1 22.28 514 LYS B C 1
ATOM 11981 O O . LYS B 1 514 ? -42.688 18.891 -25.297 1 22.28 514 LYS B O 1
ATOM 11986 N N . ASP B 1 515 ? -44.531 20.062 -24.578 1 20.47 515 ASP B N 1
ATOM 11987 C CA . ASP B 1 515 ? -44.469 20.516 -23.203 1 20.47 515 ASP B CA 1
ATOM 11988 C C . ASP B 1 515 ? -44.156 19.359 -22.25 1 20.47 515 ASP B C 1
ATOM 11990 O O . ASP B 1 515 ? -45.062 18.609 -21.875 1 20.47 515 ASP B O 1
ATOM 11994 N N . ALA B 1 516 ? -43.281 18.578 -22.594 1 25.92 516 ALA B N 1
ATOM 11995 C CA . ALA B 1 516 ? -43.062 17.484 -21.641 1 25.92 516 ALA B CA 1
ATOM 11996 C C . ALA B 1 516 ? -43.031 18 -20.203 1 25.92 516 ALA B C 1
ATOM 11998 O O . ALA B 1 516 ? -42.281 18.953 -19.891 1 25.92 516 ALA B O 1
ATOM 11999 N N . SER B 1 517 ? -44.188 17.844 -19.656 1 22.62 517 SER B N 1
ATOM 12000 C CA . SER B 1 517 ? -44.469 18.234 -18.281 1 22.62 517 SER B CA 1
ATOM 12001 C C . SER B 1 517 ? -43.281 17.953 -17.359 1 22.62 517 SER B C 1
ATOM 12003 O O . SER B 1 517 ? -42.656 16.906 -17.469 1 22.62 517 SER B O 1
ATOM 12005 N N . PRO B 1 518 ? -42.562 18.969 -16.938 1 27.19 518 PRO B N 1
ATOM 12006 C CA . PRO B 1 518 ? -41.438 18.922 -16.031 1 27.19 518 PRO B CA 1
ATOM 12007 C C . PRO B 1 518 ? -41.594 17.828 -14.961 1 27.19 518 PRO B C 1
ATOM 12009 O O . PRO B 1 518 ? -42.625 17.75 -14.297 1 27.19 518 PRO B O 1
ATOM 12012 N N . ALA B 1 519 ? -41.188 16.719 -15.305 1 30.03 519 ALA B N 1
ATOM 12013 C CA . ALA B 1 519 ? -41.344 15.625 -14.352 1 30.03 519 ALA B CA 1
ATOM 12014 C C . ALA B 1 519 ? -41.219 16.125 -12.914 1 30.03 519 ALA B C 1
ATOM 12016 O O . ALA B 1 519 ? -40.438 17.031 -12.641 1 30.03 519 ALA B O 1
ATOM 12017 N N . THR B 1 520 ? -42.156 15.992 -12.141 1 27.09 520 THR B N 1
ATOM 12018 C CA . THR B 1 520 ? -42.406 16.406 -10.773 1 27.09 520 THR B CA 1
ATOM 12019 C C . THR B 1 520 ? -41.219 16.125 -9.875 1 27.09 520 THR B C 1
ATOM 12021 O O . THR B 1 520 ? -40.75 14.992 -9.812 1 27.09 520 THR B O 1
ATOM 12024 N N . PRO B 1 521 ? -40.156 17.078 -9.688 1 32.06 521 PRO B N 1
ATOM 12025 C CA . PRO B 1 521 ? -39.094 16.938 -8.719 1 32.06 521 PRO B CA 1
ATOM 12026 C C . PRO B 1 521 ? -39.438 15.977 -7.578 1 32.06 521 PRO B C 1
ATOM 12028 O O . PRO B 1 521 ? -40.594 15.867 -7.191 1 32.06 521 PRO B O 1
ATOM 12031 N N . ALA B 1 522 ? -38.875 14.93 -7.484 1 36.34 522 ALA B N 1
ATOM 12032 C CA . ALA B 1 522 ? -39.219 14.047 -6.375 1 36.34 522 ALA B CA 1
ATOM 12033 C C . ALA B 1 522 ? -39.719 14.844 -5.172 1 36.34 522 ALA B C 1
ATOM 12035 O O . ALA B 1 522 ? -39.125 15.852 -4.793 1 36.34 522 ALA B O 1
ATOM 12036 N N . ALA B 1 523 ? -40.844 14.969 -4.879 1 39.75 523 ALA B N 1
ATOM 12037 C CA . ALA B 1 523 ? -41.656 15.688 -3.898 1 39.75 523 ALA B CA 1
ATOM 12038 C C . ALA B 1 523 ? -41 15.68 -2.523 1 39.75 523 ALA B C 1
ATOM 12040 O O . ALA B 1 523 ? -40.812 14.617 -1.914 1 39.75 523 ALA B O 1
ATOM 12041 N N . VAL B 1 524 ? -39.812 16.469 -2.402 1 48.81 524 VAL B N 1
ATOM 12042 C CA . VAL B 1 524 ? -39.344 16.703 -1.04 1 48.81 524 VAL B CA 1
ATOM 12043 C C . VAL B 1 524 ? -40.562 16.734 -0.086 1 48.81 524 VAL B C 1
ATOM 12045 O O . VAL B 1 524 ? -41.438 17.562 -0.232 1 48.81 524 VAL B O 1
ATOM 12048 N N . THR B 1 525 ? -40.875 15.586 0.416 1 54.41 525 THR B N 1
ATOM 12049 C CA . THR B 1 525 ? -42 15.391 1.287 1 54.41 525 THR B CA 1
ATOM 12050 C C . THR B 1 525 ? -42.031 16.422 2.416 1 54.41 525 THR B C 1
ATOM 12052 O O . THR B 1 525 ? -40.969 17.016 2.727 1 54.41 525 THR B O 1
ATOM 12055 N N . SER B 1 526 ? -43.125 16.953 2.805 1 58.53 526 SER B N 1
ATOM 12056 C CA . SER B 1 526 ? -43.344 17.891 3.906 1 58.53 526 SER B CA 1
ATOM 12057 C C . SER B 1 526 ? -42.531 17.484 5.133 1 58.53 526 SER B C 1
ATOM 12059 O O . SER B 1 526 ? -42.062 18.359 5.883 1 58.53 526 SER B O 1
ATOM 12061 N N . ASP B 1 527 ? -42.156 16.234 5.098 1 61.25 527 ASP B N 1
ATOM 12062 C CA . ASP B 1 527 ? -41.406 15.727 6.25 1 61.25 527 ASP B CA 1
ATOM 12063 C C . ASP B 1 527 ? -39.938 16.109 6.164 1 61.25 527 ASP B C 1
ATOM 12065 O O . ASP B 1 527 ? -39.344 16.484 7.168 1 61.25 527 ASP B O 1
ATOM 12069 N N . GLN B 1 528 ? -39.469 16.078 4.941 1 63.09 528 GLN B N 1
ATOM 12070 C CA . GLN B 1 528 ? -38.062 16.406 4.773 1 63.09 528 GLN B CA 1
ATOM 12071 C C . GLN B 1 528 ? -37.812 17.906 4.977 1 63.09 528 GLN B C 1
ATOM 12073 O O . GLN B 1 528 ? -36.781 18.312 5.492 1 63.09 528 GLN B O 1
ATOM 12078 N N . ILE B 1 529 ? -38.844 18.609 4.637 1 65.25 529 ILE B N 1
ATOM 12079 C CA . ILE B 1 529 ? -38.75 20.047 4.801 1 65.25 529 ILE B CA 1
ATOM 12080 C C . ILE B 1 529 ? -38.781 20.406 6.285 1 65.25 529 ILE B C 1
ATOM 12082 O O . ILE B 1 529 ? -38 21.25 6.746 1 65.25 529 ILE B O 1
ATOM 12086 N N . CYS B 1 530 ? -39.625 19.672 7.004 1 65.19 530 CYS B N 1
ATOM 12087 C CA . CYS B 1 530 ? -39.719 19.938 8.438 1 65.19 530 CYS B CA 1
ATOM 12088 C C . CYS B 1 530 ? -38.438 19.484 9.141 1 65.19 530 CYS B C 1
ATOM 12090 O O . CYS B 1 530 ? -37.938 20.188 10.016 1 65.19 530 CYS B O 1
ATOM 12092 N N . GLY B 1 531 ? -37.969 18.359 8.672 1 66 531 GLY B N 1
ATOM 12093 C CA . GLY B 1 531 ? -36.75 17.875 9.273 1 66 531 GLY B CA 1
ATOM 12094 C C . GLY B 1 531 ? -35.562 18.781 9.023 1 66 531 GLY B C 1
ATOM 12095 O O . GLY B 1 531 ? -34.75 19.047 9.93 1 66 531 GLY B O 1
ATOM 12096 N N . SER B 1 532 ? -35.531 19.297 7.859 1 71.62 532 SER B N 1
ATOM 12097 C CA . SER B 1 532 ? -34.406 20.188 7.527 1 71.62 532 SER B CA 1
ATOM 12098 C C . SER B 1 532 ? -34.562 21.531 8.234 1 71.62 532 SER B C 1
ATOM 12100 O O . SER B 1 532 ? -33.562 22.156 8.602 1 71.62 532 SER B O 1
ATOM 12102 N N . ALA B 1 533 ? -35.812 21.938 8.414 1 71.56 533 ALA B N 1
ATOM 12103 C CA . ALA B 1 533 ? -36.031 23.203 9.117 1 71.56 533 ALA B CA 1
ATOM 12104 C C . ALA B 1 533 ? -35.656 23.078 10.594 1 71.56 533 ALA B C 1
ATOM 12106 O O . ALA B 1 533 ? -35.062 23.984 11.164 1 71.56 533 ALA B O 1
ATOM 12107 N N . VAL B 1 534 ? -36.031 22.031 11.094 1 70.69 534 VAL B N 1
ATOM 12108 C CA . VAL B 1 534 ? -35.688 21.797 12.5 1 70.69 534 VAL B CA 1
ATOM 12109 C C . VAL B 1 534 ? -34.156 21.703 12.648 1 70.69 534 VAL B C 1
ATOM 12111 O O . VAL B 1 534 ? -33.594 22.281 13.586 1 70.69 534 VAL B O 1
ATOM 12114 N N . MET B 1 535 ? -33.625 21.031 11.758 1 71.94 535 MET B N 1
ATOM 12115 C CA . MET B 1 535 ? -32.188 20.875 11.828 1 71.94 535 MET B CA 1
ATOM 12116 C C . MET B 1 535 ? -31.484 22.234 11.68 1 71.94 535 MET B C 1
ATOM 12118 O O . MET B 1 535 ? -30.5 22.5 12.367 1 71.94 535 MET B O 1
ATOM 12122 N N . ARG B 1 536 ? -31.922 22.969 10.812 1 77.44 536 ARG B N 1
ATOM 12123 C CA . ARG B 1 536 ? -31.359 24.312 10.609 1 77.44 536 ARG B CA 1
ATOM 12124 C C . ARG B 1 536 ? -31.469 25.141 11.883 1 77.44 536 ARG B C 1
ATOM 12126 O O . ARG B 1 536 ? -30.5 25.797 12.281 1 77.44 536 ARG B O 1
ATOM 12133 N N . THR B 1 537 ? -32.656 25.109 12.438 1 77.19 537 THR B N 1
ATOM 12134 C CA . THR B 1 537 ? -32.875 25.938 13.617 1 77.19 537 THR B CA 1
ATOM 12135 C C . THR B 1 537 ? -32.031 25.422 14.797 1 77.19 537 THR B C 1
ATOM 12137 O O . THR B 1 537 ? -31.406 26.203 15.516 1 77.19 537 THR B O 1
ATOM 12140 N N . PHE B 1 538 ? -31.953 24.203 14.844 1 73.62 538 PHE B N 1
ATOM 12141 C CA . PHE B 1 538 ? -31.219 23.656 15.984 1 73.62 538 PHE B CA 1
ATOM 12142 C C . PHE B 1 538 ? -29.719 23.812 15.773 1 73.62 538 PHE B C 1
ATOM 12144 O O . PHE B 1 538 ? -28.969 24.031 16.734 1 73.62 538 PHE B O 1
ATOM 12151 N N . ALA B 1 539 ? -29.391 23.562 14.578 1 75.62 539 ALA B N 1
ATOM 12152 C CA . ALA B 1 539 ? -27.969 23.766 14.312 1 75.62 539 ALA B CA 1
ATOM 12153 C C . ALA B 1 539 ? -27.547 25.203 14.625 1 75.62 539 ALA B C 1
ATOM 12155 O O . ALA B 1 539 ? -26.484 25.453 15.203 1 75.62 539 ALA B O 1
ATOM 12156 N N . PHE B 1 540 ? -28.406 26.109 14.281 1 81.31 540 PHE B N 1
ATOM 12157 C CA . PHE B 1 540 ? -28.109 27.516 14.562 1 81.31 540 PHE B CA 1
ATOM 12158 C C . PHE B 1 540 ? -28.172 27.781 16.062 1 81.31 540 PHE B C 1
ATOM 12160 O O . PHE B 1 540 ? -27.328 28.516 16.594 1 81.31 540 PHE B O 1
ATOM 12167 N N . LEU B 1 541 ? -29.172 27.172 16.703 1 79.19 541 LEU B N 1
ATOM 12168 C CA . LEU B 1 541 ? -29.312 27.422 18.141 1 79.19 541 LEU B CA 1
ATOM 12169 C C . LEU B 1 541 ? -28.141 26.812 18.906 1 79.19 541 LEU B C 1
ATOM 12171 O O . LEU B 1 541 ? -27.641 27.406 19.859 1 79.19 541 LEU B O 1
ATOM 12175 N N . ALA B 1 542 ? -27.766 25.703 18.484 1 73.19 542 ALA B N 1
ATOM 12176 C CA . ALA B 1 542 ? -26.625 25.078 19.156 1 73.19 542 ALA B CA 1
ATOM 12177 C C . ALA B 1 542 ? -25.344 25.875 18.906 1 73.19 542 ALA B C 1
ATOM 12179 O O . ALA B 1 542 ? -24.562 26.109 19.844 1 73.19 542 ALA B O 1
ATOM 12180 N N . GLY B 1 543 ? -25.125 26.203 17.641 1 77.88 543 GLY B N 1
ATOM 12181 C CA . GLY B 1 543 ? -23.938 26.984 17.312 1 77.88 543 GLY B CA 1
ATOM 12182 C C . GLY B 1 543 ? -23.922 28.344 17.969 1 77.88 543 GLY B C 1
ATOM 12183 O O . GLY B 1 543 ? -22.953 28.703 18.656 1 77.88 543 GLY B O 1
ATOM 12184 N N . MET B 1 544 ? -25 29.047 17.844 1 84.19 544 MET B N 1
ATOM 12185 C CA . MET B 1 544 ? -25.094 30.375 18.406 1 84.19 544 MET B CA 1
ATOM 12186 C C . MET B 1 544 ? -25.172 30.328 19.922 1 84.19 544 MET B C 1
ATOM 12188 O O . MET B 1 544 ? -24.703 31.234 20.609 1 84.19 544 MET B O 1
ATOM 12192 N N . GLY B 1 545 ? -25.812 29.234 20.406 1 80.69 545 GLY B N 1
ATOM 12193 C CA . GLY B 1 545 ? -25.844 29.078 21.844 1 80.69 545 GLY B CA 1
ATOM 12194 C C . GLY B 1 545 ? -24.469 28.922 22.469 1 80.69 545 GLY B C 1
ATOM 12195 O O . GLY B 1 545 ? -24.172 29.547 23.484 1 80.69 545 GLY B O 1
ATOM 12196 N N . SER B 1 546 ? -23.703 28.188 21.844 1 80.31 546 SER B N 1
ATOM 12197 C CA . SER B 1 546 ? -22.344 28.031 22.344 1 80.31 546 SER B CA 1
ATOM 12198 C C . SER B 1 546 ? -21.562 29.328 22.25 1 80.31 546 SER B C 1
ATOM 12200 O O . SER B 1 546 ? -20.797 29.656 23.156 1 80.31 546 SER B O 1
ATOM 12202 N N . VAL B 1 547 ? -21.797 30.109 21.188 1 89.25 547 VAL B N 1
ATOM 12203 C CA . VAL B 1 547 ? -21.094 31.375 21.016 1 89.25 547 VAL B CA 1
ATOM 12204 C C . VAL B 1 547 ? -21.531 32.375 22.078 1 89.25 547 VAL B C 1
ATOM 12206 O O . VAL B 1 547 ? -20.703 33.031 22.703 1 89.25 547 VAL B O 1
ATOM 12209 N N . ILE B 1 548 ? -22.844 32.375 22.375 1 89.5 548 ILE B N 1
ATOM 12210 C CA . ILE B 1 548 ? -23.359 33.375 23.312 1 89.5 548 ILE B CA 1
ATOM 12211 C C . ILE B 1 548 ? -22.953 33 24.734 1 89.5 548 ILE B C 1
ATOM 12213 O O . ILE B 1 548 ? -22.609 33.875 25.531 1 89.5 548 ILE B O 1
ATOM 12217 N N . ASP B 1 549 ? -22.953 31.734 25.016 1 85.5 549 ASP B N 1
ATOM 12218 C CA . ASP B 1 549 ? -22.531 31.328 26.344 1 85.5 549 ASP B CA 1
ATOM 12219 C C . ASP B 1 549 ? -21.047 31.641 26.578 1 85.5 549 ASP B C 1
ATOM 12221 O O . ASP B 1 549 ? -20.672 32.156 27.641 1 85.5 549 ASP B O 1
ATOM 12225 N N . GLU B 1 550 ? -20.344 31.312 25.609 1 91.19 550 GLU B N 1
ATOM 12226 C CA . GLU B 1 550 ? -18.906 31.594 25.75 1 91.19 550 GLU B CA 1
ATOM 12227 C C . GLU B 1 550 ? -18.625 33.094 25.703 1 91.19 550 GLU B C 1
ATOM 12229 O O . GLU B 1 550 ? -17.703 33.562 26.359 1 91.19 550 GLU B O 1
ATOM 12234 N N . LEU B 1 551 ? -19.328 33.844 24.875 1 93.12 551 LEU B N 1
ATOM 12235 C CA . LEU B 1 551 ? -19.172 35.281 24.812 1 93.12 551 LEU B CA 1
ATOM 12236 C C . LEU B 1 551 ? -19.531 35.938 26.141 1 93.12 551 LEU B C 1
ATOM 12238 O O . LEU B 1 551 ? -18.828 36.812 26.609 1 93.12 551 LEU B O 1
ATOM 12242 N N . ALA B 1 552 ? -20.609 35.438 26.766 1 90.62 552 ALA B N 1
ATOM 12243 C CA . ALA B 1 552 ? -21.016 35.969 28.062 1 90.62 552 ALA B CA 1
ATOM 12244 C C . ALA B 1 552 ? -19.969 35.656 29.141 1 90.62 552 ALA B C 1
ATOM 12246 O O . ALA B 1 552 ? -19.656 36.5 29.969 1 90.62 552 ALA B O 1
ATOM 12247 N N . SER B 1 553 ? -19.469 34.469 29.062 1 89.88 553 SER B N 1
ATOM 12248 C CA . SER B 1 553 ? -18.422 34.094 30.016 1 89.88 553 SER B CA 1
ATOM 12249 C C . SER B 1 553 ? -17.156 34.906 29.797 1 89.88 553 SER B C 1
ATOM 12251 O O . SER B 1 553 ? -16.484 35.281 30.75 1 89.88 553 SER B O 1
ATOM 12253 N N . LEU B 1 554 ? -16.828 35.125 28.547 1 93 554 LEU B N 1
ATOM 12254 C CA . LEU B 1 554 ? -15.656 35.938 28.234 1 93 554 LEU B CA 1
ATOM 12255 C C . LEU B 1 554 ? -15.859 37.375 28.672 1 93 554 LEU B C 1
ATOM 12257 O O . LEU B 1 554 ? -14.922 38 29.156 1 93 554 LEU B O 1
ATOM 12261 N N . TYR B 1 555 ? -17.062 37.875 28.5 1 91.31 555 TYR B N 1
ATOM 12262 C CA . TYR B 1 555 ? -17.406 39.219 28.922 1 91.31 555 TYR B CA 1
ATOM 12263 C C . TYR B 1 555 ? -17.234 39.375 30.422 1 91.31 555 TYR B C 1
ATOM 12265 O O . TYR B 1 555 ? -16.656 40.375 30.891 1 91.31 555 TYR B O 1
ATOM 12273 N N . ASP B 1 556 ? -17.641 38.375 31.188 1 87.69 556 ASP B N 1
ATOM 12274 C CA . ASP B 1 556 ? -17.547 38.438 32.656 1 87.69 556 ASP B CA 1
ATOM 12275 C C . ASP B 1 556 ? -16.094 38.406 33.094 1 87.69 556 ASP B C 1
ATOM 12277 O O . ASP B 1 556 ? -15.742 38.969 34.125 1 87.69 556 ASP B O 1
ATOM 12281 N N . HIS B 1 557 ? -15.367 37.781 32.281 1 88.94 557 HIS B N 1
ATOM 12282 C CA . HIS B 1 557 ? -13.977 37.625 32.688 1 88.94 557 HIS B CA 1
ATOM 12283 C C . HIS B 1 557 ? -13.156 38.844 32.312 1 88.94 557 HIS B C 1
ATOM 12285 O O . HIS B 1 557 ? -12.211 39.219 33 1 88.94 557 HIS B O 1
ATOM 12291 N N . ILE B 1 558 ? -13.414 39.5 31.219 1 90.19 558 ILE B N 1
ATOM 12292 C CA . ILE B 1 558 ? -12.562 40.562 30.703 1 90.19 558 ILE B CA 1
ATOM 12293 C C . ILE B 1 558 ? -13.062 41.938 31.188 1 90.19 558 ILE B C 1
ATOM 12295 O O . ILE B 1 558 ? -12.273 42.781 31.625 1 90.19 558 ILE B O 1
ATOM 12299 N N . VAL B 1 559 ? -14.383 42.156 31.109 1 85.62 559 VAL B N 1
ATOM 12300 C CA . VAL B 1 559 ? -14.938 43.469 31.453 1 85.62 559 VAL B CA 1
ATOM 12301 C C . VAL B 1 559 ? -15.195 43.531 32.969 1 85.62 559 VAL B C 1
ATOM 12303 O O . VAL B 1 559 ? -15.883 42.688 33.5 1 85.62 559 VAL B O 1
ATOM 12306 N N . PRO B 1 560 ? -14.508 44.406 33.562 1 79.25 560 PRO B N 1
ATOM 12307 C CA . PRO B 1 560 ? -14.703 44.531 35 1 79.25 560 PRO B CA 1
ATOM 12308 C C . PRO B 1 560 ? -16.141 44.906 35.375 1 79.25 560 PRO B C 1
ATOM 12310 O O . PRO B 1 560 ? -16.781 45.656 34.656 1 79.25 560 PRO B O 1
ATOM 12313 N N . LYS B 1 561 ? -16.578 44.281 36.406 1 73.94 561 LYS B N 1
ATOM 12314 C CA . LYS B 1 561 ? -17.891 44.656 36.938 1 73.94 561 LYS B CA 1
ATOM 12315 C C . LYS B 1 561 ? -17.875 46.062 37.5 1 73.94 561 LYS B C 1
ATOM 12317 O O . LYS B 1 561 ? -16.828 46.562 37.938 1 73.94 561 LYS B O 1
ATOM 12322 N N . PRO B 1 562 ? -18.859 46.906 37.188 1 62.66 562 PRO B N 1
ATOM 12323 C CA . PRO B 1 562 ? -18.875 48.312 37.594 1 62.66 562 PRO B CA 1
ATOM 12324 C C . PRO B 1 562 ? -18.391 48.5 39.031 1 62.66 562 PRO B C 1
ATOM 12326 O O . PRO B 1 562 ? -17.703 49.5 39.312 1 62.66 562 PRO B O 1
ATOM 12329 N N . ASP B 1 563 ? -18.641 47.531 40.062 1 62.84 563 ASP B N 1
ATOM 12330 C CA . ASP B 1 563 ? -18.266 47.75 41.438 1 62.84 563 ASP B CA 1
ATOM 12331 C C . ASP B 1 563 ? -16.891 47.188 41.75 1 62.84 563 ASP B C 1
ATOM 12333 O O . ASP B 1 563 ? -16.375 47.344 42.844 1 62.84 563 ASP B O 1
ATOM 12337 N N . SER B 1 564 ? -16.281 46.562 40.719 1 67.88 564 SER B N 1
ATOM 12338 C CA . SER B 1 564 ? -15.008 45.906 41.031 1 67.88 564 SER B CA 1
ATOM 12339 C C . SER B 1 564 ? -13.828 46.781 40.562 1 67.88 564 SER B C 1
ATOM 12341 O O . SER B 1 564 ? -13.93 47.5 39.594 1 67.88 564 SER B O 1
ATOM 12343 N N . PRO B 1 565 ? -12.914 46.906 41.375 1 69.38 565 PRO B N 1
ATOM 12344 C CA . PRO B 1 565 ? -11.727 47.656 40.969 1 69.38 565 PRO B CA 1
ATOM 12345 C C . PRO B 1 565 ? -11.102 47.125 39.688 1 69.38 565 PRO B C 1
ATOM 12347 O O . PRO B 1 565 ? -11.141 45.906 39.438 1 69.38 565 PRO B O 1
ATOM 12350 N N . PRO B 1 566 ? -10.844 48.156 38.719 1 73.25 566 PRO B N 1
ATOM 12351 C CA . PRO B 1 566 ? -10.211 47.688 37.469 1 73.25 566 PRO B CA 1
ATOM 12352 C C . PRO B 1 566 ? -8.938 46.906 37.719 1 73.25 566 PRO B C 1
ATOM 12354 O O . PRO B 1 566 ? -8.242 47.125 38.719 1 73.25 566 PRO B O 1
ATOM 12357 N N . ARG B 1 567 ? -8.758 45.875 37.031 1 79.88 567 ARG B N 1
ATOM 12358 C CA . ARG B 1 567 ? -7.586 45 37.156 1 79.88 567 ARG B CA 1
ATOM 12359 C C . ARG B 1 567 ? -6.301 45.812 37 1 79.88 567 ARG B C 1
ATOM 12361 O O . ARG B 1 567 ? -6.176 46.656 36.094 1 79.88 567 ARG B O 1
ATOM 12368 N N . ARG B 1 568 ? -5.508 45.812 37.969 1 77.31 568 ARG B N 1
ATOM 12369 C CA . ARG B 1 568 ? -4.254 46.562 37.969 1 77.31 568 ARG B CA 1
ATOM 12370 C C . ARG B 1 568 ? -3.176 45.812 37.188 1 77.31 568 ARG B C 1
ATOM 12372 O O . ARG B 1 568 ? -3.168 44.594 37.125 1 77.31 568 ARG B O 1
ATOM 12379 N N . LYS B 1 569 ? -2.447 46.625 36.375 1 82.62 569 LYS B N 1
ATOM 12380 C CA . LYS B 1 569 ? -1.31 46.062 35.656 1 82.62 569 LYS B CA 1
ATOM 12381 C C . LYS B 1 569 ? -0.193 45.656 36.625 1 82.62 569 LYS B C 1
ATOM 12383 O O . LYS B 1 569 ? 0.096 46.375 37.594 1 82.62 569 LYS B O 1
ATOM 12388 N N . LYS B 1 570 ? 0.164 44.438 36.625 1 79.31 570 LYS B N 1
ATOM 12389 C CA . LYS B 1 570 ? 1.287 43.938 37.406 1 79.31 570 LYS B CA 1
ATOM 12390 C C . LYS B 1 570 ? 2.367 43.344 36.5 1 79.31 570 LYS B C 1
ATOM 12392 O O . LYS B 1 570 ? 2.111 43.031 35.344 1 79.31 570 LYS B O 1
ATOM 12397 N N . LEU B 1 571 ? 3.584 43.375 37.062 1 80.75 571 LEU B N 1
ATOM 12398 C CA . LEU B 1 571 ? 4.684 42.719 36.375 1 80.75 571 LEU B CA 1
ATOM 12399 C C . LEU B 1 571 ? 4.535 41.188 36.469 1 80.75 571 LEU B C 1
ATOM 12401 O O . LEU B 1 571 ? 4.52 40.656 37.562 1 80.75 571 LEU B O 1
ATOM 12405 N N . ARG B 1 572 ? 4.223 40.656 35.375 1 81.44 572 ARG B N 1
ATOM 12406 C CA . ARG B 1 572 ? 3.977 39.219 35.375 1 81.44 572 ARG B CA 1
ATOM 12407 C C . ARG B 1 572 ? 5.016 38.5 34.531 1 81.44 572 ARG B C 1
ATOM 12409 O O . ARG B 1 572 ? 5.312 38.906 33.406 1 81.44 572 ARG B O 1
ATOM 12416 N N . ALA B 1 573 ? 5.684 37.438 35.156 1 78.69 573 ALA B N 1
ATOM 12417 C CA . ALA B 1 573 ? 6.57 36.531 34.406 1 78.69 573 ALA B CA 1
ATOM 12418 C C . ALA B 1 573 ? 5.797 35.344 33.844 1 78.69 573 ALA B C 1
ATOM 12420 O O . ALA B 1 573 ? 5.578 34.344 34.531 1 78.69 573 ALA B O 1
ATOM 12421 N N . HIS B 1 574 ? 5.461 35.469 32.656 1 78.5 574 HIS B N 1
ATOM 12422 C CA . HIS B 1 574 ? 4.605 34.469 32.031 1 78.5 574 HIS B CA 1
ATOM 12423 C C . HIS B 1 574 ? 5.309 33.125 31.922 1 78.5 574 HIS B C 1
ATOM 12425 O O . HIS B 1 574 ? 4.656 32.062 31.859 1 78.5 574 HIS B O 1
ATOM 12431 N N . ILE B 1 575 ? 6.633 33 31.859 1 68.62 575 ILE B N 1
ATOM 12432 C CA . ILE B 1 575 ? 7.418 31.781 31.734 1 68.62 575 ILE B CA 1
ATOM 12433 C C . ILE B 1 575 ? 7.133 30.875 32.938 1 68.62 575 ILE B C 1
ATOM 12435 O O . ILE B 1 575 ? 7.02 29.656 32.781 1 68.62 575 ILE B O 1
ATOM 12439 N N . PHE B 1 576 ? 6.973 31.438 34 1 57.81 576 PHE B N 1
ATOM 12440 C CA . PHE B 1 576 ? 6.848 30.656 35.25 1 57.81 576 PHE B CA 1
ATOM 12441 C C . PHE B 1 576 ? 5.391 30.297 35.5 1 57.81 576 PHE B C 1
ATOM 12443 O O . PHE B 1 576 ? 5.102 29.375 36.25 1 57.81 576 PHE B O 1
ATOM 12450 N N . GLU B 1 577 ? 4.535 30.922 34.781 1 62.12 577 GLU B N 1
ATOM 12451 C CA . GLU B 1 577 ? 3.121 30.609 35 1 62.12 577 GLU B CA 1
ATOM 12452 C C . GLU B 1 577 ? 2.703 29.391 34.188 1 62.12 577 GLU B C 1
ATOM 12454 O O . GLU B 1 577 ? 1.785 28.672 34.594 1 62.12 577 GLU B O 1
ATOM 12459 N N . ARG B 1 578 ? 3.393 29.109 33.031 1 57.22 578 ARG B N 1
ATOM 12460 C CA . ARG B 1 578 ? 3.113 28 32.125 1 57.22 578 ARG B CA 1
ATOM 12461 C C . ARG B 1 578 ? 3.387 26.656 32.812 1 57.22 578 ARG B C 1
ATOM 12463 O O . ARG B 1 578 ? 2.654 25.688 32.594 1 57.22 578 ARG B O 1
ATOM 12470 N N . ARG B 1 579 ? 4.469 26.469 33.531 1 53.12 579 ARG B N 1
ATOM 12471 C CA . ARG B 1 579 ? 4.859 25.219 34.188 1 53.12 579 ARG B CA 1
ATOM 12472 C C . ARG B 1 579 ? 3.783 24.766 35.156 1 53.12 579 ARG B C 1
ATOM 12474 O O . ARG B 1 579 ? 3.539 23.562 35.312 1 53.12 579 ARG B O 1
ATOM 12481 N N . ARG B 1 580 ? 3.18 25.594 35.75 1 48.5 580 ARG B N 1
ATOM 12482 C CA . ARG B 1 580 ? 2.139 25.234 36.719 1 48.5 580 ARG B CA 1
ATOM 12483 C C . ARG B 1 580 ? 0.887 24.734 36 1 48.5 580 ARG B C 1
ATOM 12485 O O . ARG B 1 580 ? 0.21 23.828 36.5 1 48.5 580 ARG B O 1
ATOM 12492 N N . SER B 1 581 ? 0.662 25.297 34.844 1 50.88 581 SER B N 1
ATOM 12493 C CA . SER B 1 581 ? -0.542 24.922 34.094 1 50.88 581 SER B CA 1
ATOM 12494 C C . SER B 1 581 ? -0.359 23.609 33.375 1 50.88 581 SER B C 1
ATOM 12496 O O . SER B 1 581 ? -1.297 22.812 33.25 1 50.88 581 SER B O 1
ATOM 12498 N N . LYS B 1 582 ? 0.849 23.406 32.719 1 52.47 582 LYS B N 1
ATOM 12499 C CA . LYS B 1 582 ? 1.127 22.125 32.062 1 52.47 582 LYS B CA 1
ATOM 12500 C C . LYS B 1 582 ? 1.074 20.969 33.062 1 52.47 582 LYS B C 1
ATOM 12502 O O . LYS B 1 582 ? 0.64 19.875 32.719 1 52.47 582 LYS B O 1
ATOM 12507 N N . ALA B 1 583 ? 1.592 21.188 34.281 1 46.53 583 ALA B N 1
ATOM 12508 C CA . ALA B 1 583 ? 1.465 20.203 35.344 1 46.53 583 ALA B CA 1
ATOM 12509 C C . ALA B 1 583 ? 0.001 19.844 35.594 1 46.53 583 ALA B C 1
ATOM 12511 O O . ALA B 1 583 ? -0.322 18.703 35.906 1 46.53 583 ALA B O 1
ATOM 12512 N N . ALA B 1 584 ? -0.767 20.734 35.531 1 44.31 584 ALA B N 1
ATOM 12513 C CA . ALA B 1 584 ? -2.199 20.5 35.688 1 44.31 584 ALA B CA 1
ATOM 12514 C C . ALA B 1 584 ? -2.783 19.781 34.5 1 44.31 584 ALA B C 1
ATOM 12516 O O . ALA B 1 584 ? -3.711 18.984 34.625 1 44.31 584 ALA B O 1
ATOM 12517 N N . GLN B 1 585 ? -2.32 20.141 33.344 1 46.09 585 GLN B N 1
ATOM 12518 C CA . GLN B 1 585 ? -2.816 19.516 32.125 1 46.09 585 GLN B CA 1
ATOM 12519 C C . GLN B 1 585 ? -2.148 18.156 31.891 1 46.09 585 GLN B C 1
ATOM 12521 O O . GLN B 1 585 ? -2.521 17.422 30.969 1 46.09 585 GLN B O 1
ATOM 12526 N N . ALA B 1 586 ? -0.975 18.016 32.406 1 42.41 586 ALA B N 1
ATOM 12527 C CA . ALA B 1 586 ? -0.259 16.734 32.312 1 42.41 586 ALA B CA 1
ATOM 12528 C C . ALA B 1 586 ? -1.194 15.562 32.562 1 42.41 586 ALA B C 1
ATOM 12530 O O . ALA B 1 586 ? -0.793 14.406 32.438 1 42.41 586 ALA B O 1
ATOM 12531 N N . GLY B 1 587 ? -2.146 15.805 33.25 1 39.88 587 GLY B N 1
ATOM 12532 C CA . GLY B 1 587 ? -3.053 14.672 33.406 1 39.88 587 GLY B CA 1
ATOM 12533 C C . GLY B 1 587 ? -3.604 14.188 32.062 1 39.88 587 GLY B C 1
ATOM 12534 O O . GLY B 1 587 ? -4.742 13.719 32 1 39.88 587 GLY B O 1
ATOM 12535 N N . LYS B 1 588 ? -3.102 14.742 31.062 1 45.06 588 LYS B N 1
ATOM 12536 C CA . LYS B 1 588 ? -3.578 14.273 29.766 1 45.06 588 LYS B CA 1
ATOM 12537 C C . LYS B 1 588 ? -3.537 12.75 29.688 1 45.06 588 LYS B C 1
ATOM 12539 O O . LYS B 1 588 ? -2.479 12.141 29.859 1 45.06 588 LYS B O 1
ATOM 12544 N N . THR B 1 589 ? -4.492 12.188 30.016 1 49.06 589 THR B N 1
ATOM 12545 C CA . THR B 1 589 ? -4.777 10.758 29.922 1 49.06 589 THR B CA 1
ATOM 12546 C C . THR B 1 589 ? -4.301 10.195 28.578 1 49.06 589 THR B C 1
ATOM 12548 O O . THR B 1 589 ? -4.551 10.789 27.531 1 49.06 589 THR B O 1
ATOM 12551 N N . PRO B 1 590 ? -3.369 9.367 28.656 1 55 590 PRO B N 1
ATOM 12552 C CA . PRO B 1 590 ? -2.896 8.688 27.453 1 55 590 PRO B CA 1
ATOM 12553 C C . PRO B 1 590 ? -4.031 8.305 26.5 1 55 590 PRO B C 1
ATOM 12555 O O . PRO B 1 590 ? -5.16 8.078 26.953 1 55 590 PRO B O 1
ATOM 12558 N N . ARG B 1 591 ? -3.879 8.547 25.297 1 70.06 591 ARG B N 1
ATOM 12559 C CA . ARG B 1 591 ? -4.848 8.156 24.281 1 70.06 591 ARG B CA 1
ATOM 12560 C C . ARG B 1 591 ? -5.316 6.719 24.5 1 70.06 591 ARG B C 1
ATOM 12562 O O . ARG B 1 591 ? -4.512 5.84 24.828 1 70.06 591 ARG B O 1
ATOM 12569 N N . MET B 1 592 ? -6.574 6.684 24.688 1 76.94 592 MET B N 1
ATOM 12570 C CA . MET B 1 592 ? -7.164 5.359 24.859 1 76.94 592 MET B CA 1
ATOM 12571 C C . MET B 1 592 ? -7.387 4.688 23.5 1 76.94 592 MET B C 1
ATOM 12573 O O . MET B 1 592 ? -7.719 5.355 22.531 1 76.94 592 MET B O 1
ATOM 12577 N N . SER B 1 593 ? -7.023 3.457 23.484 1 76.69 593 SER B N 1
ATOM 12578 C CA . SER B 1 593 ? -7.328 2.676 22.297 1 76.69 593 SER B CA 1
ATOM 12579 C C . SER B 1 593 ? -8.828 2.404 22.172 1 76.69 593 SER B C 1
ATOM 12581 O O . SER B 1 593 ? -9.562 2.518 23.156 1 76.69 593 SER B O 1
ATOM 12583 N N . LEU B 1 594 ? -9.336 2.176 21.016 1 76.31 594 LEU B N 1
ATOM 12584 C CA . LEU B 1 594 ? -10.742 1.87 20.766 1 76.31 594 LEU B CA 1
ATOM 12585 C C . LEU B 1 594 ? -11.195 0.693 21.625 1 76.31 594 LEU B C 1
ATOM 12587 O O . LEU B 1 594 ? -12.281 0.723 22.203 1 76.31 594 LEU B O 1
ATOM 12591 N N . ARG B 1 595 ? -10.352 -0.263 21.859 1 77.12 595 ARG B N 1
ATOM 12592 C CA . ARG B 1 595 ? -10.711 -1.439 22.641 1 77.12 595 ARG B CA 1
ATOM 12593 C C . ARG B 1 595 ? -10.805 -1.098 24.125 1 77.12 595 ARG B C 1
ATOM 12595 O O . ARG B 1 595 ? -11.672 -1.617 24.828 1 77.12 595 ARG B O 1
ATOM 12602 N N . GLU B 1 596 ? -9.953 -0.312 24.516 1 81.06 596 GLU B N 1
ATOM 12603 C CA . GLU B 1 596 ? -9.992 0.124 25.906 1 81.06 596 GLU B CA 1
ATOM 12604 C C . GLU B 1 596 ? -11.234 0.963 26.188 1 81.06 596 GLU B C 1
ATOM 12606 O O . GLU B 1 596 ? -11.883 0.791 27.219 1 81.06 596 GLU B O 1
ATOM 12611 N N . ALA B 1 597 ? -11.516 1.816 25.234 1 80.81 597 ALA B N 1
ATOM 12612 C CA . ALA B 1 597 ? -12.703 2.652 25.406 1 80.81 597 ALA B CA 1
ATOM 12613 C C . ALA B 1 597 ? -13.969 1.804 25.422 1 80.81 597 ALA B C 1
ATOM 12615 O O . ALA B 1 597 ? -14.875 2.053 26.219 1 80.81 597 ALA B O 1
ATOM 12616 N N . LEU B 1 598 ? -13.992 0.783 24.625 1 79.12 598 LEU B N 1
ATOM 12617 C CA . LEU B 1 598 ? -15.156 -0.095 24.562 1 79.12 598 LEU B CA 1
ATOM 12618 C C . LEU B 1 598 ? -15.266 -0.931 25.844 1 79.12 598 LEU B C 1
ATOM 12620 O O . LEU B 1 598 ? -16.375 -1.166 26.344 1 79.12 598 LEU B O 1
ATOM 12624 N N . ALA B 1 599 ? -14.141 -1.316 26.375 1 81.06 599 ALA B N 1
ATOM 12625 C CA . ALA B 1 599 ? -14.148 -2.094 27.609 1 81.06 599 ALA B CA 1
ATOM 12626 C C . ALA B 1 599 ? -14.609 -1.243 28.797 1 81.06 599 ALA B C 1
ATOM 12628 O O . ALA B 1 599 ? -15.352 -1.717 29.656 1 81.06 599 ALA B O 1
ATOM 12629 N N . ARG B 1 600 ? -14.273 -0.074 28.766 1 81 600 ARG B N 1
ATOM 12630 C CA . ARG B 1 600 ? -14.672 0.822 29.844 1 81 600 ARG B CA 1
ATOM 12631 C C . ARG B 1 600 ? -16.172 1.103 29.797 1 81 600 ARG B C 1
ATOM 12633 O O . ARG B 1 600 ? -16.812 1.184 30.844 1 81 600 ARG B O 1
ATOM 12640 N N . LEU B 1 601 ? -16.656 1.255 28.609 1 81.75 601 LEU B N 1
ATOM 12641 C CA . LEU B 1 601 ? -18.078 1.528 28.453 1 81.75 601 LEU B CA 1
ATOM 12642 C C . LEU B 1 601 ? -18.906 0.305 28.828 1 81.75 601 LEU B C 1
ATOM 12644 O O . LEU B 1 601 ? -20.016 0.439 29.344 1 81.75 601 LEU B O 1
ATOM 12648 N N . SER B 1 602 ? -18.281 -0.916 28.469 1 74.56 602 SER B N 1
ATOM 12649 C CA . SER B 1 602 ? -19.016 -2.139 28.766 1 74.56 602 SER B CA 1
ATOM 12650 C C . SER B 1 602 ? -18.75 -2.617 30.188 1 74.56 602 SER B C 1
ATOM 12652 O O . SER B 1 602 ? -19.312 -3.617 30.641 1 74.56 602 SER B O 1
ATOM 12654 N N . GLY B 1 603 ? -17.984 -1.856 30.953 1 70.81 603 GLY B N 1
ATOM 12655 C CA . GLY B 1 603 ? -17.656 -2.217 32.344 1 70.81 603 GLY B CA 1
ATOM 12656 C C . GLY B 1 603 ? -16.688 -3.383 32.438 1 70.81 603 GLY B C 1
ATOM 12657 O O . GLY B 1 603 ? -16.656 -4.094 33.438 1 70.81 603 GLY B O 1
ATOM 12658 N N . ARG B 1 604 ? -15.977 -3.689 31.25 1 68.44 604 ARG B N 1
ATOM 12659 C CA . ARG B 1 604 ? -15.055 -4.82 31.266 1 68.44 604 ARG B CA 1
ATOM 12660 C C . ARG B 1 604 ? -13.625 -4.355 31.516 1 68.44 604 ARG B C 1
ATOM 12662 O O . ARG B 1 604 ? -13.281 -3.207 31.234 1 68.44 604 ARG B O 1
ATOM 12669 N N . ASP B 1 605 ? -12.836 -5.211 32.125 1 69.94 605 ASP B N 1
ATOM 12670 C CA . ASP B 1 605 ? -11.438 -4.879 32.375 1 69.94 605 ASP B CA 1
ATOM 12671 C C . ASP B 1 605 ? -10.586 -5.043 31.125 1 69.94 605 ASP B C 1
ATOM 12673 O O . ASP B 1 605 ? -10.742 -6.02 30.391 1 69.94 605 ASP B O 1
ATOM 12677 N N . PHE B 1 606 ? -10.086 -3.943 30.625 1 71.56 606 PHE B N 1
ATOM 12678 C CA . PHE B 1 606 ? -9.18 -3.996 29.484 1 71.56 606 PHE B CA 1
ATOM 12679 C C . PHE B 1 606 ? -7.758 -4.312 29.938 1 71.56 606 PHE B C 1
ATOM 12681 O O . PHE B 1 606 ? -7.199 -3.609 30.781 1 71.56 606 PHE B O 1
ATOM 12688 N N . VAL B 1 607 ? -7.262 -5.633 29.594 1 67.44 607 VAL B N 1
ATOM 12689 C CA . VAL B 1 607 ? -5.863 -5.961 29.859 1 67.44 607 VAL B CA 1
ATOM 12690 C C . VAL B 1 607 ? -5.008 -5.535 28.672 1 67.44 607 VAL B C 1
ATOM 12692 O O . VAL B 1 607 ? -5.203 -6.02 27.547 1 67.44 607 VAL B O 1
ATOM 12695 N N . PRO B 1 608 ? -4.32 -4.465 28.922 1 68.19 608 PRO B N 1
ATOM 12696 C CA . PRO B 1 608 ? -3.463 -4.074 27.797 1 68.19 608 PRO B CA 1
ATOM 12697 C C . PRO B 1 608 ? -2.518 -5.191 27.359 1 68.19 608 PRO B C 1
ATOM 12699 O O . PRO B 1 608 ? -2.045 -5.969 28.188 1 68.19 608 PRO B O 1
ATOM 12702 N N . VAL B 1 609 ? -2.541 -5.57 26.219 1 61.75 609 VAL B N 1
ATOM 12703 C CA . VAL B 1 609 ? -1.633 -6.598 25.719 1 61.75 609 VAL B CA 1
ATOM 12704 C C . VAL B 1 609 ? -0.188 -6.125 25.875 1 61.75 609 VAL B C 1
ATOM 12706 O O . VAL B 1 609 ? 0.163 -5.027 25.438 1 61.75 609 VAL B O 1
ATOM 12709 N N . LYS B 1 610 ? 0.548 -6.715 26.859 1 62.53 610 LYS B N 1
ATOM 12710 C CA . LYS B 1 610 ? 1.952 -6.383 27.078 1 62.53 610 LYS B CA 1
ATOM 12711 C C . LYS B 1 610 ? 2.758 -6.512 25.797 1 62.53 610 LYS B C 1
ATOM 12713 O O . LYS B 1 610 ? 2.615 -7.496 25.062 1 62.53 610 LYS B O 1
ATOM 12718 N N . LYS B 1 611 ? 3.348 -5.43 25.391 1 68.81 611 LYS B N 1
ATOM 12719 C CA . LYS B 1 611 ? 4.148 -5.41 24.172 1 68.81 611 LYS B CA 1
ATOM 12720 C C . LYS B 1 611 ? 5.441 -6.203 24.344 1 68.81 611 LYS B C 1
ATOM 12722 O O . LYS B 1 611 ? 6.188 -5.973 25.297 1 68.81 611 LYS B O 1
ATOM 12727 N N . ASN B 1 612 ? 5.562 -7.375 23.844 1 66.38 612 ASN B N 1
ATOM 12728 C CA . ASN B 1 612 ? 6.793 -8.156 23.828 1 66.38 612 ASN B CA 1
ATOM 12729 C C . ASN B 1 612 ? 7.918 -7.43 23.109 1 66.38 612 ASN B C 1
ATOM 12731 O O . ASN B 1 612 ? 7.68 -6.426 22.438 1 66.38 612 ASN B O 1
ATOM 12735 N N . ILE B 1 613 ? 9.188 -7.715 23.391 1 64.94 613 ILE B N 1
ATOM 12736 C CA . ILE B 1 613 ? 10.367 -7.105 22.797 1 64.94 613 ILE B CA 1
ATOM 12737 C C . ILE B 1 613 ? 10.258 -7.156 21.281 1 64.94 613 ILE B C 1
ATOM 12739 O O . ILE B 1 613 ? 10.656 -6.215 20.578 1 64.94 613 ILE B O 1
ATOM 12743 N N . TRP B 1 614 ? 9.648 -8.195 20.922 1 63.88 614 TRP B N 1
ATOM 12744 C CA . TRP B 1 614 ? 9.539 -8.344 19.484 1 63.88 614 TRP B CA 1
ATOM 12745 C C . TRP B 1 614 ? 8.531 -7.355 18.906 1 63.88 614 TRP B C 1
ATOM 12747 O O . TRP B 1 614 ? 8.688 -6.887 17.781 1 63.88 614 TRP B O 1
ATOM 12757 N N . THR B 1 615 ? 7.637 -7.125 19.75 1 70.31 615 THR B N 1
ATOM 12758 C CA . THR B 1 615 ? 6.664 -6.125 19.312 1 70.31 615 THR B CA 1
ATOM 12759 C C . THR B 1 615 ? 7.293 -4.738 19.281 1 70.31 615 THR B C 1
ATOM 12761 O O . THR B 1 615 ? 6.973 -3.922 18.406 1 70.31 615 THR B O 1
ATOM 12764 N N . ARG B 1 616 ? 8.211 -4.582 20.094 1 72.88 616 ARG B N 1
ATOM 12765 C CA . ARG B 1 616 ? 8.891 -3.291 20.141 1 72.88 616 ARG B CA 1
ATOM 12766 C C . ARG B 1 616 ? 9.836 -3.129 18.969 1 72.88 616 ARG B C 1
ATOM 12768 O O . ARG B 1 616 ? 9.969 -2.035 18.406 1 72.88 616 ARG B O 1
ATOM 12775 N N . VAL B 1 617 ? 10.398 -4.184 18.625 1 67.88 617 VAL B N 1
ATOM 12776 C CA . VAL B 1 617 ? 11.289 -4.145 17.469 1 67.88 617 VAL B CA 1
ATOM 12777 C C . VAL B 1 617 ? 10.477 -3.908 16.203 1 67.88 617 VAL B C 1
ATOM 12779 O O . VAL B 1 617 ? 10.906 -3.18 15.305 1 67.88 617 VAL B O 1
ATOM 12782 N N . ALA B 1 618 ? 9.367 -4.523 16.281 1 68.62 618 ALA B N 1
ATOM 12783 C CA . ALA B 1 618 ? 8.5 -4.32 15.125 1 68.62 618 ALA B CA 1
ATOM 12784 C C . ALA B 1 618 ? 8.031 -2.867 15.039 1 68.62 618 ALA B C 1
ATOM 12786 O O . ALA B 1 618 ? 7.918 -2.309 13.945 1 68.62 618 ALA B O 1
ATOM 12787 N N . GLU B 1 619 ? 7.898 -2.305 16.188 1 72.62 619 GLU B N 1
ATOM 12788 C CA . GLU B 1 619 ? 7.5 -0.9 16.203 1 72.62 619 GLU B CA 1
ATOM 12789 C C . GLU B 1 619 ? 8.648 0.004 15.758 1 72.62 619 GLU B C 1
ATOM 12791 O O . GLU B 1 619 ? 8.422 0.997 15.055 1 72.62 619 GLU B O 1
ATOM 12796 N N . LEU B 1 620 ? 9.75 -0.349 16.109 1 70.44 620 LEU B N 1
ATOM 12797 C CA . LEU B 1 620 ? 10.922 0.414 15.695 1 70.44 620 LEU B CA 1
ATOM 12798 C C . LEU B 1 620 ? 11.133 0.31 14.188 1 70.44 620 LEU B C 1
ATOM 12800 O O . LEU B 1 620 ? 11.484 1.295 13.539 1 70.44 620 LEU B O 1
ATOM 12804 N N . GLU B 1 621 ? 10.836 -0.874 13.766 1 66.31 621 GLU B N 1
ATOM 12805 C CA . GLU B 1 621 ? 10.938 -1.062 12.32 1 66.31 621 GLU B CA 1
ATOM 12806 C C . GLU B 1 621 ? 9.906 -0.224 11.578 1 66.31 621 GLU B C 1
ATOM 12808 O O . GLU B 1 621 ? 10.203 0.36 10.531 1 66.31 621 GLU B O 1
ATOM 12813 N N . ARG B 1 622 ? 8.805 -0.15 12.18 1 69.69 622 ARG B N 1
ATOM 12814 C CA . ARG B 1 622 ? 7.762 0.657 11.562 1 69.69 622 ARG B CA 1
ATOM 12815 C C . ARG B 1 622 ? 8.117 2.139 11.602 1 69.69 622 ARG B C 1
ATOM 12817 O O . ARG B 1 622 ? 7.816 2.883 10.664 1 69.69 622 ARG B O 1
ATOM 12824 N N . LEU B 1 623 ? 8.789 2.49 12.617 1 72.5 623 LEU B N 1
ATOM 12825 C CA . LEU B 1 623 ? 9.203 3.881 12.75 1 72.5 623 LEU B CA 1
ATOM 12826 C C . LEU B 1 623 ? 10.297 4.219 11.742 1 72.5 623 LEU B C 1
ATOM 12828 O O . LEU B 1 623 ? 10.32 5.316 11.188 1 72.5 623 LEU B O 1
ATOM 12832 N N . LEU B 1 624 ? 11.078 3.295 11.469 1 66.88 624 LEU B N 1
ATOM 12833 C CA . LEU B 1 624 ? 12.172 3.51 10.523 1 66.88 624 LEU B CA 1
ATOM 12834 C C . LEU B 1 624 ? 11.641 3.572 9.094 1 66.88 624 LEU B C 1
ATOM 12836 O O . LEU B 1 624 ? 12.258 4.203 8.227 1 66.88 624 LEU B O 1
ATOM 12840 N N . ARG B 1 625 ? 10.43 3.047 9.016 1 66.62 625 ARG B N 1
ATOM 12841 C CA . ARG B 1 625 ? 9.844 3.049 7.684 1 66.62 625 ARG B CA 1
ATOM 12842 C C . ARG B 1 625 ? 8.844 4.191 7.527 1 66.62 625 ARG B C 1
ATOM 12844 O O . ARG B 1 625 ? 8.242 4.355 6.465 1 66.62 625 ARG B O 1
ATOM 12851 N N . SER B 1 626 ? 8.883 4.934 8.453 1 71.12 626 SER B N 1
ATOM 12852 C CA . SER B 1 626 ? 7.973 6.078 8.383 1 71.12 626 SER B CA 1
ATOM 12853 C C . SER B 1 626 ? 8.5 7.141 7.422 1 71.12 626 SER B C 1
ATOM 12855 O O . SER B 1 626 ? 9.703 7.203 7.156 1 71.12 626 SER B O 1
ATOM 12857 N N . PRO B 1 627 ? 7.629 7.836 6.75 1 71 627 PRO B N 1
ATOM 12858 C CA . PRO B 1 627 ? 8.062 8.883 5.82 1 71 627 PRO B CA 1
ATOM 12859 C C . PRO B 1 627 ? 9.023 9.875 6.465 1 71 627 PRO B C 1
ATOM 12861 O O . PRO B 1 627 ? 9.93 10.383 5.801 1 71 627 PRO B O 1
ATOM 12864 N N . ASP B 1 628 ? 8.938 10.109 7.758 1 77.06 628 ASP B N 1
ATOM 12865 C CA . ASP B 1 628 ? 9.836 11.039 8.43 1 77.06 628 ASP B CA 1
ATOM 12866 C C . ASP B 1 628 ? 11.242 10.445 8.555 1 77.06 628 ASP B C 1
ATOM 12868 O O . ASP B 1 628 ? 12.234 11.156 8.398 1 77.06 628 ASP B O 1
ATOM 12872 N N . SER B 1 629 ? 11.25 9.211 8.789 1 78.62 629 SER B N 1
ATOM 12873 C CA . SER B 1 629 ? 12.555 8.562 8.914 1 78.62 629 SER B CA 1
ATOM 12874 C C . SER B 1 629 ? 13.227 8.422 7.555 1 78.62 629 SER B C 1
ATOM 12876 O O . SER B 1 629 ? 14.453 8.539 7.445 1 78.62 629 SER B O 1
ATOM 12878 N N . ILE B 1 630 ? 12.414 8.242 6.504 1 73.44 630 ILE B N 1
ATOM 12879 C CA . ILE B 1 630 ? 12.984 8.156 5.164 1 73.44 630 ILE B CA 1
ATOM 12880 C C . ILE B 1 630 ? 13.531 9.523 4.75 1 73.44 630 ILE B C 1
ATOM 12882 O O . ILE B 1 630 ? 14.594 9.609 4.129 1 73.44 630 ILE B O 1
ATOM 12886 N N . TYR B 1 631 ? 12.891 10.555 5.172 1 83.31 631 TYR B N 1
ATOM 12887 C CA . TYR B 1 631 ? 13.391 11.906 4.949 1 83.31 631 TYR B CA 1
ATOM 12888 C C . TYR B 1 631 ? 14.711 12.125 5.688 1 83.31 631 TYR B C 1
ATOM 12890 O O . TYR B 1 631 ? 15.656 12.672 5.121 1 83.31 631 TYR B O 1
ATOM 12898 N N . ALA B 1 632 ? 14.68 11.758 6.891 1 84.25 632 ALA B N 1
ATOM 12899 C CA . ALA B 1 632 ? 15.891 11.961 7.688 1 84.25 632 ALA B CA 1
ATOM 12900 C C . ALA B 1 632 ? 17.062 11.172 7.109 1 84.25 632 ALA B C 1
ATOM 12902 O O . ALA B 1 632 ? 18.203 11.656 7.098 1 84.25 632 ALA B O 1
ATOM 12903 N N . PHE B 1 633 ? 16.812 10.086 6.531 1 79 633 PHE B N 1
ATOM 12904 C CA . PHE B 1 633 ? 17.859 9.266 5.949 1 79 633 PHE B CA 1
ATOM 12905 C C . PHE B 1 633 ? 18.375 9.883 4.656 1 79 633 PHE B C 1
ATOM 12907 O O . PHE B 1 633 ? 19.578 9.859 4.387 1 79 633 PHE B O 1
ATOM 12914 N N . LYS B 1 634 ? 17.469 10.391 3.922 1 79.81 634 LYS B N 1
ATOM 12915 C CA . LYS B 1 634 ? 17.891 11.031 2.682 1 79.81 634 LYS B CA 1
ATOM 12916 C C . LYS B 1 634 ? 18.766 12.25 2.961 1 79.81 634 LYS B C 1
ATOM 12918 O O . LYS B 1 634 ? 19.75 12.492 2.254 1 79.81 634 LYS B O 1
ATOM 12923 N N . THR B 1 635 ? 18.375 12.938 3.951 1 86 635 THR B N 1
ATOM 12924 C CA . THR B 1 635 ? 19.172 14.109 4.316 1 86 635 THR B CA 1
ATOM 12925 C C . THR B 1 635 ? 20.562 13.688 4.82 1 86 635 THR B C 1
ATOM 12927 O O . THR B 1 635 ? 21.562 14.281 4.441 1 86 635 THR B O 1
ATOM 12930 N N . ALA B 1 636 ? 20.578 12.672 5.613 1 86.19 636 ALA B N 1
ATOM 12931 C CA . ALA B 1 636 ? 21.844 12.188 6.148 1 86.19 636 ALA B CA 1
ATOM 12932 C C . ALA B 1 636 ? 22.719 11.625 5.043 1 86.19 636 ALA B C 1
ATOM 12934 O O . ALA B 1 636 ? 23.938 11.828 5.043 1 86.19 636 ALA B O 1
ATOM 12935 N N . ALA B 1 637 ? 22.109 10.969 4.102 1 77.69 637 ALA B N 1
ATOM 12936 C CA . ALA B 1 637 ? 22.859 10.414 2.984 1 77.69 637 ALA B CA 1
ATOM 12937 C C . ALA B 1 637 ? 23.406 11.516 2.086 1 77.69 637 ALA B C 1
ATOM 12939 O O . ALA B 1 637 ? 24.547 11.445 1.626 1 77.69 637 ALA B O 1
ATOM 12940 N N . ALA B 1 638 ? 22.578 12.492 1.845 1 84.19 638 ALA B N 1
ATOM 12941 C CA . ALA B 1 638 ? 23.016 13.609 1.015 1 84.19 638 ALA B CA 1
ATOM 12942 C C . ALA B 1 638 ? 24.156 14.367 1.675 1 84.19 638 ALA B C 1
ATOM 12944 O O . ALA B 1 638 ? 25.172 14.672 1.024 1 84.19 638 ALA B O 1
ATOM 12945 N N . VAL B 1 639 ? 24.078 14.617 2.936 1 88.62 639 VAL B N 1
ATOM 12946 C CA . VAL B 1 639 ? 25.094 15.359 3.66 1 88.62 639 VAL B CA 1
ATOM 12947 C C . VAL B 1 639 ? 26.359 14.5 3.791 1 88.62 639 VAL B C 1
ATOM 12949 O O . VAL B 1 639 ? 27.469 15.023 3.732 1 88.62 639 VAL B O 1
ATOM 12952 N N . ALA B 1 640 ? 26.156 13.195 3.891 1 82.56 640 ALA B N 1
ATOM 12953 C CA . ALA B 1 640 ? 27.312 12.297 3.998 1 82.56 640 ALA B CA 1
ATOM 12954 C C . ALA B 1 640 ? 28.094 12.25 2.691 1 82.56 640 ALA B C 1
ATOM 12956 O O . ALA B 1 640 ? 29.328 12.234 2.701 1 82.56 640 ALA B O 1
ATOM 12957 N N . VAL B 1 641 ? 27.375 12.234 1.57 1 79.88 641 VAL B N 1
ATOM 12958 C CA . VAL B 1 641 ? 28.047 12.258 0.275 1 79.88 641 VAL B CA 1
ATOM 12959 C C . VAL B 1 641 ? 28.828 13.562 0.117 1 79.88 641 VAL B C 1
ATOM 12961 O O . VAL B 1 641 ? 29.938 13.57 -0.417 1 79.88 641 VAL B O 1
ATOM 12964 N N . PHE B 1 642 ? 28.219 14.602 0.611 1 87.38 642 PHE B N 1
ATOM 12965 C CA . PHE B 1 642 ? 28.906 15.891 0.564 1 87.38 642 PHE B CA 1
ATOM 12966 C C . PHE B 1 642 ? 30.141 15.883 1.461 1 87.38 642 PHE B C 1
ATOM 12968 O O . PHE B 1 642 ? 31.172 16.438 1.097 1 87.38 642 PHE B O 1
ATOM 12975 N N . ALA B 1 643 ? 30.078 15.203 2.559 1 86.81 643 ALA B N 1
ATOM 12976 C CA . ALA B 1 643 ? 31.188 15.141 3.51 1 86.81 643 ALA B CA 1
ATOM 12977 C C . ALA B 1 643 ? 32.312 14.266 2.979 1 86.81 643 ALA B C 1
ATOM 12979 O O . ALA B 1 643 ? 33.469 14.438 3.361 1 86.81 643 ALA B O 1
ATOM 12980 N N . VAL B 1 644 ? 32 13.375 2.102 1 81.19 644 VAL B N 1
ATOM 12981 C CA . VAL B 1 644 ? 33 12.5 1.53 1 81.19 644 VAL B CA 1
ATOM 12982 C C . VAL B 1 644 ? 33.969 13.32 0.673 1 81.19 644 VAL B C 1
ATOM 12984 O O . VAL B 1 644 ? 35.156 12.992 0.583 1 81.19 644 VAL B O 1
ATOM 12987 N N . PHE B 1 645 ? 33.438 14.398 0.124 1 82.88 645 PHE B N 1
ATOM 12988 C CA . PHE B 1 645 ? 34.312 15.281 -0.648 1 82.88 645 PHE B CA 1
ATOM 12989 C C . PHE B 1 645 ? 35.406 15.867 0.236 1 82.88 645 PHE B C 1
ATOM 12991 O O . PHE B 1 645 ? 36.5 16.172 -0.24 1 82.88 645 PHE B O 1
ATOM 12998 N N . LEU B 1 646 ? 35.125 16.031 1.502 1 86.44 646 LEU B N 1
ATOM 12999 C CA . LEU B 1 646 ? 36.094 16.578 2.457 1 86.44 646 LEU B CA 1
ATOM 13000 C C . LEU B 1 646 ? 36.938 15.461 3.059 1 86.44 646 LEU B C 1
ATOM 13002 O O . LEU B 1 646 ? 38.125 15.656 3.334 1 86.44 646 LEU B O 1
ATOM 13006 N N . LEU B 1 647 ? 36.375 14.25 3.227 1 84.19 647 LEU B N 1
ATOM 13007 C CA . LEU B 1 647 ? 37.031 13.18 3.961 1 84.19 647 LEU B CA 1
ATOM 13008 C C . LEU B 1 647 ? 37.938 12.359 3.041 1 84.19 647 LEU B C 1
ATOM 13010 O O . LEU B 1 647 ? 38.938 11.789 3.488 1 84.19 647 LEU B O 1
ATOM 13014 N N . ALA B 1 648 ? 37.656 12.383 1.767 1 77.69 648 ALA B N 1
ATOM 13015 C CA . ALA B 1 648 ? 38.5 11.648 0.826 1 77.69 648 ALA B CA 1
ATOM 13016 C C . ALA B 1 648 ? 39.812 12.398 0.558 1 77.69 648 ALA B C 1
ATOM 13018 O O . ALA B 1 648 ? 39.781 13.594 0.231 1 77.69 648 ALA B O 1
ATOM 13019 N N . PRO B 1 649 ? 40.938 11.82 0.712 1 76.19 649 PRO B N 1
ATOM 13020 C CA . PRO B 1 649 ? 42.219 12.477 0.57 1 76.19 649 PRO B CA 1
ATOM 13021 C C . PRO B 1 649 ? 42.469 13.031 -0.834 1 76.19 649 PRO B C 1
ATOM 13023 O O . PRO B 1 649 ? 43.094 14.086 -0.993 1 76.19 649 PRO B O 1
ATOM 13026 N N . SER B 1 650 ? 41.844 12.391 -1.83 1 73.88 650 SER B N 1
ATOM 13027 C CA . SER B 1 650 ? 42.062 12.859 -3.197 1 73.88 650 SER B CA 1
ATOM 13028 C C . SER B 1 650 ? 41.281 14.133 -3.469 1 73.88 650 SER B C 1
ATOM 13030 O O . SER B 1 650 ? 41.625 14.906 -4.363 1 73.88 650 SER B O 1
ATOM 13032 N N . LEU B 1 651 ? 40.25 14.477 -2.666 1 80.19 651 LEU B N 1
ATOM 13033 C CA . LEU B 1 651 ? 39.375 15.594 -2.961 1 80.19 651 LEU B CA 1
ATOM 13034 C C . LEU B 1 651 ? 39.5 16.688 -1.91 1 80.19 651 LEU B C 1
ATOM 13036 O O . LEU B 1 651 ? 38.875 17.75 -2.029 1 80.19 651 LEU B O 1
ATOM 13040 N N . HIS B 1 652 ? 40.5 16.469 -0.983 1 82.06 652 HIS B N 1
ATOM 13041 C CA . HIS B 1 652 ? 40.688 17.422 0.109 1 82.06 652 HIS B CA 1
ATOM 13042 C C . HIS B 1 652 ? 41.125 18.781 -0.416 1 82.06 652 HIS B C 1
ATOM 13044 O O . HIS B 1 652 ? 40.625 19.812 0.029 1 82.06 652 HIS B O 1
ATOM 13050 N N . THR B 1 653 ? 42.031 18.719 -1.306 1 81.5 653 THR B N 1
ATOM 13051 C CA . THR B 1 653 ? 42.594 19.969 -1.798 1 81.5 653 THR B CA 1
ATOM 13052 C C . THR B 1 653 ? 41.562 20.734 -2.635 1 81.5 653 THR B C 1
ATOM 13054 O O . THR B 1 653 ? 41.531 21.953 -2.584 1 81.5 653 THR B O 1
ATOM 13057 N N . PHE B 1 654 ? 40.75 20.031 -3.252 1 82.88 654 PHE B N 1
ATOM 13058 C CA . PHE B 1 654 ? 39.688 20.656 -4.035 1 82.88 654 PHE B CA 1
ATOM 13059 C C . PHE B 1 654 ? 38.656 21.312 -3.123 1 82.88 654 PHE B C 1
ATOM 13061 O O . PHE B 1 654 ? 38.219 22.438 -3.363 1 82.88 654 PHE B O 1
ATOM 13068 N N . PHE B 1 655 ? 38.312 20.672 -2.047 1 87.88 655 PHE B N 1
ATOM 13069 C CA . PHE B 1 655 ? 37.281 21.156 -1.124 1 87.88 655 PHE B CA 1
ATOM 13070 C C . PHE B 1 655 ? 37.75 22.422 -0.411 1 87.88 655 PHE B C 1
ATOM 13072 O O . PHE B 1 655 ? 37 23.375 -0.294 1 87.88 655 PHE B O 1
ATOM 13079 N N . ILE B 1 656 ? 39 22.484 -0.04 1 82.81 656 ILE B N 1
ATOM 13080 C CA . ILE B 1 656 ? 39.531 23.594 0.739 1 82.81 656 ILE B CA 1
ATOM 13081 C C . ILE B 1 656 ? 39.812 24.797 -0.179 1 82.81 656 ILE B C 1
ATOM 13083 O O . ILE B 1 656 ? 39.5 25.938 0.173 1 82.81 656 ILE B O 1
ATOM 13087 N N . ASN B 1 657 ? 40.25 24.422 -1.43 1 79.56 657 ASN B N 1
ATOM 13088 C CA . ASN B 1 657 ? 40.594 25.516 -2.35 1 79.56 657 ASN B CA 1
ATOM 13089 C C . ASN B 1 657 ? 39.344 26.203 -2.863 1 79.56 657 ASN B C 1
ATOM 13091 O O . ASN B 1 657 ? 39.344 27.422 -3.068 1 79.56 657 ASN B O 1
ATOM 13095 N N . TYR B 1 658 ? 38.219 25.484 -2.963 1 80.25 658 TYR B N 1
ATOM 13096 C CA . TYR B 1 658 ? 36.969 26.062 -3.48 1 80.25 658 TYR B CA 1
ATOM 13097 C C . TYR B 1 658 ? 36.062 26.516 -2.344 1 80.25 658 TYR B C 1
ATOM 13099 O O . TYR B 1 658 ? 35.094 27.219 -2.572 1 80.25 658 TYR B O 1
ATOM 13107 N N . GLY B 1 659 ? 36.469 26.281 -1.087 1 78.44 659 GLY B N 1
ATOM 13108 C CA . GLY B 1 659 ? 35.656 26.719 0.042 1 78.44 659 GLY B CA 1
ATOM 13109 C C . GLY B 1 659 ? 34.219 26.188 -0.013 1 78.44 659 GLY B C 1
ATOM 13110 O O . GLY B 1 659 ? 33.281 26.969 0.068 1 78.44 659 GLY B O 1
ATOM 13111 N N . LEU B 1 660 ? 34.031 24.938 -0.152 1 82.88 660 LEU B N 1
ATOM 13112 C CA . LEU B 1 660 ? 32.719 24.328 -0.357 1 82.88 660 LEU B CA 1
ATOM 13113 C C . LEU B 1 660 ? 31.984 24.203 0.963 1 82.88 660 LEU B C 1
ATOM 13115 O O . LEU B 1 660 ? 30.938 23.562 1.025 1 82.88 660 LEU B O 1
ATOM 13119 N N . THR B 1 661 ? 32.344 24.891 2.029 1 81.12 661 THR B N 1
ATOM 13120 C CA . THR B 1 661 ? 31.734 24.734 3.336 1 81.12 661 THR B CA 1
ATOM 13121 C C . THR B 1 661 ? 30.297 25.266 3.318 1 81.12 661 THR B C 1
ATOM 13123 O O . THR B 1 661 ? 29.438 24.781 4.047 1 81.12 661 THR B O 1
ATOM 13126 N N . GLY B 1 662 ? 29.984 26.172 2.484 1 81.25 662 GLY B N 1
ATOM 13127 C CA . GLY B 1 662 ? 28.656 26.734 2.393 1 81.25 662 GLY B CA 1
ATOM 13128 C C . GLY B 1 662 ? 27.641 25.797 1.76 1 81.25 662 GLY B C 1
ATOM 13129 O O . GLY B 1 662 ? 26.438 26 1.902 1 81.25 662 GLY B O 1
ATOM 13130 N N . GLY B 1 663 ? 28.094 24.734 1.132 1 84.94 663 GLY B N 1
ATOM 13131 C CA . GLY B 1 663 ? 27.219 23.797 0.468 1 84.94 663 GLY B CA 1
ATOM 13132 C C . GLY B 1 663 ? 26.391 22.969 1.436 1 84.94 663 GLY B C 1
ATOM 13133 O O . GLY B 1 663 ? 25.312 22.484 1.089 1 84.94 663 GLY B O 1
ATOM 13134 N N . ILE B 1 664 ? 26.844 22.875 2.67 1 88.12 664 ILE B N 1
ATOM 13135 C CA . ILE B 1 664 ? 26.125 22.047 3.645 1 88.12 664 ILE B CA 1
ATOM 13136 C C . ILE B 1 664 ? 24.781 22.688 3.977 1 88.12 664 ILE B C 1
ATOM 13138 O O . ILE B 1 664 ? 23.781 21.984 4.121 1 88.12 664 ILE B O 1
ATOM 13142 N N . ILE B 1 665 ? 24.703 24.031 4.121 1 86.75 665 ILE B N 1
ATOM 13143 C CA . ILE B 1 665 ? 23.453 24.734 4.398 1 86.75 665 ILE B CA 1
ATOM 13144 C C . ILE B 1 665 ? 22.484 24.547 3.236 1 86.75 665 ILE B C 1
ATOM 13146 O O . ILE B 1 665 ? 21.297 24.328 3.447 1 86.75 665 ILE B O 1
ATOM 13150 N N . THR B 1 666 ? 23.047 24.516 2.064 1 86.69 666 THR B N 1
ATOM 13151 C CA . THR B 1 666 ? 22.219 24.375 0.873 1 86.69 666 THR B CA 1
ATOM 13152 C C . THR B 1 666 ? 21.562 23 0.826 1 86.69 666 THR B C 1
ATOM 13154 O O . THR B 1 666 ? 20.391 22.875 0.476 1 86.69 666 THR B O 1
ATOM 13157 N N . ILE B 1 667 ? 22.25 22 1.209 1 88.5 667 ILE B N 1
ATOM 13158 C CA . ILE B 1 667 ? 21.719 20.641 1.138 1 88.5 667 ILE B CA 1
ATOM 13159 C C . ILE B 1 667 ? 20.625 20.469 2.191 1 88.5 667 ILE B C 1
ATOM 13161 O O . ILE B 1 667 ? 19.562 19.906 1.905 1 88.5 667 ILE B O 1
ATOM 13165 N N . VAL B 1 668 ? 20.891 20.969 3.398 1 87.12 668 VAL B N 1
ATOM 13166 C CA . VAL B 1 668 ? 19.953 20.766 4.496 1 87.12 668 VAL B CA 1
ATOM 13167 C C . VAL B 1 668 ? 18.656 21.5 4.219 1 87.12 668 VAL B C 1
ATOM 13169 O O . VAL B 1 668 ? 17.562 21.016 4.551 1 87.12 668 VAL B O 1
ATOM 13172 N N . VAL B 1 669 ? 18.734 22.609 3.559 1 84.31 669 VAL B N 1
ATOM 13173 C CA . VAL B 1 669 ? 17.547 23.391 3.258 1 84.31 669 VAL B CA 1
ATOM 13174 C C . VAL B 1 669 ? 16.844 22.828 2.02 1 84.31 669 VAL B C 1
ATOM 13176 O O . VAL B 1 669 ? 15.617 22.875 1.912 1 84.31 669 VAL B O 1
ATOM 13179 N N . ALA B 1 670 ? 17.547 22.219 1.169 1 84.81 670 ALA B N 1
ATOM 13180 C CA . ALA B 1 670 ? 17.016 21.75 -0.107 1 84.81 670 ALA B CA 1
ATOM 13181 C C . ALA B 1 670 ? 16.219 20.453 0.073 1 84.81 670 ALA B C 1
ATOM 13183 O O . ALA B 1 670 ? 15.211 20.234 -0.603 1 84.81 670 ALA B O 1
ATOM 13184 N N . VAL B 1 671 ? 16.656 19.656 0.915 1 82.94 671 VAL B N 1
ATOM 13185 C CA . VAL B 1 671 ? 16 18.359 1.062 1 82.94 671 VAL B CA 1
ATOM 13186 C C . VAL B 1 671 ? 14.797 18.484 1.982 1 82.94 671 VAL B C 1
ATOM 13188 O O . VAL B 1 671 ? 14.938 18.859 3.152 1 82.94 671 VAL B O 1
ATOM 13191 N N . SER B 1 672 ? 13.57 18.391 1.406 1 79.31 672 SER B N 1
ATOM 13192 C CA . SER B 1 672 ? 12.312 18.453 2.148 1 79.31 672 SER B CA 1
ATOM 13193 C C . SER B 1 672 ? 11.609 17.094 2.156 1 79.31 672 SER B C 1
ATOM 13195 O O . SER B 1 672 ? 12.008 16.188 1.424 1 79.31 672 SER B O 1
ATOM 13197 N N . PRO B 1 673 ? 10.664 16.922 3.016 1 74.62 673 PRO B N 1
ATOM 13198 C CA . PRO B 1 673 ? 10.008 15.625 3.154 1 74.62 673 PRO B CA 1
ATOM 13199 C C . PRO B 1 673 ? 9.258 15.203 1.89 1 74.62 673 PRO B C 1
ATOM 13201 O O . PRO B 1 673 ? 9.133 14.008 1.614 1 74.62 673 PRO B O 1
ATOM 13204 N N . THR B 1 674 ? 8.797 16.125 1.121 1 75.81 674 THR B N 1
ATOM 13205 C CA . THR B 1 674 ? 8.078 15.766 -0.094 1 75.81 674 THR B CA 1
ATOM 13206 C C . THR B 1 674 ? 8.781 16.312 -1.328 1 75.81 674 THR B C 1
ATOM 13208 O O . THR B 1 674 ? 9.539 17.281 -1.236 1 75.81 674 THR B O 1
ATOM 13211 N N . LEU B 1 675 ? 8.57 15.703 -2.441 1 74.75 675 LEU B N 1
ATOM 13212 C CA . LEU B 1 675 ? 9.227 16.109 -3.684 1 74.75 675 LEU B CA 1
ATOM 13213 C C . LEU B 1 675 ? 8.734 17.469 -4.141 1 74.75 675 LEU B C 1
ATOM 13215 O O . LEU B 1 675 ? 9.516 18.297 -4.609 1 74.75 675 LEU B O 1
ATOM 13219 N N . GLY B 1 676 ? 7.488 17.734 -4.062 1 74.25 676 GLY B N 1
ATOM 13220 C CA . GLY B 1 676 ? 6.965 19.031 -4.461 1 74.25 676 GLY B CA 1
ATOM 13221 C C . GLY B 1 676 ? 7.527 20.172 -3.643 1 74.25 676 GLY B C 1
ATOM 13222 O O . GLY B 1 676 ? 7.852 21.234 -4.188 1 74.25 676 GLY B O 1
ATOM 13223 N N . GLN B 1 677 ? 7.73 19.953 -2.424 1 76.94 677 GLN B N 1
ATOM 13224 C CA . GLN B 1 677 ? 8.312 20.969 -1.55 1 76.94 677 GLN B CA 1
ATOM 13225 C C . GLN B 1 677 ? 9.789 21.188 -1.866 1 76.94 677 GLN B C 1
ATOM 13227 O O . GLN B 1 677 ? 10.281 22.312 -1.817 1 76.94 677 GLN B O 1
ATOM 13232 N N . SER B 1 678 ? 10.43 20.109 -2.211 1 79.69 678 SER B N 1
ATOM 13233 C CA . SER B 1 678 ? 11.844 20.219 -2.545 1 79.69 678 SER B CA 1
ATOM 13234 C C . SER B 1 678 ? 12.047 20.984 -3.848 1 79.69 678 SER B C 1
ATOM 13236 O O . SER B 1 678 ? 13 21.766 -3.98 1 79.69 678 SER B O 1
ATOM 13238 N N . LEU B 1 679 ? 11.172 20.859 -4.73 1 79.69 679 LEU B N 1
ATOM 13239 C CA . LEU B 1 679 ? 11.305 21.562 -6 1 79.69 679 LEU B CA 1
ATOM 13240 C C . LEU B 1 679 ? 11.109 23.062 -5.812 1 79.69 679 LEU B C 1
ATOM 13242 O O . LEU B 1 679 ? 11.828 23.859 -6.418 1 79.69 679 LEU B O 1
ATOM 13246 N N . VAL B 1 680 ? 10.266 23.422 -5.027 1 79.94 680 VAL B N 1
ATOM 13247 C CA . VAL B 1 680 ? 10.047 24.844 -4.746 1 79.94 680 VAL B CA 1
ATOM 13248 C C . VAL B 1 680 ? 11.25 25.422 -4.008 1 79.94 680 VAL B C 1
ATOM 13250 O O . VAL B 1 680 ? 11.703 26.531 -4.312 1 79.94 680 VAL B O 1
ATOM 13253 N N . THR B 1 681 ? 11.75 24.625 -3.131 1 82.56 681 THR B N 1
ATOM 13254 C CA . THR B 1 681 ? 12.898 25.109 -2.363 1 82.56 681 THR B CA 1
ATOM 13255 C C . THR B 1 681 ? 14.141 25.188 -3.242 1 82.56 681 THR B C 1
ATOM 13257 O O . THR B 1 681 ? 14.984 26.078 -3.059 1 82.56 681 THR B O 1
ATOM 13260 N N . PHE B 1 682 ? 14.234 24.297 -4.273 1 83.81 682 PHE B N 1
ATOM 13261 C CA . PHE B 1 682 ? 15.352 24.344 -5.211 1 83.81 682 PHE B CA 1
ATOM 13262 C C . PHE B 1 682 ? 15.344 25.641 -6.004 1 83.81 682 PHE B C 1
ATOM 13264 O O . PHE B 1 682 ? 16.375 26.281 -6.152 1 83.81 682 PHE B O 1
ATOM 13271 N N . PHE B 1 683 ? 14.266 26 -6.344 1 83.5 683 PHE B N 1
ATOM 13272 C CA . PHE B 1 683 ? 14.148 27.219 -7.141 1 83.5 683 PHE B CA 1
ATOM 13273 C C . PHE B 1 683 ? 14.445 28.453 -6.289 1 83.5 683 PHE B C 1
ATOM 13275 O O . PHE B 1 683 ? 15.117 29.375 -6.742 1 83.5 683 PHE B O 1
ATOM 13282 N N . LEU B 1 684 ? 14.008 28.391 -5.098 1 84.75 684 LEU B N 1
ATOM 13283 C CA . LEU B 1 684 ? 14.227 29.516 -4.199 1 84.75 684 LEU B CA 1
ATOM 13284 C C . LEU B 1 684 ? 15.703 29.625 -3.805 1 84.75 684 LEU B C 1
ATOM 13286 O O . LEU B 1 684 ? 16.234 30.719 -3.623 1 84.75 684 LEU B O 1
ATOM 13290 N N . GLN B 1 685 ? 16.281 28.5 -3.756 1 87.75 685 GLN B N 1
ATOM 13291 C CA . GLN B 1 685 ? 17.688 28.5 -3.371 1 87.75 685 GLN B CA 1
ATOM 13292 C C . GLN B 1 685 ? 18.578 29 -4.508 1 87.75 685 GLN B C 1
ATOM 13294 O O . GLN B 1 685 ? 19.547 29.719 -4.277 1 87.75 685 GLN B O 1
ATOM 13299 N N . ILE B 1 686 ? 18.266 28.609 -5.719 1 86 686 ILE B N 1
ATOM 13300 C CA . ILE B 1 686 ? 19.031 29.062 -6.871 1 86 686 ILE B CA 1
ATOM 13301 C C . ILE B 1 686 ? 18.906 30.578 -7 1 86 686 ILE B C 1
ATOM 13303 O O . ILE B 1 686 ? 19.891 31.281 -7.188 1 86 686 ILE B O 1
ATOM 13307 N N . LEU B 1 687 ? 17.812 31.047 -6.688 1 86.69 687 LEU B N 1
ATOM 13308 C CA . LEU B 1 687 ? 17.562 32.5 -6.785 1 86.69 687 LEU B CA 1
ATOM 13309 C C . LEU B 1 687 ? 18.203 33.219 -5.605 1 86.69 687 LEU B C 1
ATOM 13311 O O . LEU B 1 687 ? 18.781 34.281 -5.777 1 86.69 687 LEU B O 1
ATOM 13315 N N . GLY B 1 688 ? 18.062 32.656 -4.453 1 88.62 688 GLY B N 1
ATOM 13316 C CA . GLY B 1 688 ? 18.578 33.281 -3.258 1 88.62 688 GLY B CA 1
ATOM 13317 C C . GLY B 1 688 ? 20.094 33.312 -3.203 1 88.62 688 GLY B C 1
ATOM 13318 O O . GLY B 1 688 ? 20.688 34.406 -3.174 1 88.62 688 GLY B O 1
ATOM 13319 N N . THR B 1 689 ? 20.719 32.188 -3.316 1 89 689 THR B N 1
ATOM 13320 C CA . THR B 1 689 ? 22.188 32.094 -3.252 1 89 689 THR B CA 1
ATOM 13321 C C . THR B 1 689 ? 22.812 32.781 -4.469 1 89 689 THR B C 1
ATOM 13323 O O . THR B 1 689 ? 23.844 33.438 -4.359 1 89 689 THR B O 1
ATOM 13326 N N . GLY B 1 690 ? 22.172 32.562 -5.641 1 87.44 690 GLY B N 1
ATOM 13327 C CA . GLY B 1 690 ? 22.672 33.219 -6.84 1 87.44 690 GLY B CA 1
ATOM 13328 C C . GLY B 1 690 ? 22.625 34.75 -6.766 1 87.44 690 GLY B C 1
ATOM 13329 O O . GLY B 1 690 ? 23.609 35.406 -7.051 1 87.44 690 GLY B O 1
ATOM 13330 N N . MET B 1 691 ? 21.578 35.25 -6.258 1 90.56 691 MET B N 1
ATOM 13331 C CA . MET B 1 691 ? 21.422 36.688 -6.113 1 90.56 691 MET B CA 1
ATOM 13332 C C . MET B 1 691 ? 22.344 37.219 -5.02 1 90.56 691 MET B C 1
ATOM 13334 O O . MET B 1 691 ? 22.953 38.281 -5.176 1 90.56 691 MET B O 1
ATOM 13338 N N . GLY B 1 692 ? 22.484 36.5 -3.924 1 91.75 692 GLY B N 1
ATOM 13339 C CA . GLY B 1 692 ? 23.359 36.938 -2.84 1 91.75 692 GLY B CA 1
ATOM 13340 C C . GLY B 1 692 ? 24.812 37 -3.244 1 91.75 692 GLY B C 1
ATOM 13341 O O . GLY B 1 692 ? 25.5 37.969 -2.906 1 91.75 692 GLY B O 1
ATOM 13342 N N . SER B 1 693 ? 25.266 36.062 -4.039 1 91.06 693 SER B N 1
ATOM 13343 C CA . SER B 1 693 ? 26.656 36.031 -4.496 1 91.06 693 SER B CA 1
ATOM 13344 C C . SER B 1 693 ? 26.922 37.156 -5.488 1 91.06 693 SER B C 1
ATOM 13346 O O . SER B 1 693 ? 27.984 37.781 -5.465 1 91.06 693 SER B O 1
ATOM 13348 N N . LEU B 1 694 ? 25.953 37.438 -6.312 1 91.56 694 LEU B N 1
ATOM 13349 C CA . LEU B 1 694 ? 26.094 38.5 -7.293 1 91.56 694 LEU B CA 1
ATOM 13350 C C . LEU B 1 694 ? 26.109 39.875 -6.613 1 91.56 694 LEU B C 1
ATOM 13352 O O . LEU B 1 694 ? 26.891 40.75 -6.977 1 91.56 694 LEU B O 1
ATOM 13356 N N . ILE B 1 695 ? 25.312 40 -5.602 1 92.31 695 ILE B N 1
ATOM 13357 C CA . ILE B 1 695 ? 25.25 41.281 -4.879 1 92.31 695 ILE B CA 1
ATOM 13358 C C . ILE B 1 695 ? 26.516 41.469 -4.051 1 92.31 695 ILE B C 1
ATOM 13360 O O . ILE B 1 695 ? 27.047 42.562 -3.953 1 92.31 695 ILE B O 1
ATOM 13364 N N . GLY B 1 696 ? 26.938 40.375 -3.383 1 92 696 GLY B N 1
ATOM 13365 C CA . GLY B 1 696 ? 28.203 40.469 -2.664 1 92 696 GLY B CA 1
ATOM 13366 C C . GLY B 1 696 ? 29.359 40.875 -3.549 1 92 696 GLY B C 1
ATOM 13367 O O . GLY B 1 696 ? 30.188 41.688 -3.17 1 92 696 GLY B O 1
ATOM 13368 N N . LEU B 1 697 ? 29.422 40.312 -4.801 1 92.81 697 LEU B N 1
ATOM 13369 C CA . LEU B 1 697 ? 30.453 40.656 -5.766 1 92.81 697 LEU B CA 1
ATOM 13370 C C . LEU B 1 697 ? 30.359 42.125 -6.191 1 92.81 697 LEU B C 1
ATOM 13372 O O . LEU B 1 697 ? 31.375 42.812 -6.273 1 92.81 697 LEU B O 1
ATOM 13376 N N . LEU B 1 698 ? 29.125 42.531 -6.418 1 92.56 698 LEU B N 1
ATOM 13377 C CA . LEU B 1 698 ? 28.906 43.906 -6.832 1 92.56 698 LEU B CA 1
ATOM 13378 C C . LEU B 1 698 ? 29.344 44.875 -5.742 1 92.56 698 LEU B C 1
ATOM 13380 O O . LEU B 1 698 ? 29.969 45.906 -6.035 1 92.56 698 LEU B O 1
ATOM 13384 N N . MET B 1 699 ? 29.172 44.594 -4.496 1 93.25 699 MET B N 1
ATOM 13385 C CA . MET B 1 699 ? 29.547 45.469 -3.385 1 93.25 699 MET B CA 1
ATOM 13386 C C . MET B 1 699 ? 31.062 45.531 -3.238 1 93.25 699 MET B C 1
ATOM 13388 O O . MET B 1 699 ? 31.641 46.594 -3.016 1 93.25 699 MET B O 1
ATOM 13392 N N . LEU B 1 700 ? 31.672 44.438 -3.385 1 92.94 700 LEU B N 1
ATOM 13393 C CA . LEU B 1 700 ? 33.125 44.375 -3.252 1 92.94 700 LEU B CA 1
ATOM 13394 C C . LEU B 1 700 ? 33.812 45.062 -4.43 1 92.94 700 LEU B C 1
ATOM 13396 O O . LEU B 1 700 ? 34.812 45.719 -4.262 1 92.94 700 LEU B O 1
ATOM 13400 N N . ARG B 1 701 ? 33.219 45 -5.637 1 91.62 701 ARG B N 1
ATOM 13401 C CA . ARG B 1 701 ? 33.812 45.625 -6.82 1 91.62 701 ARG B CA 1
ATOM 13402 C C . ARG B 1 701 ? 33.625 47.125 -6.777 1 91.62 701 ARG B C 1
ATOM 13404 O O . ARG B 1 701 ? 34.5 47.875 -7.234 1 91.62 701 ARG B O 1
ATOM 13411 N N . ILE B 1 702 ? 32.531 47.562 -6.223 1 90.75 702 ILE B N 1
ATOM 13412 C CA . ILE B 1 702 ? 32.281 49 -6.137 1 90.75 702 ILE B CA 1
ATOM 13413 C C . ILE B 1 702 ? 33.281 49.656 -5.191 1 90.75 702 ILE B C 1
ATOM 13415 O O . ILE B 1 702 ? 33.75 50.781 -5.461 1 90.75 702 ILE B O 1
ATOM 13419 N N . PHE B 1 703 ? 33.719 49 -4.121 1 90.81 703 PHE B N 1
ATOM 13420 C CA . PHE B 1 703 ? 34.562 49.656 -3.107 1 90.81 703 PHE B CA 1
ATOM 13421 C C . PHE B 1 703 ? 35.969 49.062 -3.131 1 90.81 703 PHE B C 1
ATOM 13423 O O . PHE B 1 703 ? 36.688 49.125 -2.127 1 90.81 703 PHE B O 1
ATOM 13430 N N . LEU B 1 704 ? 36.281 48.5 -4.27 1 89 704 LEU B N 1
ATOM 13431 C CA . LEU B 1 704 ? 37.656 48 -4.441 1 89 704 LEU B CA 1
ATOM 13432 C C . LEU B 1 704 ? 38.625 49.156 -4.535 1 89 704 LEU B C 1
ATOM 13434 O O . LEU B 1 704 ? 38.469 50.062 -5.355 1 89 704 LEU B O 1
ATOM 13438 N N . ASP B 1 705 ? 39.625 49.25 -3.65 1 86.56 705 ASP B N 1
ATOM 13439 C CA . ASP B 1 705 ? 40.719 50.219 -3.641 1 86.56 705 ASP B CA 1
ATOM 13440 C C . ASP B 1 705 ? 40.188 51.656 -3.531 1 86.56 705 ASP B C 1
ATOM 13442 O O . ASP B 1 705 ? 40.656 52.531 -4.262 1 86.56 705 ASP B O 1
ATOM 13446 N N . VAL B 1 706 ? 39.156 51.75 -2.699 1 85.75 706 VAL B N 1
ATOM 13447 C CA . VAL B 1 706 ? 38.594 53.062 -2.496 1 85.75 706 VAL B CA 1
ATOM 13448 C C . VAL B 1 706 ? 38.906 53.562 -1.079 1 85.75 706 VAL B C 1
ATOM 13450 O O . VAL B 1 706 ? 38.781 52.781 -0.117 1 85.75 706 VAL B O 1
ATOM 13453 N N . GLY B 1 707 ? 39.375 54.812 -0.849 1 79.62 707 GLY B N 1
ATOM 13454 C CA . GLY B 1 707 ? 39.531 55.5 0.428 1 79.62 707 GLY B CA 1
ATOM 13455 C C . GLY B 1 707 ? 40.75 55.031 1.203 1 79.62 707 GLY B C 1
ATOM 13456 O O . GLY B 1 707 ? 40.75 55.094 2.434 1 79.62 707 GLY B O 1
ATOM 13457 N N . GLY B 1 708 ? 41.75 54.469 0.636 1 75.81 708 GLY B N 1
ATOM 13458 C CA . GLY B 1 708 ? 43 54.062 1.292 1 75.81 708 GLY B CA 1
ATOM 13459 C C . GLY B 1 708 ? 42.938 52.656 1.815 1 75.81 708 GLY B C 1
ATOM 13460 O O . GLY B 1 708 ? 43.906 52.188 2.404 1 75.81 708 GLY B O 1
ATOM 13461 N N . TYR B 1 709 ? 41.781 51.969 1.801 1 81.88 709 TYR B N 1
ATOM 13462 C CA . TYR B 1 709 ? 41.625 50.562 2.176 1 81.88 709 TYR B CA 1
ATOM 13463 C C . TYR B 1 709 ? 41.5 49.688 0.941 1 81.88 709 TYR B C 1
ATOM 13465 O O . TYR B 1 709 ? 41.25 50.188 -0.159 1 81.88 709 TYR B O 1
ATOM 13473 N N . LYS B 1 710 ? 41.906 48.531 0.956 1 85.88 710 LYS B N 1
ATOM 13474 C CA . LYS B 1 710 ? 41.625 47.625 -0.156 1 85.88 710 LYS B CA 1
ATOM 13475 C C . LYS B 1 710 ? 40.125 47.531 -0.412 1 85.88 710 LYS B C 1
ATOM 13477 O O . LYS B 1 710 ? 39.688 47.531 -1.563 1 85.88 710 LYS B O 1
ATOM 13482 N N . PHE B 1 711 ? 39.344 47.469 0.778 1 90 711 PHE B N 1
ATOM 13483 C CA . PHE B 1 711 ? 37.906 47.562 0.741 1 90 711 PHE B CA 1
ATOM 13484 C C . PHE B 1 711 ? 37.375 48.562 1.771 1 90 711 PHE B C 1
ATOM 13486 O O . PHE B 1 711 ? 37.656 48.406 2.967 1 90 711 PHE B O 1
ATOM 13493 N N . ASN B 1 712 ? 36.688 49.625 1.35 1 90.75 712 ASN B N 1
ATOM 13494 C CA . ASN B 1 712 ? 36.188 50.656 2.252 1 90.75 712 ASN B CA 1
ATOM 13495 C C . ASN B 1 712 ? 35.125 50.125 3.203 1 90.75 712 ASN B C 1
ATOM 13497 O O . ASN B 1 712 ? 34.062 49.719 2.768 1 90.75 712 ASN B O 1
ATOM 13501 N N . PRO B 1 713 ? 35.469 50 4.543 1 90.69 713 PRO B N 1
ATOM 13502 C CA . PRO B 1 713 ? 34.531 49.406 5.488 1 90.69 713 PRO B CA 1
ATOM 13503 C C . PRO B 1 713 ? 33.281 50.281 5.66 1 90.69 713 PRO B C 1
ATOM 13505 O O . PRO B 1 713 ? 32.188 49.75 5.93 1 90.69 713 PRO B O 1
ATOM 13508 N N . TYR B 1 714 ? 33.312 51.594 5.496 1 90.88 714 TYR B N 1
ATOM 13509 C CA . TYR B 1 714 ? 32.156 52.5 5.668 1 90.88 714 TYR B CA 1
ATOM 13510 C C . TYR B 1 714 ? 31.172 52.312 4.523 1 90.88 714 TYR B C 1
ATOM 13512 O O . TYR B 1 714 ? 29.969 52.25 4.75 1 90.88 714 TYR B O 1
ATOM 13520 N N . GLY B 1 715 ? 31.719 52.281 3.326 1 90.12 715 GLY B N 1
ATOM 13521 C CA . GLY B 1 715 ? 30.844 52.031 2.184 1 90.12 715 GLY B CA 1
ATOM 13522 C C . GLY B 1 715 ? 30.188 50.688 2.195 1 90.12 715 GLY B C 1
ATOM 13523 O O . GLY B 1 715 ? 29.016 50.531 1.855 1 90.12 715 GLY B O 1
ATOM 13524 N N . LEU B 1 716 ? 30.906 49.688 2.602 1 92.81 716 LEU B N 1
ATOM 13525 C CA . LEU B 1 716 ? 30.375 48.312 2.652 1 92.81 716 LEU B CA 1
ATOM 13526 C C . LEU B 1 716 ? 29.266 48.219 3.689 1 92.81 716 LEU B C 1
ATOM 13528 O O . LEU B 1 716 ? 28.25 47.562 3.451 1 92.81 716 LEU B O 1
ATOM 13532 N N . ALA B 1 717 ? 29.406 48.781 4.875 1 92.56 717 ALA B N 1
ATOM 13533 C CA . ALA B 1 717 ? 28.391 48.781 5.922 1 92.56 717 ALA B CA 1
ATOM 13534 C C . ALA B 1 717 ? 27.141 49.5 5.473 1 92.56 717 ALA B C 1
ATOM 13536 O O . ALA B 1 717 ? 26.016 49.062 5.727 1 92.56 717 ALA B O 1
ATOM 13537 N N . ALA B 1 718 ? 27.312 50.594 4.742 1 92 718 ALA B N 1
ATOM 13538 C CA . ALA B 1 718 ? 26.172 51.375 4.262 1 92 718 ALA B CA 1
ATOM 13539 C C . ALA B 1 718 ? 25.391 50.594 3.197 1 92 718 ALA B C 1
ATOM 13541 O O . ALA B 1 718 ? 24.156 50.594 3.217 1 92 718 ALA B O 1
ATOM 13542 N N . LEU B 1 719 ? 26.094 50.031 2.332 1 91.88 719 LEU B N 1
ATOM 13543 C CA . LEU B 1 719 ? 25.422 49.312 1.274 1 91.88 719 LEU B CA 1
ATOM 13544 C C . LEU B 1 719 ? 24.797 48 1.82 1 91.88 719 LEU B C 1
ATOM 13546 O O . LEU B 1 719 ? 23.828 47.5 1.267 1 91.88 719 LEU B O 1
ATOM 13550 N N . SER B 1 720 ? 25.438 47.438 2.855 1 92.38 720 SER B N 1
ATOM 13551 C CA . SER B 1 720 ? 24.844 46.25 3.482 1 92.38 720 SER B CA 1
ATOM 13552 C C . SER B 1 720 ? 23.484 46.594 4.086 1 92.38 720 SER B C 1
ATOM 13554 O O . SER B 1 720 ? 22.578 45.75 4.074 1 92.38 720 SER B O 1
ATOM 13556 N N . PHE B 1 721 ? 23.328 47.75 4.582 1 93.44 721 PHE B N 1
ATOM 13557 C CA . PHE B 1 721 ? 22.047 48.188 5.121 1 93.44 721 PHE B CA 1
ATOM 13558 C C . PHE B 1 721 ? 21.016 48.375 4.008 1 93.44 721 PHE B C 1
ATOM 13560 O O . PHE B 1 721 ? 19.859 47.938 4.152 1 93.44 721 PHE B O 1
ATOM 13567 N N . VAL B 1 722 ? 21.391 48.875 2.879 1 90.5 722 VAL B N 1
ATOM 13568 C CA . VAL B 1 722 ? 20.484 49.125 1.757 1 90.5 722 VAL B CA 1
ATOM 13569 C C . VAL B 1 722 ? 20.047 47.781 1.155 1 90.5 722 VAL B C 1
ATOM 13571 O O . VAL B 1 722 ? 18.891 47.625 0.776 1 90.5 722 VAL B O 1
ATOM 13574 N N . PHE B 1 723 ? 20.953 46.875 1.13 1 90.88 723 PHE B N 1
ATOM 13575 C CA . PHE B 1 723 ? 20.641 45.531 0.61 1 90.88 723 PHE B CA 1
ATOM 13576 C C . PHE B 1 723 ? 19.875 44.719 1.637 1 90.88 723 PHE B C 1
ATOM 13578 O O . PHE B 1 723 ? 19 43.938 1.277 1 90.88 723 PHE B O 1
ATOM 13585 N N . GLY B 1 724 ? 20.141 44.844 2.857 1 90.94 724 GLY B N 1
ATOM 13586 C CA . GLY B 1 724 ? 19.5 44.094 3.918 1 90.94 724 GLY B CA 1
ATOM 13587 C C . GLY B 1 724 ? 18.062 44.5 4.164 1 90.94 724 GLY B C 1
ATOM 13588 O O . GLY B 1 724 ? 17.234 43.688 4.598 1 90.94 724 GLY B O 1
ATOM 13589 N N . LEU B 1 725 ? 17.688 45.625 3.742 1 91.44 725 LEU B N 1
ATOM 13590 C CA . LEU B 1 725 ? 16.375 46.156 4.059 1 91.44 725 LEU B CA 1
ATOM 13591 C C . LEU B 1 725 ? 15.289 45.469 3.221 1 91.44 725 LEU B C 1
ATOM 13593 O O . LEU B 1 725 ? 14.312 44.938 3.762 1 91.44 725 LEU B O 1
ATOM 13597 N N . PRO B 1 726 ? 15.43 45.406 1.889 1 87.94 726 PRO B N 1
ATOM 13598 C CA . PRO B 1 726 ? 14.383 44.75 1.123 1 87.94 726 PRO B CA 1
ATOM 13599 C C . PRO B 1 726 ? 14.312 43.25 1.415 1 87.94 726 PRO B C 1
ATOM 13601 O O . PRO B 1 726 ? 13.227 42.656 1.433 1 87.94 726 PRO B O 1
ATOM 13604 N N . LEU B 1 727 ? 15.391 42.594 1.64 1 90.44 727 LEU B N 1
ATOM 13605 C CA . LEU B 1 727 ? 15.391 41.156 1.894 1 90.44 727 LEU B CA 1
ATOM 13606 C C . LEU B 1 727 ? 14.836 40.875 3.281 1 90.44 727 LEU B C 1
ATOM 13608 O O . LEU B 1 727 ? 14.164 39.844 3.477 1 90.44 727 LEU B O 1
ATOM 13612 N N . SER B 1 728 ? 15.133 41.719 4.191 1 90.38 728 SER B N 1
ATOM 13613 C CA . SER B 1 728 ? 14.516 41.562 5.504 1 90.38 728 SER B CA 1
ATOM 13614 C C . SER B 1 728 ? 13.008 41.781 5.438 1 90.38 728 SER B C 1
ATOM 13616 O O . SER B 1 728 ? 12.242 41.125 6.152 1 90.38 728 SER B O 1
ATOM 13618 N N . ALA B 1 729 ? 12.625 42.719 4.574 1 87.25 729 ALA B N 1
ATOM 13619 C CA . ALA B 1 729 ? 11.188 42.938 4.395 1 87.25 729 ALA B CA 1
ATOM 13620 C C . ALA B 1 729 ? 10.508 41.688 3.832 1 87.25 729 ALA B C 1
ATOM 13622 O O . ALA B 1 729 ? 9.391 41.344 4.238 1 87.25 729 ALA B O 1
ATOM 13623 N N . ILE B 1 730 ? 11.203 40.969 3.006 1 85.31 730 ILE B N 1
ATOM 13624 C CA . ILE B 1 730 ? 10.641 39.75 2.42 1 85.31 730 ILE B CA 1
ATOM 13625 C C . ILE B 1 730 ? 10.516 38.688 3.49 1 85.31 730 ILE B C 1
ATOM 13627 O O . ILE B 1 730 ? 9.531 37.938 3.512 1 85.31 730 ILE B O 1
ATOM 13631 N N . ILE B 1 731 ? 11.398 38.531 4.348 1 85.94 731 ILE B N 1
ATOM 13632 C CA . ILE B 1 731 ? 11.398 37.531 5.395 1 85.94 731 ILE B CA 1
ATOM 13633 C C . ILE B 1 731 ? 10.203 37.719 6.316 1 85.94 731 ILE B C 1
ATOM 13635 O O . ILE B 1 731 ? 9.539 36.781 6.711 1 85.94 731 ILE B O 1
ATOM 13639 N N . TYR B 1 732 ? 9.867 39.031 6.617 1 84.5 732 TYR B N 1
ATOM 13640 C CA . TYR B 1 732 ? 8.836 39.281 7.621 1 84.5 732 TYR B CA 1
ATOM 13641 C C . TYR B 1 732 ? 7.473 39.469 6.973 1 84.5 732 TYR B C 1
ATOM 13643 O O . TYR B 1 732 ? 6.441 39.219 7.605 1 84.5 732 TYR B O 1
ATOM 13651 N N . VAL B 1 733 ? 7.469 39.875 5.613 1 76.38 733 VAL B N 1
ATOM 13652 C CA . VAL B 1 733 ? 6.195 40.094 4.938 1 76.38 733 VAL B CA 1
ATOM 13653 C C . VAL B 1 733 ? 5.742 38.812 4.246 1 76.38 733 VAL B C 1
ATOM 13655 O O . VAL B 1 733 ? 4.559 38.469 4.289 1 76.38 733 VAL B O 1
ATOM 13658 N N . LYS B 1 734 ? 6.688 38.156 3.594 1 77.12 734 LYS B N 1
ATOM 13659 C CA . LYS B 1 734 ? 6.383 36.906 2.863 1 77.12 734 LYS B CA 1
ATOM 13660 C C . LYS B 1 734 ? 7.23 35.75 3.365 1 77.12 734 LYS B C 1
ATOM 13662 O O . LYS B 1 734 ? 8.242 35.406 2.748 1 77.12 734 LYS B O 1
ATOM 13667 N N . PRO B 1 735 ? 6.699 35.031 4.398 1 71.56 735 PRO B N 1
ATOM 13668 C CA . PRO B 1 735 ? 7.512 34 5.008 1 71.56 735 PRO B CA 1
ATOM 13669 C C . PRO B 1 735 ? 7.723 32.781 4.082 1 71.56 735 PRO B C 1
ATOM 13671 O O . PRO B 1 735 ? 8.617 31.984 4.312 1 71.56 735 PRO B O 1
ATOM 13674 N N . MET B 1 736 ? 7.02 32.719 2.896 1 72.19 736 MET B N 1
ATOM 13675 C CA . MET B 1 736 ? 7.199 31.625 1.964 1 72.19 736 MET B CA 1
ATOM 13676 C C . MET B 1 736 ? 8.57 31.688 1.297 1 72.19 736 MET B C 1
ATOM 13678 O O . MET B 1 736 ? 9.109 30.656 0.883 1 72.19 736 MET B O 1
ATOM 13682 N N . PHE B 1 737 ? 9.086 32.906 1.348 1 77.75 737 PHE B N 1
ATOM 13683 C CA . PHE B 1 737 ? 10.359 33.094 0.677 1 77.75 737 PHE B CA 1
ATOM 13684 C C . PHE B 1 737 ? 11.492 33.219 1.693 1 77.75 737 PHE B C 1
ATOM 13686 O O . PHE B 1 737 ? 12.547 33.781 1.391 1 77.75 737 PHE B O 1
ATOM 13693 N N . PHE B 1 738 ? 11.297 32.781 2.9 1 82.25 738 PHE B N 1
ATOM 13694 C CA . PHE B 1 738 ? 12.289 32.875 3.963 1 82.25 738 PHE B CA 1
ATOM 13695 C C . PHE B 1 738 ? 13.594 32.188 3.559 1 82.25 738 PHE B C 1
ATOM 13697 O O . PHE B 1 738 ? 14.672 32.75 3.723 1 82.25 738 PHE B O 1
ATOM 13704 N N . ALA B 1 739 ? 13.453 30.984 2.982 1 80.38 739 ALA B N 1
ATOM 13705 C CA . ALA B 1 739 ? 14.656 30.219 2.656 1 80.38 739 ALA B CA 1
ATOM 13706 C C . ALA B 1 739 ? 15.484 30.922 1.583 1 80.38 739 ALA B C 1
ATOM 13708 O O . ALA B 1 739 ? 16.719 30.953 1.662 1 80.38 739 ALA B O 1
ATOM 13709 N N . GLY B 1 740 ? 14.797 31.531 0.643 1 85.06 740 GLY B N 1
ATOM 13710 C CA . GLY B 1 740 ? 15.508 32.25 -0.399 1 85.06 740 GLY B CA 1
ATOM 13711 C C . GLY B 1 740 ? 16.188 33.531 0.107 1 85.06 740 GLY B C 1
ATOM 13712 O O . GLY B 1 740 ? 17.344 33.781 -0.234 1 85.06 740 GLY B O 1
ATOM 13713 N N . ALA B 1 741 ? 15.555 34.219 0.958 1 88.5 741 ALA B N 1
ATOM 13714 C CA . ALA B 1 741 ? 16.109 35.469 1.494 1 88.5 741 ALA B CA 1
ATOM 13715 C C . ALA B 1 741 ? 17.25 35.156 2.467 1 88.5 741 ALA B C 1
ATOM 13717 O O . ALA B 1 741 ? 18.25 35.906 2.504 1 88.5 741 ALA B O 1
ATOM 13718 N N . LEU B 1 742 ? 17.094 34.156 3.25 1 88.31 742 LEU B N 1
ATOM 13719 C CA . LEU B 1 742 ? 18.125 33.75 4.184 1 88.31 742 LEU B CA 1
ATOM 13720 C C . LEU B 1 742 ? 19.422 33.375 3.445 1 88.31 742 LEU B C 1
ATOM 13722 O O . LEU B 1 742 ? 20.5 33.812 3.832 1 88.31 742 LEU B O 1
ATOM 13726 N N . LEU B 1 743 ? 19.234 32.719 2.361 1 89.12 743 LEU B N 1
ATOM 13727 C CA . LEU B 1 743 ? 20.406 32.25 1.625 1 89.12 743 LEU B CA 1
ATOM 13728 C C . LEU B 1 743 ? 21.031 33.406 0.839 1 89.12 743 LEU B C 1
ATOM 13730 O O . LEU B 1 743 ? 22.25 33.469 0.669 1 89.12 743 LEU B O 1
ATOM 13734 N N . ALA B 1 744 ? 20.203 34.312 0.44 1 91.69 744 ALA B N 1
ATOM 13735 C CA . ALA B 1 744 ? 20.719 35.469 -0.265 1 91.69 744 ALA B CA 1
ATOM 13736 C C . ALA B 1 744 ? 21.578 36.344 0.661 1 91.69 744 ALA B C 1
ATOM 13738 O O . ALA B 1 744 ? 22.703 36.688 0.323 1 91.69 744 ALA B O 1
ATOM 13739 N N . MET B 1 745 ? 21.141 36.625 1.801 1 92.69 745 MET B N 1
ATOM 13740 C CA . MET B 1 745 ? 21.859 37.469 2.752 1 92.69 745 MET B CA 1
ATOM 13741 C C . MET B 1 745 ? 23.078 36.75 3.305 1 92.69 745 MET B C 1
ATOM 13743 O O . MET B 1 745 ? 24.125 37.344 3.502 1 92.69 745 MET B O 1
ATOM 13747 N N . ASN B 1 746 ? 22.953 35.5 3.498 1 91.56 746 ASN B N 1
ATOM 13748 C CA . ASN B 1 746 ? 24.078 34.75 4.023 1 91.56 746 ASN B CA 1
ATOM 13749 C C . ASN B 1 746 ? 25.203 34.594 2.996 1 91.56 746 ASN B C 1
ATOM 13751 O O . ASN B 1 746 ? 26.375 34.688 3.346 1 91.56 746 ASN B O 1
ATOM 13755 N N . SER B 1 747 ? 24.812 34.344 1.771 1 91.44 747 SER B N 1
ATOM 13756 C CA . SER B 1 747 ? 25.828 34.219 0.735 1 91.44 747 SER B CA 1
ATOM 13757 C C . SER B 1 747 ? 26.578 35.531 0.517 1 91.44 747 SER B C 1
ATOM 13759 O O . SER B 1 747 ? 27.797 35.531 0.365 1 91.44 747 SER B O 1
ATOM 13761 N N . ALA B 1 748 ? 25.891 36.594 0.544 1 92.81 748 ALA B N 1
ATOM 13762 C CA . ALA B 1 748 ? 26.531 37.906 0.423 1 92.81 748 ALA B CA 1
ATOM 13763 C C . ALA B 1 748 ? 27.422 38.188 1.633 1 92.81 748 ALA B C 1
ATOM 13765 O O . ALA B 1 748 ? 28.562 38.656 1.484 1 92.81 748 ALA B O 1
ATOM 13766 N N . GLY B 1 749 ? 26.938 37.844 2.811 1 91.62 749 GLY B N 1
ATOM 13767 C CA . GLY B 1 749 ? 27.672 38.125 4.031 1 91.62 749 GLY B CA 1
ATOM 13768 C C . GLY B 1 749 ? 28.938 37.281 4.148 1 91.62 749 GLY B C 1
ATOM 13769 O O . GLY B 1 749 ? 30 37.781 4.527 1 91.62 749 GLY B O 1
ATOM 13770 N N . THR B 1 750 ? 28.844 36.031 3.816 1 90.19 750 THR B N 1
ATOM 13771 C CA . THR B 1 750 ? 30 35.125 3.918 1 90.19 750 THR B CA 1
ATOM 13772 C C . THR B 1 750 ? 31.078 35.531 2.92 1 90.19 750 THR B C 1
ATOM 13774 O O . THR B 1 750 ? 32.281 35.469 3.225 1 90.19 750 THR B O 1
ATOM 13777 N N . LEU B 1 751 ? 30.703 35.969 1.736 1 90.94 751 LEU B N 1
ATOM 13778 C CA . LEU B 1 751 ? 31.656 36.438 0.73 1 90.94 751 LEU B CA 1
ATOM 13779 C C . LEU B 1 751 ? 32.375 37.688 1.189 1 90.94 751 LEU B C 1
ATOM 13781 O O . LEU B 1 751 ? 33.594 37.781 1.079 1 90.94 751 LEU B O 1
ATOM 13785 N N . ILE B 1 752 ? 31.688 38.625 1.759 1 91.94 752 ILE B N 1
ATOM 13786 C CA . ILE B 1 752 ? 32.25 39.906 2.186 1 91.94 752 ILE B CA 1
ATOM 13787 C C . ILE B 1 752 ? 33.188 39.688 3.375 1 91.94 752 ILE B C 1
ATOM 13789 O O . ILE B 1 752 ? 34.281 40.25 3.412 1 91.94 752 ILE B O 1
ATOM 13793 N N . VAL B 1 753 ? 32.75 38.844 4.324 1 90.44 753 VAL B N 1
ATOM 13794 C CA . VAL B 1 753 ? 33.562 38.625 5.527 1 90.44 753 VAL B CA 1
ATOM 13795 C C . VAL B 1 753 ? 34.812 37.875 5.164 1 90.44 753 VAL B C 1
ATOM 13797 O O . VAL B 1 753 ? 35.906 38.188 5.691 1 90.44 753 VAL B O 1
ATOM 13800 N N . THR B 1 754 ? 34.75 36.938 4.285 1 88.31 754 THR B N 1
ATOM 13801 C CA . THR B 1 754 ? 35.938 36.156 3.889 1 88.31 754 THR B CA 1
ATOM 13802 C C . THR B 1 754 ? 36.938 37.062 3.166 1 88.31 754 THR B C 1
ATOM 13804 O O . THR B 1 754 ? 38.125 36.969 3.432 1 88.31 754 THR B O 1
ATOM 13807 N N . GLU B 1 755 ? 36.469 37.906 2.279 1 89.5 755 GLU B N 1
ATOM 13808 C CA . GLU B 1 755 ? 37.375 38.781 1.554 1 89.5 755 GLU B CA 1
ATOM 13809 C C . GLU B 1 755 ? 37.969 39.844 2.482 1 89.5 755 GLU B C 1
ATOM 13811 O O . GLU B 1 755 ? 39.125 40.219 2.352 1 89.5 755 GLU B O 1
ATOM 13816 N N . TRP B 1 756 ? 37.219 40.312 3.396 1 88.88 756 TRP B N 1
ATOM 13817 C CA . TRP B 1 756 ? 37.688 41.312 4.359 1 88.88 756 TRP B CA 1
ATOM 13818 C C . TRP B 1 756 ? 38.75 40.688 5.27 1 88.88 756 TRP B C 1
ATOM 13820 O O . TRP B 1 756 ? 39.781 41.312 5.527 1 88.88 756 TRP B O 1
ATOM 13830 N N . THR B 1 757 ? 38.625 39.5 5.746 1 87.88 757 THR B N 1
ATOM 13831 C CA . THR B 1 757 ? 39.5 38.844 6.699 1 87.88 757 THR B CA 1
ATOM 13832 C C . THR B 1 757 ? 40.875 38.562 6.055 1 87.88 757 THR B C 1
ATOM 13834 O O . THR B 1 757 ? 41.906 38.812 6.664 1 87.88 757 THR B O 1
ATOM 13837 N N . TYR B 1 758 ? 40.906 38.125 4.801 1 87.62 758 TYR B N 1
ATOM 13838 C CA . TYR B 1 758 ? 42.156 37.688 4.203 1 87.62 758 TYR B CA 1
ATOM 13839 C C . TYR B 1 758 ? 42.906 38.844 3.51 1 87.62 758 TYR B C 1
ATOM 13841 O O . TYR B 1 758 ? 44.094 38.719 3.213 1 87.62 758 TYR B O 1
ATOM 13849 N N . ASN B 1 759 ? 42.219 40.031 3.385 1 86.69 759 ASN B N 1
ATOM 13850 C CA . ASN B 1 759 ? 42.875 41.125 2.709 1 86.69 759 ASN B CA 1
ATOM 13851 C C . ASN B 1 759 ? 43.156 42.312 3.658 1 86.69 759 ASN B C 1
ATOM 13853 O O . ASN B 1 759 ? 44.031 43.125 3.414 1 86.69 759 ASN B O 1
ATOM 13857 N N . GLU B 1 760 ? 42.406 42.469 4.73 1 85.81 760 GLU B N 1
ATOM 13858 C CA . GLU B 1 760 ? 42.5 43.688 5.508 1 85.81 760 GLU B CA 1
ATOM 13859 C C . GLU B 1 760 ? 42.906 43.406 6.953 1 85.81 760 GLU B C 1
ATOM 13861 O O . GLU B 1 760 ? 43.469 44.281 7.629 1 85.81 760 GLU B O 1
ATOM 13866 N N . VAL B 1 761 ? 42.5 42.281 7.535 1 84.75 761 VAL B N 1
ATOM 13867 C CA . VAL B 1 761 ? 42.781 42.031 8.938 1 84.75 761 VAL B CA 1
ATOM 13868 C C . VAL B 1 761 ? 44.25 41.688 9.102 1 84.75 761 VAL B C 1
ATOM 13870 O O . VAL B 1 761 ? 44.781 40.781 8.461 1 84.75 761 VAL B O 1
ATOM 13873 N N . PRO B 1 762 ? 44.906 42.438 9.984 1 78.62 762 PRO B N 1
ATOM 13874 C CA . PRO B 1 762 ? 46.344 42.219 10.164 1 78.62 762 PRO B CA 1
ATOM 13875 C C . PRO B 1 762 ? 46.688 40.844 10.727 1 78.62 762 PRO B C 1
ATOM 13877 O O . PRO B 1 762 ? 46.031 40.375 11.664 1 78.62 762 PRO B O 1
ATOM 13880 N N . GLY B 1 763 ? 47.562 40.094 10.266 1 74.12 763 GLY B N 1
ATOM 13881 C CA . GLY B 1 763 ? 48 38.812 10.742 1 74.12 763 GLY B CA 1
ATOM 13882 C C . GLY B 1 763 ? 47.438 37.656 9.938 1 74.12 763 GLY B C 1
ATOM 13883 O O . GLY B 1 763 ? 47.938 36.531 10.008 1 74.12 763 GLY B O 1
ATOM 13884 N N . GLN B 1 764 ? 46.375 37.969 9.211 1 78.5 764 GLN B N 1
ATOM 13885 C CA . GLN B 1 764 ? 45.75 36.875 8.438 1 78.5 764 GLN B CA 1
ATOM 13886 C C . GLN B 1 764 ? 45.812 37.188 6.945 1 78.5 764 GLN B C 1
ATOM 13888 O O . GLN B 1 764 ? 45.156 36.531 6.148 1 78.5 764 GLN B O 1
ATOM 13893 N N . ILE B 1 765 ? 46.531 38.219 6.617 1 75.81 765 ILE B N 1
ATOM 13894 C CA . ILE B 1 765 ? 46.625 38.656 5.227 1 75.81 765 ILE B CA 1
ATOM 13895 C C . ILE B 1 765 ? 47.344 37.562 4.402 1 75.81 765 ILE B C 1
ATOM 13897 O O . ILE B 1 765 ? 48.438 37.125 4.762 1 75.81 765 ILE B O 1
ATOM 13901 N N . ARG B 1 766 ? 46.656 36.938 3.57 1 79.81 766 ARG B N 1
ATOM 13902 C CA . ARG B 1 766 ? 47.219 35.969 2.641 1 79.81 766 ARG B CA 1
ATOM 13903 C C . ARG B 1 766 ? 47.531 36.625 1.293 1 79.81 766 ARG B C 1
ATOM 13905 O O . ARG B 1 766 ? 46.594 36.969 0.539 1 79.81 766 ARG B O 1
ATOM 13912 N N . PRO B 1 767 ? 48.906 36.719 1.131 1 74.12 767 PRO B N 1
ATOM 13913 C CA . PRO B 1 767 ? 49.281 37.312 -0.151 1 74.12 767 PRO B CA 1
ATOM 13914 C C . PRO B 1 767 ? 48.938 36.438 -1.345 1 74.12 767 PRO B C 1
ATOM 13916 O O . PRO B 1 767 ? 49.062 35.219 -1.271 1 74.12 767 PRO B O 1
ATOM 13919 N N . GLY B 1 768 ? 48 36.75 -2.334 1 66.5 768 GLY B N 1
ATOM 13920 C CA . GLY B 1 768 ? 47.594 36 -3.512 1 66.5 768 GLY B CA 1
ATOM 13921 C C . GLY B 1 768 ? 46.219 35.375 -3.385 1 66.5 768 GLY B C 1
ATOM 13922 O O . GLY B 1 768 ? 45.906 34.375 -4.023 1 66.5 768 GLY B O 1
ATOM 13923 N N . PHE B 1 769 ? 45.469 35.844 -2.379 1 77.81 769 PHE B N 1
ATOM 13924 C CA . PHE B 1 769 ? 44.125 35.375 -2.232 1 77.81 769 PHE B CA 1
ATOM 13925 C C . PHE B 1 769 ? 43.312 35.656 -3.486 1 77.81 769 PHE B C 1
ATOM 13927 O O . PHE B 1 769 ? 43.594 36.594 -4.215 1 77.81 769 PHE B O 1
ATOM 13934 N N . ASP B 1 770 ? 42.406 34.75 -3.852 1 81 770 ASP B N 1
ATOM 13935 C CA . ASP B 1 770 ? 41.594 34.812 -5.059 1 81 770 ASP B CA 1
ATOM 13936 C C . ASP B 1 770 ? 40.875 36.156 -5.16 1 81 770 ASP B C 1
ATOM 13938 O O . ASP B 1 770 ? 40.531 36.75 -4.145 1 81 770 ASP B O 1
ATOM 13942 N N . SER B 1 771 ? 40.812 36.688 -6.375 1 85.06 771 SER B N 1
ATOM 13943 C CA . SER B 1 771 ? 40 37.875 -6.637 1 85.06 771 SER B CA 1
ATOM 13944 C C . SER B 1 771 ? 38.562 37.656 -6.25 1 85.06 771 SER B C 1
ATOM 13946 O O . SER B 1 771 ? 38.094 36.5 -6.148 1 85.06 771 SER B O 1
ATOM 13948 N N . PRO B 1 772 ? 37.844 38.75 -5.809 1 87.62 772 PRO B N 1
ATOM 13949 C CA . PRO B 1 772 ? 36.438 38.625 -5.441 1 87.62 772 PRO B CA 1
ATOM 13950 C C . PRO B 1 772 ? 35.594 37.938 -6.516 1 87.62 772 PRO B C 1
ATOM 13952 O O . PRO B 1 772 ? 34.688 37.156 -6.195 1 87.62 772 PRO B O 1
ATOM 13955 N N . ALA B 1 773 ? 35.844 38.062 -7.82 1 89.44 773 ALA B N 1
ATOM 13956 C CA . ALA B 1 773 ? 35.094 37.406 -8.891 1 89.44 773 ALA B CA 1
ATOM 13957 C C . ALA B 1 773 ? 35.344 35.906 -8.883 1 89.44 773 ALA B C 1
ATOM 13959 O O . ALA B 1 773 ? 34.406 35.125 -9.086 1 89.44 773 ALA B O 1
ATOM 13960 N N . TYR B 1 774 ? 36.5 35.531 -8.602 1 88.88 774 TYR B N 1
ATOM 13961 C CA . TYR B 1 774 ? 36.812 34.125 -8.562 1 88.88 774 TYR B CA 1
ATOM 13962 C C . TYR B 1 774 ? 36.219 33.469 -7.336 1 88.88 774 TYR B C 1
ATOM 13964 O O . TYR B 1 774 ? 35.75 32.312 -7.406 1 88.88 774 TYR B O 1
ATOM 13972 N N . ARG B 1 775 ? 36.125 34.188 -6.27 1 88.38 775 ARG B N 1
ATOM 13973 C CA . ARG B 1 775 ? 35.562 33.625 -5.055 1 88.38 775 ARG B CA 1
ATOM 13974 C C . ARG B 1 775 ? 34.031 33.5 -5.195 1 88.38 775 ARG B C 1
ATOM 13976 O O . ARG B 1 775 ? 33.438 32.531 -4.699 1 88.38 775 ARG B O 1
ATOM 13983 N N . ALA B 1 776 ? 33.469 34.438 -5.84 1 90 776 ALA B N 1
ATOM 13984 C CA . ALA B 1 776 ? 32.031 34.344 -6.082 1 90 776 ALA B CA 1
ATOM 13985 C C . ALA B 1 776 ? 31.719 33.188 -6.992 1 90 776 ALA B C 1
ATOM 13987 O O . ALA B 1 776 ? 30.703 32.5 -6.805 1 90 776 ALA B O 1
ATOM 13988 N N . SER B 1 777 ? 32.469 32.938 -8.016 1 89 777 SER B N 1
ATOM 13989 C CA . SER B 1 777 ? 32.25 31.797 -8.906 1 89 777 SER B CA 1
ATOM 13990 C C . SER B 1 777 ? 32.438 30.469 -8.164 1 89 777 SER B C 1
ATOM 13992 O O . SER B 1 777 ? 31.719 29.5 -8.43 1 89 777 SER B O 1
ATOM 13994 N N . LYS B 1 778 ? 33.375 30.453 -7.234 1 88.25 778 LYS B N 1
ATOM 13995 C CA . LYS B 1 778 ? 33.594 29.25 -6.445 1 88.25 778 LYS B CA 1
ATOM 13996 C C . LYS B 1 778 ? 32.375 28.984 -5.531 1 88.25 778 LYS B C 1
ATOM 13998 O O . LYS B 1 778 ? 32.031 27.828 -5.312 1 88.25 778 LYS B O 1
ATOM 14003 N N . GLN B 1 779 ? 31.812 30.031 -5.055 1 88.81 779 GLN B N 1
ATOM 14004 C CA . GLN B 1 779 ? 30.625 29.859 -4.23 1 88.81 779 GLN B CA 1
ATOM 14005 C C . GLN B 1 779 ? 29.453 29.344 -5.051 1 88.81 779 GLN B C 1
ATOM 14007 O O . GLN B 1 779 ? 28.656 28.531 -4.57 1 88.81 779 GLN B O 1
ATOM 14012 N N . LEU B 1 780 ? 29.375 29.781 -6.277 1 89.25 780 LEU B N 1
ATOM 14013 C CA . LEU B 1 780 ? 28.312 29.312 -7.164 1 89.25 780 LEU B CA 1
ATOM 14014 C C . LEU B 1 780 ? 28.547 27.844 -7.543 1 89.25 780 LEU B C 1
ATOM 14016 O O . LEU B 1 780 ? 27.578 27.094 -7.676 1 89.25 780 LEU B O 1
ATOM 14020 N N . VAL B 1 781 ? 29.719 27.484 -7.68 1 86.31 781 VAL B N 1
ATOM 14021 C CA . VAL B 1 781 ? 30.016 26.094 -7.98 1 86.31 781 VAL B CA 1
ATOM 14022 C C . VAL B 1 781 ? 29.688 25.203 -6.777 1 86.31 781 VAL B C 1
ATOM 14024 O O . VAL B 1 781 ? 29.172 24.109 -6.934 1 86.31 781 VAL B O 1
ATOM 14027 N N . ALA B 1 782 ? 29.953 25.75 -5.609 1 87.31 782 ALA B N 1
ATOM 14028 C CA . ALA B 1 782 ? 29.609 25.016 -4.398 1 87.31 782 ALA B CA 1
ATOM 14029 C C . ALA B 1 782 ? 28.094 24.812 -4.297 1 87.31 782 ALA B C 1
ATOM 14031 O O . ALA B 1 782 ? 27.625 23.734 -3.891 1 87.31 782 ALA B O 1
ATOM 14032 N N . MET B 1 783 ? 27.438 25.812 -4.684 1 89.38 783 MET B N 1
ATOM 14033 C CA . MET B 1 783 ? 25.969 25.719 -4.668 1 89.38 783 MET B CA 1
ATOM 14034 C C . MET B 1 783 ? 25.484 24.688 -5.688 1 89.38 783 MET B C 1
ATOM 14036 O O . MET B 1 783 ? 24.594 23.891 -5.391 1 89.38 783 MET B O 1
ATOM 14040 N N . CYS B 1 784 ? 26.078 24.625 -6.832 1 87.44 784 CYS B N 1
ATOM 14041 C CA . CYS B 1 784 ? 25.656 23.703 -7.883 1 87.44 784 CYS B CA 1
ATOM 14042 C C . CYS B 1 784 ? 25.953 22.25 -7.492 1 87.44 784 CYS B C 1
ATOM 14044 O O . CYS B 1 784 ? 25.141 21.359 -7.742 1 87.44 784 CYS B O 1
ATOM 14046 N N . ILE B 1 785 ? 27.031 22.031 -6.848 1 86.19 785 ILE B N 1
ATOM 14047 C CA . ILE B 1 785 ? 27.375 20.688 -6.418 1 86.19 785 ILE B CA 1
ATOM 14048 C C . ILE B 1 785 ? 26.422 20.234 -5.312 1 86.19 785 ILE B C 1
ATOM 14050 O O . ILE B 1 785 ? 25.922 19.109 -5.336 1 86.19 785 ILE B O 1
ATOM 14054 N N . ALA B 1 786 ? 26.188 21.156 -4.422 1 88.75 786 ALA B N 1
ATOM 14055 C CA . ALA B 1 786 ? 25.312 20.828 -3.309 1 88.75 786 ALA B CA 1
ATOM 14056 C C . ALA B 1 786 ? 23.891 20.547 -3.801 1 88.75 786 ALA B C 1
ATOM 14058 O O . ALA B 1 786 ? 23.25 19.594 -3.363 1 88.75 786 ALA B O 1
ATOM 14059 N N . LEU B 1 787 ? 23.453 21.359 -4.727 1 87.94 787 LEU B N 1
ATOM 14060 C CA . LEU B 1 787 ? 22.109 21.172 -5.258 1 87.94 787 LEU B CA 1
ATOM 14061 C C . LEU B 1 787 ? 22.031 19.922 -6.113 1 87.94 787 LEU B C 1
ATOM 14063 O O . LEU B 1 787 ? 21 19.25 -6.145 1 87.94 787 LEU B O 1
ATOM 14067 N N . ALA B 1 788 ? 23.047 19.609 -6.758 1 82.75 788 ALA B N 1
ATOM 14068 C CA . ALA B 1 788 ? 23.078 18.391 -7.566 1 82.75 788 ALA B CA 1
ATOM 14069 C C . ALA B 1 788 ? 23 17.141 -6.684 1 82.75 788 ALA B C 1
ATOM 14071 O O . ALA B 1 788 ? 22.281 16.188 -7.008 1 82.75 788 ALA B O 1
ATOM 14072 N N . ILE B 1 789 ? 23.672 17.219 -5.562 1 81.81 789 ILE B N 1
ATOM 14073 C CA . ILE B 1 789 ? 23.641 16.094 -4.633 1 81.81 789 ILE B CA 1
ATOM 14074 C C . ILE B 1 789 ? 22.234 15.969 -4.031 1 81.81 789 ILE B C 1
ATOM 14076 O O . ILE B 1 789 ? 21.688 14.875 -3.936 1 81.81 789 ILE B O 1
ATOM 14080 N N . ALA B 1 790 ? 21.719 17.141 -3.611 1 85.75 790 ALA B N 1
ATOM 14081 C CA . ALA B 1 790 ? 20.375 17.125 -3.035 1 85.75 790 ALA B CA 1
ATOM 14082 C C . ALA B 1 790 ? 19.344 16.641 -4.051 1 85.75 790 ALA B C 1
ATOM 14084 O O . ALA B 1 790 ? 18.422 15.906 -3.705 1 85.75 790 ALA B O 1
ATOM 14085 N N . ALA B 1 791 ? 19.516 17.062 -5.293 1 78 791 ALA B N 1
ATOM 14086 C CA . ALA B 1 791 ? 18.578 16.688 -6.352 1 78 791 ALA B CA 1
ATOM 14087 C C . ALA B 1 791 ? 18.656 15.188 -6.645 1 78 791 ALA B C 1
ATOM 14089 O O . ALA B 1 791 ? 17.641 14.547 -6.914 1 78 791 ALA B O 1
ATOM 14090 N N . ILE B 1 792 ? 19.812 14.633 -6.496 1 70.06 792 ILE B N 1
ATOM 14091 C CA . ILE B 1 792 ? 19.984 13.211 -6.758 1 70.06 792 ILE B CA 1
ATOM 14092 C C . ILE B 1 792 ? 19.25 12.398 -5.703 1 70.06 792 ILE B C 1
ATOM 14094 O O . ILE B 1 792 ? 18.594 11.398 -6.023 1 70.06 792 ILE B O 1
ATOM 14098 N N . PHE B 1 793 ? 19.281 12.938 -4.535 1 72.44 793 PHE B N 1
ATOM 14099 C CA . PHE B 1 793 ? 18.641 12.172 -3.469 1 72.44 793 PHE B CA 1
ATOM 14100 C C . PHE B 1 793 ? 17.141 12.453 -3.412 1 72.44 793 PHE B C 1
ATOM 14102 O O . PHE B 1 793 ? 16.375 11.656 -2.883 1 72.44 793 PHE B O 1
ATOM 14109 N N . GLN B 1 794 ? 16.656 13.742 -3.973 1 70.88 794 GLN B N 1
ATOM 14110 C CA . GLN B 1 794 ? 15.227 14.07 -3.965 1 70.88 794 GLN B CA 1
ATOM 14111 C C . GLN B 1 794 ? 14.531 13.539 -5.215 1 70.88 794 GLN B C 1
ATOM 14113 O O . GLN B 1 794 ? 13.406 13.039 -5.145 1 70.88 794 GLN B O 1
ATOM 14118 N N . VAL B 1 795 ? 14.844 14.43 -6.645 1 51.16 795 VAL B N 1
ATOM 14119 C CA . VAL B 1 795 ? 14.227 14.133 -7.934 1 51.16 795 VAL B CA 1
ATOM 14120 C C . VAL B 1 795 ? 14.617 12.727 -8.375 1 51.16 795 VAL B C 1
ATOM 14122 O O . VAL B 1 795 ? 13.789 11.977 -8.898 1 51.16 795 VAL B O 1
ATOM 14125 N N . ARG B 1 796 ? 16.016 13 -8.898 1 41.09 796 ARG B N 1
ATOM 14126 C CA . ARG B 1 796 ? 16.562 11.945 -9.758 1 41.09 796 ARG B CA 1
ATOM 14127 C C . ARG B 1 796 ? 16 10.586 -9.375 1 41.09 796 ARG B C 1
ATOM 14129 O O . ARG B 1 796 ? 16.359 9.562 -9.969 1 41.09 796 ARG B O 1
ATOM 14136 N N . LEU B 1 797 ? 15.344 10.438 -8.5 1 34.22 797 LEU B N 1
ATOM 14137 C CA . LEU B 1 797 ? 14.789 9.094 -8.641 1 34.22 797 LEU B CA 1
ATOM 14138 C C . LEU B 1 797 ? 13.688 9.062 -9.695 1 34.22 797 LEU B C 1
ATOM 14140 O O . LEU B 1 797 ? 13.055 8.031 -9.906 1 34.22 797 LEU B O 1
ATOM 14144 N N . TYR B 1 798 ? 13.109 10.086 -10.227 1 30.45 798 TYR B N 1
ATOM 14145 C CA . TYR B 1 798 ? 12.297 10.141 -11.438 1 30.45 798 TYR B CA 1
ATOM 14146 C C . TYR B 1 798 ? 13.141 9.844 -12.672 1 30.45 798 TYR B C 1
ATOM 14148 O O . TYR B 1 798 ? 12.766 9.008 -13.5 1 30.45 798 TYR B O 1
ATOM 14156 N N . GLY B 1 799 ? 13.688 11.102 -13.289 1 26.58 799 GLY B N 1
ATOM 14157 C CA . GLY B 1 799 ? 14.219 11.281 -14.633 1 26.58 799 GLY B CA 1
ATOM 14158 C C . GLY B 1 799 ? 15.438 10.422 -14.914 1 26.58 799 GLY B C 1
ATOM 14159 O O . GLY B 1 799 ? 16.203 10.109 -14.008 1 26.58 799 GLY B O 1
ATOM 14160 N N . GLY B 1 800 ? 15.375 9.609 -15.898 1 27.33 800 GLY B N 1
ATOM 14161 C CA . GLY B 1 800 ? 16.391 9.227 -16.859 1 27.33 800 GLY B CA 1
ATOM 14162 C C . GLY B 1 800 ? 17.5 10.258 -17 1 27.33 800 GLY B C 1
ATOM 14163 O O . GLY B 1 800 ? 17.906 10.578 -18.109 1 27.33 800 GLY B O 1
ATOM 14164 N N . LEU B 1 801 ? 17.625 11.336 -16.422 1 24.56 801 LEU B N 1
ATOM 14165 C CA . LEU B 1 801 ? 18.766 12.07 -16.953 1 24.56 801 LEU B CA 1
ATOM 14166 C C . LEU B 1 801 ? 20.016 11.188 -16.953 1 24.56 801 LEU B C 1
ATOM 14168 O O . LEU B 1 801 ? 20.281 10.477 -15.992 1 24.56 801 LEU B O 1
ATOM 14172 N N . GLN B 1 802 ? 20.594 11.031 -18.109 1 24.47 802 GLN B N 1
ATOM 14173 C CA . GLN B 1 802 ? 21.812 10.633 -18.812 1 24.47 802 GLN B CA 1
ATOM 14174 C C . GLN B 1 802 ? 23.047 11.18 -18.125 1 24.47 802 GLN B C 1
ATOM 14176 O O . GLN B 1 802 ? 24.109 11.32 -18.75 1 24.47 802 GLN B O 1
ATOM 14181 N N . PHE B 1 803 ? 23.078 11.961 -17.172 1 25.72 803 PHE B N 1
ATOM 14182 C CA . PHE B 1 803 ? 24.5 12.297 -17.062 1 25.72 803 PHE B CA 1
ATOM 14183 C C . PHE B 1 803 ? 25.344 11.039 -16.969 1 25.72 803 PHE B C 1
ATOM 14185 O O . PHE B 1 803 ? 25.078 10.156 -16.156 1 25.72 803 PHE B O 1
ATOM 14192 N N . ALA B 1 804 ? 26.156 10.625 -17.953 1 24.95 804 ALA B N 1
ATOM 14193 C CA . ALA B 1 804 ? 27.234 9.734 -18.391 1 24.95 804 ALA B CA 1
ATOM 14194 C C . ALA B 1 804 ? 28.172 9.391 -17.234 1 24.95 804 ALA B C 1
ATOM 14196 O O . ALA B 1 804 ? 28.719 8.289 -17.172 1 24.95 804 ALA B O 1
ATOM 14197 N N . ALA B 1 805 ? 29.031 10.453 -16.75 1 24.39 805 ALA B N 1
ATOM 14198 C CA . ALA B 1 805 ? 30.375 10.234 -16.219 1 24.39 805 ALA B CA 1
ATOM 14199 C C . ALA B 1 805 ? 30.312 9.523 -14.867 1 24.39 805 ALA B C 1
ATOM 14201 O O . ALA B 1 805 ? 31.344 9.047 -14.367 1 24.39 805 ALA B O 1
ATOM 14202 N N . CYS B 1 806 ? 29.562 10.07 -13.898 1 25.22 806 CYS B N 1
ATOM 14203 C CA . CYS B 1 806 ? 30.094 9.594 -12.633 1 25.22 806 CYS B CA 1
ATOM 14204 C C . CYS B 1 806 ? 29.625 8.172 -12.344 1 25.22 806 CYS B C 1
ATOM 14206 O O . CYS B 1 806 ? 28.453 7.844 -12.547 1 25.22 806 CYS B O 1
ATOM 14208 N N . PRO B 1 807 ? 30.484 7.07 -12.086 1 26.41 807 PRO B N 1
ATOM 14209 C CA . PRO B 1 807 ? 30.547 5.621 -11.891 1 26.41 807 PRO B CA 1
ATOM 14210 C C . PRO B 1 807 ? 29.5 5.121 -10.883 1 26.41 807 PRO B C 1
ATOM 14212 O O . PRO B 1 807 ? 29.406 3.918 -10.633 1 26.41 807 PRO B O 1
ATOM 14215 N N . LEU B 1 808 ? 29.188 5.852 -9.828 1 27.52 808 LEU B N 1
ATOM 14216 C CA . LEU B 1 808 ? 28.453 5.441 -8.641 1 27.52 808 LEU B CA 1
ATOM 14217 C C . LEU B 1 808 ? 26.969 5.227 -8.969 1 27.52 808 LEU B C 1
ATOM 14219 O O . LEU B 1 808 ? 26.141 6.098 -8.711 1 27.52 808 LEU B O 1
ATOM 14223 N N . THR B 1 809 ? 26.406 4.707 -9.969 1 29.12 809 THR B N 1
ATOM 14224 C CA . THR B 1 809 ? 25.094 4.438 -10.547 1 29.12 809 THR B CA 1
ATOM 14225 C C . THR B 1 809 ? 24.25 3.584 -9.609 1 29.12 809 THR B C 1
ATOM 14227 O O . THR B 1 809 ? 23.094 3.283 -9.898 1 29.12 809 THR B O 1
ATOM 14230 N N . LEU B 1 810 ? 24.828 2.744 -8.82 1 31.27 810 LEU B N 1
ATOM 14231 C CA . LEU B 1 810 ? 24.172 1.801 -7.922 1 31.27 810 LEU B CA 1
ATOM 14232 C C . LEU B 1 810 ? 23.109 2.5 -7.086 1 31.27 810 LEU B C 1
ATOM 14234 O O . LEU B 1 810 ? 22.25 1.845 -6.496 1 31.27 810 LEU B O 1
ATOM 14238 N N . PRO B 1 811 ? 23.406 3.68 -6.527 1 31.95 811 PRO B N 1
ATOM 14239 C CA . PRO B 1 811 ? 22.531 4.449 -5.645 1 31.95 811 PRO B CA 1
ATOM 14240 C C . PRO B 1 811 ? 21.188 4.766 -6.297 1 31.95 811 PRO B C 1
ATOM 14242 O O . PRO B 1 811 ? 20.312 5.367 -5.656 1 31.95 811 PRO B O 1
ATOM 14245 N N . LEU B 1 812 ? 21.031 4.742 -7.531 1 31.62 812 LEU B N 1
ATOM 14246 C CA . LEU B 1 812 ? 19.984 5.355 -8.328 1 31.62 812 LEU B CA 1
ATOM 14247 C C . LEU B 1 812 ? 18.672 4.598 -8.18 1 31.62 812 LEU B C 1
ATOM 14249 O O . LEU B 1 812 ? 17.594 5.207 -8.109 1 31.62 812 LEU B O 1
ATOM 14253 N N . THR B 1 813 ? 18.672 3.342 -8.445 1 32.72 813 THR B N 1
ATOM 14254 C CA . THR B 1 813 ? 17.422 2.598 -8.477 1 32.72 813 THR B CA 1
ATOM 14255 C C . THR B 1 813 ? 16.75 2.604 -7.102 1 32.72 813 THR B C 1
ATOM 14257 O O . THR B 1 813 ? 15.539 2.422 -6.996 1 32.72 813 THR B O 1
ATOM 14260 N N . GLN B 1 814 ? 17.547 2.369 -6.094 1 33.56 814 GLN B N 1
ATOM 14261 C CA . GLN B 1 814 ? 17.094 2.389 -4.707 1 33.56 814 GLN B CA 1
ATOM 14262 C C . GLN B 1 814 ? 16.266 3.631 -4.414 1 33.56 814 GLN B C 1
ATOM 14264 O O . GLN B 1 814 ? 15.336 3.584 -3.609 1 33.56 814 GLN B O 1
ATOM 14269 N N . ILE B 1 815 ? 16.781 4.762 -4.961 1 39.31 815 ILE B N 1
ATOM 14270 C CA . ILE B 1 815 ? 16.344 6.152 -4.832 1 39.31 815 ILE B CA 1
ATOM 14271 C C . ILE B 1 815 ? 14.961 6.32 -5.445 1 39.31 815 ILE B C 1
ATOM 14273 O O . ILE B 1 815 ? 14.172 7.16 -5 1 39.31 815 ILE B O 1
ATOM 14277 N N . PHE B 1 816 ? 14.75 5.668 -6.5 1 41.03 816 PHE B N 1
ATOM 14278 C CA . PHE B 1 816 ? 13.445 5.711 -7.152 1 41.03 816 PHE B CA 1
ATOM 14279 C C . PHE B 1 816 ? 12.352 5.199 -6.215 1 41.03 816 PHE B C 1
ATOM 14281 O O . PHE B 1 816 ? 11.219 5.684 -6.25 1 41.03 816 PHE B O 1
ATOM 14288 N N . ILE B 1 817 ? 12.719 4.262 -5.531 1 42.69 817 ILE B N 1
ATOM 14289 C CA . ILE B 1 817 ? 11.734 3.502 -4.77 1 42.69 817 ILE B CA 1
ATOM 14290 C C . ILE B 1 817 ? 11.281 4.312 -3.557 1 42.69 817 ILE B C 1
ATOM 14292 O O . ILE B 1 817 ? 10.125 4.234 -3.145 1 42.69 817 ILE B O 1
ATOM 14296 N N . LEU B 1 818 ? 12.336 5.273 -3.006 1 51.5 818 LEU B N 1
ATOM 14297 C CA . LEU B 1 818 ? 11.922 5.918 -1.765 1 51.5 818 LEU B CA 1
ATOM 14298 C C . LEU B 1 818 ? 11.234 7.246 -2.047 1 51.5 818 LEU B C 1
ATOM 14300 O O . LEU B 1 818 ? 11.18 8.125 -1.18 1 51.5 818 LEU B O 1
ATOM 14304 N N . ARG B 1 819 ? 10.781 7.312 -3.268 1 59.62 819 ARG B N 1
ATOM 14305 C CA . ARG B 1 819 ? 10.117 8.562 -3.617 1 59.62 819 ARG B CA 1
ATOM 14306 C C . ARG B 1 819 ? 8.836 8.742 -2.816 1 59.62 819 ARG B C 1
ATOM 14308 O O . ARG B 1 819 ? 8.102 7.785 -2.586 1 59.62 819 ARG B O 1
ATOM 14315 N N . GLN B 1 820 ? 8.945 9.859 -2.07 1 65 820 GLN B N 1
ATOM 14316 C CA . GLN B 1 820 ? 7.699 10.227 -1.402 1 65 820 GLN B CA 1
ATOM 14317 C C . GLN B 1 820 ? 7.008 11.383 -2.121 1 65 820 GLN B C 1
ATOM 14319 O O . GLN B 1 820 ? 7.137 12.539 -1.712 1 65 820 GLN B O 1
ATOM 14324 N N . PRO B 1 821 ? 6.25 11 -3.293 1 73.69 821 PRO B N 1
ATOM 14325 C CA . PRO B 1 821 ? 5.516 12.086 -3.949 1 73.69 821 PRO B CA 1
ATOM 14326 C C . PRO B 1 821 ? 4.434 12.688 -3.053 1 73.69 821 PRO B C 1
ATOM 14328 O O . PRO B 1 821 ? 3.848 11.984 -2.227 1 73.69 821 PRO B O 1
ATOM 14331 N N . ALA B 1 822 ? 4.309 13.977 -3.17 1 78.56 822 ALA B N 1
ATOM 14332 C CA . ALA B 1 822 ? 3.314 14.688 -2.371 1 78.56 822 ALA B CA 1
ATOM 14333 C C . ALA B 1 822 ? 1.904 14.195 -2.682 1 78.56 822 ALA B C 1
ATOM 14335 O O . ALA B 1 822 ? 1.039 14.18 -1.804 1 78.56 822 ALA B O 1
ATOM 14336 N N . ARG B 1 823 ? 1.664 13.766 -3.893 1 81.75 823 ARG B N 1
ATOM 14337 C CA . ARG B 1 823 ? 0.335 13.305 -4.285 1 81.75 823 ARG B CA 1
ATOM 14338 C C . ARG B 1 823 ? -0.024 12 -3.59 1 81.75 823 ARG B C 1
ATOM 14340 O O . ARG B 1 823 ? -1.159 11.82 -3.146 1 81.75 823 ARG B O 1
ATOM 14347 N N . GLN B 1 824 ? 0.946 11.148 -3.52 1 79.06 824 GLN B N 1
ATOM 14348 C CA . GLN B 1 824 ? 0.692 9.891 -2.832 1 79.06 824 GLN B CA 1
ATOM 14349 C C . GLN B 1 824 ? 0.538 10.102 -1.328 1 79.06 824 GLN B C 1
ATOM 14351 O O . GLN B 1 824 ? -0.308 9.477 -0.69 1 79.06 824 GLN B O 1
ATOM 14356 N N . ASN B 1 825 ? 1.324 11.023 -0.821 1 82.44 825 ASN B N 1
ATOM 14357 C CA . ASN B 1 825 ? 1.202 11.336 0.6 1 82.44 825 ASN B CA 1
ATOM 14358 C C . ASN B 1 825 ? -0.143 11.977 0.92 1 82.44 825 ASN B C 1
ATOM 14360 O O . ASN B 1 825 ? -0.723 11.727 1.977 1 82.44 825 ASN B O 1
ATOM 14364 N N . LEU B 1 826 ? -0.58 12.789 -0.019 1 88.12 826 LEU B N 1
ATOM 14365 C CA . LEU B 1 826 ? -1.883 13.422 0.164 1 88.12 826 LEU B CA 1
ATOM 14366 C C . LEU B 1 826 ? -2.994 12.375 0.19 1 88.12 826 LEU B C 1
ATOM 14368 O O . LEU B 1 826 ? -3.869 12.422 1.057 1 88.12 826 LEU B O 1
ATOM 14372 N N . ARG B 1 827 ? -2.943 11.43 -0.65 1 87.38 827 ARG B N 1
ATOM 14373 C CA . ARG B 1 827 ? -3.961 10.383 -0.697 1 87.38 827 ARG B CA 1
ATOM 14374 C C . ARG B 1 827 ? -3.912 9.516 0.555 1 87.38 827 ARG B C 1
ATOM 14376 O O . ARG B 1 827 ? -4.949 9.195 1.135 1 87.38 827 ARG B O 1
ATOM 14383 N N . GLN B 1 828 ? -2.758 9.203 0.942 1 85.94 828 GLN B N 1
ATOM 14384 C CA . GLN B 1 828 ? -2.615 8.344 2.113 1 85.94 828 GLN B CA 1
ATOM 14385 C C . GLN B 1 828 ? -3.061 9.062 3.381 1 85.94 828 GLN B C 1
ATOM 14387 O O . GLN B 1 828 ? -3.67 8.453 4.266 1 85.94 828 GLN B O 1
ATOM 14392 N N . LYS B 1 829 ? -2.73 10.32 3.508 1 88.38 829 LYS B N 1
ATOM 14393 C CA . LYS B 1 829 ? -3.174 11.078 4.676 1 88.38 829 LYS B CA 1
ATOM 14394 C C . LYS B 1 829 ? -4.688 11.273 4.66 1 88.38 829 LYS B C 1
ATOM 14396 O O . LYS B 1 829 ? -5.328 11.281 5.715 1 88.38 829 LYS B O 1
ATOM 14401 N N . LEU B 1 830 ? -5.227 11.445 3.471 1 91.69 830 LEU B N 1
ATOM 14402 C CA . LEU B 1 830 ? -6.68 11.523 3.354 1 91.69 830 LEU B CA 1
ATOM 14403 C C . LEU B 1 830 ? -7.328 10.203 3.754 1 91.69 830 LEU B C 1
ATOM 14405 O O . LEU B 1 830 ? -8.367 10.188 4.418 1 91.69 830 LEU B O 1
ATOM 14409 N N . ALA B 1 831 ? -6.727 9.141 3.336 1 90.44 831 ALA B N 1
ATOM 14410 C CA . ALA B 1 831 ? -7.223 7.828 3.742 1 90.44 831 ALA B CA 1
ATOM 14411 C C . ALA B 1 831 ? -7.133 7.652 5.254 1 90.44 831 ALA B C 1
ATOM 14413 O O . ALA B 1 831 ? -8.047 7.102 5.879 1 90.44 831 ALA B O 1
ATOM 14414 N N . HIS B 1 832 ? -6.113 8.18 5.828 1 89.56 832 HIS B N 1
ATOM 14415 C CA . HIS B 1 832 ? -5.957 8.078 7.277 1 89.56 832 HIS B CA 1
ATOM 14416 C C . HIS B 1 832 ? -7.027 8.883 8.008 1 89.56 832 HIS B C 1
ATOM 14418 O O . HIS B 1 832 ? -7.512 8.469 9.062 1 89.56 832 HIS B O 1
ATOM 14424 N N . VAL B 1 833 ? -7.383 9.977 7.434 1 92.94 833 VAL B N 1
ATOM 14425 C CA . VAL B 1 833 ? -8.453 10.781 8.016 1 92.94 833 VAL B CA 1
ATOM 14426 C C . VAL B 1 833 ? -9.773 10.016 7.938 1 92.94 833 VAL B C 1
ATOM 14428 O O . VAL B 1 833 ? -10.562 10.023 8.883 1 92.94 833 VAL B O 1
ATOM 14431 N N . SER B 1 834 ? -9.969 9.367 6.84 1 92.62 834 SER B N 1
ATOM 14432 C CA . SER B 1 834 ? -11.195 8.586 6.688 1 92.62 834 SER B CA 1
ATOM 14433 C C . SER B 1 834 ? -11.242 7.426 7.676 1 92.62 834 SER B C 1
ATOM 14435 O O . SER B 1 834 ? -12.297 7.125 8.234 1 92.62 834 SER B O 1
ATOM 14437 N N . TRP B 1 835 ? -10.133 6.875 7.926 1 90.75 835 TRP B N 1
ATOM 14438 C CA . TRP B 1 835 ? -10.086 5.805 8.922 1 90.75 835 TRP B CA 1
ATOM 14439 C C . TRP B 1 835 ? -10.289 6.359 10.32 1 90.75 835 TRP B C 1
ATOM 14441 O O . TRP B 1 835 ? -10.914 5.707 11.172 1 90.75 835 TRP B O 1
ATOM 14451 N N . SER B 1 836 ? -9.75 7.512 10.578 1 90.62 836 SER B N 1
ATOM 14452 C CA . SER B 1 836 ? -9.977 8.156 11.875 1 90.62 836 SER B CA 1
ATOM 14453 C C . SER B 1 836 ? -11.453 8.484 12.078 1 90.62 836 SER B C 1
ATOM 14455 O O . SER B 1 836 ? -11.977 8.336 13.18 1 90.62 836 SER B O 1
ATOM 14457 N N . HIS B 1 837 ? -12.117 8.867 10.992 1 92.81 837 HIS B N 1
ATOM 14458 C CA . HIS B 1 837 ? -13.555 9.094 11.062 1 92.81 837 HIS B CA 1
ATOM 14459 C C . HIS B 1 837 ? -14.305 7.801 11.367 1 92.81 837 HIS B C 1
ATOM 14461 O O . HIS B 1 837 ? -15.266 7.805 12.141 1 92.81 837 HIS B O 1
ATOM 14467 N N . ASN B 1 838 ? -13.836 6.785 10.75 1 89.38 838 ASN B N 1
ATOM 14468 C CA . ASN B 1 838 ? -14.469 5.492 11 1 89.38 838 ASN B CA 1
ATOM 14469 C C . ASN B 1 838 ? -14.312 5.07 12.461 1 89.38 838 ASN B C 1
ATOM 14471 O O . ASN B 1 838 ? -15.273 4.609 13.078 1 89.38 838 ASN B O 1
ATOM 14475 N N . ALA B 1 839 ? -13.195 5.277 13.008 1 87.69 839 ALA B N 1
ATOM 14476 C CA . ALA B 1 839 ? -12.961 4.934 14.414 1 87.69 839 ALA B CA 1
ATOM 14477 C C . ALA B 1 839 ? -13.75 5.855 15.336 1 87.69 839 ALA B C 1
ATOM 14479 O O . ALA B 1 839 ? -14.297 5.402 16.344 1 87.69 839 ALA B O 1
ATOM 14480 N N . HIS B 1 840 ? -13.773 7.117 14.977 1 91.06 840 HIS B N 1
ATOM 14481 C CA . HIS B 1 840 ? -14.547 8.078 15.758 1 91.06 840 HIS B CA 1
ATOM 14482 C C . HIS B 1 840 ? -16.031 7.738 15.734 1 91.06 840 HIS B C 1
ATOM 14484 O O . HIS B 1 840 ? -16.703 7.75 16.781 1 91.06 840 HIS B O 1
ATOM 14490 N N . SER B 1 841 ? -16.547 7.414 14.578 1 90.5 841 SER B N 1
ATOM 14491 C CA . SER B 1 841 ? -17.969 7.078 14.445 1 90.5 841 SER B CA 1
ATOM 14492 C C . SER B 1 841 ? -18.297 5.789 15.188 1 90.5 841 SER B C 1
ATOM 14494 O O . SER B 1 841 ? -19.391 5.664 15.766 1 90.5 841 SER B O 1
ATOM 14496 N N . ALA B 1 842 ? -17.406 4.867 15.203 1 86.62 842 ALA B N 1
ATOM 14497 C CA . ALA B 1 842 ? -17.641 3.627 15.938 1 86.62 842 ALA B CA 1
ATOM 14498 C C . ALA B 1 842 ? -17.656 3.879 17.438 1 86.62 842 ALA B C 1
ATOM 14500 O O . ALA B 1 842 ? -18.562 3.402 18.141 1 86.62 842 ALA B O 1
ATOM 14501 N N . LEU B 1 843 ? -16.75 4.602 17.938 1 88.69 843 LEU B N 1
ATOM 14502 C CA . LEU B 1 843 ? -16.719 4.93 19.359 1 88.69 843 LEU B CA 1
ATOM 14503 C C . LEU B 1 843 ? -17.938 5.75 19.766 1 88.69 843 LEU B C 1
ATOM 14505 O O . LEU B 1 843 ? -18.516 5.535 20.828 1 88.69 843 LEU B O 1
ATOM 14509 N N . PHE B 1 844 ? -18.328 6.672 18.922 1 90.62 844 PHE B N 1
ATOM 14510 C CA . PHE B 1 844 ? -19.5 7.496 19.172 1 90.62 844 PHE B CA 1
ATOM 14511 C C . PHE B 1 844 ? -20.766 6.645 19.203 1 90.62 844 PHE B C 1
ATOM 14513 O O . PHE B 1 844 ? -21.656 6.883 20.016 1 90.62 844 PHE B O 1
ATOM 14520 N N . SER B 1 845 ? -20.812 5.68 18.312 1 87.5 845 SER B N 1
ATOM 14521 C CA . SER B 1 845 ? -21.953 4.781 18.297 1 87.5 845 SER B CA 1
ATOM 14522 C C . SER B 1 845 ? -22.047 3.977 19.594 1 87.5 845 SER B C 1
ATOM 14524 O O . SER B 1 845 ? -23.141 3.775 20.125 1 87.5 845 SER B O 1
ATOM 14526 N N . TYR B 1 846 ? -20.953 3.607 20.156 1 86.19 846 TYR B N 1
ATOM 14527 C CA . TYR B 1 846 ? -20.969 2.855 21.406 1 86.19 846 TYR B CA 1
ATOM 14528 C C . TYR B 1 846 ? -21.297 3.766 22.594 1 86.19 846 TYR B C 1
ATOM 14530 O O . TYR B 1 846 ? -21.953 3.34 23.547 1 86.19 846 TYR B O 1
ATOM 14538 N N . LEU B 1 847 ? -20.812 4.953 22.547 1 88.94 847 LEU B N 1
ATOM 14539 C CA . LEU B 1 847 ? -21.188 5.914 23.594 1 88.94 847 LEU B CA 1
ATOM 14540 C C . LEU B 1 847 ? -22.688 6.172 23.578 1 88.94 847 LEU B C 1
ATOM 14542 O O . LEU B 1 847 ? -23.312 6.234 24.641 1 88.94 847 LEU B O 1
ATOM 14546 N N . THR B 1 848 ? -23.266 6.328 22.375 1 88.56 848 THR B N 1
ATOM 14547 C CA . THR B 1 848 ? -24.703 6.551 22.25 1 88.56 848 THR B CA 1
ATOM 14548 C C . THR B 1 848 ? -25.484 5.34 22.766 1 88.56 848 THR B C 1
ATOM 14550 O O . THR B 1 848 ? -26.547 5.492 23.359 1 88.56 848 THR B O 1
ATOM 14553 N N . GLU B 1 849 ? -24.906 4.18 22.578 1 85.12 849 GLU B N 1
ATOM 14554 C CA . GLU B 1 849 ? -25.578 2.973 23.062 1 85.12 849 GLU B CA 1
ATOM 14555 C C . GLU B 1 849 ? -25.516 2.885 24.594 1 85.12 849 GLU B C 1
ATOM 14557 O O . GLU B 1 849 ? -26.422 2.334 25.219 1 85.12 849 GLU B O 1
ATOM 14562 N N . ALA B 1 850 ? -24.531 3.383 25.156 1 84.5 850 ALA B N 1
ATOM 14563 C CA . ALA B 1 850 ? -24.406 3.381 26.609 1 84.5 850 ALA B CA 1
ATOM 14564 C C . ALA B 1 850 ? -25.391 4.363 27.234 1 84.5 850 ALA B C 1
ATOM 14566 O O . ALA B 1 850 ? -25.984 4.074 28.281 1 84.5 850 ALA B O 1
ATOM 14567 N N . VAL B 1 851 ? -25.625 5.488 26.656 1 85.5 851 VAL B N 1
ATOM 14568 C CA . VAL B 1 851 ? -26.516 6.516 27.188 1 85.5 851 VAL B CA 1
ATOM 14569 C C . VAL B 1 851 ? -27.953 6.211 26.797 1 85.5 851 VAL B C 1
ATOM 14571 O O . VAL B 1 851 ? -28.875 6.453 27.578 1 85.5 851 VAL B O 1
ATOM 14574 N N . MET B 1 852 ? -28.078 5.703 25.547 1 86.75 852 MET B N 1
ATOM 14575 C CA . MET B 1 852 ? -29.375 5.309 25.031 1 86.75 852 MET B CA 1
ATOM 14576 C C . MET B 1 852 ? -29.359 3.863 24.547 1 86.75 852 MET B C 1
ATOM 14578 O O . MET B 1 852 ? -29.188 3.609 23.344 1 86.75 852 MET B O 1
ATOM 14582 N N . PRO B 1 853 ? -29.531 2.988 25.422 1 82.81 853 PRO B N 1
ATOM 14583 C CA . PRO B 1 853 ? -29.453 1.576 25.047 1 82.81 853 PRO B CA 1
ATOM 14584 C C . PRO B 1 853 ? -30.453 1.199 23.953 1 82.81 853 PRO B C 1
ATOM 14586 O O . PRO B 1 853 ? -31.547 1.757 23.891 1 82.81 853 PRO B O 1
ATOM 14589 N N . MET B 1 854 ? -30.047 0.371 23.078 1 81.31 854 MET B N 1
ATOM 14590 C CA . MET B 1 854 ? -30.875 -0.085 21.953 1 81.31 854 MET B CA 1
ATOM 14591 C C . MET B 1 854 ? -31.734 -1.271 22.375 1 81.31 854 MET B C 1
ATOM 14593 O O . MET B 1 854 ? -31.594 -2.367 21.828 1 81.31 854 MET B O 1
ATOM 14597 N N . GLN B 1 855 ? -32.469 -1.096 23.453 1 76.81 855 GLN B N 1
ATOM 14598 C CA . GLN B 1 855 ? -33.406 -2.094 23.938 1 76.81 855 GLN B CA 1
ATOM 14599 C C . GLN B 1 855 ? -34.844 -1.557 23.891 1 76.81 855 GLN B C 1
ATOM 14601 O O . GLN B 1 855 ? -35.031 -0.344 23.828 1 76.81 855 GLN B O 1
ATOM 14606 N N . GLU B 1 856 ? -35.875 -2.406 23.562 1 67.19 856 GLU B N 1
ATOM 14607 C CA . GLU B 1 856 ? -37.25 -2.01 23.453 1 67.19 856 GLU B CA 1
ATOM 14608 C C . GLU B 1 856 ? -37.75 -1.328 24.719 1 67.19 856 GLU B C 1
ATOM 14610 O O . GLU B 1 856 ? -38.5 -0.365 24.672 1 67.19 856 GLU B O 1
ATOM 14615 N N . ASP B 1 857 ? -37.375 -1.795 25.875 1 66.44 857 ASP B N 1
ATOM 14616 C CA . ASP B 1 857 ? -37.812 -1.132 27.094 1 66.44 857 ASP B CA 1
ATOM 14617 C C . ASP B 1 857 ? -36.594 -0.759 27.953 1 66.44 857 ASP B C 1
ATOM 14619 O O . ASP B 1 857 ? -36.094 -1.589 28.703 1 66.44 857 ASP B O 1
ATOM 14623 N N . SER B 1 858 ? -36 0.423 27.609 1 67.19 858 SER B N 1
ATOM 14624 C CA . SER B 1 858 ? -34.719 0.854 28.203 1 67.19 858 SER B CA 1
ATOM 14625 C C . SER B 1 858 ? -34.938 1.419 29.609 1 67.19 858 SER B C 1
ATOM 14627 O O . SER B 1 858 ? -34 1.685 30.328 1 67.19 858 SER B O 1
ATOM 14629 N N . THR B 1 859 ? -36.188 1.695 30.031 1 65.25 859 THR B N 1
ATOM 14630 C CA . THR B 1 859 ? -36.406 2.32 31.328 1 65.25 859 THR B CA 1
ATOM 14631 C C . THR B 1 859 ? -35.906 1.419 32.438 1 65.25 859 THR B C 1
ATOM 14633 O O . THR B 1 859 ? -35.531 1.904 33.5 1 65.25 859 THR B O 1
ATOM 14636 N N . ASP B 1 860 ? -35.844 0.154 32.062 1 64.38 860 ASP B N 1
ATOM 14637 C CA . ASP B 1 860 ? -35.406 -0.77 33.125 1 64.38 860 ASP B CA 1
ATOM 14638 C C . ASP B 1 860 ? -33.906 -1.021 33.031 1 64.38 860 ASP B C 1
ATOM 14640 O O . ASP B 1 860 ? -33.344 -1.751 33.875 1 64.38 860 ASP B O 1
ATOM 14644 N N . SER B 1 861 ? -33.25 -0.396 32.062 1 71.06 861 SER B N 1
ATOM 14645 C CA . SER B 1 861 ? -31.828 -0.65 31.953 1 71.06 861 SER B CA 1
ATOM 14646 C C . SER B 1 861 ? -31.031 0.173 32.969 1 71.06 861 SER B C 1
ATOM 14648 O O . SER B 1 861 ? -31.438 1.276 33.312 1 71.06 861 SER B O 1
ATOM 14650 N N . PRO B 1 862 ? -30.109 -0.502 33.656 1 71.19 862 PRO B N 1
ATOM 14651 C CA . PRO B 1 862 ? -29.266 0.233 34.594 1 71.19 862 PRO B CA 1
ATOM 14652 C C . PRO B 1 862 ? -28.625 1.467 33.969 1 71.19 862 PRO B C 1
ATOM 14654 O O . PRO B 1 862 ? -28.297 1.473 32.781 1 71.19 862 PRO B O 1
ATOM 14657 N N . PRO B 1 863 ? -28.75 2.537 34.75 1 75.06 863 PRO B N 1
ATOM 14658 C CA . PRO B 1 863 ? -28.078 3.74 34.25 1 75.06 863 PRO B CA 1
ATOM 14659 C C . PRO B 1 863 ? -26.594 3.502 33.938 1 75.06 863 PRO B C 1
ATOM 14661 O O . PRO B 1 863 ? -25.969 2.639 34.562 1 75.06 863 PRO B O 1
ATOM 14664 N N . PRO B 1 864 ? -26.156 4.098 32.875 1 78.69 864 PRO B N 1
ATOM 14665 C CA . PRO B 1 864 ? -24.75 3.938 32.5 1 78.69 864 PRO B CA 1
ATOM 14666 C C . PRO B 1 864 ? -23.797 4.504 33.562 1 78.69 864 PRO B C 1
ATOM 14668 O O . PRO B 1 864 ? -24.203 5.309 34.406 1 78.69 864 PRO B O 1
ATOM 14671 N N . ASP B 1 865 ? -22.594 3.889 33.688 1 80.81 865 ASP B N 1
ATOM 14672 C CA . ASP B 1 865 ? -21.531 4.453 34.531 1 80.81 865 ASP B CA 1
ATOM 14673 C C . ASP B 1 865 ? -21.109 5.824 34.031 1 80.81 865 ASP B C 1
ATOM 14675 O O . ASP B 1 865 ? -20.328 5.918 33.062 1 80.81 865 ASP B O 1
ATOM 14679 N N . TRP B 1 866 ? -21.641 6.898 34.594 1 83.31 866 TRP B N 1
ATOM 14680 C CA . TRP B 1 866 ? -21.438 8.266 34.094 1 83.31 866 TRP B CA 1
ATOM 14681 C C . TRP B 1 866 ? -19.969 8.648 34.156 1 83.31 866 TRP B C 1
ATOM 14683 O O . TRP B 1 866 ? -19.5 9.477 33.375 1 83.31 866 TRP B O 1
ATOM 14693 N N . ASP B 1 867 ? -19.172 8.062 35 1 80.62 867 ASP B N 1
ATOM 14694 C CA . ASP B 1 867 ? -17.75 8.344 35.031 1 80.62 867 ASP B CA 1
ATOM 14695 C C . ASP B 1 867 ? -17.062 7.805 33.781 1 80.62 867 ASP B C 1
ATOM 14697 O O . ASP B 1 867 ? -16.203 8.469 33.188 1 80.62 867 ASP B O 1
ATOM 14701 N N . ALA B 1 868 ? -17.531 6.609 33.438 1 84.38 868 ALA B N 1
ATOM 14702 C CA . ALA B 1 868 ? -16.969 6.023 32.219 1 84.38 868 ALA B CA 1
ATOM 14703 C C . ALA B 1 868 ? -17.391 6.824 30.984 1 84.38 868 ALA B C 1
ATOM 14705 O O . ALA B 1 868 ? -16.594 7.012 30.062 1 84.38 868 ALA B O 1
ATOM 14706 N N . VAL B 1 869 ? -18.609 7.309 31.031 1 87.44 869 VAL B N 1
ATOM 14707 C CA . VAL B 1 869 ? -19.125 8.07 29.891 1 87.44 869 VAL B CA 1
ATOM 14708 C C . VAL B 1 869 ? -18.344 9.383 29.766 1 87.44 869 VAL B C 1
ATOM 14710 O O . VAL B 1 869 ? -18.031 9.812 28.656 1 87.44 869 VAL B O 1
ATOM 14713 N N . GLU B 1 870 ? -18 9.945 30.859 1 83.5 870 GLU B N 1
ATOM 14714 C CA . GLU B 1 870 ? -17.281 11.219 30.828 1 83.5 870 GLU B CA 1
ATOM 14715 C C . GLU B 1 870 ? -15.852 11.023 30.312 1 83.5 870 GLU B C 1
ATOM 14717 O O . GLU B 1 870 ? -15.344 11.852 29.562 1 83.5 870 GLU B O 1
ATOM 14722 N N . VAL B 1 871 ? -15.266 9.953 30.688 1 83.5 871 VAL B N 1
ATOM 14723 C CA . VAL B 1 871 ? -13.906 9.68 30.234 1 83.5 871 VAL B CA 1
ATOM 14724 C C . VAL B 1 871 ? -13.898 9.445 28.734 1 83.5 871 VAL B C 1
ATOM 14726 O O . VAL B 1 871 ? -13.016 9.945 28.016 1 83.5 871 VAL B O 1
ATOM 14729 N N . VAL B 1 872 ? -14.859 8.695 28.25 1 86.94 872 VAL B N 1
ATOM 14730 C CA . VAL B 1 872 ? -14.922 8.406 26.828 1 86.94 872 VAL B CA 1
ATOM 14731 C C . VAL B 1 872 ? -15.305 9.664 26.062 1 86.94 872 VAL B C 1
ATOM 14733 O O . VAL B 1 872 ? -14.836 9.883 24.938 1 86.94 872 VAL B O 1
ATOM 14736 N N . ARG B 1 873 ? -16.141 10.461 26.625 1 85.75 873 ARG B N 1
ATOM 14737 C CA . ARG B 1 873 ? -16.516 11.727 26 1 85.75 873 ARG B CA 1
ATOM 14738 C C . ARG B 1 873 ? -15.281 12.617 25.828 1 85.75 873 ARG B C 1
ATOM 14740 O O . ARG B 1 873 ? -15.102 13.234 24.781 1 85.75 873 ARG B O 1
ATOM 14747 N N . ASN B 1 874 ? -14.422 12.664 26.75 1 80.81 874 ASN B N 1
ATOM 14748 C CA . ASN B 1 874 ? -13.203 13.453 26.656 1 80.81 874 ASN B CA 1
ATOM 14749 C C . ASN B 1 874 ? -12.25 12.891 25.609 1 80.81 874 ASN B C 1
ATOM 14751 O O . ASN B 1 874 ? -11.562 13.648 24.922 1 80.81 874 ASN B O 1
ATOM 14755 N N . GLU B 1 875 ? -12.25 11.602 25.562 1 86.12 875 GLU B N 1
ATOM 14756 C CA . GLU B 1 875 ? -11.445 10.977 24.516 1 86.12 875 GLU B CA 1
ATOM 14757 C C . GLU B 1 875 ? -11.961 11.352 23.125 1 86.12 875 GLU B C 1
ATOM 14759 O O . GLU B 1 875 ? -11.172 11.578 22.203 1 86.12 875 GLU B O 1
ATOM 14764 N N . LEU B 1 876 ? -13.242 11.422 22.984 1 88.75 876 LEU B N 1
ATOM 14765 C CA . LEU B 1 876 ? -13.828 11.797 21.703 1 88.75 876 LEU B CA 1
ATOM 14766 C C . LEU B 1 876 ? -13.469 13.234 21.328 1 88.75 876 LEU B C 1
ATOM 14768 O O . LEU B 1 876 ? -13.188 13.531 20.172 1 88.75 876 LEU B O 1
ATOM 14772 N N . VAL B 1 877 ? -13.453 14.086 22.344 1 81 877 VAL B N 1
ATOM 14773 C CA . VAL B 1 877 ? -13.109 15.484 22.094 1 81 877 VAL B CA 1
ATOM 14774 C C . VAL B 1 877 ? -11.656 15.586 21.641 1 81 877 VAL B C 1
ATOM 14776 O O . VAL B 1 877 ? -11.328 16.328 20.719 1 81 877 VAL B O 1
ATOM 14779 N N . GLN B 1 878 ? -10.805 14.828 22.234 1 80.62 878 GLN B N 1
ATOM 14780 C CA . GLN B 1 878 ? -9.398 14.844 21.859 1 80.62 878 GLN B CA 1
ATOM 14781 C C . GLN B 1 878 ? -9.203 14.305 20.438 1 80.62 878 GLN B C 1
ATOM 14783 O O . GLN B 1 878 ? -8.391 14.828 19.672 1 80.62 878 GLN B O 1
ATOM 14788 N N . ARG B 1 879 ? -9.922 13.281 20.094 1 87.25 879 ARG B N 1
ATOM 14789 C CA . ARG B 1 879 ? -9.836 12.734 18.734 1 87.25 879 ARG B CA 1
ATOM 14790 C C . ARG B 1 879 ? -10.336 13.742 17.703 1 87.25 879 ARG B C 1
ATOM 14792 O O . ARG B 1 879 ? -9.836 13.797 16.594 1 87.25 879 ARG B O 1
ATOM 14799 N N . GLU B 1 880 ? -11.336 14.508 18.109 1 85.62 880 GLU B N 1
ATOM 14800 C CA . GLU B 1 880 ? -11.852 15.531 17.219 1 85.62 880 GLU B CA 1
ATOM 14801 C C . GLU B 1 880 ? -10.805 16.609 16.953 1 85.62 880 GLU B C 1
ATOM 14803 O O . GLU B 1 880 ? -10.648 17.062 15.812 1 85.62 880 GLU B O 1
ATOM 14808 N N . ILE B 1 881 ? -10.062 16.922 17.938 1 74.19 881 ILE B N 1
ATOM 14809 C CA . ILE B 1 881 ? -9.031 17.953 17.797 1 74.19 881 ILE B CA 1
ATOM 14810 C C . ILE B 1 881 ? -7.891 17.422 16.938 1 74.19 881 ILE B C 1
ATOM 14812 O O . ILE B 1 881 ? -7.375 18.141 16.078 1 74.19 881 ILE B O 1
ATOM 14816 N N . ASP B 1 882 ? -7.629 16.203 17.141 1 81.5 882 ASP B N 1
ATOM 14817 C CA . ASP B 1 882 ? -6.566 15.594 16.344 1 81.5 882 ASP B CA 1
ATOM 14818 C C . ASP B 1 882 ? -6.969 15.5 14.867 1 81.5 882 ASP B C 1
ATOM 14820 O O . ASP B 1 882 ? -6.16 15.773 13.984 1 81.5 882 ASP B O 1
ATOM 14824 N N . THR B 1 883 ? -8.188 15.062 14.617 1 87.38 883 THR B N 1
ATOM 14825 C CA . THR B 1 883 ? -8.656 14.938 13.234 1 87.38 883 THR B CA 1
ATOM 14826 C C . THR B 1 883 ? -8.719 16.312 12.562 1 87.38 883 THR B C 1
ATOM 14828 O O . THR B 1 883 ? -8.414 16.438 11.375 1 87.38 883 THR B O 1
ATOM 14831 N N . GLN B 1 884 ? -9.031 17.328 13.344 1 78.56 884 GLN B N 1
ATOM 14832 C CA . GLN B 1 884 ? -9.047 18.688 12.797 1 78.56 884 GLN B CA 1
ATOM 14833 C C . GLN B 1 884 ? -7.641 19.156 12.445 1 78.56 884 GLN B C 1
ATOM 14835 O O . GLN B 1 884 ? -7.438 19.797 11.414 1 78.56 884 GLN B O 1
ATOM 14840 N N . GLY B 1 885 ? -6.723 18.797 13.32 1 75.81 885 GLY B N 1
ATOM 14841 C CA . GLY B 1 885 ? -5.336 19.109 13.016 1 75.81 885 GLY B CA 1
ATOM 14842 C C . GLY B 1 885 ? -4.832 18.438 11.75 1 75.81 885 GLY B C 1
ATOM 14843 O O . GLY B 1 885 ? -4.105 19.031 10.961 1 75.81 885 GLY B O 1
ATOM 14844 N N . GLN B 1 886 ? -5.258 17.234 11.508 1 85.75 886 GLN B N 1
ATOM 14845 C CA . GLN B 1 886 ? -4.855 16.5 10.305 1 85.75 886 GLN B CA 1
ATOM 14846 C C . GLN B 1 886 ? -5.488 17.109 9.055 1 85.75 886 GLN B C 1
ATOM 14848 O O . GLN B 1 886 ? -4.859 17.156 7.996 1 85.75 886 GLN B O 1
ATOM 14853 N N . LEU B 1 887 ? -6.723 17.547 9.195 1 85.19 887 LEU B N 1
ATOM 14854 C CA . LEU B 1 887 ? -7.414 18.141 8.055 1 85.19 887 LEU B CA 1
ATOM 14855 C C . LEU B 1 887 ? -6.77 19.453 7.656 1 85.19 887 LEU B C 1
ATOM 14857 O O . LEU B 1 887 ? -6.637 19.75 6.469 1 85.19 887 LEU B O 1
ATOM 14861 N N . LEU B 1 888 ? -6.293 20.125 8.602 1 72.56 888 LEU B N 1
ATOM 14862 C CA . LEU B 1 888 ? -5.648 21.406 8.328 1 72.56 888 LEU B CA 1
ATOM 14863 C C . LEU B 1 888 ? -4.285 21.203 7.676 1 72.56 888 LEU B C 1
ATOM 14865 O O . LEU B 1 888 ? -3.859 22 6.844 1 72.56 888 LEU B O 1
ATOM 14869 N N . ALA B 1 889 ? -3.68 20.125 8.039 1 77.44 889 ALA B N 1
ATOM 14870 C CA . ALA B 1 889 ? -2.352 19.828 7.508 1 77.44 889 ALA B CA 1
ATOM 14871 C C . ALA B 1 889 ? -2.434 19.375 6.051 1 77.44 889 ALA B C 1
ATOM 14873 O O . ALA B 1 889 ? -1.421 19.328 5.348 1 77.44 889 ALA B O 1
ATOM 14874 N N . LEU B 1 890 ? -3.635 19.062 5.535 1 85.31 890 LEU B N 1
ATOM 14875 C CA . LEU B 1 890 ? -3.795 18.578 4.168 1 85.31 890 LEU B CA 1
ATOM 14876 C C . LEU B 1 890 ? -3.756 19.734 3.178 1 85.31 890 LEU B C 1
ATOM 14878 O O . LEU B 1 890 ? -3.428 19.547 2.004 1 85.31 890 LEU B O 1
ATOM 14882 N N . MET B 1 891 ? -3.998 20.953 3.588 1 77.19 891 MET B N 1
ATOM 14883 C CA . MET B 1 891 ? -4.105 22.078 2.664 1 77.19 891 MET B CA 1
ATOM 14884 C C . MET B 1 891 ? -2.742 22.453 2.092 1 77.19 891 MET B C 1
ATOM 14886 O O . MET B 1 891 ? -2.588 22.578 0.875 1 77.19 891 MET B O 1
ATOM 14890 N N . PRO B 1 892 ? -1.722 22.547 2.963 1 75.25 892 PRO B N 1
ATOM 14891 C CA . PRO B 1 892 ? -0.407 22.797 2.371 1 75.25 892 PRO B CA 1
ATOM 14892 C C . PRO B 1 892 ? 0.082 21.656 1.486 1 75.25 892 PRO B C 1
ATOM 14894 O O . PRO B 1 892 ? 0.743 21.891 0.472 1 75.25 892 PRO B O 1
ATOM 14897 N N . LEU B 1 893 ? -0.302 20.484 1.824 1 81.06 893 LEU B N 1
ATOM 14898 C CA . LEU B 1 893 ? 0.103 19.328 1.021 1 81.06 893 LEU B CA 1
ATOM 14899 C C . LEU B 1 893 ? -0.564 19.359 -0.35 1 81.06 893 LEU B C 1
ATOM 14901 O O . LEU B 1 893 ? 0.016 18.906 -1.339 1 81.06 893 LEU B O 1
ATOM 14905 N N . MET B 1 894 ? -1.749 19.875 -0.389 1 85.19 894 MET B N 1
ATOM 14906 C CA . MET B 1 894 ? -2.459 20 -1.659 1 85.19 894 MET B CA 1
ATOM 14907 C C . MET B 1 894 ? -1.767 21.016 -2.572 1 85.19 894 MET B C 1
ATOM 14909 O O . MET B 1 894 ? -1.673 20.797 -3.783 1 85.19 894 MET B O 1
ATOM 14913 N N . LYS B 1 895 ? -1.206 22 -2.029 1 77.56 895 LYS B N 1
ATOM 14914 C CA . LYS B 1 895 ? -0.499 23 -2.824 1 77.56 895 LYS B CA 1
ATOM 14915 C C . LYS B 1 895 ? 0.81 22.453 -3.375 1 77.56 895 LYS B C 1
ATOM 14917 O O . LYS B 1 895 ? 1.173 22.719 -4.523 1 77.56 895 LYS B O 1
ATOM 14922 N N . PHE B 1 896 ? 1.479 21.641 -2.531 1 79.38 896 PHE B N 1
ATOM 14923 C CA . PHE B 1 896 ? 2.715 21.031 -2.992 1 79.38 896 PHE B CA 1
ATOM 14924 C C . PHE B 1 896 ? 2.43 19.984 -4.062 1 79.38 896 PHE B C 1
ATOM 14926 O O . PHE B 1 896 ? 3.225 19.797 -4.984 1 79.38 896 PHE B O 1
ATOM 14933 N N . ALA B 1 897 ? 1.279 19.297 -3.92 1 82.5 897 ALA B N 1
ATOM 14934 C CA . ALA B 1 897 ? 0.91 18.281 -4.898 1 82.5 897 ALA B CA 1
ATOM 14935 C C . ALA B 1 897 ? 0.596 18.906 -6.254 1 82.5 897 ALA B C 1
ATOM 14937 O O . ALA B 1 897 ? 0.818 18.281 -7.297 1 82.5 897 ALA B O 1
ATOM 14938 N N . SER B 1 898 ? 0.154 20.141 -6.266 1 80.81 898 SER B N 1
ATOM 14939 C CA . SER B 1 898 ? -0.217 20.797 -7.512 1 80.81 898 SER B CA 1
ATOM 14940 C C . SER B 1 898 ? 1.018 21.234 -8.297 1 80.81 898 SER B C 1
ATOM 14942 O O . SER B 1 898 ? 0.974 21.344 -9.523 1 80.81 898 SER B O 1
ATOM 14944 N N . VAL B 1 899 ? 2.111 21.375 -7.621 1 76.25 899 VAL B N 1
ATOM 14945 C CA . VAL B 1 899 ? 3.326 21.859 -8.266 1 76.25 899 VAL B CA 1
ATOM 14946 C C . VAL B 1 899 ? 4.156 20.672 -8.766 1 76.25 899 VAL B C 1
ATOM 14948 O O . VAL B 1 899 ? 5 20.828 -9.648 1 76.25 899 VAL B O 1
ATOM 14951 N N . GLU B 1 900 ? 3.848 19.453 -8.312 1 75.25 900 GLU B N 1
ATOM 14952 C CA . GLU B 1 900 ? 4.609 18.266 -8.695 1 75.25 900 GLU B CA 1
ATOM 14953 C C . GLU B 1 900 ? 4.355 17.906 -10.156 1 75.25 900 GLU B C 1
ATOM 14955 O O . GLU B 1 900 ? 3.215 17.922 -10.617 1 75.25 900 GLU B O 1
ATOM 14960 N N . PRO B 1 901 ? 5.402 17.734 -10.898 1 64.5 901 PRO B N 1
ATOM 14961 C CA . PRO B 1 901 ? 5.223 17.375 -12.312 1 64.5 901 PRO B CA 1
ATOM 14962 C C . PRO B 1 901 ? 4.633 15.984 -12.5 1 64.5 901 PRO B C 1
ATOM 14964 O O . PRO B 1 901 ? 4.934 15.07 -11.719 1 64.5 901 PRO B O 1
ATOM 14967 N N . THR B 1 902 ? 3.449 15.828 -13.211 1 60.78 902 THR B N 1
ATOM 14968 C CA . THR B 1 902 ? 2.775 14.539 -13.352 1 60.78 902 THR B CA 1
ATOM 14969 C C . THR B 1 902 ? 3.141 13.891 -14.688 1 60.78 902 THR B C 1
ATOM 14971 O O . THR B 1 902 ? 3.137 14.547 -15.727 1 60.78 902 THR B O 1
ATOM 14974 N N . PHE B 1 903 ? 3.799 12.781 -14.586 1 57.75 903 PHE B N 1
ATOM 14975 C CA . PHE B 1 903 ? 4.027 12.047 -15.828 1 57.75 903 PHE B CA 1
ATOM 14976 C C . PHE B 1 903 ? 2.748 11.359 -16.297 1 57.75 903 PHE B C 1
ATOM 14978 O O . PHE B 1 903 ? 2.561 11.125 -17.484 1 57.75 903 PHE B O 1
ATOM 14985 N N . GLY B 1 904 ? 1.781 11.133 -15.461 1 58.12 904 GLY B N 1
ATOM 14986 C CA . GLY B 1 904 ? 0.584 10.414 -15.859 1 58.12 904 GLY B CA 1
ATOM 14987 C C . GLY B 1 904 ? -0.638 11.305 -15.977 1 58.12 904 GLY B C 1
ATOM 14988 O O . GLY B 1 904 ? -0.624 12.289 -16.719 1 58.12 904 GLY B O 1
ATOM 14989 N N . ALA B 1 905 ? -1.708 11.164 -15.273 1 64 905 ALA B N 1
ATOM 14990 C CA . ALA B 1 905 ? -2.969 11.906 -15.273 1 64 905 ALA B CA 1
ATOM 14991 C C . ALA B 1 905 ? -2.838 13.211 -14.5 1 64 905 ALA B C 1
ATOM 14993 O O . ALA B 1 905 ? -2.121 13.281 -13.5 1 64 905 ALA B O 1
ATOM 14994 N N . PRO B 1 906 ? -3.398 14.25 -15.141 1 72.62 906 PRO B N 1
ATOM 14995 C CA . PRO B 1 906 ? -3.33 15.539 -14.453 1 72.62 906 PRO B CA 1
ATOM 14996 C C . PRO B 1 906 ? -3.932 15.492 -13.047 1 72.62 906 PRO B C 1
ATOM 14998 O O . PRO B 1 906 ? -4.863 14.719 -12.797 1 72.62 906 PRO B O 1
ATOM 15001 N N . PHE B 1 907 ? -3.309 16.234 -12.117 1 79.44 907 PHE B N 1
ATOM 15002 C CA . PHE B 1 907 ? -3.775 16.328 -10.734 1 79.44 907 PHE B CA 1
ATOM 15003 C C . PHE B 1 907 ? -5.102 17.078 -10.664 1 79.44 907 PHE B C 1
ATOM 15005 O O . PHE B 1 907 ? -5.207 18.219 -11.117 1 79.44 907 PHE B O 1
ATOM 15012 N N . ARG B 1 908 ? -6.238 16.406 -10.289 1 79.5 908 ARG B N 1
ATOM 15013 C CA . ARG B 1 908 ? -7.562 17 -10.164 1 79.5 908 ARG B CA 1
ATOM 15014 C C . ARG B 1 908 ? -7.73 17.656 -8.797 1 79.5 908 ARG B C 1
ATOM 15016 O O . ARG B 1 908 ? -8.312 17.078 -7.883 1 79.5 908 ARG B O 1
ATOM 15023 N N . ALA B 1 909 ? -7.312 18.844 -8.633 1 81.75 909 ALA B N 1
ATOM 15024 C CA . ALA B 1 909 ? -7.301 19.578 -7.367 1 81.75 909 ALA B CA 1
ATOM 15025 C C . ALA B 1 909 ? -8.719 19.844 -6.879 1 81.75 909 ALA B C 1
ATOM 15027 O O . ALA B 1 909 ? -9.016 19.688 -5.691 1 81.75 909 ALA B O 1
ATOM 15028 N N . PRO B 1 910 ? -9.734 20.062 -7.785 1 80 910 PRO B N 1
ATOM 15029 C CA . PRO B 1 910 ? -11.07 20.375 -7.281 1 80 910 PRO B CA 1
ATOM 15030 C C . PRO B 1 910 ? -11.781 19.172 -6.68 1 80 910 PRO B C 1
ATOM 15032 O O . PRO B 1 910 ? -12.508 19.297 -5.691 1 80 910 PRO B O 1
ATOM 15035 N N . GLU B 1 911 ? -11.555 18.031 -7.238 1 85.5 911 GLU B N 1
ATOM 15036 C CA . GLU B 1 911 ? -12.18 16.844 -6.684 1 85.5 911 GLU B CA 1
ATOM 15037 C C . GLU B 1 911 ? -11.617 16.516 -5.305 1 85.5 911 GLU B C 1
ATOM 15039 O O . GLU B 1 911 ? -12.367 16.141 -4.395 1 85.5 911 GLU B O 1
ATOM 15044 N N . ILE B 1 912 ? -10.344 16.766 -5.184 1 87.62 912 ILE B N 1
ATOM 15045 C CA . ILE B 1 912 ? -9.727 16.469 -3.898 1 87.62 912 ILE B CA 1
ATOM 15046 C C . ILE B 1 912 ? -10.133 17.516 -2.867 1 87.62 912 ILE B C 1
ATOM 15048 O O . ILE B 1 912 ? -10.328 17.188 -1.691 1 87.62 912 ILE B O 1
ATOM 15052 N N . SER B 1 913 ? -10.312 18.75 -3.324 1 83.88 913 SER B N 1
ATOM 15053 C CA . SER B 1 913 ? -10.773 19.797 -2.408 1 83.88 913 SER B CA 1
ATOM 15054 C C . SER B 1 913 ? -12.203 19.516 -1.943 1 83.88 913 SER B C 1
ATOM 15056 O O . SER B 1 913 ? -12.539 19.797 -0.789 1 83.88 913 SER B O 1
ATOM 15058 N N . ARG B 1 914 ? -12.992 18.922 -2.824 1 83.81 914 ARG B N 1
ATOM 15059 C CA . ARG B 1 914 ? -14.352 18.547 -2.439 1 83.81 914 ARG B CA 1
ATOM 15060 C C . ARG B 1 914 ? -14.344 17.406 -1.426 1 83.81 914 ARG B C 1
ATOM 15062 O O . ARG B 1 914 ? -15.148 17.406 -0.492 1 83.81 914 ARG B O 1
ATOM 15069 N N . LEU B 1 915 ? -13.469 16.547 -1.594 1 90.19 915 LEU B N 1
ATOM 15070 C CA . LEU B 1 915 ? -13.367 15.445 -0.657 1 90.19 915 LEU B CA 1
ATOM 15071 C C . LEU B 1 915 ? -12.906 15.93 0.715 1 90.19 915 LEU B C 1
ATOM 15073 O O . LEU B 1 915 ? -13.406 15.461 1.741 1 90.19 915 LEU B O 1
ATOM 15077 N N . ILE B 1 916 ? -11.992 16.875 0.759 1 88 916 ILE B N 1
ATOM 15078 C CA . ILE B 1 916 ? -11.516 17.422 2.025 1 88 916 ILE B CA 1
ATOM 15079 C C . ILE B 1 916 ? -12.648 18.188 2.717 1 88 916 ILE B C 1
ATOM 15081 O O . ILE B 1 916 ? -12.828 18.078 3.932 1 88 916 ILE B O 1
ATOM 15085 N N . ARG B 1 917 ? -13.445 18.812 1.899 1 80.5 917 ARG B N 1
ATOM 15086 C CA . ARG B 1 917 ? -14.578 19.547 2.451 1 80.5 917 ARG B CA 1
ATOM 15087 C C . ARG B 1 917 ? -15.633 18.578 3.002 1 80.5 917 ARG B C 1
ATOM 15089 O O . ARG B 1 917 ? -16.234 18.844 4.043 1 80.5 917 ARG B O 1
ATOM 15096 N N . SER B 1 918 ? -15.812 17.516 2.342 1 88.12 918 SER B N 1
ATOM 15097 C CA . SER B 1 918 ? -16.766 16.531 2.822 1 88.12 918 SER B CA 1
ATOM 15098 C C . SER B 1 918 ? -16.312 15.898 4.133 1 88.12 918 SER B C 1
ATOM 15100 O O . SER B 1 918 ? -17.125 15.641 5.023 1 88.12 918 SER B O 1
ATOM 15102 N N . HIS B 1 919 ? -15.07 15.711 4.27 1 91.31 919 HIS B N 1
ATOM 15103 C CA . HIS B 1 919 ? -14.555 15.164 5.52 1 91.31 919 HIS B CA 1
ATOM 15104 C C . HIS B 1 919 ? -14.68 16.172 6.652 1 91.31 919 HIS B C 1
ATOM 15106 O O . HIS B 1 919 ? -14.883 15.797 7.809 1 91.31 919 HIS B O 1
ATOM 15112 N N . GLN B 1 920 ? -14.531 17.438 6.297 1 83.69 920 GLN B N 1
ATOM 15113 C CA . GLN B 1 920 ? -14.742 18.484 7.297 1 83.69 920 GLN B CA 1
ATOM 15114 C C . GLN B 1 920 ? -16.203 18.531 7.734 1 83.69 920 GLN B C 1
ATOM 15116 O O . GLN B 1 920 ? -16.5 18.688 8.922 1 83.69 920 GLN B O 1
ATOM 15121 N N . LEU B 1 921 ? -17.109 18.297 6.789 1 83.38 921 LEU B N 1
ATOM 15122 C CA . LEU B 1 921 ? -18.531 18.297 7.105 1 83.38 921 LEU B CA 1
ATOM 15123 C C . LEU B 1 921 ? -18.891 17.109 7.988 1 83.38 921 LEU B C 1
ATOM 15125 O O . LEU B 1 921 ? -19.703 17.219 8.898 1 83.38 921 LEU B O 1
ATOM 15129 N N . VAL B 1 922 ? -18.266 15.984 7.766 1 89.12 922 VAL B N 1
ATOM 15130 C CA . VAL B 1 922 ? -18.516 14.812 8.586 1 89.12 922 VAL B CA 1
ATOM 15131 C C . VAL B 1 922 ? -18.047 15.062 10.016 1 89.12 922 VAL B C 1
ATOM 15133 O O . VAL B 1 922 ? -18.734 14.727 10.977 1 89.12 922 VAL B O 1
ATOM 15136 N N . LEU B 1 923 ? -16.875 15.695 10.156 1 88.25 923 LEU B N 1
ATOM 15137 C CA . LEU B 1 923 ? -16.359 15.992 11.484 1 88.25 923 LEU B CA 1
ATOM 15138 C C . LEU B 1 923 ? -17.266 16.969 12.227 1 88.25 923 LEU B C 1
ATOM 15140 O O . LEU B 1 923 ? -17.531 16.781 13.414 1 88.25 923 LEU B O 1
ATOM 15144 N N . ASP B 1 924 ? -17.797 17.906 11.531 1 78.81 924 ASP B N 1
ATOM 15145 C CA . ASP B 1 924 ? -18.672 18.891 12.148 1 78.81 924 ASP B CA 1
ATOM 15146 C C . ASP B 1 924 ? -19.984 18.25 12.594 1 78.81 924 ASP B C 1
ATOM 15148 O O . ASP B 1 924 ? -20.5 18.547 13.672 1 78.81 924 ASP B O 1
ATOM 15152 N N . ARG B 1 925 ? -20.516 17.375 11.789 1 83.75 925 ARG B N 1
ATOM 15153 C CA . ARG B 1 925 ? -21.75 16.703 12.148 1 83.75 925 ARG B CA 1
ATOM 15154 C C . ARG B 1 925 ? -21.547 15.773 13.344 1 83.75 925 ARG B C 1
ATOM 15156 O O . ARG B 1 925 ? -22.422 15.641 14.195 1 83.75 925 ARG B O 1
ATOM 15163 N N . LEU B 1 926 ? -20.438 15.164 13.398 1 88.19 926 LEU B N 1
ATOM 15164 C CA . LEU B 1 926 ? -20.141 14.305 14.539 1 88.19 926 LEU B CA 1
ATOM 15165 C C . LEU B 1 926 ? -19.984 15.133 15.812 1 88.19 926 LEU B C 1
ATOM 15167 O O . LEU B 1 926 ? -20.422 14.719 16.891 1 88.19 926 LEU B O 1
ATOM 15171 N N . ARG B 1 927 ? -19.422 16.312 15.727 1 81.5 927 ARG B N 1
ATOM 15172 C CA . ARG B 1 927 ? -19.281 17.219 16.859 1 81.5 927 ARG B CA 1
ATOM 15173 C C . ARG B 1 927 ? -20.641 17.703 17.344 1 81.5 927 ARG B C 1
ATOM 15175 O O . ARG B 1 927 ? -20.891 17.766 18.547 1 81.5 927 ARG B O 1
ATOM 15182 N N . GLU B 1 928 ? -21.531 17.953 16.375 1 78.25 928 GLU B N 1
ATOM 15183 C CA . GLU B 1 928 ? -22.875 18.391 16.703 1 78.25 928 GLU B CA 1
ATOM 15184 C C . GLU B 1 928 ? -23.672 17.281 17.391 1 78.25 928 GLU B C 1
ATOM 15186 O O . GLU B 1 928 ? -24.391 17.531 18.359 1 78.25 928 GLU B O 1
ATOM 15191 N N . ALA B 1 929 ? -23.438 16.078 16.875 1 85 929 ALA B N 1
ATOM 15192 C CA . ALA B 1 929 ? -24.141 14.953 17.469 1 85 929 ALA B CA 1
ATOM 15193 C C . ALA B 1 929 ? -23.656 14.695 18.891 1 85 929 ALA B C 1
ATOM 15195 O O . ALA B 1 929 ? -24.438 14.391 19.781 1 85 929 ALA B O 1
ATOM 15196 N N . ARG B 1 930 ? -22.438 14.883 19.156 1 84.81 930 ARG B N 1
ATOM 15197 C CA . ARG B 1 930 ? -21.891 14.672 20.5 1 84.81 930 ARG B CA 1
ATOM 15198 C C . ARG B 1 930 ? -22.359 15.758 21.453 1 84.81 930 ARG B C 1
ATOM 15200 O O . ARG B 1 930 ? -22.719 15.469 22.594 1 84.81 930 ARG B O 1
ATOM 15207 N N . SER B 1 931 ? -22.344 16.969 21 1 75.25 931 SER B N 1
ATOM 15208 C CA . SER B 1 931 ? -22.75 18.078 21.859 1 75.25 931 SER B CA 1
ATOM 15209 C C . SER B 1 931 ? -24.234 18 22.188 1 75.25 931 SER B C 1
ATOM 15211 O O . SER B 1 931 ? -24.656 18.469 23.25 1 75.25 931 SER B O 1
ATOM 15213 N N . ALA B 1 932 ? -25.016 17.359 21.312 1 78.94 932 ALA B N 1
ATOM 15214 C CA . ALA B 1 932 ? -26.453 17.219 21.531 1 78.94 932 ALA B CA 1
ATOM 15215 C C . ALA B 1 932 ? -26.734 16.234 22.672 1 78.94 932 ALA B C 1
ATOM 15217 O O . ALA B 1 932 ? -27.734 16.359 23.375 1 78.94 932 ALA B O 1
ATOM 15218 N N . ILE B 1 933 ? -25.953 15.188 22.875 1 83.06 933 ILE B N 1
ATOM 15219 C CA . ILE B 1 933 ? -26.156 14.219 23.938 1 83.06 933 ILE B CA 1
ATOM 15220 C C . ILE B 1 933 ? -25.922 14.883 25.297 1 83.06 933 ILE B C 1
ATOM 15222 O O . ILE B 1 933 ? -26.625 14.594 26.266 1 83.06 933 ILE B O 1
ATOM 15226 N N . GLY B 1 934 ? -25.188 15.922 25.375 1 71.44 934 GLY B N 1
ATOM 15227 C CA . GLY B 1 934 ? -24.953 16.656 26.609 1 71.44 934 GLY B CA 1
ATOM 15228 C C . GLY B 1 934 ? -24.328 15.812 27.688 1 71.44 934 GLY B C 1
ATOM 15229 O O . GLY B 1 934 ? -24.047 14.633 27.484 1 71.44 934 GLY B O 1
ATOM 15230 N N . ALA B 1 935 ? -24.172 16.281 28.953 1 70.56 935 ALA B N 1
ATOM 15231 C CA . ALA B 1 935 ? -23.562 15.617 30.094 1 70.56 935 ALA B CA 1
ATOM 15232 C C . ALA B 1 935 ? -24.547 14.695 30.797 1 70.56 935 ALA B C 1
ATOM 15234 O O . ALA B 1 935 ? -24.156 13.648 31.328 1 70.56 935 ALA B O 1
ATOM 15235 N N . ASP B 1 936 ? -25.875 15.055 30.719 1 74.19 936 ASP B N 1
ATOM 15236 C CA . ASP B 1 936 ? -26.859 14.305 31.484 1 74.19 936 ASP B CA 1
ATOM 15237 C C . ASP B 1 936 ? -27.656 13.359 30.594 1 74.19 936 ASP B C 1
ATOM 15239 O O . ASP B 1 936 ? -28.516 12.609 31.062 1 74.19 936 ASP B O 1
ATOM 15243 N N . GLY B 1 937 ? -27.297 13.234 29.344 1 77.75 937 GLY B N 1
ATOM 15244 C CA . GLY B 1 937 ? -28.031 12.359 28.453 1 77.75 937 GLY B CA 1
ATOM 15245 C C . GLY B 1 937 ? -29.453 12.82 28.219 1 77.75 937 GLY B C 1
ATOM 15246 O O . GLY B 1 937 ? -29.734 14.016 28.219 1 77.75 937 GLY B O 1
ATOM 15247 N N . PHE B 1 938 ? -30.391 11.836 27.859 1 83.56 938 PHE B N 1
ATOM 15248 C CA . PHE B 1 938 ? -31.781 12.141 27.547 1 83.56 938 PHE B CA 1
ATOM 15249 C C . PHE B 1 938 ? -32.719 11.656 28.672 1 83.56 938 PHE B C 1
ATOM 15251 O O . PHE B 1 938 ? -32.406 10.664 29.328 1 83.56 938 PHE B O 1
ATOM 15258 N N . SER B 1 939 ? -33.812 12.336 28.984 1 80.69 939 SER B N 1
ATOM 15259 C CA . SER B 1 939 ? -34.781 12.008 30.031 1 80.69 939 SER B CA 1
ATOM 15260 C C . SER B 1 939 ? -35.469 10.68 29.734 1 80.69 939 SER B C 1
ATOM 15262 O O . SER B 1 939 ? -35.562 10.25 28.594 1 80.69 939 SER B O 1
ATOM 15264 N N . PRO B 1 940 ? -35.844 9.922 30.688 1 82.38 940 PRO B N 1
ATOM 15265 C CA . PRO B 1 940 ? -36.5 8.633 30.5 1 82.38 940 PRO B CA 1
ATOM 15266 C C . PRO B 1 940 ? -37.781 8.75 29.688 1 82.38 940 PRO B C 1
ATOM 15268 O O . PRO B 1 940 ? -38.156 7.809 28.984 1 82.38 940 PRO B O 1
ATOM 15271 N N . GLU B 1 941 ? -38.438 9.891 29.734 1 81.44 941 GLU B N 1
ATOM 15272 C CA . GLU B 1 941 ? -39.656 10.07 28.969 1 81.44 941 GLU B CA 1
ATOM 15273 C C . GLU B 1 941 ? -39.375 10.094 27.469 1 81.44 941 GLU B C 1
ATOM 15275 O O . GLU B 1 941 ? -40.125 9.531 26.672 1 81.44 941 GLU B O 1
ATOM 15280 N N . ILE B 1 942 ? -38.312 10.703 27.141 1 85.5 942 ILE B N 1
ATOM 15281 C CA . ILE B 1 942 ? -37.906 10.766 25.734 1 85.5 942 ILE B CA 1
ATOM 15282 C C . ILE B 1 942 ? -37.438 9.391 25.266 1 85.5 942 ILE B C 1
ATOM 15284 O O . ILE B 1 942 ? -37.719 8.977 24.141 1 85.5 942 ILE B O 1
ATOM 15288 N N . ARG B 1 943 ? -36.812 8.719 26.156 1 86.75 943 ARG B N 1
ATOM 15289 C CA . ARG B 1 943 ? -36.344 7.383 25.812 1 86.75 943 ARG B CA 1
ATOM 15290 C C . ARG B 1 943 ? -37.5 6.434 25.562 1 86.75 943 ARG B C 1
ATOM 15292 O O . ARG B 1 943 ? -37.5 5.715 24.562 1 86.75 943 ARG B O 1
ATOM 15299 N N . ARG B 1 944 ? -38.469 6.492 26.391 1 84.38 944 ARG B N 1
ATOM 15300 C CA . ARG B 1 944 ? -39.594 5.574 26.297 1 84.38 944 ARG B CA 1
ATOM 15301 C C . ARG B 1 944 ? -40.469 5.875 25.078 1 84.38 944 ARG B C 1
ATOM 15303 O O . ARG B 1 944 ? -40.938 4.961 24.391 1 84.38 944 ARG B O 1
ATOM 15310 N N . ASN B 1 945 ? -40.594 7.125 24.734 1 83.81 945 ASN B N 1
ATOM 15311 C CA . ASN B 1 945 ? -41.531 7.5 23.703 1 83.81 945 ASN B CA 1
ATOM 15312 C C . ASN B 1 945 ? -40.875 7.617 22.328 1 83.81 945 ASN B C 1
ATOM 15314 O O . ASN B 1 945 ? -41.562 7.559 21.297 1 83.81 945 ASN B O 1
ATOM 15318 N N . PHE B 1 946 ? -39.656 7.84 22.328 1 86.31 946 PHE B N 1
ATOM 15319 C CA . PHE B 1 946 ? -39 8.078 21.031 1 86.31 946 PHE B CA 1
ATOM 15320 C C . PHE B 1 946 ? -37.875 7.082 20.797 1 86.31 946 PHE B C 1
ATOM 15322 O O . PHE B 1 946 ? -38 6.223 19.922 1 86.31 946 PHE B O 1
ATOM 15329 N N . SER B 1 947 ? -36.844 7.109 21.641 1 86.81 947 SER B N 1
ATOM 15330 C CA . SER B 1 947 ? -35.625 6.344 21.391 1 86.81 947 SER B CA 1
ATOM 15331 C C . SER B 1 947 ? -35.906 4.848 21.375 1 86.81 947 SER B C 1
ATOM 15333 O O . SER B 1 947 ? -35.344 4.121 20.547 1 86.81 947 SER B O 1
ATOM 15335 N N . ASP B 1 948 ? -36.75 4.395 22.234 1 86.12 948 ASP B N 1
ATOM 15336 C CA . ASP B 1 948 ? -37.031 2.963 22.312 1 86.12 948 ASP B CA 1
ATOM 15337 C C . ASP B 1 948 ? -37.875 2.5 21.125 1 86.12 948 ASP B C 1
ATOM 15339 O O . ASP B 1 948 ? -37.688 1.389 20.625 1 86.12 948 ASP B O 1
ATOM 15343 N N . VAL B 1 949 ? -38.688 3.377 20.688 1 86.44 949 VAL B N 1
ATOM 15344 C CA . VAL B 1 949 ? -39.531 3.018 19.547 1 86.44 949 VAL B CA 1
ATOM 15345 C C . VAL B 1 949 ? -38.719 3.035 18.266 1 86.44 949 VAL B C 1
ATOM 15347 O O . VAL B 1 949 ? -38.969 2.234 17.359 1 86.44 949 VAL B O 1
ATOM 15350 N N . LEU B 1 950 ? -37.75 3.871 18.203 1 88.88 950 LEU B N 1
ATOM 15351 C CA . LEU B 1 950 ? -36.969 4.062 16.969 1 88.88 950 LEU B CA 1
ATOM 15352 C C . LEU B 1 950 ? -35.719 3.186 16.969 1 88.88 950 LEU B C 1
ATOM 15354 O O . LEU B 1 950 ? -34.844 3.375 16.141 1 88.88 950 LEU B O 1
ATOM 15358 N N . VAL B 1 951 ? -35.625 2.207 17.797 1 86.69 951 VAL B N 1
ATOM 15359 C CA . VAL B 1 951 ? -34.438 1.355 17.953 1 86.69 951 VAL B CA 1
ATOM 15360 C C . VAL B 1 951 ? -34.156 0.616 16.641 1 86.69 951 VAL B C 1
ATOM 15362 O O . VAL B 1 951 ? -33 0.521 16.219 1 86.69 951 VAL B O 1
ATOM 15365 N N . PRO B 1 952 ? -35.125 0.122 15.906 1 85.69 952 PRO B N 1
ATOM 15366 C CA . PRO B 1 952 ? -34.812 -0.587 14.664 1 85.69 952 PRO B CA 1
ATOM 15367 C C . PRO B 1 952 ? -34.125 0.309 13.633 1 85.69 952 PRO B C 1
ATOM 15369 O O . PRO B 1 952 ? -33.25 -0.143 12.906 1 85.69 952 PRO B O 1
ATOM 15372 N N . TYR B 1 953 ? -34.562 1.555 13.617 1 84.25 953 TYR B N 1
ATOM 15373 C CA . TYR B 1 953 ? -33.906 2.479 12.695 1 84.25 953 TYR B CA 1
ATOM 15374 C C . TYR B 1 953 ? -32.469 2.754 13.117 1 84.25 953 TYR B C 1
ATOM 15376 O O . TYR B 1 953 ? -31.578 2.908 12.266 1 84.25 953 TYR B O 1
ATOM 15384 N N . ARG B 1 954 ? -32.25 2.797 14.383 1 83.88 954 ARG B N 1
ATOM 15385 C CA . ARG B 1 954 ? -30.906 3.064 14.883 1 83.88 954 ARG B CA 1
ATOM 15386 C C . ARG B 1 954 ? -29.969 1.902 14.578 1 83.88 954 ARG B C 1
ATOM 15388 O O . ARG B 1 954 ? -28.797 2.113 14.242 1 83.88 954 ARG B O 1
ATOM 15395 N N . ARG B 1 955 ? -30.453 0.734 14.68 1 83.94 955 ARG B N 1
ATOM 15396 C CA . ARG B 1 955 ? -29.641 -0.439 14.359 1 83.94 955 ARG B CA 1
ATOM 15397 C C . ARG B 1 955 ? -29.312 -0.486 12.875 1 83.94 955 ARG B C 1
ATOM 15399 O O . ARG B 1 955 ? -28.172 -0.781 12.492 1 83.94 955 ARG B O 1
ATOM 15406 N N . GLN B 1 956 ? -30.266 -0.224 12.086 1 82 956 GLN B N 1
ATOM 15407 C CA . GLN B 1 956 ? -30.031 -0.183 10.648 1 82 956 GLN B CA 1
ATOM 15408 C C . GLN B 1 956 ? -29.047 0.919 10.281 1 82 956 GLN B C 1
ATOM 15410 O O . GLN B 1 956 ? -28.141 0.703 9.477 1 82 956 GLN B O 1
ATOM 15415 N N . GLY B 1 957 ? -29.328 2.057 10.906 1 79.75 957 GLY B N 1
ATOM 15416 C CA . GLY B 1 957 ? -28.438 3.184 10.625 1 79.75 957 GLY B CA 1
ATOM 15417 C C . GLY B 1 957 ? -27 2.934 11.039 1 79.75 957 GLY B C 1
ATOM 15418 O O . GLY B 1 957 ? -26.078 3.342 10.344 1 79.75 957 GLY B O 1
ATOM 15419 N N . LYS B 1 958 ? -26.812 2.301 12.141 1 82.31 958 LYS B N 1
ATOM 15420 C CA . LYS B 1 958 ? -25.484 1.959 12.617 1 82.31 958 LYS B CA 1
ATOM 15421 C C . LYS B 1 958 ? -24.766 1.029 11.641 1 82.31 958 LYS B C 1
ATOM 15423 O O . LYS B 1 958 ? -23.594 1.232 11.328 1 82.31 958 LYS B O 1
ATOM 15428 N N . ARG B 1 959 ? -25.406 0.116 11.102 1 80.81 959 ARG B N 1
ATOM 15429 C CA . ARG B 1 959 ? -24.828 -0.851 10.172 1 80.81 959 ARG B CA 1
ATOM 15430 C C . ARG B 1 959 ? -24.469 -0.187 8.844 1 80.81 959 ARG B C 1
ATOM 15432 O O . ARG B 1 959 ? -23.375 -0.411 8.312 1 80.81 959 ARG B O 1
ATOM 15439 N N . ILE B 1 960 ? -25.328 0.59 8.352 1 80.94 960 ILE B N 1
ATOM 15440 C CA . ILE B 1 960 ? -25.109 1.228 7.059 1 80.94 960 ILE B CA 1
ATOM 15441 C C . ILE B 1 960 ? -24 2.27 7.18 1 80.94 960 ILE B C 1
ATOM 15443 O O . ILE B 1 960 ? -23.156 2.398 6.289 1 80.94 960 ILE B O 1
ATOM 15447 N N . SER B 1 961 ? -24.047 3.02 8.258 1 83.56 961 SER B N 1
ATOM 15448 C CA . SER B 1 961 ? -23.016 4.035 8.445 1 83.56 961 SER B CA 1
ATOM 15449 C C . SER B 1 961 ? -21.625 3.406 8.547 1 83.56 961 SER B C 1
ATOM 15451 O O . SER B 1 961 ? -20.656 3.914 7.973 1 83.56 961 SER B O 1
ATOM 15453 N N . ARG B 1 962 ? -21.516 2.377 9.242 1 83.88 962 ARG B N 1
ATOM 15454 C CA . ARG B 1 962 ? -20.25 1.681 9.367 1 83.88 962 ARG B CA 1
ATOM 15455 C C . ARG B 1 962 ? -19.766 1.177 8.008 1 83.88 962 ARG B C 1
ATOM 15457 O O . ARG B 1 962 ? -18.578 1.262 7.695 1 83.88 962 ARG B O 1
ATOM 15464 N N . ALA B 1 963 ? -20.641 0.669 7.238 1 83.62 963 ALA B N 1
ATOM 15465 C CA . ALA B 1 963 ? -20.297 0.177 5.91 1 83.62 963 ALA B CA 1
ATOM 15466 C C . ALA B 1 963 ? -19.859 1.32 4.996 1 83.62 963 ALA B C 1
ATOM 15468 O O . ALA B 1 963 ? -18.891 1.19 4.25 1 83.62 963 ALA B O 1
ATOM 15469 N N . LEU B 1 964 ? -20.578 2.365 5.062 1 86.44 964 LEU B N 1
ATOM 15470 C CA . LEU B 1 964 ? -20.25 3.496 4.199 1 86.44 964 LEU B CA 1
ATOM 15471 C C . LEU B 1 964 ? -18.891 4.082 4.555 1 86.44 964 LEU B C 1
ATOM 15473 O O . LEU B 1 964 ? -18.109 4.422 3.666 1 86.44 964 LEU B O 1
ATOM 15477 N N . PHE B 1 965 ? -18.578 4.207 5.867 1 89.38 965 PHE B N 1
ATOM 15478 C CA . PHE B 1 965 ? -17.266 4.691 6.281 1 89.38 965 PHE B CA 1
ATOM 15479 C C . PHE B 1 965 ? -16.172 3.756 5.789 1 89.38 965 PHE B C 1
ATOM 15481 O O . PHE B 1 965 ? -15.109 4.211 5.355 1 89.38 965 PHE B O 1
ATOM 15488 N N . TYR B 1 966 ? -16.469 2.529 5.82 1 88.25 966 TYR B N 1
ATOM 15489 C CA . TYR B 1 966 ? -15.492 1.538 5.379 1 88.25 966 TYR B CA 1
ATOM 15490 C C . TYR B 1 966 ? -15.258 1.636 3.873 1 88.25 966 TYR B C 1
ATOM 15492 O O . TYR B 1 966 ? -14.125 1.542 3.408 1 88.25 966 TYR B O 1
ATOM 15500 N N . PHE B 1 967 ? -16.312 1.866 3.111 1 88.31 967 PHE B N 1
ATOM 15501 C CA . PHE B 1 967 ? -16.172 1.99 1.664 1 88.31 967 PHE B CA 1
ATOM 15502 C C . PHE B 1 967 ? -15.336 3.207 1.298 1 88.31 967 PHE B C 1
ATOM 15504 O O . PHE B 1 967 ? -14.445 3.119 0.449 1 88.31 967 PHE B O 1
ATOM 15511 N N . VAL B 1 968 ? -15.586 4.25 1.969 1 89.81 968 VAL B N 1
ATOM 15512 C CA . VAL B 1 968 ? -14.875 5.48 1.644 1 89.81 968 VAL B CA 1
ATOM 15513 C C . VAL B 1 968 ? -13.398 5.34 2.023 1 89.81 968 VAL B C 1
ATOM 15515 O O . VAL B 1 968 ? -12.516 5.695 1.241 1 89.81 968 VAL B O 1
ATOM 15518 N N . ALA B 1 969 ? -13.172 4.793 3.172 1 91.31 969 ALA B N 1
ATOM 15519 C CA . ALA B 1 969 ? -11.797 4.648 3.643 1 91.31 969 ALA B CA 1
ATOM 15520 C C . ALA B 1 969 ? -11.016 3.678 2.76 1 91.31 969 ALA B C 1
ATOM 15522 O O . ALA B 1 969 ? -9.852 3.926 2.438 1 91.31 969 ALA B O 1
ATOM 15523 N N . THR B 1 970 ? -11.602 2.637 2.299 1 89.06 970 THR B N 1
ATOM 15524 C CA . THR B 1 970 ? -10.898 1.629 1.508 1 89.06 970 THR B CA 1
ATOM 15525 C C . THR B 1 970 ? -10.703 2.111 0.074 1 89.06 970 THR B C 1
ATOM 15527 O O . THR B 1 970 ? -9.688 1.799 -0.555 1 89.06 970 THR B O 1
ATOM 15530 N N . SER B 1 971 ? -11.656 2.834 -0.431 1 90.12 971 SER B N 1
ATOM 15531 C CA . SER B 1 971 ? -11.484 3.367 -1.777 1 90.12 971 SER B CA 1
ATOM 15532 C C . SER B 1 971 ? -10.297 4.328 -1.844 1 90.12 971 SER B C 1
ATOM 15534 O O . SER B 1 971 ? -9.531 4.301 -2.805 1 90.12 971 SER B O 1
ATOM 15536 N N . LEU B 1 972 ? -10.133 5.086 -0.788 1 89.56 972 LEU B N 1
ATOM 15537 C CA . LEU B 1 972 ? -9.039 6.043 -0.75 1 89.56 972 LEU B CA 1
ATOM 15538 C C . LEU B 1 972 ? -7.707 5.336 -0.509 1 89.56 972 LEU B C 1
ATOM 15540 O O . LEU B 1 972 ? -6.672 5.762 -1.024 1 89.56 972 LEU B O 1
ATOM 15544 N N . SER B 1 973 ? -7.762 4.262 0.219 1 87.62 973 SER B N 1
ATOM 15545 C CA . SER B 1 973 ? -6.531 3.535 0.523 1 87.62 973 SER B CA 1
ATOM 15546 C C . SER B 1 973 ? -6.059 2.723 -0.677 1 87.62 973 SER B C 1
ATOM 15548 O O . SER B 1 973 ? -4.859 2.639 -0.942 1 87.62 973 SER B O 1
ATOM 15550 N N . THR B 1 974 ? -6.953 2.084 -1.454 1 84.56 974 THR B N 1
ATOM 15551 C CA . THR B 1 974 ? -6.574 1.183 -2.537 1 84.56 974 THR B CA 1
ATOM 15552 C C . THR B 1 974 ? -6.648 1.896 -3.885 1 84.56 974 THR B C 1
ATOM 15554 O O . THR B 1 974 ? -6.129 1.396 -4.887 1 84.56 974 THR B O 1
ATOM 15557 N N . LYS B 1 975 ? -7.203 2.953 -4.074 1 78.94 975 LYS B N 1
ATOM 15558 C CA . LYS B 1 975 ? -7.41 3.709 -5.305 1 78.94 975 LYS B CA 1
ATOM 15559 C C . LYS B 1 975 ? -8.391 2.994 -6.23 1 78.94 975 LYS B C 1
ATOM 15561 O O . LYS B 1 975 ? -8.477 3.309 -7.418 1 78.94 975 LYS B O 1
ATOM 15566 N N . ALA B 1 976 ? -9.133 2.072 -5.68 1 82.06 976 ALA B N 1
ATOM 15567 C CA . ALA B 1 976 ? -10.125 1.368 -6.48 1 82.06 976 ALA B CA 1
ATOM 15568 C C . ALA B 1 976 ? -11.484 2.064 -6.406 1 82.06 976 ALA B C 1
ATOM 15570 O O . ALA B 1 976 ? -11.883 2.547 -5.344 1 82.06 976 ALA B O 1
ATOM 15571 N N . PRO B 1 977 ? -12.039 2.117 -7.598 1 81.25 977 PRO B N 1
ATOM 15572 C CA . PRO B 1 977 ? -13.352 2.768 -7.586 1 81.25 977 PRO B CA 1
ATOM 15573 C C . PRO B 1 977 ? -14.406 1.961 -6.828 1 81.25 977 PRO B C 1
ATOM 15575 O O . PRO B 1 977 ? -14.312 0.733 -6.75 1 81.25 977 PRO B O 1
ATOM 15578 N N . LEU B 1 978 ? -15.375 2.656 -6.332 1 85 978 LEU B N 1
ATOM 15579 C CA . LEU B 1 978 ? -16.469 2.041 -5.578 1 85 978 LEU B CA 1
ATOM 15580 C C . LEU B 1 978 ? -17.453 1.359 -6.512 1 85 978 LEU B C 1
ATOM 15582 O O . LEU B 1 978 ? -17.641 1.792 -7.652 1 85 978 LEU B O 1
ATOM 15586 N N . PRO B 1 979 ? -17.906 0.202 -6.062 1 74.38 979 PRO B N 1
ATOM 15587 C CA . PRO B 1 979 ? -18.953 -0.44 -6.863 1 74.38 979 PRO B CA 1
ATOM 15588 C C . PRO B 1 979 ? -20.219 0.408 -6.973 1 74.38 979 PRO B C 1
ATOM 15590 O O . PRO B 1 979 ? -20.516 1.205 -6.078 1 74.38 979 PRO B O 1
ATOM 15593 N N . PRO B 1 980 ? -20.75 0.144 -8.156 1 68.38 980 PRO B N 1
ATOM 15594 C CA . PRO B 1 980 ? -22 0.882 -8.289 1 68.38 980 PRO B CA 1
ATOM 15595 C C . PRO B 1 980 ? -23.094 0.36 -7.363 1 68.38 980 PRO B C 1
ATOM 15597 O O . PRO B 1 980 ? -23.078 -0.813 -6.984 1 68.38 980 PRO B O 1
ATOM 15600 N N . ASP B 1 981 ? -23.859 1.168 -6.711 1 62.47 981 ASP B N 1
ATOM 15601 C CA . ASP B 1 981 ? -25.062 0.857 -5.945 1 62.47 981 ASP B CA 1
ATOM 15602 C C . ASP B 1 981 ? -24.719 0.536 -4.492 1 62.47 981 ASP B C 1
ATOM 15604 O O . ASP B 1 981 ? -24.969 -0.577 -4.023 1 62.47 981 ASP B O 1
ATOM 15608 N N . LEU B 1 982 ? -24.188 1.309 -3.904 1 68.75 982 LEU B N 1
ATOM 15609 C CA . LEU B 1 982 ? -23.922 1.174 -2.475 1 68.75 982 LEU B CA 1
ATOM 15610 C C . LEU B 1 982 ? -25.203 1.357 -1.671 1 68.75 982 LEU B C 1
ATOM 15612 O O . LEU B 1 982 ? -26.172 1.962 -2.154 1 68.75 982 LEU B O 1
ATOM 15616 N N . PRO B 1 983 ? -25.25 0.548 -0.57 1 64.81 983 PRO B N 1
ATOM 15617 C CA . PRO B 1 983 ? -26.422 0.784 0.271 1 64.81 983 PRO B CA 1
ATOM 15618 C C . PRO B 1 983 ? -26.641 2.262 0.586 1 64.81 983 PRO B C 1
ATOM 15620 O O . PRO B 1 983 ? -25.672 3 0.792 1 64.81 983 PRO B O 1
ATOM 15623 N N . ARG B 1 984 ? -27.844 2.656 0.323 1 69 984 ARG B N 1
ATOM 15624 C CA . ARG B 1 984 ? -28.172 4.062 0.527 1 69 984 ARG B CA 1
ATOM 15625 C C . ARG B 1 984 ? -28.906 4.27 1.847 1 69 984 ARG B C 1
ATOM 15627 O O . ARG B 1 984 ? -29.672 3.41 2.271 1 69 984 ARG B O 1
ATOM 15634 N N . MET B 1 985 ? -28.531 5.219 2.613 1 67.56 985 MET B N 1
ATOM 15635 C CA . MET B 1 985 ? -29.156 5.586 3.881 1 67.56 985 MET B CA 1
ATOM 15636 C C . MET B 1 985 ? -30.188 6.684 3.676 1 67.56 985 MET B C 1
ATOM 15638 O O . MET B 1 985 ? -30.922 7.031 4.605 1 67.56 985 MET B O 1
ATOM 15642 N N . THR B 1 986 ? -30.422 7.094 2.461 1 66 986 THR B N 1
ATOM 15643 C CA . THR B 1 986 ? -31.312 8.234 2.246 1 66 986 THR B CA 1
ATOM 15644 C C . THR B 1 986 ? -32.75 7.879 2.59 1 66 986 THR B C 1
ATOM 15646 O O . THR B 1 986 ? -33.438 8.656 3.238 1 66 986 THR B O 1
ATOM 15649 N N . LEU B 1 987 ? -33.094 6.633 2.266 1 66.56 987 LEU B N 1
ATOM 15650 C CA . LEU B 1 987 ? -34.469 6.227 2.561 1 66.56 987 LEU B CA 1
ATOM 15651 C C . LEU B 1 987 ? -34.656 5.996 4.055 1 66.56 987 LEU B C 1
ATOM 15653 O O . LEU B 1 987 ? -35.688 6.375 4.621 1 66.56 987 LEU B O 1
ATOM 15657 N N . THR B 1 988 ? -33.656 5.559 4.727 1 73.75 988 THR B N 1
ATOM 15658 C CA . THR B 1 988 ? -33.75 5.305 6.16 1 73.75 988 THR B CA 1
ATOM 15659 C C . THR B 1 988 ? -33.781 6.617 6.941 1 73.75 988 THR B C 1
ATOM 15661 O O . THR B 1 988 ? -34.531 6.742 7.918 1 73.75 988 THR B O 1
ATOM 15664 N N . SER B 1 989 ? -33.062 7.566 6.492 1 74 989 SER B N 1
ATOM 15665 C CA . SER B 1 989 ? -33.062 8.852 7.18 1 74 989 SER B CA 1
ATOM 15666 C C . SER B 1 989 ? -34.406 9.57 7.043 1 74 989 SER B C 1
ATOM 15668 O O . SER B 1 989 ? -34.875 10.18 8 1 74 989 SER B O 1
ATOM 15670 N N . SER B 1 990 ? -35 9.414 5.84 1 71.75 990 SER B N 1
ATOM 15671 C CA . SER B 1 990 ? -36.312 10.039 5.641 1 71.75 990 SER B CA 1
ATOM 15672 C C . SER B 1 990 ? -37.375 9.328 6.449 1 71.75 990 SER B C 1
ATOM 15674 O O . SER B 1 990 ? -38.281 9.969 6.973 1 71.75 990 SER B O 1
ATOM 15676 N N . ASN B 1 991 ? -37.219 8.039 6.633 1 78.75 991 ASN B N 1
ATOM 15677 C CA . ASN B 1 991 ? -38.188 7.277 7.406 1 78.75 991 ASN B CA 1
ATOM 15678 C C . ASN B 1 991 ? -38.062 7.566 8.898 1 78.75 991 ASN B C 1
ATOM 15680 O O . ASN B 1 991 ? -39.062 7.598 9.609 1 78.75 991 ASN B O 1
ATOM 15684 N N . ILE B 1 992 ? -36.875 7.789 9.383 1 81.69 992 ILE B N 1
ATOM 15685 C CA . ILE B 1 992 ? -36.688 8.094 10.797 1 81.69 992 ILE B CA 1
ATOM 15686 C C . ILE B 1 992 ? -37.312 9.445 11.125 1 81.69 992 ILE B C 1
ATOM 15688 O O . ILE B 1 992 ? -37.969 9.602 12.156 1 81.69 992 ILE B O 1
ATOM 15692 N N . GLN B 1 993 ? -37.188 10.344 10.25 1 75.88 993 GLN B N 1
ATOM 15693 C CA . GLN B 1 993 ? -37.719 11.68 10.492 1 75.88 993 GLN B CA 1
ATOM 15694 C C . GLN B 1 993 ? -39.25 11.664 10.414 1 75.88 993 GLN B C 1
ATOM 15696 O O . GLN B 1 993 ? -39.906 12.328 11.211 1 75.88 993 GLN B O 1
ATOM 15701 N N . HIS B 1 994 ? -39.75 10.867 9.445 1 77.75 994 HIS B N 1
ATOM 15702 C CA . HIS B 1 994 ? -41.188 10.734 9.352 1 77.75 994 HIS B CA 1
ATOM 15703 C C . HIS B 1 994 ? -41.781 10.133 10.625 1 77.75 994 HIS B C 1
ATOM 15705 O O . HIS B 1 994 ? -42.75 10.656 11.18 1 77.75 994 HIS B O 1
ATOM 15711 N N . ASP B 1 995 ? -41.156 9.07 11.062 1 84.56 995 ASP B N 1
ATOM 15712 C CA . ASP B 1 995 ? -41.688 8.391 12.234 1 84.56 995 ASP B CA 1
ATOM 15713 C C . ASP B 1 995 ? -41.5 9.234 13.492 1 84.56 995 ASP B C 1
ATOM 15715 O O . ASP B 1 995 ? -42.312 9.188 14.414 1 84.56 995 ASP B O 1
ATOM 15719 N N . ALA B 1 996 ? -40.406 9.961 13.578 1 81.5 996 ALA B N 1
ATOM 15720 C CA . ALA B 1 996 ? -40.188 10.852 14.711 1 81.5 996 ALA B CA 1
ATOM 15721 C C . ALA B 1 996 ? -41.25 11.953 14.75 1 81.5 996 ALA B C 1
ATOM 15723 O O . ALA B 1 996 ? -41.688 12.367 15.82 1 81.5 996 ALA B O 1
ATOM 15724 N N . LEU B 1 997 ? -41.719 12.359 13.594 1 78 997 LEU B N 1
ATOM 15725 C CA . LEU B 1 997 ? -42.75 13.391 13.516 1 78 997 LEU B CA 1
ATOM 15726 C C . LEU B 1 997 ? -44.125 12.82 13.898 1 78 997 LEU B C 1
ATOM 15728 O O . LEU B 1 997 ? -44.906 13.5 14.539 1 78 997 LEU B O 1
ATOM 15732 N N . VAL B 1 998 ? -44.344 11.586 13.477 1 80.81 998 VAL B N 1
ATOM 15733 C CA . VAL B 1 998 ? -45.594 10.938 13.828 1 80.81 998 VAL B CA 1
ATOM 15734 C C . VAL B 1 998 ? -45.656 10.75 15.344 1 80.81 998 VAL B C 1
ATOM 15736 O O . VAL B 1 998 ? -46.719 10.969 15.953 1 80.81 998 VAL B O 1
ATOM 15739 N N . LEU B 1 999 ? -44.531 10.359 15.93 1 83.12 999 LEU B N 1
ATOM 15740 C CA . LEU B 1 999 ? -44.531 10.164 17.375 1 83.12 999 LEU B CA 1
ATOM 15741 C C . LEU B 1 999 ? -44.688 11.492 18.109 1 83.12 999 LEU B C 1
ATOM 15743 O O . LEU B 1 999 ? -45.344 11.547 19.156 1 83.12 999 LEU B O 1
ATOM 15747 N N . SER B 1 1000 ? -44.188 12.523 17.578 1 79 1000 SER B N 1
ATOM 15748 C CA . SER B 1 1000 ? -44.344 13.836 18.188 1 79 1000 SER B CA 1
ATOM 15749 C C . SER B 1 1000 ? -45.812 14.297 18.109 1 79 1000 SER B C 1
ATOM 15751 O O . SER B 1 1000 ? -46.312 14.914 19.047 1 79 1000 SER B O 1
ATOM 15753 N N . ARG B 1 1001 ? -46.469 13.906 17.078 1 76.25 1001 ARG B N 1
ATOM 15754 C CA . ARG B 1 1001 ? -47.875 14.266 16.938 1 76.25 1001 ARG B CA 1
ATOM 15755 C C . ARG B 1 1001 ? -48.75 13.508 17.922 1 76.25 1001 ARG B C 1
ATOM 15757 O O . ARG B 1 1001 ? -49.688 14.062 18.484 1 76.25 1001 ARG B O 1
ATOM 15764 N N . ARG B 1 1002 ? -48.312 12.344 18.094 1 78.62 1002 ARG B N 1
ATOM 15765 C CA . ARG B 1 1002 ? -49.062 11.531 19.031 1 78.62 1002 ARG B CA 1
ATOM 15766 C C . ARG B 1 1002 ? -48.938 12.078 20.453 1 78.62 1002 ARG B C 1
ATOM 15768 O O . ARG B 1 1002 ? -49.875 11.977 21.25 1 78.62 1002 ARG B O 1
ATOM 15775 N N . LEU B 1 1003 ? -47.906 12.625 20.75 1 80.94 1003 LEU B N 1
ATOM 15776 C CA . LEU B 1 1003 ? -47.656 13.148 22.094 1 80.94 1003 LEU B CA 1
ATOM 15777 C C . LEU B 1 1003 ? -48.344 14.492 22.297 1 80.94 1003 LEU B C 1
ATOM 15779 O O . LEU B 1 1003 ? -48.625 14.898 23.422 1 80.94 1003 LEU B O 1
ATOM 15783 N N . THR B 1 1004 ? -48.688 15.234 21.172 1 74.88 1004 THR B N 1
ATOM 15784 C CA . THR B 1 1004 ? -49.344 16.516 21.297 1 74.88 1004 THR B CA 1
ATOM 15785 C C . THR B 1 1004 ? -50.781 16.344 21.828 1 74.88 1004 THR B C 1
ATOM 15787 O O . THR B 1 1004 ? -51.375 17.281 22.375 1 74.88 1004 THR B O 1
ATOM 15790 N N . LYS B 1 1005 ? -51.219 15.133 21.781 1 73.25 1005 LYS B N 1
ATOM 15791 C CA . LYS B 1 1005 ? -52.594 14.883 22.172 1 73.25 1005 LYS B CA 1
ATOM 15792 C C . LYS B 1 1005 ? -52.719 14.773 23.688 1 73.25 1005 LYS B C 1
ATOM 15794 O O . LYS B 1 1005 ? -53.812 14.93 24.25 1 73.25 1005 LYS B O 1
ATOM 15799 N N . THR B 1 1006 ? -51.562 14.547 24.344 1 77.38 1006 THR B N 1
ATOM 15800 C CA . THR B 1 1006 ? -51.562 14.414 25.797 1 77.38 1006 THR B CA 1
ATOM 15801 C C . THR B 1 1006 ? -50.906 15.625 26.453 1 77.38 1006 THR B C 1
ATOM 15803 O O . THR B 1 1006 ? -50.031 16.266 25.844 1 77.38 1006 THR B O 1
ATOM 15806 N N . GLU B 1 1007 ? -51.375 16.016 27.625 1 75.81 1007 GLU B N 1
ATOM 15807 C CA . GLU B 1 1007 ? -50.781 17.141 28.344 1 75.81 1007 GLU B CA 1
ATOM 15808 C C . GLU B 1 1007 ? -49.312 16.891 28.688 1 75.81 1007 GLU B C 1
ATOM 15810 O O . GLU B 1 1007 ? -48.469 17.781 28.547 1 75.81 1007 GLU B O 1
ATOM 15815 N N . VAL B 1 1008 ? -49.031 15.688 29.125 1 77 1008 VAL B N 1
ATOM 15816 C CA . VAL B 1 1008 ? -47.656 15.312 29.453 1 77 1008 VAL B CA 1
ATOM 15817 C C . VAL B 1 1008 ? -46.781 15.359 28.188 1 77 1008 VAL B C 1
ATOM 15819 O O . VAL B 1 1008 ? -45.656 15.797 28.234 1 77 1008 VAL B O 1
ATOM 15822 N N . GLY B 1 1009 ? -47.438 15.016 27.172 1 77.44 1009 GLY B N 1
ATOM 15823 C CA . GLY B 1 1009 ? -46.719 15.016 25.906 1 77.44 1009 GLY B CA 1
ATOM 15824 C C . GLY B 1 1009 ? -46.375 16.422 25.422 1 77.44 1009 GLY B C 1
ATOM 15825 O O . GLY B 1 1009 ? -45.281 16.641 24.891 1 77.44 1009 GLY B O 1
ATOM 15826 N N . GLN B 1 1010 ? -47.281 17.266 25.719 1 75 1010 GLN B N 1
ATOM 15827 C CA . GLN B 1 1010 ? -47.031 18.656 25.312 1 75 1010 GLN B CA 1
ATOM 15828 C C . GLN B 1 1010 ? -45.875 19.266 26.125 1 75 1010 GLN B C 1
ATOM 15830 O O . GLN B 1 1010 ? -45.094 20.047 25.594 1 75 1010 GLN B O 1
ATOM 15835 N N . GLN B 1 1011 ? -45.75 18.891 27.312 1 76.62 1011 GLN B N 1
ATOM 15836 C CA . GLN B 1 1011 ? -44.656 19.391 28.141 1 76.62 1011 GLN B CA 1
ATOM 15837 C C . GLN B 1 1011 ? -43.312 18.828 27.672 1 76.62 1011 GLN B C 1
ATOM 15839 O O . GLN B 1 1011 ? -42.281 19.516 27.688 1 76.62 1011 GLN B O 1
ATOM 15844 N N . ILE B 1 1012 ? -43.375 17.625 27.234 1 78.62 1012 ILE B N 1
ATOM 15845 C CA . ILE B 1 1012 ? -42.156 16.984 26.734 1 78.62 1012 ILE B CA 1
ATOM 15846 C C . ILE B 1 1012 ? -41.688 17.672 25.453 1 78.62 1012 ILE B C 1
ATOM 15848 O O . ILE B 1 1012 ? -40.5 17.906 25.281 1 78.62 1012 ILE B O 1
ATOM 15852 N N . LEU B 1 1013 ? -42.688 17.984 24.656 1 73.44 1013 LEU B N 1
ATOM 15853 C CA . LEU B 1 1013 ? -42.344 18.609 23.375 1 73.44 1013 LEU B CA 1
ATOM 15854 C C . LEU B 1 1013 ? -41.781 20 23.578 1 73.44 1013 LEU B C 1
ATOM 15856 O O . LEU B 1 1013 ? -41 20.469 22.75 1 73.44 1013 LEU B O 1
ATOM 15860 N N . ARG B 1 1014 ? -42.188 20.578 24.703 1 69.75 1014 ARG B N 1
ATOM 15861 C CA . ARG B 1 1014 ? -41.719 21.938 24.984 1 69.75 1014 ARG B CA 1
ATOM 15862 C C . ARG B 1 1014 ? -40.375 21.906 25.734 1 69.75 1014 ARG B C 1
ATOM 15864 O O . ARG B 1 1014 ? -39.688 22.922 25.828 1 69.75 1014 ARG B O 1
ATOM 15871 N N . SER B 1 1015 ? -39.969 20.703 26.031 1 74.62 1015 SER B N 1
ATOM 15872 C CA . SER B 1 1015 ? -38.75 20.578 26.828 1 74.62 1015 SER B CA 1
ATOM 15873 C C . SER B 1 1015 ? -37.5 20.719 25.953 1 74.62 1015 SER B C 1
ATOM 15875 O O . SER B 1 1015 ? -37.531 20.375 24.766 1 74.62 1015 SER B O 1
ATOM 15877 N N . GLU B 1 1016 ? -36.438 21.312 26.484 1 71.5 1016 GLU B N 1
ATOM 15878 C CA . GLU B 1 1016 ? -35.125 21.484 25.812 1 71.5 1016 GLU B CA 1
ATOM 15879 C C . GLU B 1 1016 ? -34.5 20.125 25.484 1 71.5 1016 GLU B C 1
ATOM 15881 O O . GLU B 1 1016 ? -33.812 19.984 24.484 1 71.5 1016 GLU B O 1
ATOM 15886 N N . VAL B 1 1017 ? -34.781 19.203 26.25 1 76.81 1017 VAL B N 1
ATOM 15887 C CA . VAL B 1 1017 ? -34.156 17.891 26.078 1 76.81 1017 VAL B CA 1
ATOM 15888 C C . VAL B 1 1017 ? -34.719 17.234 24.812 1 76.81 1017 VAL B C 1
ATOM 15890 O O . VAL B 1 1017 ? -34 16.531 24.109 1 76.81 1017 VAL B O 1
ATOM 15893 N N . PHE B 1 1018 ? -35.969 17.484 24.5 1 79.44 1018 PHE B N 1
ATOM 15894 C CA . PHE B 1 1018 ? -36.562 16.922 23.281 1 79.44 1018 PHE B CA 1
ATOM 15895 C C . PHE B 1 1018 ? -35.938 17.562 22.047 1 79.44 1018 PHE B C 1
ATOM 15897 O O . PHE B 1 1018 ? -35.688 16.859 21.062 1 79.44 1018 PHE B O 1
ATOM 15904 N N . LEU B 1 1019 ? -35.719 18.734 22.125 1 72 1019 LEU B N 1
ATOM 15905 C CA . LEU B 1 1019 ? -35.094 19.422 20.984 1 72 1019 LEU B CA 1
ATOM 15906 C C . LEU B 1 1019 ? -33.656 18.922 20.766 1 72 1019 LEU B C 1
ATOM 15908 O O . LEU B 1 1019 ? -33.219 18.797 19.625 1 72 1019 LEU B O 1
ATOM 15912 N N . ARG B 1 1020 ? -32.969 18.734 21.812 1 77.5 1020 ARG B N 1
ATOM 15913 C CA . ARG B 1 1020 ? -31.625 18.156 21.703 1 77.5 1020 ARG B CA 1
ATOM 15914 C C . ARG B 1 1020 ? -31.672 16.781 21.062 1 77.5 1020 ARG B C 1
ATOM 15916 O O . ARG B 1 1020 ? -30.766 16.406 20.297 1 77.5 1020 ARG B O 1
ATOM 15923 N N . TYR B 1 1021 ? -32.656 16.094 21.391 1 82.69 1021 TYR B N 1
ATOM 15924 C CA . TYR B 1 1021 ? -32.812 14.758 20.812 1 82.69 1021 TYR B CA 1
ATOM 15925 C C . TYR B 1 1021 ? -33.062 14.844 19.312 1 82.69 1021 TYR B C 1
ATOM 15927 O O . TYR B 1 1021 ? -32.5 14.07 18.531 1 82.69 1021 TYR B O 1
ATOM 15935 N N . TRP B 1 1022 ? -33.938 15.703 18.984 1 77.44 1022 TRP B N 1
ATOM 15936 C CA . TRP B 1 1022 ? -34.219 15.883 17.562 1 77.44 1022 TRP B CA 1
ATOM 15937 C C . TRP B 1 1022 ? -32.969 16.328 16.812 1 77.44 1022 TRP B C 1
ATOM 15939 O O . TRP B 1 1022 ? -32.719 15.898 15.68 1 77.44 1022 TRP B O 1
ATOM 15949 N N . HIS B 1 1023 ? -32.219 17.203 17.406 1 77.19 1023 HIS B N 1
ATOM 15950 C CA . HIS B 1 1023 ? -30.969 17.656 16.812 1 77.19 1023 HIS B CA 1
ATOM 15951 C C . HIS B 1 1023 ? -29.969 16.516 16.656 1 77.19 1023 HIS B C 1
ATOM 15953 O O . HIS B 1 1023 ? -29.25 16.438 15.648 1 77.19 1023 HIS B O 1
ATOM 15959 N N . PHE B 1 1024 ? -29.906 15.711 17.547 1 82.94 1024 PHE B N 1
ATOM 15960 C CA . PHE B 1 1024 ? -29.047 14.531 17.469 1 82.94 1024 PHE B CA 1
ATOM 15961 C C . PHE B 1 1024 ? -29.438 13.648 16.297 1 82.94 1024 PHE B C 1
ATOM 15963 O O . PHE B 1 1024 ? -28.578 13.234 15.516 1 82.94 1024 PHE B O 1
ATOM 15970 N N . MET B 1 1025 ? -30.625 13.375 16.281 1 81.12 1025 MET B N 1
ATOM 15971 C CA . MET B 1 1025 ? -31.125 12.484 15.227 1 81.12 1025 MET B CA 1
ATOM 15972 C C . MET B 1 1025 ? -30.859 13.078 13.844 1 81.12 1025 MET B C 1
ATOM 15974 O O . MET B 1 1025 ? -30.469 12.359 12.922 1 81.12 1025 MET B O 1
ATOM 15978 N N . ALA B 1 1026 ? -31.062 14.312 13.719 1 76.06 1026 ALA B N 1
ATOM 15979 C CA . ALA B 1 1026 ? -30.891 14.969 12.43 1 76.06 1026 ALA B CA 1
ATOM 15980 C C . ALA B 1 1026 ? -29.406 14.992 12.039 1 76.06 1026 ALA B C 1
ATOM 15982 O O . ALA B 1 1026 ? -29.062 14.758 10.875 1 76.06 1026 ALA B O 1
ATOM 15983 N N . SER B 1 1027 ? -28.547 15.328 12.984 1 79.94 1027 SER B N 1
ATOM 15984 C CA . SER B 1 1027 ? -27.109 15.391 12.703 1 79.94 1027 SER B CA 1
ATOM 15985 C C . SER B 1 1027 ? -26.562 14.008 12.359 1 79.94 1027 SER B C 1
ATOM 15987 O O . SER B 1 1027 ? -25.781 13.859 11.406 1 79.94 1027 SER B O 1
ATOM 15989 N N . TYR B 1 1028 ? -26.938 13.086 13.062 1 80.56 1028 TYR B N 1
ATOM 15990 C CA . TYR B 1 1028 ? -26.406 11.734 12.859 1 80.56 1028 TYR B CA 1
ATOM 15991 C C . TYR B 1 1028 ? -26.891 11.156 11.531 1 80.56 1028 TYR B C 1
ATOM 15993 O O . TYR B 1 1028 ? -26.156 10.445 10.852 1 80.56 1028 TYR B O 1
ATOM 16001 N N . SER B 1 1029 ? -28.094 11.477 11.117 1 77.38 1029 SER B N 1
ATOM 16002 C CA . SER B 1 1029 ? -28.625 10.984 9.852 1 77.38 1029 SER B CA 1
ATOM 16003 C C . SER B 1 1029 ? -28 11.719 8.664 1 77.38 1029 SER B C 1
ATOM 16005 O O . SER B 1 1029 ? -27.891 11.156 7.574 1 77.38 1029 SER B O 1
ATOM 16007 N N . SER B 1 1030 ? -27.594 12.938 8.828 1 77.81 1030 SER B N 1
ATOM 16008 C CA . SER B 1 1030 ? -27.016 13.719 7.734 1 77.81 1030 SER B CA 1
ATOM 16009 C C . SER B 1 1030 ? -25.625 13.195 7.363 1 77.81 1030 SER B C 1
ATOM 16011 O O . SER B 1 1030 ? -25.141 13.461 6.262 1 77.81 1030 SER B O 1
ATOM 16013 N N . ILE B 1 1031 ? -25 12.492 8.273 1 83.38 1031 ILE B N 1
ATOM 16014 C CA . ILE B 1 1031 ? -23.672 11.938 7.992 1 83.38 1031 ILE B CA 1
ATOM 16015 C C . ILE B 1 1031 ? -23.766 10.969 6.82 1 83.38 1031 ILE B C 1
ATOM 16017 O O . ILE B 1 1031 ? -22.891 10.953 5.949 1 83.38 1031 ILE B O 1
ATOM 16021 N N . ALA B 1 1032 ? -24.734 10.227 6.773 1 79.12 1032 ALA B N 1
ATOM 16022 C CA . ALA B 1 1032 ? -24.906 9.25 5.703 1 79.12 1032 ALA B CA 1
ATOM 16023 C C . ALA B 1 1032 ? -25.078 9.938 4.352 1 79.12 1032 ALA B C 1
ATOM 16025 O O . ALA B 1 1032 ? -24.578 9.453 3.334 1 79.12 1032 ALA B O 1
ATOM 16026 N N . TYR B 1 1033 ? -25.688 11.117 4.344 1 74.25 1033 TYR B N 1
ATOM 16027 C CA . TYR B 1 1033 ? -25.875 11.867 3.105 1 74.25 1033 TYR B CA 1
ATOM 16028 C C . TYR B 1 1033 ? -24.531 12.367 2.564 1 74.25 1033 TYR B C 1
ATOM 16030 O O . TYR B 1 1033 ? -24.312 12.344 1.353 1 74.25 1033 TYR B O 1
ATOM 16038 N N . ILE B 1 1034 ? -23.844 12.781 3.463 1 80.75 1034 ILE B N 1
ATOM 16039 C CA . ILE B 1 1034 ? -22.547 13.32 3.055 1 80.75 1034 ILE B CA 1
ATOM 16040 C C . ILE B 1 1034 ? -21.672 12.195 2.516 1 80.75 1034 ILE B C 1
ATOM 16042 O O . ILE B 1 1034 ? -20.984 12.359 1.499 1 80.75 1034 ILE B O 1
ATOM 16046 N N . LEU B 1 1035 ? -21.703 11.062 3.16 1 85.25 1035 LEU B N 1
ATOM 16047 C CA . LEU B 1 1035 ? -20.891 9.93 2.734 1 85.25 1035 LEU B CA 1
ATOM 16048 C C . LEU B 1 1035 ? -21.359 9.406 1.379 1 85.25 1035 LEU B C 1
ATOM 16050 O O . LEU B 1 1035 ? -20.531 9.023 0.542 1 85.25 1035 LEU B O 1
ATOM 16054 N N . GLU B 1 1036 ? -22.625 9.406 1.118 1 81.5 1036 GLU B N 1
ATOM 16055 C CA . GLU B 1 1036 ? -23.156 8.977 -0.173 1 81.5 1036 GLU B CA 1
ATOM 16056 C C . GLU B 1 1036 ? -22.812 9.984 -1.271 1 81.5 1036 GLU B C 1
ATOM 16058 O O . GLU B 1 1036 ? -22.609 9.602 -2.424 1 81.5 1036 GLU B O 1
ATOM 16063 N N . GLY B 1 1037 ? -22.766 11.211 -0.913 1 76 1037 GLY B N 1
ATOM 16064 C CA . GLY B 1 1037 ? -22.359 12.227 -1.875 1 76 1037 GLY B CA 1
ATOM 16065 C C . GLY B 1 1037 ? -20.906 12.109 -2.311 1 76 1037 GLY B C 1
ATOM 16066 O O . GLY B 1 1037 ? -20.562 12.508 -3.42 1 76 1037 GLY B O 1
ATOM 16067 N N . MET B 1 1038 ? -20.094 11.477 -1.446 1 84.69 1038 MET B N 1
ATOM 16068 C CA . MET B 1 1038 ? -18.672 11.289 -1.769 1 84.69 1038 MET B CA 1
ATOM 16069 C C . MET B 1 1038 ? -18.5 10.188 -2.803 1 84.69 1038 MET B C 1
ATOM 16071 O O . MET B 1 1038 ? -17.438 10.07 -3.42 1 84.69 1038 MET B O 1
ATOM 16075 N N . GLU B 1 1039 ? -19.484 9.344 -3.066 1 79.81 1039 GLU B N 1
ATOM 16076 C CA . GLU B 1 1039 ? -19.391 8.219 -3.998 1 79.81 1039 GLU B CA 1
ATOM 16077 C C . GLU B 1 1039 ? -19.109 8.711 -5.418 1 79.81 1039 GLU B C 1
ATOM 16079 O O . GLU B 1 1039 ? -18.375 8.062 -6.168 1 79.81 1039 GLU B O 1
ATOM 16084 N N . ALA B 1 1040 ? -19.641 9.859 -5.711 1 75.38 1040 ALA B N 1
ATOM 16085 C CA . ALA B 1 1040 ? -19.469 10.375 -7.066 1 75.38 1040 ALA B CA 1
ATOM 16086 C C . ALA B 1 1040 ? -18.031 10.789 -7.328 1 75.38 1040 ALA B C 1
ATOM 16088 O O . ALA B 1 1040 ? -17.547 10.719 -8.461 1 75.38 1040 ALA B O 1
ATOM 16089 N N . ASP B 1 1041 ? -17.391 11.188 -6.301 1 79.25 1041 ASP B N 1
ATOM 16090 C CA . ASP B 1 1041 ? -16.016 11.672 -6.461 1 79.25 1041 ASP B CA 1
ATOM 16091 C C . ASP B 1 1041 ? -15.023 10.523 -6.305 1 79.25 1041 ASP B C 1
ATOM 16093 O O . ASP B 1 1041 ? -13.867 10.648 -6.711 1 79.25 1041 ASP B O 1
ATOM 16097 N N . LEU B 1 1042 ? -15.422 9.422 -5.719 1 85.44 1042 LEU B N 1
ATOM 16098 C CA . LEU B 1 1042 ? -14.516 8.305 -5.469 1 85.44 1042 LEU B CA 1
ATOM 16099 C C . LEU B 1 1042 ? -14.594 7.281 -6.602 1 85.44 1042 LEU B C 1
ATOM 16101 O O . LEU B 1 1042 ? -13.695 6.441 -6.742 1 85.44 1042 LEU B O 1
#

Sequence (2084 aa):
MGLLPRISTRQGIAAFKGAIAYTLAFILIFLHPFSRLNPYPVTLSGAILITIAGQPGLSVGACWDQAFFAALGVGLGGAAFAILAKLGHSQVAQGFVFAVFVYLAALVKAQSIRYFGASLLFIILAFSGIYASILSRGNFVPAYLEAYLESYCWGFAIVLVVNLVVLPHSSEKELREILVISLEHISTFSHLLAKTYSLDITDDERAVRDDLSQSIRADMGVLNQKLAHTSLEINYSKWSMTDYHLMVGKLRQMQLGLIAAYSSLVSMERFHPRALELVKEELTSSGADKWFSKLRRGADLSFSDIVAELAVGKVTYHSPAPGERSWDEFRDIDHDAGDVEAGRSESGRQRAFSVARRDEMQERMAAMRERLRSEVAGSTPAMSRRPSMSGLADSVVDPGFAAQAAAALTAAGEGQKRKMDKAATLRKCWASFKASQLSSIQKILEDGAPEDDELHLHRPGPSVFDQYTDTPSRHRARQAASSTAVGSDTPALSKRTTTKGTDAASGASSDDEKDASPATPAAVTSDQICGSAVMRTFAFLAGMGSVIDELASLYDHIVPKPDSPPRRKKLRAHIFERRRSKAAQAGKTPRMSLREALARLSGRDFVPVKKNIWTRVAELERLLRSPDSIYAFKTAAAVAVFAVFLLAPSLHTFFINYGLTGGIITIVVAVSPTLGQSLVTFFLQILGTGMGSLIGLLMLRIFLDVGGYKFNPYGLAALSFVFGLPLSAIIYVKPMFFAGALLAMNSAGTLIVTEWTYNEVPGQIRPGFDSPAYRASKQLVAMCIALAIAAIFQVRLYGGLQFAACPLTLPLTQIFILRQPARQNLRQKLAHVSWSHNAHSALFSYLTEAVMPMQEDSTDSPPPDWDAVEVVRNELVQREIDTQGQLLALMPLMKFASVEPTFGAPFRAPEISRLIRSHQLVLDRLREARSAIGADGFSPEIRRNFSDVLVPYRRQGKRISRALFYFVATSLSTKAPLPPDLPRMTLTSSNIQHDALVLSRRLTKTEVGQQILRSEVFLRYWHFMASYSSIAYILEGMEADLMGLLPRISTRQGIAAFKGAIAYTLAFILIFLHPFSRLNPYPVTLSGAILITIAGQPGLSVGACWDQAFFAALGVGLGGAAFAILAKLGHSQVAQGFVFAVFVYLAALVKAQSIRYFGASLLFIILAFSGIYASILSRGNFVPAYLEAYLESYCWGFAIVLVVNLVVLPHSSEKELREILVISLEHISTFSHLLAKTYSLDITDDERAVRDDLSQSIRADMGVLNQKLAHTSLEINYSKWSMTDYHLMVGKLRQMQLGLIAAYSSLVSMERFHPRALELVKEELTSSGADKWFSKLRRGADLSFSDIVAELAVGKVTYHSPAPGERSWDEFRDIDHDAGDVEAGRSESGRQRAFSVARRDEMQERMAAMRERLRSEVAGSTPAMSRRPSMSGLADSVVDPGFAAQAAAALTAAGEGQKRKMDKAATLRKCWASFKASQLSSIQKILEDGAPEDDELHLHRPGPSVFDQYTDTPSRHRARQAASSTAVGSDTPALSKRTTTKGTDAASGASSDDEKDASPATPAAVTSDQICGSAVMRTFAFLAGMGSVIDELASLYDHIVPKPDSPPRRKKLRAHIFERRRSKAAQAGKTPRMSLREALARLSGRDFVPVKKNIWTRVAELERLLRSPDSIYAFKTAAAVAVFAVFLLAPSLHTFFINYGLTGGIITIVVAVSPTLGQSLVTFFLQILGTGMGSLIGLLMLRIFLDVGGYKFNPYGLAALSFVFGLPLSAIIYVKPMFFAGALLAMNSAGTLIVTEWTYNEVPGQIRPGFDSPAYRASKQLVAMCIALAIAAIFQVRLYGGLQFAACPLTLPLTQIFILRQPARQNLRQKLAHVSWSHNAHSALFSYLTEAVMPMQEDSTDSPPPDWDAVEVVRNELVQREIDTQGQLLALMPLMKFASVEPTFGAPFRAPEISRLIRSHQLVLDRLREARSAIGADGFSPEIRRNFSDVLVPYRRQGKRISRALFYFVATSLSTKAPLPPDLPRMTLTSSNIQHDALVLSRRLTKTEVGQQILRSEVFLRYWHFMASYSSIAYILEGMEADL

Foldseek 3Di:
DCPDPPQFPLLLLLLLLLLVLLLVLLVQLLDQVNCVVAPASLLLLLLNLLSQQLSLSDALLSSVLLLVLLVVLLVLLLVLLQVLLQQLVDLVVSLVVLLVLLLVLLLVCLVDVSNLNSSLNSNLSNLVSNVVSVVVVSHDDVSSSVNNNVSNVVSSVSSNCSCVPRPHDHLLQVLLVLLLVLLLLLLLLLVLLLCLLLVVHDPLSVLLNVLSLLVNLLSLLLNVVSLSSNLQDWDFFLDASVLSVLSSVLSVLLSLLSNLLVLLSVLCVQQPVPLSVLSNVLCVPLCLVVLSVLLSVLLLQLSQLLSVLSHDDPDHRDRLDPDDNDVVVSVVVPPPPPPPVVPDPPDDCPPPCDVVVVVVSSVVSVVSSVLSVVVNVLPPSDPQPRRDPDDPDCPPPDPVVVVVVVVVVVPDDPPPPPQDPSLVVSVVSLVVSVLSVLVSLLVLLQVLAPPDLDACVPPDDDDPCVVPVCPPPVVVVVVVLVVSVDDPPPDDPDPDPPPDDDDDDDDDDPDDPPCPPPPDPPPCRSLNSSLSSLLSSVSSSSSVVSNSVSSSVSSPSRPDDPPDPDRGGDGHNSNVVVVVVVVVVVPVPPQDDLVRLLCLQVVHDDDPDPQDPVNVVVVVVVVCLDLSNLLSSLLSVLLSVVCCCCSPPVNVVVCVLLVLSLLNSLLSQQRDSALLLNVLSLVLQCQQLVLLLVVLLVQLVVQQCHPNANGDSVSSSVVSSVVSSVLSSCCSNPVVSSSSSSNSSSNSSSLNSVVCQCPPNPPNPDDPPDDSVSSSVSSSVSNVVSSVSSCQLAPQLPDPPPPDDDPPCVVNPVSVVSHDHLVLVLLVLLLVLLVLLLSLLVLLLSLCCLLQPLALQCVPPPHGPLVSSVVSLVSSVVSLVVSSVSLSVSVVSLVSNQSDDDPDDHDPSVLSVLSSSLSVSLSSLSVLLSVLCPSNGADSVCSNQQVSVCSVLSVVLSVLLSVLSVQVSVCSVPVDADDPDRDALPVSLSSSSSSNSSSLNVLVVDPVSVVVSSDPRVSSVSNNSSSSSVSRVSSVSSNVSD/DCPDPPQFPLLLLLLLLLLVLLLVLLVQLLDQVNCVVAPASLLLLLLNLLSQQLSLSDALLSSVLLLVLLVVLLVLLLVLLQVLLQQLVDLVVSLVVLLVLLLVLLLVCLVDVSNLNSSLNSNLSNLVSNVVCVVVVSHDDVSSSVNNNVSNVVSSVSSNCSCVPRPHDHLLQVLLVLLLVLLLLLLLLLVLLLCLLLVVHDPLSVLLNVLSLLVNLLSLLLNVVSLSSNLQDWDFFLDASVLSVLSSVLSVLLSLLSNLLVLLSVVCVQQPVVLSVLSNVLCVPLCLVLLSVLLSVLLLQLSQLLSVLSHDDPDHRDRLDPDDNDVVVSVVSPPPPPPPVVPDPPDDCPPCPDPVVVVVSSVVSVVSSVQSVVVNVLPPSDPQPRRDPDDPDCPPPDPVVVVVVVVVVVPDDPPPPPQDLSLVVSVVSLVVSVLSLLVSLLVLLQVLAPPDLDACVPPDDDDPCVVPVPPVPVVVVVCVLVVSVDDPPPDDPDPDDPDDDDDDDDDDDPDDPPCPPPPDPPPCRSLNSSLSSLLSSVSSSSSVVSNSVSSSVSSPSRPDDPPDPRRGGDGDNSNVVVVVVVVVVVPVPPQDDLVRLLCLQVVHDDDPDPQDPVNVVVVVVVVCLDLSNLLSSLLSVLLSVVSCCCSPPVNVVVCVLLVLSLLNSLLSQQRDSALLVNVVSLVLQCQQLVQLLVVLLVQLVVQQPHPNANGDSVSSSVVSSVVSSVLSSCCSNPVVSSSSSSNSSSNSSSLNSVVCQCPPNPPNPDDPPDDSVSSSVSSSVSNVVSSVSSCQLAPQLPDPPPPPDDPPCVVRPVSVVSHDHLVLVLLVLLLVLLVLLLSLLVLLLSLCCLLQPLALQCVPPDRGPLVSSVVSLVSSVVSLVVSSVSLSVSVVSLVSNQSDDDPDDHDPSVLSVLSSVLSVSLSSLSVLLSVLCPSNGADSVCSNQQVSVCSVLSVVLSVLLSVLSVQVSVCSVPVDADDPDRDALPVSLSSSSSSNSSSLNVLVVDPVSVVVSSDPNVSSVSNNSSSSSVNRVSSVSSNVSD

Solvent-accessible surface area (backbone atoms only — not comparable to full-atom values): 111879 Å² total; per-residue (Å²): 131,83,78,65,68,90,69,36,69,65,48,48,50,18,10,48,42,28,11,47,36,51,24,50,52,48,51,47,58,68,32,66,75,55,35,64,72,32,91,51,53,65,41,46,43,48,17,53,47,37,26,55,76,42,38,28,41,46,30,51,12,47,27,49,53,50,42,50,43,32,48,48,15,41,53,54,8,50,53,41,14,52,54,34,10,64,35,29,80,41,58,53,60,32,52,40,54,50,32,54,51,36,27,54,32,34,43,49,32,64,74,36,77,85,34,40,58,18,30,50,42,20,47,52,37,29,50,47,16,48,53,50,7,58,77,51,75,29,40,68,57,67,66,58,56,53,28,44,53,49,19,42,50,50,13,48,48,44,30,53,46,43,29,64,66,54,78,58,44,56,26,56,58,49,41,34,45,49,50,42,50,50,49,46,50,48,50,43,45,52,49,50,48,51,29,50,70,60,70,69,57,48,75,70,53,48,54,36,48,58,44,44,57,54,41,56,56,52,44,57,58,51,52,55,54,39,50,61,22,30,29,63,28,74,42,76,35,64,68,53,58,70,51,50,50,49,52,52,53,38,48,51,49,27,50,51,19,45,50,40,23,46,56,51,46,54,53,36,62,68,74,38,59,66,21,49,53,53,47,35,53,45,37,63,68,62,56,30,48,60,35,45,52,49,34,53,49,44,51,51,51,51,48,43,53,48,35,60,70,49,40,69,74,91,60,75,77,80,73,79,71,92,78,93,85,48,79,72,60,64,64,61,60,71,76,70,69,74,56,74,81,63,67,80,82,68,85,79,78,75,70,73,81,47,80,61,53,60,46,41,47,49,42,45,45,46,49,45,35,53,49,35,49,56,54,49,74,54,49,56,85,62,83,71,72,71,73,68,87,71,77,80,78,75,80,72,69,62,68,64,59,58,54,45,52,53,51,56,60,65,66,56,84,85,65,90,72,77,81,74,56,62,50,57,48,46,51,48,32,45,53,51,27,50,49,36,48,52,50,47,48,44,48,45,50,62,66,53,45,61,92,60,86,68,55,60,50,71,38,58,30,70,17,52,41,67,63,44,58,61,61,70,52,76,59,49,61,50,39,55,56,42,65,66,48,63,82,74,74,77,80,77,82,72,76,74,84,80,74,74,84,95,84,79,94,84,70,90,77,86,63,87,73,72,76,69,70,73,73,74,67,78,73,78,46,70,48,54,35,48,49,48,32,49,36,46,52,42,40,41,46,53,12,50,44,42,28,50,53,36,49,33,53,49,42,64,68,70,48,66,53,92,90,44,78,71,76,64,69,39,83,41,58,22,50,69,50,49,61,61,49,48,63,63,52,60,65,60,67,73,84,70,51,73,64,45,49,51,19,46,69,70,72,42,86,64,74,76,77,78,78,48,71,40,42,49,49,46,48,50,51,51,49,57,63,28,70,53,39,50,36,10,46,44,47,18,48,37,51,42,58,58,46,42,42,57,63,35,77,91,35,31,65,58,35,64,73,42,54,40,73,67,20,56,60,52,29,64,66,31,53,49,74,28,45,25,52,20,52,54,39,45,54,33,40,54,51,12,35,51,49,11,32,52,50,31,41,50,55,50,62,72,28,50,67,31,93,91,32,67,59,32,62,68,61,51,36,53,50,43,32,64,58,30,31,63,44,28,34,38,41,64,73,40,61,88,45,31,67,18,39,51,36,14,55,39,38,18,46,42,52,50,46,49,53,44,38,35,67,67,38,86,93,49,54,46,91,82,62,76,53,66,68,55,49,40,51,30,47,52,50,24,45,52,53,23,49,50,46,30,35,46,60,58,54,46,31,69,63,79,76,67,83,80,76,77,57,77,60,76,67,43,66,65,33,34,66,67,55,46,50,29,56,60,50,46,40,51,52,50,19,49,50,34,46,48,48,39,53,50,50,51,52,48,51,52,51,46,36,49,72,50,50,82,37,76,70,47,84,75,49,77,78,58,63,62,67,44,51,50,53,50,50,52,50,51,52,52,50,51,53,50,52,50,52,53,57,59,57,44,55,57,40,52,57,28,32,70,67,39,86,65,52,62,72,78,85,62,61,66,63,52,51,48,51,54,49,51,53,51,48,45,53,38,32,52,50,51,28,55,61,37,43,55,94,80,51,71,59,67,68,53,36,65,64,43,54,21,68,45,31,28,58,51,54,52,47,52,40,52,46,50,46,51,38,49,50,55,22,43,28,47,64,68,72,44,66,66,63,75,76,62,92,72,53,66,66,56,42,52,50,51,50,43,36,53,37,41,47,51,45,59,27,59,78,35,74,69,30,40,53,46,62,68,31,68,63,44,53,28,50,53,39,24,53,47,31,57,45,48,44,44,53,54,58,58,60,45,56,80,79,72,131,84,78,65,68,89,69,35,71,64,48,49,50,19,12,49,41,28,11,47,35,50,24,49,54,47,50,49,59,66,33,66,76,55,34,65,73,33,91,51,53,66,40,45,44,47,17,53,47,37,25,57,74,38,38,29,39,46,31,51,12,47,26,49,53,49,43,48,43,31,48,50,14,42,54,54,8,49,54,42,14,53,54,33,10,65,34,30,80,41,57,53,59,33,52,39,55,49,30,51,50,36,27,54,31,34,42,48,31,64,74,35,78,85,31,41,58,18,31,51,42,20,48,51,38,28,51,48,16,47,52,49,7,57,76,51,77,29,40,69,57,66,68,59,56,52,25,43,53,49,18,42,50,50,14,49,49,44,29,53,48,42,28,64,66,56,79,58,45,57,26,55,60,50,40,32,45,48,50,40,50,50,47,48,50,49,51,45,45,51,49,50,49,51,29,47,69,62,69,70,58,50,73,70,52,48,54,39,49,57,45,45,56,55,44,55,57,51,45,56,58,52,53,54,54,39,50,60,20,29,30,62,29,74,43,76,34,65,67,54,59,69,51,50,51,49,51,52,52,38,49,50,49,26,50,53,19,46,51,41,24,46,55,51,48,54,53,37,62,70,72,38,61,68,21,50,53,52,48,36,52,46,35,63,67,63,58,29,47,58,35,45,53,48,34,55,49,44,50,51,50,48,50,41,52,48,35,61,70,49,36,70,74,92,58,75,76,78,72,81,73,90,81,92,86,51,77,74,62,60,64,61,59,72,76,67,68,74,53,74,80,64,63,79,84,67,86,80,80,72,71,71,80,55,75,61,53,60,48,42,48,50,42,45,46,48,48,45,35,53,49,36,49,56,54,49,74,51,49,56,84,62,81,66,71,70,74,67,86,72,79,77,79,77,80,71,69,62,68,62,60,59,51,47,54,53,53,55,63,65,67,56,83,84,65,90,72,75,81,73,57,62,51,58,47,47,51,46,31,46,51,50,28,50,49,37,48,51,51,48,49,44,48,47,51,62,65,52,46,64,91,60,87,68,55,61,50,71,36,58,30,68,16,51,42,66,65,43,58,60,61,69,52,76,57,48,61,49,36,56,56,41,64,64,47,65,83,74,78,78,82,79,88,73,78,74,86,82,74,77,84,95,87,81,95,84,69,89,75,86,64,86,76,71,76,70,69,72,73,73,66,79,70,75,46,68,47,56,35,47,51,47,31,48,36,48,52,39,39,42,48,52,12,50,45,43,29,50,53,35,49,33,54,48,42,64,69,69,46,66,53,93,90,44,77,72,76,63,68,38,82,40,58,23,50,69,51,47,60,62,49,49,62,64,52,59,67,60,68,70,84,71,49,73,66,46,51,51,20,45,69,69,72,42,86,65,75,76,78,79,76,47,72,38,41,48,50,44,47,49,51,51,50,57,62,28,70,54,38,49,36,10,45,44,48,18,47,38,52,42,60,57,46,43,40,58,64,36,79,90,34,31,64,56,35,64,74,43,54,41,72,67,20,58,62,51,30,63,65,30,53,49,75,28,45,26,52,20,53,54,37,47,54,33,39,53,51,11,37,51,49,11,31,52,51,31,41,50,54,52,62,72,29,50,69,33,92,91,33,69,58,31,60,69,61,51,36,54,50,43,32,64,57,30,31,62,44,29,33,38,40,64,71,41,57,89,44,30,68,17,38,51,35,14,53,39,38,18,45,42,52,49,46,49,53,45,37,35,68,66,38,85,91,50,56,46,91,83,61,75,54,65,68,56,50,40,51,31,47,51,50,24,44,50,52,24,48,50,45,30,36,48,63,58,53,46,28,71,62,78,74,67,85,79,76,76,59,79,60,76,66,43,66,66,36,36,69,67,55,45,50,28,55,59,49,45,40,50,52,50,19,48,49,35,45,50,48,40,51,49,53,52,53,50,52,52,51,48,37,50,72,51,50,83,38,76,71,45,85,77,48,77,78,58,64,62,68,44,52,50,53,46,52,52,52,50,54,51,52,50,52,50,51,52,53,54,58,59,56,46,55,55,39,50,55,30,32,68,67,40,86,65,54,62,71,80,85,62,60,66,62,51,52,50,50,53,50,50,52,51,49,45,53,38,31,51,51,50,27,55,61,36,43,54,95,82,51,72,57,66,68,53,36,65,64,42,54,22,69,44,29,27,58,51,54,52,47,53,38,50,47,48,45,51,37,48,51,54,21,42,28,46,64,70,71,43,67,70,63,75,76,62,90,71,52,66,68,56,43,53,49,51,50,44,36,52,38,42,47,51,44,59,27,59,77,36,74,71,31,41,52,47,64,70,30,69,64,46,51,28,48,52,39,23,54,47,30,57,44,49,45,45,53,54,58,59,59,46,57,81,79,74

Nearest PDB structures (foldseek):
  7vq3-assembly1_A  TM=6.806E-01  e=9.474E-04  Arabidopsis thaliana
  7vq7-assembly1_B  TM=6.683E-01  e=2.741E-03  Arabidopsis thaliana
  7vq3-assembly1_A  TM=6.786E-01  e=5.268E-04  Arabidopsis thaliana
  7vq7-assembly1_B  TM=6.681E-01  e=1.798E-03  Arabidopsis thaliana

Secondary structure (DSSP, 8-state):
-TTS----HHHHHHHHHHHHHHHHHHHHHHSHHHHTTSSSGGGGHHHHHHHHHT-TTS-HHHHHHHHHHHHHHHHHHHHHHHHHHHGGG-HHHHHHHHHHHHHHHHHHHHH-GGGHHHHHHHHHHHHHHHHHHHHTTT---HHHHHHHHHHHHHHHHHHHHHHHHSS---HHHHHHHHHHHHHHHHHHHHHHHHHHHHT---HHHHHHHHHHHHHHHHHHHHHHHHHHHHTT-EEEESS-HHHHHHHHHHHHHHHHHHHHHHHHHHHHHHH-HHHHHHHHHHHHHSSHHHHHHHHHHHHHHHHHHHHHHH--SS-----SS-S--SHHHHHHTTTS-SSSS-------------HHHHHHHHHHHHHHHHHHHHHHHT-SSS----------------HHHHHHHHHHHHHS--S------HHHHHHHHHHHHHHHHHHHHHHHHHHT--S--S-GGGSPBPPHHHHHHS---HHHHHHHHHHTS----------------------------------------HHHHHHHHHHHHHHHHHHHHHHHHHHHHHHHHHSPPTTSPPPPPEEEEHHHHHHHHHHHHTT------HHHHHHHHHT---------HHHHHHHHHHHHTSHHHHHHHHHHHHHHHHHHHHHSTTTHHHHHHHTGGGHHHHHHHH--SSHHHHHHHHHHHHHHHHHHHHHHHHHHHHTBT-TTSSB-HHHHHHHHHHHHHHHHHHHHH-GGGHHHHHHHHHHHHHHHHHHHHHHTSTT---TTPPPHHHHHHHHHHHHHHHHHHHHHHHTTTS--------S--TTHHHHHHT---HHHHHHHHHHHHHHHHHHHHHHHHHHHHHHS--SSSGGGSPPP-HHHHHHHHHHHHHHHHHHHHHHHHHHHHHHHHHHS--SSS---HHHHHHHHHHHHHHHHHHHHHHHHHTTT---HHHIIIIITTTHHHHHHHHHHHHHHHHHHHHHHHH-PPPPS-PPPSHHHHHHHHHHHHHHHHHHHTSHHHHHHHHSHHHHHHHHHHHHHHHHHHHHHHGGGT-/-TTS----HHHHHHHHHHHHHHHHHHHHHHSHHHHTTSSSGGGGHHHHHHHHHT-TTS-HHHHHHHHHHHHHHHHHHHHHHHHHHHGGG-HHHHHHHHHHHHHHHHHHHHH-GGGHHHHHHHHHHHHHHHHHHHHTTT---HHHHHHHHHHHHHHHHHHHHHHHHSS---HHHHHHHHHHHHHHHHHHHHHHHHHHHHT---HHHHHHHHHHHHHHHHHHHHHHHHHHHHTT-EEEESS-HHHHHHHHHHHHHHHHHHHHHHHHHHHHHHH-HHHHHHHHHHHHHSSHHHHHHHHHHHHHHHHHHHHHHH--SS-----SS-S--SHHHHHHTTT--SSSSS------------HHHHHHHHHHHHHHHHHHHHHHHT-SSS----------------HHHHHHHHHHHHHS--S------HHHHHHHHHHHHHHHHHHHHHHHHHHT--S--S-GGGSPBPPHHHHHHS---HHHHHHHHHHTS---------------S------------------------HHHHHHHHHHHHHHHHHHHHHHHHHHHHHHHHHSPPTTSPPPPPEEEEHHHHHHHHHHHHTT------HHHHHHHHHT---------HHHHHHHHHHHHTSHHHHHHHHHHHHHHHHHHHHHSTTTHHHHHHHTGGGHHHHHHHH--SSHHHHHHHHHHHHHHHHHHHHHHHHHHHHTBT-TTSSB-HHHHHHHHHHHHHHHHHHHHH-GGGHHHHHHHHHHHHHHHHHHHHHHTSTT---TTPPPHHHHHHHHHHHHHHHHHHHHHHHTTTS--------S--TTHHHHHHT---HHHHHHHHHHHHHHHHHHHHHHHHHHHHHHS---SSGGGSPPP-HHHHHHHHHHHHHHHHHHHHHHHHHHHHHHHHHHS--SSS---HHHHHHHHHHHHHHHHHHHHHHHHHTTT---HHHIIIIITTTHHHHHHHHHHHHHHHHHHHHHHHH-PPPPS-PPP-HHHHHHHHHHHHHHHHHHHTSHHHHHHHHSHHHHHHHHHHHHHHHHHHHHHHGGGT-

Radius of gyration: 44.23 Å; Cα contacts (8 Å, |Δi|>4): 2497; chains: 2; bounding box: 109×143×103 Å

Organism: Rhodotorula toruloides (NCBI:txid5286)

InterPro domains:
  IPR052430 Intracellular Vesicle Transport-Associated [PTHR47804] (9-273)

pLDDT: mean 72.96, std 20.65, range [17.23, 96.0]